Protein AF-0000000084470511 (afdb_homodimer)

Sequence (2156 aa):
MKEKERGVALNGDGLNSADHGDHTHGHARSPSATPTERRPTTTTTTATASTSPAPKSKLASLLPPWLMTALKTKRTWKNWARSMIALFVATLLMVITPTSKALGSSATFFALIACAMLPPMMPVSILIFALITLGLGMLLGWAWGVAAWAAAHSVRDQARLQTAMQGVQAQAQASGADPRAANQAAIFHGVFLDPGVSAVHGVFIFIGAYFLGWVRATRPKLTLLAIYGTILLDMNSTFGPLFPNPYYMLATALLKPAAAYMAVAIACAVLFFPQSLSHLVLSGLVQGTYRPMLALLRLQERILTTDPTQHEEWHALAEEARGLAKGYVAAYSDIAGQAKMLQIEVTRGRISAGQLTEVINRTRALIAASVGLGTVVGMVDERDRALKAQVENPLPYATSRSKNMYERVITSEKGAGSNLEDLLPELKAETADLRAAAEGAFAGGIDFLDVINNSRWKKTPKSLPGPEARQANLARLRASLATFRASGNSMALERFRTHFDADTGRLLEWEGKAGGGSPRGLFRCFQFTATLTGFCLALIDWLELLELIELGTPANKFQFPGKFVQEVVRTVNDSSAQGEVTGLSARGDVVDGHDDDDDDTLSHDRGADRKPKYGARDPDAGPPRNALQKVGRVVSAMVRAATGVNGIFALKYGIVSVAFWVPSVCPSSAAFYYRNRGLWALIMAQTGLGVYAGEQVFVFVQRMSGTCAGIVVGMVLWYIGAQRGMGNAYGVTAAFVVGMSPFLFLRIVAPPQVQSFFVMMAVTSAFVVGYSWVDNHTVSSANQGVGYTLAGRRALLVIIGFAGAFIMILIPRPISAKKVVRQSMAKNIGALGDMYALELASLEAARTERGDAASRRAKHRDHFLRIFSRLQTLHQRLAYASFEPAIRGPWPRAQYEKLIFIQESMLASSALLTAAYSQLEPEWCERITDRSDLMHPAFVADLVSLFALLRHSLRQATPLPPVLPIFERLSYHRTYRHALRRAARLETGAPADSRDAPVESGLMPQESSALVSLEGDLTWSNAHNEQFTLYATALIALSHFIGGLNSLHATVLELVGEREIDGFAEAQERWARAEMSVMKEKERGVALNGDGLNSADHGDHTHGHARSPSATPTERRPTTTTTTATASTSPAPKSKLASLLPPWLMTALKTKRTWKNWARSMIALFVATLLMVITPTSKALGSSATFFALIACAMLPPMMPVSILIFALITLGLGMLLGWAWGVAAWAAAHSVRDQARLQTAMQGVQAQAQASGADPRAANQAAIFHGVFLDPGVSAVHGVFIFIGAYFLGWVRATRPKLTLLAIYGTILLDMNSTFGPLFPNPYYMLATALLKPAAAYMAVAIACAVLFFPQSLSHLVLSGLVQGTYRPMLALLRLQERILTTDPTQHEEWHALAEEARGLAKGYVAAYSDIAGQAKMLQIEVTRGRISAGQLTEVINRTRALIAASVGLGTVVGMVDERDRALKAQVENPLPYATSRSKNMYERVITSEKGAGSNLEDLLPELKAETADLRAAAEGAFAGGIDFLDVINNSRWKKTPKSLPGPEARQANLARLRASLATFRASGNSMALERFRTHFDADTGRLLEWEGKAGGGSPRGLFRCFQFTATLTGFCLALIDWLELLELIELGTPANKFQFPGKFVQEVVRTVNDSSAQGEVTGLSARGDVVDGHDDDDDDTLSHDRGADRKPKYGARDPDAGPPRNALQKVGRVVSAMVRAATGVNGIFALKYGIVSVAFWVPSVCPSSAAFYYRNRGLWALIMAQTGLGVYAGEQVFVFVQRMSGTCAGIVVGMVLWYIGAQRGMGNAYGVTAAFVVGMSPFLFLRIVAPPQVQSFFVMMAVTSAFVVGYSWVDNHTVSSANQGVGYTLAGRRALLVIIGFAGAFIMILIPRPISAKKVVRQSMAKNIGALGDMYALELASLEAARTERGDAASRRAKHRDHFLRIFSRLQTLHQRLAYASFEPAIRGPWPRAQYEKLIFIQESMLASSALLTAAYSQLEPEWCERITDRSDLMHPAFVADLVSLFALLRHSLRQATPLPPVLPIFERLSYHRTYRHALRRAARLETGAPADSRDAPVESGLMPQESSALVSLEGDLTWSNAHNEQFTLYATALIALSHFIGGLNSLHATVLELVGEREIDGFAEAQERWARAEMSV

Secondary structure (DSSP, 8-state):
---------------------------------------------------------HHHHHS-HHHHHHHH-HHHHHHHHHHHHHHHHHHHHHHSHHHHHHHTTTSTTHHHHHHHHS-TTS-HHHHHHHHHHHHHHHHHHHHHHHHHHHHHHHH--HHHHHHHHHHHHHHHHHHT--HHHHHHHHHHTTTT--HHHHHHHHHHHHHHHHHHHHHHHH-GGGHHHHHHHHHHHHHHHHHGGG-SS--TTTTHHHHHHHHHHHHHHHHHHHHSS---HHHHHHHHIIIIIIHHHHHHHHHHHHHHHS-TT-HHHHHHHHHHHHHHHHHHHHHHHHHHHHHTTGGG--EEESS-HHHHHHHHHHHHHHHHHHHHHHHHHHHHHHHHHHHHHHHHS--SS--HHHHHHHHHHHHHHHH-S--HHHHHHHHHHHHHHHHHHHHHHHHHHHHHHHHHHH-SSSPPPTTS--HHHHHHHHHHHHHHHHHHHHH-SHHHHHTTGGGB-TTT-BB----S-TTS--HHHHHHHHHHHHHHHHHHHHHHHHHHHHHHHHHH--S-EEE--S-HHHHHHHHHH----TT--SS-----S----TTGGGTTS------SS---TT----TT-----SHHHHHHHHHHHHHHHHHSHHHHHHHHHHHHHHHHHGGGSSTTTHHHHHHTTTHHHHHHHHHH--S-GGGHHHHHHHHHHHHHHHHHHHHHHHHHHHTTTT--HHHHHHHHHHHHHHHHHHHHH--TTTHHHHHHHHHHHHHHHHHHHHHHHS--TT---STHHHHHHHHHHHHHHHHHHHHHHHSS-PPPHHHHHHHHHHHHHHHHHHHHHHHHHHHHHTTT----HHHHHHHHHHHHHHHHHHHHHHHHHHHHHHHS--SSS---HHHHHHHHHHHHHHHHHHHHHHHHHTT--HHHHHHHHHH-GGG-HHHHHHHHHHHHHHHHHHHHT-PBP----HHHHHHHHHHHHHHHHHHHHHHHT----TTSS-------HHHHHHHHHHHTT-BHHHHTSHHHHHHHHHHHHHHHHHHHHHHHHHHHHHHH-B-PPTTHHHHHHHHHHHHHH-/---------------------------------------------------------HHHHHS-HHHHHHHH-HHHHHHHHHHHHHHHHHHHHHHSHHHHHHHTSSSTHHHHHHHHHS-TTS-HHHHHHHHHHHHHHHHHHHHHHHHHHHHHHHH--HHHHHHHHHHHHHHHHHHT--HHHHHHHHHHTTTT--HHHHHHHHHHHHHHHHHHHHHHHH-GGGHHHHHHHHHHHHHHHHHGGG-SS--TTTTHHHHHHHHHHHHHHHHHHHHSS---HHHHHHHHIIIIIIHHHHHHHHHHHHHHHS-TT-HHHHHHHHHHHHHHHHHHHHHHHHHHHHHTTGGG--EEESS-HHHHHHHHHHHHHHHHHHHHHHHHHHHHHHHHHHHHHHHHS--SS--HHHHHHHHHHHHHHHH-S--HHHHHHHHHHHHHHHHHHHHHHHHHHHHHHHHHHH-SSSPPPTTS--HHHHHHHHHHHHHHHHHHHHH-SHHHHHTTGGGB-TTT-BB----S-TTS--HHHHHHHHHHHHHHHHHHHHHHHHHHHHHHHHHH--S-EEE--S-HHHHHHHHHT----TT--SS-----S----TTGGGTTS------SS---TT----TT-----SHHHHHHHHHHHHHHHHHSHHHHHHHHHHHHHHHHHGGGTSTTTHHHHHHTTTHHHHHHHHHH--S-GGGHHHHHHHHHHHHHHHHHHHHHHHHHHHTTTT--HHHHHHHHHHHHHHHHHHHHH--TTTHHHHHHHHHHHHHHHHHHHHHHHS--TT---STHHHHHHHHHHHHHHHHHHHHHHHSS-PPPHHHHHHHHHHHHHHHHHHHHHHHHHHHHHTTT----HHHHHHHHHHHHHHHHHHHHHHHHHHHHHHHS--SSS---HHHHHHHHHHHHHHHHHHHHHHHHHHT--HHHHHHHHHH-GGG-HHHHHHHHHHHHHHHHHHHHT-PBP----HHHHHHHHHHHHHHHHHHHHHHHT----TTSS-------HHHHHHHHHHHTT-BHHHHTSHHHHHHHHHHHHHHHHHHHHHHHHHHHHHHH-B-PPTTHHHHHHHHHHHHHH-

Solvent-accessible surface area (backbone atoms only — not comparable to full-atom values): 113278 Å² total; per-residue (Å²): 145,80,94,86,72,101,72,94,71,90,72,86,78,88,82,88,82,86,87,88,84,90,82,85,90,78,87,77,82,90,83,86,71,80,74,79,75,81,76,82,74,80,71,78,69,77,71,71,74,68,76,61,73,74,76,71,52,73,70,58,70,72,42,56,70,66,58,55,54,44,74,69,34,65,65,54,53,51,33,41,51,34,31,49,50,42,50,45,52,35,46,48,46,45,61,38,63,72,55,17,54,72,32,42,61,81,35,33,44,47,19,38,34,46,40,41,70,56,52,48,63,54,33,42,61,60,43,51,50,53,49,49,37,30,51,49,13,35,52,49,12,38,53,55,27,40,51,34,45,57,56,21,64,72,58,52,60,64,69,62,49,51,53,43,51,50,49,51,52,52,49,24,67,70,68,70,49,59,62,67,61,48,51,55,52,38,30,51,41,24,65,51,55,45,72,62,25,42,49,45,30,48,53,44,50,30,52,51,33,25,50,33,32,36,41,34,58,54,20,43,81,41,36,51,20,23,53,40,12,45,51,37,28,49,52,38,49,56,51,48,42,26,44,88,61,85,64,79,67,61,57,48,37,57,46,44,20,42,49,51,38,50,52,43,40,53,49,35,30,66,71,43,81,59,42,52,59,65,51,51,47,52,50,44,42,44,65,34,29,49,49,42,51,50,50,53,59,57,44,49,59,56,59,40,69,51,57,68,85,42,55,68,62,42,43,52,52,27,50,50,42,48,53,41,49,53,47,21,51,52,40,44,54,57,43,57,45,55,53,67,55,41,39,70,38,75,43,65,30,50,67,42,57,71,54,47,52,50,50,53,56,44,44,50,52,36,50,57,27,48,48,36,52,44,41,56,53,37,52,56,46,49,48,56,49,51,52,51,44,46,71,73,58,59,71,82,63,61,38,60,65,36,48,53,35,47,53,30,22,54,54,46,59,72,45,23,71,40,41,53,67,67,48,29,60,51,49,43,65,70,44,45,62,43,51,52,31,46,52,52,32,50,52,50,51,52,48,51,55,54,50,55,62,74,24,50,92,44,77,71,63,83,81,58,73,56,74,64,56,54,51,49,32,50,50,46,31,53,50,38,48,51,51,46,64,70,57,35,63,48,74,67,44,56,76,49,47,83,48,27,37,88,85,77,23,37,58,46,84,84,61,89,61,55,69,56,46,46,69,59,34,55,42,51,50,28,33,50,53,43,27,49,51,49,31,50,52,36,46,49,54,46,52,49,50,52,49,52,43,49,71,73,32,78,56,69,38,81,36,74,47,87,54,42,67,63,40,51,53,49,55,62,67,35,60,66,59,69,68,60,77,75,50,68,66,53,66,63,76,74,65,65,48,92,78,48,71,63,71,72,55,75,69,65,85,60,75,87,75,81,75,68,93,49,45,76,35,58,58,72,31,41,75,53,87,51,71,65,18,50,52,28,39,52,52,50,50,50,50,47,49,46,56,27,68,48,23,44,43,7,49,50,42,14,51,53,48,48,65,54,45,49,49,45,71,33,61,87,35,11,36,56,27,57,52,65,47,43,64,51,20,38,52,33,20,56,61,54,49,48,70,36,56,40,52,40,62,61,51,46,51,32,37,51,51,12,35,55,50,6,43,54,50,14,44,52,32,39,43,68,17,22,55,98,60,84,44,48,64,67,39,36,46,51,31,42,51,60,64,42,45,65,52,54,43,45,44,71,60,43,54,76,89,57,25,43,24,38,38,32,18,43,30,35,18,36,48,43,40,35,49,31,49,42,50,64,72,43,94,53,97,57,64,59,53,63,58,67,57,33,41,55,53,50,50,48,31,42,49,50,7,37,48,52,22,51,52,53,54,46,57,80,65,62,51,54,25,53,58,50,50,40,37,51,50,17,50,49,42,41,51,51,40,49,50,53,42,50,51,53,24,49,46,54,48,32,44,76,44,92,67,61,39,64,59,56,41,56,69,50,45,62,58,49,52,52,54,53,52,50,52,54,52,47,56,57,44,53,57,46,28,69,67,52,78,57,43,48,8,56,59,62,58,67,59,55,54,49,50,52,51,39,51,51,52,30,49,49,22,50,53,38,27,48,59,26,56,32,71,49,53,35,71,60,35,42,46,46,55,71,51,25,70,78,48,34,52,72,54,42,24,49,51,48,43,48,31,52,50,51,18,50,24,46,51,68,55,37,46,36,62,61,62,74,56,62,62,41,52,51,48,50,53,47,53,36,52,51,27,44,51,48,35,41,31,70,69,66,64,47,69,82,49,85,77,65,55,72,75,72,64,15,39,48,75,45,60,33,42,46,46,61,49,29,55,79,61,44,26,61,70,41,65,52,32,69,63,42,29,30,51,47,28,30,39,50,19,52,28,49,31,51,52,30,50,46,51,48,51,55,54,48,37,72,36,18,9,28,54,80,50,61,60,50,50,58,50,39,42,54,52,51,51,56,60,68,70,90,142,89,70,99,89,72,94,78,89,90,80,93,77,87,89,92,85,93,89,86,90,86,90,87,93,84,91,82,86,91,87,75,88,80,82,80,80,78,74,75,74,80,72,78,67,76,70,71,72,67,74,60,73,73,75,69,51,74,68,57,70,72,42,56,71,64,58,55,54,43,74,69,35,66,65,54,52,52,35,42,52,34,32,49,50,43,51,43,52,35,46,46,47,45,60,39,62,73,54,16,54,72,32,45,61,80,34,33,44,49,17,40,33,48,40,41,70,56,50,50,64,54,34,42,59,60,41,51,51,53,49,50,38,31,52,50,12,34,51,49,12,40,52,55,26,40,51,37,44,57,56,23,64,72,58,52,61,64,69,61,52,52,54,44,51,50,49,52,51,52,49,25,67,70,68,70,50,56,61,68,60,47,52,53,51,37,30,51,40,24,66,52,54,46,73,60,24,42,49,45,31,48,52,45,49,28,53,49,33,25,51,32,33,35,40,32,57,55,20,44,82,41,36,51,19,25,52,41,12,44,50,36,29,48,53,40,48,56,53,47,44,26,43,87,63,86,64,81,67,62,58,48,37,54,48,45,20,42,52,51,37,51,53,43,38,53,48,34,29,66,72,43,81,58,42,51,59,66,51,52,46,52,50,43,43,46,66,34,28,49,48,42,50,51,50,53,60,58,44,49,58,57,59,39,68,52,58,68,86,42,56,68,61,40,43,52,52,28,50,50,42,47,51,41,49,54,48,23,50,52,39,44,54,57,44,55,44,54,52,66,56,40,37,70,39,75,44,64,30,52,66,42,58,71,53,48,51,50,49,53,55,43,46,50,53,36,48,56,26,48,50,37,52,46,40,57,51,38,52,55,44,48,50,55,50,50,52,51,43,47,72,73,59,58,66,85,64,64,36,64,63,37,51,53,36,46,53,32,21,54,54,48,60,73,44,22,72,40,41,54,66,69,49,29,60,53,50,44,64,71,43,44,65,43,52,50,30,47,51,52,33,49,52,50,52,51,48,52,55,56,51,55,62,74,24,48,93,45,77,71,62,84,81,58,74,56,74,64,55,55,50,49,32,50,50,46,30,52,50,39,48,51,49,45,64,69,56,34,65,48,72,68,46,56,77,49,47,82,48,28,38,88,85,77,23,37,57,47,84,83,62,90,63,55,69,57,47,47,70,59,34,55,44,52,50,29,33,51,52,44,25,50,51,47,31,49,52,36,48,49,54,46,51,50,50,50,49,52,43,47,71,72,32,78,57,68,40,80,36,73,48,87,53,42,68,63,40,53,53,48,57,63,67,36,61,65,59,69,67,60,76,74,48,69,67,52,67,63,77,73,66,68,47,94,79,48,71,64,71,72,54,77,71,64,86,58,75,89,73,80,74,65,94,48,44,74,36,57,57,70,32,40,76,53,87,49,71,64,17,50,52,29,38,52,52,50,49,50,50,48,48,46,56,27,68,46,23,46,42,6,48,50,40,14,50,55,47,47,63,55,44,50,49,45,71,33,62,87,36,10,37,58,27,53,52,67,48,44,65,52,21,36,51,32,20,57,62,54,50,48,71,35,54,42,51,39,63,60,52,47,52,33,36,52,50,12,36,55,50,6,43,54,51,14,45,52,30,38,43,68,17,22,57,99,59,84,42,49,64,65,39,35,48,51,32,42,50,60,64,42,46,65,50,53,44,46,44,71,60,44,54,77,89,55,27,43,24,38,38,32,18,44,31,36,19,36,48,43,38,36,48,30,49,41,48,63,71,41,94,52,98,58,64,59,53,63,57,68,56,32,41,55,52,49,50,50,32,43,50,51,7,37,49,51,23,52,53,53,55,45,57,81,64,61,52,53,26,53,57,48,50,41,38,51,50,16,52,51,43,42,52,50,40,49,50,52,42,49,51,54,23,50,48,55,48,32,43,77,45,91,66,60,41,65,59,55,41,57,70,50,45,60,59,49,51,53,55,51,52,50,53,55,52,47,56,56,45,51,58,46,28,68,67,51,77,57,42,48,10,55,58,61,59,66,61,55,54,49,51,52,50,40,51,52,52,29,50,50,23,49,52,36,26,46,61,26,56,33,71,48,54,36,71,60,35,41,47,46,55,72,51,25,70,79,48,34,51,72,53,43,26,49,50,47,42,47,31,51,47,52,21,51,23,46,52,68,55,37,46,36,62,60,62,76,52,60,62,41,52,51,49,50,54,48,52,36,52,49,27,46,51,48,34,39,31,70,69,67,64,48,68,81,48,84,77,65,56,72,74,73,63,15,40,46,76,44,60,34,41,45,45,62,48,28,55,79,61,45,26,59,70,42,63,52,33,70,61,41,30,32,50,46,30,29,38,51,20,52,27,49,32,50,53,29,50,45,52,47,50,55,52,49,38,70,36,18,9,29,53,79,48,60,59,49,57,58,49,41,41,53,53,52,52,56,60,68,71,89

Radius of gyration: 44.08 Å; Cα contacts (8 Å, |Δi|>4): 2845; chains: 2; bounding box: 124×120×144 Å

Nearest PDB structures (foldseek):
  7zk4-assembly1_A  TM=1.146E-01  e=8.653E-02  Mus musculus
  8wdf-assembly1_A  TM=1.908E-01  e=5.061E+00  Pseudomonas aeruginosa PAO1
  7zk4-assembly1_A  TM=1.107E-01  e=4.906E-02  Mus musculus
  8wdf-assembly1_A  TM=1.883E-01  e=3.465E+00  Pseudomonas aeruginosa PAO1

pLDDT: mean 78.02, std 19.52, range [13.37, 97.56]

Foldseek 3Di:
DDDDDDDDDDDDDDDDDYDDDDDDDDDDDDDDDPPDPDDPPPPVPPPPPPVPPDPCPPVNVVDDPLVVVLVPDPLLVLLLVLLLVLLLVLLVCQLPVVSCVVQPLFQSLLLNLLSLLDGLNDALLLLLVLLVLLLLLLVLLLVLLLVLLVVLLVQDDPVLQVVLLVVLVVVCVVVVHDSVVSVVLQLLLQSNADPSSLVSLLVSLLVLLLVLLLLCQQFVSSVSSSQNSNLSNLVSSLSSRSDPHDDSCPSSSNSSSSVVSSVSSSCSCVPRPHDHLVLVLLVLCLVFALVLLLVLLVLLLVVLVDAVVPLVVLVVSLVSLVVSLLRNLVSLLLSVLSLLCQLQDKDKFLAFSVLVVVLSVLSLLLSLLSLLLSLLSVLSSVVVVLLVCCVVDPDPQPLVVQVLLQVLQVVLQVQEAAELRNLSVVLCVLCVQLSVLLSVLSVLLSVVSVQRSVQRVHDRDPPNDDLVVSVVSLVSNVVSLVVSLVCFSVRSCVVVQVQADPPFLAGHLPPPDRYHHDCVSVLSSLSNNLSSSSSSVSSSVSSVSVSVSCVVGVHIDTHHRDQNVVSVVVSRSDSQSNNSPSLLAPDQRCLPDVPPPPPPPPPPPPDPDDDPPDPDADPVDHPDPDPVVVVVVVVVVVVCSLPGLSNLSSSLSSVLLSVLSVLCSDSVRVSVCVLLVSSLLSSLLNSLAHSDLALSVVLLVLLLQLLVLLLVLLLVLQCQQQVPHLGDSVSSSVSLSVSCSVLSSCLSSPDSSNNSSSSSSSSNSSVQSSLLNSLSPPDDPNRQDHRPSNSVSSSVSSVSSNVSSVVSCPPPHRDHLLLSLLLLLLSLLLLLLVLVVVLLVLLVVLLPDPDQLVVLLVSSSVSLSVSSVSLVSSVVSLVSNCPPDPPPDDDPSVLSVVSSVLSVSLSSLSSLLSSLSSPAHNVLSCLCCPQFLLNPVVLSVVLSVLSVQLSVCSNVLAAGEDDDQSQSVSSVSVLVVLVVVVVVCVVVVPPPPSLNPPCSNSNNSQLVSLVSSCSVPSGSVVSSNSNVSSSSSNSNSSSSSSSSSSVSSSSSCVRSNYPDDPCPSVVSVVVVVVSVVD/DDDDDDDDDDDDDDYDDDDDDDDDDDDDDDDDDDDPDPPVPPPVPPPPPPVPPPPCPPVNVVDDPLVVVLVPDPLLVLLLVLLLVLLLVLLVCQLPVVSCVVQPLFQSLLLNLVSLLDPLNDFLLLLLVLLVLLLLLLVLLLVLLLVLLVVLLVQDDPVLQVVLLVVLVVVCVVVVHDSVVSVVLQLLLQSNADPSSLVSLLVSLLVLLLVLLLLCQQFVSSVSSSQNSNLSNLVSSLSSRSDPHGDSCSSSSNSSSSVVSSVSSSCSCVPRPHDHLLLVLLVLCLVFALVLLLVLLVLLLVVLVDAVVPLVVLVVSLVSLVVSLLRNLVSLLLSVLSLLCQLQDKDKFLAFSVLVVVLSVLSLLLSLLSLLLSLLSVLSSVVVVLLVCCVVDPDPLPLVLQVLLQVLQVVLQVQEAAELRNLSVVLCVLCVQLSVLLSVLSVLLSVVSVQRSVQRVHDRDPPNDDLVVSVVSLVSNVVSLVVSLVCFSVRSCVLVQVQADPPFLAGHLPPPDRYHHDCVSVLSSLSNNLSSSSSSVSSSVSSVSVSVSCVVRVHIDTHHRPQNVVSVVVSRSDSQSNNSPSLLAPDQRLLPDPPPPPPPPPPPPPDPDDDPPDPDADPVDHPDPDPVVVVVVVVVVVVCSLPGLSNLSSSLSSVLLSVLSVLCSDSVRVSVCVLLVSSLLSSLLNSLAHSDLAQSVVLLVLLLQLLVLLLVLLLVLQCQQQVPHLGDSVSSSVSLSVSCSVLSSCLSSPDSSNNSSSSSSSSNSSVQSSLLNSLSPPPDPNRQDHRPSNSVSSSVSSVSSNVSSVVSCPPPHRDHLLLSLLLLLLSLLLLLLVLVVVLLVLLVVLLPDVDQLVVLLVVCSVSLSVSVVSLVSSVVSLVSNCPPDPPPDDDPSVLSVVSSVLSVSLSSLSSLLSSLSSPAHNVLSCLCCPQFLLNPVVLSVVLSVLSVQLSVCSNVLAAGEDDDQSQSVSSVSVLVVLVVVVVVCVVVVPPPPSLNPPCSNSNNSQLVSLVSSCSVPSGSVVSSNSNVSSSSSNSNSSSSSSSSSSVSSSSSCVRSNYPDDPCPSVVSVVVSVVSVVD

Organism: NCBI:txid879819

Structure (mmCIF, N/CA/C/O backbone):
data_AF-0000000084470511-model_v1
#
loop_
_entity.id
_entity.type
_entity.pdbx_description
1 polymer 'ER transporter 6TM N-terminal domain-containing protein'
#
loop_
_atom_site.group_PDB
_atom_site.id
_atom_site.type_symbol
_atom_site.label_atom_id
_atom_site.label_alt_id
_atom_site.label_comp_id
_atom_site.label_asym_id
_atom_site.label_entity_id
_atom_site.label_seq_id
_atom_site.pdbx_PDB_ins_code
_atom_site.Cartn_x
_atom_site.Cartn_y
_atom_site.Cartn_z
_atom_site.occupancy
_atom_site.B_iso_or_equiv
_atom_site.auth_seq_id
_atom_site.auth_comp_id
_atom_site.auth_asym_id
_atom_site.auth_atom_id
_atom_site.pdbx_PDB_model_num
ATOM 1 N N . MET A 1 1 ? -31.344 7.16 -41.094 1 13.67 1 MET A N 1
ATOM 2 C CA . MET A 1 1 ? -31.125 7.93 -42.312 1 13.67 1 MET A CA 1
ATOM 3 C C . MET A 1 1 ? -29.641 8.102 -42.594 1 13.67 1 MET A C 1
ATOM 5 O O . MET A 1 1 ? -28.812 7.977 -41.688 1 13.67 1 MET A O 1
ATOM 9 N N . LYS A 1 2 ? -29.297 8.867 -43.656 1 14.02 2 LYS A N 1
ATOM 10 C CA . LYS A 1 2 ? -28.484 9.125 -44.844 1 14.02 2 LYS A CA 1
ATOM 11 C C . LYS A 1 2 ? -27.234 9.938 -44.469 1 14.02 2 LYS A C 1
ATOM 13 O O . LYS A 1 2 ? -26.141 9.625 -44.938 1 14.02 2 LYS A O 1
ATOM 18 N N . GLU A 1 3 ? -27.281 11.203 -44.062 1 14.03 3 GLU A N 1
ATOM 19 C CA . GLU A 1 3 ? -26.828 12.336 -44.875 1 14.03 3 GLU A CA 1
ATOM 20 C C . GLU A 1 3 ? -25.312 12.438 -44.844 1 14.03 3 GLU A C 1
ATOM 22 O O . GLU A 1 3 ? -24.672 12.164 -43.812 1 14.03 3 GLU A O 1
ATOM 27 N N . LYS A 1 4 ? -24.594 12.844 -45.906 1 14.27 4 LYS A N 1
ATOM 28 C CA . LYS A 1 4 ? -23.672 12.805 -47.062 1 14.27 4 LYS A CA 1
ATOM 29 C C . LYS A 1 4 ? -22.422 13.625 -46.781 1 14.27 4 LYS A C 1
ATOM 31 O O . LYS A 1 4 ? -21.297 13.156 -47 1 14.27 4 LYS A O 1
ATOM 36 N N . GLU A 1 5 ? -22.5 15.023 -46.781 1 13.37 5 GLU A N 1
ATOM 37 C CA . GLU A 1 5 ? -22.062 16.047 -47.719 1 13.37 5 GLU A CA 1
ATOM 38 C C . GLU A 1 5 ? -20.641 16.516 -47.406 1 13.37 5 GLU A C 1
ATOM 40 O O . GLU A 1 5 ? -19.797 16.625 -48.312 1 13.37 5 GLU A O 1
ATOM 45 N N . ARG A 1 6 ? -20.391 17.516 -46.562 1 14.54 6 ARG A N 1
ATOM 46 C CA . ARG A 1 6 ? -19.875 18.75 -47.125 1 14.54 6 ARG A CA 1
ATOM 47 C C . ARG A 1 6 ? -18.422 18.578 -47.562 1 14.54 6 ARG A C 1
ATOM 49 O O . ARG A 1 6 ? -17.641 17.922 -46.875 1 14.54 6 ARG A O 1
ATOM 56 N N . GLY A 1 7 ? -17.75 19.078 -48.812 1 13.82 7 GLY A N 1
ATOM 57 C CA . GLY A 1 7 ? -17.203 19.312 -50.156 1 13.82 7 GLY A CA 1
ATOM 58 C C . GLY A 1 7 ? -15.844 19.984 -50.125 1 13.82 7 GLY A C 1
ATOM 59 O O . GLY A 1 7 ? -15.055 19.859 -51.062 1 13.82 7 GLY A O 1
ATOM 60 N N . VAL A 1 8 ? -15.531 21.031 -49.406 1 14.43 8 VAL A N 1
ATOM 61 C CA . VAL A 1 8 ? -15.055 22.141 -50.219 1 14.43 8 VAL A CA 1
ATOM 62 C C . VAL A 1 8 ? -13.695 21.797 -50.812 1 14.43 8 VAL A C 1
ATOM 64 O O . VAL A 1 8 ? -12.891 21.109 -50.188 1 14.43 8 VAL A O 1
ATOM 67 N N . ALA A 1 9 ? -13.305 22.266 -52.062 1 14.19 9 ALA A N 1
ATOM 68 C CA . ALA A 1 9 ? -12.68 22.328 -53.375 1 14.19 9 ALA A CA 1
ATOM 69 C C . ALA A 1 9 ? -11.242 22.844 -53.281 1 14.19 9 ALA A C 1
ATOM 71 O O . ALA A 1 9 ? -10.406 22.531 -54.125 1 14.19 9 ALA A O 1
ATOM 72 N N . LEU A 1 10 ? -10.93 23.875 -52.531 1 14.02 10 LEU A N 1
ATOM 73 C CA . LEU A 1 10 ? -10.266 24.875 -53.375 1 14.02 10 LEU A CA 1
ATOM 74 C C . LEU A 1 10 ? -8.93 24.359 -53.906 1 14.02 10 LEU A C 1
ATOM 76 O O . LEU A 1 10 ? -8.258 23.562 -53.219 1 14.02 10 LEU A O 1
ATOM 80 N N . ASN A 1 11 ? -8.398 24.734 -55.094 1 14.12 11 ASN A N 1
ATOM 81 C CA . ASN A 1 11 ? -7.711 24.625 -56.375 1 14.12 11 ASN A CA 1
ATOM 82 C C . ASN A 1 11 ? -6.207 24.844 -56.25 1 14.12 11 ASN A C 1
ATOM 84 O O . ASN A 1 11 ? -5.414 24.281 -57 1 14.12 11 ASN A O 1
ATOM 88 N N . GLY A 1 12 ? -5.738 25.859 -55.562 1 13.64 12 GLY A N 1
ATOM 89 C CA . GLY A 1 12 ? -4.898 26.641 -56.469 1 13.64 12 GLY A CA 1
ATOM 90 C C . GLY A 1 12 ? -3.664 25.891 -56.938 1 13.64 12 GLY A C 1
ATOM 91 O O . GLY A 1 12 ? -3.303 24.859 -56.375 1 13.64 12 GLY A O 1
ATOM 92 N N . ASP A 1 13 ? -2.596 26.656 -57.344 1 14.41 13 ASP A N 1
ATOM 93 C CA . ASP A 1 13 ? -1.814 27.062 -58.5 1 14.41 13 ASP A CA 1
ATOM 94 C C . ASP A 1 13 ? -0.46 26.359 -58.531 1 14.41 13 ASP A C 1
ATOM 96 O O . ASP A 1 13 ? -0.066 25.797 -59.531 1 14.41 13 ASP A O 1
ATOM 100 N N . GLY A 1 14 ? 0.591 26.969 -57.906 1 13.8 14 GLY A N 1
ATOM 101 C CA . GLY A 1 14 ? 1.569 27.562 -58.812 1 13.8 14 GLY A CA 1
ATOM 102 C C . GLY A 1 14 ? 2.574 26.562 -59.344 1 13.8 14 GLY A C 1
ATOM 103 O O . GLY A 1 14 ? 2.637 25.422 -58.875 1 13.8 14 GLY A O 1
ATOM 104 N N . LEU A 1 15 ? 3.928 27 -59.406 1 14.05 15 LEU A N 1
ATOM 105 C CA . LEU A 1 15 ? 4.824 27.438 -60.469 1 14.05 15 LEU A CA 1
ATOM 106 C C . LEU A 1 15 ? 5.84 26.359 -60.812 1 14.05 15 LEU A C 1
ATOM 108 O O . LEU A 1 15 ? 5.98 25.984 -61.969 1 14.05 15 LEU A O 1
ATOM 112 N N . ASN A 1 16 ? 7.195 26.625 -60.531 1 13.59 16 ASN A N 1
ATOM 113 C CA . ASN A 1 16 ? 8.148 26.969 -61.594 1 13.59 16 ASN A CA 1
ATOM 114 C C . ASN A 1 16 ? 8.922 25.75 -62.062 1 13.59 16 ASN A C 1
ATOM 116 O O . ASN A 1 16 ? 8.922 24.703 -61.406 1 13.59 16 ASN A O 1
ATOM 120 N N . SER A 1 17 ? 10.375 25.891 -62.188 1 13.75 17 SER A N 1
ATOM 121 C CA . SER A 1 17 ? 11.18 26.047 -63.406 1 13.75 17 SER A CA 1
ATOM 122 C C . SER A 1 17 ? 11.883 24.75 -63.75 1 13.75 17 SER A C 1
ATOM 124 O O . SER A 1 17 ? 11.773 24.266 -64.875 1 13.75 17 SER A O 1
ATOM 126 N N . ALA A 1 18 ? 13.367 24.781 -63.75 1 13.53 18 ALA A N 1
ATOM 127 C CA . ALA A 1 18 ? 14.227 24.859 -64.938 1 13.53 18 ALA A CA 1
ATOM 128 C C . ALA A 1 18 ? 14.75 23.469 -65.312 1 13.53 18 ALA A C 1
ATOM 130 O O . ALA A 1 18 ? 14.469 22.484 -64.625 1 13.53 18 ALA A O 1
ATOM 131 N N . ASP A 1 19 ? 16.203 23.312 -65.25 1 13.75 19 ASP A N 1
ATOM 132 C CA . ASP A 1 19 ? 17.031 23.25 -66.438 1 13.75 19 ASP A CA 1
ATOM 133 C C . ASP A 1 19 ? 17.344 21.797 -66.812 1 13.75 19 ASP A C 1
ATOM 135 O O . ASP A 1 19 ? 17.172 20.891 -66 1 13.75 19 ASP A O 1
ATOM 139 N N . HIS A 1 20 ? 18.781 21.531 -67.125 1 14.11 20 HIS A N 1
ATOM 140 C CA . HIS A 1 20 ? 19.438 21.266 -68.375 1 14.11 20 HIS A CA 1
ATOM 141 C C . HIS A 1 20 ? 19.703 19.781 -68.562 1 14.11 20 HIS A C 1
ATOM 143 O O . HIS A 1 20 ? 19.594 19 -67.625 1 14.11 20 HIS A O 1
ATOM 149 N N . GLY A 1 21 ? 21.031 19.422 -69.125 1 13.59 21 GLY A N 1
ATOM 150 C CA . GLY A 1 21 ? 21.422 18.906 -70.375 1 13.59 21 GLY A CA 1
ATOM 151 C C . GLY A 1 21 ? 21.734 17.422 -70.375 1 13.59 21 GLY A C 1
ATOM 152 O O . GLY A 1 21 ? 21.203 16.656 -71.188 1 13.59 21 GLY A O 1
ATOM 153 N N . ASP A 1 22 ? 23 16.938 -69.938 1 14.12 22 ASP A N 1
ATOM 154 C CA . ASP A 1 22 ? 23.906 16.453 -70.938 1 14.12 22 ASP A CA 1
ATOM 155 C C . ASP A 1 22 ? 23.719 14.969 -71.25 1 14.12 22 ASP A C 1
ATOM 157 O O . ASP A 1 22 ? 23.188 14.25 -70.375 1 14.12 22 ASP A O 1
ATOM 161 N N . HIS A 1 23 ? 24.75 14.375 -72.125 1 14.34 23 HIS A N 1
ATOM 162 C CA . HIS A 1 23 ? 24.828 13.609 -73.375 1 14.34 23 HIS A CA 1
ATOM 163 C C . HIS A 1 23 ? 25.062 12.125 -73.062 1 14.34 23 HIS A C 1
ATOM 165 O O . HIS A 1 23 ? 24.344 11.266 -73.625 1 14.34 23 HIS A O 1
ATOM 171 N N . THR A 1 24 ? 26.234 11.688 -72.562 1 14.57 24 THR A N 1
ATOM 172 C CA . THR A 1 24 ? 27.062 10.977 -73.5 1 14.57 24 THR A CA 1
ATOM 173 C C . THR A 1 24 ? 26.641 9.516 -73.625 1 14.57 24 THR A C 1
ATOM 175 O O . THR A 1 24 ? 25.953 8.992 -72.75 1 14.57 24 THR A O 1
ATOM 178 N N . HIS A 1 25 ? 27.672 8.672 -74.312 1 14.68 25 HIS A N 1
ATOM 179 C CA . HIS A 1 25 ? 27.734 7.73 -75.438 1 14.68 25 HIS A CA 1
ATOM 180 C C . HIS A 1 25 ? 27.578 6.293 -74.938 1 14.68 25 HIS A C 1
ATOM 182 O O . HIS A 1 25 ? 27.703 6.016 -73.75 1 14.68 25 HIS A O 1
ATOM 188 N N . GLY A 1 26 ? 27.875 5.305 -75.938 1 14.4 26 GLY A N 1
ATOM 189 C CA . GLY A 1 26 ? 27.281 4.152 -76.562 1 14.4 26 GLY A CA 1
ATOM 190 C C . GLY A 1 26 ? 27.766 2.828 -76 1 14.4 26 GLY A C 1
ATOM 191 O O . GLY A 1 26 ? 27.016 1.844 -76 1 14.4 26 GLY A O 1
ATOM 192 N N . HIS A 1 27 ? 29.047 2.633 -75.562 1 15.06 27 HIS A N 1
ATOM 193 C CA . HIS A 1 27 ? 29.703 1.59 -76.375 1 15.06 27 HIS A CA 1
ATOM 194 C C . HIS A 1 27 ? 29.219 0.205 -75.938 1 15.06 27 HIS A C 1
ATOM 196 O O . HIS A 1 27 ? 28.75 0.015 -74.812 1 15.06 27 HIS A O 1
ATOM 202 N N . ALA A 1 28 ? 29.422 -0.811 -76.938 1 15.43 28 ALA A N 1
ATOM 203 C CA . ALA A 1 28 ? 28.844 -2.018 -77.5 1 15.43 28 ALA A CA 1
ATOM 204 C C . ALA A 1 28 ? 29.344 -3.27 -76.812 1 15.43 28 ALA A C 1
ATOM 206 O O . ALA A 1 28 ? 28.719 -4.332 -76.875 1 15.43 28 ALA A O 1
ATOM 207 N N . ARG A 1 29 ? 30.391 -3.277 -76 1 15.44 29 ARG A N 1
ATOM 208 C CA . ARG A 1 29 ? 31.234 -4.387 -76.375 1 15.44 29 ARG A CA 1
ATOM 209 C C . ARG A 1 29 ? 30.547 -5.727 -76.125 1 15.44 29 ARG A C 1
ATOM 211 O O . ARG A 1 29 ? 29.609 -5.812 -75.375 1 15.44 29 ARG A O 1
ATOM 218 N N . SER A 1 30 ? 31.438 -6.824 -76.312 1 15.51 30 SER A N 1
ATOM 219 C CA . SER A 1 30 ? 31.562 -8.062 -77.125 1 15.51 30 SER A CA 1
ATOM 220 C C . SER A 1 30 ? 31.031 -9.25 -76.312 1 15.51 30 SER A C 1
ATOM 222 O O . SER A 1 30 ? 30.953 -9.203 -75.062 1 15.51 30 SER A O 1
ATOM 224 N N . PRO A 1 31 ? 31 -10.477 -77.062 1 15.67 31 PRO A N 1
ATOM 225 C CA . PRO A 1 31 ? 30.109 -11.617 -77.25 1 15.67 31 PRO A CA 1
ATOM 226 C C . PRO A 1 31 ? 30.328 -12.734 -76.25 1 15.67 31 PRO A C 1
ATOM 228 O O . PRO A 1 31 ? 29.359 -13.32 -75.75 1 15.67 31 PRO A O 1
ATOM 231 N N . SER A 1 32 ? 31.609 -13.156 -76 1 16.84 32 SER A N 1
ATOM 232 C CA . SER A 1 32 ? 31.938 -14.523 -76.375 1 16.84 32 SER A CA 1
ATOM 233 C C . SER A 1 32 ? 31.469 -15.523 -75.312 1 16.84 32 SER A C 1
ATOM 235 O O . SER A 1 32 ? 31.656 -15.305 -74.125 1 16.84 32 SER A O 1
ATOM 237 N N . ALA A 1 33 ? 30.75 -16.625 -75.75 1 16.95 33 ALA A N 1
ATOM 238 C CA . ALA A 1 33 ? 29.797 -17.641 -75.312 1 16.95 33 ALA A CA 1
ATOM 239 C C . ALA A 1 33 ? 30.516 -18.812 -74.688 1 16.95 33 ALA A C 1
ATOM 241 O O . ALA A 1 33 ? 29.891 -19.766 -74.188 1 16.95 33 ALA A O 1
ATOM 242 N N . THR A 1 34 ? 31.828 -18.766 -74.375 1 18.66 34 THR A N 1
ATOM 243 C CA . THR A 1 34 ? 32.312 -20.141 -74.562 1 18.66 34 THR A CA 1
ATOM 244 C C . THR A 1 34 ? 31.656 -21.094 -73.562 1 18.66 34 THR A C 1
ATOM 246 O O . THR A 1 34 ? 31.453 -20.734 -72.438 1 18.66 34 THR A O 1
ATOM 249 N N . PRO A 1 35 ? 31.188 -22.312 -74.125 1 18.62 35 PRO A N 1
ATOM 250 C CA . PRO A 1 35 ? 30.234 -23.344 -73.688 1 18.62 35 PRO A CA 1
ATOM 251 C C . PRO A 1 35 ? 30.812 -24.281 -72.625 1 18.62 35 PRO A C 1
ATOM 253 O O . PRO A 1 35 ? 30.141 -25.219 -72.188 1 18.62 35 PRO A O 1
ATOM 256 N N . THR A 1 36 ? 31.703 -23.875 -71.75 1 19.41 36 THR A N 1
ATOM 257 C CA . THR A 1 36 ? 32.469 -24.984 -71.25 1 19.41 36 THR A CA 1
ATOM 258 C C . THR A 1 36 ? 31.547 -26 -70.562 1 19.41 36 THR A C 1
ATOM 260 O O . THR A 1 36 ? 30.609 -25.625 -69.875 1 19.41 36 THR A O 1
ATOM 263 N N . GLU A 1 37 ? 31.766 -27.344 -70.938 1 19.95 37 GLU A N 1
ATOM 264 C CA . GLU A 1 37 ? 31.125 -28.641 -70.875 1 19.95 37 GLU A CA 1
ATOM 265 C C . GLU A 1 37 ? 31.109 -29.188 -69.438 1 19.95 37 GLU A C 1
ATOM 267 O O . GLU A 1 37 ? 30.438 -30.172 -69.125 1 19.95 37 GLU A O 1
ATOM 272 N N . ARG A 1 38 ? 31.328 -28.469 -68.375 1 21.28 38 ARG A N 1
ATOM 273 C CA . ARG A 1 38 ? 31.828 -29.234 -67.25 1 21.28 38 ARG A CA 1
ATOM 274 C C . ARG A 1 38 ? 30.844 -30.344 -66.875 1 21.28 38 ARG A C 1
ATOM 276 O O . ARG A 1 38 ? 29.625 -30.172 -67 1 21.28 38 ARG A O 1
ATOM 283 N N . ARG A 1 39 ? 31.422 -31.531 -66.688 1 23.7 39 ARG A N 1
ATOM 284 C CA . ARG A 1 39 ? 31.094 -32.938 -66.375 1 23.7 39 ARG A CA 1
ATOM 285 C C . ARG A 1 39 ? 30.219 -33.062 -65.125 1 23.7 39 ARG A C 1
ATOM 287 O O . ARG A 1 39 ? 30.438 -32.344 -64.188 1 23.7 39 ARG A O 1
ATOM 294 N N . PRO A 1 40 ? 29.047 -33.75 -65.312 1 20.91 40 PRO A N 1
ATOM 295 C CA . PRO A 1 40 ? 27.906 -33.906 -64.375 1 20.91 40 PRO A CA 1
ATOM 296 C C . PRO A 1 40 ? 28.266 -34.656 -63.125 1 20.91 40 PRO A C 1
ATOM 298 O O . PRO A 1 40 ? 28.625 -35.844 -63.188 1 20.91 40 PRO A O 1
ATOM 301 N N . THR A 1 41 ? 29.312 -34.219 -62.344 1 21.62 41 THR A N 1
ATOM 302 C CA . THR A 1 41 ? 29.641 -35.062 -61.188 1 21.62 41 THR A CA 1
ATOM 303 C C . THR A 1 41 ? 28.391 -35.438 -60.406 1 21.62 41 THR A C 1
ATOM 305 O O . THR A 1 41 ? 27.562 -34.562 -60.125 1 21.62 41 THR A O 1
ATOM 308 N N . THR A 1 42 ? 28.047 -36.719 -60.406 1 21.5 42 THR A N 1
ATOM 309 C CA . THR A 1 42 ? 26.922 -37.469 -59.844 1 21.5 42 THR A CA 1
ATOM 310 C C . THR A 1 42 ? 26.859 -37.312 -58.344 1 21.5 42 THR A C 1
ATOM 312 O O . THR A 1 42 ? 27.719 -37.812 -57.625 1 21.5 42 THR A O 1
ATOM 315 N N . THR A 1 43 ? 26.812 -36.094 -57.812 1 21.05 43 THR A N 1
ATOM 316 C CA . THR A 1 43 ? 26.703 -35.906 -56.344 1 21.05 43 THR A CA 1
ATOM 317 C C . THR A 1 43 ? 25.5 -36.688 -55.812 1 21.05 43 THR A C 1
ATOM 319 O O . THR A 1 43 ? 24.359 -36.375 -56.156 1 21.05 43 THR A O 1
ATOM 322 N N . THR A 1 44 ? 25.656 -38 -55.562 1 22.94 44 THR A N 1
ATOM 323 C CA . THR A 1 44 ? 24.609 -38.781 -54.938 1 22.94 44 THR A CA 1
ATOM 324 C C . THR A 1 44 ? 24.156 -38.125 -53.625 1 22.94 44 THR A C 1
ATOM 326 O O . THR A 1 44 ? 24.922 -38.062 -52.656 1 22.94 44 THR A O 1
ATOM 329 N N . THR A 1 45 ? 23.562 -37 -53.656 1 23.31 45 THR A N 1
ATOM 330 C CA . THR A 1 45 ? 23 -36.344 -52.5 1 23.31 45 THR A CA 1
ATOM 331 C C . THR A 1 45 ? 22.047 -37.281 -51.75 1 23.31 45 THR A C 1
ATOM 333 O O . THR A 1 45 ? 21.016 -37.688 -52.312 1 23.31 45 THR A O 1
ATOM 336 N N . THR A 1 46 ? 22.609 -38.25 -51 1 25.78 46 THR A N 1
ATOM 337 C CA . THR A 1 46 ? 21.75 -39 -50.125 1 25.78 46 THR A CA 1
ATOM 338 C C . THR A 1 46 ? 20.734 -38.094 -49.438 1 25.78 46 THR A C 1
ATOM 340 O O . THR A 1 46 ? 21.125 -37.125 -48.75 1 25.78 46 THR A O 1
ATOM 343 N N . ALA A 1 47 ? 19.594 -37.969 -50.031 1 26.58 47 ALA A N 1
ATOM 344 C CA . ALA A 1 47 ? 18.406 -37.25 -49.562 1 26.58 47 ALA A CA 1
ATOM 345 C C . ALA A 1 47 ? 18.062 -37.594 -48.125 1 26.58 47 ALA A C 1
ATOM 347 O O . ALA A 1 47 ? 17.703 -38.75 -47.844 1 26.58 47 ALA A O 1
ATOM 348 N N . THR A 1 48 ? 18.953 -37.156 -47.25 1 27.39 48 THR A N 1
ATOM 349 C CA . THR A 1 48 ? 18.438 -37.188 -45.875 1 27.39 48 THR A CA 1
ATOM 350 C C . THR A 1 48 ? 16.984 -36.75 -45.844 1 27.39 48 THR A C 1
ATOM 352 O O . THR A 1 48 ? 16.641 -35.656 -46.281 1 27.39 48 THR A O 1
ATOM 355 N N . ALA A 1 49 ? 16.062 -37.75 -46.062 1 28.64 49 ALA A N 1
ATOM 356 C CA . ALA A 1 49 ? 14.617 -37.625 -45.938 1 28.64 49 ALA A CA 1
ATOM 357 C C . ALA A 1 49 ? 14.258 -36.688 -44.781 1 28.64 49 ALA A C 1
ATOM 359 O O . ALA A 1 49 ? 14.531 -36.969 -43.625 1 28.64 49 ALA A O 1
ATOM 360 N N . SER A 1 50 ? 14.516 -35.406 -45.062 1 29.11 50 SER A N 1
ATOM 361 C CA . SER A 1 50 ? 13.898 -34.438 -44.156 1 29.11 50 SER A CA 1
ATOM 362 C C . SER A 1 50 ? 12.461 -34.844 -43.812 1 29.11 50 SER A C 1
ATOM 364 O O . SER A 1 50 ? 11.617 -34.969 -44.719 1 29.11 50 SER A O 1
ATOM 366 N N . THR A 1 51 ? 12.289 -35.906 -43.031 1 29.64 51 THR A N 1
ATOM 367 C CA . THR A 1 51 ? 10.945 -36.156 -42.531 1 29.64 51 THR A CA 1
ATOM 368 C C . THR A 1 51 ? 10.18 -34.875 -42.312 1 29.64 51 THR A C 1
ATOM 370 O O . THR A 1 51 ? 10.508 -34.062 -41.438 1 29.64 51 THR A O 1
ATOM 373 N N . SER A 1 52 ? 9.852 -34.219 -43.438 1 31.48 52 SER A N 1
ATOM 374 C CA . SER A 1 52 ? 8.938 -33.094 -43.375 1 31.48 52 SER A CA 1
ATOM 375 C C . SER A 1 52 ? 7.82 -33.375 -42.375 1 31.48 52 SER A C 1
ATOM 377 O O . SER A 1 52 ? 7.281 -34.469 -42.312 1 31.48 52 SER A O 1
ATOM 379 N N . PRO A 1 53 ? 7.797 -32.656 -41.312 1 37.41 53 PRO A N 1
ATOM 380 C CA . PRO A 1 53 ? 6.68 -32.875 -40.375 1 37.41 53 PRO A CA 1
ATOM 381 C C . PRO A 1 53 ? 5.352 -33.094 -41.094 1 37.41 53 PRO A C 1
ATOM 383 O O . PRO A 1 53 ? 5.164 -32.625 -42.219 1 37.41 53 PRO A O 1
ATOM 386 N N . ALA A 1 54 ? 4.73 -34.344 -41.094 1 37.62 54 ALA A N 1
ATOM 387 C CA . ALA A 1 54 ? 3.412 -34.688 -41.656 1 37.62 54 ALA A CA 1
ATOM 388 C C . ALA A 1 54 ? 2.543 -33.438 -41.75 1 37.62 54 ALA A C 1
ATOM 390 O O . ALA A 1 54 ? 2.588 -32.562 -40.906 1 37.62 54 ALA A O 1
ATOM 391 N N . PRO A 1 55 ? 2.217 -33.031 -43 1 38 55 PRO A N 1
ATOM 392 C CA . PRO A 1 55 ? 1.393 -31.812 -43.188 1 38 55 PRO A CA 1
ATOM 393 C C . PRO A 1 55 ? 0.302 -31.688 -42.125 1 38 55 PRO A C 1
ATOM 395 O O . PRO A 1 55 ? -0.37 -32.656 -41.812 1 38 55 PRO A O 1
ATOM 398 N N . LYS A 1 56 ? 0.4 -30.828 -41.281 1 50.28 56 LYS A N 1
ATOM 399 C CA . LYS A 1 56 ? -0.704 -30.484 -40.406 1 50.28 56 LYS A CA 1
ATOM 400 C C . LYS A 1 56 ? -2.025 -30.422 -41.156 1 50.28 56 LYS A C 1
ATOM 402 O O . LYS A 1 56 ? -2.145 -29.703 -42.156 1 50.28 56 LYS A O 1
ATOM 407 N N . SER A 1 57 ? -2.777 -31.516 -41.281 1 50.69 57 SER A N 1
ATOM 408 C CA . SER A 1 57 ? -4.105 -31.438 -41.875 1 50.69 57 SER A CA 1
ATOM 409 C C . SER A 1 57 ? -4.738 -30.078 -41.625 1 50.69 57 SER A C 1
ATOM 411 O O . SER A 1 57 ? -4.434 -29.422 -40.625 1 50.69 57 SER A O 1
ATOM 413 N N . LYS A 1 58 ? -5.32 -29.391 -42.75 1 54.19 58 LYS A N 1
ATOM 414 C CA . LYS A 1 58 ? -5.961 -28.078 -42.719 1 54.19 58 LYS A CA 1
ATOM 415 C C . LYS A 1 58 ? -6.816 -27.906 -41.469 1 54.19 58 LYS A C 1
ATOM 417 O O . LYS A 1 58 ? -6.82 -26.844 -40.844 1 54.19 58 LYS A O 1
ATOM 422 N N . LEU A 1 59 ? -7.609 -28.875 -41.156 1 56.91 59 LEU A N 1
ATOM 423 C CA . LEU A 1 59 ? -8.477 -28.75 -40 1 56.91 59 LEU A CA 1
ATOM 424 C C . LEU A 1 59 ? -7.66 -28.656 -38.719 1 56.91 59 LEU A C 1
ATOM 426 O O . LEU A 1 59 ? -8.039 -27.953 -37.781 1 56.91 59 LEU A O 1
ATOM 430 N N . ALA A 1 60 ? -6.57 -29.312 -38.812 1 60.31 60 ALA A N 1
ATOM 431 C CA . ALA A 1 60 ? -5.699 -29.344 -37.625 1 60.31 60 ALA A CA 1
ATOM 432 C C . ALA A 1 60 ? -5.102 -27.953 -37.344 1 60.31 60 ALA A C 1
ATOM 434 O O . ALA A 1 60 ? -4.832 -27.609 -36.219 1 60.31 60 ALA A O 1
ATOM 435 N N . SER A 1 61 ? -4.914 -27.234 -38.406 1 65.81 61 SER A N 1
ATOM 436 C CA . SER A 1 61 ? -4.316 -25.922 -38.219 1 65.81 61 SER A CA 1
ATOM 437 C C . SER A 1 61 ? -5.328 -24.938 -37.625 1 65.81 61 SER A C 1
ATOM 439 O O . SER A 1 61 ? -4.945 -23.922 -37.031 1 65.81 61 SER A O 1
ATOM 441 N N . LEU A 1 62 ? -6.645 -25.297 -37.781 1 69.44 62 LEU A N 1
ATOM 442 C CA . LEU A 1 62 ? -7.656 -24.359 -37.312 1 69.44 62 LEU A CA 1
ATOM 443 C C . LEU A 1 62 ? -8.016 -24.609 -35.844 1 69.44 62 LEU A C 1
ATOM 445 O O . LEU A 1 62 ? -8.617 -23.75 -35.188 1 69.44 62 LEU A O 1
ATOM 449 N N . LEU A 1 63 ? -7.602 -25.781 -35.375 1 76.12 63 LEU A N 1
ATOM 450 C CA . LEU A 1 63 ? -7.996 -26.094 -34 1 76.12 63 LEU A CA 1
ATOM 451 C C . LEU A 1 63 ? -6.902 -25.703 -33.031 1 76.12 63 LEU A C 1
ATOM 453 O O . LEU A 1 63 ? -5.715 -25.781 -33.344 1 76.12 63 LEU A O 1
ATOM 457 N N . PRO A 1 64 ? -7.363 -25.203 -31.969 1 80.44 64 PRO A N 1
ATOM 458 C CA . PRO A 1 64 ? -6.355 -24.875 -30.953 1 80.44 64 PRO A CA 1
ATOM 459 C C . PRO A 1 64 ? -5.496 -26.078 -30.578 1 80.44 64 PRO A C 1
ATOM 461 O O . PRO A 1 64 ? -5.973 -27.219 -30.609 1 80.44 64 PRO A O 1
ATOM 464 N N . PRO A 1 65 ? -4.312 -25.922 -30.375 1 77.88 65 PRO A N 1
ATOM 465 C CA . PRO A 1 65 ? -3.363 -27 -30.109 1 77.88 65 PRO A CA 1
ATOM 466 C C . PRO A 1 65 ? -3.812 -27.922 -28.969 1 77.88 65 PRO A C 1
ATOM 468 O O . PRO A 1 65 ? -3.557 -29.125 -28.984 1 77.88 65 PRO A O 1
ATOM 471 N N . TRP A 1 66 ? -4.617 -27.438 -28.062 1 79.94 66 TRP A N 1
ATOM 472 C CA . TRP A 1 66 ? -5.035 -28.281 -26.938 1 79.94 66 TRP A CA 1
ATOM 473 C C . TRP A 1 66 ? -6.102 -29.281 -27.375 1 79.94 66 TRP A C 1
ATOM 475 O O . TRP A 1 66 ? -6.148 -30.391 -26.859 1 79.94 66 TRP A O 1
ATOM 485 N N . LEU A 1 67 ? -6.883 -28.906 -28.344 1 84.88 67 LEU A N 1
ATOM 486 C CA . LEU A 1 67 ? -7.93 -29.781 -28.844 1 84.88 67 LEU A CA 1
ATOM 487 C C . LEU A 1 67 ? -7.344 -30.875 -29.734 1 84.88 67 LEU A C 1
ATOM 489 O O . LEU A 1 67 ? -7.785 -32.031 -29.688 1 84.88 67 LEU A O 1
ATOM 493 N N . MET A 1 68 ? -6.27 -30.562 -30.469 1 83.75 68 MET A N 1
ATOM 494 C CA . MET A 1 68 ? -5.641 -31.547 -31.344 1 83.75 68 MET A CA 1
ATOM 495 C C . MET A 1 68 ? -4.934 -32.625 -30.531 1 83.75 68 MET A C 1
ATOM 497 O O . MET A 1 68 ? -5.02 -33.812 -30.859 1 83.75 68 MET A O 1
ATOM 501 N N . THR A 1 69 ? -4.359 -32.219 -29.516 1 81.56 69 THR A N 1
ATOM 502 C CA . THR A 1 69 ? -3.684 -33.156 -28.656 1 81.56 69 THR A CA 1
ATOM 503 C C . THR A 1 69 ? -4.695 -34.062 -27.953 1 81.56 69 THR A C 1
ATOM 505 O O . THR A 1 69 ? -4.461 -35.281 -27.797 1 81.56 69 THR A O 1
ATOM 508 N N . ALA A 1 70 ? -5.781 -33.531 -27.625 1 85.56 70 ALA A N 1
ATOM 509 C CA . ALA A 1 70 ? -6.805 -34.281 -26.922 1 85.56 70 ALA A CA 1
ATOM 510 C C . ALA A 1 70 ? -7.461 -35.312 -27.844 1 85.56 70 ALA A C 1
ATOM 512 O O . ALA A 1 70 ? -7.809 -36.406 -27.406 1 85.56 70 ALA A O 1
ATOM 513 N N . LEU A 1 71 ? -7.59 -34.938 -29.125 1 87.06 71 LEU A N 1
ATOM 514 C CA . LEU A 1 71 ? -8.234 -35.844 -30.078 1 87.06 71 LEU A CA 1
ATOM 515 C C . LEU A 1 71 ? -7.336 -37.031 -30.406 1 87.06 71 LEU A C 1
ATOM 517 O O . LEU A 1 71 ? -7.828 -38.125 -30.734 1 87.06 71 LEU A O 1
ATOM 521 N N . LYS A 1 72 ? -6.043 -36.875 -30.125 1 83.38 72 LYS A N 1
ATOM 522 C CA . LYS A 1 72 ? -5.098 -37.938 -30.453 1 83.38 72 LYS A CA 1
ATOM 523 C C . LYS A 1 72 ? -4.812 -38.844 -29.25 1 83.38 72 LYS A C 1
ATOM 525 O O . LYS A 1 72 ? -4.289 -39.938 -29.391 1 83.38 72 LYS A O 1
ATOM 530 N N . THR A 1 73 ? -5.281 -38.406 -28.172 1 86.44 73 THR A N 1
ATOM 531 C CA . THR A 1 73 ? -4.98 -39.188 -26.969 1 86.44 73 THR A CA 1
ATOM 532 C C . THR A 1 73 ? -6.098 -40.156 -26.656 1 86.44 73 THR A C 1
ATOM 534 O O . THR A 1 73 ? -7.266 -39.781 -26.547 1 86.44 73 THR A O 1
ATOM 537 N N . LYS A 1 74 ? -5.793 -41.375 -26.531 1 86.88 74 LYS A N 1
ATOM 538 C CA . LYS A 1 74 ? -6.75 -42.469 -26.312 1 86.88 74 LYS A CA 1
ATOM 539 C C . LYS A 1 74 ? -7.418 -42.344 -24.938 1 86.88 74 LYS A C 1
ATOM 541 O O . LYS A 1 74 ? -8.609 -42.625 -24.797 1 86.88 74 LYS A O 1
ATOM 546 N N . ARG A 1 75 ? -6.738 -41.938 -24 1 87.06 75 ARG A N 1
ATOM 547 C CA . ARG A 1 75 ? -7.285 -41.844 -22.656 1 87.06 75 ARG A CA 1
ATOM 548 C C . ARG A 1 75 ? -8.398 -40.812 -22.594 1 87.06 75 ARG A C 1
ATOM 550 O O . ARG A 1 75 ? -9.367 -40.969 -21.844 1 87.06 75 ARG A O 1
ATOM 557 N N . THR A 1 76 ? -8.289 -39.781 -23.344 1 89.88 76 THR A N 1
ATOM 558 C CA . THR A 1 76 ? -9.328 -38.75 -23.359 1 89.88 76 THR A CA 1
ATOM 559 C C . THR A 1 76 ? -10.648 -39.344 -23.875 1 89.88 76 THR A C 1
ATOM 561 O O . THR A 1 76 ? -11.711 -39 -23.359 1 89.88 76 THR A O 1
ATOM 564 N N . TRP A 1 77 ? -10.57 -40.219 -24.797 1 91.69 77 TRP A N 1
ATOM 565 C CA . TRP A 1 77 ? -11.766 -40.844 -25.344 1 91.69 77 TRP A CA 1
ATOM 566 C C . TRP A 1 77 ? -12.375 -41.844 -24.359 1 91.69 77 TRP A C 1
ATOM 568 O O . TRP A 1 77 ? -13.594 -41.969 -24.281 1 91.69 77 TRP A O 1
ATOM 578 N N . LYS A 1 78 ? -11.492 -42.469 -23.641 1 92.19 78 LYS A N 1
ATOM 579 C CA . LYS A 1 78 ? -11.984 -43.406 -22.625 1 92.19 78 LYS A CA 1
ATOM 580 C C . LYS A 1 78 ? -12.703 -42.625 -21.516 1 92.19 78 LYS A C 1
ATOM 582 O O . LYS A 1 78 ? -13.758 -43.062 -21.031 1 92.19 78 LYS A O 1
ATOM 587 N N . ASN A 1 79 ? -12.164 -41.594 -21.078 1 92.5 79 ASN A N 1
ATOM 588 C CA . ASN A 1 79 ? -12.82 -40.75 -20.062 1 92.5 79 ASN A CA 1
ATOM 589 C C . ASN A 1 79 ? -14.133 -40.156 -20.578 1 92.5 79 ASN A C 1
ATOM 591 O O . ASN A 1 79 ? -15.094 -40.031 -19.812 1 92.5 79 ASN A O 1
ATOM 595 N N . TRP A 1 80 ? -14.094 -39.812 -21.859 1 93.62 80 TRP A N 1
ATOM 596 C CA . TRP A 1 80 ? -15.312 -39.312 -22.484 1 93.62 80 TRP A CA 1
ATOM 597 C C . TRP A 1 80 ? -16.406 -40.375 -22.484 1 93.62 80 TRP A C 1
ATOM 599 O O . TRP A 1 80 ? -17.547 -40.062 -22.141 1 93.62 80 TRP A O 1
ATOM 609 N N . ALA A 1 81 ? -16.047 -41.594 -22.828 1 93.94 81 ALA A N 1
ATOM 610 C CA . ALA A 1 81 ? -17.016 -42.688 -22.844 1 93.94 81 ALA A CA 1
ATOM 611 C C . ALA A 1 81 ? -17.562 -42.969 -21.453 1 93.94 81 ALA A C 1
ATOM 613 O O . ALA A 1 81 ? -18.766 -43.188 -21.281 1 93.94 81 ALA A O 1
ATOM 614 N N . ARG A 1 82 ? -16.703 -43 -20.547 1 94.62 82 ARG A N 1
ATOM 615 C CA . ARG A 1 82 ? -17.109 -43.156 -19.156 1 94.62 82 ARG A CA 1
ATOM 616 C C . ARG A 1 82 ? -18.078 -42.062 -18.719 1 94.62 82 ARG A C 1
ATOM 618 O O . ARG A 1 82 ? -19.078 -42.344 -18.062 1 94.62 82 ARG A O 1
ATOM 625 N N . SER A 1 83 ? 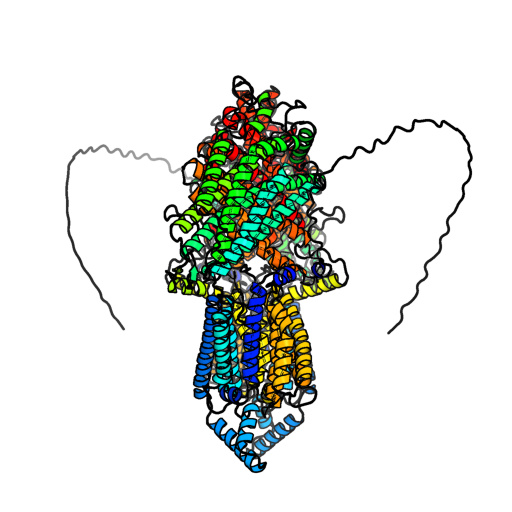-17.812 -40.875 -19.031 1 94.31 83 SER A N 1
ATOM 626 C CA . SER A 1 83 ? -18.656 -39.75 -18.656 1 94.31 83 SER A CA 1
ATOM 627 C C . SER A 1 83 ? -19.984 -39.781 -19.406 1 94.31 83 SER A C 1
ATOM 629 O O . SER A 1 83 ? -21.016 -39.344 -18.875 1 94.31 83 SER A O 1
ATOM 631 N N . MET A 1 84 ? -20 -40.312 -20.609 1 94.56 84 MET A N 1
ATOM 632 C CA . MET A 1 84 ? -21.234 -40.438 -21.391 1 94.56 84 MET A CA 1
ATOM 633 C C . MET A 1 84 ? -22.156 -41.5 -20.781 1 94.56 84 MET A C 1
ATOM 635 O O . MET A 1 84 ? -23.375 -41.312 -20.781 1 94.56 84 MET A O 1
ATOM 639 N N . ILE A 1 85 ? -21.562 -42.5 -20.281 1 95.5 85 ILE A N 1
ATOM 640 C CA . ILE A 1 85 ? -22.359 -43.531 -19.641 1 95.5 85 ILE A CA 1
ATOM 641 C C . ILE A 1 85 ? -23 -43 -18.359 1 95.5 85 ILE A C 1
ATOM 643 O O . ILE A 1 85 ? -24.156 -43.25 -18.078 1 95.5 85 ILE A O 1
ATOM 647 N N . ALA A 1 86 ? -22.188 -42.312 -17.625 1 95.38 86 ALA A N 1
ATOM 648 C CA . ALA A 1 86 ? -22.719 -41.688 -16.406 1 95.38 86 ALA A CA 1
ATOM 649 C C . ALA A 1 86 ? -23.859 -40.75 -16.734 1 95.38 86 ALA A C 1
ATOM 651 O O . ALA A 1 86 ? -24.875 -40.688 -16.031 1 95.38 86 ALA A O 1
ATOM 652 N N . LEU A 1 87 ? -23.688 -39.938 -17.812 1 94.44 87 LEU A N 1
ATOM 653 C CA . LEU A 1 87 ? -24.719 -39 -18.234 1 94.44 87 LEU A CA 1
ATOM 654 C C . LEU A 1 87 ? -25.969 -39.75 -18.672 1 94.44 87 LEU A C 1
ATOM 656 O O . LEU A 1 87 ? -27.094 -39.312 -18.391 1 94.44 87 LEU A O 1
ATOM 660 N N . PHE A 1 88 ? -25.812 -40.812 -19.312 1 94.75 88 PHE A N 1
ATOM 661 C CA . PHE A 1 88 ? -26.922 -41.656 -19.766 1 94.75 88 PHE A CA 1
ATOM 662 C C . PHE A 1 88 ? -27.703 -42.188 -18.578 1 94.75 88 PHE A C 1
ATOM 664 O O . PHE A 1 88 ? -28.938 -42.062 -18.531 1 94.75 88 PHE A O 1
ATOM 671 N N . VAL A 1 89 ? -27.016 -42.719 -17.625 1 94.31 89 VAL A N 1
ATOM 672 C CA . VAL A 1 89 ? -27.672 -43.281 -16.438 1 94.31 89 VAL A CA 1
ATOM 673 C C . VAL A 1 89 ? -28.359 -42.188 -15.656 1 94.31 89 VAL A C 1
ATOM 675 O O . VAL A 1 89 ? -29.469 -42.375 -15.156 1 94.31 89 VAL A O 1
ATOM 678 N N . ALA A 1 90 ? -27.703 -41.062 -15.508 1 92.75 90 ALA A N 1
ATOM 679 C CA . ALA A 1 90 ? -28.297 -39.938 -14.797 1 92.75 90 ALA A CA 1
ATOM 680 C C . ALA A 1 90 ? -29.578 -39.469 -15.484 1 92.75 90 ALA A C 1
ATOM 682 O O . ALA A 1 90 ? -30.531 -39.062 -14.82 1 92.75 90 ALA A O 1
ATOM 683 N N . THR A 1 91 ? -29.609 -39.5 -16.844 1 92 91 THR A N 1
ATOM 684 C CA . THR A 1 91 ? -30.812 -39.125 -17.594 1 92 91 THR A CA 1
ATOM 685 C C . THR A 1 91 ? -31.922 -40.156 -17.422 1 92 91 THR A C 1
ATOM 687 O O . THR A 1 91 ? -33.094 -39.812 -17.312 1 92 91 THR A O 1
ATOM 690 N N . LEU A 1 92 ? -31.531 -41.375 -17.297 1 92.19 92 LEU A N 1
ATOM 691 C CA . LEU A 1 92 ? -32.5 -42.438 -17.094 1 92.19 92 LEU A CA 1
ATOM 692 C C . LEU A 1 92 ? -33.156 -42.312 -15.719 1 92.19 92 LEU A C 1
ATOM 694 O O . LEU A 1 92 ? -34.344 -42.594 -15.562 1 92.19 92 LEU A O 1
ATOM 698 N N . LEU A 1 93 ? -32.344 -41.938 -14.766 1 90.56 93 LEU A N 1
ATOM 699 C CA . LEU A 1 93 ? -32.875 -41.75 -13.422 1 90.56 93 LEU A CA 1
ATOM 700 C C . LEU A 1 93 ? -33.938 -40.656 -13.398 1 90.56 93 LEU A C 1
ATOM 702 O O . LEU A 1 93 ? -34.844 -40.688 -12.586 1 90.56 93 LEU A O 1
ATOM 706 N N . MET A 1 94 ? -33.906 -39.781 -14.328 1 88.38 94 MET A N 1
ATOM 707 C CA . MET A 1 94 ? -34.875 -38.656 -14.383 1 88.38 94 MET A CA 1
ATOM 708 C C . MET A 1 94 ? -36.125 -39.031 -15.172 1 88.38 94 MET A C 1
ATOM 710 O O . MET A 1 94 ? -37.219 -38.688 -14.781 1 88.38 94 MET A O 1
ATOM 714 N N . VAL A 1 95 ? -36 -39.844 -16.266 1 88 95 VAL A N 1
ATOM 715 C CA . VAL A 1 95 ? -37.125 -40.062 -17.188 1 88 95 VAL A CA 1
ATOM 716 C C . VAL A 1 95 ? -37.938 -41.281 -16.719 1 88 95 VAL A C 1
ATOM 718 O O . VAL A 1 95 ? -39.156 -41.312 -16.969 1 88 95 VAL A O 1
ATOM 721 N N . ILE A 1 96 ? -37.312 -42.219 -15.938 1 89 96 ILE A N 1
ATOM 722 C CA . ILE A 1 96 ? -38.062 -43.375 -15.461 1 89 96 ILE A CA 1
ATOM 723 C C . ILE A 1 96 ? -38.938 -42.969 -14.273 1 89 96 ILE A C 1
ATOM 725 O O . ILE A 1 96 ? -38.438 -42.531 -13.242 1 89 96 ILE A O 1
ATOM 729 N N . THR A 1 97 ? -40.188 -43.156 -14.344 1 84.31 97 THR A N 1
ATOM 730 C CA . THR A 1 97 ? -41.188 -42.625 -13.438 1 84.31 97 THR A CA 1
ATOM 731 C C . THR A 1 97 ? -41.062 -43.25 -12.039 1 84.31 97 THR A C 1
ATOM 733 O O . THR A 1 97 ? -41.031 -42.5 -11.047 1 84.31 97 THR A O 1
ATOM 736 N N . PRO A 1 98 ? -40.875 -44.562 -11.93 1 86.25 98 PRO A N 1
ATOM 737 C CA . PRO A 1 98 ? -40.75 -45.094 -10.562 1 86.25 98 PRO A CA 1
ATOM 738 C C . PRO A 1 98 ? -39.5 -44.594 -9.844 1 86.25 98 PRO A C 1
ATOM 740 O O . PRO A 1 98 ? -39.562 -44.312 -8.641 1 86.25 98 PRO A O 1
ATOM 743 N N . THR A 1 99 ? -38.469 -44.5 -10.484 1 87.06 99 THR A N 1
ATOM 744 C CA . THR A 1 99 ? -37.219 -44 -9.891 1 87.06 99 THR A CA 1
ATOM 745 C C . THR A 1 99 ? -37.312 -42.5 -9.586 1 87.06 99 THR A C 1
ATOM 747 O O . THR A 1 99 ? -36.812 -42.062 -8.555 1 87.06 99 THR A O 1
ATOM 750 N N . SER A 1 100 ? -37.906 -41.844 -10.414 1 86.31 100 SER A N 1
ATOM 751 C CA . SER A 1 100 ? -38.062 -40.406 -10.203 1 86.31 100 SER A CA 1
ATOM 752 C C . SER A 1 100 ? -38.938 -40.125 -8.977 1 86.31 100 SER A C 1
ATOM 754 O O . SER A 1 100 ? -38.688 -39.188 -8.219 1 86.31 100 SER A O 1
ATOM 756 N N . LYS A 1 101 ? -39.938 -40.906 -8.773 1 83.88 101 LYS A N 1
ATOM 757 C CA . LYS A 1 101 ? -40.812 -40.719 -7.617 1 83.88 101 LYS A CA 1
ATOM 758 C C . LYS A 1 101 ? -40.094 -41.094 -6.324 1 83.88 101 LYS A C 1
ATOM 760 O O . LYS A 1 101 ? -40.281 -40.438 -5.293 1 83.88 101 LYS A O 1
ATOM 765 N N . ALA A 1 102 ? -39.25 -42.094 -6.469 1 86 102 ALA A N 1
ATOM 766 C CA . ALA A 1 102 ? -38.5 -42.531 -5.293 1 86 102 ALA A CA 1
ATOM 767 C C . ALA A 1 102 ? -37.469 -41.469 -4.887 1 86 102 ALA A C 1
ATOM 769 O O . ALA A 1 102 ? -37.188 -41.312 -3.697 1 86 102 ALA A O 1
ATOM 770 N N . LEU A 1 103 ? -36.969 -40.719 -5.781 1 87.06 103 LEU A N 1
ATOM 771 C CA . LEU A 1 103 ? -35.969 -39.719 -5.512 1 87.06 103 LEU A CA 1
ATOM 772 C C . LEU A 1 103 ? -36.594 -38.375 -5.16 1 87.06 103 LEU A C 1
ATOM 774 O O . LEU A 1 103 ? -35.906 -37.5 -4.625 1 87.06 103 LEU A O 1
ATOM 778 N N . GLY A 1 104 ? -37.812 -38.156 -5.18 1 74.75 104 GLY A N 1
ATOM 779 C CA . GLY A 1 104 ? -38.5 -36.938 -4.742 1 74.75 104 GLY A CA 1
ATOM 780 C C . GLY A 1 104 ? -39.094 -36.156 -5.887 1 74.75 104 GLY A C 1
ATOM 781 O O . GLY A 1 104 ? -39.344 -34.938 -5.758 1 74.75 104 GLY A O 1
ATOM 782 N N . SER A 1 105 ? -39.719 -36.562 -6.84 1 63.97 105 SER A N 1
ATOM 783 C CA . SER A 1 105 ? -40.438 -36.156 -8.047 1 63.97 105 SER A CA 1
ATOM 784 C C . SER A 1 105 ? -40 -34.75 -8.5 1 63.97 105 SER A C 1
ATOM 786 O O . SER A 1 105 ? -39.844 -34.5 -9.695 1 63.97 105 SER A O 1
ATOM 788 N N . SER A 1 106 ? -39.625 -33.781 -7.516 1 65 106 SER A N 1
ATOM 789 C CA . SER A 1 106 ? -39.5 -32.406 -7.957 1 65 106 SER A CA 1
ATOM 790 C C . SER A 1 106 ? -38.031 -32.062 -8.266 1 65 106 SER A C 1
ATOM 792 O O . SER A 1 106 ? -37.75 -31.141 -9.047 1 65 106 SER A O 1
ATOM 794 N N . ALA A 1 107 ? -37.062 -32.781 -7.809 1 77.12 107 ALA A N 1
ATOM 795 C CA . ALA A 1 107 ? -35.688 -32.312 -8 1 77.12 107 ALA A CA 1
ATOM 796 C C . ALA A 1 107 ? -34.781 -33.406 -8.547 1 77.12 107 ALA A C 1
ATOM 798 O O . ALA A 1 107 ? -33.594 -33.438 -8.25 1 77.12 107 ALA A O 1
ATOM 799 N N . THR A 1 108 ? -35.281 -34.344 -9.406 1 80.25 108 THR A N 1
ATOM 800 C CA . THR A 1 108 ? -34.469 -35.438 -9.953 1 80.25 108 THR A CA 1
ATOM 801 C C . THR A 1 108 ? -33.469 -34.906 -10.961 1 80.25 108 THR A C 1
ATOM 803 O O . THR A 1 108 ? -32.469 -35.562 -11.234 1 80.25 108 THR A O 1
ATOM 806 N N . PHE A 1 109 ? -33.688 -33.719 -11.453 1 84.5 109 PHE A N 1
ATOM 807 C CA . PHE A 1 109 ? -32.781 -33.125 -12.438 1 84.5 109 PHE A CA 1
ATOM 808 C C . PHE A 1 109 ? -31.469 -32.719 -11.789 1 84.5 109 PHE A C 1
ATOM 810 O O . PHE A 1 109 ? -30.484 -32.5 -12.484 1 84.5 109 PHE A O 1
ATOM 817 N N . PHE A 1 110 ? -31.391 -32.75 -10.469 1 87.56 110 PHE A N 1
ATOM 818 C CA . PHE A 1 110 ? -30.172 -32.344 -9.773 1 87.56 110 PHE A CA 1
ATOM 819 C C . PHE A 1 110 ? -29.062 -33.375 -10 1 87.56 110 PHE A C 1
ATOM 821 O O . PHE A 1 110 ? -27.875 -33 -9.969 1 87.56 110 PHE A O 1
ATOM 828 N N . ALA A 1 111 ? -29.406 -34.594 -10.281 1 89.81 111 ALA A N 1
ATOM 829 C CA . ALA A 1 111 ? -28.406 -35.594 -10.625 1 89.81 111 ALA A CA 1
ATOM 830 C C . ALA A 1 111 ? -27.719 -35.25 -11.945 1 89.81 111 ALA A C 1
ATOM 832 O O . ALA A 1 111 ? -26.516 -35.438 -12.094 1 89.81 111 ALA A O 1
ATOM 833 N N . LEU A 1 112 ? -28.531 -34.719 -12.867 1 89.75 112 LEU A N 1
ATOM 834 C CA . LEU A 1 112 ? -27.984 -34.312 -14.156 1 89.75 112 LEU A CA 1
ATOM 835 C C . LEU A 1 112 ? -27.047 -33.125 -14.008 1 89.75 112 LEU A C 1
ATOM 837 O O . LEU A 1 112 ? -26 -33.062 -14.656 1 89.75 112 LEU A O 1
ATOM 841 N N . ILE A 1 113 ? -27.406 -32.219 -13.164 1 87.81 113 ILE A N 1
ATOM 842 C CA . ILE A 1 113 ? -26.609 -31.031 -12.938 1 87.81 113 ILE A CA 1
ATOM 843 C C . ILE A 1 113 ? -25.297 -31.422 -12.25 1 87.81 113 ILE A C 1
ATOM 845 O O . ILE A 1 113 ? -24.234 -30.922 -12.609 1 87.81 113 ILE A O 1
ATOM 849 N N . ALA A 1 114 ? -25.391 -32.281 -11.336 1 89.31 114 ALA A N 1
ATOM 850 C CA . ALA A 1 114 ? -24.203 -32.719 -10.633 1 89.31 114 ALA A CA 1
ATOM 851 C C . ALA A 1 114 ? -23.25 -33.469 -11.586 1 89.31 114 ALA A C 1
ATOM 853 O O . ALA A 1 114 ? -22.031 -33.312 -11.484 1 89.31 114 ALA A O 1
ATOM 854 N N . CYS A 1 115 ? -23.812 -34.188 -12.516 1 91.06 115 CYS A N 1
ATOM 855 C CA . CYS A 1 115 ? -23 -34.875 -13.508 1 91.06 115 CYS A CA 1
ATOM 856 C C . CYS A 1 115 ? -22.312 -33.906 -14.445 1 91.06 115 CYS A C 1
ATOM 858 O O . CYS A 1 115 ? -21.156 -34.125 -14.828 1 91.06 115 CYS A O 1
ATOM 860 N N . ALA A 1 116 ? -23.031 -32.875 -14.766 1 88.25 116 ALA A N 1
ATOM 861 C CA . ALA A 1 116 ? -22.453 -31.859 -15.648 1 88.25 116 ALA A CA 1
ATOM 862 C C . ALA A 1 116 ? -21.359 -31.078 -14.93 1 88.25 116 ALA A C 1
ATOM 864 O O . ALA A 1 116 ? -20.375 -30.656 -15.547 1 88.25 116 ALA A O 1
ATOM 865 N N . MET A 1 117 ? -21.5 -30.891 -13.641 1 87.31 117 MET A N 1
ATOM 866 C CA . MET A 1 117 ? -20.531 -30.125 -12.875 1 87.31 117 MET A CA 1
ATOM 867 C C . MET A 1 117 ? -19.297 -30.969 -12.578 1 87.31 117 MET A C 1
ATOM 869 O O . MET A 1 117 ? -18.172 -30.453 -12.609 1 87.31 117 MET A O 1
ATOM 873 N N . LEU A 1 118 ? -19.562 -32.25 -12.266 1 89.5 118 LEU A N 1
ATOM 874 C CA . LEU A 1 118 ? -18.438 -33.125 -11.922 1 89.5 118 LEU A CA 1
ATOM 875 C C . LEU A 1 118 ? -18.547 -34.469 -12.656 1 89.5 118 LEU A C 1
ATOM 877 O O . LEU A 1 118 ? -18.844 -35.5 -12.047 1 89.5 118 LEU A O 1
ATOM 881 N N . PRO A 1 119 ? -18.172 -34.406 -13.906 1 90.56 119 PRO A N 1
ATOM 882 C CA . PRO A 1 119 ? -18.156 -35.688 -14.609 1 90.56 119 PRO A CA 1
ATOM 883 C C . PRO A 1 119 ? -17.062 -36.625 -14.102 1 90.56 119 PRO A C 1
ATOM 885 O O . PRO A 1 119 ? -16.047 -36.156 -13.586 1 90.56 119 PRO A O 1
ATOM 888 N N . PRO A 1 120 ? -17.281 -37.844 -14.141 1 92.5 120 PRO A N 1
ATOM 889 C CA . PRO A 1 120 ? -16.25 -38.781 -13.664 1 92.5 120 PRO A CA 1
ATOM 890 C C . PRO A 1 120 ? -15.055 -38.875 -14.602 1 92.5 120 PRO A C 1
ATOM 892 O O . PRO A 1 120 ? -14.789 -39.906 -15.188 1 92.5 120 PRO A O 1
ATOM 895 N N . MET A 1 121 ? -14.336 -37.844 -14.711 1 89.25 121 MET A N 1
ATOM 896 C CA . MET A 1 121 ? -13.172 -37.781 -15.586 1 89.25 121 MET A CA 1
ATOM 897 C C . MET A 1 121 ? -11.883 -37.938 -14.789 1 89.25 121 MET A C 1
ATOM 899 O O . MET A 1 121 ? -10.836 -38.281 -15.352 1 89.25 121 MET A O 1
ATOM 903 N N . MET A 1 122 ? -11.953 -37.875 -13.516 1 88.44 122 MET A N 1
ATOM 904 C CA . MET A 1 122 ? -10.773 -37.906 -12.664 1 88.44 122 MET A CA 1
ATOM 905 C C . MET A 1 122 ? -10.43 -39.344 -12.289 1 88.44 122 MET A C 1
ATOM 907 O O . MET A 1 122 ? -11.25 -40.25 -12.445 1 88.44 122 MET A O 1
ATOM 911 N N . PRO A 1 123 ? -9.164 -39.5 -11.922 1 89.38 123 PRO A N 1
ATOM 912 C CA . PRO A 1 123 ? -8.836 -40.844 -11.406 1 89.38 123 PRO A CA 1
ATOM 913 C C . PRO A 1 123 ? -9.719 -41.25 -10.234 1 89.38 123 PRO A C 1
ATOM 915 O O . PRO A 1 123 ? -10.281 -40.406 -9.539 1 89.38 123 PRO A O 1
ATOM 918 N N . VAL A 1 124 ? -9.844 -42.5 -10.031 1 90.31 124 VAL A N 1
ATOM 919 C CA . VAL A 1 124 ? -10.82 -43.094 -9.109 1 90.31 124 VAL A CA 1
ATOM 920 C C . VAL A 1 124 ? -10.617 -42.5 -7.711 1 90.31 124 VAL A C 1
ATOM 922 O O . VAL A 1 124 ? -11.578 -42.094 -7.066 1 90.31 124 VAL A O 1
ATOM 925 N N . SER A 1 125 ? -9.438 -42.438 -7.207 1 87.12 125 SER A N 1
ATOM 926 C CA . SER A 1 125 ? -9.188 -41.969 -5.848 1 87.12 125 SER A CA 1
ATOM 927 C C . SER A 1 125 ? -9.523 -40.5 -5.699 1 87.12 125 SER A C 1
ATOM 929 O O . SER A 1 125 ? -10.117 -40.094 -4.699 1 87.12 125 SER A O 1
ATOM 931 N N . ILE A 1 126 ? -9.156 -39.688 -6.707 1 87.31 126 ILE A N 1
ATOM 932 C CA . ILE A 1 126 ? -9.43 -38.25 -6.652 1 87.31 126 ILE A CA 1
ATOM 933 C C . ILE A 1 126 ? -10.93 -38.031 -6.793 1 87.31 126 ILE A C 1
ATOM 935 O O . ILE A 1 126 ? -11.477 -37.094 -6.168 1 87.31 126 ILE A O 1
ATOM 939 N N . LEU A 1 127 ? -11.555 -38.75 -7.602 1 90.56 127 LEU A N 1
ATOM 940 C CA . LEU A 1 127 ? -13 -38.625 -7.777 1 90.56 127 LEU A CA 1
ATOM 941 C C . LEU A 1 127 ? -13.734 -38.938 -6.484 1 90.56 127 LEU A C 1
ATOM 943 O O . LEU A 1 127 ? -14.68 -38.25 -6.102 1 90.56 127 LEU A O 1
ATOM 947 N N . ILE A 1 128 ? -13.305 -40.031 -5.863 1 89.44 128 ILE A N 1
ATOM 948 C CA . ILE A 1 128 ? -13.938 -40.438 -4.609 1 89.44 128 ILE A CA 1
ATOM 949 C C . ILE A 1 128 ? -13.742 -39.344 -3.566 1 89.44 128 ILE A C 1
ATOM 951 O O . ILE A 1 128 ? -14.672 -39 -2.822 1 89.44 128 ILE A O 1
ATOM 955 N N . PHE A 1 129 ? -12.609 -38.844 -3.514 1 87.31 129 PHE A N 1
ATOM 956 C CA . PHE A 1 129 ? -12.336 -37.75 -2.588 1 87.31 129 PHE A CA 1
ATOM 957 C C . PHE A 1 129 ? -13.227 -36.531 -2.891 1 87.31 129 PHE A C 1
ATOM 959 O O . PHE A 1 129 ? -13.797 -35.938 -1.978 1 87.31 129 PHE A O 1
ATOM 966 N N . ALA A 1 130 ? -13.297 -36.156 -4.16 1 89.25 130 ALA A N 1
ATOM 967 C CA . ALA A 1 130 ? -14.125 -35.031 -4.57 1 89.25 130 ALA A CA 1
ATOM 968 C C . ALA A 1 130 ? -15.586 -35.25 -4.215 1 89.25 130 ALA A C 1
ATOM 970 O O . ALA A 1 130 ? -16.266 -34.344 -3.723 1 89.25 130 ALA A O 1
ATOM 971 N N . LEU A 1 131 ? -16.078 -36.469 -4.363 1 92.62 131 LEU A N 1
ATOM 972 C CA . LEU A 1 131 ? -17.469 -36.812 -4.102 1 92.62 131 LEU A CA 1
ATOM 973 C C . LEU A 1 131 ? -17.75 -36.844 -2.6 1 92.62 131 LEU A C 1
ATOM 975 O O . LEU A 1 131 ? -18.828 -36.438 -2.15 1 92.62 131 LEU A O 1
ATOM 979 N N . ILE A 1 132 ? -16.812 -37.281 -1.861 1 90.06 132 ILE A N 1
ATOM 980 C CA . ILE A 1 132 ? -16.969 -37.312 -0.412 1 90.06 132 ILE A CA 1
ATOM 981 C C . ILE A 1 132 ? -17.031 -35.875 0.111 1 90.06 132 ILE A C 1
ATOM 983 O O . ILE A 1 132 ? -17.844 -35.562 0.996 1 90.06 132 ILE A O 1
ATOM 987 N N . THR A 1 133 ? -16.188 -35.094 -0.409 1 90.69 133 THR A N 1
ATOM 988 C CA . THR A 1 133 ? -16.219 -33.688 0.006 1 90.69 133 THR A CA 1
ATOM 989 C C . THR A 1 133 ? -17.531 -33.031 -0.392 1 90.69 133 THR A C 1
ATOM 991 O O . THR A 1 133 ? -18.062 -32.219 0.353 1 90.69 133 THR A O 1
ATOM 994 N N . LEU A 1 134 ? -18.031 -33.344 -1.534 1 93.19 134 LEU A N 1
ATOM 995 C CA . LEU A 1 134 ? -19.328 -32.844 -1.972 1 93.19 134 LEU A CA 1
ATOM 996 C C . LEU A 1 134 ? -20.438 -33.312 -1.028 1 93.19 134 LEU A C 1
ATOM 998 O O . LEU A 1 134 ? -21.266 -32.5 -0.597 1 93.19 134 LEU A O 1
ATOM 1002 N N . GLY A 1 135 ? -20.406 -34.594 -0.685 1 93.38 135 GLY A N 1
ATOM 1003 C CA . GLY A 1 135 ? -21.391 -35.156 0.227 1 93.38 135 GLY A CA 1
ATOM 1004 C C . GLY A 1 135 ? -21.328 -34.562 1.619 1 93.38 135 GLY A C 1
ATOM 1005 O O . GLY A 1 135 ? -22.359 -34.219 2.213 1 93.38 135 GLY A O 1
ATOM 1006 N N . LEU A 1 136 ? -20.172 -34.375 2.074 1 93.69 136 LEU A N 1
ATOM 1007 C CA . LEU A 1 136 ? -19.984 -33.75 3.391 1 93.69 136 LEU A CA 1
ATOM 1008 C C . LEU A 1 136 ? -20.453 -32.312 3.402 1 93.69 136 LEU A C 1
ATOM 1010 O O . LEU A 1 136 ? -20.969 -31.844 4.41 1 93.69 136 LEU A O 1
ATOM 1014 N N . GLY A 1 137 ? -20.203 -31.641 2.338 1 95 137 GLY A N 1
ATOM 1015 C CA . GLY A 1 137 ? -20.719 -30.281 2.227 1 95 137 GLY A CA 1
ATOM 1016 C C . GLY A 1 137 ? -22.219 -30.203 2.299 1 95 137 GLY A C 1
ATOM 1017 O O . GLY A 1 137 ? -22.766 -29.359 3.02 1 95 137 GLY A O 1
ATOM 1018 N N . MET A 1 138 ? -22.891 -31.062 1.634 1 95.81 138 MET A N 1
ATOM 1019 C CA . MET A 1 138 ? -24.344 -31.078 1.644 1 95.81 138 MET A CA 1
ATOM 1020 C C . MET A 1 138 ? -24.875 -31.406 3.037 1 95.81 138 MET A C 1
ATOM 1022 O O . MET A 1 138 ? -25.844 -30.781 3.498 1 95.81 138 MET A O 1
ATOM 1026 N N . LEU A 1 139 ? -24.172 -32.344 3.695 1 96.25 139 LEU A N 1
ATOM 1027 C CA . LEU A 1 139 ? -24.594 -32.719 5.043 1 96.25 139 LEU A CA 1
ATOM 1028 C C . LEU A 1 139 ? -24.375 -31.578 6.016 1 96.25 139 LEU A C 1
ATOM 1030 O O . LEU A 1 139 ? -25.188 -31.359 6.918 1 96.25 139 LEU A O 1
ATOM 1034 N N . LEU A 1 140 ? -23.344 -30.875 5.824 1 96 140 LEU A N 1
ATOM 1035 C CA . LEU A 1 140 ? -23.078 -29.719 6.676 1 96 140 LEU A CA 1
ATOM 1036 C C . LEU A 1 140 ? -24.109 -28.625 6.445 1 96 140 LEU A C 1
ATOM 1038 O O . LEU A 1 140 ? -24.594 -28.016 7.398 1 96 140 LEU A O 1
ATOM 1042 N N . GLY A 1 141 ? -24.406 -28.328 5.184 1 96.31 141 GLY A N 1
ATOM 1043 C CA . GLY A 1 141 ? -25.438 -27.359 4.879 1 96.31 141 GLY A CA 1
ATOM 1044 C C . GLY A 1 141 ? -26.797 -27.734 5.453 1 96.31 141 GLY A C 1
ATOM 1045 O O . GLY A 1 141 ? -27.531 -26.891 5.953 1 96.31 141 GLY A O 1
ATOM 1046 N N . TRP A 1 142 ? -27.094 -29.062 5.43 1 95.81 142 TRP A N 1
ATOM 1047 C CA . TRP A 1 142 ? -28.328 -29.594 5.988 1 95.81 142 TRP A CA 1
ATOM 1048 C C . TRP A 1 142 ? -28.359 -29.422 7.504 1 95.81 142 TRP A C 1
ATOM 1050 O O . TRP A 1 142 ? -29.359 -28.938 8.062 1 95.81 142 TRP A O 1
ATOM 1060 N N . ALA A 1 143 ? -27.297 -29.75 8.172 1 96.19 143 ALA A N 1
ATOM 1061 C CA . ALA A 1 143 ? -27.219 -29.625 9.625 1 96.19 143 ALA A CA 1
ATOM 1062 C C . ALA A 1 143 ? -27.391 -28.172 10.062 1 96.19 143 ALA A C 1
ATOM 1064 O O . ALA A 1 143 ? -28.109 -27.875 11.016 1 96.19 143 ALA A O 1
ATOM 1065 N N . TRP A 1 144 ? -26.734 -27.25 9.367 1 96.19 144 TRP A N 1
ATOM 1066 C CA . TRP A 1 144 ? -26.859 -25.828 9.68 1 96.19 144 TRP A CA 1
ATOM 1067 C C . TRP A 1 144 ? -28.266 -25.312 9.391 1 96.19 144 TRP A C 1
ATOM 1069 O O . TRP A 1 144 ? -28.781 -24.469 1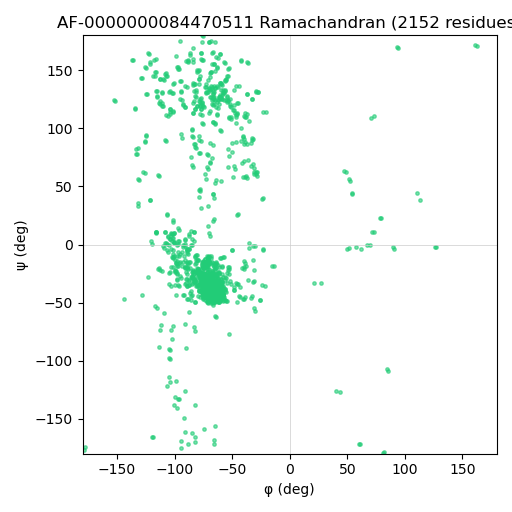0.125 1 96.19 144 TRP A O 1
ATOM 1079 N N . GLY A 1 145 ? -28.875 -25.844 8.328 1 95.12 145 GLY A N 1
ATOM 1080 C CA . GLY A 1 145 ? -30.25 -25.5 8.016 1 95.12 145 GLY A CA 1
ATOM 1081 C C . GLY A 1 145 ? -31.234 -25.969 9.07 1 95.12 145 GLY A C 1
ATOM 1082 O O . GLY A 1 145 ? -32.156 -25.234 9.438 1 95.12 145 GLY A O 1
ATOM 1083 N N . VAL A 1 146 ? -31 -27.172 9.617 1 95.25 146 VAL A N 1
ATOM 1084 C CA . VAL A 1 146 ? -31.859 -27.734 10.648 1 95.25 146 VAL A CA 1
ATOM 1085 C C . VAL A 1 146 ? -31.719 -26.938 11.938 1 95.25 146 VAL A C 1
ATOM 1087 O O . VAL A 1 146 ? -32.719 -26.688 12.641 1 95.25 146 VAL A O 1
ATOM 1090 N N . ALA A 1 147 ? -30.516 -26.516 12.203 1 95.75 147 ALA A N 1
ATOM 1091 C CA . ALA A 1 147 ? -30.281 -25.656 13.359 1 95.75 147 ALA A CA 1
ATOM 1092 C C . ALA A 1 147 ? -31.047 -24.344 13.211 1 95.75 147 ALA A C 1
ATOM 1094 O O . ALA A 1 147 ? -31.578 -23.812 14.195 1 95.75 147 ALA A O 1
ATOM 1095 N N . ALA A 1 148 ? -31.078 -23.812 12.023 1 96 148 ALA A N 1
ATOM 1096 C CA . ALA A 1 148 ? -31.828 -22.578 11.773 1 96 148 ALA A CA 1
ATOM 1097 C C . ALA A 1 148 ? -33.312 -22.797 12 1 96 148 ALA A C 1
ATOM 1099 O O . ALA A 1 148 ? -34 -21.938 12.594 1 96 148 ALA A O 1
ATOM 1100 N N . TRP A 1 149 ? -33.906 -24.031 11.547 1 95.25 149 TRP A N 1
ATOM 1101 C CA . TRP A 1 149 ? -35.312 -24.375 11.742 1 95.25 149 TRP A CA 1
ATOM 1102 C C . TRP A 1 149 ? -35.656 -24.469 13.227 1 95.25 149 TRP A C 1
ATOM 1104 O O . TRP A 1 149 ? -36.656 -23.922 13.664 1 95.25 149 TRP A O 1
ATOM 1114 N N . ALA A 1 150 ? -34.781 -25.109 13.938 1 94.94 150 ALA A N 1
ATOM 1115 C CA . ALA A 1 150 ? -35 -25.297 15.367 1 94.94 150 ALA A CA 1
ATOM 1116 C C . ALA A 1 150 ? -34.969 -23.969 16.109 1 94.94 150 ALA A C 1
ATOM 1118 O O . ALA A 1 150 ? -35.812 -23.703 16.984 1 94.94 150 ALA A O 1
ATOM 1119 N N . ALA A 1 151 ? -34.031 -23.094 15.773 1 95.12 151 ALA A N 1
ATOM 1120 C CA . ALA A 1 151 ? -33.938 -21.781 16.406 1 95.12 151 ALA A CA 1
ATOM 1121 C C . ALA A 1 151 ? -35.094 -20.891 16.031 1 95.12 151 ALA A C 1
ATOM 1123 O O . ALA A 1 151 ? -35.625 -20.125 16.859 1 95.12 151 ALA A O 1
ATOM 1124 N N . ALA A 1 152 ? -35.531 -20.922 14.805 1 94.94 152 ALA A N 1
ATOM 1125 C CA . ALA A 1 152 ? -36.656 -20.109 14.328 1 94.94 152 ALA A CA 1
ATOM 1126 C C . ALA A 1 152 ? -37.969 -20.531 14.977 1 94.94 152 ALA A C 1
ATOM 1128 O O . ALA A 1 152 ? -38.812 -19.688 15.242 1 94.94 152 ALA A O 1
ATOM 1129 N N . HIS A 1 153 ? -38.188 -21.828 15.211 1 91.38 153 HIS A N 1
ATOM 1130 C CA . HIS A 1 153 ? -39.438 -22.344 15.82 1 91.38 153 HIS A CA 1
ATOM 1131 C C . HIS A 1 153 ? -39.562 -21.875 17.266 1 91.38 153 HIS A C 1
ATOM 1133 O O . HIS A 1 153 ? -40.688 -21.703 17.766 1 91.38 153 HIS A O 1
ATOM 1139 N N . SER A 1 154 ? -38.5 -21.562 17.875 1 91.19 154 SER A N 1
ATOM 1140 C CA . SER A 1 154 ? -38.531 -21.109 19.266 1 91.19 154 SER A CA 1
ATOM 1141 C C . SER A 1 154 ? -38.969 -19.656 19.375 1 91.19 154 SER A C 1
ATOM 1143 O O . SER A 1 154 ? -39.469 -19.219 20.406 1 91.19 154 SER A O 1
ATOM 1145 N N . VAL A 1 155 ? -38.781 -18.875 18.344 1 90.94 155 VAL A N 1
ATOM 1146 C CA . VAL A 1 155 ? -39.062 -17.453 18.406 1 90.94 155 VAL A CA 1
ATOM 1147 C C . VAL A 1 155 ? -40.406 -17.141 17.734 1 90.94 155 VAL A C 1
ATOM 1149 O O . VAL A 1 155 ? -40.906 -16.031 17.828 1 90.94 155 VAL A O 1
ATOM 1152 N N . ARG A 1 156 ? -41.094 -18.094 17.125 1 91 156 ARG A N 1
ATOM 1153 C CA . ARG A 1 156 ? -42.344 -17.875 16.359 1 91 156 ARG A CA 1
ATOM 1154 C C . ARG A 1 156 ? -43.5 -17.484 17.297 1 91 156 ARG A C 1
ATOM 1156 O O . ARG A 1 156 ? -43.656 -18.078 18.359 1 91 156 ARG A O 1
ATOM 1163 N N . ASP A 1 157 ? -44.156 -16.469 16.859 1 88.88 157 ASP A N 1
ATOM 1164 C CA . ASP A 1 157 ? -45.375 -16.016 17.578 1 88.88 157 ASP A CA 1
ATOM 1165 C C . ASP A 1 157 ? -46.562 -16.938 17.281 1 88.88 157 ASP A C 1
ATOM 1167 O O . ASP A 1 157 ? -47.125 -16.891 16.203 1 88.88 157 ASP A O 1
ATOM 1171 N N . GLN A 1 158 ? -47 -17.672 18.219 1 86.5 158 GLN A N 1
ATOM 1172 C CA . GLN A 1 158 ? -48.062 -18.672 18.047 1 86.5 158 GLN A CA 1
ATOM 1173 C C . GLN A 1 158 ? -49.438 -18.016 17.859 1 86.5 158 GLN A C 1
ATOM 1175 O O . GLN A 1 158 ? -50.281 -18.562 17.141 1 86.5 158 GLN A O 1
ATOM 1180 N N . ALA A 1 159 ? -49.656 -16.844 18.375 1 85 159 ALA A N 1
ATOM 1181 C CA . ALA A 1 159 ? -50.906 -16.156 18.234 1 85 159 ALA A CA 1
ATOM 1182 C C . ALA A 1 159 ? -51.125 -15.695 16.781 1 85 159 ALA A C 1
ATOM 1184 O O . ALA A 1 159 ? -52.219 -15.852 16.234 1 85 159 ALA A O 1
ATOM 1185 N N . ARG A 1 160 ? -50.062 -15.211 16.219 1 87.06 160 ARG A N 1
ATOM 1186 C CA . ARG A 1 160 ? -50.125 -14.766 14.828 1 87.06 160 ARG A CA 1
ATOM 1187 C C . ARG A 1 160 ? -50.344 -15.945 13.883 1 87.06 160 ARG A C 1
ATOM 1189 O O . ARG A 1 160 ? -51.062 -15.828 12.891 1 87.06 160 ARG A O 1
ATOM 1196 N N . LEU A 1 161 ? -49.719 -17.062 14.188 1 89.69 161 LEU A N 1
ATOM 1197 C CA . LEU A 1 161 ? -49.812 -18.266 13.367 1 89.69 161 LEU A CA 1
ATOM 1198 C C . LEU A 1 161 ? -51.25 -18.797 13.391 1 89.69 161 LEU A C 1
ATOM 1200 O O . LEU A 1 161 ? -51.812 -19.172 12.352 1 89.69 161 LEU A O 1
ATOM 1204 N N . GLN A 1 162 ? -51.906 -18.734 14.562 1 87.75 162 GLN A N 1
ATOM 1205 C CA . GLN A 1 162 ? -53.25 -19.25 14.688 1 87.75 162 GLN A CA 1
ATOM 1206 C C . GLN A 1 162 ? -54.25 -18.359 13.961 1 87.75 162 GLN A C 1
ATOM 1208 O O . GLN A 1 162 ? -55.188 -18.859 13.32 1 87.75 162 GLN A O 1
ATOM 1213 N N . THR A 1 163 ? -53.969 -17.109 14.008 1 86.25 163 THR A N 1
ATOM 1214 C CA . THR A 1 163 ? -54.844 -16.188 13.305 1 86.25 163 THR A CA 1
ATOM 1215 C C . THR A 1 163 ? -54.75 -16.375 11.797 1 86.25 163 THR A C 1
ATOM 1217 O O . THR A 1 163 ? -55.75 -16.312 11.078 1 86.25 163 THR A O 1
ATOM 1220 N N . ALA A 1 164 ? -53.5 -16.594 11.359 1 88.5 164 ALA A N 1
ATOM 1221 C CA . ALA A 1 164 ? -53.281 -16.797 9.93 1 88.5 164 ALA A CA 1
ATOM 1222 C C . ALA A 1 164 ? -53.875 -18.125 9.469 1 88.5 164 ALA A C 1
ATOM 1224 O O . ALA A 1 164 ? -54.438 -18.203 8.375 1 88.5 164 ALA A O 1
ATOM 1225 N N . MET A 1 165 ? -53.812 -19.141 10.273 1 87.81 165 MET A N 1
ATOM 1226 C CA . MET A 1 165 ? -54.344 -20.453 9.922 1 87.81 165 MET A CA 1
ATOM 1227 C C . MET A 1 165 ? -55.875 -20.422 9.844 1 87.81 165 MET A C 1
ATOM 1229 O O . MET A 1 165 ? -56.469 -21.016 8.953 1 87.81 165 MET A O 1
ATOM 1233 N N . GLN A 1 166 ? -56.406 -19.625 10.742 1 85.44 166 GLN A N 1
ATOM 1234 C CA . GLN A 1 166 ? -57.844 -19.484 10.742 1 85.44 166 GLN A CA 1
ATOM 1235 C C . GLN A 1 166 ? -58.344 -18.688 9.539 1 85.44 166 GLN A C 1
ATOM 1237 O O . GLN A 1 166 ? -59.375 -18.984 8.953 1 85.44 166 GLN A O 1
ATOM 1242 N N . GLY A 1 167 ? -57.531 -17.812 9.203 1 86.12 167 GLY A N 1
ATOM 1243 C CA . GLY A 1 167 ? -57.875 -17.031 8.023 1 86.12 167 GLY A CA 1
ATOM 1244 C C . GLY A 1 167 ? -57.844 -17.844 6.742 1 86.12 167 GLY A C 1
ATOM 1245 O O . GLY A 1 167 ? -58.719 -17.688 5.891 1 86.12 167 GLY A O 1
ATOM 1246 N N . VAL A 1 168 ? -56.875 -18.719 6.633 1 88 168 VAL A N 1
ATOM 1247 C CA . VAL A 1 168 ? -56.719 -19.531 5.438 1 88 168 VAL A CA 1
ATOM 1248 C C . VAL A 1 168 ? -57.844 -20.578 5.387 1 88 168 VAL A C 1
ATOM 1250 O O . VAL A 1 168 ? -58.406 -20.859 4.316 1 88 168 VAL A O 1
ATOM 1253 N N . GLN A 1 169 ? -58.25 -21.094 6.508 1 84.88 169 GLN A N 1
ATOM 1254 C CA . GLN A 1 169 ? -59.344 -22.078 6.574 1 84.88 169 GLN A CA 1
ATOM 1255 C C . GLN A 1 169 ? -60.688 -21.438 6.238 1 84.88 169 GLN A C 1
ATOM 1257 O O . GLN A 1 169 ? -61.5 -22.031 5.527 1 84.88 169 GLN A O 1
ATOM 1262 N N . ALA A 1 170 ? -60.781 -20.25 6.672 1 85.06 170 ALA A N 1
ATOM 1263 C CA . ALA A 1 170 ? -62 -19.531 6.375 1 85.06 170 ALA A CA 1
ATOM 1264 C C . ALA A 1 170 ? -62.094 -19.203 4.887 1 85.06 170 ALA A C 1
ATOM 1266 O O . ALA A 1 170 ? -63.188 -19.312 4.293 1 85.06 170 ALA A O 1
ATOM 1267 N N . GLN A 1 171 ? -61 -18.922 4.34 1 83.31 171 GLN A N 1
ATOM 1268 C CA . GLN A 1 171 ? -60.969 -18.609 2.916 1 83.31 171 GLN A CA 1
ATOM 1269 C C . GLN A 1 171 ? -61.188 -19.859 2.068 1 83.31 171 GLN A C 1
ATOM 1271 O O . GLN A 1 171 ? -61.812 -19.812 1.018 1 83.31 171 GLN A O 1
ATOM 1276 N N . ALA A 1 172 ? -60.562 -20.984 2.449 1 84.25 172 ALA A N 1
ATOM 1277 C CA . ALA A 1 172 ? -60.75 -22.25 1.744 1 84.25 172 ALA A CA 1
ATOM 1278 C C . ALA A 1 172 ? -62.188 -22.703 1.778 1 84.25 172 ALA A C 1
ATOM 1280 O O . ALA A 1 172 ? -62.719 -23.203 0.783 1 84.25 172 ALA A O 1
ATOM 1281 N N . GLN A 1 173 ? -62.906 -22.516 2.832 1 80.81 173 GLN A N 1
ATOM 1282 C CA . GLN A 1 173 ? -64.312 -22.875 2.969 1 80.81 173 GLN A CA 1
ATOM 1283 C C . GLN A 1 173 ? -65.188 -21.969 2.111 1 80.81 173 GLN A C 1
ATOM 1285 O O . GLN A 1 173 ? -66.188 -22.438 1.499 1 80.81 173 GLN A O 1
ATOM 1290 N N . ALA A 1 174 ? -64.688 -20.844 1.968 1 81.25 174 ALA A N 1
ATOM 1291 C CA . ALA A 1 174 ? -65.5 -19.875 1.188 1 81.25 174 ALA A CA 1
ATOM 1292 C C . ALA A 1 174 ? -65.312 -20.141 -0.308 1 81.25 174 ALA A C 1
ATOM 1294 O O . ALA A 1 174 ? -66.25 -19.953 -1.076 1 81.25 174 ALA A O 1
ATOM 1295 N N . SER A 1 175 ? -64.188 -20.531 -0.767 1 77.25 175 SER A N 1
ATOM 1296 C CA . SER A 1 175 ? -63.906 -20.703 -2.189 1 77.25 175 SER A CA 1
ATOM 1297 C C . SER A 1 175 ? -64.188 -22.141 -2.629 1 77.25 175 SER A C 1
ATOM 1299 O O . SER A 1 175 ? -64.25 -22.422 -3.826 1 77.25 175 SER A O 1
ATOM 1301 N N . GLY A 1 176 ? -64.438 -23.078 -1.835 1 75.31 176 GLY A N 1
ATOM 1302 C CA . GLY A 1 176 ? -64.688 -24.469 -2.141 1 75.31 176 GLY A CA 1
ATOM 1303 C C . GLY A 1 176 ? -63.438 -25.219 -2.564 1 75.31 176 GLY A C 1
ATOM 1304 O O . GLY A 1 176 ? -63.531 -26.281 -3.182 1 75.31 176 GLY A O 1
ATOM 1305 N N . ALA A 1 177 ? -62.312 -24.656 -2.404 1 74.75 177 ALA A N 1
ATOM 1306 C CA . ALA A 1 177 ? -61.062 -25.266 -2.84 1 74.75 177 ALA A CA 1
ATOM 1307 C C . ALA A 1 177 ? -60.594 -26.328 -1.842 1 74.75 177 ALA A C 1
ATOM 1309 O O . ALA A 1 177 ? -61 -26.312 -0.679 1 74.75 177 ALA A O 1
ATOM 1310 N N . ASP A 1 178 ? -59.906 -27.359 -2.26 1 79.31 178 ASP A N 1
ATOM 1311 C CA . ASP A 1 178 ? -59.312 -28.375 -1.403 1 79.31 178 ASP A CA 1
ATOM 1312 C C . ASP A 1 178 ? -58.406 -27.734 -0.326 1 79.31 178 ASP A C 1
ATOM 1314 O O . ASP A 1 178 ? -57.594 -26.875 -0.622 1 79.31 178 ASP A O 1
ATOM 1318 N N . PRO A 1 179 ? -58.75 -28.062 0.893 1 81.44 179 PRO A N 1
ATOM 1319 C CA . PRO A 1 179 ? -58.031 -27.453 2.002 1 81.44 179 PRO A CA 1
ATOM 1320 C C . PRO A 1 179 ? -56.5 -27.656 1.895 1 81.44 179 PRO A C 1
ATOM 1322 O O . PRO A 1 179 ? -55.75 -26.766 2.246 1 81.44 179 PRO A O 1
ATOM 1325 N N . ARG A 1 180 ? -56.094 -28.719 1.368 1 79.31 180 ARG A N 1
ATOM 1326 C CA . ARG A 1 180 ? -54.656 -28.984 1.258 1 79.31 180 ARG A CA 1
ATOM 1327 C C . ARG A 1 180 ? -54 -28.094 0.197 1 79.31 180 ARG A C 1
ATOM 1329 O O . ARG A 1 180 ? -52.906 -27.594 0.389 1 79.31 180 ARG A O 1
ATOM 1336 N N . ALA A 1 181 ? -54.656 -27.953 -0.876 1 80.81 181 ALA A N 1
ATOM 1337 C CA . ALA A 1 181 ? -54.156 -27.094 -1.946 1 80.81 181 ALA A CA 1
ATOM 1338 C C . ALA A 1 181 ? -54.156 -25.641 -1.521 1 80.81 181 ALA A C 1
ATOM 1340 O O . ALA A 1 181 ? -53.219 -24.875 -1.861 1 80.81 181 ALA A O 1
ATOM 1341 N N . ALA A 1 182 ? -55.125 -25.297 -0.763 1 82.62 182 ALA A N 1
ATOM 1342 C CA . ALA A 1 182 ? -55.219 -23.922 -0.279 1 82.62 182 ALA A CA 1
ATOM 1343 C C . ALA A 1 182 ? -54.094 -23.625 0.723 1 82.62 182 ALA A C 1
ATOM 1345 O O . ALA A 1 182 ? -53.531 -22.531 0.727 1 82.62 182 ALA A O 1
ATOM 1346 N N . ASN A 1 183 ? -53.844 -24.625 1.561 1 84.19 183 ASN A N 1
ATOM 1347 C CA . ASN A 1 183 ? -52.75 -24.453 2.52 1 84.19 183 ASN A CA 1
ATOM 1348 C C . ASN A 1 183 ? -51.406 -24.359 1.821 1 84.19 183 ASN A C 1
ATOM 1350 O O . ASN A 1 183 ? -50.562 -23.562 2.217 1 84.19 183 ASN A O 1
ATOM 1354 N N . GLN A 1 184 ? -51.25 -25.094 0.812 1 82.44 184 GLN A N 1
ATOM 1355 C CA . GLN A 1 184 ? -49.969 -25.078 0.074 1 82.44 184 GLN A CA 1
ATOM 1356 C C . GLN A 1 184 ? -49.781 -23.734 -0.653 1 82.44 184 GLN A C 1
ATOM 1358 O O . GLN A 1 184 ? -48.688 -23.203 -0.713 1 82.44 184 GLN A O 1
ATOM 1363 N N . ALA A 1 185 ? -50.812 -23.266 -1.18 1 82.75 185 ALA A N 1
ATOM 1364 C CA . ALA A 1 185 ? -50.75 -21.969 -1.856 1 82.75 185 ALA A CA 1
ATOM 1365 C C . ALA A 1 185 ? -50.469 -20.844 -0.863 1 82.75 185 ALA A C 1
ATOM 1367 O O . ALA A 1 185 ? -49.719 -19.906 -1.171 1 82.75 185 ALA A O 1
ATOM 1368 N N . ALA A 1 186 ? -51.031 -21.016 0.313 1 87.44 186 ALA A N 1
ATOM 1369 C CA . ALA A 1 186 ? -50.844 -19.984 1.337 1 87.44 186 ALA A CA 1
ATOM 1370 C C . ALA A 1 186 ? -49.406 -19.984 1.836 1 87.44 186 ALA A C 1
ATOM 1372 O O . ALA A 1 186 ? -48.844 -18.922 2.156 1 87.44 186 ALA A O 1
ATOM 1373 N N . ILE A 1 187 ? -48.781 -21.094 1.89 1 87.19 187 ILE A N 1
ATOM 1374 C CA . ILE A 1 187 ? -47.406 -21.219 2.344 1 87.19 187 ILE A CA 1
ATOM 1375 C C . ILE A 1 187 ? -46.469 -20.453 1.394 1 87.19 187 ILE A C 1
ATOM 1377 O O . ILE A 1 187 ? -45.656 -19.641 1.831 1 87.19 187 ILE A O 1
ATOM 1381 N N . PHE A 1 188 ? -46.656 -20.594 0.136 1 85.81 188 PHE A N 1
ATOM 1382 C CA . PHE A 1 188 ? -45.719 -20.031 -0.831 1 85.81 188 PHE A CA 1
ATOM 1383 C C . PHE A 1 188 ? -46.094 -18.609 -1.195 1 85.81 188 PHE A C 1
ATOM 1385 O O . PHE A 1 188 ? -45.312 -17.891 -1.828 1 85.81 188 PHE A O 1
ATOM 1392 N N . HIS A 1 189 ? -47.312 -18.156 -0.715 1 86.25 189 HIS A N 1
ATOM 1393 C CA . HIS A 1 189 ? -47.688 -16.75 -0.879 1 86.25 189 HIS A CA 1
ATOM 1394 C C . HIS A 1 189 ? -47.25 -15.93 0.323 1 86.25 189 HIS A C 1
ATOM 1396 O O . HIS A 1 189 ? -47.406 -14.703 0.33 1 86.25 189 HIS A O 1
ATOM 1402 N N . GLY A 1 190 ? -46.594 -16.578 1.312 1 86.5 190 GLY A N 1
ATOM 1403 C CA . GLY A 1 190 ? -45.969 -15.875 2.436 1 86.5 190 GLY A CA 1
ATOM 1404 C C . GLY A 1 190 ? -47 -15.445 3.48 1 86.5 190 GLY A C 1
ATOM 1405 O O . GLY A 1 190 ? -46.781 -14.438 4.168 1 86.5 190 GLY A O 1
ATOM 1406 N N . VAL A 1 191 ? -48.156 -16.047 3.584 1 86.31 191 VAL A N 1
ATOM 1407 C CA . VAL A 1 191 ? -49.188 -15.664 4.531 1 86.31 191 VAL A CA 1
ATOM 1408 C C . VAL A 1 191 ? -48.719 -15.969 5.957 1 86.31 191 VAL A C 1
ATOM 1410 O O . VAL A 1 191 ? -49.094 -15.258 6.895 1 86.31 191 VAL A O 1
ATOM 1413 N N . PHE A 1 192 ? -47.906 -16.938 6.078 1 89.06 192 PHE A N 1
ATOM 1414 C CA . PHE A 1 192 ? -47.469 -17.375 7.402 1 89.06 192 PHE A CA 1
ATOM 1415 C C . PHE A 1 192 ? -46.125 -16.734 7.766 1 89.06 192 PHE A C 1
ATOM 1417 O O . PHE A 1 192 ? -45.469 -17.188 8.703 1 89.06 192 PHE A O 1
ATOM 1424 N N . LEU A 1 193 ? -45.656 -15.758 7.082 1 90.06 193 LEU A N 1
ATOM 1425 C CA . LEU A 1 193 ? -44.375 -15.141 7.34 1 90.06 193 LEU A CA 1
ATOM 1426 C C . LEU A 1 193 ? -44.375 -14.375 8.664 1 90.06 193 LEU A C 1
ATOM 1428 O O . LEU A 1 193 ? -45.344 -13.688 8.977 1 90.06 193 LEU A O 1
ATOM 1432 N N . ASP A 1 194 ? -43.375 -14.672 9.555 1 88.81 194 ASP A N 1
ATOM 1433 C CA . ASP A 1 194 ? -43.125 -14.008 10.828 1 88.81 194 ASP A CA 1
ATOM 1434 C C . ASP A 1 194 ? -41.781 -13.281 10.82 1 88.81 194 ASP A C 1
ATOM 1436 O O . ASP A 1 194 ? -40.75 -13.875 10.469 1 88.81 194 ASP A O 1
ATOM 1440 N N . PRO A 1 195 ? -41.719 -12.008 11.164 1 83.12 195 PRO A N 1
ATOM 1441 C CA . PRO A 1 195 ? -40.469 -11.25 11.133 1 83.12 195 PRO A CA 1
ATOM 1442 C C . PRO A 1 195 ? -39.406 -11.844 12.047 1 83.12 195 PRO A C 1
ATOM 1444 O O . PRO A 1 195 ? -38.188 -11.781 11.727 1 83.12 195 PRO A O 1
ATOM 1447 N N . GLY A 1 196 ? -39.75 -12.328 13.211 1 86.25 196 GLY A N 1
ATOM 1448 C CA . GLY A 1 196 ? -38.781 -12.969 14.078 1 86.25 196 GLY A CA 1
ATOM 1449 C C . GLY A 1 196 ? -38.156 -14.195 13.445 1 86.25 196 GLY A C 1
ATOM 1450 O O . GLY A 1 196 ? -36.938 -14.367 13.508 1 86.25 196 GLY A O 1
ATOM 1451 N N . VAL A 1 197 ? -39.031 -14.977 12.812 1 91.44 197 VAL A N 1
ATOM 1452 C CA . VAL A 1 197 ? -38.531 -16.172 12.148 1 91.44 197 VAL A CA 1
ATOM 1453 C C . VAL A 1 197 ? -37.625 -15.789 10.969 1 91.44 197 VAL A C 1
ATOM 1455 O O . VAL A 1 197 ? -36.562 -16.375 10.773 1 91.44 197 VAL A O 1
ATOM 1458 N N . SER A 1 198 ? -38 -14.789 10.25 1 92.25 198 SER A N 1
ATOM 1459 C CA . SER A 1 198 ? -37.219 -14.336 9.102 1 92.25 198 SER A CA 1
ATOM 1460 C C . SER A 1 198 ? -35.844 -13.773 9.539 1 92.25 198 SER A C 1
ATOM 1462 O O . SER A 1 198 ? -34.844 -13.992 8.875 1 92.25 198 SER A O 1
ATOM 1464 N N . ALA A 1 199 ? -35.812 -13.102 10.641 1 88.88 199 ALA A N 1
ATOM 1465 C CA . ALA A 1 199 ? -34.562 -12.523 11.133 1 88.88 199 ALA A CA 1
ATOM 1466 C C . ALA A 1 199 ? -33.594 -13.609 11.57 1 88.88 199 ALA A C 1
ATOM 1468 O O . ALA A 1 199 ? -32.375 -13.516 11.312 1 88.88 199 ALA A O 1
ATOM 1469 N N . VAL A 1 200 ? -34.094 -14.594 12.203 1 93.12 200 VAL A N 1
ATOM 1470 C CA . VAL A 1 200 ? -33.25 -15.68 12.656 1 93.12 200 VAL A CA 1
ATOM 1471 C C . VAL A 1 200 ? -32.656 -16.406 11.453 1 93.12 200 VAL A C 1
ATOM 1473 O O . VAL A 1 200 ? -31.453 -16.672 11.414 1 93.12 200 VAL A O 1
ATOM 1476 N N . HIS A 1 201 ? -33.5 -16.703 10.461 1 94.88 201 HIS A N 1
ATOM 1477 C CA . HIS A 1 201 ? -32.969 -17.344 9.258 1 94.88 201 HIS A CA 1
ATOM 1478 C C . HIS A 1 201 ? -31.984 -16.422 8.539 1 94.88 201 HIS A C 1
ATOM 1480 O O . HIS A 1 201 ? -31.016 -16.906 7.926 1 94.88 201 HIS A O 1
ATOM 1486 N N . GLY A 1 202 ? -32.25 -15.164 8.625 1 93.88 202 GLY A N 1
ATOM 1487 C CA . GLY A 1 202 ? -31.312 -14.219 8.023 1 93.88 202 GLY A CA 1
ATOM 1488 C C . GLY A 1 202 ? -29.938 -14.234 8.656 1 93.88 202 GLY A C 1
ATOM 1489 O O . GLY A 1 202 ? -28.922 -14.219 7.961 1 93.88 202 GLY A O 1
ATOM 1490 N N . VAL A 1 203 ? -29.859 -14.312 9.953 1 93.31 203 VAL A N 1
ATOM 1491 C CA . VAL A 1 203 ? -28.578 -14.359 10.672 1 93.31 203 VAL A CA 1
ATOM 1492 C C . VAL A 1 203 ? -27.875 -15.688 10.383 1 93.31 203 VAL A C 1
ATOM 1494 O O . VAL A 1 203 ? -26.656 -15.719 10.188 1 93.31 203 VAL A O 1
ATOM 1497 N N . PHE A 1 204 ? -28.672 -16.734 10.297 1 95.56 204 PHE A N 1
ATOM 1498 C CA . PHE A 1 204 ? -28.094 -18.047 10.039 1 95.56 204 PHE A CA 1
ATOM 1499 C C . PHE A 1 204 ? -27.547 -18.125 8.617 1 95.56 204 PHE A C 1
ATOM 1501 O O . PHE A 1 204 ? -26.484 -18.719 8.383 1 95.56 204 PHE A O 1
ATOM 1508 N N . ILE A 1 205 ? -28.219 -17.516 7.664 1 95.94 205 ILE A N 1
ATOM 1509 C CA . ILE A 1 205 ? -27.719 -17.547 6.297 1 95.94 205 ILE A CA 1
ATOM 1510 C C . ILE A 1 205 ? -26.453 -16.703 6.195 1 95.94 205 ILE A C 1
ATOM 1512 O O . ILE A 1 205 ? -25.5 -17.078 5.492 1 95.94 205 ILE A O 1
ATOM 1516 N N . PHE A 1 206 ? -26.422 -15.633 6.902 1 95.12 206 PHE A N 1
ATOM 1517 C CA . PHE A 1 206 ? -25.25 -14.781 6.859 1 95.12 206 PHE A CA 1
ATOM 1518 C C . PHE A 1 206 ? -24.047 -15.484 7.473 1 95.12 206 PHE A C 1
ATOM 1520 O O . PHE A 1 206 ? -22.984 -15.547 6.859 1 95.12 206 PHE A O 1
ATOM 1527 N N . ILE A 1 207 ? -24.188 -16.094 8.641 1 94.88 207 ILE A N 1
ATOM 1528 C CA . ILE A 1 207 ? -23.094 -16.75 9.336 1 94.88 207 ILE A CA 1
ATOM 1529 C C . ILE A 1 207 ? -22.672 -18.016 8.578 1 94.88 207 ILE A C 1
ATOM 1531 O O . ILE A 1 207 ? -21.484 -18.281 8.438 1 94.88 207 ILE A O 1
ATOM 1535 N N . GLY A 1 208 ? -23.641 -18.734 8.125 1 96.06 208 GLY A N 1
ATOM 1536 C CA . GLY A 1 208 ? -23.328 -19.922 7.359 1 96.06 208 GLY A CA 1
ATOM 1537 C C . GLY A 1 208 ? -22.625 -19.625 6.051 1 96.06 208 GLY A C 1
ATOM 1538 O O . GLY A 1 208 ? -21.625 -20.266 5.719 1 96.06 208 GLY A O 1
ATOM 1539 N N . ALA A 1 209 ? -23.156 -18.609 5.328 1 95.94 209 ALA A N 1
ATOM 1540 C CA . ALA A 1 209 ? -22.531 -18.219 4.07 1 95.94 209 ALA A CA 1
ATOM 1541 C C . ALA A 1 209 ? -21.141 -17.641 4.305 1 95.94 209 ALA A C 1
ATOM 1543 O O . ALA A 1 209 ? -20.219 -17.859 3.51 1 95.94 209 ALA A O 1
ATOM 1544 N N . TYR A 1 210 ? -20.969 -16.875 5.379 1 94.19 210 TYR A N 1
ATOM 1545 C CA . TYR A 1 210 ? -19.656 -16.344 5.711 1 94.19 210 TYR A CA 1
ATOM 1546 C C . TYR A 1 210 ? -18.656 -17.453 5.98 1 94.19 210 TYR A C 1
ATOM 1548 O O . TYR A 1 210 ? -17.531 -17.422 5.48 1 94.19 210 TYR A O 1
ATOM 1556 N N . PHE A 1 211 ? -19.094 -18.422 6.734 1 93.62 211 PHE A N 1
ATOM 1557 C CA . PHE A 1 211 ? -18.203 -19.516 7.094 1 93.62 211 PHE A CA 1
ATOM 1558 C C . PHE A 1 211 ? -17.844 -20.344 5.863 1 93.62 211 PHE A C 1
ATOM 1560 O O . PHE A 1 211 ? -16.672 -20.656 5.648 1 93.62 211 PHE A O 1
ATOM 1567 N N . LEU A 1 212 ? -18.797 -20.672 5.09 1 94.5 212 LEU A N 1
ATOM 1568 C CA . LEU A 1 212 ? -18.531 -21.484 3.904 1 94.5 212 LEU A CA 1
ATOM 1569 C C . LEU A 1 212 ? -17.75 -20.688 2.867 1 94.5 212 LEU A C 1
ATOM 1571 O O . LEU A 1 212 ? -16.938 -21.25 2.127 1 94.5 212 LEU A O 1
ATOM 1575 N N . GLY A 1 213 ? -18.047 -19.359 2.787 1 91.31 213 GLY A N 1
ATOM 1576 C CA . GLY A 1 213 ? -17.219 -18.516 1.941 1 91.31 213 GLY A CA 1
ATOM 1577 C C . GLY A 1 213 ? -15.773 -18.438 2.398 1 91.31 213 GLY A C 1
ATOM 1578 O O . GLY A 1 213 ? -14.859 -18.422 1.573 1 91.31 213 GLY A O 1
ATOM 1579 N N . TRP A 1 214 ? -15.547 -18.484 3.693 1 90.56 214 TRP A N 1
ATOM 1580 C CA . TRP A 1 214 ? -14.211 -18.469 4.277 1 90.56 214 TRP A CA 1
ATOM 1581 C C . TRP A 1 214 ? -13.469 -19.766 3.943 1 90.56 214 TRP A C 1
ATOM 1583 O O . TRP A 1 214 ? -12.273 -19.734 3.635 1 90.56 214 TRP A O 1
ATOM 1593 N N . VAL A 1 215 ? -14.156 -20.844 3.957 1 89.19 215 VAL A N 1
ATOM 1594 C CA . VAL A 1 215 ? -13.562 -22.141 3.639 1 89.19 215 VAL A CA 1
ATOM 1595 C C . VAL A 1 215 ? -13.188 -22.172 2.158 1 89.19 215 VAL A C 1
ATOM 1597 O O . VAL A 1 215 ? -12.117 -22.672 1.799 1 89.19 215 VAL A O 1
ATOM 1600 N N . ARG A 1 216 ? -13.992 -21.641 1.378 1 87.44 216 ARG A N 1
ATOM 1601 C CA . ARG A 1 216 ? -13.742 -21.625 -0.059 1 87.44 216 ARG A CA 1
ATOM 1602 C C . ARG A 1 216 ? -12.5 -20.797 -0.384 1 87.44 216 ARG A C 1
ATOM 1604 O O . ARG A 1 216 ? -11.727 -21.156 -1.271 1 87.44 216 ARG A O 1
ATOM 1611 N N . ALA A 1 217 ? -12.312 -19.75 0.358 1 83.69 217 ALA A N 1
ATOM 1612 C CA . ALA A 1 217 ? -11.203 -18.844 0.081 1 83.69 217 ALA A CA 1
ATOM 1613 C C . ALA A 1 217 ? -9.898 -19.391 0.656 1 83.69 217 ALA A C 1
ATOM 1615 O O . ALA A 1 217 ? -8.836 -19.234 0.046 1 83.69 217 ALA A O 1
ATOM 1616 N N . THR A 1 218 ? -9.859 -20.078 1.83 1 83.19 218 THR A N 1
ATOM 1617 C CA . THR A 1 218 ? -8.648 -20.5 2.518 1 83.19 218 THR A CA 1
ATOM 1618 C C . THR A 1 218 ? -8.227 -21.891 2.059 1 83.19 218 THR A C 1
ATOM 1620 O O . THR A 1 218 ? -7.031 -22.203 2.043 1 83.19 218 THR A O 1
ATOM 1623 N N . ARG A 1 219 ? -9.242 -22.719 1.746 1 85.31 219 ARG A N 1
ATOM 1624 C CA . ARG A 1 219 ? -8.961 -24.094 1.33 1 85.31 219 ARG A CA 1
ATOM 1625 C C . ARG A 1 219 ? -9.594 -24.391 -0.026 1 85.31 219 ARG A C 1
ATOM 1627 O O . ARG A 1 219 ? -10.703 -24.922 -0.096 1 85.31 219 ARG A O 1
ATOM 1634 N N . PRO A 1 220 ? -8.797 -24.203 -1.006 1 77.81 220 PRO A N 1
ATOM 1635 C CA . PRO A 1 220 ? -9.359 -24.359 -2.35 1 77.81 220 PRO A CA 1
ATOM 1636 C C . PRO A 1 220 ? -9.758 -25.797 -2.666 1 77.81 220 PRO A C 1
ATOM 1638 O O . PRO A 1 220 ? -10.633 -26.031 -3.504 1 77.81 220 PRO A O 1
ATOM 1641 N N . LYS A 1 221 ? -9.234 -26.812 -2.033 1 80.12 221 LYS A N 1
ATOM 1642 C CA . LYS A 1 221 ? -9.586 -28.219 -2.289 1 80.12 221 LYS A CA 1
ATOM 1643 C C . LYS A 1 221 ? -10.961 -28.547 -1.72 1 80.12 221 LYS A C 1
ATOM 1645 O O . LYS A 1 221 ? -11.555 -29.562 -2.08 1 80.12 221 LYS A O 1
ATOM 1650 N N . LEU A 1 222 ? -11.453 -27.641 -0.91 1 85.94 222 LEU A N 1
ATOM 1651 C CA . LEU A 1 222 ? -12.773 -27.844 -0.317 1 85.94 222 LEU A CA 1
ATOM 1652 C C . LEU A 1 222 ? -13.805 -26.922 -0.958 1 85.94 222 LEU A C 1
ATOM 1654 O O . LEU A 1 222 ? -14.812 -26.594 -0.332 1 85.94 222 LEU A O 1
ATOM 1658 N N . THR A 1 223 ? -13.555 -26.547 -2.16 1 86.19 223 THR A N 1
ATOM 1659 C CA . THR A 1 223 ? -14.477 -25.672 -2.861 1 86.19 223 THR A CA 1
ATOM 1660 C C . THR A 1 223 ? -15.82 -26.359 -3.094 1 86.19 223 THR A C 1
ATOM 1662 O O . THR A 1 223 ? -16.875 -25.734 -2.977 1 86.19 223 THR A O 1
ATOM 1665 N N . LEU A 1 224 ? -15.836 -27.672 -3.375 1 88.69 224 LEU A N 1
ATOM 1666 C CA . LEU A 1 224 ? -17.078 -28.406 -3.596 1 88.69 224 LEU A CA 1
ATOM 1667 C C . LEU A 1 224 ? -17.891 -28.5 -2.307 1 88.69 224 LEU A C 1
ATOM 1669 O O . LEU A 1 224 ? -19.109 -28.391 -2.332 1 88.69 224 LEU A O 1
ATOM 1673 N N . LEU A 1 225 ? -17.172 -28.703 -1.266 1 91.25 225 LEU A N 1
ATOM 1674 C CA . LEU A 1 225 ? -17.844 -28.719 0.029 1 91.25 225 LEU A CA 1
ATOM 1675 C C . LEU A 1 225 ? -18.531 -27.375 0.298 1 91.25 225 LEU A C 1
ATOM 1677 O O . LEU A 1 225 ? -19.688 -27.344 0.719 1 91.25 225 LEU A O 1
ATOM 1681 N N . ALA A 1 226 ? -17.859 -26.344 -0.027 1 92.12 226 ALA A N 1
ATOM 1682 C CA . ALA A 1 226 ? -18.375 -25 0.269 1 92.12 226 ALA A CA 1
ATOM 1683 C C . ALA A 1 226 ? -19.547 -24.656 -0.644 1 92.12 226 ALA A C 1
ATOM 1685 O O . ALA A 1 226 ? -20.562 -24.109 -0.189 1 92.12 226 ALA A O 1
ATOM 1686 N N . ILE A 1 227 ? -19.5 -24.984 -1.885 1 90.38 227 ILE A N 1
ATOM 1687 C CA . ILE A 1 227 ? -20.531 -24.625 -2.846 1 90.38 227 ILE A CA 1
ATOM 1688 C C . ILE A 1 227 ? -21.797 -25.422 -2.568 1 90.38 227 ILE A C 1
ATOM 1690 O O . ILE A 1 227 ? -22.891 -24.859 -2.461 1 90.38 227 ILE A O 1
ATOM 1694 N N . TYR A 1 228 ? -21.703 -26.719 -2.42 1 92.81 228 TYR A N 1
ATOM 1695 C CA . TYR A 1 228 ? -22.875 -27.562 -2.219 1 92.81 228 TYR A CA 1
ATOM 1696 C C . TYR A 1 228 ? -23.422 -27.391 -0.805 1 92.81 228 TYR A C 1
ATOM 1698 O O . TYR A 1 228 ? -24.625 -27.547 -0.575 1 92.81 228 TYR A O 1
ATOM 1706 N N . GLY A 1 229 ? -22.547 -27.125 0.093 1 94.44 229 GLY A N 1
ATOM 1707 C CA . GLY A 1 229 ? -23.031 -26.75 1.413 1 94.44 229 GLY A CA 1
ATOM 1708 C C . GLY A 1 229 ? -23.844 -25.484 1.413 1 94.44 229 GLY A C 1
ATOM 1709 O O . GLY A 1 229 ? -24.875 -25.391 2.088 1 94.44 229 GLY A O 1
ATOM 1710 N N . THR A 1 230 ? -23.453 -24.531 0.621 1 95.38 230 THR A N 1
ATOM 1711 C CA . THR A 1 230 ? -24.172 -23.25 0.523 1 95.38 230 THR A CA 1
ATOM 1712 C C . THR A 1 230 ? -25.516 -23.453 -0.161 1 95.38 230 THR A C 1
ATOM 1714 O O . THR A 1 230 ? -26.5 -22.797 0.197 1 95.38 230 THR A O 1
ATOM 1717 N N . ILE A 1 231 ? -25.562 -24.328 -1.132 1 93.31 231 ILE A N 1
ATOM 1718 C CA . ILE A 1 231 ? -26.812 -24.578 -1.862 1 93.31 231 ILE A CA 1
ATOM 1719 C C . ILE A 1 231 ? -27.875 -25.109 -0.907 1 93.31 231 ILE A C 1
ATOM 1721 O O . ILE A 1 231 ? -29.016 -24.625 -0.914 1 93.31 231 ILE A O 1
ATOM 1725 N N . LEU A 1 232 ? -27.531 -26.062 -0.071 1 94.81 232 LEU A N 1
ATOM 1726 C CA . LEU A 1 232 ? -28.5 -26.625 0.859 1 94.81 232 LEU A CA 1
ATOM 1727 C C . LEU A 1 232 ? -28.859 -25.625 1.949 1 94.81 232 LEU A C 1
ATOM 1729 O O . LEU A 1 232 ? -30 -25.594 2.422 1 94.81 232 LEU A O 1
ATOM 1733 N N . LEU A 1 233 ? -27.875 -24.875 2.342 1 95.25 233 LEU A N 1
ATOM 1734 C CA . LEU A 1 233 ? -28.141 -23.812 3.299 1 95.25 233 LEU A CA 1
ATOM 1735 C C . LEU A 1 233 ? -29.156 -22.812 2.729 1 95.25 233 LEU A C 1
ATOM 1737 O O . LEU A 1 233 ? -30.078 -22.391 3.428 1 95.25 233 LEU A O 1
ATOM 1741 N N . ASP A 1 234 ? -28.984 -22.469 1.501 1 95.94 234 ASP A N 1
ATOM 1742 C CA . ASP A 1 234 ? -29.859 -21.516 0.835 1 95.94 234 ASP A CA 1
ATOM 1743 C C . ASP A 1 234 ? -31.281 -22.078 0.708 1 95.94 234 ASP A C 1
ATOM 1745 O O . ASP A 1 234 ? -32.25 -21.359 0.921 1 95.94 234 ASP A O 1
ATOM 1749 N N . MET A 1 235 ? -31.391 -23.328 0.367 1 93.5 235 MET A N 1
ATOM 1750 C CA . MET A 1 235 ? -32.688 -23.953 0.211 1 93.5 235 MET A CA 1
ATOM 1751 C C . MET A 1 235 ? -33.438 -23.984 1.536 1 93.5 235 MET A C 1
ATOM 1753 O O . MET A 1 235 ? -34.625 -23.609 1.596 1 93.5 235 MET A O 1
ATOM 1757 N N . ASN A 1 236 ? -32.781 -24.328 2.557 1 94.06 236 ASN A N 1
ATOM 1758 C CA . ASN A 1 236 ? -33.438 -24.406 3.869 1 94.06 236 ASN A CA 1
ATOM 1759 C C . ASN A 1 236 ? -33.812 -23.031 4.379 1 94.06 236 ASN A C 1
ATOM 1761 O O . ASN A 1 236 ? -34.875 -22.859 4.98 1 94.06 236 ASN A O 1
ATOM 1765 N N . SER A 1 237 ? -32.969 -22.062 4.094 1 93.94 237 SER A N 1
ATOM 1766 C CA . SER A 1 237 ? -33.219 -20.719 4.629 1 93.94 237 SER A CA 1
ATOM 1767 C C . SER A 1 237 ? -34.25 -19.984 3.785 1 93.94 237 SER A C 1
ATOM 1769 O O . SER A 1 237 ? -34.875 -19.031 4.254 1 93.94 237 SER A O 1
ATOM 1771 N N . THR A 1 238 ? -34.375 -20.328 2.541 1 93.12 238 THR A N 1
ATOM 1772 C CA . THR A 1 238 ? -35.344 -19.672 1.668 1 93.12 238 THR A CA 1
ATOM 1773 C C . THR A 1 238 ? -36.75 -20.219 1.906 1 93.12 238 THR A C 1
ATOM 1775 O O . THR A 1 238 ? -37.719 -19.453 1.956 1 93.12 238 THR A O 1
ATOM 1778 N N . PHE A 1 239 ? -36.906 -21.547 2.137 1 91.81 239 PHE A N 1
ATOM 1779 C CA . PHE A 1 239 ? -38.219 -22.156 2.311 1 91.81 239 PHE A CA 1
ATOM 1780 C C . PHE A 1 239 ? -38.562 -22.281 3.789 1 91.81 239 PHE A C 1
ATOM 1782 O O . PHE A 1 239 ? -39.75 -22.391 4.148 1 91.81 239 PHE A O 1
ATOM 1789 N N . GLY A 1 240 ? -37.688 -22.172 4.617 1 90.94 240 GLY A N 1
ATOM 1790 C CA . GLY A 1 240 ? -37.875 -22.344 6.047 1 90.94 240 GLY A CA 1
ATOM 1791 C C . GLY A 1 240 ? -38.844 -21.359 6.641 1 90.94 240 GLY A C 1
ATOM 1792 O O . GLY A 1 240 ? -39.875 -21.75 7.238 1 90.94 240 GLY A O 1
ATOM 1793 N N . PRO A 1 241 ? -38.656 -20.062 6.332 1 92.06 241 PRO A N 1
ATOM 1794 C CA . PRO A 1 241 ? -39.562 -19.078 6.93 1 92.06 241 PRO A CA 1
ATOM 1795 C C . PRO A 1 241 ? -40.969 -19.156 6.387 1 92.06 241 PRO A C 1
ATOM 1797 O O . PRO A 1 241 ? -41.906 -18.641 7.012 1 92.06 241 PRO A O 1
ATOM 1800 N N . LEU A 1 242 ? -41.25 -19.844 5.254 1 90.94 242 LEU A N 1
ATOM 1801 C CA . LEU A 1 242 ? -42.562 -19.891 4.613 1 90.94 242 LEU A CA 1
ATOM 1802 C C . LEU A 1 242 ? -43.438 -20.953 5.254 1 90.94 242 LEU A C 1
ATOM 1804 O O . LEU A 1 242 ? -44.656 -20.859 5.199 1 90.94 242 LEU A O 1
ATOM 1808 N N . PHE A 1 243 ? -42.875 -21.953 5.91 1 90.25 243 PHE A N 1
ATOM 1809 C CA . PHE A 1 243 ? -43.625 -23.062 6.484 1 90.25 243 PHE A CA 1
ATOM 1810 C C . PHE A 1 243 ? -44.062 -22.75 7.914 1 90.25 243 PHE A C 1
ATOM 1812 O O . PHE A 1 243 ? -43.281 -22.172 8.68 1 90.25 243 PHE A O 1
ATOM 1819 N N . PRO A 1 244 ? -45.312 -23.062 8.25 1 88.88 244 PRO A N 1
ATOM 1820 C CA . PRO A 1 244 ? -45.75 -22.844 9.625 1 88.88 244 PRO A CA 1
ATOM 1821 C C . PRO A 1 244 ? -45.125 -23.812 10.617 1 88.88 244 PRO A C 1
ATOM 1823 O O . PRO A 1 244 ? -44.844 -23.438 11.758 1 88.88 244 PRO A O 1
ATOM 1826 N N . ASN A 1 245 ? -44.906 -25.109 10.18 1 86.81 245 ASN A N 1
ATOM 1827 C CA . ASN A 1 245 ? -44.25 -26.109 11 1 86.81 245 ASN A CA 1
ATOM 1828 C C . ASN A 1 245 ? -42.875 -26.5 10.422 1 86.81 245 ASN A C 1
ATOM 1830 O O . ASN A 1 245 ? -42.688 -26.5 9.203 1 86.81 245 ASN A O 1
ATOM 1834 N N . PRO A 1 246 ? -41.969 -26.719 11.367 1 89.94 246 PRO A N 1
ATOM 1835 C CA . PRO A 1 246 ? -40.625 -27.078 10.875 1 89.94 246 PRO A CA 1
ATOM 1836 C C . PRO A 1 246 ? -40.625 -28.359 10.055 1 89.94 246 PRO A C 1
ATOM 1838 O O . PRO A 1 246 ? -41.25 -29.344 10.43 1 89.94 246 PRO A O 1
ATOM 1841 N N . TYR A 1 247 ? -40.125 -28.312 8.891 1 90.5 247 TYR A N 1
ATOM 1842 C CA . TYR A 1 247 ? -39.875 -29.453 8.016 1 90.5 247 TYR A CA 1
ATOM 1843 C C . TYR A 1 247 ? -38.375 -29.766 7.902 1 90.5 247 TYR A C 1
ATOM 1845 O O . TYR A 1 247 ? -37.75 -29.359 6.934 1 90.5 247 TYR A O 1
ATOM 1853 N N . TYR A 1 248 ? -37.875 -30.578 8.758 1 92.19 248 TYR A N 1
ATOM 1854 C CA . TYR A 1 248 ? -36.438 -30.812 8.906 1 92.19 248 TYR A CA 1
ATOM 1855 C C . TYR A 1 248 ? -35.906 -31.625 7.738 1 92.19 248 TYR A C 1
ATOM 1857 O O . TYR A 1 248 ? -34.688 -31.609 7.473 1 92.19 248 TYR A O 1
ATOM 1865 N N . MET A 1 249 ? -36.719 -32.375 6.918 1 91.31 249 MET A N 1
ATOM 1866 C CA . MET A 1 249 ? -36.25 -33.281 5.879 1 91.31 249 MET A CA 1
ATOM 1867 C C . MET A 1 249 ? -36.375 -32.625 4.5 1 91.31 249 MET A C 1
ATOM 1869 O O . MET A 1 249 ? -36.344 -33.344 3.482 1 91.31 249 MET A O 1
ATOM 1873 N N . LEU A 1 250 ? -36.438 -31.375 4.477 1 89.12 250 LEU A N 1
ATOM 1874 C CA . LEU A 1 250 ? -36.531 -30.672 3.209 1 89.12 250 LEU A CA 1
ATOM 1875 C C . LEU A 1 250 ? -35.281 -30.922 2.346 1 89.12 250 LEU A C 1
ATOM 1877 O O . LEU A 1 250 ? -35.406 -31.016 1.12 1 89.12 250 LEU A O 1
ATOM 1881 N N . ALA A 1 251 ? -34.156 -31.109 2.945 1 91.12 251 ALA A N 1
ATOM 1882 C CA . ALA A 1 251 ? -32.906 -31.234 2.236 1 91.12 251 ALA A CA 1
ATOM 1883 C C . ALA A 1 251 ? -32.812 -32.562 1.477 1 91.12 251 ALA A C 1
ATOM 1885 O O . ALA A 1 251 ? -32.031 -32.719 0.553 1 91.12 251 ALA A O 1
ATOM 1886 N N . THR A 1 252 ? -33.688 -33.562 1.776 1 90.81 252 THR A N 1
ATOM 1887 C CA . THR A 1 252 ? -33.625 -34.875 1.127 1 90.81 252 THR A CA 1
ATOM 1888 C C . THR A 1 252 ? -34.062 -34.75 -0.331 1 90.81 252 THR A C 1
ATOM 1890 O O . THR A 1 252 ? -33.781 -35.625 -1.144 1 90.81 252 THR A O 1
ATOM 1893 N N . ALA A 1 253 ? -34.688 -33.625 -0.625 1 88.06 253 ALA A N 1
ATOM 1894 C CA . ALA A 1 253 ? -35.125 -33.438 -2.006 1 88.06 253 ALA A CA 1
ATOM 1895 C C . ALA A 1 253 ? -33.906 -33.312 -2.936 1 88.06 253 ALA A C 1
ATOM 1897 O O . ALA A 1 253 ? -33.969 -33.719 -4.098 1 88.06 253 ALA A O 1
ATOM 1898 N N . LEU A 1 254 ? -32.781 -32.75 -2.455 1 90.81 254 LEU A N 1
ATOM 1899 C CA . LEU A 1 254 ? -31.594 -32.594 -3.271 1 90.81 254 LEU A CA 1
ATOM 1900 C C . LEU A 1 254 ? -30.547 -33.625 -2.906 1 90.81 254 LEU A C 1
ATOM 1902 O O . LEU A 1 254 ? -29.719 -34 -3.738 1 90.81 254 LEU A O 1
ATOM 1906 N N . LEU A 1 255 ? -30.594 -34.156 -1.698 1 92.31 255 LEU A N 1
ATOM 1907 C CA . LEU A 1 255 ? -29.578 -35.094 -1.224 1 92.31 255 LEU A CA 1
ATOM 1908 C C . LEU A 1 255 ? -29.75 -36.438 -1.872 1 92.31 255 LEU A C 1
ATOM 1910 O O . LEU A 1 255 ? -28.766 -37.125 -2.189 1 92.31 255 LEU A O 1
ATOM 1914 N N . LYS A 1 256 ? -30.984 -36.906 -2.109 1 93 256 LYS A N 1
ATOM 1915 C CA . LYS A 1 256 ? -31.234 -38.219 -2.68 1 93 256 LYS A CA 1
ATOM 1916 C C . LYS A 1 256 ? -30.75 -38.312 -4.125 1 93 256 LYS A C 1
ATOM 1918 O O . LYS A 1 256 ? -29.984 -39.219 -4.48 1 93 256 LYS A O 1
ATOM 1923 N N . PRO A 1 257 ? -31.156 -37.344 -4.938 1 92 257 PRO A N 1
ATOM 1924 C CA . PRO A 1 257 ? -30.609 -37.375 -6.297 1 92 257 PRO A CA 1
ATOM 1925 C C . PRO A 1 257 ? -29.094 -37.219 -6.332 1 92 257 PRO A C 1
ATOM 1927 O O . PRO A 1 257 ? -28.422 -37.812 -7.164 1 92 257 PRO A O 1
ATOM 1930 N N . ALA A 1 258 ? -28.531 -36.375 -5.512 1 92.81 258 ALA A N 1
ATOM 1931 C CA . ALA A 1 258 ? -27.078 -36.188 -5.465 1 92.81 258 ALA A CA 1
ATOM 1932 C C . ALA A 1 258 ? -26.375 -37.469 -5.047 1 92.81 258 ALA A C 1
ATOM 1934 O O . ALA A 1 258 ? -25.328 -37.844 -5.59 1 92.81 258 ALA A O 1
ATOM 1935 N N . ALA A 1 259 ? -26.938 -38.188 -4.109 1 93.69 259 ALA A N 1
ATOM 1936 C CA . ALA A 1 259 ? -26.375 -39.438 -3.66 1 93.69 259 ALA A CA 1
ATOM 1937 C C . ALA A 1 259 ? -26.438 -40.5 -4.762 1 93.69 259 ALA A C 1
ATOM 1939 O O . ALA A 1 259 ? -25.516 -41.312 -4.914 1 93.69 259 ALA A O 1
ATOM 1940 N N . ALA A 1 260 ? -27.516 -40.469 -5.516 1 93.94 260 ALA A N 1
ATOM 1941 C CA . ALA A 1 260 ? -27.641 -41.375 -6.641 1 93.94 260 ALA A CA 1
ATOM 1942 C C . ALA A 1 260 ? -26.562 -41.125 -7.691 1 93.94 260 ALA A C 1
ATOM 1944 O O . ALA A 1 260 ? -25.969 -42.062 -8.227 1 93.94 260 ALA A O 1
ATOM 1945 N N . TYR A 1 261 ? -26.391 -39.938 -7.941 1 94.25 261 TYR A N 1
ATOM 1946 C CA . TYR A 1 261 ? -25.344 -39.625 -8.898 1 94.25 261 TYR A CA 1
ATOM 1947 C C . TYR A 1 261 ? -23.969 -40.031 -8.367 1 94.25 261 TYR A C 1
ATOM 1949 O O . TYR A 1 261 ? -23.141 -40.531 -9.117 1 94.25 261 TYR A O 1
ATOM 1957 N N . MET A 1 262 ? -23.703 -39.75 -7.094 1 95.12 262 MET A N 1
ATOM 1958 C CA . MET A 1 262 ? -22.422 -40.125 -6.512 1 95.12 262 MET A CA 1
ATOM 1959 C C . MET A 1 262 ? -22.172 -41.625 -6.672 1 95.12 262 MET A C 1
ATOM 1961 O O . MET A 1 262 ? -21.062 -42.062 -7.012 1 95.12 262 MET A O 1
ATOM 1965 N N . ALA A 1 263 ? -23.188 -42.344 -6.492 1 95 263 ALA A N 1
ATOM 1966 C CA . ALA A 1 263 ? -23.078 -43.812 -6.645 1 95 263 ALA A CA 1
ATOM 1967 C C . ALA A 1 263 ? -22.812 -44.188 -8.094 1 95 263 ALA A C 1
ATOM 1969 O O . ALA A 1 263 ? -21.969 -45.062 -8.375 1 95 263 ALA A O 1
ATOM 1970 N N . VAL A 1 264 ? -23.484 -43.5 -9 1 95.5 264 VAL A N 1
ATOM 1971 C CA . VAL A 1 264 ? -23.297 -43.75 -10.422 1 95.5 264 VAL A CA 1
ATOM 1972 C C . VAL A 1 264 ? -21.875 -43.375 -10.836 1 95.5 264 VAL A C 1
ATOM 1974 O O . VAL A 1 264 ? -21.219 -44.094 -11.586 1 95.5 264 VAL A O 1
ATOM 1977 N N . ALA A 1 265 ? -21.453 -42.25 -10.375 1 96.25 265 ALA A N 1
ATOM 1978 C CA . ALA A 1 265 ? -20.125 -41.781 -10.727 1 96.25 265 ALA A CA 1
ATOM 1979 C C . ALA A 1 265 ? -19.047 -42.719 -10.219 1 96.25 265 ALA A C 1
ATOM 1981 O O . ALA A 1 265 ? -18.094 -43.031 -10.938 1 96.25 265 ALA A O 1
ATOM 1982 N N . ILE A 1 266 ? -19.172 -43.25 -9.016 1 95.06 266 ILE A N 1
ATOM 1983 C CA . ILE A 1 266 ? -18.203 -44.188 -8.445 1 95.06 266 ILE A CA 1
ATOM 1984 C C . ILE A 1 266 ? -18.25 -45.5 -9.203 1 95.06 266 ILE A C 1
ATOM 1986 O O . ILE A 1 266 ? -17.203 -46.062 -9.531 1 95.06 266 ILE A O 1
ATOM 1990 N N . ALA A 1 267 ? -19.422 -45.938 -9.562 1 95.44 267 ALA A N 1
ATOM 1991 C CA . ALA A 1 267 ? -19.562 -47.188 -10.305 1 95.44 267 ALA A CA 1
ATOM 1992 C C . ALA A 1 267 ? -18.938 -47.062 -11.695 1 95.44 267 ALA A C 1
ATOM 1994 O O . ALA A 1 267 ? -18.25 -48 -12.141 1 95.44 267 ALA A O 1
ATOM 1995 N N . CYS A 1 268 ? -19.172 -45.938 -12.297 1 95.12 268 CYS A N 1
ATOM 1996 C CA . CYS A 1 268 ? -18.609 -45.75 -13.633 1 95.12 268 CYS A CA 1
ATOM 1997 C C . CYS A 1 268 ? -17.094 -45.656 -13.57 1 95.12 268 CYS A C 1
ATOM 1999 O O . CYS A 1 268 ? -16.391 -46.156 -14.453 1 95.12 268 CYS A O 1
ATOM 2001 N N . ALA A 1 269 ? -16.562 -45.062 -12.609 1 93.5 269 ALA A N 1
ATOM 2002 C CA . ALA A 1 269 ? -15.109 -44.875 -12.484 1 93.5 269 ALA A CA 1
ATOM 2003 C C . ALA A 1 269 ? -14.406 -46.188 -12.18 1 93.5 269 ALA A C 1
ATOM 2005 O O . ALA A 1 269 ? -13.273 -46.406 -12.609 1 93.5 269 ALA A O 1
ATOM 2006 N N . VAL A 1 270 ? -15.07 -47.125 -11.461 1 91.88 270 VAL A N 1
ATOM 2007 C CA . VAL A 1 270 ? -14.461 -48.375 -11.047 1 91.88 270 VAL A CA 1
ATOM 2008 C C . VAL A 1 270 ? -14.672 -49.438 -12.117 1 91.88 270 VAL A C 1
ATOM 2010 O O . VAL A 1 270 ? -13.773 -50.25 -12.391 1 91.88 270 VAL A O 1
ATOM 2013 N N . LEU A 1 271 ? -15.773 -49.344 -12.867 1 93.25 271 LEU A N 1
ATOM 2014 C CA . LEU A 1 271 ? -16.125 -50.438 -13.781 1 93.25 271 LEU A CA 1
ATOM 2015 C C . LEU A 1 271 ? -15.633 -50.125 -15.188 1 93.25 271 LEU A C 1
ATOM 2017 O O . LEU A 1 271 ? -15.25 -51.062 -15.922 1 93.25 271 LEU A O 1
ATOM 2021 N N . PHE A 1 272 ? -15.703 -48.812 -15.5 1 93.75 272 PHE A N 1
ATOM 2022 C CA . PHE A 1 272 ? -15.352 -48.5 -16.875 1 93.75 272 PHE A CA 1
ATOM 2023 C C . PHE A 1 272 ? -13.992 -47.812 -16.938 1 93.75 272 PHE A C 1
ATOM 2025 O O . PHE A 1 272 ? -13.859 -46.625 -16.609 1 93.75 272 PHE A O 1
ATOM 2032 N N . PHE A 1 273 ? -13.023 -48.406 -17.453 1 90.38 273 PHE A N 1
ATOM 2033 C CA . PHE A 1 273 ? -11.672 -47.938 -17.703 1 90.38 273 PHE A CA 1
ATOM 2034 C C . PHE A 1 273 ? -11.102 -47.25 -16.469 1 90.38 273 PHE A C 1
ATOM 2036 O O . PHE A 1 273 ? -10.805 -46.062 -16.484 1 90.38 273 PHE A O 1
ATOM 2043 N N . PRO A 1 274 ? -10.953 -47.938 -15.445 1 89.44 274 PRO A N 1
ATOM 2044 C CA . PRO A 1 274 ? -10.414 -47.344 -14.219 1 89.44 274 PRO A CA 1
ATOM 2045 C C . PRO A 1 274 ? -8.984 -46.812 -14.391 1 89.44 274 PRO A C 1
ATOM 2047 O O . PRO A 1 274 ? -8.211 -47.406 -15.156 1 89.44 274 PRO A O 1
ATOM 2050 N N . GLN A 1 275 ? -8.758 -45.656 -13.891 1 90 275 GLN A N 1
ATOM 2051 C CA . GLN A 1 275 ? -7.414 -45.094 -13.906 1 90 275 GLN A CA 1
ATOM 2052 C C . GLN A 1 275 ? -6.953 -44.719 -12.5 1 90 275 GLN A C 1
ATOM 2054 O O . GLN A 1 275 ? -7.715 -44.125 -11.727 1 90 275 GLN A O 1
ATOM 2059 N N . SER A 1 276 ? -5.715 -45.219 -12.195 1 89.5 276 SER A N 1
ATOM 2060 C CA . SER A 1 276 ? -5.145 -44.844 -10.906 1 89.5 276 SER A CA 1
ATOM 2061 C C . SER A 1 276 ? -4.359 -43.531 -11.008 1 89.5 276 SER A C 1
ATOM 2063 O O . SER A 1 276 ? -3.988 -43.125 -12.102 1 89.5 276 SER A O 1
ATOM 2065 N N . LEU A 1 277 ? -4.223 -42.906 -9.938 1 90.75 277 LEU A N 1
ATOM 2066 C CA . LEU A 1 277 ? -3.443 -41.656 -9.898 1 90.75 277 LEU A CA 1
ATOM 2067 C C . LEU A 1 277 ? -1.98 -41.938 -10.227 1 90.75 277 LEU A C 1
ATOM 2069 O O . LEU A 1 277 ? -1.329 -41.125 -10.883 1 90.75 277 LEU A O 1
ATOM 2073 N N . SER A 1 278 ? -1.44 -43.031 -9.797 1 91 278 SER A N 1
ATOM 2074 C CA . SER A 1 278 ? -0.06 -43.406 -10.102 1 91 278 SER A CA 1
ATOM 2075 C C . SER A 1 278 ? 0.162 -43.531 -11.602 1 91 278 SER A C 1
ATOM 2077 O O . SER A 1 278 ? 1.223 -43.188 -12.109 1 91 278 SER A O 1
ATOM 2079 N N . HIS A 1 279 ? -0.842 -44.094 -12.211 1 91.06 279 HIS A N 1
ATOM 2080 C CA . HIS A 1 279 ? -0.754 -44.25 -13.664 1 91.06 279 HIS A CA 1
ATOM 2081 C C . HIS A 1 279 ? -0.73 -42.875 -14.344 1 91.06 279 HIS A C 1
ATOM 2083 O O . HIS A 1 279 ? 0.041 -42.656 -15.289 1 91.06 279 HIS A O 1
ATOM 2089 N N . LEU A 1 280 ? -1.599 -42 -13.945 1 90.38 280 LEU A N 1
ATOM 2090 C CA . LEU A 1 280 ? -1.675 -40.688 -14.531 1 90.38 280 LEU A CA 1
ATOM 2091 C C . LEU A 1 280 ? -0.388 -39.906 -14.281 1 90.38 280 LEU A C 1
ATOM 2093 O O . LEU A 1 280 ? 0.115 -39.219 -15.172 1 90.38 280 LEU A O 1
ATOM 2097 N N . VAL A 1 281 ? 0.152 -39.938 -13.07 1 91.69 281 VAL A N 1
ATOM 2098 C CA . VAL A 1 281 ? 1.362 -39.219 -12.703 1 91.69 281 VAL A CA 1
ATOM 2099 C C . VAL A 1 281 ? 2.547 -39.75 -13.516 1 91.69 281 VAL A C 1
ATOM 2101 O O . VAL A 1 281 ? 3.344 -38.938 -14.039 1 91.69 281 VAL A O 1
ATOM 2104 N N . LEU A 1 282 ? 2.662 -41.031 -13.68 1 92.69 282 LEU A N 1
ATOM 2105 C CA . LEU A 1 282 ? 3.764 -41.625 -14.43 1 92.69 282 LEU A CA 1
ATOM 2106 C C . LEU A 1 282 ? 3.637 -41.281 -15.922 1 92.69 282 LEU A C 1
ATOM 2108 O O . LEU A 1 282 ? 4.637 -41.031 -16.594 1 92.69 282 LEU A O 1
ATOM 2112 N N . SER A 1 283 ? 2.436 -41.375 -16.375 1 91.06 283 SER A N 1
ATOM 2113 C CA . SER A 1 283 ? 2.223 -41 -17.766 1 91.06 283 SER A CA 1
ATOM 2114 C C . SER A 1 283 ? 2.539 -39.531 -18 1 91.06 283 SER A C 1
ATOM 2116 O O . SER A 1 283 ? 3.076 -39.156 -19.031 1 91.06 283 SER A O 1
ATOM 2118 N N . GLY A 1 284 ? 2.139 -38.719 -17.062 1 90.62 284 GLY A N 1
ATOM 2119 C CA . GLY A 1 284 ? 2.449 -37.312 -17.141 1 90.62 284 GLY A CA 1
ATOM 2120 C C . GLY A 1 284 ? 3.938 -37.031 -17.078 1 90.62 284 GLY A C 1
ATOM 2121 O O . GLY A 1 284 ? 4.43 -36.125 -17.781 1 90.62 284 GLY A O 1
ATOM 2122 N N . LEU A 1 285 ? 4.66 -37.719 -16.281 1 94.12 285 LEU A N 1
ATOM 2123 C CA . LEU A 1 285 ? 6.109 -37.562 -16.188 1 94.12 285 LEU A CA 1
ATOM 2124 C C . LEU A 1 285 ? 6.789 -37.969 -17.484 1 94.12 285 LEU A C 1
ATOM 2126 O O . LEU A 1 285 ? 7.684 -37.281 -17.969 1 94.12 285 LEU A O 1
ATOM 2130 N N . VAL A 1 286 ? 6.355 -39.031 -18.062 1 94.19 286 VAL A N 1
ATOM 2131 C CA . VAL A 1 286 ? 6.988 -39.594 -19.25 1 94.19 286 VAL A CA 1
ATOM 2132 C C . VAL A 1 286 ? 6.707 -38.688 -20.453 1 94.19 286 VAL A C 1
ATOM 2134 O O . VAL A 1 286 ? 7.637 -38.219 -21.125 1 94.19 286 VAL A O 1
ATOM 2137 N N . GLN A 1 287 ? 5.477 -38.312 -20.656 1 90.12 287 GLN A N 1
ATOM 2138 C CA . GLN A 1 287 ? 5.094 -37.562 -21.844 1 90.12 287 GLN A CA 1
ATOM 2139 C C . GLN A 1 287 ? 5.324 -36.062 -21.656 1 90.12 287 GLN A C 1
ATOM 2141 O O . GLN A 1 287 ? 5.688 -35.375 -22.594 1 90.12 287 GLN A O 1
ATOM 2146 N N . GLY A 1 288 ? 5.141 -35.656 -20.516 1 90.19 288 GLY A N 1
ATOM 2147 C CA . GLY A 1 288 ? 5.168 -34.219 -20.281 1 90.19 288 GLY A CA 1
ATOM 2148 C C . GLY A 1 288 ? 6.523 -33.719 -19.844 1 90.19 288 GLY A C 1
ATOM 2149 O O . GLY A 1 288 ? 6.848 -32.531 -20.031 1 90.19 288 GLY A O 1
ATOM 2150 N N . THR A 1 289 ? 7.352 -34.531 -19.172 1 93.69 289 THR A N 1
ATOM 2151 C CA . THR A 1 289 ? 8.594 -34.031 -18.609 1 93.69 289 THR A CA 1
ATOM 2152 C C . THR A 1 289 ? 9.797 -34.688 -19.281 1 93.69 289 THR A C 1
ATOM 2154 O O . THR A 1 289 ? 10.617 -34.031 -19.906 1 93.69 289 THR A O 1
ATOM 2157 N N . TYR A 1 290 ? 9.867 -36.062 -19.312 1 96.31 290 TYR A N 1
ATOM 2158 C CA . TYR A 1 290 ? 11.07 -36.781 -19.734 1 96.31 290 TYR A CA 1
ATOM 2159 C C . TYR A 1 290 ? 11.242 -36.688 -21.25 1 96.31 290 TYR A C 1
ATOM 2161 O O . TYR A 1 290 ? 12.352 -36.438 -21.75 1 96.31 290 TYR A O 1
ATOM 2169 N N . ARG A 1 291 ? 10.234 -36.844 -22.031 1 94.75 291 ARG A N 1
ATOM 2170 C CA . ARG A 1 291 ? 10.367 -36.812 -23.484 1 94.75 291 ARG A CA 1
ATOM 2171 C C . ARG A 1 291 ? 10.789 -35.438 -23.969 1 94.75 291 ARG A C 1
ATOM 2173 O O . ARG A 1 291 ? 11.664 -35.312 -24.844 1 94.75 291 ARG A O 1
ATOM 2180 N N . PRO A 1 292 ? 10.203 -34.438 -23.453 1 94.25 292 PRO A N 1
ATOM 2181 C CA . PRO A 1 292 ? 10.703 -33.125 -23.844 1 94.25 292 PRO A CA 1
ATOM 2182 C C . PRO A 1 292 ? 12.141 -32.875 -23.375 1 94.25 292 PRO A C 1
ATOM 2184 O O . PRO A 1 292 ? 12.898 -32.188 -24.047 1 94.25 292 PRO A O 1
ATOM 2187 N N . MET A 1 293 ? 12.531 -33.344 -22.266 1 95.5 293 MET A N 1
ATOM 2188 C CA . MET A 1 293 ? 13.914 -33.219 -21.797 1 95.5 293 MET A CA 1
ATOM 2189 C C . MET A 1 293 ? 14.867 -33.969 -22.75 1 95.5 293 MET A C 1
ATOM 2191 O O . MET A 1 293 ? 15.969 -33.469 -23.016 1 95.5 293 MET A O 1
ATOM 2195 N N . LEU A 1 294 ? 14.43 -35.156 -23.188 1 96.38 294 LEU A N 1
ATOM 2196 C CA . LEU A 1 294 ? 15.211 -35.875 -24.172 1 96.38 294 LEU A CA 1
ATOM 2197 C C . LEU A 1 294 ? 15.328 -35.094 -25.469 1 96.38 294 LEU A C 1
ATOM 2199 O O . LEU A 1 294 ? 16.375 -35.094 -26.125 1 96.38 294 LEU A O 1
ATOM 2203 N N . ALA A 1 295 ? 14.242 -34.438 -25.844 1 94.81 295 ALA A N 1
ATOM 2204 C CA . ALA A 1 295 ? 14.273 -33.594 -27.031 1 94.81 295 ALA A CA 1
ATOM 2205 C C . ALA A 1 295 ? 15.289 -32.438 -26.875 1 94.81 295 ALA A C 1
ATOM 2207 O O . ALA A 1 295 ? 15.945 -32.062 -27.844 1 94.81 295 ALA A O 1
ATOM 2208 N N . LEU A 1 296 ? 15.414 -31.891 -25.703 1 95.06 296 LEU A N 1
ATOM 2209 C CA . LEU A 1 296 ? 16.391 -30.844 -25.438 1 95.06 296 LEU A CA 1
ATOM 2210 C C . LEU A 1 296 ? 17.812 -31.375 -25.547 1 95.06 296 LEU A C 1
ATOM 2212 O O . LEU A 1 296 ? 18.703 -30.688 -26.047 1 95.06 296 LEU A O 1
ATOM 2216 N N . LEU A 1 297 ? 18 -32.594 -25.031 1 95.31 297 LEU A N 1
ATOM 2217 C CA . LEU A 1 297 ? 19.312 -33.25 -25.141 1 95.31 297 LEU A CA 1
ATOM 2218 C C . LEU A 1 297 ? 19.672 -33.469 -26.609 1 95.31 297 LEU A C 1
ATOM 2220 O O . LEU A 1 297 ? 20.812 -33.25 -27.016 1 95.31 297 LEU A O 1
ATOM 2224 N N . ARG A 1 298 ? 18.719 -33.812 -27.422 1 94.25 298 ARG A N 1
ATOM 2225 C CA . ARG A 1 298 ? 18.938 -34.031 -28.844 1 94.25 298 ARG A CA 1
ATOM 2226 C C . ARG A 1 298 ? 19.188 -32.719 -29.562 1 94.25 298 ARG A C 1
ATOM 2228 O O . ARG A 1 298 ? 19.922 -32.688 -30.547 1 94.25 298 ARG A O 1
ATOM 2235 N N . LEU A 1 299 ? 18.578 -31.688 -29.031 1 94 299 LEU A N 1
ATOM 2236 C CA . LEU A 1 299 ? 18.719 -30.359 -29.609 1 94 299 LEU A CA 1
ATOM 2237 C C . LEU A 1 299 ? 20.156 -29.859 -29.5 1 94 299 LEU A C 1
ATOM 2239 O O . LEU A 1 299 ? 20.562 -28.969 -30.234 1 94 299 LEU A O 1
ATOM 2243 N N . GLN A 1 300 ? 20.969 -30.453 -28.562 1 93.5 300 GLN A N 1
ATOM 2244 C CA . GLN A 1 300 ? 22.344 -30.016 -28.375 1 93.5 300 GLN A CA 1
ATOM 2245 C C . GLN A 1 300 ? 23.172 -30.266 -29.625 1 93.5 300 GLN A C 1
ATOM 2247 O O . GLN A 1 300 ? 24.109 -29.5 -29.922 1 93.5 300 GLN A O 1
ATOM 2252 N N . GLU A 1 301 ? 22.812 -31.25 -30.391 1 92.44 301 GLU A N 1
ATOM 2253 C CA . GLU A 1 301 ? 23.531 -31.531 -31.641 1 92.44 301 GLU A CA 1
ATOM 2254 C C . GLU A 1 301 ? 23.328 -30.406 -32.656 1 92.44 301 GLU A C 1
ATOM 2256 O O . GLU A 1 301 ? 24.266 -29.969 -33.312 1 92.44 301 GLU A O 1
ATOM 2261 N N . ARG A 1 302 ? 22.141 -29.922 -32.719 1 91.38 302 ARG A N 1
ATOM 2262 C CA . ARG A 1 302 ? 21.844 -28.812 -33.625 1 91.38 302 ARG A CA 1
ATOM 2263 C C . ARG A 1 302 ? 22.484 -27.516 -33.125 1 91.38 302 ARG A C 1
ATOM 2265 O O . ARG A 1 302 ? 22.891 -26.672 -33.938 1 91.38 302 ARG A O 1
ATOM 2272 N N . ILE A 1 303 ? 22.562 -27.328 -31.875 1 91.62 303 ILE A N 1
ATOM 2273 C CA . ILE A 1 303 ? 23.141 -26.125 -31.281 1 91.62 303 ILE A CA 1
ATOM 2274 C C . ILE A 1 303 ? 24.641 -26.078 -31.578 1 91.62 303 ILE A C 1
ATOM 2276 O O . ILE A 1 303 ? 25.188 -25.016 -31.875 1 91.62 303 ILE A O 1
ATOM 2280 N N . LEU A 1 304 ? 25.328 -27.219 -31.562 1 91.5 304 LEU A N 1
ATOM 2281 C CA . LEU A 1 304 ? 26.766 -27.281 -31.781 1 91.5 304 LEU A CA 1
ATOM 2282 C C . LEU A 1 304 ? 27.109 -27.203 -33.25 1 91.5 304 LEU A C 1
ATOM 2284 O O . LEU A 1 304 ? 28.234 -26.875 -33.625 1 91.5 304 LEU A O 1
ATOM 2288 N N . THR A 1 305 ? 26.094 -27.375 -34.156 1 90.38 305 THR A N 1
ATOM 2289 C CA . THR A 1 305 ? 26.359 -27.359 -35.594 1 90.38 305 THR A CA 1
ATOM 2290 C C . THR A 1 305 ? 25.969 -26.016 -36.188 1 90.38 305 THR A C 1
ATOM 2292 O O . THR A 1 305 ? 26.438 -25.656 -37.281 1 90.38 305 THR A O 1
ATOM 2295 N N . THR A 1 306 ? 25.141 -25.266 -35.5 1 90.25 306 THR A N 1
ATOM 2296 C CA . THR A 1 306 ? 24.688 -23.984 -36.031 1 90.25 306 THR A CA 1
ATOM 2297 C C . THR A 1 306 ? 25.703 -22.875 -35.719 1 90.25 306 THR A C 1
ATOM 2299 O O . THR A 1 306 ? 26.25 -22.812 -34.625 1 90.25 306 THR A O 1
ATOM 2302 N N . ASP A 1 307 ? 25.922 -21.984 -36.75 1 85.75 307 ASP A N 1
ATOM 2303 C CA . ASP A 1 307 ? 26.844 -20.875 -36.625 1 85.75 307 ASP A CA 1
ATOM 2304 C C . ASP A 1 307 ? 26.25 -19.75 -35.781 1 85.75 307 ASP A C 1
ATOM 2306 O O . ASP A 1 307 ? 25.172 -19.234 -36.094 1 85.75 307 ASP A O 1
ATOM 2310 N N . PRO A 1 308 ? 26.906 -19.391 -34.719 1 85.06 308 PRO A N 1
ATOM 2311 C CA . PRO A 1 308 ? 26.391 -18.328 -33.812 1 85.06 308 PRO A CA 1
ATOM 2312 C C . PRO A 1 308 ? 26.328 -16.969 -34.5 1 85.06 308 PRO A C 1
ATOM 2314 O O . PRO A 1 308 ? 25.641 -16.062 -34.031 1 85.06 308 PRO A O 1
ATOM 2317 N N . THR A 1 309 ? 27.016 -16.734 -35.656 1 80.69 309 THR A N 1
ATOM 2318 C CA . THR A 1 309 ? 27.016 -15.453 -36.344 1 80.69 309 THR A CA 1
ATOM 2319 C C . THR A 1 309 ? 25.688 -15.227 -37.062 1 80.69 309 THR A C 1
ATOM 2321 O O . THR A 1 309 ? 25.344 -14.094 -37.406 1 80.69 309 THR A O 1
ATOM 2324 N N . GLN A 1 310 ? 25.047 -16.359 -37.25 1 86.19 310 GLN A N 1
ATOM 2325 C CA . GLN A 1 310 ? 23.703 -16.234 -37.781 1 86.19 310 GLN A CA 1
ATOM 2326 C C . GLN A 1 310 ? 22.688 -15.961 -36.688 1 86.19 310 GLN A C 1
ATOM 2328 O O . GLN A 1 310 ? 22.047 -16.891 -36.188 1 86.19 310 GLN A O 1
ATOM 2333 N N . HIS A 1 311 ? 22.453 -14.789 -36.469 1 85.44 311 HIS A N 1
ATOM 2334 C CA . HIS A 1 311 ? 21.719 -14.344 -35.281 1 85.44 311 HIS A CA 1
ATOM 2335 C C . HIS A 1 311 ? 20.266 -14.773 -35.344 1 85.44 311 HIS A C 1
ATOM 2337 O O . HIS A 1 311 ? 19.672 -15.094 -34.312 1 85.44 311 HIS A O 1
ATOM 2343 N N . GLU A 1 312 ? 19.656 -14.852 -36.438 1 87.81 312 GLU A N 1
ATOM 2344 C CA . GLU A 1 312 ? 18.234 -15.219 -36.531 1 87.81 312 GLU A CA 1
ATOM 2345 C C . GLU A 1 312 ? 18.031 -16.703 -36.25 1 87.81 312 GLU A C 1
ATOM 2347 O O . GLU A 1 312 ? 17.094 -17.094 -35.562 1 87.81 312 GLU A O 1
ATOM 2352 N N . GLU A 1 313 ? 18.969 -17.484 -36.812 1 89.25 313 GLU A N 1
ATOM 2353 C CA . GLU A 1 313 ? 18.875 -18.922 -36.562 1 89.25 313 GLU A CA 1
ATOM 2354 C C . GLU A 1 313 ? 19.172 -19.281 -35.125 1 89.25 313 GLU A C 1
ATOM 2356 O O . GLU A 1 313 ? 18.547 -20.172 -34.562 1 89.25 313 GLU A O 1
ATOM 2361 N N . TRP A 1 314 ? 20.078 -18.578 -34.625 1 88.94 314 TRP A N 1
ATOM 2362 C CA . TRP A 1 314 ? 20.422 -18.797 -33.219 1 88.94 314 TRP A CA 1
ATOM 2363 C C . TRP A 1 314 ? 19.281 -18.391 -32.281 1 88.94 314 TRP A C 1
ATOM 2365 O O . TRP A 1 314 ? 19.016 -19.062 -31.281 1 88.94 314 TRP A O 1
ATOM 2375 N N . HIS A 1 315 ? 18.625 -17.375 -32.719 1 89.62 315 HIS A N 1
ATOM 2376 C CA . HIS A 1 315 ? 17.484 -16.922 -31.953 1 89.62 315 HIS A CA 1
ATOM 2377 C C . HIS A 1 315 ? 16.359 -17.953 -31.984 1 89.62 315 HIS A C 1
ATOM 2379 O O . HIS A 1 315 ? 15.695 -18.188 -30.984 1 89.62 315 HIS A O 1
ATOM 2385 N N . ALA A 1 316 ? 16.156 -18.484 -33.094 1 91.44 316 ALA A N 1
ATOM 2386 C CA . ALA A 1 316 ? 15.125 -19.516 -33.219 1 91.44 316 ALA A CA 1
ATOM 2387 C C . ALA A 1 316 ? 15.445 -20.734 -32.375 1 91.44 316 ALA A C 1
ATOM 2389 O O . ALA A 1 316 ? 14.547 -21.344 -31.781 1 91.44 316 ALA A O 1
ATOM 2390 N N . LEU A 1 317 ? 16.703 -21.094 -32.312 1 91.69 317 LEU A N 1
ATOM 2391 C CA . LEU A 1 317 ? 17.141 -22.219 -31.5 1 91.69 317 LEU A CA 1
ATOM 2392 C C . LEU A 1 317 ? 16.953 -21.922 -30.016 1 91.69 317 LEU A C 1
ATOM 2394 O O . LEU A 1 317 ? 16.547 -22.797 -29.25 1 91.69 317 LEU A O 1
ATOM 2398 N N . ALA A 1 318 ? 17.25 -20.719 -29.656 1 90.44 318 ALA A N 1
ATOM 2399 C CA . ALA A 1 318 ? 17.094 -20.312 -28.266 1 90.44 318 ALA A CA 1
ATOM 2400 C C . ALA A 1 318 ? 15.625 -20.344 -27.844 1 90.44 318 ALA A C 1
ATOM 2402 O O . ALA A 1 318 ? 15.297 -20.766 -26.734 1 90.44 318 ALA A O 1
ATOM 2403 N N . GLU A 1 319 ? 14.773 -19.953 -28.734 1 89.31 319 GLU A N 1
ATOM 2404 C CA . GLU A 1 319 ? 13.344 -19.953 -28.453 1 89.31 319 GLU A CA 1
ATOM 2405 C C . GLU A 1 319 ? 12.805 -21.375 -28.344 1 89.31 319 GLU A C 1
ATOM 2407 O O . GLU A 1 319 ? 11.922 -21.656 -27.531 1 89.31 319 GLU A O 1
ATOM 2412 N N . GLU A 1 320 ? 13.336 -22.203 -29.141 1 91.31 320 GLU A N 1
ATOM 2413 C CA . GLU A 1 320 ? 12.93 -23.609 -29.078 1 91.31 320 GLU A CA 1
ATOM 2414 C C . GLU A 1 320 ? 13.375 -24.25 -27.766 1 91.31 320 GLU A C 1
ATOM 2416 O O . GLU A 1 320 ? 12.609 -25 -27.141 1 91.31 320 GLU A O 1
ATOM 2421 N N . ALA A 1 321 ? 14.555 -23.984 -27.375 1 91 321 ALA A N 1
ATOM 2422 C CA . ALA A 1 321 ? 15.062 -24.516 -26.109 1 91 321 ALA A CA 1
ATOM 2423 C C . ALA A 1 321 ? 14.258 -24 -24.938 1 91 321 ALA A C 1
ATOM 2425 O O . ALA A 1 321 ? 13.922 -24.75 -24.016 1 91 321 ALA A O 1
ATOM 2426 N N . ARG A 1 322 ? 13.898 -22.797 -25.031 1 86.81 322 ARG A N 1
ATOM 2427 C CA . ARG A 1 322 ? 13.102 -22.188 -23.969 1 86.81 322 ARG A CA 1
ATOM 2428 C C . ARG A 1 322 ? 11.68 -22.75 -23.969 1 86.81 322 ARG A C 1
ATOM 2430 O O . ARG A 1 322 ? 11.094 -22.953 -22.906 1 86.81 322 ARG A O 1
ATOM 2437 N N . GLY A 1 323 ? 11.148 -22.906 -25.125 1 85.25 323 GLY A N 1
ATOM 2438 C CA . GLY A 1 323 ? 9.812 -23.484 -25.234 1 85.25 323 GLY A CA 1
ATOM 2439 C C . GLY A 1 323 ? 9.727 -24.891 -24.656 1 85.25 323 GLY A C 1
ATOM 2440 O O . GLY A 1 323 ? 8.758 -25.234 -23.969 1 85.25 323 GLY A O 1
ATOM 2441 N N . LEU A 1 324 ? 10.75 -25.641 -24.828 1 89.62 324 LEU A N 1
ATOM 2442 C CA . LEU A 1 324 ? 10.805 -26.984 -24.266 1 89.62 324 LEU A CA 1
ATOM 2443 C C . LEU A 1 324 ? 10.922 -26.938 -22.75 1 89.62 324 LEU A C 1
ATOM 2445 O O . LEU A 1 324 ? 10.211 -27.672 -22.047 1 89.62 324 LEU A O 1
ATOM 2449 N N . ALA A 1 325 ? 11.766 -26.109 -22.328 1 86.06 325 ALA A N 1
ATOM 2450 C CA . ALA A 1 325 ? 11.953 -25.984 -20.891 1 86.06 325 ALA A CA 1
ATOM 2451 C C . ALA A 1 325 ? 10.68 -25.516 -20.203 1 86.06 325 ALA A C 1
ATOM 2453 O O . ALA A 1 325 ? 10.312 -26.016 -19.141 1 86.06 325 ALA A O 1
ATOM 2454 N N . LYS A 1 326 ? 10.023 -24.547 -20.781 1 80.94 326 LYS A N 1
ATOM 2455 C CA . LYS A 1 326 ? 8.758 -24.078 -20.234 1 80.94 326 LYS A CA 1
ATOM 2456 C C . LYS A 1 326 ? 7.719 -25.188 -20.188 1 80.94 326 LYS A C 1
ATOM 2458 O O . LYS A 1 326 ? 6.961 -25.312 -19.219 1 80.94 326 LYS A O 1
ATOM 2463 N N . GLY A 1 327 ? 7.754 -25.984 -21.203 1 82.38 327 GLY A N 1
ATOM 2464 C CA . GLY A 1 327 ? 6.793 -27.078 -21.297 1 82.38 327 GLY A CA 1
ATOM 2465 C C . GLY A 1 327 ? 6.961 -28.125 -20.219 1 82.38 327 GLY A C 1
ATOM 2466 O O . GLY A 1 327 ? 5.996 -28.5 -19.547 1 82.38 327 GLY A O 1
ATOM 2467 N N . TYR A 1 328 ? 8.25 -28.594 -20.031 1 88.75 328 TYR A N 1
ATOM 2468 C CA . TYR A 1 328 ? 8.406 -29.688 -19.062 1 88.75 328 TYR A CA 1
ATOM 2469 C C . TYR A 1 328 ? 8.391 -29.156 -17.641 1 88.75 328 TYR A C 1
ATOM 2471 O O . TYR A 1 328 ? 8.062 -29.891 -16.703 1 88.75 328 TYR A O 1
ATOM 2479 N N . VAL A 1 329 ? 8.719 -27.938 -17.422 1 81 329 VAL A N 1
ATOM 2480 C CA . VAL A 1 329 ? 8.625 -27.375 -16.078 1 81 329 VAL A CA 1
ATOM 2481 C C . VAL A 1 329 ? 7.164 -27.188 -15.695 1 81 329 VAL A C 1
ATOM 2483 O O . VAL A 1 329 ? 6.777 -27.453 -14.555 1 81 329 VAL A O 1
ATOM 2486 N N . ALA A 1 330 ? 6.375 -26.656 -16.594 1 76.81 330 ALA A N 1
ATOM 2487 C CA . ALA A 1 330 ? 4.945 -26.5 -16.328 1 76.81 330 ALA A CA 1
ATOM 2488 C C . ALA A 1 330 ? 4.297 -27.859 -16.047 1 76.81 330 ALA A C 1
ATOM 2490 O O . ALA A 1 330 ? 3.471 -27.984 -15.148 1 76.81 330 ALA A O 1
ATOM 2491 N N . ALA A 1 331 ? 4.691 -28.844 -16.844 1 83.44 331 ALA A N 1
ATOM 2492 C CA . ALA A 1 331 ? 4.148 -30.188 -16.656 1 83.44 331 ALA A CA 1
ATOM 2493 C C . ALA A 1 331 ? 4.527 -30.734 -15.281 1 83.44 331 ALA A C 1
ATOM 2495 O O . ALA A 1 331 ? 3.709 -31.375 -14.617 1 83.44 331 ALA A O 1
ATOM 2496 N N . TYR A 1 332 ? 5.73 -30.547 -14.914 1 85.94 332 TYR A N 1
ATOM 2497 C CA . TYR A 1 332 ? 6.188 -31.016 -13.609 1 85.94 332 TYR A CA 1
ATOM 2498 C C . TYR A 1 332 ? 5.414 -30.344 -12.484 1 85.94 332 TYR A C 1
ATOM 2500 O O . TYR A 1 332 ? 5.051 -30.984 -11.5 1 85.94 332 TYR A O 1
ATOM 2508 N N . SER A 1 333 ? 5.227 -29.062 -12.594 1 76.38 333 SER A N 1
ATOM 2509 C CA . SER A 1 333 ? 4.508 -28.328 -11.547 1 76.38 333 SER A CA 1
ATOM 2510 C C . SER A 1 333 ? 3.086 -28.859 -11.383 1 76.38 333 SER A C 1
ATOM 2512 O O . SER A 1 333 ? 2.582 -28.969 -10.266 1 76.38 333 SER A O 1
ATOM 2514 N N . ASP A 1 334 ? 2.447 -29.172 -12.461 1 74.75 334 ASP A N 1
ATOM 2515 C CA . ASP A 1 334 ? 1.099 -29.734 -12.414 1 74.75 334 ASP A CA 1
ATOM 2516 C C . ASP A 1 334 ? 1.098 -31.109 -11.75 1 74.75 334 ASP A C 1
ATOM 2518 O O . ASP A 1 334 ? 0.209 -31.422 -10.953 1 74.75 334 ASP A O 1
ATOM 2522 N N . ILE A 1 335 ? 2.127 -31.891 -12.062 1 83.56 335 ILE A N 1
ATOM 2523 C CA . ILE A 1 335 ? 2.234 -33.25 -11.547 1 83.56 335 ILE A CA 1
ATOM 2524 C C . ILE A 1 335 ? 2.596 -33.219 -10.062 1 83.56 335 ILE A C 1
ATOM 2526 O O . ILE A 1 335 ? 2.109 -34.031 -9.281 1 83.56 335 ILE A O 1
ATOM 2530 N N . ALA A 1 336 ? 3.443 -32.281 -9.719 1 78.06 336 ALA A N 1
ATOM 2531 C CA . ALA A 1 336 ? 3.855 -32.156 -8.328 1 78.06 336 ALA A CA 1
ATOM 2532 C C . ALA A 1 336 ? 2.67 -31.797 -7.43 1 78.06 336 ALA A C 1
ATOM 2534 O O . ALA A 1 336 ? 2.602 -32.25 -6.281 1 78.06 336 ALA A O 1
ATOM 2535 N N . GLY A 1 337 ? 1.754 -31.078 -7.93 1 73.38 337 GLY A N 1
ATOM 2536 C CA . GLY A 1 337 ? 0.547 -30.766 -7.18 1 73.38 337 GLY A CA 1
ATOM 2537 C C . GLY A 1 337 ? -0.348 -31.969 -6.961 1 73.38 337 GLY A C 1
ATOM 2538 O O . GLY A 1 337 ? -0.908 -32.125 -5.875 1 73.38 337 GLY A O 1
ATOM 2539 N N . GLN A 1 338 ? -0.358 -32.875 -7.941 1 76.81 338 GLN A N 1
ATOM 2540 C CA . GLN A 1 338 ? -1.191 -34.062 -7.859 1 76.81 338 GLN A CA 1
ATOM 2541 C C . GLN A 1 338 ? -0.498 -35.188 -7.062 1 76.81 338 GLN A C 1
ATOM 2543 O O . GLN A 1 338 ? -1.158 -36.031 -6.488 1 76.81 338 GLN A O 1
ATOM 2548 N N . ALA A 1 339 ? 0.848 -35.094 -7.078 1 81.69 339 ALA A N 1
ATOM 2549 C CA . ALA A 1 339 ? 1.646 -36.125 -6.438 1 81.69 339 ALA A CA 1
ATOM 2550 C C . ALA A 1 339 ? 1.438 -36.125 -4.926 1 81.69 339 ALA A C 1
ATOM 2552 O O . ALA A 1 339 ? 1.648 -37.156 -4.266 1 81.69 339 ALA A O 1
ATOM 2553 N N . LYS A 1 340 ? 0.911 -35.062 -4.414 1 77.38 340 LYS A N 1
ATOM 2554 C CA . LYS A 1 340 ? 0.689 -35 -2.975 1 77.38 340 LYS A CA 1
ATOM 2555 C C . LYS A 1 340 ? -0.441 -35.938 -2.551 1 77.38 340 LYS A C 1
ATOM 2557 O O . LYS A 1 340 ? -0.518 -36.344 -1.39 1 77.38 340 LYS A O 1
ATOM 2562 N N . MET A 1 341 ? -1.219 -36.469 -3.561 1 80.75 341 MET A N 1
ATOM 2563 C CA . MET A 1 341 ? -2.354 -37.312 -3.24 1 80.75 341 MET A CA 1
ATOM 2564 C C . MET A 1 341 ? -2.057 -38.781 -3.605 1 80.75 341 MET A C 1
ATOM 2566 O O . MET A 1 341 ? -2.947 -39.625 -3.561 1 80.75 341 MET A O 1
ATOM 2570 N N . LEU A 1 342 ? -0.802 -39.062 -3.912 1 84.69 342 LEU A N 1
ATOM 2571 C CA . LEU A 1 342 ? -0.419 -40.406 -4.324 1 84.69 342 LEU A CA 1
ATOM 2572 C C . LEU A 1 342 ? -0.553 -41.406 -3.166 1 84.69 342 LEU A C 1
ATOM 2574 O O . LEU A 1 342 ? -0.822 -42.594 -3.379 1 84.69 342 LEU A O 1
ATOM 2578 N N . GLN A 1 343 ? -0.468 -40.875 -1.949 1 81.25 343 GLN A N 1
ATOM 2579 C CA . GLN A 1 343 ? -0.427 -41.75 -0.799 1 81.25 343 GLN A CA 1
ATOM 2580 C C . GLN A 1 343 ? -1.834 -42.094 -0.32 1 81.25 343 GLN A C 1
ATOM 2582 O O . GLN A 1 343 ? -2 -42.812 0.673 1 81.25 343 GLN A O 1
ATOM 2587 N N . ILE A 1 344 ? -2.807 -41.719 -1.085 1 78 344 ILE A N 1
ATOM 2588 C CA . ILE A 1 344 ? -4.168 -42.031 -0.666 1 78 344 ILE A CA 1
ATOM 2589 C C . ILE A 1 344 ? -4.734 -43.156 -1.535 1 78 344 ILE A C 1
ATOM 2591 O O . ILE A 1 344 ? -5.812 -43.688 -1.259 1 78 344 ILE A O 1
ATOM 2595 N N . GLU A 1 345 ? -3.916 -43.656 -2.496 1 82.06 345 GLU A N 1
ATOM 2596 C CA . GLU A 1 345 ? -4.484 -44.594 -3.436 1 82.06 345 GLU A CA 1
ATOM 2597 C C . GLU A 1 345 ? -3.775 -45.969 -3.342 1 82.06 345 GLU A C 1
ATOM 2599 O O . GLU A 1 345 ? -2.6 -46.031 -2.98 1 82.06 345 GLU A O 1
ATOM 2604 N N . VAL A 1 346 ? -4.578 -47 -3.539 1 82.12 346 VAL A N 1
ATOM 2605 C CA . VAL A 1 346 ? -4.051 -48.344 -3.721 1 82.12 346 VAL A CA 1
ATOM 2606 C C . VAL A 1 346 ? -3.807 -48.625 -5.203 1 82.12 346 VAL A C 1
ATOM 2608 O O . VAL A 1 346 ? -4.691 -48.375 -6.035 1 82.12 346 VAL A O 1
ATOM 2611 N N . THR A 1 347 ? -2.58 -48.875 -5.52 1 85.56 347 THR A N 1
ATOM 2612 C CA . THR A 1 347 ? -2.283 -49.062 -6.934 1 85.56 347 THR A CA 1
ATOM 2613 C C . THR A 1 347 ? -1.582 -50.406 -7.168 1 85.56 347 THR A C 1
ATOM 2615 O O . THR A 1 347 ? -0.998 -50.969 -6.246 1 85.56 347 THR A O 1
ATOM 2618 N N . ARG A 1 348 ? -1.801 -50.844 -8.281 1 88.94 348 ARG A N 1
ATOM 2619 C CA . ARG A 1 348 ? -1.076 -52.031 -8.727 1 88.94 348 ARG A CA 1
ATOM 2620 C C . ARG A 1 348 ? 0.027 -51.656 -9.711 1 88.94 348 ARG A C 1
ATOM 2622 O O . ARG A 1 348 ? -0.231 -51 -10.719 1 88.94 348 ARG A O 1
ATOM 2629 N N . GLY A 1 349 ? 1.179 -51.875 -9.375 1 87.38 349 GLY A N 1
ATOM 2630 C CA . GLY A 1 349 ? 2.316 -51.594 -10.234 1 87.38 349 GLY A CA 1
ATOM 2631 C C . GLY A 1 349 ? 3.645 -52 -9.617 1 87.38 349 GLY A C 1
ATOM 2632 O O . GLY A 1 349 ? 3.682 -52.625 -8.562 1 87.38 349 GLY A O 1
ATOM 2633 N N . ARG A 1 350 ? 4.648 -51.656 -10.305 1 90.06 350 ARG A N 1
ATOM 2634 C CA . ARG A 1 350 ? 5.992 -52.031 -9.852 1 90.06 350 ARG A CA 1
ATOM 2635 C C . ARG A 1 350 ? 6.594 -50.906 -9 1 90.06 350 ARG A C 1
ATOM 2637 O O . ARG A 1 350 ? 7.578 -51.125 -8.289 1 90.06 350 ARG A O 1
ATOM 2644 N N . ILE A 1 351 ? 5.957 -49.781 -9.117 1 91.5 351 ILE A N 1
ATOM 2645 C CA . ILE A 1 351 ? 6.48 -48.625 -8.398 1 91.5 351 ILE A CA 1
ATOM 2646 C C . ILE A 1 351 ? 5.504 -48.219 -7.297 1 91.5 351 ILE A C 1
ATOM 2648 O O . ILE A 1 351 ? 4.332 -47.969 -7.566 1 91.5 351 ILE A O 1
ATOM 2652 N N . SER A 1 352 ? 5.938 -48.219 -6.086 1 88.69 352 SER A N 1
ATOM 2653 C CA . SER A 1 352 ? 5.102 -47.844 -4.953 1 88.69 352 SER A CA 1
ATOM 2654 C C . SER A 1 352 ? 4.938 -46.312 -4.879 1 88.69 352 SER A C 1
ATOM 2656 O O . SER A 1 352 ? 5.645 -45.594 -5.562 1 88.69 352 SER A O 1
ATOM 2658 N N . ALA A 1 353 ? 3.979 -45.906 -4.102 1 88.38 353 ALA A N 1
ATOM 2659 C CA . ALA A 1 353 ? 3.715 -44.5 -3.938 1 88.38 353 ALA A CA 1
ATOM 2660 C C . ALA A 1 353 ? 4.926 -43.781 -3.344 1 88.38 353 ALA A C 1
ATOM 2662 O O . ALA A 1 353 ? 5.238 -42.656 -3.73 1 88.38 353 ALA A O 1
ATOM 2663 N N . GLY A 1 354 ? 5.629 -44.344 -2.367 1 84.69 354 GLY A N 1
ATOM 2664 C CA . GLY A 1 354 ? 6.836 -43.781 -1.793 1 84.69 354 GLY A CA 1
ATOM 2665 C C . GLY A 1 354 ? 7.98 -43.688 -2.785 1 84.69 354 GLY A C 1
ATOM 2666 O O . GLY A 1 354 ? 8.688 -42.688 -2.818 1 84.69 354 GLY A O 1
ATOM 2667 N N . GLN A 1 355 ? 8.117 -44.719 -3.584 1 89.94 355 GLN A N 1
ATOM 2668 C CA . GLN A 1 355 ? 9.164 -44.719 -4.598 1 89.94 355 GLN A CA 1
ATOM 2669 C C . GLN A 1 355 ? 8.883 -43.688 -5.684 1 89.94 355 GLN A C 1
ATOM 2671 O O . GLN A 1 355 ? 9.805 -43.031 -6.191 1 89.94 355 GLN A O 1
ATOM 2676 N N . LEU A 1 356 ? 7.645 -43.625 -6.055 1 91.12 356 LEU A N 1
ATOM 2677 C CA . LEU A 1 356 ? 7.281 -42.656 -7.078 1 91.12 356 LEU A CA 1
ATOM 2678 C C . LEU A 1 356 ? 7.543 -41.219 -6.594 1 91.12 356 LEU A C 1
ATOM 2680 O O . LEU A 1 356 ? 7.93 -40.344 -7.379 1 91.12 356 LEU A O 1
ATOM 2684 N N . THR A 1 357 ? 7.297 -41.031 -5.312 1 88.5 357 THR A N 1
ATOM 2685 C CA . THR A 1 357 ? 7.613 -39.719 -4.742 1 88.5 357 THR A CA 1
ATOM 2686 C C . THR A 1 357 ? 9.117 -39.438 -4.812 1 88.5 357 THR A C 1
ATOM 2688 O O . THR A 1 357 ? 9.539 -38.312 -5.055 1 88.5 357 THR A O 1
ATOM 2691 N N . GLU A 1 358 ? 9.883 -40.406 -4.641 1 89.94 358 GLU A N 1
ATOM 2692 C CA . GLU A 1 358 ? 11.328 -40.281 -4.754 1 89.94 358 GLU A CA 1
ATOM 2693 C C . GLU A 1 358 ? 11.75 -40 -6.199 1 89.94 358 GLU A C 1
ATOM 2695 O O . GLU A 1 358 ? 12.672 -39.219 -6.449 1 89.94 358 GLU A O 1
ATOM 2700 N N . VAL A 1 359 ? 11.078 -40.656 -7.098 1 93 359 VAL A N 1
ATOM 2701 C CA . VAL A 1 359 ? 11.344 -40.438 -8.516 1 93 359 VAL A CA 1
ATOM 2702 C C . VAL A 1 359 ? 11.023 -38.969 -8.875 1 93 359 VAL A C 1
ATOM 2704 O O . VAL A 1 359 ? 11.766 -38.344 -9.625 1 93 359 VAL A O 1
ATOM 2707 N N . ILE A 1 360 ? 9.977 -38.531 -8.344 1 91 360 ILE A N 1
ATOM 2708 C CA . ILE A 1 360 ? 9.57 -37.156 -8.602 1 91 360 ILE A CA 1
ATOM 2709 C C . ILE A 1 360 ? 10.602 -36.219 -8.023 1 91 360 ILE A C 1
ATOM 2711 O O . ILE A 1 360 ? 10.938 -35.188 -8.648 1 91 360 ILE A O 1
ATOM 2715 N N . ASN A 1 361 ? 11.172 -36.5 -6.867 1 85.94 361 ASN A N 1
ATOM 2716 C CA . ASN A 1 361 ? 12.195 -35.656 -6.262 1 85.94 361 ASN A CA 1
ATOM 2717 C C . ASN A 1 361 ? 13.477 -35.656 -7.09 1 85.94 361 ASN A C 1
ATOM 2719 O O . ASN A 1 361 ? 14.102 -34.594 -7.262 1 85.94 361 ASN A O 1
ATOM 2723 N N . ARG A 1 362 ? 13.836 -36.781 -7.602 1 89.69 362 ARG A N 1
ATOM 2724 C CA . ARG A 1 362 ? 15.031 -36.875 -8.438 1 89.69 362 ARG A CA 1
ATOM 2725 C C . ARG A 1 362 ? 14.805 -36.188 -9.789 1 89.69 362 ARG A C 1
ATOM 2727 O O . ARG A 1 362 ? 15.734 -35.688 -10.398 1 89.69 362 ARG A O 1
ATOM 2734 N N . THR A 1 363 ? 13.578 -36.281 -10.25 1 91.5 363 THR A N 1
ATOM 2735 C CA . THR A 1 363 ? 13.227 -35.594 -11.5 1 91.5 363 THR A CA 1
ATOM 2736 C C . THR A 1 363 ? 13.391 -34.094 -11.352 1 91.5 363 THR A C 1
ATOM 2738 O O . THR A 1 363 ? 13.766 -33.406 -12.305 1 91.5 363 THR A O 1
ATOM 2741 N N . ARG A 1 364 ? 13.133 -33.625 -10.18 1 84.12 364 ARG A N 1
ATOM 2742 C CA . ARG A 1 364 ? 13.336 -32.188 -9.922 1 84.12 364 ARG A CA 1
ATOM 2743 C C . ARG A 1 364 ? 14.789 -31.797 -10.164 1 84.12 364 ARG A C 1
ATOM 2745 O O . ARG A 1 364 ? 15.055 -30.75 -10.742 1 84.12 364 ARG A O 1
ATOM 2752 N N . ALA A 1 365 ? 15.68 -32.594 -9.672 1 82.88 365 ALA A N 1
ATOM 2753 C CA . ALA A 1 365 ? 17.109 -32.344 -9.875 1 82.88 365 ALA A CA 1
ATOM 2754 C C . ALA A 1 365 ? 17.469 -32.406 -11.352 1 82.88 365 ALA A C 1
ATOM 2756 O O . ALA A 1 365 ? 18.297 -31.641 -11.836 1 82.88 365 ALA A O 1
ATOM 2757 N N . LEU A 1 366 ? 16.859 -33.312 -12.008 1 89.75 366 LEU A N 1
ATOM 2758 C CA . LEU A 1 366 ? 17.125 -33.5 -13.43 1 89.75 366 LEU A CA 1
ATOM 2759 C C . LEU A 1 366 ? 16.594 -32.312 -14.227 1 89.75 366 LEU A C 1
ATOM 2761 O O . LEU A 1 366 ? 17.203 -31.891 -15.211 1 89.75 366 LEU A O 1
ATOM 2765 N N . ILE A 1 367 ? 15.477 -31.812 -13.867 1 87.81 367 ILE A N 1
ATOM 2766 C CA . ILE A 1 367 ? 14.898 -30.641 -14.516 1 87.81 367 ILE A CA 1
ATOM 2767 C C . ILE A 1 367 ? 15.828 -29.453 -14.344 1 87.81 367 ILE A C 1
ATOM 2769 O O . ILE A 1 367 ? 16.109 -28.719 -15.305 1 87.81 367 ILE A O 1
ATOM 2773 N N . ALA A 1 368 ? 16.297 -29.266 -13.109 1 80.56 368 ALA A N 1
ATOM 2774 C CA . ALA A 1 368 ? 17.203 -28.156 -12.852 1 80.56 368 ALA A CA 1
ATOM 2775 C C . ALA A 1 368 ? 18.453 -28.234 -13.719 1 80.56 368 ALA A C 1
ATOM 2777 O O . ALA A 1 368 ? 18.906 -27.234 -14.273 1 80.56 368 ALA A O 1
ATOM 2778 N N . ALA A 1 369 ? 18.984 -29.406 -13.852 1 85.81 369 ALA A N 1
ATOM 2779 C CA . ALA A 1 369 ? 20.172 -29.609 -14.664 1 85.81 369 ALA A CA 1
ATOM 2780 C C . ALA A 1 369 ? 19.875 -29.422 -16.156 1 85.81 369 ALA A C 1
ATOM 2782 O O . ALA A 1 369 ? 20.703 -28.906 -16.891 1 85.81 369 ALA A O 1
ATOM 2783 N N . SER A 1 370 ? 18.719 -29.859 -16.562 1 90.25 370 SER A N 1
ATOM 2784 C CA . SER A 1 370 ? 18.328 -29.719 -17.953 1 90.25 370 SER A CA 1
ATOM 2785 C C . SER A 1 370 ? 18.141 -28.25 -18.328 1 90.25 370 SER A C 1
ATOM 2787 O O . SER A 1 370 ? 18.438 -27.844 -19.453 1 90.25 370 SER A O 1
ATOM 2789 N N . VAL A 1 371 ? 17.625 -27.516 -17.453 1 83.81 371 VAL A N 1
ATOM 2790 C CA . VAL A 1 371 ? 17.484 -26.094 -17.703 1 83.81 371 VAL A CA 1
ATOM 2791 C C . VAL A 1 371 ? 18.859 -25.453 -17.875 1 83.81 371 VAL A C 1
ATOM 2793 O O . VAL A 1 371 ? 19.031 -24.562 -18.719 1 83.81 371 VAL A O 1
ATOM 2796 N N . GLY A 1 372 ? 19.797 -25.906 -17.062 1 83.25 372 GLY A N 1
ATOM 2797 C CA . GLY A 1 372 ? 21.156 -25.422 -17.234 1 83.25 372 GLY A CA 1
ATOM 2798 C C . GLY A 1 372 ? 21.719 -25.688 -18.609 1 83.25 372 GLY A C 1
ATOM 2799 O O . GLY A 1 372 ? 22.406 -24.844 -19.188 1 83.25 372 GLY A O 1
ATOM 2800 N N . LEU A 1 373 ? 21.344 -26.797 -19.141 1 87.81 373 LEU A N 1
ATOM 2801 C CA . LEU A 1 373 ? 21.812 -27.188 -20.469 1 87.81 373 LEU A CA 1
ATOM 2802 C C . LEU A 1 373 ? 21.25 -26.266 -21.531 1 87.81 373 LEU A C 1
ATOM 2804 O O . LEU A 1 373 ? 21.953 -25.906 -22.484 1 87.81 373 LEU A O 1
ATOM 2808 N N . GLY A 1 374 ? 20.047 -25.828 -21.375 1 86 374 GLY A N 1
ATOM 2809 C CA . GLY A 1 374 ? 19.391 -24.953 -22.328 1 86 374 GLY A CA 1
ATOM 2810 C C . GLY A 1 374 ? 19.781 -23.5 -22.188 1 86 374 GLY A C 1
ATOM 2811 O O . GLY A 1 374 ? 19.547 -22.688 -23.094 1 86 374 GLY A O 1
ATOM 2812 N N . THR A 1 375 ? 20.5 -23.141 -21.141 1 86.94 375 THR A N 1
ATOM 2813 C CA . THR A 1 375 ? 20.812 -21.734 -20.875 1 86.94 375 THR A CA 1
ATOM 2814 C C . THR A 1 375 ? 21.969 -21.266 -21.75 1 86.94 375 THR A C 1
ATOM 2816 O O . THR A 1 375 ? 22.125 -20.062 -21.969 1 86.94 375 THR A O 1
ATOM 2819 N N . VAL A 1 376 ? 22.797 -22.141 -22.281 1 86.81 376 VAL A N 1
ATOM 2820 C CA . VAL A 1 376 ? 23.969 -21.75 -23.047 1 86.81 376 VAL A CA 1
ATOM 2821 C C . VAL A 1 376 ? 23.531 -20.984 -24.297 1 86.81 376 VAL A C 1
ATOM 2823 O O . VAL A 1 376 ? 24.031 -19.906 -24.578 1 86.81 376 VAL A O 1
ATOM 2826 N N . VAL A 1 377 ? 22.578 -21.578 -25 1 87.31 377 VAL A N 1
ATOM 2827 C CA . VAL A 1 377 ? 22.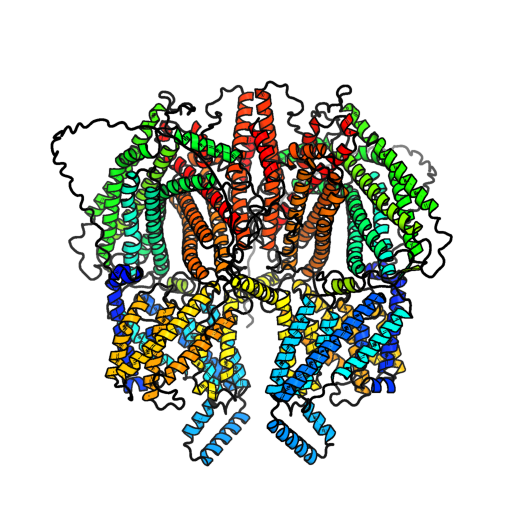109 -20.953 -26.234 1 87.31 377 VAL A CA 1
ATOM 2828 C C . VAL A 1 377 ? 21.375 -19.656 -25.906 1 87.31 377 VAL A C 1
ATOM 2830 O O . VAL A 1 377 ? 21.516 -18.656 -26.609 1 87.31 377 VAL A O 1
ATOM 2833 N N . GLY A 1 378 ? 20.688 -19.672 -24.844 1 87.25 378 GLY A N 1
ATOM 2834 C CA . GLY A 1 378 ? 19.922 -18.5 -24.453 1 87.25 378 GLY A CA 1
ATOM 2835 C C . GLY A 1 378 ? 20.797 -17.328 -24.016 1 87.25 378 GLY A C 1
ATOM 2836 O O . GLY A 1 378 ? 20.516 -16.188 -24.359 1 87.25 378 GLY A O 1
ATOM 2837 N N . MET A 1 379 ? 21.875 -17.562 -23.359 1 86.81 379 MET A N 1
ATOM 2838 C CA . MET A 1 379 ? 22.75 -16.516 -22.844 1 86.81 379 MET A CA 1
ATOM 2839 C C . MET A 1 379 ? 23.5 -15.836 -23.984 1 86.81 379 MET A C 1
ATOM 2841 O O . MET A 1 379 ? 23.734 -14.625 -23.938 1 86.81 379 MET A O 1
ATOM 2845 N N . VAL A 1 380 ? 23.859 -16.609 -24.984 1 85.25 380 VAL A N 1
ATOM 2846 C CA . VAL A 1 380 ? 24.547 -16.047 -26.125 1 85.25 380 VAL A CA 1
ATOM 2847 C C . VAL A 1 380 ? 23.594 -15.148 -26.922 1 85.25 380 VAL A C 1
ATOM 2849 O O . VAL A 1 380 ? 23.969 -14.055 -27.344 1 85.25 380 VAL A O 1
ATOM 2852 N N . ASP A 1 381 ? 22.406 -15.672 -27.047 1 87 381 ASP A N 1
ATOM 2853 C CA . ASP A 1 381 ? 21.375 -14.898 -27.75 1 87 381 ASP A CA 1
ATOM 2854 C C . ASP A 1 381 ? 21.062 -13.602 -27.016 1 87 381 ASP A C 1
ATOM 2856 O O . ASP A 1 381 ? 20.953 -12.539 -27.641 1 87 381 ASP A O 1
ATOM 2860 N N . GLU A 1 382 ? 20.922 -13.688 -25.719 1 84.88 382 GLU A N 1
ATOM 2861 C CA . GLU A 1 382 ? 20.547 -12.531 -24.906 1 84.88 382 GLU A CA 1
ATOM 2862 C C . GLU A 1 382 ? 21.656 -11.477 -24.906 1 84.88 382 GLU A C 1
ATOM 2864 O O . GLU A 1 382 ? 21.375 -10.273 -24.875 1 84.88 382 GLU A O 1
ATOM 2869 N N . ARG A 1 383 ? 22.781 -11.891 -24.875 1 76.94 383 ARG A N 1
ATOM 2870 C CA . ARG A 1 383 ? 23.906 -10.953 -24.891 1 76.94 383 ARG A CA 1
ATOM 2871 C C . ARG A 1 383 ? 23.938 -10.164 -26.188 1 76.94 383 ARG A C 1
ATOM 2873 O O . ARG A 1 383 ? 24.156 -8.953 -26.188 1 76.94 383 ARG A O 1
ATOM 2880 N N . ASP A 1 384 ? 23.734 -10.891 -27.281 1 77.06 384 ASP A N 1
ATOM 2881 C CA . ASP A 1 384 ? 23.734 -10.227 -28.578 1 77.06 384 ASP A CA 1
ATOM 2882 C C . ASP A 1 384 ? 22.609 -9.211 -28.688 1 77.06 384 ASP A C 1
ATOM 2884 O O . ASP A 1 384 ? 22.781 -8.117 -29.234 1 77.06 384 ASP A O 1
ATOM 2888 N N . ARG A 1 385 ? 21.594 -9.555 -28.109 1 79.81 385 ARG A N 1
ATOM 2889 C CA . ARG A 1 385 ? 20.453 -8.648 -28.172 1 79.81 385 ARG A CA 1
ATOM 2890 C C . ARG A 1 385 ? 20.641 -7.477 -27.219 1 79.81 385 ARG A C 1
ATOM 2892 O O . ARG A 1 385 ? 20.219 -6.355 -27.516 1 79.81 385 ARG A O 1
ATOM 2899 N N . ALA A 1 386 ? 21.188 -7.75 -26.047 1 75.19 386 ALA A N 1
ATOM 2900 C CA . ALA A 1 386 ? 21.438 -6.684 -25.094 1 75.19 386 ALA A CA 1
ATOM 2901 C C . ALA A 1 386 ? 22.438 -5.668 -25.641 1 75.19 386 ALA A C 1
ATOM 2903 O O . ALA A 1 386 ? 22.297 -4.465 -25.422 1 75.19 386 ALA A O 1
ATOM 2904 N N . LEU A 1 387 ? 23.438 -6.125 -26.359 1 72.31 387 LEU A N 1
ATOM 2905 C CA . LEU A 1 387 ? 24.438 -5.246 -26.969 1 72.31 387 LEU A CA 1
ATOM 2906 C C . LEU A 1 387 ? 23.812 -4.383 -28.062 1 72.31 387 LEU A C 1
ATOM 2908 O O . LEU A 1 387 ? 24.125 -3.193 -28.172 1 72.31 387 LEU A O 1
ATOM 2912 N N . LYS A 1 388 ? 22.984 -5.023 -28.781 1 74.75 388 LYS A N 1
ATOM 2913 C CA . LYS A 1 388 ? 22.297 -4.273 -29.828 1 74.75 388 LYS A CA 1
ATOM 2914 C C . LYS A 1 388 ? 21.375 -3.207 -29.219 1 74.75 388 LYS A C 1
ATOM 2916 O O . LYS A 1 388 ? 21.312 -2.082 -29.719 1 74.75 388 LYS A O 1
ATOM 2921 N N . ALA A 1 389 ? 20.75 -3.559 -28.172 1 75.25 389 ALA A N 1
ATOM 2922 C CA . ALA A 1 389 ? 19.828 -2.629 -27.516 1 75.25 389 ALA A CA 1
ATOM 2923 C C . ALA A 1 389 ? 20.578 -1.469 -26.875 1 75.25 389 ALA A C 1
ATOM 2925 O O . ALA A 1 389 ? 20.094 -0.334 -26.875 1 75.25 389 ALA A O 1
ATOM 2926 N N . GLN A 1 390 ? 21.688 -1.701 -26.266 1 71.81 390 GLN A N 1
ATOM 2927 C CA . GLN A 1 390 ? 22.484 -0.661 -25.609 1 71.81 390 GLN A CA 1
ATOM 2928 C C . GLN A 1 390 ? 23.047 0.319 -26.641 1 71.81 390 GLN A C 1
ATOM 2930 O O . GLN A 1 390 ? 23.219 1.504 -26.344 1 71.81 390 GLN A O 1
ATOM 2935 N N . VAL A 1 391 ? 23.391 -0.219 -27.797 1 68.94 391 VAL A N 1
ATOM 2936 C CA . VAL A 1 391 ? 23.938 0.628 -28.859 1 68.94 391 VAL A CA 1
ATOM 2937 C C . VAL A 1 391 ? 22.828 1.496 -29.453 1 68.94 391 VAL A C 1
ATOM 2939 O O . VAL A 1 391 ? 23.047 2.676 -29.734 1 68.94 391 VAL A O 1
ATOM 2942 N N . GLU A 1 392 ? 21.688 0.971 -29.469 1 72.38 392 GLU A N 1
ATOM 2943 C CA . GLU A 1 392 ? 20.594 1.688 -30.109 1 72.38 392 GLU A CA 1
ATOM 2944 C C . GLU A 1 392 ? 19.922 2.654 -29.141 1 72.38 392 GLU A C 1
ATOM 2946 O O . GLU A 1 392 ? 19.594 3.785 -29.5 1 72.38 392 GLU A O 1
ATOM 2951 N N . ASN A 1 393 ? 19.688 2.248 -27.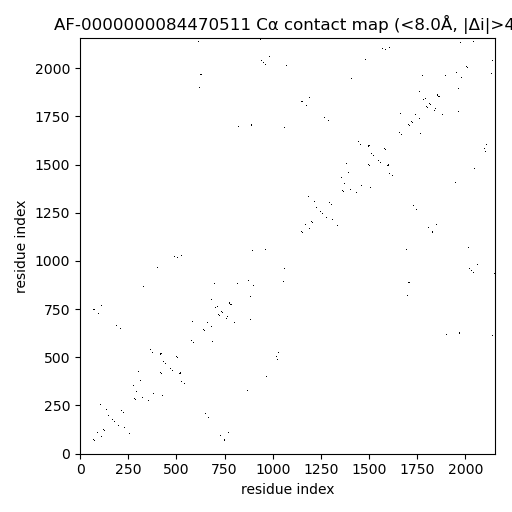828 1 70.25 393 ASN A N 1
ATOM 2952 C CA . ASN A 1 393 ? 19 3.061 -26.828 1 70.25 393 ASN A CA 1
ATOM 2953 C C . ASN A 1 393 ? 19.75 3.057 -25.5 1 70.25 393 ASN A C 1
ATOM 2955 O O . ASN A 1 393 ? 19.375 2.348 -24.562 1 70.25 393 ASN A O 1
ATOM 2959 N N . PRO A 1 394 ? 20.781 3.941 -25.453 1 68.38 394 PRO A N 1
ATOM 2960 C CA . PRO A 1 394 ? 21.562 3.928 -24.219 1 68.38 394 PRO A CA 1
ATOM 2961 C C . PRO A 1 394 ? 20.781 4.477 -23.016 1 68.38 394 PRO A C 1
ATOM 2963 O O . PRO A 1 394 ? 19.875 5.301 -23.188 1 68.38 394 PRO A O 1
ATOM 2966 N N . LEU A 1 395 ? 21 3.916 -21.844 1 69.31 395 LEU A N 1
ATOM 2967 C CA . LEU A 1 395 ? 20.391 4.414 -20.625 1 69.31 395 LEU A CA 1
ATOM 2968 C C . LEU A 1 395 ? 20.781 5.871 -20.375 1 69.31 395 LEU A C 1
ATOM 2970 O O . LEU A 1 395 ? 21.844 6.316 -20.812 1 69.31 395 LEU A O 1
ATOM 2974 N N . PRO A 1 396 ? 19.859 6.816 -19.953 1 61.81 396 PRO A N 1
ATOM 2975 C CA . PRO A 1 396 ? 20.016 8.273 -19.859 1 61.81 396 PRO A CA 1
ATOM 2976 C C . PRO A 1 396 ? 21.344 8.68 -19.203 1 61.81 396 PRO A C 1
ATOM 2978 O O . PRO A 1 396 ? 21.906 9.719 -19.547 1 61.81 396 PRO A O 1
ATOM 2981 N N . TYR A 1 397 ? 21.719 8.211 -18.172 1 60.69 397 TYR A N 1
ATOM 2982 C CA . TYR A 1 397 ? 22.891 8.781 -17.484 1 60.69 397 TYR A CA 1
ATOM 2983 C C . TYR A 1 397 ? 24.188 8.305 -18.125 1 60.69 397 TYR A C 1
ATOM 2985 O O . TYR A 1 397 ? 24.359 7.105 -18.359 1 60.69 397 TYR A O 1
ATOM 2993 N N . ALA A 1 398 ? 24.656 9.266 -19.156 1 55.94 398 ALA A N 1
ATOM 2994 C CA . ALA A 1 398 ? 25.766 9.086 -20.078 1 55.94 398 ALA A CA 1
ATOM 2995 C C . ALA A 1 398 ? 26.953 8.43 -19.375 1 55.94 398 ALA A C 1
ATOM 2997 O O . ALA A 1 398 ? 27.469 8.945 -18.391 1 55.94 398 ALA A O 1
ATOM 2998 N N . THR A 1 399 ? 27.016 7.176 -19.469 1 61.53 399 THR A N 1
ATOM 2999 C CA . THR A 1 399 ? 27.891 6.074 -19.094 1 61.53 399 THR A CA 1
ATOM 3000 C C . THR A 1 399 ? 29.219 6.168 -19.828 1 61.53 399 THR A C 1
ATOM 3002 O O . THR A 1 399 ? 29.453 5.43 -20.781 1 61.53 399 THR A O 1
ATOM 3005 N N . SER A 1 400 ? 29.875 7.477 -19.688 1 67.44 400 SER A N 1
ATOM 3006 C CA . SER A 1 400 ? 31.109 7.516 -20.469 1 67.44 400 SER A CA 1
ATOM 3007 C C . SER A 1 400 ? 31.969 6.277 -20.203 1 67.44 400 SER A C 1
ATOM 3009 O O . SER A 1 400 ? 32.531 5.703 -21.141 1 67.44 400 SER A O 1
ATOM 3011 N N . ARG A 1 401 ? 31.938 5.859 -18.953 1 71.31 401 ARG A N 1
ATOM 3012 C CA . ARG A 1 401 ? 32.75 4.688 -18.656 1 71.31 401 ARG A CA 1
ATOM 3013 C C . ARG A 1 401 ? 32.188 3.434 -19.297 1 71.31 401 ARG A C 1
ATOM 3015 O O . ARG A 1 401 ? 32.906 2.609 -19.844 1 71.31 401 ARG A O 1
ATOM 3022 N N . SER A 1 402 ? 30.859 3.441 -19.234 1 70.62 402 SER A N 1
ATOM 3023 C CA . SER A 1 402 ? 30.203 2.273 -19.812 1 70.62 402 SER A CA 1
ATOM 3024 C C . SER A 1 402 ? 30.297 2.262 -21.328 1 70.62 402 SER A C 1
ATOM 3026 O O . SER A 1 402 ? 30.469 1.204 -21.938 1 70.62 402 SER A O 1
ATOM 3028 N N . LYS A 1 403 ? 30.266 3.477 -21.875 1 71.56 403 LYS A N 1
ATOM 3029 C CA . LYS A 1 403 ? 30.406 3.576 -23.328 1 71.56 403 LYS A CA 1
ATOM 3030 C C . LYS A 1 403 ? 31.797 3.139 -23.781 1 71.56 403 LYS A C 1
ATOM 3032 O O . LYS A 1 403 ? 31.938 2.43 -24.781 1 71.56 403 LYS A O 1
ATOM 3037 N N . ASN A 1 404 ? 32.75 3.613 -22.984 1 69.81 404 ASN A N 1
ATOM 3038 C CA . ASN A 1 404 ? 34.125 3.219 -23.312 1 69.81 404 ASN A CA 1
ATOM 3039 C C . ASN A 1 404 ? 34.312 1.713 -23.156 1 69.81 404 ASN A C 1
ATOM 3041 O O . ASN A 1 404 ? 35.031 1.094 -23.953 1 69.81 404 ASN A O 1
ATOM 3045 N N . MET A 1 405 ? 33.594 1.227 -22.219 1 67.75 405 MET A N 1
ATOM 3046 C CA . MET A 1 405 ? 33.688 -0.21 -21.969 1 67.75 405 MET A CA 1
ATOM 3047 C C . MET A 1 405 ? 33.031 -0.998 -23.094 1 67.75 405 MET A C 1
ATOM 3049 O O . MET A 1 405 ? 33.594 -1.987 -23.578 1 67.75 405 MET A O 1
ATOM 3053 N N . TYR A 1 406 ? 31.938 -0.534 -23.625 1 69.56 406 TYR A N 1
ATOM 3054 C CA . TYR A 1 406 ? 31.219 -1.215 -24.703 1 69.56 406 TYR A CA 1
ATOM 3055 C C . TYR A 1 406 ? 31.953 -1.088 -26.031 1 69.56 406 TYR A C 1
ATOM 3057 O O . TYR A 1 406 ? 32 -2.037 -26.812 1 69.56 406 TYR A O 1
ATOM 3065 N N . GLU A 1 407 ? 32.531 0.136 -26.234 1 69.38 407 GLU A N 1
ATOM 3066 C CA . GLU A 1 407 ? 33.281 0.346 -27.469 1 69.38 407 GLU A CA 1
ATOM 3067 C C . GLU A 1 407 ? 34.531 -0.544 -27.516 1 69.38 407 GLU A C 1
ATOM 3069 O O . GLU A 1 407 ? 34.875 -1.082 -28.562 1 69.38 407 GLU A O 1
ATOM 3074 N N . ARG A 1 408 ? 35.031 -0.764 -26.375 1 64.75 408 ARG A N 1
ATOM 3075 C CA . ARG A 1 408 ? 36.219 -1.627 -26.297 1 64.75 408 ARG A CA 1
ATOM 3076 C C . ARG A 1 408 ? 35.844 -3.086 -26.531 1 64.75 408 ARG A C 1
ATOM 3078 O O . ARG A 1 408 ? 36.594 -3.828 -27.172 1 64.75 408 ARG A O 1
ATOM 3085 N N . VAL A 1 409 ? 34.719 -3.469 -26.062 1 64.31 409 VAL A N 1
ATOM 3086 C CA . VAL A 1 409 ? 34.281 -4.844 -26.219 1 64.31 409 VAL A CA 1
ATOM 3087 C C . VAL A 1 409 ? 33.938 -5.102 -27.688 1 64.31 409 VAL A C 1
ATOM 3089 O O . VAL A 1 409 ? 34.25 -6.152 -28.234 1 64.31 409 VAL A O 1
ATOM 3092 N N . ILE A 1 410 ? 33.344 -4.156 -28.328 1 65.31 410 ILE A N 1
ATOM 3093 C CA . ILE A 1 410 ? 32.938 -4.293 -29.734 1 65.31 410 ILE A CA 1
ATOM 3094 C C . ILE A 1 410 ? 34.156 -4.34 -30.625 1 65.31 410 ILE A C 1
ATOM 3096 O O . ILE A 1 410 ? 34.219 -5.137 -31.562 1 65.31 410 ILE A O 1
ATOM 3100 N N . THR A 1 411 ? 35.156 -3.525 -30.281 1 63.88 411 THR A N 1
ATOM 3101 C CA . THR A 1 411 ? 36.375 -3.465 -31.094 1 63.88 411 THR A CA 1
ATOM 3102 C C . THR A 1 411 ? 37.188 -4.738 -30.922 1 63.88 411 THR A C 1
ATOM 3104 O O . THR A 1 411 ? 37.781 -5.242 -31.891 1 63.88 411 THR A O 1
ATOM 3107 N N . SER A 1 412 ? 37.188 -5.242 -29.688 1 61.53 412 SER A N 1
ATOM 3108 C CA . SER A 1 412 ? 37.938 -6.465 -29.438 1 61.53 412 SER A CA 1
ATOM 3109 C C . SER A 1 412 ? 37.281 -7.668 -30.109 1 61.53 412 SER A C 1
ATOM 3111 O O . SER A 1 412 ? 38 -8.602 -30.516 1 61.53 412 SER A O 1
ATOM 3113 N N . GLU A 1 413 ? 36.031 -7.75 -30.203 1 60.78 413 GLU A N 1
ATOM 3114 C CA . GLU A 1 413 ? 35.312 -8.859 -30.812 1 60.78 413 GLU A CA 1
ATOM 3115 C C . GLU A 1 413 ? 35.469 -8.859 -32.344 1 60.78 413 GLU A C 1
ATOM 3117 O O . GLU A 1 413 ? 35.531 -9.914 -32.969 1 60.78 413 GLU A O 1
ATOM 3122 N N . LYS A 1 414 ? 35.5 -7.691 -32.906 1 58.94 414 LYS A N 1
ATOM 3123 C CA . LYS A 1 414 ? 35.688 -7.621 -34.344 1 58.94 414 LYS A CA 1
ATOM 3124 C C . LYS A 1 414 ? 37.094 -8.055 -34.75 1 58.94 414 LYS A C 1
ATOM 3126 O O . LYS A 1 414 ? 37.312 -8.68 -35.781 1 58.94 414 LYS A O 1
ATOM 3131 N N . GLY A 1 415 ? 38.125 -7.789 -33.938 1 52.66 415 GLY A N 1
ATOM 3132 C CA . GLY A 1 415 ? 39.5 -8.094 -34.281 1 52.66 415 GLY A CA 1
ATOM 3133 C C . GLY A 1 415 ? 39.906 -9.516 -33.938 1 52.66 415 GLY A C 1
ATOM 3134 O O . GLY A 1 415 ? 40.938 -10 -34.375 1 52.66 415 GLY A O 1
ATOM 3135 N N . ALA A 1 416 ? 39.344 -10.219 -32.938 1 51.19 416 ALA A N 1
ATOM 3136 C CA . ALA A 1 416 ? 39.906 -11.484 -32.438 1 51.19 416 ALA A CA 1
ATOM 3137 C C . ALA A 1 416 ? 39.438 -12.656 -33.281 1 51.19 416 ALA A C 1
ATOM 3139 O O . ALA A 1 416 ? 38.25 -12.75 -33.625 1 51.19 416 ALA A O 1
ATOM 3140 N N . GLY A 1 417 ? 40.094 -13.289 -34.281 1 46.31 417 GLY A N 1
ATOM 3141 C CA . GLY A 1 417 ? 39.938 -14.469 -35.125 1 46.31 417 GLY A CA 1
ATOM 3142 C C . GLY A 1 417 ? 39.188 -15.594 -34.438 1 46.31 417 GLY A C 1
ATOM 3143 O O . GLY A 1 417 ? 38.688 -16.5 -35.094 1 46.31 417 GLY A O 1
ATOM 3144 N N . SER A 1 418 ? 39.594 -16.188 -33.188 1 53.38 418 SER A N 1
ATOM 3145 C CA . SER A 1 418 ? 39.125 -17.438 -32.562 1 53.38 418 SER A CA 1
ATOM 3146 C C . SER A 1 418 ? 37.875 -17.219 -31.766 1 53.38 418 SER A C 1
ATOM 3148 O O . SER A 1 418 ? 37.906 -17.141 -30.531 1 53.38 418 SER A O 1
ATOM 3150 N N . ASN A 1 419 ? 36.719 -16.922 -32.438 1 66.31 419 ASN A N 1
ATOM 3151 C CA . ASN A 1 419 ? 35.375 -16.609 -31.953 1 66.31 419 ASN A CA 1
ATOM 3152 C C . ASN A 1 419 ? 34.594 -17.875 -31.672 1 66.31 419 ASN A C 1
ATOM 3154 O O . ASN A 1 419 ? 35.031 -18.984 -32 1 66.31 419 ASN A O 1
ATOM 3158 N N . LEU A 1 420 ? 33.531 -18 -30.891 1 77 420 LEU A N 1
ATOM 3159 C CA . LEU A 1 420 ? 32.656 -19.109 -30.531 1 77 420 LEU A CA 1
ATOM 3160 C C . LEU A 1 420 ? 32.375 -19.984 -31.75 1 77 420 LEU A C 1
ATOM 3162 O O . LEU A 1 420 ? 32.188 -21.203 -31.641 1 77 420 LEU A O 1
ATOM 3166 N N . GLU A 1 421 ? 32.594 -19.453 -32.969 1 79.62 421 GLU A N 1
ATOM 3167 C CA . GLU A 1 421 ? 32.312 -20.156 -34.219 1 79.62 421 GLU A CA 1
ATOM 3168 C C . GLU A 1 421 ? 33.375 -21.203 -34.531 1 79.62 421 GLU A C 1
ATOM 3170 O O . GLU A 1 421 ? 33.062 -22.266 -35.094 1 79.62 421 GLU A O 1
ATOM 3175 N N . ASP A 1 422 ? 34.594 -20.938 -34.094 1 78.38 422 ASP A N 1
ATOM 3176 C CA . ASP A 1 422 ? 35.688 -21.844 -34.375 1 78.38 422 ASP A CA 1
ATOM 3177 C C . ASP A 1 422 ? 35.781 -22.953 -33.312 1 78.38 422 ASP A C 1
ATOM 3179 O O . ASP A 1 422 ? 36.344 -24.016 -33.594 1 78.38 422 ASP A O 1
ATOM 3183 N N . LEU A 1 423 ? 35.219 -22.719 -32.188 1 84.75 423 LEU A N 1
ATOM 3184 C CA . LEU A 1 423 ? 35.375 -23.672 -31.062 1 84.75 423 LEU A CA 1
ATOM 3185 C C . LEU A 1 423 ? 34.219 -24.672 -31.047 1 84.75 423 LEU A C 1
ATOM 3187 O O . LEU A 1 423 ? 34.344 -25.75 -30.484 1 84.75 423 LEU A O 1
ATOM 3191 N N . LEU A 1 424 ? 33.094 -24.438 -31.688 1 88 424 LEU A N 1
ATOM 3192 C CA . LEU A 1 424 ? 31.875 -25.25 -31.594 1 88 424 LEU A CA 1
ATOM 3193 C C . LEU A 1 424 ? 32.094 -26.609 -32.281 1 88 424 LEU A C 1
ATOM 3195 O O . LEU A 1 424 ? 31.688 -27.641 -31.719 1 88 424 LEU A O 1
ATOM 3199 N N . PRO A 1 425 ? 32.781 -26.609 -33.438 1 86.06 425 PRO A N 1
ATOM 3200 C CA . PRO A 1 425 ? 32.969 -27.922 -34.062 1 86.06 425 PRO A CA 1
ATOM 3201 C C . PRO A 1 425 ? 33.906 -28.812 -33.25 1 86.06 425 PRO A C 1
ATOM 3203 O O . PRO A 1 425 ? 33.719 -30.031 -33.219 1 86.06 425 PRO A O 1
ATOM 3206 N N . GLU A 1 426 ? 34.844 -28.266 -32.531 1 85.5 426 GLU A N 1
ATOM 3207 C CA . GLU A 1 426 ? 35.719 -29.047 -31.672 1 85.5 426 GLU A CA 1
ATOM 3208 C C . GLU A 1 426 ? 34.969 -29.578 -30.453 1 85.5 426 GLU A C 1
ATOM 3210 O O . GLU A 1 426 ? 35.188 -30.703 -30.016 1 85.5 426 GLU A O 1
ATOM 3215 N N . LEU A 1 427 ? 34.188 -28.734 -30 1 89.06 427 LEU A N 1
ATOM 3216 C CA . LEU A 1 427 ? 33.344 -29.141 -28.859 1 89.06 427 LEU A CA 1
ATOM 3217 C C . LEU A 1 427 ? 32.375 -30.25 -29.25 1 89.06 427 LEU A C 1
ATOM 3219 O O . LEU A 1 427 ? 32.094 -31.141 -28.453 1 89.06 427 LEU A O 1
ATOM 3223 N N . LYS A 1 428 ? 31.859 -30.172 -30.469 1 90.81 428 LYS A N 1
ATOM 3224 C CA . LYS A 1 428 ? 30.953 -31.203 -30.984 1 90.81 428 LYS A CA 1
ATOM 3225 C C . LYS A 1 428 ? 31.656 -32.562 -31.047 1 90.81 428 LYS A C 1
ATOM 3227 O O . LYS A 1 428 ? 31.109 -33.594 -30.609 1 90.81 428 LYS A O 1
ATOM 3232 N N . ALA A 1 429 ? 32.875 -32.562 -31.469 1 89 429 ALA A N 1
ATOM 3233 C CA . ALA A 1 429 ? 33.625 -33.812 -31.609 1 89 429 ALA A CA 1
ATOM 3234 C C . ALA A 1 429 ? 34.031 -34.375 -30.25 1 89 429 ALA A C 1
ATOM 3236 O O . ALA A 1 429 ? 33.969 -35.594 -30.047 1 89 429 ALA A O 1
ATOM 3237 N N . GLU A 1 430 ? 34.344 -33.531 -29.359 1 88.81 430 GLU A N 1
ATOM 3238 C CA . GLU A 1 430 ? 34.781 -33.938 -28.031 1 88.81 430 GLU A CA 1
ATOM 3239 C C . GLU A 1 430 ? 33.656 -34.5 -27.203 1 88.81 430 GLU A C 1
ATOM 3241 O O . GLU A 1 430 ? 33.844 -35.406 -26.375 1 88.81 430 GLU A O 1
ATOM 3246 N N . THR A 1 431 ? 32.469 -34 -27.375 1 92.25 431 THR A N 1
ATOM 3247 C CA . THR A 1 431 ? 31.344 -34.406 -26.5 1 92.25 431 THR A CA 1
ATOM 3248 C C . THR A 1 431 ? 30.438 -35.406 -27.219 1 92.25 431 THR A C 1
ATOM 3250 O O . THR A 1 431 ? 29.391 -35.781 -26.688 1 92.25 431 THR A O 1
ATOM 3253 N N . ALA A 1 432 ? 30.703 -35.844 -28.391 1 92.44 432 ALA A N 1
ATOM 3254 C CA . ALA A 1 432 ? 29.844 -36.719 -29.203 1 92.44 432 ALA A CA 1
ATOM 3255 C C . ALA A 1 432 ? 29.547 -38.031 -28.484 1 92.44 432 ALA A C 1
ATOM 3257 O O . ALA A 1 432 ? 28.406 -38.469 -28.438 1 92.44 432 ALA A O 1
ATOM 3258 N N . ASP A 1 433 ? 30.594 -38.656 -27.906 1 92.88 433 ASP A N 1
ATOM 3259 C CA . ASP A 1 433 ? 30.422 -39.938 -27.25 1 92.88 433 ASP A CA 1
ATOM 3260 C C . ASP A 1 433 ? 29.594 -39.812 -25.984 1 92.88 433 ASP A C 1
ATOM 3262 O O . ASP A 1 433 ? 28.734 -40.625 -25.688 1 92.88 433 ASP A O 1
ATOM 3266 N N . LEU A 1 434 ? 29.859 -38.812 -25.297 1 94.56 434 LEU A N 1
ATOM 3267 C CA . LEU A 1 434 ? 29.125 -38.562 -24.047 1 94.56 434 LEU A CA 1
ATOM 3268 C C . LEU A 1 434 ? 27.656 -38.25 -24.344 1 94.56 434 LEU A C 1
ATOM 3270 O O . LEU A 1 434 ? 26.766 -38.781 -23.656 1 94.56 434 LEU A O 1
ATOM 3274 N N . ARG A 1 435 ? 27.328 -37.469 -25.359 1 95.62 435 ARG A N 1
ATOM 3275 C CA . ARG A 1 435 ? 25.969 -37.125 -25.719 1 95.62 435 ARG A CA 1
ATOM 3276 C C . ARG A 1 435 ? 25.203 -38.344 -26.219 1 95.62 435 ARG A C 1
ATOM 3278 O O . ARG A 1 435 ? 24.031 -38.562 -25.859 1 95.62 435 ARG A O 1
ATOM 3285 N N . ALA A 1 436 ? 25.891 -39.188 -26.922 1 95.62 436 ALA A N 1
ATOM 3286 C CA . ALA A 1 436 ? 25.266 -40.406 -27.422 1 95.62 436 ALA A CA 1
ATOM 3287 C C . ALA A 1 436 ? 24.969 -41.375 -26.297 1 95.62 436 ALA A C 1
ATOM 3289 O O . ALA A 1 436 ? 23.906 -42 -26.266 1 95.62 436 ALA A O 1
ATOM 3290 N N . ALA A 1 437 ? 25.953 -41.5 -25.359 1 96.88 437 ALA A N 1
ATOM 3291 C CA . ALA A 1 437 ? 25.75 -42.375 -24.219 1 96.88 437 ALA A CA 1
ATOM 3292 C C . ALA A 1 437 ? 24.609 -41.875 -23.344 1 96.88 437 ALA A C 1
ATOM 3294 O O . ALA A 1 437 ? 23.797 -42.656 -22.844 1 96.88 437 ALA A O 1
ATOM 3295 N N . ALA A 1 438 ? 24.562 -40.594 -23.156 1 97.44 438 ALA A N 1
ATOM 3296 C CA . ALA A 1 438 ? 23.516 -40 -22.344 1 97.44 438 ALA A CA 1
ATOM 3297 C C . ALA A 1 438 ? 22.141 -40.188 -23 1 97.44 438 ALA A C 1
ATOM 3299 O O . ALA A 1 438 ? 21.156 -40.469 -22.328 1 97.44 438 ALA A O 1
ATOM 3300 N N . GLU A 1 439 ? 22.016 -39.906 -24.344 1 96.88 439 GLU A N 1
ATOM 3301 C CA . GLU A 1 439 ? 20.766 -40.094 -25.078 1 96.88 439 GLU A CA 1
ATOM 3302 C C . GLU A 1 439 ? 20.281 -41.531 -25.016 1 96.88 439 GLU A C 1
ATOM 3304 O O . GLU A 1 439 ? 19.094 -41.781 -24.781 1 96.88 439 GLU A O 1
ATOM 3309 N N . GLY A 1 440 ? 21.203 -42.469 -25.172 1 95.12 440 GLY A N 1
ATOM 3310 C CA . GLY A 1 440 ? 20.828 -43.875 -25.125 1 95.12 440 GLY A CA 1
ATOM 3311 C C . GLY A 1 440 ? 20.359 -44.312 -23.766 1 95.12 440 GLY A C 1
ATOM 3312 O O . GLY A 1 440 ? 19.359 -45.031 -23.641 1 95.12 440 GLY A O 1
ATOM 3313 N N . ALA A 1 441 ? 21.047 -43.906 -22.75 1 97.19 441 ALA A N 1
ATOM 3314 C CA . ALA A 1 441 ? 20.672 -44.281 -21.391 1 97.19 441 ALA A CA 1
ATOM 3315 C C . ALA A 1 441 ? 19.344 -43.656 -21 1 97.19 441 ALA A C 1
ATOM 3317 O O . ALA A 1 441 ? 18.5 -44.281 -20.359 1 97.19 441 ALA A O 1
ATOM 3318 N N . PHE A 1 442 ? 19.172 -42.344 -21.375 1 97.25 442 PHE A N 1
ATOM 3319 C CA . PHE A 1 442 ? 17.938 -41.656 -21.047 1 97.25 442 PHE A CA 1
ATOM 3320 C C . PHE A 1 442 ? 16.75 -42.25 -21.766 1 97.25 442 PHE A C 1
ATOM 3322 O O . PHE A 1 442 ? 15.688 -42.469 -21.172 1 97.25 442 PHE A O 1
ATOM 3329 N N . ALA A 1 443 ? 16.875 -42.531 -23.047 1 95.81 443 ALA A N 1
ATOM 3330 C CA . ALA A 1 443 ? 15.812 -43.156 -23.828 1 95.81 443 ALA A CA 1
ATOM 3331 C C . ALA A 1 443 ? 15.453 -44.531 -23.281 1 95.81 443 ALA A C 1
ATOM 3333 O O . ALA A 1 443 ? 14.273 -44.906 -23.25 1 95.81 443 ALA A O 1
ATOM 3334 N N . GLY A 1 444 ? 16.484 -45.312 -22.844 1 94.25 444 GLY A N 1
ATOM 3335 C CA . GLY A 1 444 ? 16.219 -46.625 -22.234 1 94.25 444 GLY A CA 1
ATOM 3336 C C . GLY A 1 444 ? 15.43 -46.531 -20.953 1 94.25 444 GLY A C 1
ATOM 3337 O O . GLY A 1 444 ? 14.539 -47.344 -20.719 1 94.25 444 GLY A O 1
ATOM 3338 N N . GLY A 1 445 ? 15.773 -45.562 -20.141 1 95 445 GLY A N 1
ATOM 3339 C CA . GLY A 1 445 ? 15.016 -45.375 -18.906 1 95 445 GLY A CA 1
ATOM 3340 C C . GLY A 1 445 ? 13.586 -44.938 -19.141 1 95 445 GLY A C 1
ATOM 3341 O O . GLY A 1 445 ? 12.672 -45.406 -18.453 1 95 445 GLY A O 1
ATOM 3342 N N . ILE A 1 446 ? 13.328 -44.031 -20.141 1 96 446 ILE A N 1
ATOM 3343 C CA . ILE A 1 446 ? 12 -43.531 -20.469 1 96 446 ILE A CA 1
ATOM 3344 C C . ILE A 1 446 ? 11.141 -44.688 -21 1 96 446 ILE A C 1
ATOM 3346 O O . ILE A 1 446 ? 9.977 -44.812 -20.609 1 96 446 ILE A O 1
ATOM 3350 N N . ASP A 1 447 ? 11.727 -45.531 -21.766 1 92.94 447 ASP A N 1
ATOM 3351 C CA . ASP A 1 447 ? 10.992 -46.656 -22.344 1 92.94 447 ASP A CA 1
ATOM 3352 C C . ASP A 1 447 ? 10.602 -47.656 -21.266 1 92.94 447 ASP A C 1
ATOM 3354 O O . ASP A 1 447 ? 9.5 -48.219 -21.297 1 92.94 447 ASP A O 1
ATOM 3358 N N . PHE A 1 448 ? 11.492 -47.938 -20.344 1 93.19 448 PHE A N 1
ATOM 3359 C CA . PHE A 1 448 ? 11.18 -48.812 -19.234 1 93.19 448 PHE A CA 1
ATOM 3360 C C . PHE A 1 448 ? 9.961 -48.312 -18.469 1 93.19 448 PHE A C 1
ATOM 3362 O O . PHE A 1 448 ? 9.023 -49.062 -18.219 1 93.19 448 PHE A O 1
ATOM 3369 N N . LEU A 1 449 ? 9.969 -46.969 -18.125 1 94.5 449 LEU A N 1
ATOM 3370 C CA . LEU A 1 449 ? 8.867 -46.406 -17.359 1 94.5 449 LEU A CA 1
ATOM 3371 C C . LEU A 1 449 ? 7.574 -46.438 -18.172 1 94.5 449 LEU A C 1
ATOM 3373 O O . LEU A 1 449 ? 6.496 -46.656 -17.609 1 94.5 449 LEU A O 1
ATOM 3377 N N . ASP A 1 450 ? 7.66 -46.125 -19.453 1 92.94 450 ASP A N 1
ATOM 3378 C CA . ASP A 1 450 ? 6.48 -46.094 -20.312 1 92.94 450 ASP A CA 1
ATOM 3379 C C . ASP A 1 450 ? 5.859 -47.5 -20.438 1 92.94 450 ASP A C 1
ATOM 3381 O O . ASP A 1 450 ? 4.641 -47.625 -20.328 1 92.94 450 ASP A O 1
ATOM 3385 N N . VAL A 1 451 ? 6.66 -48.562 -20.562 1 91.75 451 VAL A N 1
ATOM 3386 C CA . VAL A 1 451 ? 6.172 -49.906 -20.75 1 91.75 451 VAL A CA 1
ATOM 3387 C C . VAL A 1 451 ? 5.594 -50.438 -19.453 1 91.75 451 VAL A C 1
ATOM 3389 O O . VAL A 1 451 ? 4.535 -51.094 -19.438 1 91.75 451 VAL A O 1
ATOM 3392 N N . ILE A 1 452 ? 6.238 -50.25 -18.359 1 90.62 452 ILE A N 1
ATOM 3393 C CA . ILE A 1 452 ? 5.758 -50.781 -17.078 1 90.62 452 ILE A CA 1
ATOM 3394 C C . ILE A 1 452 ? 4.43 -50.094 -16.719 1 90.62 452 ILE A C 1
ATOM 3396 O O . ILE A 1 452 ? 3.566 -50.719 -16.094 1 90.62 452 ILE A O 1
ATOM 3400 N N . ASN A 1 453 ? 4.34 -48.844 -17.094 1 91.62 453 ASN A N 1
ATOM 3401 C CA . ASN A 1 453 ? 3.111 -48.125 -16.781 1 91.62 453 ASN A CA 1
ATOM 3402 C C . ASN A 1 453 ? 1.937 -48.625 -17.609 1 91.62 453 ASN A C 1
ATOM 3404 O O . ASN A 1 453 ? 0.789 -48.594 -17.172 1 91.62 453 ASN A O 1
ATOM 3408 N N . ASN A 1 454 ? 2.18 -49.094 -18.781 1 88.44 454 ASN A N 1
ATOM 3409 C CA . ASN A 1 454 ? 1.101 -49.531 -19.672 1 88.44 454 ASN A CA 1
ATOM 3410 C C . ASN A 1 454 ? 0.894 -51.031 -19.609 1 88.44 454 ASN A C 1
ATOM 3412 O O . ASN A 1 454 ? -0.002 -51.562 -20.281 1 88.44 454 ASN A O 1
ATOM 3416 N N . SER A 1 455 ? 1.696 -51.781 -18.781 1 88.94 455 SER A N 1
ATOM 3417 C CA . SER A 1 455 ? 1.561 -53.219 -18.641 1 88.94 455 SER A CA 1
ATOM 3418 C C . SER A 1 455 ? 1.272 -53.625 -17.203 1 88.94 455 SER A C 1
ATOM 3420 O O . SER A 1 455 ? 1.806 -54.594 -16.703 1 88.94 455 SER A O 1
ATOM 3422 N N . ARG A 1 456 ? 0.533 -52.875 -16.609 1 88.88 456 ARG A N 1
ATOM 3423 C CA . ARG A 1 456 ? 0.256 -53.125 -15.203 1 88.88 456 ARG A CA 1
ATOM 3424 C C . ARG A 1 456 ? -0.621 -54.375 -15.031 1 88.88 456 ARG A C 1
ATOM 3426 O O . ARG A 1 456 ? -0.498 -55.094 -14.047 1 88.88 456 ARG A O 1
ATOM 3433 N N . TRP A 1 457 ? -1.611 -54.594 -15.961 1 85.81 457 TRP A N 1
ATOM 3434 C CA . TRP A 1 457 ? -2.551 -55.688 -15.852 1 85.81 457 TRP A CA 1
ATOM 3435 C C . TRP A 1 457 ? -2.281 -56.75 -16.922 1 85.81 457 TRP A C 1
ATOM 3437 O O . TRP A 1 457 ? -2.994 -57.75 -17.016 1 85.81 457 TRP A O 1
ATOM 3447 N N . LYS A 1 458 ? -1.257 -56.375 -17.75 1 84 458 LYS A N 1
ATOM 3448 C CA . LYS A 1 458 ? -0.835 -57.312 -18.797 1 84 458 LYS A CA 1
ATOM 3449 C C . LYS A 1 458 ? 0.604 -57.781 -18.578 1 84 458 LYS A C 1
ATOM 3451 O O . LYS A 1 458 ? 1.33 -57.188 -17.766 1 84 458 LYS A O 1
ATOM 3456 N N . LYS A 1 459 ? 0.857 -58.812 -19.156 1 81.62 459 LYS A N 1
ATOM 3457 C CA . LYS A 1 459 ? 2.232 -59.281 -19.078 1 81.62 459 LYS A CA 1
ATOM 3458 C C . LYS A 1 459 ? 3.191 -58.344 -19.781 1 81.62 459 LYS A C 1
ATOM 3460 O O . LYS A 1 459 ? 2.846 -57.75 -20.812 1 81.62 459 LYS A O 1
ATOM 3465 N N . THR A 1 460 ? 4.293 -58.062 -19.219 1 82.69 460 THR A N 1
ATOM 3466 C CA . THR A 1 460 ? 5.312 -57.188 -19.797 1 82.69 460 THR A CA 1
ATOM 3467 C C . THR A 1 460 ? 5.758 -57.688 -21.172 1 82.69 460 THR A C 1
ATOM 3469 O O . THR A 1 460 ? 6.043 -58.875 -21.328 1 82.69 460 THR A O 1
ATOM 3472 N N . PRO A 1 461 ? 5.645 -56.844 -22.109 1 85.75 461 PRO A N 1
ATOM 3473 C CA . PRO A 1 461 ? 6.055 -57.281 -23.438 1 85.75 461 PRO A CA 1
ATOM 3474 C C . PRO A 1 461 ? 7.496 -57.781 -23.484 1 85.75 461 PRO A C 1
ATOM 3476 O O . PRO A 1 461 ? 8.359 -57.25 -22.781 1 85.75 461 PRO A O 1
ATOM 3479 N N . LYS A 1 462 ? 7.738 -58.781 -24.219 1 80.06 462 LYS A N 1
ATOM 3480 C CA . LYS A 1 462 ? 9.055 -59.375 -24.344 1 80.06 462 LYS A CA 1
ATOM 3481 C C . LYS A 1 462 ? 10.023 -58.469 -25.062 1 80.06 462 LYS A C 1
ATOM 3483 O O . LYS A 1 462 ? 11.242 -58.625 -25 1 80.06 462 LYS A O 1
ATOM 3488 N N . SER A 1 463 ? 9.461 -57.406 -25.672 1 80.62 463 SER A N 1
ATOM 3489 C CA . SER A 1 463 ? 10.297 -56.469 -26.406 1 80.62 463 SER A CA 1
ATOM 3490 C C . SER A 1 463 ? 11.086 -55.562 -25.469 1 80.62 463 SER A C 1
ATOM 3492 O O . SER A 1 463 ? 12.078 -54.938 -25.875 1 80.62 463 SER A O 1
ATOM 3494 N N . LEU A 1 464 ? 10.727 -55.375 -24.25 1 83.75 464 LEU A N 1
ATOM 3495 C CA . LEU A 1 464 ? 11.5 -54.594 -23.281 1 83.75 464 LEU A CA 1
ATOM 3496 C C . LEU A 1 464 ? 12.789 -55.312 -22.906 1 83.75 464 LEU A C 1
ATOM 3498 O O . LEU A 1 464 ? 12.766 -56.469 -22.469 1 83.75 464 LEU A O 1
ATOM 3502 N N . PRO A 1 465 ? 13.844 -54.656 -23.297 1 84.75 465 PRO A N 1
ATOM 3503 C CA . PRO A 1 465 ? 15.117 -55.281 -22.938 1 84.75 465 PRO A CA 1
ATOM 3504 C C . PRO A 1 465 ? 15.234 -55.562 -21.438 1 84.75 465 PRO A C 1
ATOM 3506 O O . PRO A 1 465 ? 14.68 -54.812 -20.625 1 84.75 465 PRO A O 1
ATOM 3509 N N . GLY A 1 466 ? 15.875 -56.625 -21.078 1 81.94 466 GLY A N 1
ATOM 3510 C CA . GLY A 1 466 ? 16.062 -57 -19.688 1 81.94 466 GLY A CA 1
ATOM 3511 C C . GLY A 1 466 ? 16.828 -55.938 -18.891 1 81.94 466 GLY A C 1
ATOM 3512 O O . GLY A 1 466 ? 17.344 -55 -19.469 1 81.94 466 GLY A O 1
ATOM 3513 N N . PRO A 1 467 ? 16.781 -56 -17.609 1 89.62 467 PRO A N 1
ATOM 3514 C CA . PRO A 1 467 ? 17.516 -55.062 -16.75 1 89.62 467 PRO A CA 1
ATOM 3515 C C . PRO A 1 467 ? 19 -54.969 -17.094 1 89.62 467 PRO A C 1
ATOM 3517 O O . PRO A 1 467 ? 19.625 -53.938 -16.844 1 89.62 467 PRO A O 1
ATOM 3520 N N . GLU A 1 468 ? 19.5 -55.969 -17.781 1 90.31 468 GLU A N 1
ATOM 3521 C CA . GLU A 1 468 ? 20.922 -56.031 -18.109 1 90.31 468 GLU A CA 1
ATOM 3522 C C . GLU A 1 468 ? 21.25 -54.969 -19.172 1 90.31 468 GLU A C 1
ATOM 3524 O O . GLU A 1 468 ? 22.328 -54.375 -19.125 1 90.31 468 GLU A O 1
ATOM 3529 N N . ALA A 1 469 ? 20.344 -54.75 -20.078 1 91.94 469 ALA A N 1
ATOM 3530 C CA . ALA A 1 469 ? 20.578 -53.75 -21.125 1 91.94 469 ALA A CA 1
ATOM 3531 C C . ALA A 1 469 ? 20.641 -52.344 -20.531 1 91.94 469 ALA A C 1
ATOM 3533 O O . ALA A 1 469 ? 21.453 -51.5 -20.953 1 91.94 469 ALA A O 1
ATOM 3534 N N . ARG A 1 470 ? 19.797 -52.062 -19.594 1 93 470 ARG A N 1
ATOM 3535 C CA . ARG A 1 470 ? 19.781 -50.75 -18.953 1 93 470 ARG A CA 1
ATOM 3536 C C . ARG A 1 470 ? 21 -50.594 -18.062 1 93 470 ARG A C 1
ATOM 3538 O O . ARG A 1 470 ? 21.547 -49.469 -17.938 1 93 470 ARG A O 1
ATOM 3545 N N . GLN A 1 471 ? 21.438 -51.688 -17.453 1 94.19 471 GLN A N 1
ATOM 3546 C CA . GLN A 1 471 ? 22.672 -51.656 -16.656 1 94.19 471 GLN A CA 1
ATOM 3547 C C . GLN A 1 471 ? 23.891 -51.406 -17.531 1 94.19 471 GLN A C 1
ATOM 3549 O O . GLN A 1 471 ? 24.812 -50.688 -17.141 1 94.19 471 GLN A O 1
ATOM 3554 N N . ALA A 1 472 ? 23.828 -51.938 -18.734 1 94 472 ALA A N 1
ATOM 3555 C CA . ALA A 1 472 ? 24.922 -51.75 -19.688 1 94 472 ALA A CA 1
ATOM 3556 C C . ALA A 1 472 ? 24.953 -50.281 -20.156 1 94 472 ALA A C 1
ATOM 3558 O O . ALA A 1 472 ? 26.031 -49.719 -20.312 1 94 472 ALA A O 1
ATOM 3559 N N . ASN A 1 473 ? 23.781 -49.75 -20.438 1 95.31 473 ASN A N 1
ATOM 3560 C CA . ASN A 1 473 ? 23.719 -48.344 -20.828 1 95.31 473 ASN A CA 1
ATOM 3561 C C . ASN A 1 473 ? 24.219 -47.438 -19.719 1 95.31 473 ASN A C 1
ATOM 3563 O O . ASN A 1 473 ? 24.891 -46.438 -19.984 1 95.31 473 ASN A O 1
ATOM 3567 N N . LEU A 1 474 ? 23.812 -47.719 -18.469 1 96.81 474 LEU A N 1
ATOM 3568 C CA . LEU A 1 474 ? 24.266 -46.938 -17.328 1 96.81 474 LEU A CA 1
ATOM 3569 C C . LEU A 1 474 ? 25.781 -47.031 -17.156 1 96.81 474 LEU A C 1
ATOM 3571 O O . LEU A 1 474 ? 26.438 -46.031 -16.891 1 96.81 474 LEU A O 1
ATOM 3575 N N . ALA A 1 475 ? 26.328 -48.219 -17.359 1 96 475 ALA A N 1
ATOM 3576 C CA . ALA A 1 475 ? 27.766 -48.406 -17.25 1 96 475 ALA A CA 1
ATOM 3577 C C . ALA A 1 475 ? 28.5 -47.688 -18.359 1 96 475 ALA A C 1
ATOM 3579 O O . ALA A 1 475 ? 29.578 -47.094 -18.125 1 96 475 ALA A O 1
ATOM 3580 N N . ARG A 1 476 ? 27.906 -47.688 -19.531 1 96.38 476 ARG A N 1
ATOM 3581 C CA . ARG A 1 476 ? 28.5 -46.969 -20.641 1 96.38 476 ARG A CA 1
ATOM 3582 C C . ARG A 1 476 ? 28.516 -45.469 -20.375 1 96.38 476 ARG A C 1
ATOM 3584 O O . ARG A 1 476 ? 29.484 -44.781 -20.688 1 96.38 476 ARG A O 1
ATOM 3591 N N . LEU A 1 477 ? 27.453 -44.969 -19.891 1 97.56 477 LEU A N 1
ATOM 3592 C CA . LEU A 1 477 ? 27.375 -43.531 -19.562 1 97.56 477 LEU A CA 1
ATOM 3593 C C . LEU A 1 477 ? 28.391 -43.188 -18.484 1 97.56 477 LEU A C 1
ATOM 3595 O O . LEU A 1 477 ? 29.062 -42.156 -18.578 1 97.56 477 LEU A O 1
ATOM 3599 N N . ARG A 1 478 ? 28.547 -44.031 -17.453 1 96.62 478 ARG A N 1
ATOM 3600 C CA . ARG A 1 478 ? 29.516 -43.781 -16.406 1 96.62 478 ARG A CA 1
ATOM 3601 C C . ARG A 1 478 ? 30.938 -43.781 -16.953 1 96.62 478 ARG A C 1
ATOM 3603 O O . ARG A 1 478 ? 31.75 -42.938 -16.594 1 96.62 478 ARG A O 1
ATOM 3610 N N . ALA A 1 479 ? 31.172 -44.688 -17.859 1 94.94 479 ALA A N 1
ATOM 3611 C CA . ALA A 1 479 ? 32.5 -44.812 -18.453 1 94.94 479 ALA A CA 1
ATOM 3612 C C . ALA A 1 479 ? 32.812 -43.625 -19.359 1 94.94 479 ALA A C 1
ATOM 3614 O O . ALA A 1 479 ? 33.906 -43.062 -19.312 1 94.94 479 ALA A O 1
ATOM 3615 N N . SER A 1 480 ? 31.812 -43.312 -20.172 1 95.06 480 SER A N 1
ATOM 3616 C CA . SER A 1 480 ? 32 -42.188 -21.062 1 95.06 480 SER A CA 1
ATOM 3617 C C . SER A 1 480 ? 32.188 -40.875 -20.281 1 95.06 480 SER A C 1
ATOM 3619 O O . SER A 1 480 ? 32.969 -40.031 -20.688 1 95.06 480 SER A O 1
ATOM 3621 N N . LEU A 1 481 ? 31.453 -40.688 -19.234 1 95.06 481 LEU A N 1
ATOM 3622 C CA . LEU A 1 481 ? 31.578 -39.5 -18.406 1 95.06 481 LEU A CA 1
ATOM 3623 C C . LEU A 1 481 ? 32.938 -39.469 -17.719 1 95.06 481 LEU A C 1
ATOM 3625 O O . LEU A 1 481 ? 33.562 -38.406 -17.625 1 95.06 481 LEU A O 1
ATOM 3629 N N . ALA A 1 482 ? 33.438 -40.625 -17.219 1 92.44 482 ALA A N 1
ATOM 3630 C CA . ALA A 1 482 ? 34.75 -40.688 -16.562 1 92.44 482 ALA A CA 1
ATOM 3631 C C . ALA A 1 482 ? 35.875 -40.375 -17.547 1 92.44 482 ALA A C 1
ATOM 3633 O O . ALA A 1 482 ? 36.812 -39.656 -17.203 1 92.44 482 ALA A O 1
ATOM 3634 N N . THR A 1 483 ? 35.719 -40.844 -18.781 1 89.88 483 THR A N 1
ATOM 3635 C CA . THR A 1 483 ? 36.719 -40.594 -19.812 1 89.88 483 THR A CA 1
ATOM 3636 C C . THR A 1 483 ? 36.719 -39.094 -20.172 1 89.88 483 THR A C 1
ATOM 3638 O O . THR A 1 483 ? 37.781 -38.5 -20.359 1 89.88 483 THR A O 1
ATOM 3641 N N . PHE A 1 484 ? 35.594 -38.594 -20.281 1 89.88 484 PHE A N 1
ATOM 3642 C CA . PHE A 1 484 ? 35.469 -37.188 -20.625 1 89.88 484 PHE A CA 1
ATOM 3643 C C . PHE A 1 484 ? 36.031 -36.312 -19.516 1 89.88 484 PHE A C 1
ATOM 3645 O O . PHE A 1 484 ? 36.75 -35.312 -19.781 1 89.88 484 PHE A O 1
ATOM 3652 N N . ARG A 1 485 ? 35.688 -36.625 -18.281 1 87.5 485 ARG A N 1
ATOM 3653 C CA . ARG A 1 485 ? 36.156 -35.875 -17.141 1 87.5 485 ARG A CA 1
ATOM 3654 C C . ARG A 1 485 ? 37.656 -35.969 -17 1 87.5 485 ARG A C 1
ATOM 3656 O O . ARG A 1 485 ? 38.312 -35 -16.562 1 87.5 485 ARG A O 1
ATOM 3663 N N . ALA A 1 486 ? 38.25 -37.125 -17.391 1 81.44 486 ALA A N 1
ATOM 3664 C CA . ALA A 1 486 ? 39.688 -37.312 -17.328 1 81.44 486 ALA A CA 1
ATOM 3665 C C . ALA A 1 486 ? 40.406 -36.562 -18.453 1 81.44 486 ALA A C 1
ATOM 3667 O O . ALA A 1 486 ? 41.5 -36 -18.25 1 81.44 486 ALA A O 1
ATOM 3668 N N . SER A 1 487 ? 39.812 -36.625 -19.656 1 75.56 487 SER A N 1
ATOM 3669 C CA . SER A 1 487 ? 40.406 -35.938 -20.797 1 75.56 487 SER A CA 1
ATOM 3670 C C . SER A 1 487 ? 40.281 -34.406 -20.656 1 75.56 487 SER A C 1
ATOM 3672 O O . SER A 1 487 ? 41.125 -33.688 -21.188 1 75.56 487 SER A O 1
ATOM 3674 N N . GLY A 1 488 ? 39.344 -34 -19.844 1 64.38 488 GLY A N 1
ATOM 3675 C CA . GLY A 1 488 ? 39.156 -32.594 -19.656 1 64.38 488 GLY A CA 1
ATOM 3676 C C . GLY A 1 488 ? 38.781 -31.859 -20.938 1 64.38 488 GLY A C 1
ATOM 3677 O O . GLY A 1 488 ? 38.344 -32.469 -21.906 1 64.38 488 GLY A O 1
ATOM 3678 N N . ASN A 1 489 ? 38.688 -30.562 -21.125 1 63.69 489 ASN A N 1
ATOM 3679 C CA . ASN A 1 489 ? 38.438 -29.734 -22.297 1 63.69 489 ASN A CA 1
ATOM 3680 C C . ASN A 1 489 ? 39.688 -29.594 -23.156 1 63.69 489 ASN A C 1
ATOM 3682 O O . ASN A 1 489 ? 40.062 -28.469 -23.547 1 63.69 489 ASN A O 1
ATOM 3686 N N . SER A 1 490 ? 40.344 -30.719 -23.391 1 67.19 490 SER A N 1
ATOM 3687 C CA . SER A 1 490 ? 41.688 -30.703 -23.953 1 67.19 490 SER A CA 1
ATOM 3688 C C . SER A 1 490 ? 41.688 -30.188 -25.391 1 67.19 490 SER A C 1
ATOM 3690 O O . SER A 1 490 ? 42.562 -29.406 -25.781 1 67.19 490 SER A O 1
ATOM 3692 N N . MET A 1 491 ? 40.719 -30.516 -26.062 1 66.06 491 MET A N 1
ATOM 3693 C CA . MET A 1 491 ? 40.719 -30.141 -27.484 1 66.06 491 MET A CA 1
ATOM 3694 C C . MET A 1 491 ? 40.469 -28.641 -27.641 1 66.06 491 MET A C 1
ATOM 3696 O O . MET A 1 491 ? 41.125 -27.969 -28.438 1 66.06 491 MET A O 1
ATOM 3700 N N . ALA A 1 492 ? 39.531 -28.156 -26.875 1 68.19 492 ALA A N 1
ATOM 3701 C CA . ALA A 1 492 ? 39.188 -26.734 -26.984 1 68.19 492 ALA A CA 1
ATOM 3702 C C . ALA A 1 492 ? 40.344 -25.875 -26.453 1 68.19 492 ALA A C 1
ATOM 3704 O O . ALA A 1 492 ? 40.625 -24.781 -26.969 1 68.19 492 ALA A O 1
ATOM 3705 N N . LEU A 1 493 ? 41.062 -26.438 -25.531 1 74.88 493 LEU A N 1
ATOM 3706 C CA . LEU A 1 493 ? 42.156 -25.688 -24.891 1 74.88 493 LEU A CA 1
ATOM 3707 C C . LEU A 1 493 ? 43.406 -25.719 -25.734 1 74.88 493 LEU A C 1
ATOM 3709 O O . LEU A 1 493 ? 44.25 -24.828 -25.641 1 74.88 493 LEU A O 1
ATOM 3713 N N . GLU A 1 494 ? 43.5 -26.719 -26.578 1 73.81 494 GLU A N 1
ATOM 3714 C CA . GLU A 1 494 ? 44.719 -26.875 -27.375 1 73.81 494 GLU A CA 1
ATOM 3715 C C . GLU A 1 494 ? 44.906 -25.688 -28.328 1 73.81 494 GLU A C 1
ATOM 3717 O O . GLU A 1 494 ? 46.031 -25.297 -28.609 1 73.81 494 GLU A O 1
ATOM 3722 N N . ARG A 1 495 ? 43.812 -25.094 -28.672 1 71.88 495 ARG A N 1
ATOM 3723 C CA . ARG A 1 495 ? 43.906 -23.938 -29.562 1 71.88 495 ARG A CA 1
ATOM 3724 C C . ARG A 1 495 ? 44.5 -22.719 -28.844 1 71.88 495 ARG A C 1
ATOM 3726 O O . ARG A 1 495 ? 45.031 -21.812 -29.469 1 71.88 495 ARG A O 1
ATOM 3733 N N . PHE A 1 496 ? 44.375 -22.844 -27.578 1 72.25 496 PHE A N 1
ATOM 3734 C CA . PHE A 1 496 ? 44.844 -21.703 -26.797 1 72.25 496 PHE A CA 1
ATOM 3735 C C . PHE A 1 496 ? 46.219 -21.984 -26.203 1 72.25 496 PHE A C 1
ATOM 3737 O O . PHE A 1 496 ? 46.75 -21.188 -25.422 1 72.25 496 PHE A O 1
ATOM 3744 N N . ARG A 1 497 ? 46.844 -23.016 -26.578 1 72.19 497 ARG A N 1
ATOM 3745 C CA . ARG A 1 497 ? 48.156 -23.422 -26.031 1 72.19 497 ARG A CA 1
ATOM 3746 C C . ARG A 1 497 ? 49.219 -22.375 -26.328 1 72.19 497 ARG A C 1
ATOM 3748 O O . ARG A 1 497 ? 50.125 -22.172 -25.531 1 72.19 497 ARG A O 1
ATOM 3755 N N . THR A 1 498 ? 49 -21.688 -27.422 1 66.62 498 THR A N 1
ATOM 3756 C CA . THR A 1 498 ? 50.031 -20.734 -27.844 1 66.62 498 THR A CA 1
ATOM 3757 C C . THR A 1 498 ? 50 -19.484 -26.969 1 66.62 498 THR A C 1
ATOM 3759 O O . THR A 1 498 ? 50.969 -18.719 -26.922 1 66.62 498 THR A O 1
ATOM 3762 N N . HIS A 1 499 ? 48.875 -19.406 -26.25 1 69 499 HIS A N 1
ATOM 3763 C CA . HIS A 1 499 ? 48.781 -18.203 -25.422 1 69 499 HIS A CA 1
ATOM 3764 C C . HIS A 1 499 ? 49.312 -18.438 -24.031 1 69 499 HIS A C 1
ATOM 3766 O O . HIS A 1 499 ? 49.375 -17.516 -23.203 1 69 499 HIS A O 1
ATOM 3772 N N . PHE A 1 500 ? 49.75 -19.672 -23.844 1 70.94 500 PHE A N 1
ATOM 3773 C CA . PHE A 1 500 ? 50.344 -19.984 -22.547 1 70.94 500 PHE A CA 1
ATOM 3774 C C . PHE A 1 500 ? 51.844 -20.234 -22.672 1 70.94 500 PHE A C 1
ATOM 3776 O O . PHE A 1 500 ? 52.281 -20.797 -23.672 1 70.94 500 PHE A O 1
ATOM 3783 N N . ASP A 1 501 ? 52.531 -19.562 -21.797 1 66.44 501 ASP A N 1
ATOM 3784 C CA . ASP A 1 501 ? 53.969 -19.781 -21.797 1 66.44 501 ASP A CA 1
ATOM 3785 C C . ASP A 1 501 ? 54.312 -21.266 -21.656 1 66.44 501 ASP A C 1
ATOM 3787 O O . ASP A 1 501 ? 53.719 -21.969 -20.828 1 66.44 501 ASP A O 1
ATOM 3791 N N . ALA A 1 502 ? 55.094 -21.812 -22.484 1 65.31 502 ALA A N 1
ATOM 3792 C CA . ALA A 1 502 ? 55.438 -23.234 -22.531 1 65.31 502 ALA A CA 1
ATOM 3793 C C . ALA A 1 502 ? 56.125 -23.672 -21.25 1 65.31 502 ALA A C 1
ATOM 3795 O O . ALA A 1 502 ? 55.969 -24.797 -20.781 1 65.31 502 ALA A O 1
ATOM 3796 N N . ASP A 1 503 ? 56.906 -22.672 -20.625 1 61.97 503 ASP A N 1
ATOM 3797 C CA . ASP A 1 503 ? 57.719 -23.062 -19.469 1 61.97 503 ASP A CA 1
ATOM 3798 C C . ASP A 1 503 ? 56.938 -22.844 -18.156 1 61.97 503 ASP A C 1
ATOM 3800 O O . ASP A 1 503 ? 56.906 -23.719 -17.297 1 61.97 503 ASP A O 1
ATOM 3804 N N . THR A 1 504 ? 56.25 -21.703 -18.047 1 61.75 504 THR A N 1
ATOM 3805 C CA . THR A 1 504 ? 55.625 -21.375 -16.766 1 61.75 504 THR A CA 1
ATOM 3806 C C . THR A 1 504 ? 54.125 -21.688 -16.781 1 61.75 504 THR A C 1
ATOM 3808 O O . THR A 1 504 ? 53.5 -21.828 -15.727 1 61.75 504 THR A O 1
ATOM 3811 N N . GLY A 1 505 ? 53.656 -21.969 -17.906 1 63.41 505 GLY A N 1
ATOM 3812 C CA . GLY A 1 505 ? 52.219 -22.266 -18.047 1 63.41 505 GLY A CA 1
ATOM 3813 C C . GLY A 1 505 ? 51.344 -21.047 -17.844 1 63.41 505 GLY A C 1
ATOM 3814 O O . GLY A 1 505 ? 50.125 -21.156 -17.797 1 63.41 505 GLY A O 1
ATOM 3815 N N . ARG A 1 506 ? 51.938 -19.922 -17.562 1 64.75 506 ARG A N 1
ATOM 3816 C CA . ARG A 1 506 ? 51.188 -18.719 -17.281 1 64.75 506 ARG A CA 1
ATOM 3817 C C . ARG A 1 506 ? 50.719 -18.047 -18.578 1 64.75 506 ARG A C 1
ATOM 3819 O O . ARG A 1 506 ? 51.25 -18.312 -19.641 1 64.75 506 ARG A O 1
ATOM 3826 N N . LEU A 1 507 ? 49.531 -17.406 -18.375 1 62.62 507 LEU A N 1
ATOM 3827 C CA . LEU A 1 507 ? 48.969 -16.719 -19.531 1 62.62 507 LEU A CA 1
ATOM 3828 C C . LEU A 1 507 ? 49.875 -15.594 -20.016 1 62.62 507 LEU A C 1
ATOM 3830 O O . LEU A 1 507 ? 50.375 -14.797 -19.203 1 62.62 507 LEU A O 1
ATOM 3834 N N . LEU A 1 508 ? 50.438 -15.781 -21.203 1 58.03 508 LEU A N 1
ATOM 3835 C CA . LEU A 1 508 ? 51.25 -14.719 -21.797 1 58.03 508 LEU A CA 1
ATOM 3836 C C . LEU A 1 508 ? 50.438 -13.453 -21.984 1 58.03 508 LEU A C 1
ATOM 3838 O O . LEU A 1 508 ? 49.219 -13.5 -22.031 1 58.03 508 LEU A O 1
ATOM 3842 N N . GLU A 1 509 ? 50.906 -12.18 -21.719 1 50.91 509 GLU A N 1
ATOM 3843 C CA . GLU A 1 509 ? 50.25 -10.883 -21.828 1 50.91 509 GLU A CA 1
ATOM 3844 C C . GLU A 1 509 ? 49.25 -10.859 -22.969 1 50.91 509 GLU A C 1
ATOM 3846 O O . GLU A 1 509 ? 49.594 -11.164 -24.125 1 50.91 509 GLU A O 1
ATOM 3851 N N . TRP A 1 510 ? 48 -11.188 -22.641 1 47.81 510 TRP A N 1
ATOM 3852 C CA . TRP A 1 510 ? 46.938 -11.133 -23.641 1 47.81 510 TRP A CA 1
ATOM 3853 C C . TRP A 1 510 ? 47 -9.836 -24.438 1 47.81 510 TRP A C 1
ATOM 3855 O O . TRP A 1 510 ? 46.469 -8.812 -24 1 47.81 510 TRP A O 1
ATOM 3865 N N . GLU A 1 511 ? 48.188 -9.047 -24.641 1 40.75 511 GLU A N 1
ATOM 3866 C CA . GLU A 1 511 ? 48.25 -7.789 -25.391 1 40.75 511 GLU A CA 1
ATOM 3867 C C . GLU A 1 511 ? 47.312 -7.828 -26.594 1 40.75 511 GLU A C 1
ATOM 3869 O O . GLU A 1 511 ? 47 -8.898 -27.125 1 40.75 511 GLU A O 1
ATOM 3874 N N . GLY A 1 512 ? 46.75 -6.594 -27.234 1 39.59 512 GLY A N 1
ATOM 3875 C CA . GLY A 1 512 ? 46.188 -6.074 -28.469 1 39.59 512 GLY A CA 1
ATOM 3876 C C . GLY A 1 512 ? 46.406 -6.977 -29.656 1 39.59 512 GLY A C 1
ATOM 3877 O O . GLY A 1 512 ? 46.25 -6.559 -30.812 1 39.59 512 GLY A O 1
ATOM 3878 N N . LYS A 1 513 ? 47.281 -7.84 -29.594 1 40.53 513 LYS A N 1
ATOM 3879 C CA . LYS A 1 513 ? 47.656 -8.383 -30.891 1 40.53 513 LYS A CA 1
ATOM 3880 C C . LYS A 1 513 ? 46.438 -9.07 -31.547 1 40.53 513 LYS A C 1
ATOM 3882 O O . LYS A 1 513 ? 45.656 -9.711 -30.859 1 40.53 513 LYS A O 1
ATOM 3887 N N . ALA A 1 514 ? 46.031 -8.633 -32.719 1 39.84 514 ALA A N 1
ATOM 3888 C CA . ALA A 1 514 ? 45 -8.875 -33.75 1 39.84 514 ALA A CA 1
ATOM 3889 C C . ALA A 1 514 ? 44.531 -10.32 -33.688 1 39.84 514 ALA A C 1
ATOM 3891 O O . ALA A 1 514 ? 43.375 -10.609 -33.969 1 39.84 514 ALA A O 1
ATOM 3892 N N . GLY A 1 515 ? 45.375 -11.344 -33.625 1 39.59 515 GLY A N 1
ATOM 3893 C CA . GLY A 1 515 ? 45.094 -12.727 -33.969 1 39.59 515 GLY A CA 1
ATOM 3894 C C . GLY A 1 515 ? 44.594 -13.539 -32.781 1 39.59 515 GLY A C 1
ATOM 3895 O O . GLY A 1 515 ? 44.312 -14.734 -32.906 1 39.59 515 GLY A O 1
ATOM 3896 N N . GLY A 1 516 ? 44.781 -13.211 -31.516 1 42.03 516 GLY A N 1
ATOM 3897 C CA . GLY A 1 516 ? 44.531 -14.141 -30.422 1 42.03 516 GLY A CA 1
ATOM 3898 C C . GLY A 1 516 ? 43.094 -14.188 -30.016 1 42.03 516 GLY A C 1
ATOM 3899 O O . GLY A 1 516 ? 42.344 -13.227 -30.234 1 42.03 516 GLY A O 1
ATOM 3900 N N . GLY A 1 517 ? 42.312 -15.391 -30 1 49.12 517 GLY A N 1
ATOM 3901 C CA . GLY A 1 517 ? 40.938 -15.812 -29.75 1 49.12 517 GLY A CA 1
ATOM 3902 C C . GLY A 1 517 ? 40.344 -15.188 -28.5 1 49.12 517 GLY A C 1
ATOM 3903 O O . GLY A 1 517 ? 41.094 -14.797 -27.578 1 49.12 517 GLY A O 1
ATOM 3904 N N . SER A 1 518 ? 39.25 -14.461 -28.594 1 58.31 518 SER A N 1
ATOM 3905 C CA . SER A 1 518 ? 38.5 -13.867 -27.484 1 58.31 518 SER A CA 1
ATOM 3906 C C . SER A 1 518 ? 38.25 -14.898 -26.391 1 58.31 518 SER A C 1
ATOM 3908 O O . SER A 1 518 ? 37.844 -16.016 -26.672 1 58.31 518 SER A O 1
ATOM 3910 N N . PRO A 1 519 ? 38.781 -14.844 -25.047 1 65.88 519 PRO A N 1
ATOM 3911 C CA . PRO A 1 519 ? 38.531 -15.766 -23.938 1 65.88 519 PRO A CA 1
ATOM 3912 C C . PRO A 1 519 ? 37.062 -16.016 -23.719 1 65.88 519 PRO A C 1
ATOM 3914 O O . PRO A 1 519 ? 36.656 -17 -23.078 1 65.88 519 PRO A O 1
ATOM 3917 N N . ARG A 1 520 ? 36.281 -15.352 -24.438 1 74.44 520 ARG A N 1
ATOM 3918 C CA . ARG A 1 520 ? 34.844 -15.5 -24.234 1 74.44 520 ARG A CA 1
ATOM 3919 C C . ARG A 1 520 ? 34.344 -16.812 -24.828 1 74.44 520 ARG A C 1
ATOM 3921 O O . ARG A 1 520 ? 33.5 -17.484 -24.219 1 74.44 520 ARG A O 1
ATOM 3928 N N . GLY A 1 521 ? 34.875 -17 -25.969 1 75.81 521 GLY A N 1
ATOM 3929 C CA . GLY A 1 521 ? 34.469 -18.25 -26.594 1 75.81 521 GLY A CA 1
ATOM 3930 C C . GLY A 1 521 ? 34.844 -19.484 -25.797 1 75.81 521 GLY A C 1
ATOM 3931 O O . GLY A 1 521 ? 34.062 -20.438 -25.703 1 75.81 521 GLY A O 1
ATOM 3932 N N . LEU A 1 522 ? 36 -19.359 -25.125 1 78.25 522 LEU A N 1
ATOM 3933 C CA . LEU A 1 522 ? 36.469 -20.469 -24.312 1 78.25 522 LEU A CA 1
ATOM 3934 C C . LEU A 1 522 ? 35.594 -20.625 -23.062 1 78.25 522 LEU A C 1
ATOM 3936 O O . LEU A 1 522 ? 35.281 -21.75 -22.656 1 78.25 522 LEU A O 1
ATOM 3940 N N . PHE A 1 523 ? 35.156 -19.562 -22.5 1 79.81 523 PHE A N 1
ATOM 3941 C CA . PHE A 1 523 ? 34.344 -19.641 -21.297 1 79.81 523 PHE A CA 1
ATOM 3942 C C . PHE A 1 523 ? 32.969 -20.219 -21.625 1 79.81 523 PHE A C 1
ATOM 3944 O O . PHE A 1 523 ? 32.375 -20.906 -20.797 1 79.81 523 PHE A O 1
ATOM 3951 N N . ARG A 1 524 ? 32.562 -19.969 -22.75 1 84.25 524 ARG A N 1
ATOM 3952 C CA . ARG A 1 524 ? 31.266 -20.531 -23.172 1 84.25 524 ARG A CA 1
ATOM 3953 C C . ARG A 1 524 ? 31.375 -22.031 -23.375 1 84.25 524 ARG A C 1
ATOM 3955 O O . ARG A 1 524 ? 30.422 -22.781 -23.125 1 84.25 524 ARG A O 1
ATOM 3962 N N . CYS A 1 525 ? 32.531 -22.391 -23.828 1 85.5 525 CYS A N 1
ATOM 3963 C CA . CYS A 1 525 ? 32.75 -23.828 -23.984 1 85.5 525 CYS A CA 1
ATOM 3964 C C . CYS A 1 525 ? 32.812 -24.516 -22.625 1 85.5 525 CYS A C 1
ATOM 3966 O O . CYS A 1 525 ? 32.281 -25.609 -22.469 1 85.5 525 CYS A O 1
ATOM 3968 N N . PHE A 1 526 ? 33.438 -23.828 -21.703 1 84.75 526 PHE A N 1
ATOM 3969 C CA . PHE A 1 526 ? 33.469 -24.359 -20.344 1 84.75 526 PHE A CA 1
ATOM 3970 C C . PHE A 1 526 ? 32.062 -24.453 -19.75 1 84.75 526 PHE A C 1
ATOM 3972 O O . PHE A 1 526 ? 31.75 -25.422 -19.047 1 84.75 526 PHE A O 1
ATOM 3979 N N . GLN A 1 527 ? 31.344 -23.484 -20.031 1 88.75 527 GLN A N 1
ATOM 3980 C CA . GLN A 1 527 ? 29.953 -23.516 -19.562 1 88.75 527 GLN A CA 1
ATOM 3981 C C . GLN A 1 527 ? 29.188 -24.703 -20.125 1 88.75 527 GLN A C 1
ATOM 3983 O O . GLN A 1 527 ? 28.469 -25.391 -19.406 1 88.75 527 GLN A O 1
ATOM 3988 N N . PHE A 1 528 ? 29.312 -24.953 -21.391 1 89.94 528 PHE A N 1
ATOM 3989 C CA . PHE A 1 528 ? 28.625 -26.062 -22.047 1 89.94 528 PHE A CA 1
ATOM 3990 C C . PHE A 1 528 ? 29.062 -27.391 -21.453 1 89.94 528 PHE A C 1
ATOM 3992 O O . PHE A 1 528 ? 28.219 -28.25 -21.172 1 89.94 528 PHE A O 1
ATOM 3999 N N . THR A 1 529 ? 30.344 -27.547 -21.25 1 90.19 529 THR A N 1
ATOM 4000 C CA . THR A 1 529 ? 30.875 -28.812 -20.734 1 90.19 529 THR A CA 1
ATOM 4001 C C . THR A 1 529 ? 30.453 -29 -19.281 1 90.19 529 THR A C 1
ATOM 4003 O O . THR A 1 529 ? 30.156 -30.125 -18.859 1 90.19 529 THR A O 1
ATOM 4006 N N . ALA A 1 530 ? 30.438 -27.938 -18.547 1 89.25 530 ALA A N 1
ATOM 4007 C CA . ALA A 1 530 ? 30.031 -28.047 -17.141 1 89.25 530 ALA A CA 1
ATOM 4008 C C . ALA A 1 530 ? 28.547 -28.422 -17.016 1 89.25 530 ALA A C 1
ATOM 4010 O O . ALA A 1 530 ? 28.188 -29.234 -16.172 1 89.25 530 ALA A O 1
ATOM 4011 N N . THR A 1 531 ? 27.734 -27.844 -17.812 1 91.62 531 THR A N 1
ATOM 4012 C CA . THR A 1 531 ? 26.312 -28.125 -17.75 1 91.62 531 THR A CA 1
ATOM 4013 C C . THR A 1 531 ? 26 -29.531 -18.266 1 91.62 531 THR A C 1
ATOM 4015 O O . THR A 1 531 ? 25.109 -30.203 -17.766 1 91.62 531 THR A O 1
ATOM 4018 N N . LEU A 1 532 ? 26.703 -29.922 -19.297 1 92.38 532 LEU A N 1
ATOM 4019 C CA . LEU A 1 532 ? 26.531 -31.281 -19.797 1 92.38 532 LEU A CA 1
ATOM 4020 C C . LEU A 1 532 ? 26.953 -32.312 -18.75 1 92.38 532 LEU A C 1
ATOM 4022 O O . LEU A 1 532 ? 26.25 -33.312 -18.547 1 92.38 532 LEU A O 1
ATOM 4026 N N . THR A 1 533 ? 28.094 -32.031 -18.094 1 91 533 THR A N 1
ATOM 4027 C CA . THR A 1 533 ? 28.547 -32.938 -17.031 1 91 533 THR A CA 1
ATOM 4028 C C . THR A 1 533 ? 27.547 -32.969 -15.891 1 91 533 THR A C 1
ATOM 4030 O O . THR A 1 533 ? 27.25 -34.031 -15.336 1 91 533 THR A O 1
ATOM 4033 N N . GLY A 1 534 ? 27.078 -31.75 -15.539 1 88.38 534 GLY A N 1
ATOM 4034 C CA . GLY A 1 534 ? 26.062 -31.672 -14.492 1 88.38 534 GLY A CA 1
ATOM 4035 C C . GLY A 1 534 ? 24.797 -32.438 -14.828 1 88.38 534 GLY A C 1
ATOM 4036 O O . GLY A 1 534 ? 24.219 -33.094 -13.961 1 88.38 534 GLY A O 1
ATOM 4037 N N . PHE A 1 535 ? 24.359 -32.406 -16.062 1 92.31 535 PHE A N 1
ATOM 4038 C CA . PHE A 1 535 ? 23.172 -33.125 -16.516 1 92.31 535 PHE A CA 1
ATOM 4039 C C . PHE A 1 535 ? 23.406 -34.625 -16.453 1 92.31 535 PHE A C 1
ATOM 4041 O O . PHE A 1 535 ? 22.547 -35.375 -16.016 1 92.31 535 PHE A O 1
ATOM 4048 N N . CYS A 1 536 ? 24.594 -35.031 -16.891 1 94.75 536 CYS A N 1
ATOM 4049 C CA . CYS A 1 536 ? 24.906 -36.469 -16.906 1 94.75 536 CYS A CA 1
ATOM 4050 C C . CYS A 1 536 ? 24.984 -37.031 -15.484 1 94.75 536 CYS A C 1
ATOM 4052 O O . CYS A 1 536 ? 24.547 -38.156 -15.242 1 94.75 536 CYS A O 1
ATOM 4054 N N . LEU A 1 537 ? 25.469 -36.25 -14.586 1 91.25 537 LEU A N 1
ATOM 4055 C CA . LEU A 1 537 ? 25.516 -36.688 -13.195 1 91.25 537 LEU A CA 1
ATOM 4056 C C . LEU A 1 537 ? 24.109 -36.844 -12.625 1 91.25 537 LEU A C 1
ATOM 4058 O O . LEU A 1 537 ? 23.828 -37.812 -11.922 1 91.25 537 LEU A O 1
ATOM 4062 N N . ALA A 1 538 ? 23.281 -35.906 -12.891 1 91.19 538 ALA A N 1
ATOM 4063 C CA . ALA A 1 538 ? 21.906 -35.969 -12.43 1 91.19 538 ALA A CA 1
ATOM 4064 C C . ALA A 1 538 ? 21.172 -37.156 -13.086 1 91.19 538 ALA A C 1
ATOM 4066 O O . ALA A 1 538 ? 20.359 -37.812 -12.453 1 91.19 538 ALA A O 1
ATOM 4067 N N . LEU A 1 539 ? 21.453 -37.375 -14.375 1 96.19 539 LEU A N 1
ATOM 4068 C CA . LEU A 1 539 ? 20.859 -38.469 -15.109 1 96.19 539 LEU A CA 1
ATOM 4069 C C . LEU A 1 539 ? 21.297 -39.812 -14.516 1 96.19 539 LEU A C 1
ATOM 4071 O O . LEU A 1 539 ? 20.484 -40.75 -14.398 1 96.19 539 LEU A O 1
ATOM 4075 N N . ILE A 1 540 ? 22.578 -39.938 -14.125 1 95.75 540 ILE A N 1
ATOM 4076 C CA . ILE A 1 540 ? 23.094 -41.156 -13.523 1 95.75 540 ILE A CA 1
ATOM 4077 C C . ILE A 1 540 ? 22.391 -41.438 -12.195 1 95.75 540 ILE A C 1
ATOM 4079 O O . ILE A 1 540 ? 22 -42.562 -11.898 1 95.75 540 ILE A O 1
ATOM 4083 N N . ASP A 1 541 ? 22.219 -40.406 -11.453 1 93.06 541 ASP A N 1
ATOM 4084 C CA . ASP A 1 541 ? 21.516 -40.531 -10.18 1 93.06 541 ASP A CA 1
ATOM 4085 C C . ASP A 1 541 ? 20.078 -41 -10.391 1 93.06 541 ASP A C 1
ATOM 4087 O O . ASP A 1 541 ? 19.578 -41.844 -9.648 1 93.06 541 ASP A O 1
ATOM 4091 N N . TRP A 1 542 ? 19.391 -40.438 -11.383 1 95.44 542 TRP A N 1
ATOM 4092 C CA . TRP A 1 542 ? 18.031 -40.812 -11.727 1 95.44 542 TRP A CA 1
ATOM 4093 C C . TRP A 1 542 ? 17.953 -42.25 -12.211 1 95.44 542 TRP A C 1
ATOM 4095 O O . TRP A 1 542 ? 17.078 -43.031 -11.812 1 95.44 542 TRP A O 1
ATOM 4105 N N . LEU A 1 543 ? 18.922 -42.719 -13.023 1 96.5 543 LEU A N 1
ATOM 4106 C CA . LEU A 1 543 ? 18.953 -44.062 -13.562 1 96.5 543 LEU A CA 1
ATOM 4107 C C . LEU A 1 543 ? 19.297 -45.094 -12.469 1 96.5 543 LEU A C 1
ATOM 4109 O O . LEU A 1 543 ? 18.812 -46.219 -12.492 1 96.5 543 LEU A O 1
ATOM 4113 N N . GLU A 1 544 ? 20.125 -44.656 -11.508 1 95.31 544 GLU A N 1
ATOM 4114 C CA . GLU A 1 544 ? 20.453 -45.531 -10.383 1 95.31 544 GLU A CA 1
ATOM 4115 C C . GLU A 1 544 ? 19.219 -45.812 -9.531 1 95.31 544 GLU A C 1
ATOM 4117 O O . GLU A 1 544 ? 19.031 -46.938 -9.055 1 95.31 544 GLU A O 1
ATOM 4122 N N . LEU A 1 545 ? 18.5 -44.812 -9.367 1 94.94 545 LEU A N 1
ATOM 4123 C CA . LEU A 1 545 ? 17.266 -45.031 -8.617 1 94.94 545 LEU A CA 1
ATOM 4124 C C . LEU A 1 545 ? 16.328 -45.969 -9.352 1 94.94 545 LEU A C 1
ATOM 4126 O O . LEU A 1 545 ? 15.711 -46.844 -8.742 1 94.94 545 LEU A O 1
ATOM 4130 N N . LEU A 1 546 ? 16.172 -45.781 -10.68 1 94.81 546 LEU A N 1
ATOM 4131 C CA . LEU A 1 546 ? 15.305 -46.656 -11.469 1 94.81 546 LEU A CA 1
ATOM 4132 C C . LEU A 1 546 ? 15.797 -48.094 -11.422 1 94.81 546 LEU A C 1
ATOM 4134 O O . LEU A 1 546 ? 14.992 -49.031 -11.414 1 94.81 546 LEU A O 1
ATOM 4138 N N . GLU A 1 547 ? 17.125 -48.25 -11.375 1 93.75 547 GLU A N 1
ATOM 4139 C CA . GLU A 1 547 ? 17.688 -49.594 -11.273 1 93.75 547 GLU A CA 1
ATOM 4140 C C . GLU A 1 547 ? 17.359 -50.25 -9.93 1 93.75 547 GLU A C 1
ATOM 4142 O O . GLU A 1 547 ? 17 -51.406 -9.875 1 93.75 547 GLU A O 1
ATOM 4147 N N . LEU A 1 548 ? 17.391 -49.469 -8.914 1 93.56 548 LEU A N 1
ATOM 4148 C CA . LEU A 1 548 ? 17.062 -49.969 -7.59 1 93.56 548 LEU A CA 1
ATOM 4149 C C . LEU A 1 548 ? 15.594 -50.406 -7.516 1 93.56 548 LEU A C 1
ATOM 4151 O O . LEU A 1 548 ? 15.258 -51.406 -6.895 1 93.56 548 LEU A O 1
ATOM 4155 N N . ILE A 1 549 ? 14.758 -49.625 -8.164 1 93.31 549 ILE A N 1
ATOM 4156 C CA . ILE A 1 549 ? 13.328 -49.906 -8.156 1 93.31 549 ILE A CA 1
ATOM 4157 C C . ILE A 1 549 ? 13.039 -51.125 -8.992 1 93.31 549 ILE A C 1
ATOM 4159 O O . ILE A 1 549 ? 12.227 -51.969 -8.602 1 93.31 549 ILE A O 1
ATOM 4163 N N . GLU A 1 550 ? 13.688 -51.25 -10.141 1 91.5 550 GLU A N 1
ATOM 4164 C CA . GLU A 1 550 ? 13.477 -52.375 -11.031 1 91.5 550 GLU A CA 1
ATOM 4165 C C . GLU A 1 550 ? 13.938 -53.688 -10.383 1 91.5 550 GLU A C 1
ATOM 4167 O O . GLU A 1 550 ? 13.266 -54.719 -10.508 1 91.5 550 GLU A O 1
ATOM 4172 N N . LEU A 1 551 ? 15.039 -53.656 -9.656 1 90.88 551 LEU A N 1
ATOM 4173 C CA . LEU A 1 551 ? 15.578 -54.844 -9.016 1 90.88 551 LEU A CA 1
ATOM 4174 C C . LEU A 1 551 ? 14.797 -55.188 -7.75 1 90.88 551 LEU A C 1
ATOM 4176 O O . LEU A 1 551 ? 14.68 -56.375 -7.383 1 90.88 551 LEU A O 1
ATOM 4180 N N . GLY A 1 552 ? 14.234 -54.25 -7.105 1 88.88 552 GLY A N 1
ATOM 4181 C CA . GLY A 1 552 ? 13.477 -54.469 -5.887 1 88.88 552 GLY A CA 1
ATOM 4182 C C . GLY A 1 552 ? 12.117 -55.094 -6.133 1 88.88 552 GLY A C 1
ATOM 4183 O O . GLY A 1 552 ? 11.648 -55.906 -5.34 1 88.88 552 GLY A O 1
ATOM 4184 N N . THR A 1 553 ? 11.453 -54.531 -7.199 1 89.06 553 THR A N 1
ATOM 4185 C CA . THR A 1 553 ? 10.125 -55.062 -7.527 1 89.06 553 THR A CA 1
ATOM 4186 C C . THR A 1 553 ? 10.062 -55.5 -8.984 1 89.06 553 THR A C 1
ATOM 4188 O O . THR A 1 553 ? 9.586 -54.75 -9.844 1 89.06 553 THR A O 1
ATOM 4191 N N . PRO A 1 554 ? 10.359 -56.625 -9.305 1 84.38 554 PRO A N 1
ATOM 4192 C CA . PRO A 1 554 ? 10.438 -57.094 -10.688 1 84.38 554 PRO A CA 1
ATOM 4193 C C . PRO A 1 554 ? 9.062 -57.406 -11.281 1 84.38 554 PRO A C 1
ATOM 4195 O O . PRO A 1 554 ? 8.906 -57.438 -12.508 1 84.38 554 PRO A O 1
ATOM 4198 N N . ALA A 1 555 ? 8.102 -57.719 -10.398 1 86.5 555 ALA A N 1
ATOM 4199 C CA . ALA A 1 555 ? 6.77 -58.031 -10.898 1 86.5 555 ALA A CA 1
ATOM 4200 C C . ALA A 1 555 ? 5.723 -57.094 -10.305 1 86.5 555 ALA A C 1
ATOM 4202 O O . ALA A 1 555 ? 5.961 -56.438 -9.273 1 86.5 555 ALA A O 1
ATOM 4203 N N . ASN A 1 556 ? 4.645 -56.969 -11.055 1 90.31 556 ASN A N 1
ATOM 4204 C CA . ASN A 1 556 ? 3.557 -56.094 -10.625 1 90.31 556 ASN A CA 1
ATOM 4205 C C . ASN A 1 556 ? 2.896 -56.625 -9.344 1 90.31 556 ASN A C 1
ATOM 4207 O O . ASN A 1 556 ? 2.611 -57.812 -9.227 1 90.31 556 ASN A O 1
ATOM 4211 N N . LYS A 1 557 ? 2.777 -55.812 -8.305 1 88 557 LYS A N 1
ATOM 4212 C CA . LYS A 1 557 ? 2.113 -56.156 -7.051 1 88 557 LYS A CA 1
ATOM 4213 C C . LYS A 1 557 ? 1.225 -55.031 -6.555 1 88 557 LYS A C 1
ATOM 4215 O O . LYS A 1 557 ? 1.345 -53.906 -7.02 1 88 557 LYS A O 1
ATOM 4220 N N . PHE A 1 558 ? 0.274 -55.406 -5.699 1 88.5 558 PHE A N 1
ATOM 4221 C CA . PHE A 1 558 ? -0.583 -54.375 -5.082 1 88.5 558 PHE A CA 1
ATOM 4222 C C . PHE A 1 558 ? 0.171 -53.625 -4.004 1 88.5 558 PHE A C 1
ATOM 4224 O O . PHE A 1 558 ? 0.784 -54.219 -3.119 1 88.5 558 PHE A O 1
ATOM 4231 N N . GLN A 1 559 ? 0.251 -52.406 -4.266 1 87.38 559 GLN A N 1
ATOM 4232 C CA . GLN A 1 559 ? 0.973 -51.562 -3.336 1 87.38 559 GLN A CA 1
ATOM 4233 C C . GLN A 1 559 ? 0.008 -50.719 -2.494 1 87.38 559 GLN A C 1
ATOM 4235 O O . GLN A 1 559 ? -0.901 -50.094 -3.031 1 87.38 559 GLN A O 1
ATOM 4240 N N . PHE A 1 560 ? 0.133 -50.656 -1.16 1 81.94 560 PHE A N 1
ATOM 4241 C CA . PHE A 1 560 ? -0.73 -49.938 -0.228 1 81.94 560 PHE A CA 1
ATOM 4242 C C . PHE A 1 560 ? -0.038 -48.688 0.299 1 81.94 560 PHE A C 1
ATOM 4244 O O . PHE A 1 560 ? 1.186 -48.688 0.45 1 81.94 560 PHE A O 1
ATOM 4251 N N . PRO A 1 561 ? -0.947 -47.656 0.489 1 78.38 561 PRO A N 1
ATOM 4252 C CA . PRO A 1 561 ? -0.346 -46.438 0.985 1 78.38 561 PRO A CA 1
ATOM 4253 C C . PRO A 1 561 ? 0.118 -46.531 2.436 1 78.38 561 PRO A C 1
ATOM 4255 O O . PRO A 1 561 ? -0.505 -47.25 3.236 1 78.38 561 PRO A O 1
ATOM 4258 N N . GLY A 1 562 ? 1.28 -46.156 2.812 1 69.44 562 GLY A N 1
ATOM 4259 C CA . GLY A 1 562 ? 1.8 -46.188 4.172 1 69.44 562 GLY A CA 1
ATOM 4260 C C . GLY A 1 562 ? 1.271 -45.094 5.055 1 69.44 562 GLY A C 1
ATOM 4261 O O . GLY A 1 562 ? 1.076 -45.281 6.254 1 69.44 562 GLY A O 1
ATOM 4262 N N . LYS A 1 563 ? 0.973 -43.844 4.664 1 77.12 563 LYS A N 1
ATOM 4263 C CA . LYS A 1 563 ? 0.588 -42.688 5.48 1 77.12 563 LYS A CA 1
ATOM 4264 C C . LYS A 1 563 ? -0.723 -42.094 4.996 1 77.12 563 LYS A C 1
ATOM 4266 O O . LYS A 1 563 ? -0.798 -40.875 4.746 1 77.12 563 LYS A O 1
ATOM 4271 N N . PHE A 1 564 ? -1.824 -42.875 5.027 1 76.75 564 PHE A N 1
ATOM 4272 C CA . PHE A 1 564 ? -3.105 -42.469 4.449 1 76.75 564 PHE A CA 1
ATOM 4273 C C . PHE A 1 564 ? -3.719 -41.312 5.23 1 76.75 564 PHE A C 1
ATOM 4275 O O . PHE A 1 564 ? -4.047 -40.281 4.66 1 76.75 564 PHE A O 1
ATOM 4282 N N . VAL A 1 565 ? -3.805 -41.406 6.504 1 73.06 565 VAL A N 1
ATOM 4283 C CA . VAL A 1 565 ? -4.52 -40.438 7.332 1 73.06 565 VAL A CA 1
ATOM 4284 C C . VAL A 1 565 ? -3.758 -39.125 7.359 1 73.06 565 VAL A C 1
ATOM 4286 O O . VAL A 1 565 ? -4.359 -38.031 7.246 1 73.06 565 VAL A O 1
ATOM 4289 N N . GLN A 1 566 ? -2.551 -39.25 7.48 1 77.25 566 GLN A N 1
ATOM 4290 C CA . GLN A 1 566 ? -1.738 -38.031 7.582 1 77.25 566 GLN A CA 1
ATOM 4291 C C . GLN A 1 566 ? -1.779 -37.25 6.289 1 77.25 566 GLN A C 1
ATOM 4293 O O . GLN A 1 566 ? -1.835 -36 6.316 1 77.25 566 GLN A O 1
ATOM 4298 N N . GLU A 1 567 ? -1.899 -37.938 5.254 1 79.31 567 GLU A N 1
ATOM 4299 C CA . GLU A 1 567 ? -1.87 -37.25 3.971 1 79.31 567 GLU A CA 1
ATOM 4300 C C . GLU A 1 567 ? -3.234 -36.656 3.635 1 79.31 567 GLU A C 1
ATOM 4302 O O . GLU A 1 567 ? -3.318 -35.594 2.979 1 79.31 567 GLU A O 1
ATOM 4307 N N . VAL A 1 568 ? -4.195 -37.344 4.094 1 77.06 568 VAL A N 1
ATOM 4308 C CA . VAL A 1 568 ? -5.531 -36.781 3.896 1 77.06 568 VAL A CA 1
ATOM 4309 C C . VAL A 1 568 ? -5.664 -35.469 4.66 1 77.06 568 VAL A C 1
ATOM 4311 O O . VAL A 1 568 ? -6.18 -34.469 4.129 1 77.06 568 VAL A O 1
ATOM 4314 N N . VAL A 1 569 ? -5.156 -35.469 5.805 1 77.19 569 VAL A N 1
ATOM 4315 C CA . VAL A 1 569 ? -5.234 -34.281 6.637 1 77.19 569 VAL A CA 1
ATOM 4316 C C . VAL A 1 569 ? -4.371 -33.156 6.031 1 77.19 569 VAL A C 1
ATOM 4318 O O . VAL A 1 569 ? -4.77 -32 6.02 1 77.19 569 VAL A O 1
ATOM 4321 N N . ARG A 1 570 ? -3.311 -33.531 5.523 1 78.12 570 ARG A N 1
ATOM 4322 C CA . ARG A 1 570 ? -2.414 -32.562 4.918 1 78.12 570 ARG A CA 1
ATOM 4323 C C . ARG A 1 570 ? -3.021 -31.969 3.648 1 78.12 570 ARG A C 1
ATOM 4325 O O . ARG A 1 570 ? -2.867 -30.781 3.375 1 78.12 570 ARG A O 1
ATOM 4332 N N . THR A 1 571 ? -3.709 -32.781 2.988 1 74.56 571 THR A N 1
ATOM 4333 C CA . THR A 1 571 ? -4.328 -32.344 1.747 1 74.56 571 THR A CA 1
ATOM 4334 C C . THR A 1 571 ? -5.473 -31.359 2.033 1 74.56 571 THR A C 1
ATOM 4336 O O . THR A 1 571 ? -5.641 -30.375 1.327 1 74.56 571 THR A O 1
ATOM 4339 N N . VAL A 1 572 ? -6.078 -31.656 3.057 1 73.06 572 VAL A N 1
ATOM 4340 C CA . VAL A 1 572 ? -7.223 -30.812 3.42 1 73.06 572 VAL A CA 1
ATOM 4341 C C . VAL A 1 572 ? -6.734 -29.469 3.932 1 73.06 572 VAL A C 1
ATOM 4343 O O . VAL A 1 572 ? -7.375 -28.438 3.693 1 73.06 572 VAL A O 1
ATOM 4346 N N . ASN A 1 573 ? -5.586 -29.484 4.496 1 69.5 573 ASN A N 1
ATOM 4347 C CA . ASN A 1 573 ? -5.078 -28.25 5.113 1 69.5 573 ASN A CA 1
ATOM 4348 C C . ASN A 1 573 ? -4.145 -27.5 4.172 1 69.5 573 ASN A C 1
ATOM 4350 O O . ASN A 1 573 ? -3.615 -26.453 4.531 1 69.5 573 ASN A O 1
ATOM 4354 N N . ASP A 1 574 ? -4.016 -28.016 3.029 1 65.81 574 ASP A N 1
ATOM 4355 C CA . ASP A 1 574 ? -3.094 -27.391 2.09 1 65.81 574 ASP A CA 1
ATOM 4356 C C . ASP A 1 574 ? -3.713 -26.141 1.469 1 65.81 574 ASP A C 1
ATOM 4358 O O . ASP A 1 574 ? -4.816 -26.188 0.922 1 65.81 574 ASP A O 1
ATOM 4362 N N . SER A 1 575 ? -3.027 -24.922 1.697 1 62.09 575 SER A N 1
ATOM 4363 C CA . SER A 1 575 ? -3.529 -23.625 1.225 1 62.09 575 SER A CA 1
ATOM 4364 C C . SER A 1 575 ? -3.055 -23.344 -0.195 1 62.09 575 SER A C 1
ATOM 4366 O O . SER A 1 575 ? -3.449 -22.344 -0.794 1 62.09 575 SER A O 1
ATOM 4368 N N . SER A 1 576 ? -2.205 -24.266 -0.749 1 58.44 576 SER A N 1
ATOM 4369 C CA . SER A 1 576 ? -1.687 -23.969 -2.08 1 58.44 576 SER A CA 1
ATOM 4370 C C . SER A 1 576 ? -2.74 -24.234 -3.154 1 58.44 576 SER A C 1
ATOM 4372 O O . SER A 1 576 ? -3.535 -25.156 -3.037 1 58.44 576 SER A O 1
ATOM 4374 N N . ALA A 1 577 ? -3.146 -23.156 -3.857 1 53.25 577 ALA A N 1
ATOM 4375 C CA . ALA A 1 577 ? -4.172 -23.203 -4.895 1 53.25 577 ALA A CA 1
ATOM 4376 C C . ALA A 1 577 ? -3.785 -24.188 -6 1 53.25 577 ALA A C 1
ATOM 4378 O O . ALA A 1 577 ? -4.598 -24.484 -6.875 1 53.25 577 ALA A O 1
ATOM 4379 N N . GLN A 1 578 ? -2.539 -24.641 -5.965 1 50.09 578 GLN A N 1
ATOM 4380 C CA . GLN A 1 578 ? -2.088 -25.484 -7.059 1 50.09 578 GLN A CA 1
ATOM 4381 C C . GLN A 1 578 ? -2.828 -26.828 -7.059 1 50.09 578 GLN A C 1
ATOM 4383 O O . GLN A 1 578 ? -2.99 -27.453 -6.008 1 50.09 578 GLN A O 1
ATOM 4388 N N . GLY A 1 579 ? -3.842 -27.031 -8.07 1 45.78 579 GLY A N 1
ATOM 4389 C CA . GLY A 1 579 ? -4.484 -28.312 -8.273 1 45.78 579 GLY A CA 1
ATOM 4390 C C . GLY A 1 579 ? -6 -28.234 -8.242 1 45.78 579 GLY A C 1
ATOM 4391 O O . GLY A 1 579 ? -6.68 -29.266 -8.109 1 45.78 579 GLY A O 1
ATOM 4392 N N . GLU A 1 580 ? -6.445 -26.984 -7.98 1 48.94 580 GLU A N 1
ATOM 4393 C CA . GLU A 1 580 ? -7.902 -26.969 -7.969 1 48.94 580 GLU A CA 1
ATOM 4394 C C . GLU A 1 580 ? -8.469 -27.391 -9.32 1 48.94 580 GLU A C 1
ATOM 4396 O O . GLU A 1 580 ? -8.172 -26.766 -10.344 1 48.94 580 GLU A O 1
ATOM 4401 N N . VAL A 1 581 ? -8.836 -28.547 -9.453 1 47.16 581 VAL A N 1
ATOM 4402 C CA . VAL A 1 581 ? -9.242 -29.266 -10.656 1 47.16 581 VAL A CA 1
ATOM 4403 C C . VAL A 1 581 ? -10.648 -28.844 -11.062 1 47.16 581 VAL A C 1
ATOM 4405 O O . VAL A 1 581 ? -11.094 -29.125 -12.18 1 47.16 581 VAL A O 1
ATOM 4408 N N . THR A 1 582 ? -11.43 -28.156 -10.156 1 47.34 582 THR A N 1
ATOM 4409 C CA . THR A 1 582 ? -12.844 -28.109 -10.492 1 47.34 582 THR A CA 1
ATOM 4410 C C . THR A 1 582 ? -13.156 -26.875 -11.336 1 47.34 582 THR A C 1
ATOM 4412 O O . THR A 1 582 ? -14.219 -26.797 -11.953 1 47.34 582 THR A O 1
ATOM 4415 N N . GLY A 1 583 ? -12.109 -26.047 -11.727 1 47.31 583 GLY A N 1
ATOM 4416 C CA . GLY A 1 583 ? -12.367 -24.859 -12.539 1 47.31 583 GLY A CA 1
ATOM 4417 C C . GLY A 1 583 ? -13.453 -23.969 -11.961 1 47.31 583 GLY A C 1
ATOM 4418 O O . GLY A 1 583 ? -13.883 -23.016 -12.609 1 47.31 583 GLY A O 1
ATOM 4419 N N . LEU A 1 584 ? -14.086 -24.359 -10.844 1 47.38 584 LEU A N 1
ATOM 4420 C CA . LEU A 1 584 ? -15.203 -23.609 -10.273 1 47.38 584 LEU A CA 1
ATOM 4421 C C . LEU A 1 584 ? -14.711 -22.391 -9.508 1 47.38 584 LEU A C 1
ATOM 4423 O O . LEU A 1 584 ? -15.469 -21.453 -9.281 1 47.38 584 LEU A O 1
ATOM 4427 N N . SER A 1 585 ? -13.414 -22.516 -8.984 1 48.88 585 SER A N 1
ATOM 4428 C CA . SER A 1 585 ? -12.953 -21.406 -8.156 1 48.88 585 SER A CA 1
ATOM 4429 C C . SER A 1 585 ? -12.016 -20.484 -8.945 1 48.88 585 SER A C 1
ATOM 4431 O O . SER A 1 585 ? -11.227 -20.953 -9.766 1 48.88 585 SER A O 1
ATOM 4433 N N . ALA A 1 586 ? -12.398 -19.328 -9.172 1 42.44 586 ALA A N 1
ATOM 4434 C CA . ALA A 1 586 ? -11.531 -18.328 -9.781 1 42.44 586 ALA A CA 1
ATOM 4435 C C . ALA A 1 586 ? -10.383 -17.953 -8.852 1 42.44 586 ALA A C 1
ATOM 4437 O O . ALA A 1 586 ? -10.484 -16.984 -8.086 1 42.44 586 ALA A O 1
ATOM 4438 N N . ARG A 1 587 ? -9.664 -18.844 -8.141 1 46.56 587 ARG A N 1
ATOM 4439 C CA . ARG A 1 587 ? -8.633 -18.422 -7.203 1 46.56 587 ARG A CA 1
ATOM 4440 C C . ARG A 1 587 ? -7.32 -18.125 -7.926 1 46.56 587 ARG A C 1
ATOM 4442 O O . ARG A 1 587 ? -6.809 -18.984 -8.656 1 46.56 587 ARG A O 1
ATOM 4449 N N . GLY A 1 588 ? -7.051 -17.031 -8.422 1 38.75 588 GLY A N 1
ATOM 4450 C CA . GLY A 1 588 ? -5.66 -16.781 -8.758 1 38.75 588 GLY A CA 1
ATOM 4451 C C . GLY A 1 588 ? -4.754 -16.719 -7.547 1 38.75 588 GLY A C 1
ATOM 4452 O O . GLY A 1 588 ? -5.215 -16.453 -6.434 1 38.75 588 GLY A O 1
ATOM 4453 N N . ASP A 1 589 ? -3.758 -17.469 -7.34 1 37.59 589 ASP A N 1
ATOM 4454 C CA . ASP A 1 589 ? -2.707 -17.594 -6.336 1 37.59 589 ASP A CA 1
ATOM 4455 C C . ASP A 1 589 ? -2.346 -16.234 -5.746 1 37.59 589 ASP A C 1
ATOM 4457 O O . ASP A 1 589 ? -1.396 -16.109 -4.969 1 37.59 589 ASP A O 1
ATOM 4461 N N . VAL A 1 590 ? -2.543 -15.109 -6.258 1 38.72 590 VAL A N 1
ATOM 4462 C CA . VAL A 1 590 ? -1.789 -13.961 -5.773 1 38.72 590 VAL A CA 1
ATOM 4463 C C . VAL A 1 590 ? -2.307 -13.547 -4.398 1 38.72 590 VAL A C 1
ATOM 4465 O O . VAL A 1 590 ? -3.416 -13.016 -4.281 1 38.72 590 VAL A O 1
ATOM 4468 N N . VAL A 1 591 ? -2.299 -14.266 -3.42 1 38.62 591 VAL A N 1
ATOM 4469 C CA . VAL A 1 591 ? -2.535 -13.773 -2.068 1 38.62 591 VAL A CA 1
ATOM 4470 C C . VAL A 1 591 ? -1.931 -12.375 -1.917 1 38.62 591 VAL A C 1
ATOM 4472 O O . VAL A 1 591 ? -0.955 -12.195 -1.185 1 38.62 591 VAL A O 1
ATOM 4475 N N . ASP A 1 592 ? -1.336 -11.703 -2.789 1 39.56 592 ASP A N 1
ATOM 4476 C CA . ASP A 1 592 ? -0.54 -10.547 -2.391 1 39.56 592 ASP A CA 1
ATOM 4477 C C . ASP A 1 592 ? -1.424 -9.445 -1.812 1 39.56 592 ASP A C 1
ATOM 4479 O O . ASP A 1 592 ? -1.682 -8.438 -2.471 1 39.56 592 ASP A O 1
ATOM 4483 N N . GLY A 1 593 ? -2.551 -9.727 -1.354 1 37.44 593 GLY A N 1
ATOM 4484 C CA . GLY A 1 593 ? -3.055 -8.5 -0.769 1 37.44 593 GLY A CA 1
ATOM 4485 C C . GLY A 1 593 ? -2.006 -7.742 0.027 1 37.44 593 GLY A C 1
ATOM 4486 O O . GLY A 1 593 ? -0.939 -8.281 0.328 1 37.44 593 GLY A O 1
ATOM 4487 N N . HIS A 1 594 ? -2.148 -6.41 0.25 1 40.28 594 HIS A N 1
ATOM 4488 C CA . HIS A 1 594 ? -1.301 -5.473 0.979 1 40.28 594 HIS A CA 1
ATOM 4489 C C . HIS A 1 594 ? -0.615 -6.152 2.158 1 40.28 594 HIS A C 1
ATOM 4491 O O . HIS A 1 594 ? 0.521 -5.816 2.5 1 40.28 594 HIS A O 1
ATOM 4497 N N . ASP A 1 595 ? -1.287 -6.957 2.959 1 37.84 595 ASP A N 1
ATOM 4498 C CA . ASP A 1 595 ? -0.833 -7.395 4.277 1 37.84 595 ASP A CA 1
ATOM 4499 C C . ASP A 1 595 ? 0.084 -8.609 4.164 1 37.84 595 ASP A C 1
ATOM 4501 O O . ASP A 1 595 ? 0.694 -9.023 5.152 1 37.84 595 ASP A O 1
ATOM 4505 N N . ASP A 1 596 ? 0.019 -9.5 3.188 1 38.66 596 ASP A N 1
ATOM 4506 C CA . ASP A 1 596 ? 0.654 -10.812 3.305 1 38.66 596 ASP A CA 1
ATOM 4507 C C . ASP A 1 596 ? 2.121 -10.75 2.885 1 38.66 596 ASP A C 1
ATOM 4509 O O . ASP A 1 596 ? 2.719 -11.773 2.553 1 38.66 596 ASP A O 1
ATOM 4513 N N . ASP A 1 597 ? 2.639 -9.852 2.541 1 39.25 597 ASP A N 1
ATOM 4514 C CA . ASP A 1 597 ? 4.074 -9.906 2.271 1 39.25 597 ASP A CA 1
ATOM 4515 C C . ASP A 1 597 ? 4.801 -10.719 3.34 1 39.25 597 ASP A C 1
ATOM 4517 O O . ASP A 1 597 ? 6.016 -10.906 3.268 1 39.25 597 ASP A O 1
ATOM 4521 N N . ASP A 1 598 ? 4.301 -10.938 4.473 1 37.16 598 ASP A N 1
ATOM 4522 C CA . ASP A 1 598 ? 5.066 -11.555 5.551 1 37.16 598 ASP A CA 1
ATOM 4523 C C . ASP A 1 598 ? 5.438 -12.992 5.211 1 37.16 598 ASP A C 1
ATOM 4525 O O . ASP A 1 598 ? 6.367 -13.555 5.789 1 37.16 598 ASP A O 1
ATOM 4529 N N . ASP A 1 599 ? 4.594 -13.734 4.531 1 37.16 599 ASP A N 1
ATOM 4530 C CA . ASP A 1 599 ? 4.805 -15.18 4.605 1 37.16 599 ASP A CA 1
ATOM 4531 C C . ASP A 1 599 ? 6.043 -15.586 3.812 1 37.16 599 ASP A C 1
ATOM 4533 O O . ASP A 1 599 ? 6.5 -16.734 3.914 1 37.16 599 ASP A O 1
ATOM 4537 N N . ASP A 1 600 ? 6.34 -14.961 2.801 1 36.72 600 ASP A N 1
ATOM 4538 C CA . ASP A 1 600 ? 7.488 -15.523 2.094 1 36.72 600 ASP A CA 1
ATOM 4539 C C . ASP A 1 600 ? 8.781 -15.289 2.875 1 36.72 600 ASP A C 1
ATOM 4541 O O . ASP A 1 600 ? 9.875 -15.383 2.314 1 36.72 600 ASP A O 1
ATOM 4545 N N . THR A 1 601 ? 8.695 -14.484 3.82 1 36.91 601 THR A N 1
ATOM 4546 C CA . THR A 1 601 ? 10 -14.383 4.465 1 36.91 601 THR A CA 1
ATOM 4547 C C . THR A 1 601 ? 10.609 -15.766 4.684 1 36.91 601 THR A C 1
ATOM 4549 O O . THR A 1 601 ? 9.898 -16.703 5.031 1 36.91 601 THR A O 1
ATOM 4552 N N . LEU A 1 602 ? 11.633 -16.047 4.02 1 37.41 602 LEU A N 1
ATOM 4553 C CA . LEU A 1 602 ? 12.555 -17.156 4.207 1 37.41 602 LEU A CA 1
ATOM 4554 C C . LEU A 1 602 ? 12.602 -17.594 5.672 1 37.41 602 LEU A C 1
ATOM 4556 O O . LEU A 1 602 ? 13.086 -16.844 6.523 1 37.41 602 LEU A O 1
ATOM 4560 N N . SER A 1 603 ? 11.57 -18.047 6.238 1 35.03 603 SER A N 1
ATOM 4561 C CA . SER A 1 603 ? 11.867 -18.75 7.484 1 35.03 603 SER A CA 1
ATOM 4562 C C . SER A 1 603 ? 13.125 -19.609 7.348 1 35.03 603 SER A C 1
ATOM 4564 O O . SER A 1 603 ? 13.102 -20.641 6.684 1 35.03 603 SER A O 1
ATOM 4566 N N . HIS A 1 604 ? 14.211 -19.203 7.047 1 35.84 604 HIS A N 1
ATOM 4567 C CA . HIS A 1 604 ? 15.383 -20.031 7.266 1 35.84 604 HIS A CA 1
ATOM 4568 C C . HIS A 1 604 ? 15.219 -20.906 8.516 1 35.84 604 HIS A C 1
ATOM 4570 O O . HIS A 1 604 ? 14.906 -20.391 9.594 1 35.84 604 HIS A O 1
ATOM 4576 N N . ASP A 1 605 ? 14.695 -22.062 8.398 1 35.5 605 ASP A N 1
ATOM 4577 C CA . ASP A 1 605 ? 15.07 -23.062 9.391 1 35.5 605 ASP A CA 1
ATOM 4578 C C . ASP A 1 605 ? 16.422 -22.734 10.016 1 35.5 605 ASP A C 1
ATOM 4580 O O . ASP A 1 605 ? 17.469 -23.188 9.539 1 35.5 605 ASP A O 1
ATOM 4584 N N . ARG A 1 606 ? 16.781 -21.609 10.305 1 36.41 606 ARG A N 1
ATOM 4585 C CA . ARG A 1 606 ? 18.031 -21.312 11.016 1 36.41 606 ARG A CA 1
ATOM 4586 C C . ARG A 1 606 ? 18.156 -22.156 12.281 1 36.41 606 ARG A C 1
ATOM 4588 O O . ARG A 1 606 ? 17.188 -22.281 13.039 1 36.41 606 ARG A O 1
ATOM 4595 N N . GLY A 1 607 ? 18.969 -23 12.273 1 34.59 607 GLY A N 1
ATOM 4596 C CA . GLY A 1 607 ? 19.469 -23.5 13.539 1 34.59 607 GLY A CA 1
ATOM 4597 C C . GLY A 1 607 ? 19.406 -22.484 14.656 1 34.59 607 GLY A C 1
ATOM 4598 O O . GLY A 1 607 ? 19.375 -21.266 14.406 1 34.59 607 GLY A O 1
ATOM 4599 N N . ALA A 1 608 ? 18.875 -22.781 15.906 1 37.09 608 ALA A N 1
ATOM 4600 C CA . ALA A 1 608 ? 18.703 -22.188 17.234 1 37.09 608 ALA A CA 1
ATOM 4601 C C . ALA A 1 608 ? 19.734 -21.109 17.484 1 37.09 608 ALA A C 1
ATOM 4603 O O . ALA A 1 608 ? 19.547 -20.25 18.344 1 37.09 608 ALA A O 1
ATOM 4604 N N . ASP A 1 609 ? 21 -21.094 17.062 1 41.03 609 ASP A N 1
ATOM 4605 C CA . ASP A 1 609 ? 21.984 -20.469 17.938 1 41.03 609 ASP A CA 1
ATOM 4606 C C . ASP A 1 609 ? 21.984 -18.953 17.766 1 41.03 609 ASP A C 1
ATOM 4608 O O . ASP A 1 609 ? 22.156 -18.203 18.734 1 41.03 609 ASP A O 1
ATOM 4612 N N . ARG A 1 610 ? 22.531 -18.25 16.672 1 44.81 610 ARG A N 1
ATOM 4613 C CA . ARG A 1 610 ? 22.953 -16.859 16.797 1 44.81 610 ARG A CA 1
ATOM 4614 C C . ARG A 1 610 ? 21.844 -15.914 16.359 1 44.81 610 ARG A C 1
ATOM 4616 O O . ARG A 1 610 ? 21.391 -15.945 15.211 1 44.81 610 ARG A O 1
ATOM 4623 N N . LYS A 1 611 ? 21.062 -15.406 17.156 1 51.16 611 LYS A N 1
ATOM 4624 C CA . LYS A 1 611 ? 20.031 -14.391 17.031 1 51.16 611 LYS A CA 1
ATOM 4625 C C . LYS A 1 611 ? 20.531 -13.172 16.25 1 51.16 611 LYS A C 1
ATOM 4627 O O . LYS A 1 611 ? 21.516 -12.539 16.656 1 51.16 611 LYS A O 1
ATOM 4632 N N . PRO A 1 612 ? 20.094 -13.016 14.922 1 56.03 612 PRO A N 1
ATOM 4633 C CA . PRO A 1 612 ? 20.594 -11.844 14.203 1 56.03 612 PRO A CA 1
ATOM 4634 C C . PRO A 1 612 ? 20.375 -10.539 14.969 1 56.03 612 PRO A C 1
ATOM 4636 O O . PRO A 1 612 ? 19.375 -10.391 15.672 1 56.03 612 PRO A O 1
ATOM 4639 N N . LYS A 1 613 ? 21.391 -9.75 15.312 1 59 613 LYS A N 1
ATOM 4640 C CA . LYS A 1 613 ? 21.344 -8.492 16.047 1 59 613 LYS A CA 1
ATOM 4641 C C . LYS A 1 613 ? 20.25 -7.578 15.5 1 59 613 LYS A C 1
ATOM 4643 O O . LYS A 1 613 ? 19.531 -6.926 16.266 1 59 613 LYS A O 1
ATOM 4648 N N . TYR A 1 614 ? 19.938 -7.621 14.031 1 68.44 614 TYR A N 1
ATOM 4649 C CA . TYR A 1 614 ? 18.953 -6.711 13.477 1 68.44 614 TYR A CA 1
ATOM 4650 C C . TYR A 1 614 ? 17.953 -7.465 12.602 1 68.44 614 TYR A C 1
ATOM 4652 O O . TYR A 1 614 ? 17.891 -7.242 11.391 1 68.44 614 TYR A O 1
ATOM 4660 N N . GLY A 1 615 ? 17.297 -8.477 13.156 1 75.62 615 GLY A N 1
ATOM 4661 C CA . GLY A 1 615 ? 16.281 -9.211 12.414 1 75.62 615 GLY A CA 1
ATOM 4662 C C . GLY A 1 615 ? 15.047 -8.391 12.102 1 75.62 615 GLY A C 1
ATOM 4663 O O . GLY A 1 615 ? 14.953 -7.23 12.516 1 75.62 615 GLY A O 1
ATOM 4664 N N . ALA A 1 616 ? 14.188 -8.836 11.18 1 78.81 616 ALA A N 1
ATOM 4665 C CA . ALA A 1 616 ? 12.953 -8.156 10.805 1 78.81 616 ALA A CA 1
ATOM 4666 C C . ALA A 1 616 ? 12.117 -7.812 12.031 1 78.81 616 ALA A C 1
ATOM 4668 O O . ALA A 1 616 ? 11.898 -8.664 12.898 1 78.81 616 ALA A O 1
ATOM 4669 N N . ARG A 1 617 ? 11.836 -6.52 12.336 1 82.94 617 ARG A N 1
ATOM 4670 C CA . ARG A 1 617 ? 11.055 -6.02 13.461 1 82.94 617 ARG A CA 1
ATOM 4671 C C . ARG A 1 617 ? 9.789 -5.309 12.977 1 82.94 617 ARG A C 1
ATOM 4673 O O . ARG A 1 617 ? 9.742 -4.812 11.852 1 82.94 617 ARG A O 1
ATOM 4680 N N . ASP A 1 618 ? 8.711 -5.387 13.797 1 83.12 618 ASP A N 1
ATOM 4681 C CA . ASP A 1 618 ? 7.5 -4.617 13.531 1 83.12 618 ASP A CA 1
ATOM 4682 C C . ASP A 1 618 ? 7.621 -3.197 14.078 1 83.12 618 ASP A C 1
ATOM 4684 O O . ASP A 1 618 ? 7.73 -2.998 15.289 1 83.12 618 ASP A O 1
ATOM 4688 N N . PRO A 1 619 ? 7.652 -2.193 13.195 1 89.38 619 PRO A N 1
ATOM 4689 C CA . PRO A 1 619 ? 7.848 -0.812 13.641 1 89.38 619 PRO A CA 1
ATOM 4690 C C . PRO A 1 619 ? 6.672 -0.281 14.453 1 89.38 619 PRO A C 1
ATOM 4692 O O . PRO A 1 619 ? 6.793 0.74 15.133 1 89.38 619 PRO A O 1
ATOM 4695 N N . ASP A 1 620 ? 5.461 -0.932 14.445 1 85.94 620 ASP A N 1
ATOM 4696 C CA . ASP A 1 620 ? 4.277 -0.4 15.109 1 85.94 620 ASP A CA 1
ATOM 4697 C C . ASP A 1 620 ? 4.082 -1.053 16.484 1 85.94 620 ASP A C 1
ATOM 4699 O O . ASP A 1 620 ? 3.262 -0.594 17.281 1 85.94 620 ASP A O 1
ATOM 4703 N N . ALA A 1 621 ? 4.762 -2.217 16.781 1 87.31 621 ALA A N 1
ATOM 4704 C CA . ALA A 1 621 ? 4.578 -2.9 18.062 1 87.31 621 ALA A CA 1
ATOM 4705 C C . ALA A 1 621 ? 5.824 -3.689 18.438 1 87.31 621 ALA A C 1
ATOM 4707 O O . ALA A 1 621 ? 6.312 -4.508 17.656 1 87.31 621 ALA A O 1
ATOM 4708 N N . GLY A 1 622 ? 6.379 -3.434 19.594 1 83.75 622 GLY A N 1
ATOM 4709 C CA . GLY A 1 622 ? 7.469 -4.238 20.125 1 83.75 622 GLY A CA 1
ATOM 4710 C C . GLY A 1 622 ? 7.031 -5.625 20.547 1 83.75 622 GLY A C 1
ATOM 4711 O O . GLY A 1 622 ? 5.859 -5.98 20.422 1 83.75 622 GLY A O 1
ATOM 4712 N N . PRO A 1 623 ? 7.883 -6.473 20.922 1 82.81 623 PRO A N 1
ATOM 4713 C CA . PRO A 1 623 ? 7.492 -7.793 21.422 1 82.81 623 PRO A CA 1
ATOM 4714 C C . PRO A 1 623 ? 6.609 -7.715 22.672 1 82.81 623 PRO A C 1
ATOM 4716 O O . PRO A 1 623 ? 6.77 -6.809 23.484 1 82.81 623 PRO A O 1
ATOM 4719 N N . PRO A 1 624 ? 5.586 -8.562 22.75 1 85.88 624 PRO A N 1
ATOM 4720 C CA . PRO A 1 624 ? 4.641 -8.516 23.859 1 85.88 624 PRO A CA 1
ATOM 4721 C C . PRO A 1 624 ? 5.316 -8.711 25.219 1 85.88 624 PRO A C 1
ATOM 4723 O O . PRO A 1 624 ? 6.211 -9.555 25.344 1 85.88 624 PRO A O 1
ATOM 4726 N N . ARG A 1 625 ? 5.066 -7.844 26.156 1 82.75 625 ARG A N 1
ATOM 4727 C CA . ARG A 1 625 ? 5.656 -7.902 27.484 1 82.75 625 ARG A CA 1
ATOM 4728 C C . ARG A 1 625 ? 4.703 -8.562 28.484 1 82.75 625 ARG A C 1
ATOM 4730 O O . ARG A 1 625 ? 5.141 -9.219 29.422 1 82.75 625 ARG A O 1
ATOM 4737 N N . ASN A 1 626 ? 3.303 -8.414 28.25 1 86.44 626 ASN A N 1
ATOM 4738 C CA . ASN A 1 626 ? 2.283 -8.898 29.172 1 86.44 626 ASN A CA 1
ATOM 4739 C C . ASN A 1 626 ? 1.322 -9.867 28.484 1 86.44 626 ASN A C 1
ATOM 4741 O O . ASN A 1 626 ? 1.353 -10.023 27.266 1 86.44 626 ASN A O 1
ATOM 4745 N N . ALA A 1 627 ? 0.528 -10.633 29.25 1 83.75 627 ALA A N 1
ATOM 4746 C CA . ALA A 1 627 ? -0.429 -11.617 28.75 1 83.75 627 ALA A CA 1
ATOM 4747 C C . ALA A 1 627 ? -1.536 -10.945 27.938 1 83.75 627 ALA A C 1
ATOM 4749 O O . ALA A 1 627 ? -2.018 -11.5 26.953 1 83.75 627 ALA A O 1
ATOM 4750 N N . LEU A 1 628 ? -1.876 -9.789 28.344 1 84 628 LEU A N 1
ATOM 4751 C CA . LEU A 1 628 ? -2.91 -9.07 27.609 1 84 628 LEU A CA 1
ATOM 4752 C C . LEU A 1 628 ? -2.443 -8.734 26.203 1 84 628 LEU A C 1
ATOM 4754 O O . LEU A 1 628 ? -3.23 -8.781 25.25 1 84 628 LEU A O 1
ATOM 4758 N N . GLN A 1 629 ? -1.229 -8.469 26.219 1 87 629 GLN A N 1
ATOM 4759 C CA . GLN A 1 629 ? -0.685 -8.125 24.906 1 87 629 GLN A CA 1
ATOM 4760 C C . GLN A 1 629 ? -0.563 -9.367 24.016 1 87 629 GLN A C 1
ATOM 4762 O O . GLN A 1 629 ? -0.671 -9.273 22.797 1 87 629 GLN A O 1
ATOM 4767 N N . LYS A 1 630 ? -0.414 -10.469 24.641 1 86.94 630 LYS A N 1
ATOM 4768 C CA . LYS A 1 630 ? -0.38 -11.703 23.859 1 86.94 630 LYS A CA 1
ATOM 4769 C C . LYS A 1 630 ? -1.759 -12.031 23.297 1 86.94 630 LYS A C 1
ATOM 4771 O O . LYS A 1 630 ? -1.878 -12.445 22.141 1 86.94 630 LYS A O 1
ATOM 4776 N N . VAL A 1 631 ? -2.777 -11.859 24.125 1 85.75 631 VAL A N 1
ATOM 4777 C CA . VAL A 1 631 ? -4.148 -12.047 23.656 1 85.75 631 VAL A CA 1
ATOM 4778 C C . VAL A 1 631 ? -4.48 -11.008 22.594 1 85.75 631 VAL A C 1
ATOM 4780 O O . VAL A 1 631 ? -5.156 -11.312 21.609 1 85.75 631 VAL A O 1
ATOM 4783 N N . GLY A 1 632 ? -3.996 -9.852 22.906 1 84.69 632 GLY A N 1
ATOM 4784 C CA . GLY A 1 632 ? -4.215 -8.789 21.938 1 84.69 632 GLY A CA 1
ATOM 4785 C C . GLY A 1 632 ? -3.621 -9.102 20.578 1 84.69 632 GLY A C 1
ATOM 4786 O O . GLY A 1 632 ? -4.211 -8.766 19.547 1 84.69 632 GLY A O 1
ATOM 4787 N N . ARG A 1 633 ? -2.568 -9.805 20.562 1 85.44 633 ARG A N 1
ATOM 4788 C CA . ARG A 1 633 ? -1.937 -10.18 19.297 1 85.44 633 ARG A CA 1
ATOM 4789 C C . ARG A 1 633 ? -2.781 -11.203 18.547 1 85.44 633 ARG A C 1
ATOM 4791 O O . ARG A 1 633 ? -2.855 -11.164 17.312 1 85.44 633 ARG A O 1
ATOM 4798 N N . VAL A 1 634 ? -3.422 -12.031 19.297 1 84 634 VAL A N 1
ATOM 4799 C CA . VAL A 1 634 ? -4.273 -13.039 18.672 1 84 634 VAL A CA 1
ATOM 4800 C C . VAL A 1 634 ? -5.527 -12.383 18.109 1 84 634 VAL A C 1
ATOM 4802 O O . VAL A 1 634 ? -5.957 -12.695 17 1 84 634 VAL A O 1
ATOM 4805 N N . VAL A 1 635 ? -6.062 -11.5 18.859 1 82.56 635 VAL A N 1
ATOM 4806 C CA . VAL A 1 635 ? -7.258 -10.789 18.406 1 82.56 635 VAL A CA 1
ATOM 4807 C C . VAL A 1 635 ? -6.93 -9.969 17.172 1 82.56 635 VAL A C 1
ATOM 4809 O O . VAL A 1 635 ? -7.715 -9.922 16.219 1 82.56 635 VAL A O 1
ATOM 4812 N N . SER A 1 636 ? -5.758 -9.367 17.297 1 82.19 636 SER A N 1
ATOM 4813 C CA . SER A 1 636 ? -5.348 -8.578 16.141 1 82.19 636 SER A CA 1
ATOM 4814 C C . SER A 1 636 ? -5.121 -9.453 14.922 1 82.19 636 SER A C 1
ATOM 4816 O O . SER A 1 636 ? -5.422 -9.047 13.797 1 82.19 636 SER A O 1
ATOM 4818 N N . ALA A 1 637 ? -4.648 -10.602 15.094 1 82.62 637 ALA A N 1
ATOM 4819 C CA . ALA A 1 637 ? -4.445 -11.531 13.984 1 82.62 637 ALA A CA 1
ATOM 4820 C C . ALA A 1 637 ? -5.781 -12 13.414 1 82.62 637 ALA A C 1
ATOM 4822 O O . ALA A 1 637 ? -5.918 -12.156 12.195 1 82.62 637 ALA A O 1
ATOM 4823 N N . MET A 1 638 ? -6.766 -12.133 14.227 1 79.5 638 MET A N 1
ATOM 4824 C CA . MET A 1 638 ? -8.102 -12.547 13.789 1 79.5 638 MET A CA 1
ATOM 4825 C C . MET A 1 638 ? -8.781 -11.438 13 1 79.5 638 MET A C 1
ATOM 4827 O O . MET A 1 638 ? -9.43 -11.695 11.984 1 79.5 638 MET A O 1
ATOM 4831 N N . VAL A 1 639 ? -8.555 -10.305 13.508 1 77.88 639 VAL A N 1
ATOM 4832 C CA . VAL A 1 639 ? -9.141 -9.164 12.805 1 77.88 639 VAL A CA 1
ATOM 4833 C C . VAL A 1 639 ? -8.453 -8.977 11.461 1 77.88 639 VAL A C 1
ATOM 4835 O O . VAL A 1 639 ? -9.109 -8.664 10.461 1 77.88 639 VAL A O 1
ATOM 4838 N N . ARG A 1 640 ? -7.176 -9.227 11.477 1 77.69 640 ARG A N 1
ATOM 4839 C CA . ARG A 1 640 ? -6.441 -9.117 10.219 1 77.69 640 ARG A CA 1
ATOM 4840 C C . ARG A 1 640 ? -6.875 -10.195 9.242 1 77.69 640 ARG A C 1
ATOM 4842 O O . ARG A 1 640 ? -6.969 -9.945 8.031 1 77.69 640 ARG A O 1
ATOM 4849 N N . ALA A 1 641 ? -7.172 -11.273 9.727 1 79.5 641 ALA A N 1
ATOM 4850 C CA . ALA A 1 641 ? -7.648 -12.359 8.883 1 79.5 641 ALA A CA 1
ATOM 4851 C C . ALA A 1 641 ? -9.047 -12.07 8.344 1 79.5 641 ALA A C 1
ATOM 4853 O O . ALA A 1 641 ? -9.344 -12.359 7.184 1 79.5 641 ALA A O 1
ATOM 4854 N N . ALA A 1 642 ? -9.805 -11.477 9.18 1 78.94 642 ALA A N 1
ATOM 4855 C CA . ALA A 1 642 ? -11.172 -11.164 8.797 1 78.94 642 ALA A CA 1
ATOM 4856 C C . ALA A 1 642 ? -11.211 -10 7.801 1 78.94 642 ALA A C 1
ATOM 4858 O O . ALA A 1 642 ? -12.125 -9.906 6.98 1 78.94 642 ALA A O 1
ATOM 4859 N N . THR A 1 643 ? -10.164 -9.211 7.922 1 78.62 643 THR A N 1
ATOM 4860 C CA . THR A 1 643 ? -10.156 -8.047 7.047 1 78.62 643 THR A CA 1
ATOM 4861 C C . THR A 1 643 ? -9.188 -8.242 5.887 1 78.62 643 THR A C 1
ATOM 4863 O O . THR A 1 643 ? -9.008 -7.352 5.059 1 78.62 643 THR A O 1
ATOM 4866 N N . GLY A 1 644 ? -8.664 -9.398 5.852 1 75.88 644 GLY A N 1
ATOM 4867 C CA . GLY A 1 644 ? -7.805 -9.734 4.727 1 75.88 644 GLY A CA 1
ATOM 4868 C C . GLY A 1 644 ? -8.578 -10.031 3.457 1 75.88 644 GLY A C 1
ATOM 4869 O O . GLY A 1 644 ? -9.805 -9.891 3.422 1 75.88 644 GLY A O 1
ATOM 4870 N N . VAL A 1 645 ? -7.98 -10.328 2.424 1 74.5 645 VAL A N 1
ATOM 4871 C CA . VAL A 1 645 ? -8.609 -10.586 1.131 1 74.5 645 VAL A CA 1
ATOM 4872 C C . VAL A 1 645 ? -9.609 -11.727 1.26 1 74.5 645 VAL A C 1
ATOM 4874 O O . VAL A 1 645 ? -10.719 -11.648 0.729 1 74.5 645 VAL A O 1
ATOM 4877 N N . ASN A 1 646 ? -9.266 -12.758 2.068 1 81.62 646 ASN A N 1
ATOM 4878 C CA . ASN A 1 646 ? -10.156 -13.898 2.268 1 81.62 646 ASN A CA 1
ATOM 4879 C C . ASN A 1 646 ? -11.352 -13.523 3.143 1 81.62 646 ASN A C 1
ATOM 4881 O O . ASN A 1 646 ? -12.469 -13.961 2.885 1 81.62 646 ASN A O 1
ATOM 4885 N N . GLY A 1 647 ? -11.031 -12.727 4.109 1 82.25 647 GLY A N 1
ATOM 4886 C CA . GLY A 1 647 ? -12.109 -12.312 4.988 1 82.25 647 GLY A CA 1
ATOM 4887 C C . GLY A 1 647 ? -13.102 -11.383 4.316 1 82.25 647 GLY A C 1
ATOM 4888 O O . GLY A 1 647 ? -14.312 -11.508 4.523 1 82.25 647 GLY A O 1
ATOM 4889 N N . ILE A 1 648 ? -12.648 -10.5 3.502 1 82.25 648 ILE A N 1
ATOM 4890 C CA . ILE A 1 648 ? -13.539 -9.578 2.797 1 82.25 648 ILE A CA 1
ATOM 4891 C C . ILE A 1 648 ? -14.352 -10.344 1.755 1 82.25 648 ILE A C 1
ATOM 4893 O O . ILE A 1 648 ? -15.523 -10.047 1.531 1 82.25 648 ILE A O 1
ATOM 4897 N N . PHE A 1 649 ? -13.75 -11.312 1.101 1 85.31 649 PHE A N 1
ATOM 4898 C CA . PHE A 1 649 ? -14.5 -12.172 0.196 1 85.31 649 PHE A CA 1
ATOM 4899 C C . PHE A 1 649 ? -15.633 -12.867 0.933 1 85.31 649 PHE A C 1
ATOM 4901 O O . PHE A 1 649 ? -16.766 -12.914 0.439 1 85.31 649 PHE A O 1
ATOM 4908 N N . ALA A 1 650 ? -15.258 -13.398 2.037 1 90 650 ALA A N 1
ATOM 4909 C CA . ALA A 1 650 ? -16.281 -14.094 2.818 1 90 650 ALA A CA 1
ATOM 4910 C C . ALA A 1 650 ? -17.391 -13.141 3.238 1 90 650 ALA A C 1
ATOM 4912 O O . ALA A 1 650 ? -18.562 -13.516 3.254 1 90 650 ALA A O 1
ATOM 4913 N N . LEU A 1 651 ? -17.047 -11.961 3.584 1 87.69 651 LEU A N 1
ATOM 4914 C CA . LEU A 1 651 ? -18.047 -10.969 3.961 1 87.69 651 LEU A CA 1
ATOM 4915 C C . LEU A 1 651 ? -18.938 -10.617 2.775 1 87.69 651 LEU A C 1
ATOM 4917 O O . LEU A 1 651 ? -20.156 -10.523 2.916 1 87.69 651 LEU A O 1
ATOM 4921 N N . LYS A 1 652 ? -18.344 -10.43 1.628 1 87.75 652 LYS A N 1
ATOM 4922 C CA . LYS A 1 652 ? -19.109 -10.156 0.424 1 87.75 652 LYS A CA 1
ATOM 4923 C C . LYS A 1 652 ? -20.016 -11.328 0.074 1 87.75 652 LYS A C 1
ATOM 4925 O O . LYS A 1 652 ? -21.141 -11.133 -0.396 1 87.75 652 LYS A O 1
ATOM 4930 N N . TYR A 1 653 ? -19.453 -12.5 0.269 1 91.69 653 TYR A N 1
ATOM 4931 C CA . TYR A 1 653 ? -20.234 -13.719 0.056 1 91.69 653 TYR A CA 1
ATOM 4932 C C . TYR A 1 653 ? -21.469 -13.742 0.952 1 91.69 653 TYR A C 1
ATOM 4934 O O . TYR A 1 653 ? -22.562 -14.102 0.507 1 91.69 653 TYR A O 1
ATOM 4942 N N . GLY A 1 654 ? -21.312 -13.328 2.164 1 92.5 654 GLY A N 1
ATOM 4943 C CA . GLY A 1 654 ? -22.422 -13.273 3.104 1 92.5 654 GLY A CA 1
ATOM 4944 C C . GLY A 1 654 ? -23.406 -12.172 2.787 1 92.5 654 GLY A C 1
ATOM 4945 O O . GLY A 1 654 ? -24.625 -12.398 2.811 1 92.5 654 GLY A O 1
ATOM 4946 N N . ILE A 1 655 ? -22.953 -11.031 2.373 1 89.31 655 ILE A N 1
ATOM 4947 C CA . ILE A 1 655 ? -23.812 -9.891 2.098 1 89.31 655 ILE A CA 1
ATOM 4948 C C . ILE A 1 655 ? -24.641 -10.156 0.84 1 89.31 655 ILE A C 1
ATOM 4950 O O . ILE A 1 655 ? -25.844 -9.883 0.808 1 89.31 655 ILE A O 1
ATOM 4954 N N . VAL A 1 656 ? -24 -10.703 -0.162 1 92.38 656 VAL A N 1
ATOM 4955 C CA . VAL A 1 656 ? -24.719 -10.977 -1.407 1 92.38 656 VAL A CA 1
ATOM 4956 C C . VAL A 1 656 ? -25.766 -12.055 -1.171 1 92.38 656 VAL A C 1
ATOM 4958 O O . VAL A 1 656 ? -26.859 -12 -1.742 1 92.38 656 VAL A O 1
ATOM 4961 N N . SER A 1 657 ? -25.484 -12.984 -0.319 1 95.06 657 SER A N 1
ATOM 4962 C CA . SER A 1 657 ? -26.438 -14.039 0.003 1 95.06 657 SER A CA 1
ATOM 4963 C C . SER A 1 657 ? -27.672 -13.469 0.695 1 95.06 657 SER A C 1
ATOM 4965 O O . SER A 1 657 ? -28.812 -13.805 0.331 1 95.06 657 SER A O 1
ATOM 4967 N N . VAL A 1 658 ? -27.453 -12.586 1.579 1 93.5 658 VAL A N 1
ATOM 4968 C CA . VAL A 1 658 ? -28.578 -12.008 2.314 1 93.5 658 VAL A CA 1
ATOM 4969 C C . VAL A 1 658 ? -29.375 -11.07 1.407 1 93.5 658 VAL A C 1
ATOM 4971 O O . VAL A 1 658 ? -30.594 -11.039 1.454 1 93.5 658 VAL A O 1
ATOM 4974 N N . ALA A 1 659 ? -28.672 -10.312 0.526 1 90.75 659 ALA A N 1
ATOM 4975 C CA . ALA A 1 659 ? -29.328 -9.367 -0.375 1 90.75 659 ALA A CA 1
ATOM 4976 C C . ALA A 1 659 ? -30.281 -10.086 -1.315 1 90.75 659 ALA A C 1
ATOM 4978 O O . ALA A 1 659 ? -31.391 -9.594 -1.585 1 90.75 659 ALA A O 1
ATOM 4979 N N . PHE A 1 660 ? -29.953 -11.258 -1.796 1 94.25 660 PHE A N 1
ATOM 4980 C CA . PHE A 1 660 ? -30.781 -11.992 -2.73 1 94.25 660 PHE A CA 1
ATOM 4981 C C . PHE A 1 660 ? -31.797 -12.859 -1.985 1 94.25 660 PHE A C 1
ATOM 4983 O O . PHE A 1 660 ? -32.781 -13.336 -2.574 1 94.25 660 PHE A O 1
ATOM 4990 N N . TRP A 1 661 ? -31.594 -13.062 -0.672 1 94.69 661 TRP A N 1
ATOM 4991 C CA . TRP A 1 661 ? -32.5 -13.844 0.16 1 94.69 661 TRP A CA 1
ATOM 4992 C C . TRP A 1 661 ? -33.656 -12.984 0.673 1 94.69 661 TRP A C 1
ATOM 4994 O O . TRP A 1 661 ? -34.781 -13.469 0.852 1 94.69 661 TRP A O 1
ATOM 5004 N N . VAL A 1 662 ? -33.5 -11.688 0.834 1 90.5 662 VAL A N 1
ATOM 5005 C CA . VAL A 1 662 ? -34.438 -10.789 1.492 1 90.5 662 VAL A CA 1
ATOM 5006 C C . VAL A 1 662 ? -35.781 -10.773 0.731 1 90.5 662 VAL A C 1
ATOM 5008 O O . VAL A 1 662 ? -36.844 -10.859 1.336 1 90.5 662 VAL A O 1
ATOM 5011 N N . PRO A 1 663 ? -35.75 -10.75 -0.633 1 88.69 663 PRO A N 1
ATOM 5012 C CA . PRO A 1 663 ? -37.031 -10.742 -1.335 1 88.69 663 PRO A CA 1
ATOM 5013 C C . PRO A 1 663 ? -37.844 -12.023 -1.103 1 88.69 663 PRO A C 1
ATOM 5015 O O . PRO A 1 663 ? -39.062 -12.047 -1.335 1 88.69 663 PRO A O 1
ATOM 5018 N N . SER A 1 664 ? -37.25 -13.039 -0.621 1 91.94 664 SER A N 1
ATOM 5019 C CA . SER A 1 664 ? -37.969 -14.289 -0.393 1 91.94 664 SER A CA 1
ATOM 5020 C C . SER A 1 664 ? -38.75 -14.25 0.909 1 91.94 664 SER A C 1
ATOM 5022 O O . SER A 1 664 ? -39.656 -15.055 1.108 1 91.94 664 SER A O 1
ATOM 5024 N N . VAL A 1 665 ? -38.438 -13.289 1.809 1 89.56 665 VAL A N 1
ATOM 5025 C CA . VAL A 1 665 ? -39.062 -13.297 3.125 1 89.56 665 VAL A CA 1
ATOM 5026 C C . VAL A 1 665 ? -39.906 -12.047 3.299 1 89.56 665 VAL A C 1
ATOM 5028 O O . VAL A 1 665 ? -40.406 -11.773 4.391 1 89.56 665 VAL A O 1
ATOM 5031 N N . CYS A 1 666 ? -40.094 -11.344 2.246 1 84.94 666 CYS A N 1
ATOM 5032 C CA . CYS A 1 666 ? -41 -10.203 2.283 1 84.94 666 CYS A CA 1
ATOM 5033 C C . CYS A 1 666 ? -42.375 -10.602 1.817 1 84.94 666 CYS A C 1
ATOM 5035 O O . CYS A 1 666 ? -42.531 -11.312 0.821 1 84.94 666 CYS A O 1
ATOM 5037 N N . PRO A 1 667 ? -43.5 -10.227 2.578 1 81.06 667 PRO A N 1
ATOM 5038 C CA . PRO A 1 667 ? -44.875 -10.648 2.24 1 81.06 667 PRO A CA 1
ATOM 5039 C C . PRO A 1 667 ? -45.281 -10.203 0.842 1 81.06 667 PRO A C 1
ATOM 5041 O O . PRO A 1 667 ? -46 -10.938 0.151 1 81.06 667 PRO A O 1
ATOM 5044 N N . SER A 1 668 ? -44.719 -9.117 0.348 1 77.38 668 SER A N 1
ATOM 5045 C CA . SER A 1 668 ? -45.125 -8.594 -0.952 1 77.38 668 SER A CA 1
ATOM 5046 C C . SER A 1 668 ? -44.375 -9.305 -2.088 1 77.38 668 SER A C 1
ATOM 5048 O O . SER A 1 668 ? -44.906 -9.391 -3.205 1 77.38 668 SER A O 1
ATOM 5050 N N . SER A 1 669 ? -43.25 -9.867 -1.842 1 86.69 669 SER A N 1
ATOM 5051 C CA . SER A 1 669 ? -42.438 -10.406 -2.93 1 86.69 669 SER A CA 1
ATOM 5052 C C . SER A 1 669 ? -42.219 -11.898 -2.762 1 86.69 669 SER A C 1
ATOM 5054 O O . SER A 1 669 ? -41.594 -12.539 -3.617 1 86.69 669 SER A O 1
ATOM 5056 N N . ALA A 1 670 ? -42.75 -12.484 -1.748 1 88.56 670 ALA A N 1
ATOM 5057 C CA . ALA A 1 670 ? -42.5 -13.906 -1.491 1 88.56 670 ALA A CA 1
ATOM 5058 C C . ALA A 1 670 ? -43.125 -14.773 -2.58 1 88.56 670 ALA A C 1
ATOM 5060 O O . ALA A 1 670 ? -42.5 -15.719 -3.064 1 88.56 670 ALA A O 1
ATOM 5061 N N . ALA A 1 671 ? -44.406 -14.422 -2.984 1 87.25 671 ALA A N 1
ATOM 5062 C CA . ALA A 1 671 ? -45.094 -15.188 -4.027 1 87.25 671 ALA A CA 1
ATOM 5063 C C . ALA A 1 671 ? -44.375 -15.039 -5.367 1 87.25 671 ALA A C 1
ATOM 5065 O O . ALA A 1 671 ? -44.219 -16.016 -6.113 1 87.25 671 ALA A O 1
ATOM 5066 N N . PHE A 1 672 ? -43.844 -13.867 -5.59 1 86.94 672 PHE A N 1
ATOM 5067 C CA . PHE A 1 672 ? -43.125 -13.594 -6.816 1 86.94 672 PHE A CA 1
ATOM 5068 C C . PHE A 1 672 ? -41.812 -14.359 -6.836 1 86.94 672 PHE A C 1
ATOM 5070 O O . PHE A 1 672 ? -41.438 -14.938 -7.859 1 86.94 672 PHE A O 1
ATOM 5077 N N . TYR A 1 673 ? -41.156 -14.391 -5.746 1 90.44 673 TYR A N 1
ATOM 5078 C CA . TYR A 1 673 ? -39.875 -15.07 -5.617 1 90.44 673 TYR A CA 1
ATOM 5079 C C . TYR A 1 673 ? -40.031 -16.578 -5.812 1 90.44 673 TYR A C 1
ATOM 5081 O O . TYR A 1 673 ? -39.188 -17.203 -6.477 1 90.44 673 TYR A O 1
ATOM 5089 N N . TYR A 1 674 ? -41.062 -17.156 -5.305 1 87.31 674 TYR A N 1
ATOM 5090 C CA . TYR A 1 674 ? -41.312 -18.594 -5.422 1 87.31 674 TYR A CA 1
ATOM 5091 C C . TYR A 1 674 ? -41.75 -18.953 -6.832 1 87.31 674 TYR A C 1
ATOM 5093 O O . TYR A 1 674 ? -41.25 -19.938 -7.41 1 87.31 674 TYR A O 1
ATOM 5101 N N . ARG A 1 675 ? -42.656 -18.109 -7.418 1 83.56 675 ARG A N 1
ATOM 5102 C CA . ARG A 1 675 ? -43.188 -18.391 -8.75 1 83.56 675 ARG A CA 1
ATOM 5103 C C . ARG A 1 675 ? -42.062 -18.344 -9.797 1 83.56 675 ARG A C 1
ATOM 5105 O O . ARG A 1 675 ? -42.062 -19.125 -10.742 1 83.56 675 ARG A O 1
ATOM 5112 N N . ASN A 1 676 ? -41.094 -17.484 -9.531 1 86.44 676 ASN A N 1
ATOM 5113 C CA . ASN A 1 676 ? -40 -17.312 -10.5 1 86.44 676 ASN A CA 1
ATOM 5114 C C . ASN A 1 676 ? -38.75 -18.031 -10.047 1 86.44 676 ASN A C 1
ATOM 5116 O O . ASN A 1 676 ? -37.688 -17.875 -10.664 1 86.44 676 ASN A O 1
ATOM 5120 N N . ARG A 1 677 ? -38.812 -18.828 -9.016 1 87.31 677 ARG A N 1
ATOM 5121 C CA . ARG A 1 677 ? -37.688 -19.609 -8.508 1 87.31 677 ARG A CA 1
ATOM 5122 C C . ARG A 1 677 ? -36.469 -18.734 -8.258 1 87.31 677 ARG A C 1
ATOM 5124 O O . ARG A 1 677 ? -35.375 -19.031 -8.719 1 87.31 677 ARG A O 1
ATOM 5131 N N . GLY A 1 678 ? -36.594 -17.734 -7.523 1 88.75 678 GLY A N 1
ATOM 5132 C CA . GLY A 1 678 ? -35.531 -16.797 -7.184 1 88.75 678 GLY A CA 1
ATOM 5133 C C . GLY A 1 678 ? -34.344 -17.438 -6.484 1 88.75 678 GLY A C 1
ATOM 5134 O O . GLY A 1 678 ? -33.25 -16.859 -6.434 1 88.75 678 GLY A O 1
ATOM 5135 N N . LEU A 1 679 ? -34.531 -18.672 -6.062 1 89.94 679 LEU A N 1
ATOM 5136 C CA . LEU A 1 679 ? -33.438 -19.406 -5.398 1 89.94 679 LEU A CA 1
ATOM 5137 C C . LEU A 1 679 ? -32.25 -19.578 -6.328 1 89.94 679 LEU A C 1
ATOM 5139 O O . LEU A 1 679 ? -31.109 -19.531 -5.883 1 89.94 679 LEU A O 1
ATOM 5143 N N . TRP A 1 680 ? -32.531 -19.688 -7.535 1 89.06 680 TRP A N 1
ATOM 5144 C CA . TRP A 1 680 ? -31.469 -19.906 -8.508 1 89.06 680 TRP A CA 1
ATOM 5145 C C . TRP A 1 680 ? -30.641 -18.641 -8.68 1 89.06 680 TRP A C 1
ATOM 5147 O O . TRP A 1 680 ? -29.422 -18.719 -8.906 1 89.06 680 TRP A O 1
ATOM 5157 N N . ALA A 1 681 ? -31.203 -17.516 -8.633 1 92.62 681 ALA A N 1
ATOM 5158 C CA . ALA A 1 681 ? -30.438 -16.281 -8.688 1 92.62 681 ALA A CA 1
ATOM 5159 C C . ALA A 1 681 ? -29.5 -16.156 -7.496 1 92.62 681 ALA A C 1
ATOM 5161 O O . ALA A 1 681 ? -28.375 -15.664 -7.629 1 92.62 681 ALA A O 1
ATOM 5162 N N . LEU A 1 682 ? -29.984 -16.609 -6.383 1 95 682 LEU A N 1
ATOM 5163 C CA . LEU A 1 682 ? -29.172 -16.594 -5.172 1 95 682 LEU A CA 1
ATOM 5164 C C . LEU A 1 682 ? -27.953 -17.5 -5.32 1 95 682 LEU A C 1
ATOM 5166 O O . LEU A 1 682 ? -26.828 -17.109 -5.016 1 95 682 LEU A O 1
ATOM 5170 N N . ILE A 1 683 ? -28.156 -18.641 -5.84 1 91 683 ILE A N 1
ATOM 5171 C CA . ILE A 1 683 ? -27.094 -19.625 -6.008 1 91 683 ILE A CA 1
ATOM 5172 C C . ILE A 1 683 ? -26.078 -19.109 -7.035 1 91 683 ILE A C 1
ATOM 5174 O O . ILE A 1 683 ? -24.875 -19.234 -6.848 1 91 683 ILE A O 1
ATOM 5178 N N . MET A 1 684 ? -26.609 -18.531 -8.047 1 90.5 684 MET A N 1
ATOM 5179 C CA . MET A 1 684 ? -25.719 -18.047 -9.102 1 90.5 684 MET A CA 1
ATOM 5180 C C . MET A 1 684 ? -24.922 -16.844 -8.617 1 90.5 684 MET A C 1
ATOM 5182 O O . MET A 1 684 ? -23.766 -16.656 -9.023 1 90.5 684 MET A O 1
ATOM 5186 N N . ALA A 1 685 ? -25.484 -16.031 -7.797 1 91.94 685 ALA A N 1
ATOM 5187 C CA . ALA A 1 685 ? -24.766 -14.906 -7.234 1 91.94 685 ALA A CA 1
ATOM 5188 C C . ALA A 1 685 ? -23.594 -15.375 -6.367 1 91.94 685 ALA A C 1
ATOM 5190 O O . ALA A 1 685 ? -22.516 -14.797 -6.402 1 91.94 685 ALA A O 1
ATOM 5191 N N . GLN A 1 686 ? -23.812 -16.422 -5.652 1 91.81 686 GLN A N 1
ATOM 5192 C CA . GLN A 1 686 ? -22.797 -16.953 -4.762 1 91.81 686 GLN A CA 1
ATOM 5193 C C . GLN A 1 686 ? -21.688 -17.641 -5.551 1 91.81 686 GLN A C 1
ATOM 5195 O O . GLN A 1 686 ? -20.5 -17.438 -5.27 1 91.81 686 GLN A O 1
ATOM 5200 N N . THR A 1 687 ? -22.031 -18.328 -6.52 1 83.25 687 THR A N 1
ATOM 5201 C CA . THR A 1 687 ? -21.047 -19.094 -7.285 1 83.25 687 THR A CA 1
ATOM 5202 C C . THR A 1 687 ? -20.297 -18.172 -8.25 1 83.25 687 THR A C 1
ATOM 5204 O O . THR A 1 687 ? -19.188 -18.5 -8.672 1 83.25 687 THR A O 1
ATOM 5207 N N . GLY A 1 688 ? -20.922 -17.094 -8.562 1 81.31 688 GLY A N 1
ATOM 5208 C CA . GLY A 1 688 ? -20.297 -16.172 -9.492 1 81.31 688 GLY A CA 1
ATOM 5209 C C . GLY A 1 688 ? -19.266 -15.281 -8.836 1 81.31 688 GLY A C 1
ATOM 5210 O O . GLY A 1 688 ? -18.438 -14.672 -9.516 1 81.31 688 GLY A O 1
ATOM 5211 N N . LEU A 1 689 ? -19.25 -15.25 -7.551 1 83.19 689 LEU A N 1
ATOM 5212 C CA . LEU A 1 689 ? -18.297 -14.398 -6.844 1 83.19 689 LEU A CA 1
ATOM 5213 C C . LEU A 1 689 ? -16.922 -15.062 -6.77 1 83.19 689 LEU A C 1
ATOM 5215 O O . LEU A 1 689 ? -16.812 -16.219 -6.348 1 83.19 689 LEU A O 1
ATOM 5219 N N . GLY A 1 690 ? -15.891 -14.414 -7.363 1 74.5 690 GLY A N 1
ATOM 5220 C CA . GLY A 1 690 ? -14.531 -14.93 -7.312 1 74.5 690 GLY A CA 1
ATOM 5221 C C . GLY A 1 690 ? -13.688 -14.297 -6.219 1 74.5 690 GLY A C 1
ATOM 5222 O O . GLY A 1 690 ? -14.008 -13.203 -5.742 1 74.5 690 GLY A O 1
ATOM 5223 N N . VAL A 1 691 ? -12.727 -15 -5.75 1 67.75 691 VAL A N 1
ATOM 5224 C CA . VAL A 1 691 ? -11.875 -14.547 -4.656 1 67.75 691 VAL A CA 1
ATOM 5225 C C . VAL A 1 691 ? -10.953 -13.438 -5.145 1 67.75 691 VAL A C 1
ATOM 5227 O O . VAL A 1 691 ? -10.703 -12.461 -4.426 1 67.75 691 VAL A O 1
ATOM 5230 N N . TYR A 1 692 ? -10.445 -13.57 -6.406 1 62.06 692 TYR A N 1
ATOM 5231 C CA . TYR A 1 692 ? -9.492 -12.555 -6.852 1 62.06 692 TYR A CA 1
ATOM 5232 C C . TYR A 1 692 ? -10.102 -11.68 -7.938 1 62.06 692 TYR A C 1
ATOM 5234 O O . TYR A 1 692 ? -10.617 -12.188 -8.938 1 62.06 692 TYR A O 1
ATOM 5242 N N . ALA A 1 693 ? -10.203 -10.383 -7.68 1 59.16 693 ALA A N 1
ATOM 5243 C CA . ALA A 1 693 ? -10.93 -9.391 -8.469 1 59.16 693 ALA A CA 1
ATOM 5244 C C . ALA A 1 693 ? -10.32 -9.25 -9.859 1 59.16 693 ALA A C 1
ATOM 5246 O O . ALA A 1 693 ? -11.031 -8.969 -10.828 1 59.16 693 ALA A O 1
ATOM 5247 N N . GLY A 1 694 ? -9.055 -9.547 -10.055 1 60.5 694 GLY A N 1
ATOM 5248 C CA . GLY A 1 694 ? -8.445 -9.258 -11.344 1 60.5 694 GLY A CA 1
ATOM 5249 C C . GLY A 1 694 ? -8.969 -10.141 -12.461 1 60.5 694 GLY A C 1
ATOM 5250 O O . GLY A 1 694 ? -9.062 -9.703 -13.609 1 60.5 694 GLY A O 1
ATOM 5251 N N . GLU A 1 695 ? -9.414 -11.352 -12.164 1 69.38 695 GLU A N 1
ATOM 5252 C CA . GLU A 1 695 ? -9.844 -12.297 -13.188 1 69.38 695 GLU A CA 1
ATOM 5253 C C . GLU A 1 695 ? -11.359 -12.344 -13.297 1 69.38 695 GLU A C 1
ATOM 5255 O O . GLU A 1 695 ? -11.906 -13.055 -14.141 1 69.38 695 GLU A O 1
ATOM 5260 N N . GLN A 1 696 ? -11.984 -11.508 -12.586 1 71.75 696 GLN A N 1
ATOM 5261 C CA . GLN A 1 696 ? -13.414 -11.672 -12.391 1 71.75 696 GLN A CA 1
ATOM 5262 C C . GLN A 1 696 ? -14.203 -11.188 -13.602 1 71.75 696 GLN A C 1
ATOM 5264 O O . GLN A 1 696 ? -15.25 -11.742 -13.938 1 71.75 696 GLN A O 1
ATOM 5269 N N . VAL A 1 697 ? -13.594 -10.297 -14.281 1 71.62 697 VAL A N 1
ATOM 5270 C CA . VAL A 1 697 ? -14.344 -9.789 -15.43 1 71.62 697 VAL A CA 1
ATOM 5271 C C . VAL A 1 697 ? -14.32 -10.82 -16.547 1 71.62 697 VAL A C 1
ATOM 5273 O O . VAL A 1 697 ? -15.344 -11.055 -17.203 1 71.62 697 VAL A O 1
ATOM 5276 N N . PHE A 1 698 ? -13.211 -11.406 -16.734 1 75.5 698 PHE A N 1
ATOM 5277 C CA . PHE A 1 698 ? -13.094 -12.422 -17.781 1 75.5 698 PHE A CA 1
ATOM 5278 C C . PHE A 1 698 ? -13.953 -13.633 -17.453 1 75.5 698 PHE A C 1
ATOM 5280 O O . PHE A 1 698 ? -14.633 -14.172 -18.328 1 75.5 698 PHE A O 1
ATOM 5287 N N . VAL A 1 699 ? -13.922 -14.031 -16.234 1 76.38 699 VAL A N 1
ATOM 5288 C CA . VAL A 1 699 ? -14.703 -15.195 -15.82 1 76.38 699 VAL A CA 1
ATOM 5289 C C . VAL A 1 699 ? -16.188 -14.883 -15.906 1 76.38 699 VAL A C 1
ATOM 5291 O O . VAL A 1 699 ? -17 -15.75 -16.25 1 76.38 699 VAL A O 1
ATOM 5294 N N . PHE A 1 700 ? -16.547 -13.617 -15.695 1 78.44 700 PHE A N 1
ATOM 5295 C CA . PHE A 1 700 ? -17.938 -13.188 -15.812 1 78.44 700 PHE A CA 1
ATOM 5296 C C . PHE A 1 700 ? -18.406 -13.297 -17.25 1 78.44 700 PHE A C 1
ATOM 5298 O O . PHE A 1 700 ? -19.516 -13.789 -17.516 1 78.44 700 PHE A O 1
ATOM 5305 N N . VAL A 1 701 ? -17.547 -12.906 -18.141 1 80.06 701 VAL A N 1
ATOM 5306 C CA . VAL A 1 701 ? -17.906 -12.945 -19.562 1 80.06 701 VAL A CA 1
ATOM 5307 C C . VAL A 1 701 ? -18 -14.391 -20.031 1 80.06 701 VAL A C 1
ATOM 5309 O O . VAL A 1 701 ? -18.891 -14.742 -20.812 1 80.06 701 VAL A O 1
ATOM 5312 N N . GLN A 1 702 ? -17.141 -15.188 -19.562 1 83.25 702 GLN A N 1
ATOM 5313 C CA . GLN A 1 702 ? -17.156 -16.594 -19.938 1 83.25 702 GLN A CA 1
ATOM 5314 C C . GLN A 1 702 ? -18.391 -17.297 -19.391 1 83.25 702 GLN A C 1
ATOM 5316 O O . GLN A 1 702 ? -19.031 -18.062 -20.094 1 83.25 702 GLN A O 1
ATOM 5321 N N . ARG A 1 703 ? -18.719 -17 -18.188 1 82.19 703 ARG A N 1
ATOM 5322 C CA . ARG A 1 703 ? -19.875 -17.641 -17.578 1 82.19 703 ARG A CA 1
ATOM 5323 C C . ARG A 1 703 ? -21.172 -17.172 -18.219 1 82.19 703 ARG A C 1
ATOM 5325 O O . ARG A 1 703 ? -22.078 -17.953 -18.438 1 82.19 703 ARG A O 1
ATOM 5332 N N . MET A 1 704 ? -21.188 -15.891 -18.547 1 85.38 704 MET A N 1
ATOM 5333 C CA . MET A 1 704 ? -22.375 -15.359 -19.203 1 85.38 704 MET A CA 1
ATOM 5334 C C . MET A 1 704 ? -22.516 -15.93 -20.609 1 85.38 704 MET A C 1
ATOM 5336 O O . MET A 1 704 ? -23.609 -16.328 -21 1 85.38 704 MET A O 1
ATOM 5340 N N . SER A 1 705 ? -21.422 -15.984 -21.312 1 88.5 705 SER A N 1
ATOM 5341 C CA . SER A 1 705 ? -21.469 -16.531 -22.656 1 88.5 705 SER A CA 1
ATOM 5342 C C . SER A 1 705 ? -21.781 -18.016 -22.641 1 88.5 705 SER A C 1
ATOM 5344 O O . SER A 1 705 ? -22.469 -18.531 -23.516 1 88.5 705 SER A O 1
ATOM 5346 N N . GLY A 1 706 ? -21.203 -18.703 -21.672 1 88.69 706 GLY A N 1
ATOM 5347 C CA . GLY A 1 706 ? -21.5 -20.125 -21.531 1 88.69 706 GLY A CA 1
ATOM 5348 C C . GLY A 1 706 ? -22.969 -20.391 -21.203 1 88.69 706 GLY A C 1
ATOM 5349 O O . GLY A 1 706 ? -23.562 -21.328 -21.719 1 88.69 706 GLY A O 1
ATOM 5350 N N . THR A 1 707 ? -23.5 -19.531 -20.422 1 88.12 707 THR A N 1
ATOM 5351 C CA . THR A 1 707 ? -24.906 -19.672 -20.062 1 88.12 707 THR A CA 1
ATOM 5352 C C . THR A 1 707 ? -25.797 -19.422 -21.281 1 88.12 707 THR A C 1
ATOM 5354 O O . THR A 1 707 ? -26.766 -20.156 -21.516 1 88.12 707 THR A O 1
ATOM 5357 N N . CYS A 1 708 ? -25.453 -18.391 -22.016 1 89.12 708 CYS A N 1
ATOM 5358 C CA . CYS A 1 708 ? -26.234 -18.094 -23.219 1 89.12 708 CYS A CA 1
ATOM 5359 C C . CYS A 1 708 ? -26.141 -19.25 -24.219 1 89.12 708 CYS A C 1
ATOM 5361 O O . CYS A 1 708 ? -27.141 -19.641 -24.812 1 89.12 708 CYS A O 1
ATOM 5363 N N . ALA A 1 709 ? -24.953 -19.781 -24.359 1 91.25 709 ALA A N 1
ATOM 5364 C CA . ALA A 1 709 ? -24.766 -20.906 -25.266 1 91.25 709 ALA A CA 1
ATOM 5365 C C . ALA A 1 709 ? -25.5 -22.141 -24.75 1 91.25 709 ALA A C 1
ATOM 5367 O O . ALA A 1 709 ? -26.062 -22.906 -25.531 1 91.25 709 ALA A O 1
ATOM 5368 N N . GLY A 1 710 ? -25.484 -22.375 -23.484 1 91 710 GLY A N 1
ATOM 5369 C CA . GLY A 1 710 ? -26.172 -23.5 -22.891 1 91 710 GLY A CA 1
ATOM 5370 C C . GLY A 1 710 ? -27.688 -23.453 -23.062 1 91 710 GLY A C 1
ATOM 5371 O O . GLY A 1 710 ? -28.328 -24.484 -23.281 1 91 710 GLY A O 1
ATOM 5372 N N . ILE A 1 711 ? -28.203 -22.266 -23.016 1 90.44 711 ILE A N 1
ATOM 5373 C CA . ILE A 1 711 ? -29.641 -22.094 -23.203 1 90.44 711 ILE A CA 1
ATOM 5374 C C . ILE A 1 711 ? -30.016 -22.469 -24.641 1 90.44 711 ILE A C 1
ATOM 5376 O O . ILE A 1 711 ? -31.031 -23.141 -24.875 1 90.44 711 ILE A O 1
ATOM 5380 N N . VAL A 1 712 ? -29.203 -22.031 -25.531 1 90.56 712 VAL A N 1
ATOM 5381 C CA . VAL A 1 712 ? -29.484 -22.312 -26.938 1 90.56 712 VAL A CA 1
ATOM 5382 C C . VAL A 1 712 ? -29.359 -23.812 -27.188 1 90.56 712 VAL A C 1
ATOM 5384 O O . VAL A 1 712 ? -30.25 -24.422 -27.812 1 90.56 712 VAL A O 1
ATOM 5387 N N . VAL A 1 713 ? -28.359 -24.438 -26.672 1 91.06 713 VAL A N 1
ATOM 5388 C CA . VAL A 1 713 ? -28.141 -25.875 -26.859 1 91.06 713 VAL A CA 1
ATOM 5389 C C . VAL A 1 713 ? -29.234 -26.656 -26.141 1 91.06 713 VAL A C 1
ATOM 5391 O O . VAL A 1 713 ? -29.766 -27.641 -26.688 1 91.06 713 VAL A O 1
ATOM 5394 N N . GLY A 1 714 ? -29.531 -26.297 -24.938 1 89.81 714 GLY A N 1
ATOM 5395 C CA . GLY A 1 714 ? -30.578 -26.969 -24.188 1 89.81 714 GLY A CA 1
ATOM 5396 C C . GLY A 1 714 ? -31.938 -26.906 -24.859 1 89.81 714 GLY A C 1
ATOM 5397 O O . GLY A 1 714 ? -32.656 -27.906 -24.891 1 89.81 714 GLY A O 1
ATOM 5398 N N . MET A 1 715 ? -32.25 -25.75 -25.5 1 89.31 715 MET A N 1
ATOM 5399 C CA . MET A 1 715 ? -33.531 -25.609 -26.203 1 89.31 715 MET A CA 1
ATOM 5400 C C . MET A 1 715 ? -33.531 -26.484 -27.469 1 89.31 715 MET A C 1
ATOM 5402 O O . MET A 1 715 ? -34.562 -27.109 -27.766 1 89.31 715 MET A O 1
ATOM 5406 N N . VAL A 1 716 ? -32.438 -26.484 -28.094 1 89.62 716 VAL A N 1
ATOM 5407 C CA . VAL A 1 716 ? -32.344 -27.297 -29.312 1 89.62 716 VAL A CA 1
ATOM 5408 C C . VAL A 1 716 ? -32.531 -28.781 -28.953 1 89.62 716 VAL A C 1
ATOM 5410 O O . VAL A 1 716 ? -33.281 -29.5 -29.625 1 89.62 716 VAL A O 1
ATOM 5413 N N . LEU A 1 717 ? -31.906 -29.234 -27.906 1 90 717 LEU A N 1
ATOM 5414 C CA . LEU A 1 717 ? -31.984 -30.625 -27.516 1 90 717 LEU A CA 1
ATOM 5415 C C . LEU A 1 717 ? -33.375 -30.984 -27.031 1 90 717 LEU A C 1
ATOM 5417 O O . LEU A 1 717 ? -33.875 -32.094 -27.281 1 90 717 LEU A O 1
ATOM 5421 N N . TRP A 1 718 ? -34.031 -30.062 -26.328 1 88.31 718 TRP A N 1
ATOM 5422 C CA . TRP A 1 718 ? -35.406 -30.297 -25.859 1 88.31 718 TRP A CA 1
ATOM 5423 C C . TRP A 1 718 ? -36.375 -30.422 -27.031 1 88.31 718 TRP A C 1
ATOM 5425 O O . TRP A 1 718 ? -37.188 -31.344 -27.078 1 88.31 718 TRP A O 1
ATOM 5435 N N . TYR A 1 719 ? -36.25 -29.516 -28.047 1 87.25 719 TYR A N 1
ATOM 5436 C CA . TYR A 1 719 ? -37.219 -29.5 -29.141 1 87.25 719 TYR A CA 1
ATOM 5437 C C . TYR A 1 719 ? -36.969 -30.656 -30.094 1 87.25 719 TYR A C 1
ATOM 5439 O O . TYR A 1 719 ? -37.875 -31.109 -30.797 1 87.25 719 TYR A O 1
ATOM 5447 N N . ILE A 1 720 ? -35.75 -31.156 -30.109 1 86.75 720 ILE A N 1
ATOM 5448 C CA . ILE A 1 720 ? -35.469 -32.344 -30.906 1 86.75 720 ILE A CA 1
ATOM 5449 C C . ILE A 1 720 ? -36.125 -33.562 -30.266 1 86.75 720 ILE A C 1
ATOM 5451 O O . ILE A 1 720 ? -36.719 -34.406 -30.953 1 86.75 720 ILE A O 1
ATOM 5455 N N . GLY A 1 721 ? -35.969 -33.719 -29 1 80.94 721 GLY A N 1
ATOM 5456 C CA . GLY A 1 721 ? -36.531 -34.844 -28.281 1 80.94 721 GLY A CA 1
ATOM 5457 C C . GLY A 1 721 ? -38.031 -34.781 -28.078 1 80.94 721 GLY A C 1
ATOM 5458 O O . GLY A 1 721 ? -38.719 -35.781 -28.156 1 80.94 721 GLY A O 1
ATOM 5459 N N . ALA A 1 722 ? -38.656 -33.594 -27.594 1 76.69 722 ALA A N 1
ATOM 5460 C CA . ALA A 1 722 ? -40.062 -33.469 -27.203 1 76.69 722 ALA A CA 1
ATOM 5461 C C . ALA A 1 722 ? -40.906 -32.938 -28.359 1 76.69 722 ALA A C 1
ATOM 5463 O O . ALA A 1 722 ? -42.125 -33.125 -28.391 1 76.69 722 ALA A O 1
ATOM 5464 N N . GLN A 1 723 ? -40.25 -32.469 -29.547 1 66.81 723 GLN A N 1
ATOM 5465 C CA . GLN A 1 723 ? -41 -31.812 -30.609 1 66.81 723 GLN A CA 1
ATOM 5466 C C . GLN A 1 723 ? -42 -30.797 -30.047 1 66.81 723 GLN A C 1
ATOM 5468 O O . GLN A 1 723 ? -41.625 -29.953 -29.219 1 66.81 723 GLN A O 1
ATOM 5473 N N . ARG A 1 724 ? -43.375 -30.641 -30.25 1 63.47 724 ARG A N 1
ATOM 5474 C CA . ARG A 1 724 ? -44.375 -29.719 -29.75 1 63.47 724 ARG A CA 1
ATOM 5475 C C . ARG A 1 724 ? -45.188 -30.359 -28.641 1 63.47 724 ARG A C 1
ATOM 5477 O O . ARG A 1 724 ? -46.156 -29.766 -28.141 1 63.47 724 ARG A O 1
ATOM 5484 N N . GLY A 1 725 ? -44.719 -31.641 -28.125 1 64.19 725 GLY A N 1
ATOM 5485 C CA . GLY A 1 725 ? -45.562 -32.344 -27.172 1 64.19 725 GLY A CA 1
ATOM 5486 C C . GLY A 1 725 ? -44.906 -32.562 -25.828 1 64.19 725 GLY A C 1
ATOM 5487 O O . GLY A 1 725 ? -44 -31.797 -25.422 1 64.19 725 GLY A O 1
ATOM 5488 N N . MET A 1 726 ? -45.438 -33.469 -24.906 1 66.06 726 MET A N 1
ATOM 5489 C CA . MET A 1 726 ? -45.031 -33.75 -23.531 1 66.06 726 MET A CA 1
ATOM 5490 C C . MET A 1 726 ? -43.688 -34.438 -23.484 1 66.06 726 MET A C 1
ATOM 5492 O O . MET A 1 726 ? -43.062 -34.531 -22.422 1 66.06 726 MET A O 1
ATOM 5496 N N . GLY A 1 727 ? -42.875 -34.625 -24.594 1 62.84 727 GLY A N 1
ATOM 5497 C CA . GLY A 1 727 ? -41.531 -35.188 -24.672 1 62.84 727 GLY A CA 1
ATOM 5498 C C . GLY A 1 727 ? -41.531 -36.719 -24.484 1 62.84 727 GLY A C 1
ATOM 5499 O O . GLY A 1 727 ? -42.188 -37.219 -23.578 1 62.84 727 GLY A O 1
ATOM 5500 N N . ASN A 1 728 ? -41.25 -37.594 -25.469 1 80.38 728 ASN A N 1
ATOM 5501 C CA . ASN A 1 728 ? -41.031 -39.031 -25.359 1 80.38 728 ASN A CA 1
ATOM 5502 C C . ASN A 1 728 ? -39.781 -39.344 -24.578 1 80.38 728 ASN A C 1
ATOM 5504 O O . ASN A 1 728 ? -38.719 -38.75 -24.812 1 80.38 728 ASN A O 1
ATOM 5508 N N . ALA A 1 729 ? -39.906 -40.188 -23.469 1 84.81 729 ALA A N 1
ATOM 5509 C CA . ALA A 1 729 ? -38.781 -40.531 -22.594 1 84.81 729 ALA A CA 1
ATOM 5510 C C . ALA A 1 729 ? -37.562 -40.969 -23.391 1 84.81 729 ALA A C 1
ATOM 5512 O O . ALA A 1 729 ? -36.438 -40.594 -23.109 1 84.81 729 ALA A O 1
ATOM 5513 N N . TYR A 1 730 ? -37.75 -41.719 -24.469 1 86.19 730 TYR A N 1
ATOM 5514 C CA . TYR A 1 730 ? -36.656 -42.25 -25.281 1 86.19 730 TYR A CA 1
ATOM 5515 C C . TYR A 1 730 ? -36.062 -41.156 -26.156 1 86.19 730 TYR A C 1
ATOM 5517 O O . TYR A 1 730 ? -34.844 -41.094 -26.297 1 86.19 730 TYR A O 1
ATOM 5525 N N . GLY A 1 731 ? -36.906 -40.312 -26.703 1 86.44 731 GLY A N 1
ATOM 5526 C CA . GLY A 1 731 ? -36.406 -39.25 -27.562 1 86.44 731 GLY A CA 1
ATOM 5527 C C . GLY A 1 731 ? -35.594 -38.219 -26.828 1 86.44 731 GLY A C 1
ATOM 5528 O O . GLY A 1 731 ? -34.531 -37.781 -27.297 1 86.44 731 GLY A O 1
ATOM 5529 N N . VAL A 1 732 ? -36.062 -37.875 -25.656 1 88.19 732 VAL A N 1
ATOM 5530 C CA . VAL A 1 732 ? -35.375 -36.844 -24.875 1 88.19 732 VAL A CA 1
ATOM 5531 C C . VAL A 1 732 ? -34.031 -37.406 -24.375 1 88.19 732 VAL A C 1
ATOM 5533 O O . VAL A 1 732 ? -33.031 -36.688 -24.375 1 88.19 732 VAL A O 1
ATOM 5536 N N . THR A 1 733 ? -34.031 -38.656 -23.953 1 91.06 733 THR A N 1
ATOM 5537 C CA . THR A 1 733 ? -32.781 -39.25 -23.484 1 91.06 733 THR A CA 1
ATOM 5538 C C . THR A 1 733 ? -31.766 -39.375 -24.609 1 91.06 733 THR A C 1
ATOM 5540 O O . THR A 1 733 ? -30.594 -39.031 -24.422 1 91.06 733 THR A O 1
ATOM 5543 N N . ALA A 1 734 ? -32.188 -39.781 -25.781 1 92.19 734 ALA A N 1
ATOM 5544 C CA . ALA A 1 734 ? -31.281 -39.938 -26.906 1 92.19 734 ALA A CA 1
ATOM 5545 C C . ALA A 1 734 ? -30.766 -38.594 -27.391 1 92.19 734 ALA A C 1
ATOM 5547 O O . ALA A 1 734 ? -29.562 -38.438 -27.672 1 92.19 734 ALA A O 1
ATOM 5548 N N . ALA A 1 735 ? -31.641 -37.625 -27.453 1 91.56 735 ALA A N 1
ATOM 5549 C CA . ALA A 1 735 ? -31.25 -36.312 -27.922 1 91.56 735 ALA A CA 1
ATOM 5550 C C . ALA A 1 735 ? -30.281 -35.656 -26.953 1 91.56 735 ALA A C 1
ATOM 5552 O O . ALA A 1 735 ? -29.312 -35 -27.359 1 91.56 735 ALA A O 1
ATOM 5553 N N . PHE A 1 736 ? -30.547 -35.844 -25.719 1 91.69 736 PHE A N 1
ATOM 5554 C CA . PHE A 1 736 ? -29.734 -35.156 -24.719 1 91.69 736 PHE A CA 1
ATOM 5555 C C . PHE A 1 736 ? -28.359 -35.812 -24.625 1 91.69 736 PHE A C 1
ATOM 5557 O O . PHE A 1 736 ? -27.328 -35.125 -24.594 1 91.69 736 PHE A O 1
ATOM 5564 N N . VAL A 1 737 ? -28.25 -37.094 -24.578 1 92.88 737 VAL A N 1
ATOM 5565 C CA . VAL A 1 737 ? -26.984 -37.812 -24.422 1 92.88 737 VAL A CA 1
ATOM 5566 C C . VAL A 1 737 ? -26.141 -37.656 -25.672 1 92.88 737 VAL A C 1
ATOM 5568 O O . VAL A 1 737 ? -24.953 -37.344 -25.578 1 92.88 737 VAL A O 1
ATOM 5571 N N . VAL A 1 738 ? -26.719 -37.75 -26.812 1 92.31 738 VAL A N 1
ATOM 5572 C CA . VAL A 1 738 ? -25.984 -37.625 -28.062 1 92.31 738 VAL A CA 1
ATOM 5573 C C . VAL A 1 738 ? -25.641 -36.156 -28.328 1 92.31 738 VAL A C 1
ATOM 5575 O O . VAL A 1 738 ? -24.547 -35.844 -28.766 1 92.31 738 VAL A O 1
ATOM 5578 N N . GLY A 1 739 ? -26.547 -35.312 -28.078 1 91.56 739 GLY A N 1
ATOM 5579 C CA . GLY A 1 739 ? -26.328 -33.875 -28.312 1 91.56 739 GLY A CA 1
ATOM 5580 C C . GLY A 1 739 ? -25.281 -33.281 -27.375 1 91.56 739 GLY A C 1
ATOM 5581 O O . GLY A 1 739 ? -24.516 -32.406 -27.781 1 91.56 739 GLY A O 1
ATOM 5582 N N . MET A 1 740 ? -25.234 -33.781 -26.125 1 92.31 740 MET A N 1
ATOM 5583 C CA . MET A 1 740 ? -24.297 -33.25 -25.141 1 92.31 740 MET A CA 1
ATOM 5584 C C . MET A 1 740 ? -22.906 -33.875 -25.312 1 92.31 740 MET A C 1
ATOM 5586 O O . MET A 1 740 ? -21.938 -33.375 -24.734 1 92.31 740 MET A O 1
ATOM 5590 N N . SER A 1 741 ? -22.781 -34.875 -26.109 1 92.38 741 SER A N 1
ATOM 5591 C CA . SER A 1 741 ? -21.562 -35.656 -26.25 1 92.38 741 SER A CA 1
ATOM 5592 C C . SER A 1 741 ? -20.391 -34.75 -26.672 1 92.38 741 SER A C 1
ATOM 5594 O O . SER A 1 741 ? -19.328 -34.781 -26.047 1 92.38 741 SER A O 1
ATOM 5596 N N . PRO A 1 742 ? -20.531 -33.844 -27.672 1 88.5 742 PRO A N 1
ATOM 5597 C CA . PRO A 1 742 ? -19.391 -33.031 -28.047 1 88.5 742 PRO A CA 1
ATOM 5598 C C . PRO A 1 742 ? -19.031 -32 -26.969 1 88.5 742 PRO A C 1
ATOM 5600 O O . PRO A 1 742 ? -17.844 -31.688 -26.781 1 88.5 742 PRO A O 1
ATOM 5603 N N . PHE A 1 743 ? -19.938 -31.547 -26.281 1 89.19 743 PHE A N 1
ATOM 5604 C CA . PHE A 1 743 ? -19.703 -30.5 -25.281 1 89.19 743 PHE A CA 1
ATOM 5605 C C . PHE A 1 743 ? -19.094 -31.094 -24.016 1 89.19 743 PHE A C 1
ATOM 5607 O O . PHE A 1 743 ? -18.312 -30.438 -23.328 1 89.19 743 PHE A O 1
ATOM 5614 N N . LEU A 1 744 ? -19.547 -32.25 -23.75 1 90 744 LEU A N 1
ATOM 5615 C CA . LEU A 1 744 ? -18.922 -32.906 -22.609 1 90 744 LEU A CA 1
ATOM 5616 C C . LEU A 1 744 ? -17.453 -33.25 -22.922 1 90 744 LEU A C 1
ATOM 5618 O O . LEU A 1 744 ? -16.609 -33.188 -22.031 1 90 744 LEU A O 1
ATOM 5622 N N . PHE A 1 745 ? -17.234 -33.562 -24.188 1 90.5 745 PHE A N 1
ATOM 5623 C CA . PHE A 1 745 ? -15.859 -33.812 -24.609 1 90.5 745 PHE A CA 1
ATOM 5624 C C . PHE A 1 745 ? -15.016 -32.531 -24.422 1 90.5 745 PHE A C 1
ATOM 5626 O O . PHE A 1 745 ? -13.906 -32.594 -23.891 1 90.5 745 PHE A O 1
ATOM 5633 N N . LEU A 1 746 ? -15.578 -31.453 -24.781 1 88.38 746 LEU A N 1
ATOM 5634 C CA . LEU A 1 746 ? -14.867 -30.188 -24.656 1 88.38 746 LEU A CA 1
ATOM 5635 C C . LEU A 1 746 ? -14.695 -29.812 -23.203 1 88.38 746 LEU A C 1
ATOM 5637 O O . LEU A 1 746 ? -13.695 -29.188 -22.828 1 88.38 746 LEU A O 1
ATOM 5641 N N . ARG A 1 747 ? -15.562 -30.125 -22.375 1 88.06 747 ARG A N 1
ATOM 5642 C CA . ARG A 1 747 ? -15.461 -29.844 -20.938 1 88.06 747 ARG A CA 1
ATOM 5643 C C . ARG A 1 747 ? -14.312 -30.625 -20.312 1 88.06 747 ARG A C 1
ATOM 5645 O O . ARG A 1 747 ? -13.609 -30.109 -19.438 1 88.06 747 ARG A O 1
ATOM 5652 N N . ILE A 1 748 ? -14.125 -31.781 -20.828 1 86.94 748 ILE A N 1
ATOM 5653 C CA . ILE A 1 748 ? -13.109 -32.656 -20.25 1 86.94 748 ILE A CA 1
ATOM 5654 C C . ILE A 1 748 ? -11.719 -32.219 -20.703 1 86.94 748 ILE A C 1
ATOM 5656 O O . ILE A 1 748 ? -10.766 -32.219 -19.906 1 86.94 748 ILE A O 1
ATOM 5660 N N . VAL A 1 749 ? -11.656 -31.719 -21.938 1 86.31 749 VAL A N 1
ATOM 5661 C CA . VAL A 1 749 ? -10.344 -31.469 -22.531 1 86.31 749 VAL A CA 1
ATOM 5662 C C . VAL A 1 749 ? -9.984 -30 -22.391 1 86.31 749 VAL A C 1
ATOM 5664 O O . VAL A 1 749 ? -8.805 -29.625 -22.438 1 86.31 749 VAL A O 1
ATOM 5667 N N . ALA A 1 750 ? -10.898 -29.109 -22.094 1 81.81 750 ALA A N 1
ATOM 5668 C CA . ALA A 1 750 ? -10.656 -27.656 -22.109 1 81.81 750 ALA A CA 1
ATOM 5669 C C . ALA A 1 750 ? -9.688 -27.266 -20.984 1 81.81 750 ALA A C 1
ATOM 5671 O O . ALA A 1 750 ? -9.758 -27.797 -19.875 1 81.81 750 ALA A O 1
ATOM 5672 N N . PRO A 1 751 ? -8.727 -26.375 -21.422 1 76.44 751 PRO A N 1
ATOM 5673 C CA . PRO A 1 751 ? -7.801 -25.859 -20.406 1 76.44 751 PRO A CA 1
ATOM 5674 C C . PRO A 1 751 ? -8.508 -25.047 -19.312 1 76.44 751 PRO A C 1
ATOM 5676 O O . PRO A 1 751 ? -9.648 -24.609 -19.516 1 76.44 751 PRO A O 1
ATOM 5679 N N . PRO A 1 752 ? -7.863 -24.875 -18.156 1 70.81 752 PRO A N 1
ATOM 5680 C CA . PRO A 1 752 ? -8.484 -24.188 -17.016 1 70.81 752 PRO A CA 1
ATOM 5681 C C . PRO A 1 752 ? -8.906 -22.766 -17.344 1 70.81 752 PRO A C 1
ATOM 5683 O O . PRO A 1 752 ? -9.859 -22.25 -16.75 1 70.81 752 PRO A O 1
ATOM 5686 N N . GLN A 1 753 ? -8.375 -22.141 -18.406 1 71.25 753 GLN A N 1
ATOM 5687 C CA . GLN A 1 753 ? -8.68 -20.766 -18.734 1 71.25 753 GLN A CA 1
ATOM 5688 C C . GLN A 1 753 ? -10.07 -20.641 -19.359 1 71.25 753 GLN A C 1
ATOM 5690 O O . GLN A 1 753 ? -10.75 -19.625 -19.188 1 71.25 753 GLN A O 1
ATOM 5695 N N . VAL A 1 754 ? -10.5 -21.734 -20.094 1 77.06 754 VAL A N 1
ATOM 5696 C CA . VAL A 1 754 ? -11.773 -21.641 -20.797 1 77.06 754 VAL A CA 1
ATOM 5697 C C . VAL A 1 754 ? -12.75 -22.672 -20.203 1 77.06 754 VAL A C 1
ATOM 5699 O O . VAL A 1 754 ? -13.852 -22.859 -20.734 1 77.06 754 VAL A O 1
ATOM 5702 N N . GLN A 1 755 ? -12.422 -23.25 -19.156 1 80.81 755 GLN A N 1
ATOM 5703 C CA . GLN A 1 755 ? -13.227 -24.328 -18.594 1 80.81 755 GLN A CA 1
ATOM 5704 C C . GLN A 1 755 ? -14.547 -23.797 -18.047 1 80.81 755 GLN A C 1
ATOM 5706 O O . GLN A 1 755 ? -15.57 -24.484 -18.125 1 80.81 755 GLN A O 1
ATOM 5711 N N . SER A 1 756 ? -14.508 -22.547 -17.562 1 80.56 756 SER A N 1
ATOM 5712 C CA . SER A 1 756 ? -15.727 -22 -16.969 1 80.56 756 SER A CA 1
ATOM 5713 C C . SER A 1 756 ? -16.828 -21.844 -18.016 1 80.56 756 SER A C 1
ATOM 5715 O O . SER A 1 756 ? -18.016 -22.031 -17.703 1 80.56 756 SER A O 1
ATOM 5717 N N . PHE A 1 757 ? -16.5 -21.672 -19.281 1 86.06 757 PHE A N 1
ATOM 5718 C CA . PHE A 1 757 ? -17.453 -21.531 -20.375 1 86.06 757 PHE A CA 1
ATOM 5719 C C . PHE A 1 757 ? -18.172 -22.859 -20.625 1 86.06 757 PHE A C 1
ATOM 5721 O O . PHE A 1 757 ? -19.391 -22.906 -20.688 1 86.06 757 PHE A O 1
ATOM 5728 N N . PHE A 1 758 ? -17.484 -23.906 -20.641 1 87.94 758 PHE A N 1
ATOM 5729 C CA . PHE A 1 758 ? -18.062 -25.188 -21.016 1 87.94 758 PHE A CA 1
ATOM 5730 C C . PHE A 1 758 ? -18.797 -25.812 -19.844 1 87.94 758 PHE A C 1
ATOM 5732 O O . PHE A 1 758 ? -19.781 -26.547 -20.031 1 87.94 758 PHE A O 1
ATOM 5739 N N . VAL A 1 759 ? -18.359 -25.531 -18.656 1 85.5 759 VAL A N 1
ATOM 5740 C CA . VAL A 1 759 ? -19.078 -26.031 -17.484 1 85.5 759 VAL A CA 1
ATOM 5741 C C . VAL A 1 759 ? -20.453 -25.391 -17.406 1 85.5 759 VAL A C 1
ATOM 5743 O O . VAL A 1 759 ? -21.453 -26.078 -17.203 1 85.5 759 VAL A O 1
ATOM 5746 N N . MET A 1 760 ? -20.469 -24.094 -17.594 1 86.88 760 MET A N 1
ATOM 5747 C CA . MET A 1 760 ? -21.734 -23.391 -17.5 1 86.88 760 MET A CA 1
ATOM 5748 C C . MET A 1 760 ? -22.656 -23.766 -18.656 1 86.88 760 MET A C 1
ATOM 5750 O O . MET A 1 760 ? -23.875 -23.828 -18.484 1 86.88 760 MET A O 1
ATOM 5754 N N . MET A 1 761 ? -22.031 -24.031 -19.75 1 89.62 761 MET A N 1
ATOM 5755 C CA . MET A 1 761 ? -22.828 -24.469 -20.891 1 89.62 761 MET A CA 1
ATOM 5756 C C . MET A 1 761 ? -23.484 -25.812 -20.609 1 89.62 761 MET A C 1
ATOM 5758 O O . MET A 1 761 ? -24.672 -26 -20.875 1 89.62 761 MET A O 1
ATOM 5762 N N . ALA A 1 762 ? -22.734 -26.719 -20.062 1 88.88 762 ALA A N 1
ATOM 5763 C CA . ALA A 1 762 ? -23.25 -28.047 -19.766 1 88.88 762 ALA A CA 1
ATOM 5764 C C . ALA A 1 762 ? -24.297 -28 -18.672 1 88.88 762 ALA A C 1
ATOM 5766 O O . ALA A 1 762 ? -25.344 -28.641 -18.766 1 88.88 762 ALA A O 1
ATOM 5767 N N . VAL A 1 763 ? -24.062 -27.25 -17.688 1 85.81 763 VAL A N 1
ATOM 5768 C CA . VAL A 1 763 ? -24.984 -27.156 -16.547 1 85.81 763 VAL A CA 1
ATOM 5769 C C . VAL A 1 763 ? -26.281 -26.5 -16.969 1 85.81 763 VAL A C 1
ATOM 5771 O O . VAL A 1 763 ? -27.375 -26.953 -16.609 1 85.81 763 VAL A O 1
ATOM 5774 N N . THR A 1 764 ? -26.203 -25.453 -17.75 1 88.31 764 THR A N 1
ATOM 5775 C CA . THR A 1 764 ? -27.406 -24.734 -18.188 1 88.31 764 THR A CA 1
ATOM 5776 C C . THR A 1 764 ? -28.219 -25.578 -19.156 1 88.31 764 THR A C 1
ATOM 5778 O O . THR A 1 764 ? -29.453 -25.531 -19.125 1 88.31 764 THR A O 1
ATOM 5781 N N . SER A 1 765 ? -27.578 -26.328 -19.953 1 90.25 765 SER A N 1
ATOM 5782 C CA . SER A 1 765 ? -28.297 -27.234 -20.859 1 90.25 765 SER A CA 1
ATOM 5783 C C . SER A 1 765 ? -29.047 -28.297 -20.078 1 90.25 765 SER A C 1
ATOM 5785 O O . SER A 1 765 ? -30.188 -28.641 -20.406 1 90.25 765 SER A O 1
ATOM 5787 N N . ALA A 1 766 ? -28.375 -28.828 -19.062 1 88.12 766 ALA A N 1
ATOM 5788 C CA . ALA A 1 766 ? -29.016 -29.812 -18.203 1 88.12 766 ALA A CA 1
ATOM 5789 C C . ALA A 1 766 ? -30.188 -29.203 -17.453 1 88.12 766 ALA A C 1
ATOM 5791 O O . ALA A 1 766 ? -31.203 -29.875 -17.234 1 88.12 766 ALA A O 1
ATOM 5792 N N . PHE A 1 767 ? -30 -28.016 -17.125 1 85.44 767 PHE A N 1
ATOM 5793 C CA . PHE A 1 767 ? -31.047 -27.297 -16.406 1 85.44 767 PHE A CA 1
ATOM 5794 C C . PHE A 1 767 ? -32.281 -27.109 -17.297 1 85.44 767 PHE A C 1
ATOM 5796 O O . PHE A 1 767 ? -33.406 -27.297 -16.859 1 85.44 767 PHE A O 1
ATOM 5803 N N . VAL A 1 768 ? -32.125 -26.766 -18.516 1 86.88 768 VAL A N 1
ATOM 5804 C CA . VAL A 1 768 ? -33.219 -26.484 -19.438 1 86.88 768 VAL A CA 1
ATOM 5805 C C . VAL A 1 768 ? -33.969 -27.766 -19.766 1 86.88 768 VAL A C 1
ATOM 5807 O O . VAL A 1 768 ? -35.188 -27.828 -19.688 1 86.88 768 VAL A O 1
ATOM 5810 N N . VAL A 1 769 ? -33.281 -28.781 -20.062 1 87.31 769 VAL A N 1
ATOM 5811 C CA . VAL A 1 769 ? -33.875 -30.047 -20.438 1 87.31 769 VAL A CA 1
ATOM 5812 C C . VAL A 1 769 ? -34.531 -30.719 -19.219 1 87.31 769 VAL A C 1
ATOM 5814 O O . VAL A 1 769 ? -35.625 -31.234 -19.297 1 87.31 769 VAL A O 1
ATOM 5817 N N . GLY A 1 770 ? -33.781 -30.719 -18.094 1 85.06 770 GLY A N 1
ATOM 5818 C CA . GLY A 1 770 ? -34.281 -31.344 -16.875 1 85.06 770 GLY A CA 1
ATOM 5819 C C . GLY A 1 770 ? -35.531 -30.688 -16.359 1 85.06 770 GLY A C 1
ATOM 5820 O O . GLY A 1 770 ? -36.531 -31.375 -16.047 1 85.06 770 GLY A O 1
ATOM 5821 N N . TYR A 1 771 ? -35.594 -29.375 -16.297 1 82.25 771 TYR A N 1
ATOM 5822 C CA . TYR A 1 771 ? -36.781 -28.656 -15.797 1 82.25 771 TYR A CA 1
ATOM 5823 C C . TYR A 1 771 ? -37.938 -28.766 -16.766 1 82.25 771 TYR A C 1
ATOM 5825 O O . TYR A 1 771 ? -39.094 -28.828 -16.359 1 82.25 771 TYR A O 1
ATOM 5833 N N . SER A 1 772 ? -37.656 -28.781 -18.031 1 83.44 772 SER A N 1
ATOM 5834 C CA . SER A 1 772 ? -38.719 -28.922 -19 1 83.44 772 SER A CA 1
ATOM 5835 C C . SER A 1 772 ? -39.375 -30.297 -18.891 1 83.44 772 SER A C 1
ATOM 5837 O O . SER A 1 772 ? -40.594 -30.406 -19.047 1 83.44 772 SER A O 1
ATOM 5839 N N . TRP A 1 773 ? -38.656 -31.266 -18.594 1 84.19 773 TRP A N 1
ATOM 5840 C CA . TRP A 1 773 ? -39.219 -32.594 -18.406 1 84.19 773 TRP A CA 1
ATOM 5841 C C . TRP A 1 773 ? -40.031 -32.688 -17.141 1 84.19 773 TRP A C 1
ATOM 5843 O O . TRP A 1 773 ? -41.188 -33.188 -17.156 1 84.19 773 TRP A O 1
ATOM 5853 N N . VAL A 1 774 ? -39.531 -32.125 -16.047 1 78.88 774 VAL A N 1
ATOM 5854 C CA . VAL A 1 774 ? -40.219 -32.25 -14.758 1 78.88 774 VAL A CA 1
ATOM 5855 C C . VAL A 1 774 ? -41.469 -31.391 -14.766 1 78.88 774 VAL A C 1
ATOM 5857 O O . VAL A 1 774 ? -42.5 -31.797 -14.219 1 78.88 774 VAL A O 1
ATOM 5860 N N . ASP A 1 775 ? -41.406 -30.219 -15.352 1 77.12 775 ASP A N 1
ATOM 5861 C CA . ASP A 1 775 ? -42.562 -29.344 -15.367 1 77.12 775 ASP A CA 1
ATOM 5862 C C . ASP A 1 775 ? -43.688 -29.906 -16.25 1 77.12 775 ASP A C 1
ATOM 5864 O O . ASP A 1 775 ? -44.875 -29.656 -16 1 77.12 775 ASP A O 1
ATOM 5868 N N . ASN A 1 776 ? -43.312 -30.656 -17.25 1 76.06 776 ASN A N 1
ATOM 5869 C CA . ASN A 1 776 ? -44.312 -31.25 -18.109 1 76.06 776 ASN A CA 1
ATOM 5870 C C . ASN A 1 776 ? -44.938 -32.5 -17.484 1 76.06 776 ASN A C 1
ATOM 5872 O O . ASN A 1 776 ? -46.094 -32.844 -17.766 1 76.06 776 ASN A O 1
ATOM 5876 N N . HIS A 1 777 ? -44.281 -33.125 -16.625 1 75.5 777 HIS A N 1
ATOM 5877 C CA . HIS A 1 777 ? -44.781 -34.406 -16.156 1 75.5 777 HIS A CA 1
ATOM 5878 C C . HIS A 1 777 ? -45.25 -34.312 -14.695 1 75.5 777 HIS A C 1
ATOM 5880 O O . HIS A 1 777 ? -45.938 -35.219 -14.203 1 75.5 777 HIS A O 1
ATOM 5886 N N . THR A 1 778 ? -44.781 -33.375 -13.945 1 71.06 778 THR A N 1
ATOM 5887 C CA . THR A 1 778 ? -45.219 -33.25 -12.555 1 71.06 778 THR A CA 1
ATOM 5888 C C . THR A 1 778 ? -46.031 -31.969 -12.359 1 71.06 778 THR A C 1
ATOM 5890 O O . THR A 1 778 ? -45.719 -30.922 -12.922 1 71.06 778 THR A O 1
ATOM 5893 N N . VAL A 1 779 ? -47.281 -32.094 -11.859 1 60.53 779 VAL A N 1
ATOM 5894 C CA . VAL A 1 779 ? -48.156 -30.953 -11.594 1 60.53 779 VAL A CA 1
ATOM 5895 C C . VAL A 1 779 ? -47.625 -30.141 -10.43 1 60.53 779 VAL A C 1
ATOM 5897 O O . VAL A 1 779 ? -47.406 -30.656 -9.336 1 60.53 779 VAL A O 1
ATOM 5900 N N . SER A 1 780 ? -46.75 -29.203 -10.664 1 62.31 780 SER A N 1
ATOM 5901 C CA . SER A 1 780 ? -46.281 -28.359 -9.57 1 62.31 780 SER A CA 1
ATOM 5902 C C . SER A 1 780 ? -46.969 -27 -9.586 1 62.31 780 SER A C 1
ATOM 5904 O O . SER A 1 780 ? -47.469 -26.547 -10.625 1 62.31 780 SER A O 1
ATOM 5906 N N . SER A 1 781 ? -47.375 -26.484 -8.406 1 58.69 781 SER A N 1
ATOM 5907 C CA . SER A 1 781 ? -48.031 -25.188 -8.242 1 58.69 781 SER A CA 1
ATOM 5908 C C . SER A 1 781 ? -47.219 -24.062 -8.898 1 58.69 781 SER A C 1
ATOM 5910 O O . SER A 1 781 ? -47.781 -23.016 -9.211 1 58.69 781 SER A O 1
ATOM 5912 N N . ALA A 1 782 ? -45.969 -24.234 -9.117 1 60.41 782 ALA A N 1
ATOM 5913 C CA . ALA A 1 782 ? -45.188 -23.172 -9.727 1 60.41 782 ALA A CA 1
ATOM 5914 C C . ALA A 1 782 ? -44.688 -23.594 -11.109 1 60.41 782 ALA A C 1
ATOM 5916 O O . ALA A 1 782 ? -43.5 -23.781 -11.32 1 60.41 782 ALA A O 1
ATOM 5917 N N . ASN A 1 783 ? -45.562 -23.922 -12.062 1 64.81 783 ASN A N 1
ATOM 5918 C CA . ASN A 1 783 ? -45.188 -24.375 -13.398 1 64.81 783 ASN A CA 1
ATOM 5919 C C . ASN A 1 783 ? -44.719 -23.203 -14.273 1 64.81 783 ASN A C 1
ATOM 5921 O O . ASN A 1 783 ? -45.438 -22.203 -14.406 1 64.81 783 ASN A O 1
ATOM 5925 N N . GLN A 1 784 ? -43.406 -23.062 -14.508 1 66 784 GLN A N 1
ATOM 5926 C CA . GLN A 1 784 ? -42.812 -21.938 -15.219 1 66 784 GLN A CA 1
ATOM 5927 C C . GLN A 1 784 ? -42.875 -22.141 -16.734 1 66 784 GLN A C 1
ATOM 5929 O O . GLN A 1 784 ? -42.406 -21.312 -17.5 1 66 784 GLN A O 1
ATOM 5934 N N . GLY A 1 785 ? -43.531 -23.016 -17.234 1 68.5 785 GLY A N 1
ATOM 5935 C CA . GLY A 1 785 ? -43.656 -23.219 -18.672 1 68.5 785 GLY A CA 1
ATOM 5936 C C . GLY A 1 785 ? -42.656 -24.203 -19.219 1 68.5 785 GLY A C 1
ATOM 5937 O O . GLY A 1 785 ? -41.812 -24.734 -18.484 1 68.5 785 GLY A O 1
ATOM 5938 N N . VAL A 1 786 ? -42.844 -24.578 -20.469 1 74.62 786 VAL A N 1
ATOM 5939 C CA . VAL A 1 786 ? -42.031 -25.625 -21.109 1 74.62 786 VAL A CA 1
ATOM 5940 C C . VAL A 1 786 ? -41.25 -25.016 -22.266 1 74.62 786 VAL A C 1
ATOM 5942 O O . VAL A 1 786 ? -41.688 -24.078 -22.922 1 74.62 786 VAL A O 1
ATOM 5945 N N . GLY A 1 787 ? -39.844 -25.281 -22.406 1 75.69 787 GLY A N 1
ATOM 5946 C CA . GLY A 1 787 ? -39.031 -24.953 -23.562 1 75.69 787 GLY A CA 1
ATOM 5947 C C . GLY A 1 787 ? -38.5 -23.531 -23.516 1 75.69 787 GLY A C 1
ATOM 5948 O O . GLY A 1 787 ? -37.781 -23.156 -22.578 1 75.69 787 GLY A O 1
ATOM 5949 N N . TYR A 1 788 ? -39.031 -22.641 -24.375 1 78.75 788 TYR A N 1
ATOM 5950 C CA . TYR A 1 788 ? -38.5 -21.297 -24.578 1 78.75 788 TYR A CA 1
ATOM 5951 C C . TYR A 1 788 ? -38.906 -20.391 -23.422 1 78.75 788 TYR A C 1
ATOM 5953 O O . TYR A 1 788 ? -38.125 -19.516 -23.031 1 78.75 788 TYR A O 1
ATOM 5961 N N . THR A 1 789 ? -40.031 -20.531 -22.797 1 78.94 789 THR A N 1
ATOM 5962 C CA . THR A 1 789 ? -40.438 -19.656 -21.703 1 78.94 789 THR A CA 1
ATOM 5963 C C . THR A 1 789 ? -39.625 -19.922 -20.453 1 78.94 789 THR A C 1
ATOM 5965 O O . THR A 1 789 ? -39.219 -19 -19.734 1 78.94 789 THR A O 1
ATOM 5968 N N . LEU A 1 790 ? -39.312 -21.156 -20.281 1 82.56 790 LEU A N 1
ATOM 5969 C CA . LEU A 1 790 ? -38.5 -21.531 -19.125 1 82.56 790 LEU A CA 1
ATOM 5970 C C . LEU A 1 790 ? -37.062 -21.078 -19.328 1 82.56 790 LEU A C 1
ATOM 5972 O O . LEU A 1 790 ? -36.438 -20.562 -18.391 1 82.56 790 LEU A O 1
ATOM 5976 N N . ALA A 1 791 ? -36.625 -21.266 -20.531 1 84.12 791 ALA A N 1
ATOM 5977 C CA . ALA A 1 791 ? -35.25 -20.922 -20.844 1 84.12 791 ALA A CA 1
ATOM 5978 C C . ALA A 1 791 ? -34.969 -19.438 -20.656 1 84.12 791 ALA A C 1
ATOM 5980 O O . ALA A 1 791 ? -33.938 -19.031 -20.125 1 84.12 791 ALA A O 1
ATOM 5981 N N . GLY A 1 792 ? -35.875 -18.594 -21.094 1 81.62 792 GLY A N 1
ATOM 5982 C CA . GLY A 1 792 ? -35.719 -17.156 -20.953 1 81.62 792 GLY A CA 1
ATOM 5983 C C . GLY A 1 792 ? -35.719 -16.703 -19.5 1 81.62 792 GLY A C 1
ATOM 5984 O O . GLY A 1 792 ? -34.938 -15.859 -19.094 1 81.62 792 GLY A O 1
ATOM 5985 N N . ARG A 1 793 ? -36.562 -17.328 -18.703 1 84.5 793 ARG A N 1
ATOM 5986 C CA . ARG A 1 793 ? -36.656 -16.953 -17.297 1 84.5 793 ARG A CA 1
ATOM 5987 C C . ARG A 1 793 ? -35.406 -17.391 -16.531 1 84.5 793 ARG A C 1
ATOM 5989 O O . ARG A 1 793 ? -34.938 -16.656 -15.672 1 84.5 793 ARG A O 1
ATOM 5996 N N . ARG A 1 794 ? -34.938 -18.531 -16.891 1 80.31 794 ARG A N 1
ATOM 5997 C CA . ARG A 1 794 ? -33.75 -19.031 -16.219 1 80.31 794 ARG A CA 1
ATOM 5998 C C . ARG A 1 794 ? -32.531 -18.203 -16.594 1 80.31 794 ARG A C 1
ATOM 6000 O O . ARG A 1 794 ? -31.688 -17.906 -15.742 1 80.31 794 ARG A O 1
ATOM 6007 N N . ALA A 1 795 ? -32.5 -17.922 -17.844 1 83.88 795 ALA A N 1
ATOM 6008 C CA . ALA A 1 795 ? -31.406 -17.094 -18.281 1 83.88 795 ALA A CA 1
ATOM 6009 C C . ALA A 1 795 ? -31.406 -15.75 -17.547 1 83.88 795 ALA A C 1
ATOM 6011 O O . ALA A 1 795 ? -30.344 -15.25 -17.156 1 83.88 795 ALA A O 1
ATOM 6012 N N . LEU A 1 796 ? -32.469 -15.273 -17.391 1 86.81 796 LEU A N 1
ATOM 6013 C CA . LEU A 1 796 ? -32.594 -13.984 -16.719 1 86.81 796 LEU A CA 1
ATOM 6014 C C . LEU A 1 796 ? -32.156 -14.094 -15.258 1 86.81 796 LEU A C 1
ATOM 6016 O O . LEU A 1 796 ? -31.5 -13.195 -14.727 1 86.81 796 LEU A O 1
ATOM 6020 N N . LEU A 1 797 ? -32.531 -15.164 -14.656 1 89.12 797 LEU A N 1
ATOM 6021 C CA . LEU A 1 797 ? -32.156 -15.359 -13.258 1 89.12 797 LEU A CA 1
ATOM 6022 C C . LEU A 1 797 ? -30.656 -15.516 -13.109 1 89.12 797 LEU A C 1
ATOM 6024 O O . LEU A 1 797 ? -30.062 -15.008 -12.164 1 89.12 797 LEU A O 1
ATOM 6028 N N . VAL A 1 798 ? -30.156 -16.203 -14 1 86.31 798 VAL A N 1
ATOM 6029 C CA . VAL A 1 798 ? -28.719 -16.406 -13.969 1 86.31 798 VAL A CA 1
ATOM 6030 C C . VAL A 1 798 ? -28.016 -15.078 -14.203 1 86.31 798 VAL A C 1
ATOM 6032 O O . VAL A 1 798 ? -27.047 -14.75 -13.5 1 86.31 798 VAL A O 1
ATOM 6035 N N . ILE A 1 799 ? -28.547 -14.305 -15.07 1 85.69 799 ILE A N 1
ATOM 6036 C CA . ILE A 1 799 ? -27.953 -13.008 -15.367 1 85.69 799 ILE A CA 1
ATOM 6037 C C . ILE A 1 799 ? -28.094 -12.086 -14.156 1 85.69 799 ILE A C 1
ATOM 6039 O O . ILE A 1 799 ? -27.156 -11.359 -13.82 1 85.69 799 ILE A O 1
ATOM 6043 N N . ILE A 1 800 ? -29.141 -12.18 -13.508 1 89.88 800 ILE A N 1
ATOM 6044 C CA . ILE A 1 800 ? -29.359 -11.367 -12.32 1 89.88 800 ILE A CA 1
ATOM 6045 C C . ILE A 1 800 ? -28.391 -11.789 -11.219 1 89.88 800 ILE A C 1
ATOM 6047 O O . ILE A 1 800 ? -27.797 -10.938 -10.539 1 89.88 800 ILE A O 1
ATOM 6051 N N . GLY A 1 801 ? -28.297 -13.07 -11.094 1 90.75 801 GLY A N 1
ATOM 6052 C CA . GLY A 1 801 ? -27.359 -13.57 -10.094 1 90.75 801 GLY A CA 1
ATOM 6053 C C . GLY A 1 801 ? -25.922 -13.141 -10.352 1 90.75 801 GLY A C 1
ATOM 6054 O O . GLY A 1 801 ? -25.266 -12.602 -9.461 1 90.75 801 GLY A O 1
ATOM 6055 N N . PHE A 1 802 ? -25.547 -13.25 -11.586 1 87.94 802 PHE A N 1
ATOM 6056 C CA . PHE A 1 802 ? -24.188 -12.875 -11.945 1 87.94 802 PHE A CA 1
ATOM 6057 C C . PHE A 1 802 ? -24 -11.367 -11.859 1 87.94 802 PHE A C 1
ATOM 6059 O O . PHE A 1 802 ? -22.922 -10.883 -11.508 1 87.94 802 PHE A O 1
ATOM 6066 N N . ALA A 1 803 ? -24.953 -10.648 -12.211 1 87.31 803 ALA A N 1
ATOM 6067 C CA . ALA A 1 803 ? -24.891 -9.195 -12.094 1 87.31 803 ALA A CA 1
ATOM 6068 C C . ALA A 1 803 ? -24.75 -8.766 -10.641 1 87.31 803 ALA A C 1
ATOM 6070 O O . ALA A 1 803 ? -24.016 -7.82 -10.336 1 87.31 803 ALA A O 1
ATOM 6071 N N . GLY A 1 804 ? -25.484 -9.445 -9.766 1 89.06 804 GLY A N 1
ATOM 6072 C CA . GLY A 1 804 ? -25.312 -9.172 -8.344 1 89.06 804 GLY A CA 1
ATOM 6073 C C . GLY A 1 804 ? -23.906 -9.438 -7.848 1 89.06 804 GLY A C 1
ATOM 6074 O O . GLY A 1 804 ? -23.359 -8.656 -7.07 1 89.06 804 GLY A O 1
ATOM 6075 N N . ALA A 1 805 ? -23.375 -10.555 -8.312 1 87.94 805 ALA A N 1
ATOM 6076 C CA . ALA A 1 805 ? -21.984 -10.867 -7.953 1 87.94 805 ALA A CA 1
ATOM 6077 C C . ALA A 1 805 ? -21.031 -9.82 -8.5 1 87.94 805 ALA A C 1
ATOM 6079 O O . ALA A 1 805 ? -20.078 -9.422 -7.809 1 87.94 805 ALA A O 1
ATOM 6080 N N . PHE A 1 806 ? -21.25 -9.32 -9.672 1 82.62 806 PHE A N 1
ATOM 6081 C CA . PHE A 1 806 ? -20.391 -8.328 -10.312 1 82.62 806 PHE A CA 1
ATOM 6082 C C . PHE A 1 806 ? -20.469 -7 -9.578 1 82.62 806 PHE A C 1
ATOM 6084 O O . PHE A 1 806 ? -19.453 -6.312 -9.422 1 82.62 806 PHE A O 1
ATOM 6091 N N . ILE A 1 807 ? -21.609 -6.66 -9.094 1 82.62 807 ILE A N 1
ATOM 6092 C CA . ILE A 1 807 ? -21.781 -5.418 -8.344 1 82.62 807 ILE A CA 1
ATOM 6093 C C . ILE A 1 807 ? -21 -5.484 -7.039 1 82.62 807 ILE A C 1
ATOM 6095 O O . ILE A 1 807 ? -20.359 -4.504 -6.633 1 82.62 807 ILE A O 1
ATOM 6099 N N . MET A 1 808 ? -21.031 -6.637 -6.438 1 83.19 808 MET A N 1
ATOM 6100 C CA . MET A 1 808 ? -20.344 -6.805 -5.164 1 83.19 808 MET A CA 1
ATOM 6101 C C . MET A 1 808 ? -18.828 -6.723 -5.355 1 83.19 808 MET A C 1
ATOM 6103 O O . MET A 1 808 ? -18.109 -6.297 -4.453 1 83.19 808 MET A O 1
ATOM 6107 N N . ILE A 1 809 ? -18.344 -7.117 -6.508 1 77.5 809 ILE A N 1
ATOM 6108 C CA . ILE A 1 809 ? -16.922 -7.078 -6.789 1 77.5 809 ILE A CA 1
ATOM 6109 C C . ILE A 1 809 ? -16.469 -5.633 -7.012 1 77.5 809 ILE A C 1
ATOM 6111 O O . ILE A 1 809 ? -15.328 -5.273 -6.719 1 77.5 809 ILE A O 1
ATOM 6115 N N . LEU A 1 810 ? -17.375 -4.773 -7.449 1 73.56 810 LEU A N 1
ATOM 6116 C CA . LEU A 1 810 ? -17.047 -3.379 -7.742 1 73.56 810 LEU A CA 1
ATOM 6117 C C . LEU A 1 810 ? -17 -2.551 -6.461 1 73.56 810 LEU A C 1
ATOM 6119 O O . LEU A 1 810 ? -16.375 -1.489 -6.426 1 73.56 810 LEU A O 1
ATOM 6123 N N . ILE A 1 811 ? -17.656 -3.043 -5.34 1 72.5 811 ILE A N 1
ATOM 6124 C CA . ILE A 1 811 ? -17.734 -2.299 -4.09 1 72.5 811 ILE A CA 1
ATOM 6125 C C . ILE A 1 811 ? -16.719 -2.857 -3.096 1 72.5 811 ILE A C 1
ATOM 6127 O O . ILE A 1 811 ? -16.656 -4.07 -2.875 1 72.5 811 ILE A O 1
ATOM 6131 N N . PRO A 1 812 ? -15.906 -2.047 -2.453 1 66.94 812 PRO A N 1
ATOM 6132 C CA . PRO A 1 812 ? -15.766 -0.588 -2.447 1 66.94 812 PRO A CA 1
ATOM 6133 C C . PRO A 1 812 ? -14.836 -0.079 -3.549 1 66.94 812 PRO A C 1
ATOM 6135 O O . PRO A 1 812 ? -14.992 1.054 -4.016 1 66.94 812 PRO A O 1
ATOM 6138 N N . ARG A 1 813 ? -13.742 -0.848 -3.889 1 69.94 813 ARG A N 1
ATOM 6139 C CA . ARG A 1 813 ? -12.836 -0.448 -4.965 1 69.94 813 ARG A CA 1
ATOM 6140 C C . ARG A 1 813 ? -12.516 -1.628 -5.871 1 69.94 813 ARG A C 1
ATOM 6142 O O . ARG A 1 813 ? -12.023 -2.66 -5.406 1 69.94 813 ARG A O 1
ATOM 6149 N N . PRO A 1 814 ? -12.93 -1.46 -7.156 1 70.56 814 PRO A N 1
ATOM 6150 C CA . PRO A 1 814 ? -12.578 -2.553 -8.062 1 70.56 814 PRO A CA 1
ATOM 6151 C C . PRO A 1 814 ? -11.07 -2.742 -8.203 1 70.56 814 PRO A C 1
ATOM 6153 O O . PRO A 1 814 ? -10.328 -1.762 -8.297 1 70.56 814 PRO A O 1
ATOM 6156 N N . ILE A 1 815 ? -10.602 -3.914 -7.941 1 71.56 815 ILE A N 1
ATOM 6157 C CA . ILE A 1 815 ? -9.18 -4.199 -8.109 1 71.56 815 ILE A CA 1
ATOM 6158 C C . ILE A 1 815 ? -8.891 -4.523 -9.57 1 71.56 815 ILE A C 1
ATOM 6160 O O . ILE A 1 815 ? -9.484 -5.438 -10.141 1 71.56 815 ILE A O 1
ATOM 6164 N N . SER A 1 816 ? -8.078 -3.707 -10.227 1 77.25 816 SER A N 1
ATOM 6165 C CA . SER A 1 816 ? -7.727 -3.887 -11.625 1 77.25 816 SER A CA 1
ATOM 6166 C C . SER A 1 816 ? -6.77 -5.059 -11.812 1 77.25 816 SER A C 1
ATOM 6168 O O . SER A 1 816 ? -5.898 -5.293 -10.977 1 77.25 816 SER A O 1
ATOM 6170 N N . ALA A 1 817 ? -6.996 -5.918 -12.82 1 80.25 817 ALA A N 1
ATOM 6171 C CA . ALA A 1 817 ? -6.098 -7.02 -13.164 1 80.25 817 ALA A CA 1
ATOM 6172 C C . ALA A 1 817 ? -4.703 -6.504 -13.516 1 80.25 817 ALA A C 1
ATOM 6174 O O . ALA A 1 817 ? -3.703 -7.18 -13.258 1 80.25 817 ALA A O 1
ATOM 6175 N N . LYS A 1 818 ? -4.664 -5.34 -14.102 1 87.12 818 LYS A N 1
ATOM 6176 C CA . LYS A 1 818 ? -3.385 -4.746 -14.484 1 87.12 818 LYS A CA 1
ATOM 6177 C C . LYS A 1 818 ? -2.551 -4.391 -13.258 1 87.12 818 LYS A C 1
ATOM 6179 O O . LYS A 1 818 ? -1.333 -4.578 -13.25 1 87.12 818 LYS A O 1
ATOM 6184 N N . LYS A 1 819 ? -3.217 -3.906 -12.211 1 85.25 819 LYS A N 1
ATOM 6185 C CA . LYS A 1 819 ? -2.523 -3.609 -10.961 1 85.25 819 LYS A CA 1
ATOM 6186 C C . LYS A 1 819 ? -2.01 -4.883 -10.297 1 85.25 819 LYS A C 1
ATOM 6188 O O . LYS A 1 819 ? -0.912 -4.898 -9.734 1 85.25 819 LYS A O 1
ATOM 6193 N N . VAL A 1 820 ? -2.713 -5.941 -10.453 1 83.12 820 VAL A N 1
ATOM 6194 C CA . VAL A 1 820 ? -2.316 -7.207 -9.852 1 83.12 820 VAL A CA 1
ATOM 6195 C C . VAL A 1 820 ? -1.081 -7.758 -10.555 1 83.12 820 VAL A C 1
ATOM 6197 O O . VAL A 1 820 ? -0.184 -8.312 -9.914 1 83.12 820 VAL A O 1
ATOM 6200 N N . VAL A 1 821 ? -1.042 -7.641 -11.859 1 88.88 821 VAL A N 1
ATOM 6201 C CA . VAL A 1 821 ? 0.122 -8.094 -12.617 1 88.88 821 VAL A CA 1
ATOM 6202 C C . VAL A 1 821 ? 1.358 -7.309 -12.18 1 88.88 821 VAL A C 1
ATOM 6204 O O . VAL A 1 821 ? 2.42 -7.891 -11.953 1 88.88 821 VAL A O 1
ATOM 6207 N N . ARG A 1 822 ? 1.205 -6.031 -12.047 1 91.19 822 ARG A N 1
ATOM 6208 C CA . ARG A 1 822 ? 2.322 -5.184 -11.648 1 91.19 822 ARG A CA 1
ATOM 6209 C C . ARG A 1 822 ? 2.818 -5.551 -10.25 1 91.19 822 ARG A C 1
ATOM 6211 O O . ARG A 1 822 ? 4.023 -5.684 -10.031 1 91.19 822 ARG A O 1
ATOM 6218 N N . GLN A 1 823 ? 1.962 -5.738 -9.328 1 87.88 823 GLN A N 1
ATOM 6219 C CA . GLN A 1 823 ? 2.334 -6.055 -7.949 1 87.88 823 GLN A CA 1
ATOM 6220 C C . GLN A 1 823 ? 2.939 -7.453 -7.852 1 87.88 823 GLN A C 1
ATOM 6222 O O . GLN A 1 823 ? 3.844 -7.688 -7.051 1 87.88 823 GLN A O 1
ATOM 6227 N N . SER A 1 824 ? 2.4 -8.352 -8.648 1 87.56 824 SER A N 1
ATOM 6228 C CA . SER A 1 824 ? 2.98 -9.695 -8.672 1 87.56 824 SER A CA 1
ATOM 6229 C C . SER A 1 824 ? 4.387 -9.672 -9.266 1 87.56 824 SER A C 1
ATOM 6231 O O . SER A 1 824 ? 5.258 -10.43 -8.828 1 87.56 824 SER A O 1
ATOM 6233 N N . MET A 1 825 ? 4.547 -8.867 -10.258 1 92.69 825 MET A N 1
ATOM 6234 C CA . MET A 1 825 ? 5.871 -8.695 -10.852 1 92.69 825 MET A CA 1
ATOM 6235 C C . MET A 1 825 ? 6.859 -8.148 -9.828 1 92.69 825 MET A C 1
ATOM 6237 O O . MET A 1 825 ? 7.996 -8.609 -9.75 1 92.69 825 MET A O 1
ATOM 6241 N N . ALA A 1 826 ? 6.426 -7.164 -9.07 1 92.19 826 ALA A N 1
ATOM 6242 C CA . ALA A 1 826 ? 7.27 -6.562 -8.047 1 92.19 826 ALA A CA 1
ATOM 6243 C C . ALA A 1 826 ? 7.648 -7.582 -6.973 1 92.19 826 ALA A C 1
ATOM 6245 O O . ALA A 1 826 ? 8.797 -7.621 -6.523 1 92.19 826 ALA A O 1
ATOM 6246 N N . LYS A 1 827 ? 6.738 -8.398 -6.617 1 88.38 827 LYS A N 1
ATOM 6247 C CA . LYS A 1 827 ? 7 -9.438 -5.625 1 88.38 827 LYS A CA 1
ATOM 6248 C C . LYS A 1 827 ? 8.031 -10.445 -6.133 1 88.38 827 LYS A C 1
ATOM 6250 O O . LYS A 1 827 ? 8.891 -10.891 -5.375 1 88.38 827 LYS A O 1
ATOM 6255 N N . ASN A 1 828 ? 7.934 -10.773 -7.371 1 91.38 828 ASN A N 1
ATOM 6256 C CA . ASN A 1 828 ? 8.891 -11.711 -7.953 1 91.38 828 ASN A CA 1
ATOM 6257 C C . ASN A 1 828 ? 10.289 -11.102 -8.039 1 91.38 828 ASN A C 1
ATOM 6259 O O . ASN A 1 828 ? 11.281 -11.812 -7.895 1 91.38 828 ASN A O 1
ATOM 6263 N N . ILE A 1 829 ? 10.352 -9.844 -8.328 1 93.81 829 ILE A N 1
ATOM 6264 C CA . ILE A 1 829 ? 11.633 -9.156 -8.359 1 93.81 829 ILE A CA 1
ATOM 6265 C C . ILE A 1 829 ? 12.273 -9.195 -6.977 1 93.81 829 ILE A C 1
ATOM 6267 O O . ILE A 1 829 ? 13.477 -9.453 -6.852 1 93.81 829 ILE A O 1
ATOM 6271 N N . GLY A 1 830 ? 11.461 -8.977 -5.984 1 89.56 830 GLY A N 1
ATOM 6272 C CA . GLY A 1 830 ? 11.969 -9.078 -4.625 1 89.56 830 GLY A CA 1
ATOM 6273 C C . GLY A 1 830 ? 12.445 -10.477 -4.27 1 89.56 830 GLY A C 1
ATOM 6274 O O . GLY A 1 830 ? 13.484 -10.641 -3.621 1 89.56 830 GLY A O 1
ATOM 6275 N N . ALA A 1 831 ? 11.75 -11.477 -4.738 1 89.5 831 ALA A N 1
ATOM 6276 C CA . ALA A 1 831 ? 12.141 -12.867 -4.484 1 89.5 831 ALA A CA 1
ATOM 6277 C C . ALA A 1 831 ? 13.445 -13.211 -5.191 1 89.5 831 ALA A C 1
ATOM 6279 O O . ALA A 1 831 ? 14.25 -13.984 -4.676 1 89.5 831 ALA A O 1
ATOM 6280 N N . LEU A 1 832 ? 13.641 -12.656 -6.371 1 92.25 832 LEU A N 1
ATOM 6281 C CA . LEU A 1 832 ? 14.891 -12.859 -7.102 1 92.25 832 LEU A CA 1
ATOM 6282 C C . LEU A 1 832 ? 16.062 -12.219 -6.363 1 92.25 832 LEU A C 1
ATOM 6284 O O . LEU A 1 832 ? 17.156 -12.781 -6.32 1 92.25 832 LEU A O 1
ATOM 6288 N N . GLY A 1 833 ? 15.758 -11.016 -5.828 1 90.19 833 GLY A N 1
ATOM 6289 C CA . GLY A 1 833 ? 16.781 -10.383 -5.023 1 90.19 833 GLY A CA 1
ATOM 6290 C C . GLY A 1 833 ? 17.156 -11.172 -3.787 1 90.19 833 GLY A C 1
ATOM 6291 O O . GLY A 1 833 ? 18.328 -11.266 -3.43 1 90.19 833 GLY A O 1
ATOM 6292 N N . ASP A 1 834 ? 16.25 -11.812 -3.217 1 86.56 834 ASP A N 1
ATOM 6293 C CA . ASP A 1 834 ? 16.484 -12.648 -2.049 1 86.56 834 ASP A CA 1
ATOM 6294 C C . ASP A 1 834 ? 17.266 -13.914 -2.432 1 86.56 834 ASP A C 1
ATOM 6296 O O . ASP A 1 834 ? 18.109 -14.383 -1.669 1 86.56 834 ASP A O 1
ATOM 6300 N N . MET A 1 835 ? 16.891 -14.453 -3.574 1 88.69 835 MET A N 1
ATOM 6301 C CA . MET A 1 835 ? 17.625 -15.625 -4.062 1 88.69 835 MET A CA 1
ATOM 6302 C C . MET A 1 835 ? 19.078 -15.289 -4.32 1 88.69 835 MET A C 1
ATOM 6304 O O . MET A 1 835 ? 19.969 -16.062 -3.973 1 88.69 835 MET A O 1
ATOM 6308 N N . TYR A 1 836 ? 19.359 -14.164 -4.906 1 89.62 836 TYR A N 1
ATOM 6309 C CA . TYR A 1 836 ? 20.719 -13.695 -5.133 1 89.62 836 TYR A CA 1
ATOM 6310 C C . TYR A 1 836 ? 21.469 -13.547 -3.814 1 89.62 836 TYR A C 1
ATOM 6312 O O . TYR A 1 836 ? 22.625 -13.969 -3.705 1 89.62 836 TYR A O 1
ATOM 6320 N N . ALA A 1 837 ? 20.812 -13.008 -2.82 1 87.25 837 ALA A N 1
ATOM 6321 C CA . ALA A 1 837 ? 21.422 -12.828 -1.511 1 87.25 837 ALA A CA 1
ATOM 6322 C C . ALA A 1 837 ? 21.75 -14.164 -0.861 1 87.25 837 ALA A C 1
ATOM 6324 O O . ALA A 1 837 ? 22.797 -14.32 -0.234 1 87.25 837 ALA A O 1
ATOM 6325 N N . LEU A 1 838 ? 20.922 -15.109 -1.024 1 85.12 838 LEU A N 1
ATOM 6326 C CA . LEU A 1 838 ? 21.125 -16.438 -0.473 1 85.12 838 LEU A CA 1
ATOM 6327 C C . LEU A 1 838 ? 22.281 -17.141 -1.17 1 85.12 838 LEU A C 1
ATOM 6329 O O . LEU A 1 838 ? 23.062 -17.859 -0.529 1 85.12 838 LEU A O 1
ATOM 6333 N N . GLU A 1 839 ? 22.359 -16.984 -2.43 1 87.88 839 GLU A N 1
ATOM 6334 C CA . GLU A 1 839 ? 23.453 -17.578 -3.186 1 87.88 839 GLU A CA 1
ATOM 6335 C C . GLU A 1 839 ? 24.797 -16.984 -2.785 1 87.88 839 GLU A C 1
ATOM 6337 O O . GLU A 1 839 ? 25.797 -17.703 -2.678 1 87.88 839 GLU A O 1
ATOM 6342 N N . LEU A 1 840 ? 24.797 -15.711 -2.584 1 87.94 840 LEU A N 1
ATOM 6343 C CA . LEU A 1 840 ? 26.031 -15.062 -2.152 1 87.94 840 LEU A CA 1
ATOM 6344 C C . LEU A 1 840 ? 26.438 -15.531 -0.756 1 87.94 840 LEU A C 1
ATOM 6346 O O . LEU A 1 840 ? 27.609 -15.719 -0.476 1 87.94 840 LEU A O 1
ATOM 6350 N N . ALA A 1 841 ? 25.438 -15.672 0.102 1 85.25 841 ALA A N 1
ATOM 6351 C CA . ALA A 1 841 ? 25.703 -16.172 1.449 1 85.25 841 ALA A CA 1
ATOM 6352 C C . ALA A 1 841 ? 26.25 -17.594 1.411 1 85.25 841 ALA A C 1
ATOM 6354 O O . ALA A 1 841 ? 27.141 -17.938 2.193 1 85.25 841 ALA A O 1
ATOM 6355 N N . SER A 1 842 ? 25.734 -18.359 0.483 1 84.81 842 SER A N 1
ATOM 6356 C CA . SER A 1 842 ? 26.203 -19.734 0.354 1 84.81 842 SER A CA 1
ATOM 6357 C C . SER A 1 842 ? 27.609 -19.797 -0.198 1 84.81 842 SER A C 1
ATOM 6359 O O . SER A 1 842 ? 28.406 -20.672 0.194 1 84.81 842 SER A O 1
ATOM 6361 N N . LEU A 1 843 ? 27.938 -18.906 -1.123 1 85.69 843 LEU A N 1
ATOM 6362 C CA . LEU A 1 843 ? 29.297 -18.844 -1.668 1 85.69 843 LEU A CA 1
ATOM 6363 C C . LEU A 1 843 ? 30.297 -18.438 -0.591 1 85.69 843 LEU A C 1
ATOM 6365 O O . LEU A 1 843 ? 31.406 -18.953 -0.548 1 85.69 843 LEU A O 1
ATOM 6369 N N . GLU A 1 844 ? 29.875 -17.562 0.282 1 84.81 844 GLU A N 1
ATOM 6370 C CA . GLU A 1 844 ? 30.734 -17.125 1.376 1 84.81 844 GLU A CA 1
ATOM 6371 C C . GLU A 1 844 ? 30.891 -18.234 2.422 1 84.81 844 GLU A C 1
ATOM 6373 O O . GLU A 1 844 ? 31.969 -18.391 2.998 1 84.81 844 GLU A O 1
ATOM 6378 N N . ALA A 1 845 ? 29.875 -18.906 2.646 1 82.62 845 ALA A N 1
ATOM 6379 C CA . ALA A 1 845 ? 29.922 -20 3.607 1 82.62 845 ALA A CA 1
ATOM 6380 C C . ALA A 1 845 ? 30.766 -21.156 3.074 1 82.62 845 ALA A C 1
ATOM 6382 O O . ALA A 1 845 ? 31.422 -21.875 3.846 1 82.62 845 ALA A O 1
ATOM 6383 N N . ALA A 1 846 ? 30.734 -21.344 1.778 1 82.94 846 ALA A N 1
ATOM 6384 C CA . ALA A 1 846 ? 31.438 -22.453 1.146 1 82.94 846 ALA A CA 1
ATOM 6385 C C . ALA A 1 846 ? 32.938 -22.25 1.209 1 82.94 846 ALA A C 1
ATOM 6387 O O . ALA A 1 846 ? 33.719 -23.188 1.014 1 82.94 846 ALA A O 1
ATOM 6388 N N . ARG A 1 847 ? 33.344 -21.047 1.62 1 81.44 847 ARG A N 1
ATOM 6389 C CA . ARG A 1 847 ? 34.75 -20.766 1.794 1 81.44 847 ARG A CA 1
ATOM 6390 C C . ARG A 1 847 ? 35.344 -21.609 2.922 1 81.44 847 ARG A C 1
ATOM 6392 O O . ARG A 1 847 ? 36.5 -22.047 2.842 1 81.44 847 ARG A O 1
ATOM 6399 N N . THR A 1 848 ? 34.5 -21.75 3.973 1 75.12 848 THR A N 1
ATOM 6400 C CA . THR A 1 848 ? 35 -22.391 5.18 1 75.12 848 THR A CA 1
ATOM 6401 C C . THR A 1 848 ? 34.5 -23.828 5.305 1 75.12 848 THR A C 1
ATOM 6403 O O . THR A 1 848 ? 35.156 -24.656 5.934 1 75.12 848 THR A O 1
ATOM 6406 N N . GLU A 1 849 ? 33.281 -24.078 4.879 1 69.62 849 GLU A N 1
ATOM 6407 C CA . GLU A 1 849 ? 32.688 -25.375 5.172 1 69.62 849 GLU A CA 1
ATOM 6408 C C . GLU A 1 849 ? 32.688 -26.281 3.947 1 69.62 849 GLU A C 1
ATOM 6410 O O . GLU A 1 849 ? 32.312 -25.875 2.854 1 69.62 849 GLU A O 1
ATOM 6415 N N . ARG A 1 850 ? 33.469 -27.375 4.027 1 64.56 850 ARG A N 1
ATOM 6416 C CA . ARG A 1 850 ? 33.406 -28.406 2.998 1 64.56 850 ARG A CA 1
ATOM 6417 C C . ARG A 1 850 ? 32.062 -29.156 3.066 1 64.56 850 ARG A C 1
ATOM 6419 O O . ARG A 1 850 ? 31.766 -29.781 4.082 1 64.56 850 ARG A O 1
ATOM 6426 N N . GLY A 1 851 ? 30.922 -28.484 2.672 1 61.41 851 GLY A N 1
ATOM 6427 C CA . GLY A 1 851 ? 29.672 -29.188 2.812 1 61.41 851 GLY A CA 1
ATOM 6428 C C . GLY A 1 851 ? 29.328 -30.062 1.618 1 61.41 851 GLY A C 1
ATOM 6429 O O . GLY A 1 851 ? 30.047 -30.047 0.617 1 61.41 851 GLY A O 1
ATOM 6430 N N . ASP A 1 852 ? 28.359 -30.984 1.811 1 66.06 852 ASP A N 1
ATOM 6431 C CA . ASP A 1 852 ? 27.828 -31.922 0.812 1 66.06 852 ASP A CA 1
ATOM 6432 C C . ASP A 1 852 ? 27.141 -31.172 -0.324 1 66.06 852 ASP A C 1
ATOM 6434 O O . ASP A 1 852 ? 26.344 -30.266 -0.08 1 66.06 852 ASP A O 1
ATOM 6438 N N . ALA A 1 853 ? 27.688 -31.328 -1.642 1 67.69 853 ALA A N 1
ATOM 6439 C CA . ALA A 1 853 ? 27.141 -30.703 -2.852 1 67.69 853 ALA A CA 1
ATOM 6440 C C . ALA A 1 853 ? 25.625 -30.844 -2.9 1 67.69 853 ALA A C 1
ATOM 6442 O O . ALA A 1 853 ? 24.922 -29.906 -3.295 1 67.69 853 ALA A O 1
ATOM 6443 N N . ALA A 1 854 ? 25.141 -31.938 -2.398 1 65.38 854 ALA A N 1
ATOM 6444 C CA . ALA A 1 854 ? 23.719 -32.219 -2.48 1 65.38 854 ALA A CA 1
ATOM 6445 C C . ALA A 1 854 ? 22.922 -31.344 -1.516 1 65.38 854 ALA A C 1
ATOM 6447 O O . ALA A 1 854 ? 21.859 -30.828 -1.86 1 65.38 854 ALA A O 1
ATOM 6448 N N . SER A 1 855 ? 23.484 -31.141 -0.424 1 69.56 855 SER A N 1
ATOM 6449 C CA . SER A 1 855 ? 22.797 -30.312 0.58 1 69.56 855 SER A CA 1
ATOM 6450 C C . SER A 1 855 ? 22.781 -28.844 0.171 1 69.56 855 SER A C 1
ATOM 6452 O O . SER A 1 855 ? 21.781 -28.156 0.408 1 69.56 855 SER A O 1
ATOM 6454 N N . ARG A 1 856 ? 23.781 -28.438 -0.548 1 74 856 ARG A N 1
ATOM 6455 C CA . ARG A 1 856 ? 23.859 -27.062 -1.009 1 74 856 ARG A CA 1
ATOM 6456 C C . ARG A 1 856 ? 22.828 -26.797 -2.094 1 74 856 ARG A C 1
ATOM 6458 O O . ARG A 1 856 ? 22.203 -25.719 -2.119 1 74 856 ARG A O 1
ATOM 6465 N N . ARG A 1 857 ? 22.625 -27.797 -2.861 1 71 857 ARG A N 1
ATOM 6466 C CA . ARG A 1 857 ? 21.672 -27.656 -3.955 1 71 857 ARG A CA 1
ATOM 6467 C C . ARG A 1 857 ? 20.234 -27.672 -3.434 1 71 857 ARG A C 1
ATOM 6469 O O . ARG A 1 857 ? 19.375 -26.938 -3.941 1 71 857 ARG A O 1
ATOM 6476 N N . ALA A 1 858 ? 19.984 -28.453 -2.436 1 69.69 858 ALA A N 1
ATOM 6477 C CA . ALA A 1 858 ? 18.641 -28.641 -1.913 1 69.69 858 ALA A CA 1
ATOM 6478 C C . ALA A 1 858 ? 18.141 -27.375 -1.224 1 69.69 858 ALA A C 1
ATOM 6480 O O . ALA A 1 858 ? 16.938 -27.078 -1.257 1 69.69 858 ALA A O 1
ATOM 6481 N N . LYS A 1 859 ? 19.062 -26.609 -0.707 1 71.62 859 LYS A N 1
ATOM 6482 C CA . LYS A 1 859 ? 18.703 -25.406 0.036 1 71.62 859 LYS A CA 1
ATOM 6483 C C . LYS A 1 859 ? 18.031 -24.375 -0.876 1 71.62 859 LYS A C 1
ATOM 6485 O O . LYS A 1 859 ? 17.094 -23.703 -0.472 1 71.62 859 LYS A O 1
ATOM 6490 N N . HIS A 1 860 ? 18.422 -24.328 -2.17 1 77.25 860 HIS A N 1
ATOM 6491 C CA . HIS A 1 860 ? 17.953 -23.266 -3.045 1 77.25 860 HIS A CA 1
ATOM 6492 C C . HIS A 1 860 ? 16.906 -23.766 -4.023 1 77.25 860 HIS A C 1
ATOM 6494 O O . HIS A 1 860 ? 16.25 -22.969 -4.703 1 77.25 860 HIS A O 1
ATOM 6500 N N . ARG A 1 861 ? 16.703 -25.062 -4.004 1 72.69 861 ARG A N 1
ATOM 6501 C CA . ARG A 1 861 ? 15.805 -25.656 -4.992 1 72.69 861 ARG A CA 1
ATOM 6502 C C . ARG A 1 861 ? 14.359 -25.25 -4.715 1 72.69 861 ARG A C 1
ATOM 6504 O O . ARG A 1 861 ? 13.602 -24.953 -5.645 1 72.69 861 ARG A O 1
ATOM 6511 N N . ASP A 1 862 ? 14.039 -25.234 -3.488 1 71.25 862 ASP A N 1
ATOM 6512 C CA . ASP A 1 862 ? 12.656 -24.891 -3.145 1 71.25 862 ASP A CA 1
ATOM 6513 C C . ASP A 1 862 ? 12.352 -23.438 -3.502 1 71.25 862 ASP A C 1
ATOM 6515 O O . ASP A 1 862 ? 11.266 -23.141 -3.998 1 71.25 862 ASP A O 1
ATOM 6519 N N . HIS A 1 863 ? 13.336 -22.609 -3.262 1 76.56 863 HIS A N 1
ATOM 6520 C CA . HIS A 1 863 ? 13.141 -21.203 -3.59 1 76.56 863 HIS A CA 1
ATOM 6521 C C . HIS A 1 863 ? 13.047 -21 -5.098 1 76.56 863 HIS A C 1
ATOM 6523 O O . HIS A 1 863 ? 12.234 -20.203 -5.57 1 76.56 863 HIS A O 1
ATOM 6529 N N . PHE A 1 864 ? 13.844 -21.766 -5.816 1 78.69 864 PHE A N 1
ATOM 6530 C CA . PHE A 1 864 ? 13.859 -21.688 -7.27 1 78.69 864 PHE A CA 1
ATOM 6531 C C . PHE A 1 864 ? 12.508 -22.109 -7.844 1 78.69 864 PHE A C 1
ATOM 6533 O O . PHE A 1 864 ? 11.945 -21.406 -8.695 1 78.69 864 PHE A O 1
ATOM 6540 N N . LEU A 1 865 ? 11.93 -23.141 -7.375 1 71.81 865 LEU A N 1
ATOM 6541 C CA . LEU A 1 865 ? 10.68 -23.672 -7.91 1 71.81 865 LEU A CA 1
ATOM 6542 C C . LEU A 1 865 ? 9.508 -22.75 -7.582 1 71.81 865 LEU A C 1
ATOM 6544 O O . LEU A 1 865 ? 8.586 -22.609 -8.383 1 71.81 865 LEU A O 1
ATOM 6548 N N . ARG A 1 866 ? 9.609 -22.172 -6.453 1 74.56 866 ARG A N 1
ATOM 6549 C CA . ARG A 1 866 ? 8.555 -21.234 -6.07 1 74.56 866 ARG A CA 1
ATOM 6550 C C . ARG A 1 866 ? 8.539 -20.016 -6.992 1 74.56 866 ARG A C 1
ATOM 6552 O O . ARG A 1 866 ? 7.473 -19.562 -7.41 1 74.56 866 ARG A O 1
ATOM 6559 N N . ILE A 1 867 ? 9.75 -19.484 -7.285 1 84.06 867 ILE A N 1
ATOM 6560 C CA . ILE A 1 867 ? 9.844 -18.312 -8.156 1 84.06 867 ILE A CA 1
ATOM 6561 C C . ILE A 1 867 ? 9.414 -18.703 -9.57 1 84.06 867 ILE A C 1
ATOM 6563 O O . ILE A 1 867 ? 8.703 -17.938 -10.234 1 84.06 867 ILE A O 1
ATOM 6567 N N . PHE A 1 868 ? 9.773 -19.906 -10 1 77.38 868 PHE A N 1
ATOM 6568 C CA . PHE A 1 868 ? 9.438 -20.359 -11.344 1 77.38 868 PHE A CA 1
ATOM 6569 C C . PHE A 1 868 ? 7.934 -20.531 -11.492 1 77.38 868 PHE A C 1
ATOM 6571 O O . PHE A 1 868 ? 7.352 -20.156 -12.508 1 77.38 868 PHE A O 1
ATOM 6578 N N . SER A 1 869 ? 7.281 -21.109 -10.484 1 73.19 869 SER A N 1
ATOM 6579 C CA . SER A 1 869 ? 5.84 -21.312 -10.531 1 73.19 869 SER A CA 1
ATOM 6580 C C . SER A 1 869 ? 5.09 -19.984 -10.57 1 73.19 869 SER A C 1
ATOM 6582 O O . SER A 1 869 ? 4.074 -19.859 -11.258 1 73.19 869 SER A O 1
ATOM 6584 N N . ARG A 1 870 ? 5.598 -19.078 -9.867 1 80.62 870 ARG A N 1
ATOM 6585 C CA . ARG A 1 870 ? 4.973 -17.766 -9.875 1 80.62 870 ARG A CA 1
ATOM 6586 C C . ARG A 1 870 ? 5.105 -17.094 -11.242 1 80.62 870 ARG A C 1
ATOM 6588 O O . ARG A 1 870 ? 4.215 -16.359 -11.664 1 80.62 870 ARG A O 1
ATOM 6595 N N . LEU A 1 871 ? 6.215 -17.312 -11.875 1 85.94 871 LEU A N 1
ATOM 6596 C CA . LEU A 1 871 ? 6.418 -16.734 -13.203 1 85.94 871 LEU A CA 1
ATOM 6597 C C . LEU A 1 871 ? 5.465 -17.344 -14.219 1 85.94 871 LEU A C 1
ATOM 6599 O O . LEU A 1 871 ? 4.98 -16.656 -15.117 1 85.94 871 LEU A O 1
ATOM 6603 N N . GLN A 1 872 ? 5.109 -18.578 -14.023 1 75.19 872 GLN A N 1
ATOM 6604 C CA . GLN A 1 872 ? 4.156 -19.234 -14.922 1 75.19 872 GLN A CA 1
ATOM 6605 C C . GLN A 1 872 ? 2.744 -18.703 -14.703 1 75.19 872 GLN A C 1
ATOM 6607 O O . GLN A 1 872 ? 1.996 -18.5 -15.656 1 75.19 872 GLN A O 1
ATOM 6612 N N . THR A 1 873 ? 2.455 -18.469 -13.445 1 75.88 873 THR A N 1
ATOM 6613 C CA . THR A 1 873 ? 1.146 -17.906 -13.148 1 75.88 873 THR A CA 1
ATOM 6614 C C . THR A 1 873 ? 1.038 -16.469 -13.688 1 75.88 873 THR A C 1
ATOM 6616 O O . THR A 1 873 ? -0.046 -16.031 -14.07 1 75.88 873 THR A O 1
ATOM 6619 N N . LEU A 1 874 ? 2.168 -15.805 -13.727 1 84.88 874 LEU A N 1
ATOM 6620 C CA . LEU A 1 874 ? 2.182 -14.43 -14.234 1 84.88 874 LEU A CA 1
ATOM 6621 C C . LEU A 1 874 ? 1.88 -14.398 -15.727 1 84.88 874 LEU A C 1
ATOM 6623 O O . LEU A 1 874 ? 1.267 -13.453 -16.219 1 84.88 874 LEU A O 1
ATOM 6627 N N . HIS A 1 875 ? 2.264 -15.469 -16.469 1 81.81 875 HIS A N 1
ATOM 6628 C CA . HIS A 1 875 ? 1.928 -15.555 -17.875 1 81.81 875 HIS A CA 1
ATOM 6629 C C . HIS A 1 875 ? 0.419 -15.641 -18.078 1 81.81 875 HIS A C 1
ATOM 6631 O O . HIS A 1 875 ? -0.127 -15 -18.984 1 81.81 875 HIS A O 1
ATOM 6637 N N . GLN A 1 876 ? -0.238 -16.328 -17.25 1 75 876 GLN A N 1
ATOM 6638 C CA . GLN A 1 876 ? -1.688 -16.469 -17.328 1 75 876 GLN A CA 1
ATOM 6639 C C . GLN A 1 876 ? -2.391 -15.164 -16.953 1 75 876 GLN A C 1
ATOM 6641 O O . GLN A 1 876 ? -3.363 -14.766 -17.609 1 75 876 GLN A O 1
ATOM 6646 N N . ARG A 1 877 ? -1.839 -14.523 -15.969 1 80.44 877 ARG A N 1
ATOM 6647 C CA . ARG A 1 877 ? -2.439 -13.273 -15.508 1 80.44 877 ARG A CA 1
ATOM 6648 C C . ARG A 1 877 ? -2.273 -12.172 -16.547 1 80.44 877 ARG A C 1
ATOM 6650 O O . ARG A 1 877 ? -3.117 -11.281 -16.656 1 80.44 877 ARG A O 1
ATOM 6657 N N . LEU A 1 878 ? -1.167 -12.242 -17.281 1 86.75 878 LEU A N 1
ATOM 6658 C CA . LEU A 1 878 ? -0.958 -11.266 -18.344 1 86.75 878 LEU A CA 1
ATOM 6659 C C . LEU A 1 878 ? -2.049 -11.375 -19.406 1 86.75 878 LEU A C 1
ATOM 6661 O O . LEU A 1 878 ? -2.506 -10.367 -19.938 1 86.75 878 LEU A O 1
ATOM 6665 N N . ALA A 1 879 ? -2.506 -12.562 -19.641 1 76.56 879 ALA A N 1
ATOM 6666 C CA . ALA A 1 879 ? -3.562 -12.789 -20.625 1 76.56 879 ALA A CA 1
ATOM 6667 C C . ALA A 1 879 ? -4.902 -12.25 -20.125 1 76.56 879 ALA A C 1
ATOM 6669 O O . ALA A 1 879 ? -5.652 -11.633 -20.891 1 76.56 879 ALA A O 1
ATOM 6670 N N . TYR A 1 880 ? -5.102 -12.383 -18.844 1 76.62 880 TYR A N 1
ATOM 6671 C CA . TYR A 1 880 ? -6.34 -11.875 -18.266 1 76.62 880 TYR A CA 1
ATOM 6672 C C . TYR A 1 880 ? -6.359 -10.352 -18.266 1 76.62 880 TYR A C 1
ATOM 6674 O O . TYR A 1 880 ? -7.395 -9.742 -18.547 1 76.62 880 TYR A O 1
ATOM 6682 N N . ALA A 1 881 ? -5.18 -9.773 -17.906 1 83.06 881 ALA A N 1
ATOM 6683 C CA . ALA A 1 881 ? -5.09 -8.32 -17.812 1 83.06 881 ALA A CA 1
ATOM 6684 C C . ALA A 1 881 ? -5.277 -7.68 -19.188 1 83.06 881 ALA A C 1
ATOM 6686 O O . ALA A 1 881 ? -5.766 -6.551 -19.297 1 83.06 881 ALA A O 1
ATOM 6687 N N . SER A 1 882 ? -4.922 -8.43 -20.234 1 81.81 882 SER A N 1
ATOM 6688 C CA . SER A 1 882 ? -5.039 -7.883 -21.578 1 81.81 882 SER A CA 1
ATOM 6689 C C . SER A 1 882 ? -6.496 -7.785 -22.016 1 81.81 882 SER A C 1
ATOM 6691 O O . SER A 1 882 ? -6.832 -7.008 -22.906 1 81.81 882 SER A O 1
ATOM 6693 N N . PHE A 1 883 ? -7.379 -8.484 -21.281 1 75.56 883 PHE A N 1
ATOM 6694 C CA . PHE A 1 883 ? -8.797 -8.477 -21.625 1 75.56 883 PHE A CA 1
ATOM 6695 C C . PHE A 1 883 ? -9.523 -7.336 -20.938 1 75.56 883 PHE A C 1
ATOM 6697 O O . PHE A 1 883 ? -10.617 -6.945 -21.344 1 75.56 883 PHE A O 1
ATOM 6704 N N . GLU A 1 884 ? -8.922 -6.816 -19.875 1 77.81 884 GLU A N 1
ATOM 6705 C CA . GLU A 1 884 ? -9.531 -5.664 -19.219 1 77.81 884 GLU A CA 1
ATOM 6706 C C . GLU A 1 884 ? -9.492 -4.43 -20.125 1 77.81 884 GLU A C 1
ATOM 6708 O O . GLU A 1 884 ? -8.438 -4.098 -20.672 1 77.81 884 GLU A O 1
ATOM 6713 N N . PRO A 1 885 ? -10.648 -3.857 -20.344 1 75.94 885 PRO A N 1
ATOM 6714 C CA . PRO A 1 885 ? -10.664 -2.689 -21.219 1 75.94 885 PRO A CA 1
ATOM 6715 C C . PRO A 1 885 ? -9.758 -1.566 -20.719 1 75.94 885 PRO A C 1
ATOM 6717 O O . PRO A 1 885 ? -9.688 -1.31 -19.516 1 75.94 885 PRO A O 1
ATOM 6720 N N . ALA A 1 886 ? -8.945 -1.077 -21.656 1 81.06 886 ALA A N 1
ATOM 6721 C CA . ALA A 1 886 ? -8.008 0.004 -21.344 1 81.06 886 ALA A CA 1
ATOM 6722 C C . ALA A 1 886 ? -8.727 1.353 -21.312 1 81.06 886 ALA A C 1
ATOM 6724 O O . ALA A 1 886 ? -8.594 2.146 -22.25 1 81.06 886 ALA A O 1
ATOM 6725 N N . ILE A 1 887 ? -9.422 1.675 -20.25 1 79.62 887 ILE A N 1
ATOM 6726 C CA . ILE A 1 887 ? -10.258 2.861 -20.141 1 79.62 887 ILE A CA 1
ATOM 6727 C C . ILE A 1 887 ? -9.383 4.102 -19.984 1 79.62 887 ILE A C 1
ATOM 6729 O O . ILE A 1 887 ? -9.734 5.18 -20.469 1 79.62 887 ILE A O 1
ATOM 6733 N N . ARG A 1 888 ? -8.227 4.059 -19.422 1 84.88 888 ARG A N 1
ATOM 6734 C CA . ARG A 1 888 ? -7.406 5.223 -19.094 1 84.88 888 ARG A CA 1
ATOM 6735 C C . ARG A 1 888 ? -6.34 5.453 -20.156 1 84.88 888 ARG A C 1
ATOM 6737 O O . ARG A 1 888 ? -5.785 6.547 -20.266 1 84.88 888 ARG A O 1
ATOM 6744 N N . GLY A 1 889 ? -5.988 4.457 -20.891 1 86.81 889 GLY A N 1
ATOM 6745 C CA . GLY A 1 889 ? -4.934 4.465 -21.906 1 86.81 889 GLY A CA 1
ATOM 6746 C C . GLY A 1 889 ? -4.457 3.074 -22.266 1 86.81 889 GLY A C 1
ATOM 6747 O O . GLY A 1 889 ? -4.84 2.09 -21.641 1 86.81 889 GLY A O 1
ATOM 6748 N N . PRO A 1 890 ? -3.672 3.066 -23.266 1 87.69 890 PRO A N 1
ATOM 6749 C CA . PRO A 1 890 ? -3.176 1.746 -23.672 1 87.69 890 PRO A CA 1
ATOM 6750 C C . PRO A 1 890 ? -2.254 1.125 -22.609 1 87.69 890 PRO A C 1
ATOM 6752 O O . PRO A 1 890 ? -1.423 1.822 -22.031 1 87.69 890 PRO A O 1
ATOM 6755 N N . TRP A 1 891 ? -2.516 -0.107 -22.266 1 89.81 891 TRP A N 1
ATOM 6756 C CA . TRP A 1 891 ? -1.71 -0.853 -21.297 1 89.81 891 TRP A CA 1
ATOM 6757 C C . TRP A 1 891 ? -0.421 -1.354 -21.938 1 89.81 891 TRP A C 1
ATOM 6759 O O . TRP A 1 891 ? -0.443 -1.903 -23.047 1 89.81 891 TRP A O 1
ATOM 6769 N N . PRO A 1 892 ? 0.791 -1.068 -21.391 1 91.44 892 PRO A N 1
ATOM 6770 C CA . PRO A 1 892 ? 2.064 -1.517 -21.969 1 91.44 892 PRO A CA 1
ATOM 6771 C C . PRO A 1 892 ? 2.291 -3.018 -21.797 1 91.44 892 PRO A C 1
ATOM 6773 O O . PRO A 1 892 ? 3.18 -3.432 -21.047 1 91.44 892 PRO A O 1
ATOM 6776 N N . ARG A 1 893 ? 1.66 -3.85 -22.594 1 91.19 893 ARG A N 1
ATOM 6777 C CA . ARG A 1 893 ? 1.749 -5.305 -22.516 1 91.19 893 ARG A CA 1
ATOM 6778 C C . ARG A 1 893 ? 3.135 -5.793 -22.922 1 91.19 893 ARG A C 1
ATOM 6780 O O . ARG A 1 893 ? 3.688 -6.703 -22.312 1 91.19 893 ARG A O 1
ATOM 6787 N N . ALA A 1 894 ? 3.777 -5.184 -23.875 1 90.94 894 ALA A N 1
ATOM 6788 C CA . ALA A 1 894 ? 5.07 -5.609 -24.406 1 90.94 894 ALA A CA 1
ATOM 6789 C C . ALA A 1 894 ? 6.164 -5.465 -23.344 1 90.94 894 ALA A C 1
ATOM 6791 O O . ALA A 1 894 ? 7.043 -6.324 -23.234 1 90.94 894 ALA A O 1
ATOM 6792 N N . GLN A 1 895 ? 6.062 -4.391 -22.578 1 93 895 GLN A N 1
ATOM 6793 C CA . GLN A 1 895 ? 7.078 -4.176 -21.547 1 93 895 GLN A CA 1
ATOM 6794 C C . GLN A 1 895 ? 6.941 -5.191 -20.422 1 93 895 GLN A C 1
ATOM 6796 O O . GLN A 1 895 ? 7.945 -5.648 -19.875 1 93 895 GLN A O 1
ATOM 6801 N N . TYR A 1 896 ? 5.723 -5.539 -20.078 1 94.12 896 TYR A N 1
ATOM 6802 C CA . TYR A 1 896 ? 5.527 -6.527 -19.016 1 94.12 896 TYR A CA 1
ATOM 6803 C C . TYR A 1 896 ? 5.926 -7.918 -19.484 1 94.12 896 TYR A C 1
ATOM 6805 O O . TYR A 1 896 ? 6.422 -8.734 -18.703 1 94.12 896 TYR A O 1
ATOM 6813 N N . GLU A 1 897 ? 5.758 -8.234 -20.781 1 92.69 897 GLU A N 1
ATOM 6814 C CA . GLU A 1 897 ? 6.242 -9.5 -21.328 1 92.69 897 GLU A CA 1
ATOM 6815 C C . GLU A 1 897 ? 7.77 -9.555 -21.328 1 92.69 897 GLU A C 1
ATOM 6817 O O . GLU A 1 897 ? 8.359 -10.594 -21.047 1 92.69 897 GLU A O 1
ATOM 6822 N N . LYS A 1 898 ? 8.344 -8.438 -21.641 1 92.06 898 LYS A N 1
ATOM 6823 C CA . LYS A 1 898 ? 9.797 -8.344 -21.594 1 92.06 898 LYS A CA 1
ATOM 6824 C C . LYS A 1 898 ? 10.312 -8.531 -20.172 1 92.06 898 LYS A C 1
ATOM 6826 O O . LYS A 1 898 ? 11.344 -9.172 -19.953 1 92.06 898 LYS A O 1
ATOM 6831 N N . LEU A 1 899 ? 9.609 -7.988 -19.188 1 94.69 899 LEU A N 1
ATOM 6832 C CA . LEU A 1 899 ? 10.008 -8.133 -17.781 1 94.69 899 LEU A CA 1
ATOM 6833 C C . LEU A 1 899 ? 9.953 -9.586 -17.344 1 94.69 899 LEU A C 1
ATOM 6835 O O . LEU A 1 899 ? 10.812 -10.055 -16.594 1 94.69 899 LEU A O 1
ATOM 6839 N N . ILE A 1 900 ? 8.945 -10.352 -17.812 1 93 900 ILE A N 1
ATOM 6840 C CA . ILE A 1 900 ? 8.828 -11.766 -17.469 1 93 900 ILE A CA 1
ATOM 6841 C C . ILE A 1 900 ? 9.992 -12.539 -18.094 1 93 900 ILE A C 1
ATOM 6843 O O . ILE A 1 900 ? 10.609 -13.383 -17.438 1 93 900 ILE A O 1
ATOM 6847 N N . PHE A 1 901 ? 10.312 -12.141 -19.297 1 89.5 901 PHE A N 1
ATOM 6848 C CA . PHE A 1 901 ? 11.414 -12.797 -20 1 89.5 901 PHE A CA 1
ATOM 6849 C C . PHE A 1 901 ? 12.734 -12.555 -19.266 1 89.5 901 PHE A C 1
ATOM 6851 O O . PHE A 1 901 ? 13.531 -13.477 -19.109 1 89.5 901 PHE A O 1
ATOM 6858 N N . ILE A 1 902 ? 12.984 -11.375 -18.828 1 92.62 902 ILE A N 1
ATOM 6859 C CA . ILE A 1 902 ? 14.211 -11.031 -18.141 1 92.62 902 ILE A CA 1
ATOM 6860 C C . ILE A 1 902 ? 14.297 -11.797 -16.812 1 92.62 902 ILE A C 1
ATOM 6862 O O . ILE A 1 902 ? 15.352 -12.328 -16.469 1 92.62 902 ILE A O 1
ATOM 6866 N N . GLN A 1 903 ? 13.211 -11.883 -16.125 1 93.44 903 GLN A N 1
ATOM 6867 C CA . GLN A 1 903 ? 13.211 -12.578 -14.852 1 93.44 903 GLN A CA 1
ATOM 6868 C C . GLN A 1 903 ? 13.43 -14.078 -15.047 1 93.44 903 GLN A C 1
ATOM 6870 O O . GLN A 1 903 ? 14.086 -14.727 -14.227 1 93.44 903 GLN A O 1
ATOM 6875 N N . GLU A 1 904 ? 12.898 -14.648 -16.141 1 88.69 904 GLU A N 1
ATOM 6876 C CA . GLU A 1 904 ? 13.141 -16.062 -16.438 1 88.69 904 GLU A CA 1
ATOM 6877 C C . GLU A 1 904 ? 14.609 -16.312 -16.766 1 88.69 904 GLU A C 1
ATOM 6879 O O . GLU A 1 904 ? 15.172 -17.328 -16.344 1 88.69 904 GLU A O 1
ATOM 6884 N N . SER A 1 905 ? 15.148 -15.359 -17.469 1 88.31 905 SER A N 1
ATOM 6885 C CA . SER A 1 905 ? 16.562 -15.469 -17.812 1 88.31 905 SER A CA 1
ATOM 6886 C C . SER A 1 905 ? 17.438 -15.359 -16.562 1 88.31 905 SER A C 1
ATOM 6888 O O . SER A 1 905 ? 18.422 -16.094 -16.438 1 88.31 905 SER A O 1
ATOM 6890 N N . MET A 1 906 ? 17.094 -14.492 -15.656 1 92.06 906 MET A N 1
ATOM 6891 C CA . MET A 1 906 ? 17.844 -14.328 -14.422 1 92.06 906 MET A CA 1
ATOM 6892 C C . MET A 1 906 ? 17.703 -15.57 -13.539 1 92.06 906 MET A C 1
ATOM 6894 O O . MET A 1 906 ? 18.672 -15.977 -12.891 1 92.06 906 MET A O 1
ATOM 6898 N N . LEU A 1 907 ? 16.562 -16.109 -13.547 1 88.88 907 LEU A N 1
ATOM 6899 C CA . LEU A 1 907 ? 16.344 -17.328 -12.773 1 88.88 907 LEU A CA 1
ATOM 6900 C C . LEU A 1 907 ? 17.172 -18.484 -13.32 1 88.88 907 LEU A C 1
ATOM 6902 O O . LEU A 1 907 ? 17.719 -19.281 -12.555 1 88.88 907 LEU A O 1
ATOM 6906 N N . ALA A 1 908 ? 17.281 -18.562 -14.648 1 84.94 908 ALA A N 1
ATOM 6907 C CA . ALA A 1 908 ? 18.109 -19.578 -15.273 1 84.94 908 ALA A CA 1
ATOM 6908 C C . ALA A 1 908 ? 19.578 -19.406 -14.906 1 84.94 908 ALA A C 1
ATOM 6910 O O . ALA A 1 908 ? 20.281 -20.391 -14.664 1 84.94 908 ALA A O 1
ATOM 6911 N N . SER A 1 909 ? 19.984 -18.156 -14.844 1 88.94 909 SER A N 1
ATOM 6912 C CA . SER A 1 909 ? 21.359 -17.875 -14.461 1 88.94 909 SER A CA 1
ATOM 6913 C C . SER A 1 909 ? 21.609 -18.234 -13 1 88.94 909 SER A C 1
ATOM 6915 O O . SER A 1 909 ? 22.688 -18.719 -12.648 1 88.94 909 SER A O 1
ATOM 6917 N N . SER A 1 910 ? 20.641 -17.969 -12.188 1 88.75 910 SER A N 1
ATOM 6918 C CA . SER A 1 910 ? 20.766 -18.312 -10.773 1 88.75 910 SER A CA 1
ATOM 6919 C C . SER A 1 910 ? 20.828 -19.828 -10.578 1 88.75 910 SER A C 1
ATOM 6921 O O . SER A 1 910 ? 21.562 -20.312 -9.719 1 88.75 910 SER A O 1
ATOM 6923 N N . ALA A 1 911 ? 20.062 -20.547 -11.391 1 83.25 911 ALA A N 1
ATOM 6924 C CA . ALA A 1 911 ? 20.109 -22 -11.32 1 83.25 911 ALA A CA 1
ATOM 6925 C C . ALA A 1 911 ? 21.484 -22.531 -11.75 1 83.25 911 ALA A C 1
ATOM 6927 O O . ALA A 1 911 ? 22 -23.484 -11.156 1 83.25 911 ALA A O 1
ATOM 6928 N N . LEU A 1 912 ? 22.031 -21.875 -12.734 1 85.69 912 LEU A N 1
ATOM 6929 C CA . LEU A 1 912 ? 23.359 -22.234 -13.211 1 85.69 912 LEU A CA 1
ATOM 6930 C C . LEU A 1 912 ? 24.422 -21.969 -12.141 1 85.69 912 LEU A C 1
ATOM 6932 O O . LEU A 1 912 ? 25.344 -22.75 -11.953 1 85.69 912 LEU A O 1
ATOM 6936 N N . LEU A 1 913 ? 24.25 -20.891 -11.484 1 87.62 913 LEU A N 1
ATOM 6937 C CA . LEU A 1 913 ? 25.188 -20.531 -10.43 1 87.62 913 LEU A CA 1
ATOM 6938 C C . LEU A 1 913 ? 25.109 -21.516 -9.273 1 87.62 913 LEU A C 1
ATOM 6940 O O . LEU A 1 913 ? 26.141 -21.938 -8.742 1 87.62 913 LEU A O 1
ATOM 6944 N N . THR A 1 914 ? 23.953 -21.891 -8.922 1 84.19 914 THR A N 1
ATOM 6945 C CA . THR A 1 914 ? 23.781 -22.844 -7.828 1 84.19 914 THR A CA 1
ATOM 6946 C C . THR A 1 914 ? 24.344 -24.219 -8.195 1 84.19 914 THR A C 1
ATOM 6948 O O . THR A 1 914 ? 24.938 -24.891 -7.355 1 84.19 914 THR A O 1
ATOM 6951 N N . ALA A 1 915 ? 24.188 -24.578 -9.453 1 80.81 915 ALA A N 1
ATOM 6952 C CA . ALA A 1 915 ? 24.719 -25.859 -9.922 1 80.81 915 ALA A CA 1
ATOM 6953 C C . ALA A 1 915 ? 26.25 -25.859 -9.922 1 80.81 915 ALA A C 1
ATOM 6955 O O . ALA A 1 915 ? 26.875 -26.859 -9.578 1 80.81 915 ALA A O 1
ATOM 6956 N N . ALA A 1 916 ? 26.812 -24.75 -10.25 1 83.69 916 ALA A N 1
ATOM 6957 C CA . ALA A 1 916 ? 28.266 -24.641 -10.32 1 83.69 916 ALA A CA 1
ATOM 6958 C C . ALA A 1 916 ? 28.891 -24.562 -8.93 1 83.69 916 ALA A C 1
ATOM 6960 O O . ALA A 1 916 ? 29.859 -25.266 -8.633 1 83.69 916 ALA A O 1
ATOM 6961 N N . TYR A 1 917 ? 28.344 -23.766 -8.078 1 83.5 917 TYR A N 1
ATOM 6962 C CA . TYR A 1 917 ? 28.969 -23.547 -6.777 1 83.5 917 TYR A CA 1
ATOM 6963 C C . TYR A 1 917 ? 28.812 -24.781 -5.887 1 83.5 917 TYR A C 1
ATOM 6965 O O . TYR A 1 917 ? 29.625 -25.016 -4.996 1 83.5 917 TYR A O 1
ATOM 6973 N N . SER A 1 918 ? 27.766 -25.578 -6.125 1 81.75 918 SER A N 1
ATOM 6974 C CA . SER A 1 918 ? 27.562 -26.781 -5.312 1 81.75 918 SER A CA 1
ATOM 6975 C C . SER A 1 918 ? 28.688 -27.781 -5.512 1 81.75 918 SER A C 1
ATOM 6977 O O . SER A 1 918 ? 28.969 -28.578 -4.621 1 81.75 918 SER A O 1
ATOM 6979 N N . GLN A 1 919 ? 29.406 -27.656 -6.645 1 82.12 919 GLN A N 1
ATOM 6980 C CA . GLN A 1 919 ? 30.469 -28.609 -6.949 1 82.12 919 GLN A CA 1
ATOM 6981 C C . GLN A 1 919 ? 31.844 -27.984 -6.797 1 82.12 919 GLN A C 1
ATOM 6983 O O . GLN A 1 919 ? 32.875 -28.656 -6.957 1 82.12 919 GLN A O 1
ATOM 6988 N N . LEU A 1 920 ? 31.875 -26.75 -6.402 1 86.69 920 LEU A N 1
ATOM 6989 C CA . LEU A 1 920 ? 33.156 -26.047 -6.289 1 86.69 920 LEU A CA 1
ATOM 6990 C C . LEU A 1 920 ? 33.844 -26.375 -4.965 1 86.69 920 LEU A C 1
ATOM 6992 O O . LEU A 1 920 ? 33.188 -26.438 -3.924 1 86.69 920 LEU A O 1
ATOM 6996 N N . GLU A 1 921 ? 35.094 -26.578 -5.059 1 85.94 921 GLU A N 1
ATOM 6997 C CA . GLU A 1 921 ? 35.875 -26.766 -3.852 1 85.94 921 GLU A CA 1
ATOM 6998 C C . GLU A 1 921 ? 36.125 -25.453 -3.117 1 85.94 921 GLU A C 1
ATOM 7000 O O . GLU A 1 921 ? 36.031 -24.375 -3.713 1 85.94 921 GLU A O 1
ATOM 7005 N N . PRO A 1 922 ? 36.406 -25.438 -1.925 1 86.19 922 PRO A N 1
ATOM 7006 C CA . PRO A 1 922 ? 36.531 -24.234 -1.102 1 86.19 922 PRO A CA 1
ATOM 7007 C C . PRO A 1 922 ? 37.625 -23.297 -1.601 1 86.19 922 PRO A C 1
ATOM 7009 O O . PRO A 1 922 ? 37.469 -22.078 -1.527 1 86.19 922 PRO A O 1
ATOM 7012 N N . GLU A 1 923 ? 38.688 -23.797 -2.133 1 82.88 923 GLU A N 1
ATOM 7013 C CA . GLU A 1 923 ? 39.75 -22.938 -2.6 1 82.88 923 GLU A CA 1
ATOM 7014 C C . GLU A 1 923 ? 39.312 -22.062 -3.764 1 82.88 923 GLU A C 1
ATOM 7016 O O . GLU A 1 923 ? 39.688 -20.891 -3.85 1 82.88 923 GLU A O 1
ATOM 7021 N N . TRP A 1 924 ? 38.531 -22.719 -4.59 1 83.81 924 TRP A N 1
ATOM 7022 C CA . TRP A 1 924 ? 38.062 -21.969 -5.754 1 83.81 924 TRP A CA 1
ATOM 7023 C C . TRP A 1 924 ? 36.938 -20.984 -5.359 1 83.81 924 TRP A C 1
ATOM 7025 O O . TRP A 1 924 ? 36.781 -19.938 -5.98 1 83.81 924 TRP A O 1
ATOM 7035 N N . CYS A 1 925 ? 36.188 -21.344 -4.34 1 86.81 925 CYS A N 1
ATOM 7036 C CA . CYS A 1 925 ? 35.188 -20.406 -3.824 1 86.81 925 CYS A CA 1
ATOM 7037 C C . CYS A 1 925 ? 35.875 -19.188 -3.223 1 86.81 925 CYS A C 1
ATOM 7039 O O . CYS A 1 925 ? 35.344 -18.062 -3.35 1 86.81 925 CYS A O 1
ATOM 7041 N N . GLU A 1 926 ? 37 -19.391 -2.566 1 85.69 926 GLU A N 1
ATOM 7042 C CA . GLU A 1 926 ? 37.75 -18.281 -1.999 1 85.69 926 GLU A CA 1
ATOM 7043 C C . GLU A 1 926 ? 38.281 -17.359 -3.092 1 85.69 926 GLU A C 1
ATOM 7045 O O . GLU A 1 926 ? 38.312 -16.125 -2.918 1 85.69 926 GLU A O 1
ATOM 7050 N N . ARG A 1 927 ? 38.594 -17.938 -4.191 1 81.56 927 ARG A N 1
ATOM 7051 C CA . ARG A 1 927 ? 39.094 -17.141 -5.297 1 81.56 927 ARG A CA 1
ATOM 7052 C C . ARG A 1 927 ? 38 -16.25 -5.887 1 81.56 927 ARG A C 1
ATOM 7054 O O . ARG A 1 927 ? 38.281 -15.109 -6.266 1 81.56 927 ARG A O 1
ATOM 7061 N N . ILE A 1 928 ? 36.875 -16.766 -5.957 1 83.94 928 ILE A N 1
ATOM 7062 C CA . ILE A 1 928 ? 35.75 -15.992 -6.508 1 83.94 928 ILE A CA 1
ATOM 7063 C C . ILE A 1 928 ? 35.406 -14.867 -5.547 1 83.94 928 ILE A C 1
ATOM 7065 O O . ILE A 1 928 ? 35.156 -13.734 -5.973 1 83.94 928 ILE A O 1
ATOM 7069 N N . THR A 1 929 ? 35.406 -15.156 -4.246 1 85.94 929 THR A N 1
ATOM 7070 C CA . THR A 1 929 ? 34.906 -14.195 -3.256 1 85.94 929 THR A CA 1
ATOM 7071 C C . THR A 1 929 ? 35.969 -13.125 -2.984 1 85.94 929 THR A C 1
ATOM 7073 O O . THR A 1 929 ? 35.625 -11.984 -2.645 1 85.94 929 THR A O 1
ATOM 7076 N N . ASP A 1 930 ? 37.188 -13.453 -3.172 1 79.12 930 ASP A N 1
ATOM 7077 C CA . ASP A 1 930 ? 38.219 -12.508 -2.811 1 79.12 930 ASP A CA 1
ATOM 7078 C C . ASP A 1 930 ? 38.688 -11.727 -4.031 1 79.12 930 ASP A C 1
ATOM 7080 O O . ASP A 1 930 ? 39.156 -10.586 -3.906 1 79.12 930 ASP A O 1
ATOM 7084 N N . ARG A 1 931 ? 38.531 -12.336 -5.203 1 74.75 931 ARG A N 1
ATOM 7085 C CA . ARG A 1 931 ? 39.219 -11.719 -6.336 1 74.75 931 ARG A CA 1
ATOM 7086 C C . ARG A 1 931 ? 38.188 -11.156 -7.336 1 74.75 931 ARG A C 1
ATOM 7088 O O . ARG A 1 931 ? 38.531 -10.297 -8.148 1 74.75 931 ARG A O 1
ATOM 7095 N N . SER A 1 932 ? 37.062 -11.609 -7.277 1 77.75 932 SER A N 1
ATOM 7096 C CA . SER A 1 932 ? 36.094 -11.156 -8.273 1 77.75 932 SER A CA 1
ATOM 7097 C C . SER A 1 932 ? 35.469 -9.82 -7.879 1 77.75 932 SER A C 1
ATOM 7099 O O . SER A 1 932 ? 35 -9.664 -6.75 1 77.75 932 SER A O 1
ATOM 7101 N N . ASP A 1 933 ? 35.469 -8.758 -8.758 1 79.19 933 ASP A N 1
ATOM 7102 C CA . ASP A 1 933 ? 34.875 -7.453 -8.523 1 79.19 933 ASP A CA 1
ATOM 7103 C C . ASP A 1 933 ? 33.344 -7.566 -8.328 1 79.19 933 ASP A C 1
ATOM 7105 O O . ASP A 1 933 ? 32.719 -6.668 -7.766 1 79.19 933 ASP A O 1
ATOM 7109 N N . LEU A 1 934 ? 32.875 -8.711 -8.781 1 84.12 934 LEU A N 1
ATOM 7110 C CA . LEU A 1 934 ? 31.438 -8.906 -8.695 1 84.12 934 LEU A CA 1
ATOM 7111 C C . LEU A 1 934 ? 31.016 -9.234 -7.27 1 84.12 934 LEU A C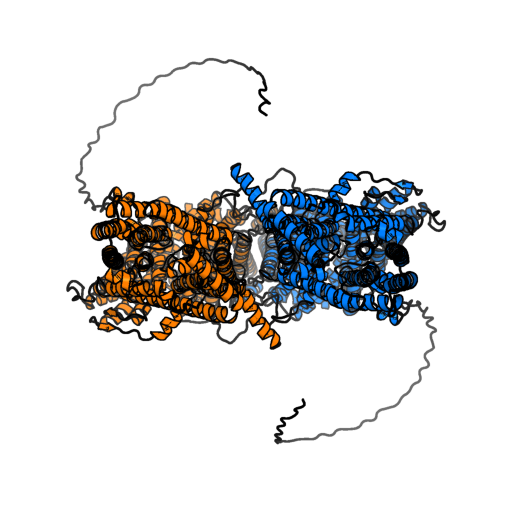 1
ATOM 7113 O O . LEU A 1 934 ? 29.844 -9.109 -6.918 1 84.12 934 LEU A O 1
ATOM 7117 N N . MET A 1 935 ? 32.062 -9.633 -6.512 1 85.62 935 MET A N 1
ATOM 7118 C CA . MET A 1 935 ? 31.766 -10.039 -5.145 1 85.62 935 MET A CA 1
ATOM 7119 C C . MET A 1 935 ? 32.219 -8.977 -4.145 1 85.62 935 MET A C 1
ATOM 7121 O O . MET A 1 935 ? 32.156 -9.203 -2.936 1 85.62 935 MET A O 1
ATOM 7125 N N . HIS A 1 936 ? 32.656 -7.824 -4.707 1 84.25 936 HIS A N 1
ATOM 7126 C CA . HIS A 1 936 ? 33 -6.73 -3.803 1 84.25 936 HIS A CA 1
ATOM 7127 C C . HIS A 1 936 ? 31.781 -6.301 -2.988 1 84.25 936 HIS A C 1
ATOM 7129 O O . HIS A 1 936 ? 30.703 -6.078 -3.545 1 84.25 936 HIS A O 1
ATOM 7135 N N . PRO A 1 937 ? 31.859 -6.25 -1.746 1 83.31 937 PRO A N 1
ATOM 7136 C CA . PRO A 1 937 ? 30.703 -5.984 -0.89 1 83.31 937 PRO A CA 1
ATOM 7137 C C . PRO A 1 937 ? 30 -4.672 -1.234 1 83.31 937 PRO A C 1
ATOM 7139 O O . PRO A 1 937 ? 28.781 -4.57 -1.107 1 83.31 937 PRO A O 1
ATOM 7142 N N . ALA A 1 938 ? 30.703 -3.584 -1.596 1 83.38 938 ALA A N 1
ATOM 7143 C CA . ALA A 1 938 ? 30.062 -2.332 -1.989 1 83.38 938 ALA A CA 1
ATOM 7144 C C . ALA A 1 938 ? 29.188 -2.529 -3.227 1 83.38 938 ALA A C 1
ATOM 7146 O O . ALA A 1 938 ? 28.125 -1.937 -3.338 1 83.38 938 ALA A O 1
ATOM 7147 N N . PHE A 1 939 ? 29.703 -3.322 -4.191 1 87.25 939 PHE A N 1
ATOM 7148 C CA . PHE A 1 939 ? 28.938 -3.602 -5.398 1 87.25 939 PHE A CA 1
ATOM 7149 C C . PHE A 1 939 ? 27.734 -4.492 -5.086 1 87.25 939 PHE A C 1
ATOM 7151 O O . PHE A 1 939 ? 26.656 -4.289 -5.629 1 87.25 939 PHE A O 1
ATOM 7158 N N . VAL A 1 940 ? 27.953 -5.512 -4.215 1 89.06 940 VAL A N 1
ATOM 7159 C CA . VAL A 1 940 ? 26.875 -6.402 -3.811 1 89.06 940 VAL A CA 1
ATOM 7160 C C . VAL A 1 940 ? 25.797 -5.602 -3.098 1 89.06 940 VAL A C 1
ATOM 7162 O O . VAL A 1 940 ? 24.594 -5.828 -3.318 1 89.06 940 VAL A O 1
ATOM 7165 N N . ALA A 1 941 ? 26.156 -4.691 -2.188 1 87.31 941 ALA A N 1
ATOM 7166 C CA . ALA A 1 941 ? 25.203 -3.84 -1.491 1 87.31 941 ALA A CA 1
ATOM 7167 C C . ALA A 1 941 ? 24.406 -2.986 -2.477 1 87.31 941 ALA A C 1
ATOM 7169 O O . ALA A 1 941 ? 23.219 -2.748 -2.283 1 87.31 941 ALA A O 1
ATOM 7170 N N . ASP A 1 942 ? 25.062 -2.531 -3.539 1 89.12 942 ASP A N 1
ATOM 7171 C CA . ASP A 1 942 ? 24.391 -1.745 -4.566 1 89.12 942 ASP A CA 1
ATOM 7172 C C . ASP A 1 942 ? 23.359 -2.592 -5.32 1 89.12 942 ASP A C 1
ATOM 7174 O O . ASP A 1 942 ? 22.281 -2.104 -5.672 1 89.12 942 ASP A O 1
ATOM 7178 N N . LEU A 1 943 ? 23.734 -3.826 -5.578 1 92.06 943 LEU A N 1
ATOM 7179 C CA . LEU A 1 943 ? 22.828 -4.703 -6.312 1 92.06 943 LEU A CA 1
ATOM 7180 C C . LEU A 1 943 ? 21.594 -5.02 -5.488 1 92.06 943 LEU A C 1
ATOM 7182 O O . LEU A 1 943 ? 20.469 -4.945 -5.996 1 92.06 943 LEU A O 1
ATOM 7186 N N . VAL A 1 944 ? 21.797 -5.348 -4.238 1 91.25 944 VAL A N 1
ATOM 7187 C CA . VAL A 1 944 ? 20.672 -5.691 -3.373 1 91.25 944 VAL A CA 1
ATOM 7188 C C . VAL A 1 944 ? 19.781 -4.465 -3.16 1 91.25 944 VAL A C 1
ATOM 7190 O O . VAL A 1 944 ? 18.562 -4.574 -3.109 1 91.25 944 VAL A O 1
ATOM 7193 N N . SER A 1 945 ? 20.391 -3.287 -3.041 1 90.62 945 SER A N 1
ATOM 7194 C CA . SER A 1 945 ? 19.625 -2.049 -2.918 1 90.62 945 SER A CA 1
ATOM 7195 C C . SER A 1 945 ? 18.828 -1.763 -4.184 1 90.62 945 SER A C 1
ATOM 7197 O O . SER A 1 945 ? 17.703 -1.266 -4.113 1 90.62 945 SER A O 1
ATOM 7199 N N . LEU A 1 946 ? 19.422 -2 -5.281 1 92.94 946 LEU A N 1
ATOM 7200 C CA . LEU A 1 946 ? 18.734 -1.772 -6.543 1 92.94 946 LEU A CA 1
ATOM 7201 C C . LEU A 1 946 ? 17.531 -2.699 -6.672 1 92.94 946 LEU A C 1
ATOM 7203 O O . LEU A 1 946 ? 16.469 -2.283 -7.145 1 92.94 946 LEU A O 1
ATOM 7207 N N . PHE A 1 947 ? 17.641 -3.998 -6.254 1 93.62 947 PHE A N 1
ATOM 7208 C CA . PHE A 1 947 ? 16.5 -4.914 -6.254 1 93.62 947 PHE A CA 1
ATOM 7209 C C . PHE A 1 947 ? 15.367 -4.371 -5.402 1 93.62 947 PHE A C 1
ATOM 7211 O O . PHE A 1 947 ? 14.203 -4.41 -5.812 1 93.62 947 PHE A O 1
ATOM 7218 N N . ALA A 1 948 ? 15.766 -3.869 -4.285 1 92.31 948 ALA A N 1
ATOM 7219 C CA . ALA A 1 948 ? 14.758 -3.338 -3.369 1 92.31 948 ALA A CA 1
ATOM 7220 C C . ALA A 1 948 ? 14.078 -2.105 -3.955 1 92.31 948 ALA A C 1
ATOM 7222 O O . ALA A 1 948 ? 12.859 -1.95 -3.842 1 92.31 948 ALA A O 1
ATOM 7223 N N . LEU A 1 949 ? 14.828 -1.266 -4.59 1 93.25 949 LEU A N 1
ATOM 7224 C CA . LEU A 1 949 ? 14.281 -0.052 -5.184 1 93.25 949 LEU A CA 1
ATOM 7225 C C . LEU A 1 949 ? 13.328 -0.39 -6.328 1 93.25 949 LEU A C 1
ATOM 7227 O O . LEU A 1 949 ? 12.258 0.206 -6.449 1 93.25 949 LEU A O 1
ATOM 7231 N N . LEU A 1 950 ? 13.719 -1.342 -7.164 1 94.94 950 LEU A N 1
ATOM 7232 C CA . LEU A 1 950 ? 12.883 -1.74 -8.289 1 94.94 950 LEU A CA 1
ATOM 7233 C C . LEU A 1 950 ? 11.578 -2.369 -7.809 1 94.94 950 LEU A C 1
ATOM 7235 O O . LEU A 1 950 ? 10.508 -2.086 -8.352 1 94.94 950 LEU A O 1
ATOM 7239 N N . ARG A 1 951 ? 11.719 -3.219 -6.812 1 93.38 951 ARG A N 1
ATOM 7240 C CA . ARG A 1 951 ? 10.531 -3.859 -6.242 1 93.38 951 ARG A CA 1
ATOM 7241 C C . ARG A 1 951 ? 9.555 -2.822 -5.699 1 93.38 951 ARG A C 1
ATOM 7243 O O . ARG A 1 951 ? 8.367 -2.865 -6.004 1 93.38 951 ARG A O 1
ATOM 7250 N N . HIS A 1 952 ? 10.078 -1.856 -4.984 1 90.19 952 HIS A N 1
ATOM 7251 C CA . HIS A 1 952 ? 9.219 -0.872 -4.332 1 90.19 952 HIS A CA 1
ATOM 7252 C C . HIS A 1 952 ? 8.625 0.098 -5.348 1 90.19 952 HIS A C 1
ATOM 7254 O O . HIS A 1 952 ? 7.453 0.472 -5.242 1 90.19 952 HIS A O 1
ATOM 7260 N N . SER A 1 953 ? 9.406 0.55 -6.324 1 91.44 953 SER A N 1
ATOM 7261 C CA . SER A 1 953 ? 8.922 1.489 -7.328 1 91.44 953 SER A CA 1
ATOM 7262 C C . SER A 1 953 ? 7.828 0.865 -8.188 1 91.44 953 SER A C 1
ATOM 7264 O O . SER A 1 953 ? 6.836 1.521 -8.516 1 91.44 953 SER A O 1
ATOM 7266 N N . LEU A 1 954 ? 7.953 -0.401 -8.539 1 93 954 LEU A N 1
ATOM 7267 C CA . LEU A 1 954 ? 6.945 -1.079 -9.344 1 93 954 LEU A CA 1
ATOM 7268 C C . LEU A 1 954 ? 5.699 -1.383 -8.523 1 93 954 LEU A C 1
ATOM 7270 O O . LEU A 1 954 ? 4.578 -1.286 -9.023 1 93 954 LEU A O 1
ATOM 7274 N N . ARG A 1 955 ? 5.918 -1.765 -7.266 1 90.44 955 ARG A N 1
ATOM 7275 C CA . ARG A 1 955 ? 4.785 -2.104 -6.41 1 90.44 955 ARG A CA 1
ATOM 7276 C C . ARG A 1 955 ? 3.902 -0.884 -6.164 1 90.44 955 ARG A C 1
ATOM 7278 O O . ARG A 1 955 ? 2.676 -0.979 -6.219 1 90.44 955 ARG A O 1
ATOM 7285 N N . GLN A 1 956 ? 4.516 0.294 -5.957 1 86.69 956 GLN A N 1
ATOM 7286 C CA . GLN A 1 956 ? 3.766 1.501 -5.621 1 86.69 956 GLN A CA 1
ATOM 7287 C C . GLN A 1 956 ? 3.588 2.395 -6.848 1 86.69 956 GLN A C 1
ATOM 7289 O O . GLN A 1 956 ? 2.934 3.436 -6.773 1 86.69 956 GLN A O 1
ATOM 7294 N N . ALA A 1 957 ? 4.043 2.023 -7.992 1 88.88 957 ALA A N 1
ATOM 7295 C CA . ALA A 1 957 ? 3.969 2.807 -9.227 1 88.88 957 ALA A CA 1
ATOM 7296 C C . ALA A 1 957 ? 4.559 4.199 -9.023 1 88.88 957 ALA A C 1
ATOM 7298 O O . ALA A 1 957 ? 3.932 5.203 -9.367 1 88.88 957 ALA A O 1
ATOM 7299 N N . THR A 1 958 ? 5.77 4.309 -8.32 1 87.44 958 THR A N 1
ATOM 7300 C CA . THR A 1 958 ? 6.48 5.566 -8.109 1 87.44 958 THR A CA 1
ATOM 7301 C C . THR A 1 958 ? 7.75 5.617 -8.961 1 87.44 958 THR A C 1
ATOM 7303 O O . THR A 1 958 ? 8.352 4.578 -9.25 1 87.44 958 THR A O 1
ATOM 7306 N N . PRO A 1 959 ? 8.07 6.766 -9.375 1 90.12 959 PRO A N 1
ATOM 7307 C CA . PRO A 1 959 ? 9.289 6.871 -10.18 1 90.12 959 PRO A CA 1
ATOM 7308 C C . PRO A 1 959 ? 10.547 6.473 -9.414 1 90.12 959 PRO A C 1
ATOM 7310 O O . PRO A 1 959 ? 10.586 6.582 -8.188 1 90.12 959 PRO A O 1
ATOM 7313 N N . LEU A 1 960 ? 11.562 5.992 -10.156 1 90.88 960 LEU A N 1
ATOM 7314 C CA . LEU A 1 960 ? 12.836 5.578 -9.578 1 90.88 960 LEU A CA 1
ATOM 7315 C C . LEU A 1 960 ? 13.719 6.789 -9.281 1 90.88 960 LEU A C 1
ATOM 7317 O O . LEU A 1 960 ? 13.648 7.797 -9.984 1 90.88 960 LEU A O 1
ATOM 7321 N N . PRO A 1 961 ? 14.469 6.723 -8.125 1 87.88 961 PRO A N 1
ATOM 7322 C CA . PRO A 1 961 ? 15.492 7.746 -7.938 1 87.88 961 PRO A CA 1
ATOM 7323 C C . PRO A 1 961 ? 16.625 7.645 -8.961 1 87.88 961 PRO A C 1
ATOM 7325 O O . PRO A 1 961 ? 16.812 6.59 -9.578 1 87.88 961 PRO A O 1
ATOM 7328 N N . PRO A 1 962 ? 17.266 8.672 -9.195 1 84.44 962 PRO A N 1
ATOM 7329 C CA . PRO A 1 962 ? 18.391 8.586 -10.133 1 84.44 962 PRO A CA 1
ATOM 7330 C C . PRO A 1 962 ? 19.516 7.695 -9.625 1 84.44 962 PRO A C 1
ATOM 7332 O O . PRO A 1 962 ? 20.109 7.977 -8.578 1 84.44 962 PRO A O 1
ATOM 7335 N N . VAL A 1 963 ? 19.625 6.535 -10.156 1 81.38 963 VAL A N 1
ATOM 7336 C CA . VAL A 1 963 ? 20.672 5.59 -9.773 1 81.38 963 VAL A CA 1
ATOM 7337 C C . VAL A 1 963 ? 21.672 5.445 -10.914 1 81.38 963 VAL A C 1
ATOM 7339 O O . VAL A 1 963 ? 21.328 5.625 -12.086 1 81.38 963 VAL A O 1
ATOM 7342 N N . LEU A 1 964 ? 22.922 5.32 -10.539 1 79 964 LEU A N 1
ATOM 7343 C CA . LEU A 1 964 ? 23.922 5.008 -11.547 1 79 964 LEU A CA 1
ATOM 7344 C C . LEU A 1 964 ? 23.703 3.611 -12.125 1 79 964 LEU A C 1
ATOM 7346 O O . LEU A 1 964 ? 23.391 2.674 -11.391 1 79 964 LEU A O 1
ATOM 7350 N N . PRO A 1 965 ? 23.75 3.584 -13.477 1 78.5 965 PRO A N 1
ATOM 7351 C CA . PRO A 1 965 ? 23.609 2.254 -14.062 1 78.5 965 PRO A CA 1
ATOM 7352 C C . PRO A 1 965 ? 24.594 1.237 -13.492 1 78.5 965 PRO A C 1
ATOM 7354 O O . PRO A 1 965 ? 25.703 1.602 -13.102 1 78.5 965 PRO A O 1
ATOM 7357 N N . ILE A 1 966 ? 24.281 0.071 -13.477 1 82.94 966 ILE A N 1
ATOM 7358 C CA . ILE A 1 966 ? 25 -1.004 -12.797 1 82.94 966 ILE A CA 1
ATOM 7359 C C . ILE A 1 966 ? 26.406 -1.13 -13.383 1 82.94 966 ILE A C 1
ATOM 7361 O O . ILE A 1 966 ? 27.375 -1.303 -12.648 1 82.94 966 ILE A O 1
ATOM 7365 N N . PHE A 1 967 ? 26.531 -1.043 -14.688 1 78.06 967 PHE A N 1
ATOM 7366 C CA . PHE A 1 967 ? 27.828 -1.267 -15.297 1 78.06 967 PHE A CA 1
ATOM 7367 C C . PHE A 1 967 ? 28.75 -0.062 -15.094 1 78.06 967 PHE A C 1
ATOM 7369 O O . PHE A 1 967 ? 29.969 -0.2 -15.062 1 78.06 967 PHE A O 1
ATOM 7376 N N . GLU A 1 968 ? 28.109 1.116 -14.891 1 78.44 968 GLU A N 1
ATOM 7377 C CA . GLU A 1 968 ? 28.922 2.27 -14.516 1 78.44 968 GLU A CA 1
ATOM 7378 C C . GLU A 1 968 ? 29.453 2.119 -13.094 1 78.44 968 GLU A C 1
ATOM 7380 O O . GLU A 1 968 ? 30.594 2.508 -12.812 1 78.44 968 GLU A O 1
ATOM 7385 N N . ARG A 1 969 ? 28.719 1.526 -12.266 1 81.75 969 ARG A N 1
ATOM 7386 C CA . ARG A 1 969 ? 29.141 1.292 -10.891 1 81.75 969 ARG A CA 1
ATOM 7387 C C . ARG A 1 969 ? 30.234 0.237 -10.836 1 81.75 969 ARG A C 1
ATOM 7389 O O . ARG A 1 969 ? 31.172 0.357 -10.047 1 81.75 969 ARG A O 1
ATOM 7396 N N . LEU A 1 970 ? 30.016 -0.762 -11.656 1 80.69 970 LEU A N 1
ATOM 7397 C CA . LEU A 1 970 ? 31.031 -1.81 -11.695 1 80.69 970 LEU A CA 1
ATOM 7398 C C . LEU A 1 970 ? 32.344 -1.264 -12.219 1 80.69 970 LEU A C 1
ATOM 7400 O O . LEU A 1 970 ? 33.406 -1.593 -11.688 1 80.69 970 LEU A O 1
ATOM 7404 N N . SER A 1 971 ? 32.25 -0.405 -13.281 1 77.06 971 SER A N 1
ATOM 7405 C CA . SER A 1 971 ? 33.469 0.198 -13.828 1 77.06 971 SER A CA 1
ATOM 7406 C C . SER A 1 971 ? 34.125 1.115 -12.812 1 77.06 971 SER A C 1
ATOM 7408 O O . SER A 1 971 ? 35.344 1.211 -12.773 1 77.06 971 SER A O 1
ATOM 7410 N N . TYR A 1 972 ? 33.281 1.725 -12.047 1 77.5 972 TYR A N 1
ATOM 7411 C CA . TYR A 1 972 ? 33.812 2.59 -10.992 1 77.5 972 TYR A CA 1
ATOM 7412 C C . TYR A 1 972 ? 34.594 1.786 -9.969 1 77.5 972 TYR A C 1
ATOM 7414 O O . TYR A 1 972 ? 35.719 2.176 -9.594 1 77.5 972 TYR A O 1
ATOM 7422 N N . HIS A 1 973 ? 34.156 0.664 -9.562 1 76.06 973 HIS A N 1
ATOM 7423 C CA . HIS A 1 973 ? 34.844 -0.182 -8.586 1 76.06 973 HIS A CA 1
ATOM 7424 C C . HIS A 1 973 ? 36.094 -0.801 -9.172 1 76.06 973 HIS A C 1
ATOM 7426 O O . HIS A 1 973 ? 37.125 -0.947 -8.484 1 76.06 973 HIS A O 1
ATOM 7432 N N . ARG A 1 974 ? 36.031 -1.058 -10.43 1 74.62 974 ARG A N 1
ATOM 7433 C CA . ARG A 1 974 ? 37.188 -1.639 -11.102 1 74.62 974 ARG A CA 1
ATOM 7434 C C . ARG A 1 974 ? 38.312 -0.624 -11.219 1 74.62 974 ARG A C 1
ATOM 7436 O O . ARG A 1 974 ? 39.469 -0.959 -11.008 1 74.62 974 ARG A O 1
ATOM 7443 N N . THR A 1 975 ? 37.938 0.557 -11.609 1 74.31 975 THR A N 1
ATOM 7444 C CA . THR A 1 975 ? 38.938 1.606 -11.734 1 74.31 975 THR A CA 1
ATOM 7445 C C . THR A 1 975 ? 39.594 1.891 -10.391 1 74.31 975 THR A C 1
ATOM 7447 O O . THR A 1 975 ? 40.781 2.186 -10.328 1 74.31 975 THR A O 1
ATOM 7450 N N . TYR A 1 976 ? 38.844 1.767 -9.43 1 75.81 976 TYR A N 1
ATOM 7451 C CA . TYR A 1 976 ? 39.375 1.987 -8.078 1 75.81 976 TYR A CA 1
ATOM 7452 C C . TYR A 1 976 ? 40.375 0.914 -7.707 1 75.81 976 TYR A C 1
ATOM 7454 O O . TYR A 1 976 ? 41.469 1.223 -7.215 1 75.81 976 TYR A O 1
ATOM 7462 N N . ARG A 1 977 ? 40.062 -0.278 -7.945 1 73.94 977 ARG A N 1
ATOM 7463 C CA . ARG A 1 977 ? 40.969 -1.381 -7.59 1 73.94 977 ARG A CA 1
ATOM 7464 C C . ARG A 1 977 ? 42.25 -1.339 -8.414 1 73.94 977 ARG A C 1
ATOM 7466 O O . ARG A 1 977 ? 43.312 -1.626 -7.898 1 73.94 977 ARG A O 1
ATOM 7473 N N . HIS A 1 978 ? 42.062 -0.978 -9.633 1 72.44 978 HIS A N 1
ATOM 7474 C CA . HIS A 1 978 ? 43.219 -0.856 -10.492 1 72.44 978 HIS A CA 1
ATOM 7475 C C . HIS A 1 978 ? 44.156 0.264 -10.008 1 72.44 978 HIS A C 1
ATOM 7477 O O . HIS A 1 978 ? 45.375 0.128 -10.039 1 72.44 978 HIS A O 1
ATOM 7483 N N . ALA A 1 979 ? 43.5 1.308 -9.609 1 74.56 979 ALA A N 1
ATOM 7484 C CA . ALA A 1 979 ? 44.281 2.441 -9.125 1 74.56 979 ALA A CA 1
ATOM 7485 C C . ALA A 1 979 ? 45.031 2.082 -7.844 1 74.56 979 ALA A C 1
ATOM 7487 O O . ALA A 1 979 ? 46.188 2.492 -7.652 1 74.56 979 ALA A O 1
ATOM 7488 N N . LEU A 1 980 ? 44.469 1.331 -7 1 75.94 980 LEU A N 1
ATOM 7489 C CA . LEU A 1 980 ? 45.062 0.914 -5.746 1 75.94 980 LEU A CA 1
ATOM 7490 C C . LEU A 1 980 ? 46.25 -0.02 -6.008 1 75.94 980 LEU A C 1
ATOM 7492 O O . LEU A 1 980 ? 47.312 0.117 -5.383 1 75.94 980 LEU A O 1
ATOM 7496 N N . ARG A 1 981 ? 46.094 -0.907 -6.914 1 72.19 981 ARG A N 1
ATOM 7497 C CA . ARG A 1 981 ? 47.156 -1.854 -7.234 1 72.19 981 ARG A CA 1
ATOM 7498 C C . ARG A 1 981 ? 48.312 -1.159 -7.945 1 72.19 981 ARG A C 1
ATOM 7500 O O . ARG A 1 981 ? 49.469 -1.497 -7.723 1 72.19 981 ARG A O 1
ATOM 7507 N N . ARG A 1 982 ? 47.906 -0.285 -8.781 1 73.44 982 ARG A N 1
ATOM 7508 C CA . ARG A 1 982 ? 48.938 0.495 -9.484 1 73.44 982 ARG A CA 1
ATOM 7509 C C . ARG A 1 982 ? 49.75 1.318 -8.508 1 73.44 982 ARG A C 1
ATOM 7511 O O . ARG A 1 982 ? 50.969 1.394 -8.633 1 73.44 982 ARG A O 1
ATOM 7518 N N . ALA A 1 983 ? 49.094 1.902 -7.605 1 74.12 983 ALA A N 1
ATOM 7519 C CA . ALA A 1 983 ? 49.781 2.705 -6.605 1 74.12 983 ALA A CA 1
ATOM 7520 C C . ALA A 1 983 ? 50.719 1.838 -5.758 1 74.12 983 ALA A C 1
ATOM 7522 O O . ALA A 1 983 ? 51.844 2.236 -5.457 1 74.12 983 ALA A O 1
ATOM 7523 N N . ALA A 1 984 ? 50.281 0.732 -5.387 1 73.31 984 ALA A N 1
ATOM 7524 C CA . ALA A 1 984 ? 51.062 -0.19 -4.586 1 73.31 984 ALA A CA 1
ATOM 7525 C C . ALA A 1 984 ? 52.281 -0.68 -5.367 1 73.31 984 ALA A C 1
ATOM 7527 O O . ALA A 1 984 ? 53.375 -0.823 -4.805 1 73.31 984 ALA A O 1
ATOM 7528 N N . ARG A 1 985 ? 52.125 -0.888 -6.613 1 72.62 985 ARG A N 1
ATOM 7529 C CA . ARG A 1 985 ? 53.219 -1.356 -7.461 1 72.62 985 ARG A CA 1
ATOM 7530 C C . ARG A 1 985 ? 54.281 -0.279 -7.629 1 72.62 985 ARG A C 1
ATOM 7532 O O . ARG A 1 985 ? 55.5 -0.57 -7.59 1 72.62 985 ARG A O 1
ATOM 7539 N N . LEU A 1 986 ? 53.75 0.853 -7.949 1 73 986 LEU A N 1
ATOM 7540 C CA . LEU A 1 986 ? 54.656 1.966 -8.172 1 73 986 LEU A CA 1
ATOM 7541 C C . LEU A 1 986 ? 55.469 2.252 -6.914 1 73 986 LEU A C 1
ATOM 7543 O O . LEU A 1 986 ? 56.625 2.695 -7.004 1 73 986 LEU A O 1
ATOM 7547 N N . GLU A 1 987 ? 54.875 1.953 -5.789 1 71.69 987 GLU A N 1
ATOM 7548 C CA . GLU A 1 987 ? 55.562 2.184 -4.527 1 71.69 987 GLU A CA 1
ATOM 7549 C C . GLU A 1 987 ? 56.562 1.069 -4.242 1 71.69 987 GLU A C 1
ATOM 7551 O O . GLU A 1 987 ? 57.656 1.326 -3.725 1 71.69 987 GLU A O 1
ATOM 7556 N N . THR A 1 988 ? 56.188 -0.192 -4.445 1 65.62 988 THR A N 1
ATOM 7557 C CA . THR A 1 988 ? 57.031 -1.324 -4.113 1 65.62 988 THR A CA 1
ATOM 7558 C C . THR A 1 988 ? 58 -1.609 -5.25 1 65.62 988 THR A C 1
ATOM 7560 O O . THR A 1 988 ? 58.969 -2.354 -5.07 1 65.62 988 THR A O 1
ATOM 7563 N N . GLY A 1 989 ? 58.094 -0.859 -6.309 1 58.03 989 GLY A N 1
ATOM 7564 C CA . GLY A 1 989 ? 58.969 -1.095 -7.43 1 58.03 989 GLY A CA 1
ATOM 7565 C C . GLY A 1 989 ? 58.75 -2.439 -8.094 1 58.03 989 GLY A C 1
ATOM 7566 O O . GLY A 1 989 ? 59.625 -2.939 -8.805 1 58.03 989 GLY A O 1
ATOM 7567 N N . ALA A 1 990 ? 57.906 -3.117 -7.562 1 54.53 990 ALA A N 1
ATOM 7568 C CA . ALA A 1 990 ? 57.719 -4.469 -8.07 1 54.53 990 ALA A CA 1
ATOM 7569 C C . ALA A 1 990 ? 57.312 -4.441 -9.547 1 54.53 990 ALA A C 1
ATOM 7571 O O . ALA A 1 990 ? 56.656 -3.494 -10 1 54.53 990 ALA A O 1
ATOM 7572 N N . PRO A 1 991 ? 58.062 -5.25 -10.383 1 46.75 991 PRO A N 1
ATOM 7573 C CA . PRO A 1 991 ? 57.75 -5.262 -11.812 1 46.75 991 PRO A CA 1
ATOM 7574 C C . PRO A 1 991 ? 56.281 -5.391 -12.094 1 46.75 991 PRO A C 1
ATOM 7576 O O . PRO A 1 991 ? 55.531 -5.883 -11.242 1 46.75 991 PRO A O 1
ATOM 7579 N N . ALA A 1 992 ? 55.875 -4.617 -12.992 1 43.78 992 ALA A N 1
ATOM 7580 C CA . ALA A 1 992 ? 54.469 -4.625 -13.398 1 43.78 992 ALA A CA 1
ATOM 7581 C C . ALA A 1 992 ? 53.906 -6.043 -13.406 1 43.78 992 ALA A C 1
ATOM 7583 O O . ALA A 1 992 ? 54.406 -6.91 -14.125 1 43.78 992 ALA A O 1
ATOM 7584 N N . ASP A 1 993 ? 53.938 -6.676 -12.352 1 38.72 993 ASP A N 1
ATOM 7585 C CA . ASP A 1 993 ? 53.312 -8 -12.367 1 38.72 993 ASP A CA 1
ATOM 7586 C C . ASP A 1 993 ? 52.125 -8.031 -13.32 1 38.72 993 ASP A C 1
ATOM 7588 O O . ASP A 1 993 ? 51.406 -7.035 -13.461 1 38.72 993 ASP A O 1
ATOM 7592 N N . SER A 1 994 ? 52.125 -8.961 -14.258 1 36.59 994 SER A N 1
ATOM 7593 C CA . SER A 1 994 ? 51.125 -9.18 -15.297 1 36.59 994 SER A CA 1
ATOM 7594 C C . SER A 1 994 ? 49.719 -8.977 -14.75 1 36.59 994 SER A C 1
ATOM 7596 O O . SER A 1 994 ? 48.75 -9.008 -15.508 1 36.59 994 SER A O 1
ATOM 7598 N N . ARG A 1 995 ? 49.656 -8.938 -13.555 1 36.59 995 ARG A N 1
ATOM 7599 C CA . ARG A 1 995 ? 48.375 -8.852 -12.859 1 36.59 995 ARG A CA 1
ATOM 7600 C C . ARG A 1 995 ? 47.75 -7.48 -13.047 1 36.59 995 ARG A C 1
ATOM 7602 O O . ARG A 1 995 ? 46.594 -7.27 -12.688 1 36.59 995 ARG A O 1
ATOM 7609 N N . ASP A 1 996 ? 48.562 -6.465 -13.102 1 36.44 996 ASP A N 1
ATOM 7610 C CA . ASP A 1 996 ? 48.281 -5.035 -13.031 1 36.44 996 ASP A CA 1
ATOM 7611 C C . ASP A 1 996 ? 47.844 -4.492 -14.391 1 36.44 996 ASP A C 1
ATOM 7613 O O . ASP A 1 996 ? 47.75 -3.277 -14.57 1 36.44 996 ASP A O 1
ATOM 7617 N N . ALA A 1 997 ? 48.375 -5.105 -15.5 1 33.03 997 ALA A N 1
ATOM 7618 C CA . ALA A 1 997 ? 47.969 -4.52 -16.781 1 33.03 997 ALA A CA 1
ATOM 7619 C C . ALA A 1 997 ? 46.469 -4.277 -16.812 1 33.03 997 ALA A C 1
ATOM 7621 O O . ALA A 1 997 ? 45.688 -5.109 -16.344 1 33.03 997 ALA A O 1
ATOM 7622 N N . PRO A 1 998 ? 46.156 -3.059 -16.781 1 35 998 PRO A N 1
ATOM 7623 C CA . PRO A 1 998 ? 44.75 -2.84 -17.078 1 35 998 PRO A CA 1
ATOM 7624 C C . PRO A 1 998 ? 44.156 -3.877 -18.031 1 35 998 PRO A C 1
ATOM 7626 O O . PRO A 1 998 ? 44.656 -4.027 -19.156 1 35 998 PRO A O 1
ATOM 7629 N N . VAL A 1 999 ? 44.094 -5.059 -17.812 1 31.19 999 VAL A N 1
ATOM 7630 C CA . VAL A 1 999 ? 43.375 -5.824 -18.828 1 31.19 999 VAL A CA 1
ATOM 7631 C C . VAL A 1 999 ? 42.312 -4.941 -19.5 1 31.19 999 VAL A C 1
ATOM 7633 O O . VAL A 1 999 ? 41.281 -4.637 -18.906 1 31.19 999 VAL A O 1
ATOM 7636 N N . GLU A 1 1000 ? 42.656 -3.879 -20.094 1 31.64 1000 GLU A N 1
ATOM 7637 C CA . GLU A 1 1000 ? 41.906 -3.125 -21.094 1 31.64 1000 GLU A CA 1
ATOM 7638 C C . GLU A 1 1000 ? 41 -4.047 -21.922 1 31.64 1000 GLU A C 1
ATOM 7640 O O . GLU A 1 1000 ? 40.875 -3.863 -23.125 1 31.64 1000 GLU A O 1
ATOM 7645 N N . SER A 1 1001 ? 41 -5.266 -21.703 1 30.53 1001 SER A N 1
ATOM 7646 C CA . SER A 1 1001 ? 40.219 -6.105 -22.609 1 30.53 1001 SER A CA 1
ATOM 7647 C C . SER A 1 1001 ? 38.781 -5.602 -22.719 1 30.53 1001 SER A C 1
ATOM 7649 O O . SER A 1 1001 ? 38.219 -5.09 -21.75 1 30.53 1001 SER A O 1
ATOM 7651 N N . GLY A 1 1002 ? 38.438 -5.07 -23.812 1 29.59 1002 GLY A N 1
ATOM 7652 C CA . GLY A 1 1002 ? 37.188 -4.707 -24.484 1 29.59 1002 GLY A CA 1
ATOM 7653 C C . GLY A 1 1002 ? 36 -5.492 -24 1 29.59 1002 GLY A C 1
ATOM 7654 O O . GLY A 1 1002 ? 35 -5.617 -24.703 1 29.59 1002 GLY A O 1
ATOM 7655 N N . LEU A 1 1003 ? 36.312 -6.375 -23.156 1 33.12 1003 LEU A N 1
ATOM 7656 C CA . LEU A 1 1003 ? 35.219 -7.301 -22.828 1 33.12 1003 LEU A CA 1
ATOM 7657 C C . LEU A 1 1003 ? 34.125 -6.609 -22.016 1 33.12 1003 LEU A C 1
ATOM 7659 O O . LEU A 1 1003 ? 34.406 -5.621 -21.328 1 33.12 1003 LEU A O 1
ATOM 7663 N N . MET A 1 1004 ? 33.031 -6.82 -22.344 1 39.28 1004 MET A N 1
ATOM 7664 C CA . MET A 1 1004 ? 31.859 -6.387 -21.547 1 39.28 1004 MET A CA 1
ATOM 7665 C C . MET A 1 1004 ? 32.156 -6.527 -20.062 1 39.28 1004 MET A C 1
ATOM 7667 O O . MET A 1 1004 ? 32.844 -7.441 -19.641 1 39.28 1004 MET A O 1
ATOM 7671 N N . PRO A 1 1005 ? 31.953 -5.594 -19.328 1 40.38 1005 PRO A N 1
ATOM 7672 C CA . PRO A 1 1005 ? 32.25 -5.609 -17.891 1 40.38 1005 PRO A CA 1
ATOM 7673 C C . PRO A 1 1005 ? 32.094 -6.988 -17.266 1 40.38 1005 PRO A C 1
ATOM 7675 O O . PRO A 1 1005 ? 32.719 -7.293 -16.25 1 40.38 1005 PRO A O 1
ATOM 7678 N N . GLN A 1 1006 ? 31.188 -7.73 -17.797 1 40.34 1006 GLN A N 1
ATOM 7679 C CA . GLN A 1 1006 ? 30.719 -8.984 -17.203 1 40.34 1006 GLN A CA 1
ATOM 7680 C C . GLN A 1 1006 ? 31.828 -10.016 -17.156 1 40.34 1006 GLN A C 1
ATOM 7682 O O . GLN A 1 1006 ? 32.094 -10.617 -16.109 1 40.34 1006 GLN A O 1
ATOM 7687 N N . GLU A 1 1007 ? 32.312 -10.383 -18.391 1 41.03 1007 GLU A N 1
ATOM 7688 C CA . GLU A 1 1007 ? 33.25 -11.484 -18.609 1 41.03 1007 GLU A CA 1
ATOM 7689 C C . GLU A 1 1007 ? 34.688 -11.047 -18.359 1 41.03 1007 GLU A C 1
ATOM 7691 O O . GLU A 1 1007 ? 35.531 -11.852 -17.906 1 41.03 1007 GLU A O 1
ATOM 7696 N N . SER A 1 1008 ? 34.906 -9.867 -18.609 1 41.66 1008 SER A N 1
ATOM 7697 C CA . SER A 1 1008 ? 36.25 -9.367 -18.375 1 41.66 1008 SER A CA 1
ATOM 7698 C C . SER A 1 1008 ? 36.594 -9.438 -16.891 1 41.66 1008 SER A C 1
ATOM 7700 O O . SER A 1 1008 ? 37.75 -9.727 -16.547 1 41.66 1008 SER A O 1
ATOM 7702 N N . SER A 1 1009 ? 35.625 -9.07 -16.203 1 42.62 1009 SER A N 1
ATOM 7703 C CA . SER A 1 1009 ? 35.906 -9.141 -14.773 1 42.62 1009 SER A CA 1
ATOM 7704 C C . SER A 1 1009 ? 36.25 -10.562 -14.359 1 42.62 1009 SER A C 1
ATOM 7706 O O . SER A 1 1009 ? 37.125 -10.766 -13.492 1 42.62 1009 SER A O 1
ATOM 7708 N N . ALA A 1 1010 ? 35.594 -11.492 -15.055 1 43.25 1010 ALA A N 1
ATOM 7709 C CA . ALA A 1 1010 ? 35.906 -12.891 -14.758 1 43.25 1010 ALA A CA 1
ATOM 7710 C C . ALA A 1 1010 ? 37.344 -13.234 -15.18 1 43.25 1010 ALA A C 1
ATOM 7712 O O . ALA A 1 1010 ? 38.031 -13.961 -14.469 1 43.25 1010 ALA A O 1
ATOM 7713 N N . LEU A 1 1011 ? 37.781 -12.68 -16.344 1 44.44 1011 LEU A N 1
ATOM 7714 C CA . LEU A 1 1011 ? 39.094 -13.016 -16.844 1 44.44 1011 LEU A CA 1
ATOM 7715 C C . LEU A 1 1011 ? 40.188 -12.328 -16.031 1 44.44 1011 LEU A C 1
ATOM 7717 O O . LEU A 1 1011 ? 41.25 -12.906 -15.773 1 44.44 1011 LEU A O 1
ATOM 7721 N N . VAL A 1 1012 ? 39.875 -11.133 -15.789 1 45.06 1012 VAL A N 1
ATOM 7722 C CA . VAL A 1 1012 ? 40.875 -10.414 -15 1 45.06 1012 VAL A CA 1
ATOM 7723 C C . VAL A 1 1012 ? 41.062 -11.125 -13.664 1 45.06 1012 VAL A C 1
ATOM 7725 O O . VAL A 1 1012 ? 42.188 -11.219 -13.164 1 45.06 1012 VAL A O 1
ATOM 7728 N N . SER A 1 1013 ? 39.875 -11.547 -13.18 1 46.03 1013 SER A N 1
ATOM 7729 C CA . SER A 1 1013 ? 40 -12.305 -11.938 1 46.03 1013 SER A CA 1
ATOM 7730 C C . SER A 1 1013 ? 40.812 -13.578 -12.133 1 46.03 1013 SER A C 1
ATOM 7732 O O . SER A 1 1013 ? 41.344 -14.141 -11.172 1 46.03 1013 SER A O 1
ATOM 7734 N N . LEU A 1 1014 ? 40.844 -14.07 -13.438 1 47.81 1014 LEU A N 1
ATOM 7735 C CA . LEU A 1 1014 ? 41.5 -15.32 -13.797 1 47.81 1014 LEU A CA 1
ATOM 7736 C C . LEU A 1 1014 ? 42.969 -15.094 -14.109 1 47.81 1014 LEU A C 1
ATOM 7738 O O . LEU A 1 1014 ? 43.75 -16.047 -14.25 1 47.81 1014 LEU A O 1
ATOM 7742 N N . GLU A 1 1015 ? 43.344 -14.008 -14.586 1 45.97 1015 GLU A N 1
ATOM 7743 C CA . GLU A 1 1015 ? 44.688 -13.836 -15.109 1 45.97 1015 GLU A CA 1
ATOM 7744 C C . GLU A 1 1015 ? 45.75 -14.461 -14.172 1 45.97 1015 GLU A C 1
ATOM 7746 O O . GLU A 1 1015 ? 46.688 -15.086 -14.633 1 45.97 1015 GLU A O 1
ATOM 7751 N N . GLY A 1 1016 ? 45.625 -14.242 -12.984 1 49.41 1016 GLY A N 1
ATOM 7752 C CA . GLY A 1 1016 ? 46.656 -14.883 -12.195 1 49.41 1016 GLY A CA 1
ATOM 7753 C C . GLY A 1 1016 ? 46.469 -16.391 -12.07 1 49.41 1016 GLY A C 1
ATOM 7754 O O . GLY A 1 1016 ? 47.438 -17.125 -11.883 1 49.41 1016 GLY A O 1
ATOM 7755 N N . ASP A 1 1017 ? 45.281 -16.812 -12.188 1 55.34 1017 ASP A N 1
ATOM 7756 C CA . ASP A 1 1017 ? 45.031 -18.203 -11.828 1 55.34 1017 ASP A CA 1
ATOM 7757 C C . ASP A 1 1017 ? 44.938 -19.078 -13.078 1 55.34 1017 ASP A C 1
ATOM 7759 O O . ASP A 1 1017 ? 44.875 -20.312 -12.977 1 55.34 1017 ASP A O 1
ATOM 7763 N N . LEU A 1 1018 ? 44.875 -18.422 -14.273 1 63.34 1018 LEU A N 1
ATOM 7764 C CA . LEU A 1 1018 ? 44.719 -19.266 -15.453 1 63.34 1018 LEU A CA 1
ATOM 7765 C C . LEU A 1 1018 ? 46.094 -19.812 -15.891 1 63.34 1018 LEU A C 1
ATOM 7767 O O . LEU A 1 1018 ? 46.875 -19.109 -16.531 1 63.34 1018 LEU A O 1
ATOM 7771 N N . THR A 1 1019 ? 46.438 -20.844 -15.266 1 69.25 1019 THR A N 1
ATOM 7772 C CA . THR A 1 1019 ? 47.594 -21.594 -15.719 1 69.25 1019 THR A CA 1
ATOM 7773 C C . THR A 1 1019 ? 47.188 -22.766 -16.594 1 69.25 1019 THR A C 1
ATOM 7775 O O . THR A 1 1019 ? 46.031 -23.188 -16.578 1 69.25 1019 THR A O 1
ATOM 7778 N N . TRP A 1 1020 ? 48.031 -23.156 -17.5 1 72.06 1020 TRP A N 1
ATOM 7779 C CA . TRP A 1 1020 ? 47.75 -24.281 -18.375 1 72.06 1020 TRP A CA 1
ATOM 7780 C C . TRP A 1 1020 ? 47.312 -25.5 -17.578 1 72.06 1020 TRP A C 1
ATOM 7782 O O . TRP A 1 1020 ? 46.375 -26.219 -17.984 1 72.06 1020 TRP A O 1
ATOM 7792 N N . SER A 1 1021 ? 47.875 -25.641 -16.406 1 71.12 1021 SER A N 1
ATOM 7793 C CA . SER A 1 1021 ? 47.5 -26.781 -15.578 1 71.12 1021 SER A CA 1
ATOM 7794 C C . SER A 1 1021 ? 46.125 -26.609 -14.953 1 71.12 1021 SER A C 1
ATOM 7796 O O . SER A 1 1021 ? 45.344 -27.562 -14.883 1 71.12 1021 SER A O 1
ATOM 7798 N N . ASN A 1 1022 ? 45.812 -25.391 -14.609 1 75.12 1022 ASN A N 1
ATOM 7799 C CA . ASN A 1 1022 ? 44.5 -25.141 -13.969 1 75.12 1022 ASN A CA 1
ATOM 7800 C C . ASN A 1 1022 ? 43.375 -25.156 -14.977 1 75.12 1022 ASN A C 1
ATOM 7802 O O . ASN A 1 1022 ? 42.219 -25.453 -14.617 1 75.12 1022 ASN A O 1
ATOM 7806 N N . ALA A 1 1023 ? 43.719 -24.906 -16.203 1 73.69 1023 ALA A N 1
ATOM 7807 C CA . ALA A 1 1023 ? 42.688 -24.875 -17.234 1 73.69 1023 ALA A CA 1
ATOM 7808 C C . ALA A 1 1023 ? 42.156 -26.266 -17.516 1 73.69 1023 ALA A C 1
ATOM 7810 O O . ALA A 1 1023 ? 41.031 -26.422 -17.984 1 73.69 1023 ALA A O 1
ATOM 7811 N N . HIS A 1 1024 ? 43 -27.297 -17.203 1 76.38 1024 HIS A N 1
ATOM 7812 C CA . HIS A 1 1024 ? 42.562 -28.672 -17.453 1 76.38 1024 HIS A CA 1
ATOM 7813 C C . HIS A 1 1024 ? 41.812 -29.25 -16.25 1 76.38 1024 HIS A C 1
ATOM 7815 O O . HIS A 1 1024 ? 41.219 -30.328 -16.344 1 76.38 1024 HIS A O 1
ATOM 7821 N N . ASN A 1 1025 ? 41.812 -28.438 -15.227 1 79.12 1025 ASN A N 1
ATOM 7822 C CA . ASN A 1 1025 ? 41.125 -28.891 -14.023 1 79.12 1025 ASN A CA 1
ATOM 7823 C C . ASN A 1 1025 ? 39.625 -28.625 -14.117 1 79.12 1025 ASN A C 1
ATOM 7825 O O . ASN A 1 1025 ? 39.188 -27.562 -14.555 1 79.12 1025 ASN A O 1
ATOM 7829 N N . GLU A 1 1026 ? 38.844 -29.625 -13.805 1 83.5 1026 GLU A N 1
ATOM 7830 C CA . GLU A 1 1026 ? 37.406 -29.531 -13.828 1 83.5 1026 GLU A CA 1
ATOM 7831 C C . GLU A 1 1026 ? 36.906 -28.391 -12.945 1 83.5 1026 GLU A C 1
ATOM 7833 O O . GLU A 1 1026 ? 35.844 -27.781 -13.227 1 83.5 1026 GLU A O 1
ATOM 7838 N N . GLN A 1 1027 ? 37.688 -28.078 -11.922 1 84.69 1027 GLN A N 1
ATOM 7839 C CA . GLN A 1 1027 ? 37.281 -27.016 -11 1 84.69 1027 GLN A CA 1
ATOM 7840 C C . GLN A 1 1027 ? 37.344 -25.641 -11.664 1 84.69 1027 GLN A C 1
ATOM 7842 O O . GLN A 1 1027 ? 36.562 -24.75 -11.344 1 84.69 1027 GLN A O 1
ATOM 7847 N N . PHE A 1 1028 ? 38.219 -25.562 -12.594 1 83.38 1028 PHE A N 1
ATOM 7848 C CA . PHE A 1 1028 ? 38.312 -24.297 -13.305 1 83.38 1028 PHE A CA 1
ATOM 7849 C C . PHE A 1 1028 ? 37.094 -24.094 -14.219 1 83.38 1028 PHE A C 1
ATOM 7851 O O . PHE A 1 1028 ? 36.625 -22.969 -14.391 1 83.38 1028 PHE A O 1
ATOM 7858 N N . THR A 1 1029 ? 36.688 -25.188 -14.82 1 85.56 1029 THR A N 1
ATOM 7859 C CA . THR A 1 1029 ? 35.5 -25.109 -15.664 1 85.56 1029 THR A CA 1
ATOM 7860 C C . THR A 1 1029 ? 34.281 -24.672 -14.859 1 85.56 1029 THR A C 1
ATOM 7862 O O . THR A 1 1029 ? 33.5 -23.875 -15.336 1 85.56 1029 THR A O 1
ATOM 7865 N N . LEU A 1 1030 ? 34.219 -25.156 -13.656 1 88.12 1030 LEU A N 1
ATOM 7866 C CA . LEU A 1 1030 ? 33.094 -24.781 -12.781 1 88.12 1030 LEU A CA 1
ATOM 7867 C C . LEU A 1 1030 ? 33.25 -23.328 -12.312 1 88.12 1030 LEU A C 1
ATOM 7869 O O . LEU A 1 1030 ? 32.25 -22.609 -12.195 1 88.12 1030 LEU A O 1
ATOM 7873 N N . TYR A 1 1031 ? 34.469 -22.953 -12.047 1 85.94 1031 TYR A N 1
ATOM 7874 C CA . TYR A 1 1031 ? 34.75 -21.578 -11.656 1 85.94 1031 TYR A CA 1
ATOM 7875 C C . TYR A 1 1031 ? 34.375 -20.609 -12.766 1 85.94 1031 TYR A C 1
ATOM 7877 O O . TYR A 1 1031 ? 33.719 -19.594 -12.508 1 85.94 1031 TYR A O 1
ATOM 7885 N N . ALA A 1 1032 ? 34.75 -20.922 -13.961 1 84.06 1032 ALA A N 1
ATOM 7886 C CA . ALA A 1 1032 ? 34.406 -20.078 -15.109 1 84.06 1032 ALA A CA 1
ATOM 7887 C C . ALA A 1 1032 ? 32.906 -20 -15.32 1 84.06 1032 ALA A C 1
ATOM 7889 O O . ALA A 1 1032 ? 32.375 -18.938 -15.648 1 84.06 1032 ALA A O 1
ATOM 7890 N N . THR A 1 1033 ? 32.281 -21.125 -15.172 1 88.12 1033 THR A N 1
ATOM 7891 C CA . THR A 1 1033 ? 30.812 -21.156 -15.344 1 88.12 1033 THR A CA 1
ATOM 7892 C C . THR A 1 1033 ? 30.125 -20.312 -14.273 1 88.12 1033 THR A C 1
ATOM 7894 O O . THR A 1 1033 ? 29.141 -19.641 -14.562 1 88.12 1033 THR A O 1
ATOM 7897 N N . ALA A 1 1034 ? 30.578 -20.344 -13.031 1 88.5 1034 ALA A N 1
ATOM 7898 C CA . ALA A 1 1034 ? 30.016 -19.531 -11.961 1 88.5 1034 ALA A CA 1
ATOM 7899 C C . ALA A 1 1034 ? 30.172 -18.031 -12.266 1 88.5 1034 ALA A C 1
ATOM 7901 O O . ALA A 1 1034 ? 29.25 -17.25 -12.008 1 88.5 1034 ALA A O 1
ATOM 7902 N N . LEU A 1 1035 ? 31.25 -17.688 -12.836 1 85.88 1035 LEU A N 1
ATOM 7903 C CA . LEU A 1 1035 ? 31.484 -16.281 -13.156 1 85.88 1035 LEU A CA 1
ATOM 7904 C C . LEU A 1 1035 ? 30.594 -15.828 -14.297 1 85.88 1035 LEU A C 1
ATOM 7906 O O . LEU A 1 1035 ? 30.109 -14.688 -14.289 1 85.88 1035 LEU A O 1
ATOM 7910 N N . ILE A 1 1036 ? 30.406 -16.688 -15.273 1 86 1036 ILE A N 1
ATOM 7911 C CA . ILE A 1 1036 ? 29.516 -16.359 -16.391 1 86 1036 ILE A CA 1
ATOM 7912 C C . ILE A 1 1036 ? 28.094 -16.203 -15.875 1 86 1036 ILE A C 1
ATOM 7914 O O . ILE A 1 1036 ? 27.359 -15.297 -16.297 1 86 1036 ILE A O 1
ATOM 7918 N N . ALA A 1 1037 ? 27.719 -17.109 -14.992 1 89.38 1037 ALA A N 1
ATOM 7919 C CA . ALA A 1 1037 ? 26.375 -17.062 -14.438 1 89.38 1037 ALA A CA 1
ATOM 7920 C C . ALA A 1 1037 ? 26.172 -15.766 -13.648 1 89.38 1037 ALA A C 1
ATOM 7922 O O . ALA A 1 1037 ? 25.125 -15.125 -13.766 1 89.38 1037 ALA A O 1
ATOM 7923 N N . LEU A 1 1038 ? 27.141 -15.375 -12.898 1 88.88 1038 LEU A N 1
ATOM 7924 C CA . LEU A 1 1038 ? 27.047 -14.148 -12.117 1 88.88 1038 LEU A CA 1
ATOM 7925 C C . LEU A 1 1038 ? 26.984 -12.922 -13.023 1 88.88 1038 LEU A C 1
ATOM 7927 O O . LEU A 1 1038 ? 26.203 -12 -12.773 1 88.88 1038 LEU A O 1
ATOM 7931 N N . SER A 1 1039 ? 27.781 -12.914 -14.039 1 85.5 1039 SER A N 1
ATOM 7932 C CA . SER A 1 1039 ? 27.797 -11.789 -14.969 1 85.5 1039 SER A CA 1
ATOM 7933 C C . SER A 1 1039 ? 26.484 -11.672 -15.727 1 85.5 1039 SER A C 1
ATOM 7935 O O . SER A 1 1039 ? 25.984 -10.57 -15.969 1 85.5 1039 SER A O 1
ATOM 7937 N N . HIS A 1 1040 ? 26.016 -12.82 -16.141 1 88.06 1040 HIS A N 1
ATOM 7938 C CA . HIS A 1 1040 ? 24.75 -12.812 -16.844 1 88.06 1040 HIS A CA 1
ATOM 7939 C C . HIS A 1 1040 ? 23.609 -12.367 -15.93 1 88.06 1040 HIS A C 1
ATOM 7941 O O . HIS A 1 1040 ? 22.672 -11.703 -16.375 1 88.06 1040 HIS A O 1
ATOM 7947 N N . PHE A 1 1041 ? 23.672 -12.812 -14.703 1 90.88 1041 PHE A N 1
ATOM 7948 C CA . PHE A 1 1041 ? 22.672 -12.391 -13.734 1 90.88 1041 PHE A CA 1
ATOM 7949 C C . PHE A 1 1041 ? 22.688 -10.867 -13.57 1 90.88 1041 PHE A C 1
ATOM 7951 O O . PHE A 1 1041 ? 21.625 -10.242 -13.523 1 90.88 1041 PHE A O 1
ATOM 7958 N N . ILE A 1 1042 ? 23.797 -10.273 -13.57 1 89.81 1042 ILE A N 1
ATOM 7959 C CA . ILE A 1 1042 ? 23.938 -8.828 -13.422 1 89.81 1042 ILE A CA 1
ATOM 7960 C C . ILE A 1 1042 ? 23.469 -8.133 -14.695 1 89.81 1042 ILE A C 1
ATOM 7962 O O . ILE A 1 1042 ? 22.859 -7.059 -14.641 1 89.81 1042 ILE A O 1
ATOM 7966 N N . GLY A 1 1043 ? 23.797 -8.75 -15.844 1 86.69 1043 GLY A N 1
ATOM 7967 C CA . GLY A 1 1043 ? 23.25 -8.219 -17.094 1 86.69 1043 GLY A CA 1
ATOM 7968 C C . GLY A 1 1043 ? 21.734 -8.211 -17.141 1 86.69 1043 GLY A C 1
ATOM 7969 O O . GLY A 1 1043 ? 21.125 -7.297 -17.688 1 86.69 1043 GLY A O 1
ATOM 7970 N N . GLY A 1 1044 ? 21.219 -9.281 -16.547 1 90.25 1044 GLY A N 1
ATOM 7971 C CA . GLY A 1 1044 ? 19.781 -9.328 -16.438 1 90.25 1044 GLY A CA 1
ATOM 7972 C C . GLY A 1 1044 ? 19.203 -8.242 -15.539 1 90.25 1044 GLY A C 1
ATOM 7973 O O . GLY A 1 1044 ? 18.172 -7.66 -15.844 1 90.25 1044 GLY A O 1
ATOM 7974 N N . LEU A 1 1045 ? 19.906 -7.93 -14.422 1 92.69 1045 LEU A N 1
ATOM 7975 C CA . LEU A 1 1045 ? 19.469 -6.875 -13.516 1 92.69 1045 LEU A CA 1
ATOM 7976 C C . LEU A 1 1045 ? 19.516 -5.512 -14.203 1 92.69 1045 LEU A C 1
ATOM 7978 O O . LEU A 1 1045 ? 18.672 -4.656 -13.961 1 92.69 1045 LEU A O 1
ATOM 7982 N N . ASN A 1 1046 ? 20.5 -5.301 -15.031 1 88.06 1046 ASN A N 1
ATOM 7983 C CA . ASN A 1 1046 ? 20.594 -4.066 -15.797 1 88.06 1046 ASN A CA 1
ATOM 7984 C C . ASN A 1 1046 ? 19.422 -3.91 -16.766 1 88.06 1046 ASN A C 1
ATOM 7986 O O . ASN A 1 1046 ? 18.859 -2.82 -16.891 1 88.06 1046 ASN A O 1
ATOM 7990 N N . SER A 1 1047 ? 19.141 -5.027 -17.422 1 89.19 1047 SER A N 1
ATOM 7991 C CA . SER A 1 1047 ? 18 -4.988 -18.328 1 89.19 1047 SER A CA 1
ATOM 7992 C C . SER A 1 1047 ? 16.688 -4.77 -17.562 1 89.19 1047 SER A C 1
ATOM 7994 O O . SER A 1 1047 ? 15.781 -4.109 -18.062 1 89.19 1047 SER A O 1
ATOM 7996 N N . LEU A 1 1048 ? 16.672 -5.41 -16.406 1 92.94 1048 LEU A N 1
ATOM 7997 C CA . LEU A 1 1048 ? 15.508 -5.211 -15.539 1 92.94 1048 LEU A CA 1
ATOM 7998 C C . LEU A 1 1048 ? 15.367 -3.742 -15.148 1 92.94 1048 LEU A C 1
ATOM 8000 O O . LEU A 1 1048 ? 14.266 -3.189 -15.188 1 92.94 1048 LEU A O 1
ATOM 8004 N N . HIS A 1 1049 ? 16.438 -3.098 -14.766 1 91.25 1049 HIS A N 1
ATOM 8005 C CA . HIS A 1 1049 ? 16.438 -1.687 -14.398 1 91.25 1049 HIS A CA 1
ATOM 8006 C C . HIS A 1 1049 ? 16 -0.81 -15.562 1 91.25 1049 HIS A C 1
ATOM 8008 O O . HIS A 1 1049 ? 15.172 0.086 -15.391 1 91.25 1049 HIS A O 1
ATOM 8014 N N . ALA A 1 1050 ? 16.453 -1.039 -16.75 1 88.44 1050 ALA A N 1
ATOM 8015 C CA . ALA A 1 1050 ? 16.125 -0.251 -17.938 1 88.44 1050 ALA A CA 1
ATOM 8016 C C . ALA A 1 1050 ? 14.641 -0.36 -18.266 1 88.44 1050 ALA A C 1
ATOM 8018 O O . ALA A 1 1050 ? 14 0.635 -18.625 1 88.44 1050 ALA A O 1
ATOM 8019 N N . THR A 1 1051 ? 14.141 -1.592 -18.156 1 91.62 1051 THR A N 1
ATOM 8020 C CA . THR A 1 1051 ? 12.742 -1.808 -18.516 1 91.62 1051 THR A CA 1
ATOM 8021 C C . THR A 1 1051 ? 11.82 -1.172 -17.469 1 91.62 1051 THR A C 1
ATOM 8023 O O . THR A 1 1051 ? 10.789 -0.597 -17.828 1 91.62 1051 THR A O 1
ATOM 8026 N N . VAL A 1 1052 ? 12.148 -1.31 -16.188 1 92.94 1052 VAL A N 1
ATOM 8027 C CA . VAL A 1 1052 ? 11.336 -0.7 -15.141 1 92.94 1052 VAL A CA 1
ATOM 8028 C C . VAL A 1 1052 ? 11.406 0.822 -15.258 1 92.94 1052 VAL A C 1
ATOM 8030 O O . VAL A 1 1052 ? 10.414 1.513 -15.008 1 92.94 1052 VAL A O 1
ATOM 8033 N N . LEU A 1 1053 ? 12.578 1.363 -15.617 1 90.31 1053 LEU A N 1
ATOM 8034 C CA . LEU A 1 1053 ? 12.727 2.799 -15.836 1 90.31 1053 LEU A CA 1
ATOM 8035 C C . LEU A 1 1053 ? 11.797 3.281 -16.938 1 90.31 1053 LEU A C 1
ATOM 8037 O O . LEU A 1 1053 ? 11.234 4.375 -16.844 1 90.31 1053 LEU A O 1
ATOM 8041 N N . GLU A 1 1054 ? 11.609 2.475 -17.938 1 88.44 1054 GLU A N 1
ATOM 8042 C CA . GLU A 1 1054 ? 10.711 2.822 -19.031 1 88.44 1054 GLU A CA 1
ATOM 8043 C C . GLU A 1 1054 ? 9.25 2.801 -18.578 1 88.44 1054 GLU A C 1
ATOM 8045 O O . GLU A 1 1054 ? 8.422 3.545 -19.094 1 88.44 1054 GLU A O 1
ATOM 8050 N N . LEU A 1 1055 ? 8.969 1.975 -17.656 1 92.44 1055 LEU A N 1
ATOM 8051 C CA . LEU A 1 1055 ? 7.594 1.805 -17.203 1 92.44 1055 LEU A CA 1
ATOM 8052 C C . LEU A 1 1055 ? 7.215 2.881 -16.188 1 92.44 1055 LEU A C 1
ATOM 8054 O O . LEU A 1 1055 ? 6.145 3.479 -16.281 1 92.44 1055 LEU A O 1
ATOM 8058 N N . VAL A 1 1056 ? 8.023 3.143 -15.133 1 92.06 1056 VAL A N 1
ATOM 8059 C CA . VAL A 1 1056 ? 7.656 4.016 -14.023 1 92.06 1056 VAL A CA 1
ATOM 8060 C C . VAL A 1 1056 ? 8.281 5.395 -14.227 1 92.06 1056 VAL A C 1
ATOM 8062 O O . VAL A 1 1056 ? 7.812 6.383 -13.656 1 92.06 1056 VAL A O 1
ATOM 8065 N N . GLY A 1 1057 ? 9.32 5.512 -14.984 1 88.56 1057 GLY A N 1
ATOM 8066 C CA . GLY A 1 1057 ? 10.031 6.766 -15.156 1 88.56 1057 GLY A CA 1
ATOM 8067 C C . GLY A 1 1057 ? 11.008 7.059 -14.031 1 88.56 1057 GLY A C 1
ATOM 8068 O O . GLY A 1 1057 ? 11.344 6.168 -13.242 1 88.56 1057 GLY A O 1
ATOM 8069 N N . GLU A 1 1058 ? 11.734 8.195 -14.016 1 87.19 1058 GLU A N 1
ATOM 8070 C CA . GLU A 1 1058 ? 12.734 8.586 -13.016 1 87.19 1058 GLU A CA 1
ATOM 8071 C C . GLU A 1 1058 ? 12.469 9.992 -12.5 1 87.19 1058 GLU A C 1
ATOM 8073 O O . GLU A 1 1058 ? 11.906 10.828 -13.219 1 87.19 1058 GLU A O 1
ATOM 8078 N N . ARG A 1 1059 ? 12.727 10.172 -11.188 1 82.44 1059 ARG A N 1
ATOM 8079 C CA . ARG A 1 1059 ? 12.734 11.516 -10.617 1 82.44 1059 ARG A CA 1
ATOM 8080 C C . ARG A 1 1059 ? 14.023 12.25 -10.961 1 82.44 1059 ARG A C 1
ATOM 8082 O O . ARG A 1 1059 ? 15.039 12.086 -10.273 1 82.44 1059 ARG A O 1
ATOM 8089 N N . GLU A 1 1060 ? 14.086 12.914 -12.008 1 76.69 1060 GLU A N 1
ATOM 8090 C CA . GLU A 1 1060 ? 15.312 13.508 -12.539 1 76.69 1060 GLU A CA 1
ATOM 8091 C C . GLU A 1 1060 ? 15.75 14.711 -11.703 1 76.69 1060 GLU A C 1
ATOM 8093 O O . GLU A 1 1060 ? 14.914 15.477 -11.227 1 76.69 1060 GLU A O 1
ATOM 8098 N N . ILE A 1 1061 ? 17.031 14.711 -11.336 1 78.44 1061 ILE A N 1
ATOM 8099 C CA . ILE A 1 1061 ? 17.688 15.883 -10.766 1 78.44 1061 ILE A CA 1
ATOM 8100 C C . ILE A 1 1061 ? 18.359 16.688 -11.883 1 78.44 1061 ILE A C 1
ATOM 8102 O O . ILE A 1 1061 ? 19.25 16.172 -12.57 1 78.44 1061 ILE A O 1
ATOM 8106 N N . ASP A 1 1062 ? 17.984 17.828 -12.008 1 77.75 1062 ASP A N 1
ATOM 8107 C CA . ASP A 1 1062 ? 18.547 18.656 -13.078 1 77.75 1062 ASP A CA 1
ATOM 8108 C C . ASP A 1 1062 ? 20.047 18.828 -12.922 1 77.75 1062 ASP A C 1
ATOM 8110 O O . ASP A 1 1062 ? 20.531 19.172 -11.844 1 77.75 1062 ASP A O 1
ATOM 8114 N N . GLY A 1 1063 ? 20.828 18.531 -13.945 1 78.5 1063 GLY A N 1
ATOM 8115 C CA . GLY A 1 1063 ? 22.266 18.719 -13.953 1 78.5 1063 GLY A CA 1
ATOM 8116 C C . GLY A 1 1063 ? 23.031 17.516 -13.453 1 78.5 1063 GLY A C 1
ATOM 8117 O O . GLY A 1 1063 ? 24.266 17.5 -13.469 1 78.5 1063 GLY A O 1
ATOM 8118 N N . PHE A 1 1064 ? 22.344 16.516 -13.047 1 82.62 1064 PHE A N 1
ATOM 8119 C CA . PHE A 1 1064 ? 23 15.344 -12.492 1 82.62 1064 PHE A CA 1
ATOM 8120 C C . PHE A 1 1064 ? 23.734 14.57 -13.578 1 82.62 1064 PHE A C 1
ATOM 8122 O O . PHE A 1 1064 ? 24.844 14.078 -13.359 1 82.62 1064 PHE A O 1
ATOM 8129 N N . ALA A 1 1065 ? 23.188 14.422 -14.766 1 79.69 1065 ALA A N 1
ATOM 8130 C CA . ALA A 1 1065 ? 23.812 13.703 -15.875 1 79.69 1065 ALA A CA 1
ATOM 8131 C C . ALA A 1 1065 ? 25.094 14.414 -16.312 1 79.69 1065 ALA A C 1
ATOM 8133 O O . ALA A 1 1065 ? 26.094 13.758 -16.609 1 79.69 1065 ALA A O 1
ATOM 8134 N N . GLU A 1 1066 ? 25.047 15.734 -16.297 1 81.75 1066 GLU A N 1
ATOM 8135 C CA . GLU A 1 1066 ? 26.203 16.516 -16.688 1 81.75 1066 GLU A CA 1
ATOM 8136 C C . GLU A 1 1066 ? 27.312 16.406 -15.641 1 81.75 1066 GLU A C 1
ATOM 8138 O O . GLU A 1 1066 ? 28.5 16.391 -15.977 1 81.75 1066 GLU A O 1
ATOM 8143 N N . ALA A 1 1067 ? 26.922 16.406 -14.383 1 85.38 1067 ALA A N 1
ATOM 8144 C CA . ALA A 1 1067 ? 27.906 16.266 -13.312 1 85.38 1067 ALA A CA 1
ATOM 8145 C C . ALA A 1 1067 ? 28.594 14.906 -13.383 1 85.38 1067 ALA A C 1
ATOM 8147 O O . ALA A 1 1067 ? 29.812 14.805 -13.164 1 85.38 1067 ALA A O 1
ATOM 8148 N N . GLN A 1 1068 ? 27.891 13.93 -13.719 1 83.31 1068 GLN A N 1
ATOM 8149 C CA . GLN A 1 1068 ? 28.453 12.586 -13.82 1 83.31 1068 GLN A CA 1
ATOM 8150 C C . GLN A 1 1068 ? 29.469 12.492 -14.961 1 83.31 1068 GLN A C 1
ATOM 8152 O O . GLN A 1 1068 ? 30.516 11.875 -14.82 1 83.31 1068 GLN A O 1
ATOM 8157 N N . GLU A 1 1069 ? 29.125 13.102 -16.125 1 82.69 1069 GLU A N 1
ATOM 8158 C CA . GLU A 1 1069 ? 30.031 13.094 -17.266 1 82.69 1069 GLU A CA 1
ATOM 8159 C C . GLU A 1 1069 ? 31.297 13.875 -16.953 1 82.69 1069 GLU A C 1
ATOM 8161 O O . GLU A 1 1069 ? 32.406 13.469 -17.344 1 82.69 1069 GLU A O 1
ATOM 8166 N N . ARG A 1 1070 ? 31.125 14.977 -16.312 1 83.88 1070 ARG A N 1
ATOM 8167 C CA . ARG A 1 1070 ? 32.281 15.812 -15.969 1 83.88 1070 ARG A CA 1
ATOM 8168 C C . ARG A 1 1070 ? 33.25 15.078 -15.047 1 83.88 1070 ARG A C 1
ATOM 8170 O O . ARG A 1 1070 ? 34.438 15.094 -15.266 1 83.88 1070 ARG A O 1
ATOM 8177 N N . TRP A 1 1071 ? 32.719 14.422 -13.984 1 82.06 1071 TRP A N 1
ATOM 8178 C CA . TRP A 1 1071 ? 33.562 13.695 -13.031 1 82.06 1071 TRP A CA 1
ATOM 8179 C C . TRP A 1 1071 ? 34.188 12.469 -13.68 1 82.06 1071 TRP A C 1
ATOM 8181 O O . TRP A 1 1071 ? 35.344 12.156 -13.422 1 82.06 1071 TRP A O 1
ATOM 8191 N N . ALA A 1 1072 ? 33.406 11.75 -14.523 1 79.31 1072 ALA A N 1
ATOM 8192 C CA . ALA A 1 1072 ? 33.938 10.562 -15.195 1 79.31 1072 ALA A CA 1
ATOM 8193 C C . ALA A 1 1072 ? 35.062 10.93 -16.141 1 79.31 1072 ALA A C 1
ATOM 8195 O O . ALA A 1 1072 ? 36.094 10.234 -16.188 1 79.31 1072 ALA A O 1
ATOM 8196 N N . ARG A 1 1073 ? 35.031 12.086 -16.859 1 78.88 1073 ARG A N 1
ATOM 8197 C CA . ARG A 1 1073 ? 36.062 12.539 -17.766 1 78.88 1073 ARG A CA 1
ATOM 8198 C C . ARG A 1 1073 ? 37.312 12.953 -17 1 78.88 1073 ARG A C 1
ATOM 8200 O O . ARG A 1 1073 ? 38.438 12.68 -17.438 1 78.88 1073 ARG A O 1
ATOM 8207 N N . ALA A 1 1074 ? 37.062 13.547 -15.867 1 77.94 1074 ALA A N 1
ATOM 8208 C CA . ALA A 1 1074 ? 38.188 13.984 -15.055 1 77.94 1074 ALA A CA 1
ATOM 8209 C C . ALA A 1 1074 ? 38.969 12.797 -14.484 1 77.94 1074 ALA A C 1
ATOM 8211 O O . ALA A 1 1074 ? 40.188 12.812 -14.422 1 77.94 1074 ALA A O 1
ATOM 8212 N N . GLU A 1 1075 ? 38.312 11.766 -14.125 1 77.31 1075 GLU A N 1
ATOM 8213 C CA . GLU A 1 1075 ? 38.906 10.594 -13.523 1 77.31 1075 GLU A CA 1
ATOM 8214 C C . GLU A 1 1075 ? 39.625 9.734 -14.578 1 77.31 1075 GLU A C 1
ATOM 8216 O O . GLU A 1 1075 ? 40.656 9.117 -14.305 1 77.31 1075 GLU A O 1
ATOM 8221 N N . MET A 1 1076 ? 38.969 9.688 -15.812 1 74.44 1076 MET A N 1
ATOM 8222 C CA . MET A 1 1076 ? 39.562 8.891 -16.891 1 74.44 1076 MET A CA 1
ATOM 8223 C C . MET A 1 1076 ? 40.812 9.57 -17.438 1 74.44 1076 MET A C 1
ATOM 8225 O O . MET A 1 1076 ? 41.719 8.898 -17.938 1 74.44 1076 MET A O 1
ATOM 8229 N N . SER A 1 1077 ? 40.812 10.875 -17.328 1 71.38 1077 SER A N 1
ATOM 8230 C CA . SER A 1 1077 ? 41.969 11.609 -17.844 1 71.38 1077 SER A CA 1
ATOM 8231 C C . SER A 1 1077 ? 43.188 11.406 -16.953 1 71.38 1077 SER A C 1
ATOM 8233 O O . SER A 1 1077 ? 44.312 11.5 -17.422 1 71.38 1077 SER A O 1
ATOM 8235 N N . VAL A 1 1078 ? 42.969 11.086 -15.742 1 67.69 1078 VAL A N 1
ATOM 8236 C CA . VAL A 1 1078 ? 44.094 10.836 -14.828 1 67.69 1078 VAL A CA 1
ATOM 8237 C C . VAL A 1 1078 ? 44.594 9.406 -15.008 1 67.69 1078 VAL A C 1
ATOM 8239 O O . VAL A 1 1078 ? 45.781 9.117 -14.781 1 67.69 1078 VAL A O 1
ATOM 8242 N N . MET B 1 1 ? -16.047 -27.422 38.062 1 13.84 1 MET B N 1
ATOM 8243 C CA . MET B 1 1 ? -15.391 -28.203 39.094 1 13.84 1 MET B CA 1
ATOM 8244 C C . MET B 1 1 ? -14.039 -27.578 39.469 1 13.84 1 MET B C 1
ATOM 8246 O O . MET B 1 1 ? -13.352 -27.031 38.594 1 13.84 1 MET B O 1
ATOM 8250 N N . LYS B 1 2 ? -13.562 -27.609 40.812 1 14.8 2 LYS B N 1
ATOM 8251 C CA . LYS B 1 2 ? -12.555 -27.266 41.812 1 14.8 2 LYS B CA 1
ATOM 8252 C C . LYS B 1 2 ? -11.164 -27.703 41.375 1 14.8 2 LYS B C 1
ATOM 8254 O O . LYS B 1 2 ? -10.203 -26.938 41.469 1 14.8 2 LYS B O 1
ATOM 8259 N N . GLU B 1 3 ? -10.68 -28.984 41.406 1 13.53 3 GLU B N 1
ATOM 8260 C CA . GLU B 1 3 ? -9.805 -29.625 42.375 1 13.53 3 GLU B CA 1
ATOM 8261 C C . GLU B 1 3 ? -8.336 -29.422 42.031 1 13.53 3 GLU B C 1
ATOM 8263 O O . GLU B 1 3 ? -7.48 -29.328 42.906 1 13.53 3 GLU B O 1
ATOM 8268 N N . LYS B 1 4 ? -7.723 -29.75 40.969 1 14.67 4 LYS B N 1
ATOM 8269 C CA . LYS B 1 4 ? -6.523 -30.562 41.219 1 14.67 4 LYS B CA 1
ATOM 8270 C C . LYS B 1 4 ? -5.379 -29.688 41.719 1 14.67 4 LYS B C 1
ATOM 8272 O O . LYS B 1 4 ? -5.043 -28.672 41.125 1 14.67 4 LYS B O 1
ATOM 8277 N N . GLU B 1 5 ? -4.613 -29.766 43.031 1 14.98 5 GLU B N 1
ATOM 8278 C CA . GLU B 1 5 ? -3.965 -29.422 44.281 1 14.98 5 GLU B CA 1
ATOM 8279 C C . GLU B 1 5 ? -2.492 -29.078 44.062 1 14.98 5 GLU B C 1
ATOM 8281 O O . GLU B 1 5 ? -2.074 -27.938 44.281 1 14.98 5 GLU B O 1
ATOM 8286 N N . ARG B 1 6 ? -1.417 -29.828 44.875 1 14.37 6 ARG B N 1
ATOM 8287 C CA . ARG B 1 6 ? -0.547 -29.891 46.031 1 14.37 6 ARG B CA 1
ATOM 8288 C C . ARG B 1 6 ? 0.914 -30.031 45.625 1 14.37 6 ARG B C 1
ATOM 8290 O O . ARG B 1 6 ? 1.814 -29.891 46.469 1 14.37 6 ARG B O 1
ATOM 8297 N N . GLY B 1 7 ? 1.467 -30.531 44.625 1 14.39 7 GLY B N 1
ATOM 8298 C CA . GLY B 1 7 ? 2.551 -31.438 45 1 14.39 7 GLY B CA 1
ATOM 8299 C C . GLY B 1 7 ? 3.699 -30.734 45.688 1 14.39 7 GLY B C 1
ATOM 8300 O O . GLY B 1 7 ? 3.807 -29.5 45.625 1 14.39 7 GLY B O 1
ATOM 8301 N N . VAL B 1 8 ? 4.98 -31.422 46.344 1 14.44 8 VAL B N 1
ATOM 8302 C CA . VAL B 1 8 ? 5.883 -31.984 47.344 1 14.44 8 VAL B CA 1
ATOM 8303 C C . VAL B 1 8 ? 7.266 -31.344 47.188 1 14.44 8 VAL B C 1
ATOM 8305 O O . VAL B 1 8 ? 7.957 -31.125 48.188 1 14.44 8 VAL B O 1
ATOM 8308 N N . ALA B 1 9 ? 7.895 -31.109 46.125 1 14.73 9 ALA B N 1
ATOM 8309 C CA . ALA B 1 9 ? 9.195 -31.766 46.25 1 14.73 9 ALA B CA 1
ATOM 8310 C C . ALA B 1 9 ? 10.055 -31.094 47.312 1 14.73 9 ALA B C 1
ATOM 8312 O O . ALA B 1 9 ? 9.852 -29.922 47.625 1 14.73 9 ALA B O 1
ATOM 8313 N N . LEU B 1 10 ? 11.273 -31.703 47.594 1 14.3 10 LEU B N 1
ATOM 8314 C CA . LEU B 1 10 ? 12.289 -32.281 48.469 1 14.3 10 LEU B CA 1
ATOM 8315 C C . LEU B 1 10 ? 13.289 -31.203 48.906 1 14.3 10 LEU B C 1
ATOM 8317 O O . LEU B 1 10 ? 13.398 -30.156 48.281 1 14.3 10 LEU B O 1
ATOM 8321 N N . ASN B 1 11 ? 14.516 -31.578 49.406 1 14.24 11 ASN B N 1
ATOM 8322 C CA . ASN B 1 11 ? 15.359 -31.688 50.594 1 14.24 11 ASN B CA 1
ATOM 8323 C C . ASN B 1 11 ? 16.531 -30.719 50.531 1 14.24 11 ASN B C 1
ATOM 8325 O O . ASN B 1 11 ? 16.812 -30 51.5 1 14.24 11 ASN B O 1
ATOM 8329 N N . GLY B 1 12 ? 17.594 -30.828 49.656 1 14.19 12 GLY B N 1
ATOM 8330 C CA . GLY B 1 12 ? 18.891 -31.203 50.219 1 14.19 12 GLY B CA 1
ATOM 8331 C C . GLY B 1 12 ? 19.578 -30.078 50.938 1 14.19 12 GLY B C 1
ATOM 8332 O O . GLY B 1 12 ? 19.234 -28.906 50.75 1 14.19 12 GLY B O 1
ATOM 8333 N N . ASP B 1 13 ? 20.859 -30.312 51.688 1 14.67 13 ASP B N 1
ATOM 8334 C CA . ASP B 1 13 ? 21.688 -30.297 52.906 1 14.67 13 ASP B CA 1
ATOM 8335 C C . ASP B 1 13 ? 22.75 -29.203 52.812 1 14.67 13 ASP B C 1
ATOM 8337 O O . ASP B 1 13 ? 23.094 -28.594 53.812 1 14.67 13 ASP B O 1
ATOM 8341 N N . GLY B 1 14 ? 23.688 -29.141 51.844 1 14.34 14 GLY B N 1
ATOM 8342 C CA . GLY B 1 14 ? 25.047 -29.344 52.312 1 14.34 14 GLY B CA 1
ATOM 8343 C C . GLY B 1 14 ? 25.531 -28.234 53.25 1 14.34 14 GLY B C 1
ATOM 8344 O O . GLY B 1 14 ? 24.906 -27.172 53.312 1 14.34 14 GLY B O 1
ATOM 8345 N N . LEU B 1 15 ? 27.031 -28.219 53.562 1 14.49 15 LEU B N 1
ATOM 8346 C CA . LEU B 1 15 ? 28.031 -28.328 54.625 1 14.49 15 LEU B CA 1
ATOM 8347 C C . LEU B 1 15 ? 28.531 -26.953 55.062 1 14.49 15 LEU B C 1
ATOM 8349 O O . LEU B 1 15 ? 28.281 -25.953 54.375 1 14.49 15 LEU B O 1
ATOM 8353 N N . ASN B 1 16 ? 29.984 -26.781 55.156 1 14.16 16 ASN B N 1
ATOM 8354 C CA . ASN B 1 16 ? 30.891 -26.734 56.281 1 14.16 16 ASN B CA 1
ATOM 8355 C C . ASN B 1 16 ? 31.219 -25.281 56.656 1 14.16 16 ASN B C 1
ATOM 8357 O O . ASN B 1 16 ? 30.953 -24.359 55.906 1 14.16 16 ASN B O 1
ATOM 8361 N N . SER B 1 17 ? 32.719 -24.938 57.094 1 14.23 17 SER B N 1
ATOM 8362 C CA . SER B 1 17 ? 33.438 -24.719 58.344 1 14.23 17 SER B CA 1
ATOM 8363 C C . SER B 1 17 ? 33.906 -23.266 58.438 1 14.23 17 SER B C 1
ATOM 8365 O O . SER B 1 17 ? 33.688 -22.609 59.438 1 14.23 17 SER B O 1
ATOM 8367 N N . ALA B 1 18 ? 35.219 -22.875 57.875 1 13.91 18 ALA B N 1
ATOM 8368 C CA . ALA B 1 18 ? 36.438 -22.594 58.656 1 13.91 18 ALA B CA 1
ATOM 8369 C C . ALA B 1 18 ? 36.438 -21.172 59.188 1 13.91 18 ALA B C 1
ATOM 8371 O O . ALA B 1 18 ? 35.719 -20.312 58.688 1 13.91 18 ALA B O 1
ATOM 8372 N N . ASP B 1 19 ? 37.719 -20.672 59.812 1 14.46 19 ASP B N 1
ATOM 8373 C CA . ASP B 1 19 ? 38.312 -20.234 61.094 1 14.46 19 ASP B CA 1
ATOM 8374 C C . ASP B 1 19 ? 38.5 -18.719 61.094 1 14.46 19 ASP B C 1
ATOM 8376 O O . ASP B 1 19 ? 37.906 -18.031 61.938 1 14.46 19 ASP B O 1
ATOM 8380 N N . HIS B 1 20 ? 39.938 -18.219 61.312 1 14.48 20 HIS B N 1
ATOM 8381 C CA . HIS B 1 20 ? 40.625 -17.672 62.5 1 14.48 20 HIS B CA 1
ATOM 8382 C C . HIS B 1 20 ? 40.781 -16.156 62.375 1 14.48 20 HIS B C 1
ATOM 8384 O O . HIS B 1 20 ? 40.438 -15.422 63.281 1 14.48 20 HIS B O 1
ATOM 8390 N N . GLY B 1 21 ? 42 -15.609 61.75 1 14 21 GLY B N 1
ATOM 8391 C CA . GLY B 1 21 ? 43.094 -15.016 62.469 1 14 21 GLY B CA 1
ATOM 8392 C C . GLY B 1 21 ? 42.906 -13.539 62.781 1 14 21 GLY B C 1
ATOM 8393 O O . GLY B 1 21 ? 42 -12.906 62.219 1 14 21 GLY B O 1
ATOM 8394 N N . ASP B 1 22 ? 44.125 -12.75 63.156 1 14.75 22 ASP B N 1
ATOM 8395 C CA . ASP B 1 22 ? 44.656 -12.008 64.312 1 14.75 22 ASP B CA 1
ATOM 8396 C C . ASP B 1 22 ? 44.531 -10.5 64.062 1 14.75 22 ASP B C 1
ATOM 8398 O O . ASP B 1 22 ? 44.031 -9.789 64.938 1 14.75 22 ASP B O 1
ATOM 8402 N N . HIS B 1 23 ? 45.719 -9.797 63.562 1 14.47 23 HIS B N 1
ATOM 8403 C CA . HIS B 1 23 ? 46.688 -8.984 64.312 1 14.47 23 HIS B CA 1
ATOM 8404 C C . HIS B 1 23 ? 46.281 -7.512 64.312 1 14.47 23 HIS B C 1
ATOM 8406 O O . HIS B 1 23 ? 45.438 -7.098 63.5 1 14.47 23 HIS B O 1
ATOM 8412 N N . THR B 1 24 ? 47.406 -6.52 64.375 1 14.79 24 THR B N 1
ATOM 8413 C CA . THR B 1 24 ? 47.938 -5.621 65.375 1 14.79 24 THR B CA 1
ATOM 8414 C C . THR B 1 24 ? 47.562 -4.176 65.125 1 14.79 24 THR B C 1
ATOM 8416 O O . THR B 1 24 ? 47 -3.488 65.938 1 14.79 24 THR B O 1
ATOM 8419 N N . HIS B 1 25 ? 48.562 -3.262 64.438 1 14.87 25 HIS B N 1
ATOM 8420 C CA . HIS B 1 25 ? 49.375 -2.25 65.062 1 14.87 25 HIS B CA 1
ATOM 8421 C C . HIS B 1 25 ? 48.75 -0.871 65 1 14.87 25 HIS B C 1
ATOM 8423 O O . HIS B 1 25 ? 47.875 -0.644 64.125 1 14.87 25 HIS B O 1
ATOM 8429 N N . GLY B 1 26 ? 49.531 0.31 65.5 1 14.75 26 GLY B N 1
ATOM 8430 C CA . GLY B 1 26 ? 49.562 1.396 66.438 1 14.75 26 GLY B CA 1
ATOM 8431 C C . GLY B 1 26 ? 49.219 2.742 65.812 1 14.75 26 GLY B C 1
ATOM 8432 O O . GLY B 1 26 ? 48.344 3.449 66.312 1 14.75 26 GLY B O 1
ATOM 8433 N N . HIS B 1 27 ? 50.156 3.43 64.938 1 15.23 27 HIS B N 1
ATOM 8434 C CA . HIS B 1 27 ? 50.875 4.609 65.375 1 15.23 27 HIS B CA 1
ATOM 8435 C C . HIS B 1 27 ? 50.031 5.871 65.188 1 15.23 27 HIS B C 1
ATOM 8437 O O . HIS B 1 27 ? 49.094 5.898 64.438 1 15.23 27 HIS B O 1
ATOM 8443 N N . ALA B 1 28 ? 50.531 7.094 65.812 1 15.83 28 ALA B N 1
ATOM 8444 C CA . ALA B 1 28 ? 50.281 8.266 66.688 1 15.83 28 ALA B CA 1
ATOM 8445 C C . ALA B 1 28 ? 49.969 9.492 65.812 1 15.83 28 ALA B C 1
ATOM 8447 O O . ALA B 1 28 ? 49.094 10.281 66.125 1 15.83 28 ALA B O 1
ATOM 8448 N N . ARG B 1 29 ? 50.688 9.836 64.625 1 15.6 29 ARG B N 1
ATOM 8449 C CA . ARG B 1 29 ? 51.406 11.102 64.75 1 15.6 29 ARG B CA 1
ATOM 8450 C C . ARG B 1 29 ? 50.438 12.281 64.688 1 15.6 29 ARG B C 1
ATOM 8452 O O . ARG B 1 29 ? 49.312 12.148 64.25 1 15.6 29 ARG B O 1
ATOM 8459 N N . SER B 1 30 ? 51.094 13.555 64.312 1 16.11 30 SER B N 1
ATOM 8460 C CA . SER B 1 30 ? 51.375 14.875 64.875 1 16.11 30 SER B CA 1
ATOM 8461 C C . SER B 1 30 ? 50.344 15.906 64.375 1 16.11 30 SER B C 1
ATOM 8463 O O . SER B 1 30 ? 49.75 15.734 63.344 1 16.11 30 SER B O 1
ATOM 8465 N N . PRO B 1 31 ? 50.25 17.125 65.125 1 16.66 31 PRO B N 1
ATOM 8466 C CA . PRO B 1 31 ? 49.281 18.109 65.562 1 16.66 31 PRO B CA 1
ATOM 8467 C C . PRO B 1 31 ? 49 19.203 64.562 1 16.66 31 PRO B C 1
ATOM 8469 O O . PRO B 1 31 ? 47.844 19.656 64.438 1 16.66 31 PRO B O 1
ATOM 8472 N N . SER B 1 32 ? 50 19.797 63.781 1 16.36 32 SER B N 1
ATOM 8473 C CA . SER B 1 32 ? 50.312 21.188 64.062 1 16.36 32 SER B CA 1
ATOM 8474 C C . SER B 1 32 ? 49.406 22.141 63.312 1 16.36 32 SER B C 1
ATOM 8476 O O . SER B 1 32 ? 49.094 23.234 63.812 1 16.36 32 SER B O 1
ATOM 8478 N N . ALA B 1 33 ? 49.188 21.984 62.031 1 17.62 33 ALA B N 1
ATOM 8479 C CA . ALA B 1 33 ? 49.438 23.156 61.188 1 17.62 33 ALA B CA 1
ATOM 8480 C C . ALA B 1 33 ? 48.438 24.266 61.469 1 17.62 33 ALA B C 1
ATOM 8482 O O . ALA B 1 33 ? 47.312 24 61.969 1 17.62 33 ALA B O 1
ATOM 8483 N N . THR B 1 34 ? 48.875 25.547 61.156 1 19.5 34 THR B N 1
ATOM 8484 C CA . THR B 1 34 ? 48.812 26.969 61.469 1 19.5 34 THR B CA 1
ATOM 8485 C C . THR B 1 34 ? 47.562 27.609 60.906 1 19.5 34 THR B C 1
ATOM 8487 O O . THR B 1 34 ? 47.094 27.219 59.812 1 19.5 34 THR B O 1
ATOM 8490 N N . PRO B 1 35 ? 46.844 28.531 61.656 1 19.48 35 PRO B N 1
ATOM 8491 C CA . PRO B 1 35 ? 45.5 29.094 61.688 1 19.48 35 PRO B CA 1
ATOM 8492 C C . PRO B 1 35 ? 45.312 30.188 60.625 1 19.48 35 PRO B C 1
ATOM 8494 O O . PRO B 1 35 ? 44.281 30.891 60.656 1 19.48 35 PRO B O 1
ATOM 8497 N N . THR B 1 36 ? 45.812 30.062 59.375 1 20.48 36 THR B N 1
ATOM 8498 C CA . THR B 1 36 ? 45.938 31.297 58.594 1 20.48 36 THR B CA 1
ATOM 8499 C C . THR B 1 36 ? 44.562 32 58.5 1 20.48 36 THR B C 1
ATOM 8501 O O . THR B 1 36 ? 43.531 31.375 58.312 1 20.48 36 THR B O 1
ATOM 8504 N N . GLU B 1 37 ? 44.656 33.406 58.781 1 19.89 37 GLU B N 1
ATOM 8505 C CA . GLU B 1 37 ? 43.75 34.5 59.094 1 19.89 37 GLU B CA 1
ATOM 8506 C C . GLU B 1 37 ? 42.844 34.812 57.906 1 19.89 37 GLU B C 1
ATOM 8508 O O . GLU B 1 37 ? 43.281 34.906 56.75 1 19.89 37 GLU B O 1
ATOM 8513 N N . ARG B 1 38 ? 41.5 34.719 58 1 20.81 38 ARG B N 1
ATOM 8514 C CA . ARG B 1 38 ? 40.312 34.75 57.188 1 20.81 38 ARG B CA 1
ATOM 8515 C C . ARG B 1 38 ? 39.938 36.188 56.812 1 20.81 38 ARG B C 1
ATOM 8517 O O . ARG B 1 38 ? 39.344 36.906 57.625 1 20.81 38 ARG B O 1
ATOM 8524 N N . ARG B 1 39 ? 40.969 36.938 56.344 1 22.89 39 ARG B N 1
ATOM 8525 C CA . ARG B 1 39 ? 40.5 38.312 56.219 1 22.89 39 ARG B CA 1
ATOM 8526 C C . ARG B 1 39 ? 39.25 38.406 55.375 1 22.89 39 ARG B C 1
ATOM 8528 O O . ARG B 1 39 ? 39.125 37.75 54.312 1 22.89 39 ARG B O 1
ATOM 8535 N N . PRO B 1 40 ? 38.156 38.969 55.938 1 22.03 40 PRO B N 1
ATOM 8536 C CA . PRO B 1 40 ? 36.781 38.969 55.469 1 22.03 40 PRO B CA 1
ATOM 8537 C C . PRO B 1 40 ? 36.562 39.844 54.25 1 22.03 40 PRO B C 1
ATOM 8539 O O . PRO B 1 40 ? 35.406 40 53.781 1 22.03 40 PRO B O 1
ATOM 8542 N N . THR B 1 41 ? 37.562 39.938 53.375 1 22.55 41 THR B N 1
ATOM 8543 C CA . THR B 1 41 ? 37.438 41.094 52.469 1 22.55 41 THR B CA 1
ATOM 8544 C C . THR B 1 41 ? 36.031 41.156 51.875 1 22.55 41 THR B C 1
ATOM 8546 O O . THR B 1 41 ? 35.438 40.125 51.594 1 22.55 41 THR B O 1
ATOM 8549 N N . THR B 1 42 ? 35.406 42.406 51.906 1 22.78 42 THR B N 1
ATOM 8550 C CA . THR B 1 42 ? 34.094 43 51.625 1 22.78 42 THR B CA 1
ATOM 8551 C C . THR B 1 42 ? 33.75 42.906 50.156 1 22.78 42 THR B C 1
ATOM 8553 O O . THR B 1 42 ? 34.344 43.625 49.344 1 22.78 42 THR B O 1
ATOM 8556 N N . THR B 1 43 ? 34.031 41.812 49.469 1 21.86 43 THR B N 1
ATOM 8557 C CA . THR B 1 43 ? 33.75 41.781 48.031 1 21.86 43 THR B CA 1
ATOM 8558 C C . THR B 1 43 ? 32.312 42.25 47.75 1 21.86 43 THR B C 1
ATOM 8560 O O . THR B 1 43 ? 31.359 41.625 48.25 1 21.86 43 THR B O 1
ATOM 8563 N N . THR B 1 44 ? 32.125 43.594 47.594 1 23.88 44 THR B N 1
ATOM 8564 C CA . THR B 1 44 ? 30.859 44.188 47.188 1 23.88 44 THR B CA 1
ATOM 8565 C C . THR B 1 44 ? 30.297 43.5 45.969 1 23.88 44 THR B C 1
ATOM 8567 O O . THR B 1 44 ? 30.859 43.594 44.875 1 23.88 44 THR B O 1
ATOM 8570 N N . THR B 1 45 ? 30.078 42.25 46.031 1 23.88 45 THR B N 1
ATOM 8571 C CA . THR B 1 45 ? 29.469 41.531 44.906 1 23.88 45 THR B CA 1
ATOM 8572 C C . THR B 1 45 ? 28.188 42.25 44.438 1 23.88 45 THR B C 1
ATOM 8574 O O . THR B 1 45 ? 27.234 42.375 45.219 1 23.88 45 THR B O 1
ATOM 8577 N N . THR B 1 46 ? 28.391 43.312 43.656 1 25.97 46 THR B N 1
ATOM 8578 C CA . THR B 1 46 ? 27.203 43.875 43 1 25.97 46 THR B CA 1
ATOM 8579 C C . THR B 1 46 ? 26.281 42.781 42.531 1 25.97 46 THR B C 1
ATOM 8581 O O . THR B 1 46 ? 26.688 41.906 41.75 1 25.97 46 THR B O 1
ATOM 8584 N N . ALA B 1 47 ? 25.375 42.406 43.375 1 26.53 47 ALA B N 1
ATOM 8585 C CA . ALA B 1 47 ? 24.297 41.438 43.188 1 26.53 47 ALA B CA 1
ATOM 8586 C C . ALA B 1 47 ? 23.562 41.719 41.875 1 26.53 47 ALA B C 1
ATOM 8588 O O . ALA B 1 47 ? 22.906 42.75 41.719 1 26.53 47 ALA B O 1
ATOM 8589 N N . THR B 1 48 ? 24.344 41.531 40.781 1 27.78 48 THR B N 1
ATOM 8590 C CA . THR B 1 48 ? 23.5 41.438 39.594 1 27.78 48 THR B CA 1
ATOM 8591 C C . THR B 1 48 ? 22.203 40.688 39.906 1 27.78 48 THR B C 1
ATOM 8593 O O . THR B 1 48 ? 22.234 39.562 40.375 1 27.78 48 THR B O 1
ATOM 8596 N N . ALA B 1 49 ? 21.203 41.5 40.406 1 29.12 49 ALA B N 1
ATOM 8597 C CA . ALA B 1 49 ? 19.828 41.062 40.656 1 29.12 49 ALA B CA 1
ATOM 8598 C C . ALA B 1 49 ? 19.375 40.031 39.656 1 29.12 49 ALA B C 1
ATOM 8600 O O . ALA B 1 49 ? 19.25 40.344 38.469 1 29.12 49 ALA B O 1
ATOM 8601 N N . SER B 1 50 ? 20.031 38.875 39.781 1 28.98 50 SER B N 1
ATOM 8602 C CA . SER B 1 50 ? 19.422 37.781 39.031 1 28.98 50 SER B CA 1
ATOM 8603 C C . SER B 1 50 ? 17.891 37.844 39.125 1 28.98 50 SER B C 1
ATOM 8605 O O . SER B 1 50 ? 17.328 37.812 40.219 1 28.98 50 SER B O 1
ATOM 8607 N N . THR B 1 51 ? 17.297 38.844 38.438 1 29.14 51 THR B N 1
ATOM 8608 C CA . THR B 1 51 ? 15.844 38.781 38.344 1 29.14 51 THR B CA 1
ATOM 8609 C C . THR B 1 51 ? 15.344 37.344 38.344 1 29.14 51 THR B C 1
ATOM 8611 O O . THR B 1 51 ? 15.562 36.625 37.375 1 29.14 51 THR B O 1
ATOM 8614 N N . SER B 1 52 ? 15.562 36.688 39.469 1 31.53 52 SER B N 1
ATOM 8615 C CA . SER B 1 52 ? 14.906 35.375 39.625 1 31.53 52 SER B CA 1
ATOM 8616 C C . SER B 1 52 ? 13.508 35.406 39 1 31.53 52 SER B C 1
ATOM 8618 O O . SER B 1 52 ? 12.766 36.375 39.156 1 31.53 52 SER B O 1
ATOM 8620 N N . PRO B 1 53 ? 13.328 34.688 37.938 1 38.12 53 PRO B N 1
ATOM 8621 C CA . PRO B 1 53 ? 11.969 34.688 37.406 1 38.12 53 PRO B CA 1
ATOM 8622 C C . PRO B 1 53 ? 10.906 34.656 38.5 1 38.12 53 PRO B C 1
ATOM 8624 O O . PRO B 1 53 ? 11.164 34.156 39.625 1 38.12 53 PRO B O 1
ATOM 8627 N N . ALA B 1 54 ? 10.102 35.781 38.75 1 39.5 54 ALA B N 1
ATOM 8628 C CA . ALA B 1 54 ? 8.992 35.844 39.719 1 39.5 54 ALA B CA 1
ATOM 8629 C C . ALA B 1 54 ? 8.484 34.438 40.062 1 39.5 54 ALA B C 1
ATOM 8631 O O . ALA B 1 54 ? 8.445 33.562 39.188 1 39.5 54 ALA B O 1
ATOM 8632 N N . PRO B 1 55 ? 8.664 34.031 41.312 1 37.75 55 PRO B N 1
ATOM 8633 C CA . PRO B 1 55 ? 8.188 32.719 41.688 1 37.75 55 PRO B CA 1
ATOM 8634 C C . PRO B 1 55 ? 6.883 32.312 41 1 37.75 55 PRO B C 1
ATOM 8636 O O . PRO B 1 55 ? 5.965 33.125 40.875 1 37.75 55 PRO B O 1
ATOM 8639 N N . LYS B 1 56 ? 6.93 31.516 40.156 1 50.41 56 LYS B N 1
ATOM 8640 C CA . LYS B 1 56 ? 5.707 30.922 39.625 1 50.41 56 LYS B CA 1
ATOM 8641 C C . LYS B 1 56 ? 4.699 30.656 40.719 1 50.41 56 LYS B C 1
ATOM 8643 O O . LYS B 1 56 ? 5.012 29.969 41.688 1 50.41 56 LYS B O 1
ATOM 8648 N N . SER B 1 57 ? 3.85 31.609 41.062 1 50.28 57 SER B N 1
ATOM 8649 C CA . SER B 1 57 ? 2.801 31.297 42.031 1 50.28 57 SER B CA 1
ATOM 8650 C C . SER B 1 57 ? 2.383 29.828 41.969 1 50.28 57 SER B C 1
ATOM 8652 O O . SER B 1 57 ? 2.51 29.203 40.906 1 50.28 57 SER B O 1
ATOM 8654 N N . LYS B 1 58 ? 2.295 29.109 43.188 1 54.25 58 LYS B N 1
ATOM 8655 C CA . LYS B 1 58 ? 1.945 27.703 43.344 1 54.25 58 LYS B CA 1
ATOM 8656 C C . LYS B 1 58 ? 0.817 27.312 42.375 1 54.25 58 LYS B C 1
ATOM 8658 O O . LYS B 1 58 ? 0.847 26.25 41.781 1 54.25 58 LYS B O 1
ATOM 8663 N N . LEU B 1 59 ? -0.18 28.125 42.344 1 57.09 59 LEU B N 1
ATOM 8664 C CA . LEU B 1 59 ? -1.31 27.797 41.469 1 57.09 59 LEU B CA 1
ATOM 8665 C C . LEU B 1 59 ? -0.892 27.812 40 1 57.09 59 LEU B C 1
ATOM 8667 O O . LEU B 1 59 ? -1.369 27 39.219 1 57.09 59 LEU B O 1
ATOM 8671 N N . ALA B 1 60 ? 0.032 28.672 39.781 1 60.59 60 ALA B N 1
ATOM 8672 C CA . ALA B 1 60 ? 0.502 28.828 38.406 1 60.59 60 ALA B CA 1
ATOM 8673 C C . ALA B 1 60 ? 1.242 27.578 37.938 1 60.59 60 ALA B C 1
ATOM 8675 O O . ALA B 1 60 ? 1.228 27.25 36.75 1 60.59 60 ALA B O 1
ATOM 8676 N N . SER B 1 61 ? 1.872 26.938 38.875 1 65.5 61 SER B N 1
ATOM 8677 C CA . SER B 1 61 ? 2.619 25.75 38.469 1 65.5 61 SER B CA 1
ATOM 8678 C C . SER B 1 61 ? 1.685 24.578 38.188 1 65.5 61 SER B C 1
ATOM 8680 O O . SER B 1 61 ? 2.057 23.641 37.5 1 65.5 61 SER B O 1
ATOM 8682 N N . LEU B 1 62 ? 0.442 24.688 38.75 1 69 62 LEU B N 1
ATOM 8683 C CA . LEU B 1 62 ? -0.462 23.547 38.594 1 69 62 LEU B CA 1
ATOM 8684 C C . LEU B 1 62 ? -1.29 23.672 37.312 1 69 62 LEU B C 1
ATOM 8686 O O . LEU B 1 62 ? -1.884 22.703 36.875 1 69 62 LEU B O 1
ATOM 8690 N N . LEU B 1 63 ? -1.277 24.906 36.781 1 76 63 LEU B N 1
ATOM 8691 C CA . LEU B 1 63 ? -2.127 25.078 35.625 1 76 63 LEU B CA 1
ATOM 8692 C C . LEU B 1 63 ? -1.327 24.891 34.312 1 76 63 LEU B C 1
ATOM 8694 O O . LEU B 1 63 ? -0.14 25.219 34.281 1 76 63 LEU B O 1
ATOM 8698 N N . PRO B 1 64 ? -1.975 24.281 33.438 1 80.38 64 PRO B N 1
ATOM 8699 C CA . PRO B 1 64 ? -1.287 24.141 32.156 1 80.38 64 PRO B CA 1
ATOM 8700 C C . PRO B 1 64 ? -0.842 25.469 31.578 1 80.38 64 PRO B C 1
ATOM 8702 O O . PRO B 1 64 ? -1.497 26.5 31.781 1 80.38 64 PRO B O 1
ATOM 8705 N N . PRO B 1 65 ? 0.228 25.531 31 1 77.75 65 PRO B N 1
ATOM 8706 C CA . PRO B 1 65 ? 0.815 26.781 30.5 1 77.75 65 PRO B CA 1
ATOM 8707 C C . PRO B 1 65 ? -0.133 27.547 29.578 1 77.75 65 PRO B C 1
ATOM 8709 O O . PRO B 1 65 ? -0.125 28.781 29.562 1 77.75 65 PRO B O 1
ATOM 8712 N N . TRP B 1 66 ? -1.069 26.891 28.938 1 79.94 66 TRP B N 1
ATOM 8713 C CA . TRP B 1 66 ? -1.965 27.594 28.031 1 79.94 66 TRP B CA 1
ATOM 8714 C C . TRP B 1 66 ? -3.018 28.391 28.812 1 79.94 66 TRP B C 1
ATOM 8716 O O . TRP B 1 66 ? -3.439 29.453 28.375 1 79.94 66 TRP B O 1
ATOM 8726 N N . LEU B 1 67 ? -3.375 27.891 29.969 1 84.5 67 LEU B N 1
ATOM 8727 C CA . LEU B 1 67 ? -4.367 28.562 30.797 1 84.5 67 LEU B CA 1
ATOM 8728 C C . LEU B 1 67 ? -3.758 29.781 31.5 1 84.5 67 LEU B C 1
ATOM 8730 O O . LEU B 1 67 ? -4.406 30.812 31.625 1 84.5 67 LEU B O 1
ATOM 8734 N N . MET B 1 68 ? -2.465 29.703 31.859 1 83.38 68 MET B N 1
ATOM 8735 C CA . MET B 1 68 ? -1.801 30.812 32.531 1 83.38 68 MET B CA 1
ATOM 8736 C C . MET B 1 68 ? -1.602 31.984 31.578 1 83.38 68 MET B C 1
ATOM 8738 O O . MET B 1 68 ? -1.802 33.156 31.953 1 83.38 68 MET B O 1
ATOM 8742 N N . THR B 1 69 ? -1.291 31.656 30.422 1 81.25 69 THR B N 1
ATOM 8743 C CA . THR B 1 69 ? -1.11 32.688 29.422 1 81.25 69 THR B CA 1
ATOM 8744 C C . THR B 1 69 ? -2.441 33.375 29.094 1 81.25 69 THR B C 1
ATOM 8746 O O . THR B 1 69 ? -2.504 34.594 28.906 1 81.25 69 THR B O 1
ATOM 8749 N N . ALA B 1 70 ? -3.449 32.594 29.094 1 85.25 70 ALA B N 1
ATOM 8750 C CA . ALA B 1 70 ? -4.77 33.125 28.766 1 85.25 70 ALA B CA 1
ATOM 8751 C C . ALA B 1 70 ? -5.297 34.031 29.875 1 85.25 70 ALA B C 1
ATOM 8753 O O . ALA B 1 70 ? -5.969 35.031 29.609 1 85.25 70 ALA B O 1
ATOM 8754 N N . LEU B 1 71 ? -4.957 33.719 31.125 1 86.69 71 LEU B N 1
ATOM 8755 C CA . LEU B 1 71 ? -5.43 34.469 32.25 1 86.69 71 LEU B CA 1
ATOM 8756 C C . LEU B 1 71 ? -4.727 35.844 32.344 1 86.69 71 LEU B C 1
ATOM 8758 O O . LEU B 1 71 ? -5.293 36.812 32.844 1 86.69 71 LEU B O 1
ATOM 8762 N N . LYS B 1 72 ? -3.586 35.938 31.656 1 82.62 72 LYS B N 1
ATOM 8763 C CA . LYS B 1 72 ? -2.805 37.156 31.719 1 82.62 72 LYS B CA 1
ATOM 8764 C C . LYS B 1 72 ? -3.082 38.062 30.516 1 82.62 72 LYS B C 1
ATOM 8766 O O . LYS B 1 72 ? -2.76 39.25 30.531 1 82.62 72 LYS B O 1
ATOM 8771 N N . THR B 1 73 ? -3.762 37.5 29.625 1 86.19 73 THR B N 1
ATOM 8772 C CA . THR B 1 73 ? -4.004 38.281 28.406 1 86.19 73 THR B CA 1
ATOM 8773 C C . THR B 1 73 ? -5.332 39.031 28.484 1 86.19 73 THR B C 1
ATOM 8775 O O . THR B 1 73 ? -6.379 38.406 28.719 1 86.19 73 THR B O 1
ATOM 8778 N N . LYS B 1 74 ? -5.32 40.281 28.312 1 86.75 74 LYS B N 1
ATOM 8779 C CA . LYS B 1 74 ? -6.492 41.125 28.438 1 86.75 74 LYS B CA 1
ATOM 8780 C C . LYS B 1 74 ? -7.512 40.844 27.344 1 86.75 74 LYS B C 1
ATOM 8782 O O . LYS B 1 74 ? -8.719 40.875 27.578 1 86.75 74 LYS B O 1
ATOM 8787 N N . ARG B 1 75 ? -7.086 40.562 26.219 1 86.94 75 ARG B N 1
ATOM 8788 C CA . ARG B 1 75 ? -7.992 40.312 25.109 1 86.94 75 ARG B CA 1
ATOM 8789 C C . ARG B 1 75 ? -8.852 39.062 25.344 1 86.94 75 ARG B C 1
ATOM 8791 O O . ARG B 1 75 ? -10.016 39.031 24.938 1 86.94 75 ARG B O 1
ATOM 8798 N N . THR B 1 76 ? -8.305 38.125 26 1 89.81 76 THR B N 1
ATOM 8799 C CA . THR B 1 76 ? -9.07 36.906 26.312 1 89.81 76 THR B CA 1
ATOM 8800 C C . THR B 1 76 ? -10.258 37.25 27.219 1 89.81 76 THR B C 1
ATOM 8802 O O . THR B 1 76 ? -11.352 36.719 27.047 1 89.81 76 THR B O 1
ATOM 8805 N N . TRP B 1 77 ? -10.078 38.156 28.094 1 91.56 77 TRP B N 1
ATOM 8806 C CA . TRP B 1 77 ? -11.141 38.531 29 1 91.56 77 TRP B CA 1
ATOM 8807 C C . TRP B 1 77 ? -12.203 39.375 28.281 1 91.56 77 TRP B C 1
ATOM 8809 O O . TRP B 1 77 ? -13.391 39.281 28.594 1 91.56 77 TRP B O 1
ATOM 8819 N N . LYS B 1 78 ? -11.727 40.156 27.359 1 92.06 78 LYS B N 1
ATOM 8820 C CA . LYS B 1 78 ? -12.68 40.938 26.562 1 92.06 78 LYS B CA 1
ATOM 8821 C C . LYS B 1 78 ? -13.547 40 25.703 1 92.06 78 LYS B C 1
ATOM 8823 O O . LYS B 1 78 ? -14.758 40.219 25.594 1 92.06 78 LYS B O 1
ATOM 8828 N N . ASN B 1 79 ? -12.969 39.062 25.109 1 92.38 79 ASN B N 1
ATOM 8829 C CA . ASN B 1 79 ? -13.719 38.094 24.312 1 92.38 79 ASN B CA 1
ATOM 8830 C C . ASN B 1 79 ? -14.68 37.281 25.188 1 92.38 79 ASN B C 1
ATOM 8832 O O . ASN B 1 79 ? -15.773 36.938 24.734 1 92.38 79 ASN B O 1
ATOM 8836 N N . TRP B 1 80 ? -14.18 36.969 26.391 1 93.56 80 TRP B N 1
ATOM 8837 C CA . TRP B 1 80 ? -15.023 36.281 27.344 1 93.56 80 TRP B CA 1
ATOM 8838 C C . TRP B 1 80 ? -16.25 37.094 27.703 1 93.56 80 TRP B C 1
ATOM 8840 O O . TRP B 1 80 ? -17.375 36.594 27.734 1 93.56 80 TRP B O 1
ATOM 8850 N N . ALA B 1 81 ? -16.047 38.406 27.953 1 93.81 81 ALA B N 1
ATOM 8851 C CA . ALA B 1 81 ? -17.156 39.281 28.297 1 93.81 81 ALA B CA 1
ATOM 8852 C C . ALA B 1 81 ? -18.156 39.406 27.156 1 93.81 81 ALA B C 1
ATOM 8854 O O . ALA B 1 81 ? -19.375 39.375 27.359 1 93.81 81 ALA B O 1
ATOM 8855 N N . ARG B 1 82 ? -17.625 39.562 26.016 1 94.5 82 ARG B N 1
ATOM 8856 C CA . ARG B 1 82 ? -18.469 39.594 24.828 1 94.5 82 ARG B CA 1
ATOM 8857 C C . ARG B 1 82 ? -19.281 38.312 24.688 1 94.5 82 ARG B C 1
ATOM 8859 O O . ARG B 1 82 ? -20.484 38.375 24.375 1 94.5 82 ARG B O 1
ATOM 8866 N N . SER B 1 83 ? -18.734 37.188 24.859 1 94.25 83 SER B N 1
ATOM 8867 C CA . SER B 1 83 ? -19.406 35.906 24.719 1 94.25 83 SER B CA 1
ATOM 8868 C C . SER B 1 83 ? -20.422 35.719 25.844 1 94.25 83 SER B C 1
ATOM 8870 O O . SER B 1 83 ? -21.469 35.094 25.641 1 94.25 83 SER B O 1
ATOM 8872 N N . MET B 1 84 ? -20.172 36.281 27 1 94.5 84 MET B N 1
ATOM 8873 C CA . MET B 1 84 ? -21.109 36.188 28.125 1 94.5 84 MET B CA 1
ATOM 8874 C C . MET B 1 84 ? -22.359 37.031 27.875 1 94.5 84 MET B C 1
ATOM 8876 O O . MET B 1 84 ? -23.453 36.625 28.234 1 94.5 84 MET B O 1
ATOM 8880 N N . ILE B 1 85 ? -22.156 38.125 27.266 1 95.38 85 ILE B N 1
ATOM 8881 C CA . ILE B 1 85 ? -23.297 38.969 26.922 1 95.38 85 ILE B CA 1
ATOM 8882 C C . ILE B 1 85 ? -24.172 38.25 25.875 1 95.38 85 ILE B C 1
ATOM 8884 O O . ILE B 1 85 ? -25.406 38.281 25.969 1 95.38 85 ILE B O 1
ATOM 8888 N N . ALA B 1 86 ? -23.516 37.719 24.906 1 95.31 86 ALA B N 1
ATOM 8889 C CA . ALA B 1 86 ? -24.266 37 23.891 1 95.31 86 ALA B CA 1
ATOM 8890 C C . ALA B 1 86 ? -25.047 35.844 24.516 1 95.31 86 ALA B C 1
ATOM 8892 O O . ALA B 1 86 ? -26.188 35.594 24.156 1 95.31 86 ALA B O 1
ATOM 8893 N N . LEU B 1 87 ? -24.391 35.125 25.469 1 94.25 87 LEU B N 1
ATOM 8894 C CA . LEU B 1 87 ? -25.047 34 26.156 1 94.25 87 LEU B CA 1
ATOM 8895 C C . LEU B 1 87 ? -26.219 34.5 26.984 1 94.25 87 LEU B C 1
ATOM 8897 O O . LEU B 1 87 ? -27.266 33.844 27.047 1 94.25 87 LEU B O 1
ATOM 8901 N N . PHE B 1 88 ? -26.078 35.625 27.578 1 94.56 88 PHE B N 1
ATOM 8902 C CA . PHE B 1 88 ? -27.141 36.219 28.375 1 94.56 88 PHE B CA 1
ATOM 8903 C C . PHE B 1 88 ? -28.344 36.562 27.5 1 94.56 88 PHE B C 1
ATOM 8905 O O . PHE B 1 88 ? -29.469 36.219 27.844 1 94.56 88 PHE B O 1
ATOM 8912 N N . VAL B 1 89 ? -28.078 37.219 26.391 1 94.25 89 VAL B N 1
ATOM 8913 C CA . VAL B 1 89 ? -29.172 37.594 25.5 1 94.25 89 VAL B CA 1
ATOM 8914 C C . VAL B 1 89 ? -29.844 36.344 24.922 1 94.25 89 VAL B C 1
ATOM 8916 O O . VAL B 1 89 ? -31.062 36.312 24.797 1 94.25 89 VAL B O 1
ATOM 8919 N N . ALA B 1 90 ? -29.047 35.375 24.562 1 92.69 90 ALA B N 1
ATOM 8920 C CA . ALA B 1 90 ? -29.609 34.125 24.031 1 92.69 90 ALA B CA 1
ATOM 8921 C C . ALA B 1 90 ? -30.5 33.438 25.062 1 92.69 90 ALA B C 1
ATOM 8923 O O . ALA B 1 90 ? -31.516 32.844 24.719 1 92.69 90 ALA B O 1
ATOM 8924 N N . THR B 1 91 ? -30.125 33.531 26.375 1 91.94 91 THR B N 1
ATOM 8925 C CA . THR B 1 91 ? -30.938 32.938 27.438 1 91.94 91 THR B CA 1
ATOM 8926 C C . THR B 1 91 ? -32.219 33.719 27.641 1 91.94 91 THR B C 1
ATOM 8928 O O . THR B 1 91 ? -33.281 33.156 27.891 1 91.94 91 THR B O 1
ATOM 8931 N N . LEU B 1 92 ? -32.125 35 27.453 1 92.06 92 LEU B N 1
ATOM 8932 C CA . LEU B 1 92 ? -33.312 35.844 27.594 1 92.06 92 LEU B CA 1
ATOM 8933 C C . LEU B 1 92 ? -34.312 35.562 26.484 1 92.06 92 LEU B C 1
ATOM 8935 O O . LEU B 1 92 ? -35.531 35.594 26.703 1 92.06 92 LEU B O 1
ATOM 8939 N N . LEU B 1 93 ? -33.781 35.312 25.297 1 90.5 93 LEU B N 1
ATOM 8940 C CA . LEU B 1 93 ? -34.656 34.969 24.172 1 90.5 93 LEU B CA 1
ATOM 8941 C C . LEU B 1 93 ? -35.438 33.688 24.453 1 90.5 93 LEU B C 1
ATOM 8943 O O . LEU B 1 93 ? -36.531 33.531 23.953 1 90.5 93 LEU B O 1
ATOM 8947 N N . MET B 1 94 ? -34.938 32.844 25.297 1 88.31 94 MET B N 1
ATOM 8948 C CA . MET B 1 94 ? -35.594 31.578 25.594 1 88.31 94 MET B CA 1
ATOM 8949 C C . MET B 1 94 ? -36.594 31.719 26.75 1 88.31 94 MET B C 1
ATOM 8951 O O . MET B 1 94 ? -37.688 31.141 26.703 1 88.31 94 MET B O 1
ATOM 8955 N N . VAL B 1 95 ? -36.312 32.562 27.781 1 87.81 95 VAL B N 1
ATOM 8956 C CA . VAL B 1 95 ? -37.094 32.594 29.016 1 87.81 95 VAL B CA 1
ATOM 8957 C C . VAL B 1 95 ? -38.25 33.594 28.859 1 87.81 95 VAL B C 1
ATOM 8959 O O . VAL B 1 95 ? -39.312 33.406 29.453 1 87.81 95 VAL B O 1
ATOM 8962 N N . ILE B 1 96 ? -38.094 34.625 27.953 1 89 96 ILE B N 1
ATOM 8963 C CA . ILE B 1 96 ? -39.156 35.594 27.781 1 89 96 ILE B CA 1
ATOM 8964 C C . ILE B 1 96 ? -40.25 35 26.906 1 89 96 ILE B C 1
ATOM 8966 O O . ILE B 1 96 ? -40.031 34.625 25.75 1 89 96 ILE B O 1
ATOM 8970 N N . THR B 1 97 ? -41.469 34.938 27.344 1 84.44 97 THR B N 1
ATOM 8971 C CA . THR B 1 97 ? -42.562 34.188 26.781 1 84.44 97 THR B CA 1
ATOM 8972 C C . THR B 1 97 ? -42.969 34.781 25.422 1 84.44 97 THR B C 1
ATOM 8974 O O . THR B 1 97 ? -43.125 34.031 24.453 1 84.44 97 THR B O 1
ATOM 8977 N N . PRO B 1 98 ? -43.094 36.094 25.312 1 86 98 PRO B N 1
ATOM 8978 C CA . PRO B 1 98 ? -43.5 36.594 23.984 1 86 98 PRO B CA 1
ATOM 8979 C C . PRO B 1 98 ? -42.469 36.344 22.906 1 86 98 PRO B C 1
ATOM 8981 O O . PRO B 1 98 ? -42.844 36.031 21.766 1 86 98 PRO B O 1
ATOM 8984 N N . THR B 1 99 ? -41.281 36.438 23.203 1 87.12 99 THR B N 1
ATOM 8985 C CA . THR B 1 99 ? -40.219 36.188 22.234 1 87.12 99 THR B CA 1
ATOM 8986 C C . THR B 1 99 ? -40.094 34.719 21.922 1 87.12 99 THR B C 1
ATOM 8988 O O . THR B 1 99 ? -39.844 34.344 20.781 1 87.12 99 THR B O 1
ATOM 8991 N N . SER B 1 100 ? -40.281 33.969 22.875 1 86.06 100 SER B N 1
ATOM 8992 C CA . SER B 1 100 ? -40.219 32.531 22.656 1 86.06 100 SER B CA 1
ATOM 8993 C C . SER B 1 100 ? -41.375 32.031 21.75 1 86.06 100 SER B C 1
ATOM 8995 O O . SER B 1 100 ? -41.156 31.156 20.922 1 86.06 100 SER B O 1
ATOM 8997 N N . LYS B 1 101 ? -42.5 32.625 21.891 1 83.56 101 LYS B N 1
ATOM 8998 C CA . LYS B 1 101 ? -43.625 32.25 21.047 1 83.56 101 LYS B CA 1
ATOM 8999 C C . LYS B 1 101 ? -43.438 32.719 19.609 1 83.56 101 LYS B C 1
ATOM 9001 O O . LYS B 1 101 ? -43.781 32 18.672 1 83.56 101 LYS B O 1
ATOM 9006 N N . ALA B 1 102 ? -42.781 33.844 19.531 1 85.81 102 ALA B N 1
ATOM 9007 C CA . ALA B 1 102 ? -42.531 34.375 18.203 1 85.81 102 ALA B CA 1
ATOM 9008 C C . ALA B 1 102 ? -41.5 33.531 17.453 1 85.81 102 ALA B C 1
ATOM 9010 O O . ALA B 1 102 ? -41.562 33.406 16.234 1 85.81 102 ALA B O 1
ATOM 9011 N N . LEU B 1 103 ? -40.625 32.938 18.141 1 86.94 103 LEU B N 1
ATOM 9012 C CA . LEU B 1 103 ? -39.562 32.125 17.531 1 86.94 103 LEU B CA 1
ATOM 9013 C C . LEU B 1 103 ? -40 30.688 17.359 1 86.94 103 LEU B C 1
ATOM 9015 O O . LEU B 1 103 ? -39.375 29.938 16.609 1 86.94 103 LEU B O 1
ATOM 9019 N N . GLY B 1 104 ? -41.094 30.203 17.75 1 74.44 104 GLY B N 1
ATOM 9020 C CA . GLY B 1 104 ? -41.625 28.875 17.484 1 74.44 104 GLY B CA 1
ATOM 9021 C C . GLY B 1 104 ? -41.719 28.016 18.734 1 74.44 104 GLY B C 1
ATOM 9022 O O . GLY B 1 104 ? -41.812 26.781 18.641 1 74.44 104 GLY B O 1
ATOM 9023 N N . SER B 1 105 ? -42.031 28.359 19.844 1 63.59 105 SER B N 1
ATOM 9024 C CA . SER B 1 105 ? -42.25 27.844 21.188 1 63.59 105 SER B CA 1
ATOM 9025 C C . SER B 1 105 ? -41.438 26.594 21.453 1 63.59 105 SER B C 1
ATOM 9027 O O . SER B 1 105 ? -40.875 26.422 22.547 1 63.59 105 SER B O 1
ATOM 9029 N N . SER B 1 106 ? -41.188 25.688 20.375 1 64.69 106 SER B N 1
ATOM 9030 C CA . SER B 1 106 ? -40.656 24.359 20.719 1 64.69 106 SER B CA 1
ATOM 9031 C C . SER B 1 106 ? -39.156 24.312 20.547 1 64.69 106 SER B C 1
ATOM 9033 O O . SER B 1 106 ? -38.469 23.516 21.172 1 64.69 106 SER B O 1
ATOM 9035 N N . ALA B 1 107 ? -38.531 25.203 19.812 1 77.12 107 ALA B N 1
ATOM 9036 C CA . ALA B 1 107 ? -37.094 25 19.562 1 77.12 107 ALA B CA 1
ATOM 9037 C C . ALA B 1 107 ? -36.312 26.266 19.828 1 77.12 107 ALA B C 1
ATOM 9039 O O . ALA B 1 107 ? -35.281 26.531 19.188 1 77.12 107 ALA B O 1
ATOM 9040 N N . THR B 1 108 ? -36.688 27.094 20.844 1 79.94 108 THR B N 1
ATOM 9041 C CA . THR B 1 108 ? -35.969 28.344 21.156 1 79.94 108 THR B CA 1
ATOM 9042 C C . THR B 1 108 ? -34.625 28.062 21.781 1 79.94 108 THR B C 1
ATOM 9044 O O . THR B 1 108 ? -33.719 28.906 21.75 1 79.94 108 THR B O 1
ATOM 9047 N N . PHE B 1 109 ? -34.469 26.859 22.281 1 84.25 109 PHE B N 1
ATOM 9048 C CA . PHE B 1 109 ? -33.188 26.5 22.922 1 84.25 109 PHE B CA 1
ATOM 9049 C C . PHE B 1 109 ? -32.094 26.359 21.875 1 84.25 109 PHE B C 1
ATOM 9051 O O . PHE B 1 109 ? -30.906 26.328 22.234 1 84.25 109 PHE B O 1
ATOM 9058 N N . PHE B 1 110 ? -32.406 26.344 20.609 1 87.44 110 PHE B N 1
ATOM 9059 C CA . PHE B 1 110 ? -31.422 26.188 19.562 1 87.44 110 PHE B CA 1
ATOM 9060 C C . PHE B 1 110 ? -30.516 27.406 19.469 1 87.44 110 PHE B C 1
ATOM 9062 O O . PHE B 1 110 ? -29.359 27.297 19.062 1 87.44 110 PHE B O 1
ATOM 9069 N N . ALA B 1 111 ? -30.984 28.531 19.891 1 89.56 111 ALA B N 1
ATOM 9070 C CA . ALA B 1 111 ? -30.156 29.719 19.938 1 89.56 111 ALA B CA 1
ATOM 9071 C C . ALA B 1 111 ? -29.047 29.578 20.969 1 89.56 111 ALA B C 1
ATOM 9073 O O . ALA B 1 111 ? -27.906 30.016 20.75 1 89.56 111 ALA B O 1
ATOM 9074 N N . LEU B 1 112 ? -29.406 28.922 22.078 1 89.5 112 LEU B N 1
ATOM 9075 C CA . LEU B 1 112 ? -28.406 28.672 23.125 1 89.5 112 LEU B CA 1
ATOM 9076 C C . LEU B 1 112 ? -27.359 27.672 22.656 1 89.5 112 LEU B C 1
ATOM 9078 O O . LEU B 1 112 ? -26.172 27.828 22.953 1 89.5 112 LEU B O 1
ATOM 9082 N N . ILE B 1 113 ? -27.766 26.703 21.938 1 87.56 113 ILE B N 1
ATOM 9083 C CA . ILE B 1 113 ? -26.859 25.688 21.422 1 87.56 113 ILE B CA 1
ATOM 9084 C C . ILE B 1 113 ? -25.922 26.297 20.391 1 87.56 113 ILE B C 1
ATOM 9086 O O . ILE B 1 113 ? -24.719 26.016 20.375 1 87.56 113 ILE B O 1
ATOM 9090 N N . ALA B 1 114 ? -26.469 27.094 19.578 1 89.06 114 ALA B N 1
ATOM 9091 C CA . ALA B 1 114 ? -25.656 27.75 18.562 1 89.06 114 ALA B CA 1
ATOM 9092 C C . ALA B 1 114 ? -24.625 28.672 19.188 1 89.06 114 ALA B C 1
ATOM 9094 O O . ALA B 1 114 ? -23.5 28.781 18.703 1 89.06 114 ALA B O 1
ATOM 9095 N N . CYS B 1 115 ? -25.016 29.297 20.281 1 90.88 115 CYS B N 1
ATOM 9096 C CA . CYS B 1 115 ? -24.094 30.188 21 1 90.88 115 CYS B CA 1
ATOM 9097 C C . CYS B 1 115 ? -22.969 29.375 21.641 1 90.88 115 CYS B C 1
ATOM 9099 O O . CYS B 1 115 ? -21.828 29.828 21.672 1 90.88 115 CYS B O 1
ATOM 9101 N N . ALA B 1 116 ? -23.344 28.234 22.141 1 88.12 116 ALA B N 1
ATOM 9102 C CA . ALA B 1 116 ? -22.328 27.391 22.75 1 88.12 116 ALA B CA 1
ATOM 9103 C C . ALA B 1 116 ? -21.375 26.812 21.703 1 88.12 116 ALA B C 1
ATOM 9105 O O . ALA B 1 116 ? -20.188 26.609 21.984 1 88.12 116 ALA B O 1
ATOM 9106 N N . MET B 1 117 ? -21.875 26.562 20.531 1 87 117 MET B N 1
ATOM 9107 C CA . MET B 1 117 ? -21.062 25.984 19.469 1 87 117 MET B CA 1
ATOM 9108 C C . MET B 1 117 ? -20.156 27.031 18.828 1 87 117 MET B C 1
ATOM 9110 O O . MET B 1 117 ? -19.016 26.75 18.5 1 87 117 MET B O 1
ATOM 9114 N N . LEU B 1 118 ? -20.766 28.234 18.656 1 89.38 118 LEU B N 1
ATOM 9115 C CA . LEU B 1 118 ? -20 29.297 18.016 1 89.38 118 LEU B CA 1
ATOM 9116 C C . LEU B 1 118 ? -20.125 30.594 18.797 1 89.38 118 LEU B C 1
ATOM 9118 O O . LEU B 1 118 ? -20.781 31.531 18.344 1 89.38 118 LEU B O 1
ATOM 9122 N N . PRO B 1 119 ? -19.391 30.656 19.859 1 90.38 119 PRO B N 1
ATOM 9123 C CA . PRO B 1 119 ? -19.406 31.938 20.578 1 90.38 119 PRO B CA 1
ATOM 9124 C C . PRO B 1 119 ? -18.719 33.062 19.781 1 90.38 119 PRO B C 1
ATOM 9126 O O . PRO B 1 119 ? -17.828 32.781 18.969 1 90.38 119 PRO B O 1
ATOM 9129 N N . PRO B 1 120 ? -19.141 34.219 19.922 1 92.38 120 PRO B N 1
ATOM 9130 C CA . PRO B 1 120 ? -18.516 35.312 19.203 1 92.38 120 PRO B CA 1
ATOM 9131 C C . PRO B 1 120 ? -17.109 35.656 19.719 1 92.38 120 PRO B C 1
ATOM 9133 O O . PRO B 1 120 ? -16.891 36.75 20.234 1 92.38 120 PRO B O 1
ATOM 9136 N N . MET B 1 121 ? -16.234 34.781 19.578 1 89.06 121 MET B N 1
ATOM 9137 C CA . MET B 1 121 ? -14.859 34.969 20.047 1 89.06 121 MET B CA 1
ATOM 9138 C C . MET B 1 121 ? -13.938 35.375 18.906 1 89.06 121 MET B C 1
ATOM 9140 O O . MET B 1 121 ? -12.852 35.906 19.141 1 89.06 121 MET B O 1
ATOM 9144 N N . MET B 1 122 ? -14.367 35.25 17.719 1 88.31 122 MET B N 1
ATOM 9145 C CA . MET B 1 122 ? -13.539 35.5 16.547 1 88.31 122 MET B CA 1
ATOM 9146 C C . MET B 1 122 ? -13.609 36.969 16.125 1 88.31 122 MET B C 1
ATOM 9148 O O . MET B 1 122 ? -14.508 37.688 16.562 1 88.31 122 MET B O 1
ATOM 9152 N N . PRO B 1 123 ? -12.586 37.344 15.398 1 89.12 123 PRO B N 1
ATOM 9153 C CA . PRO B 1 123 ? -12.695 38.719 14.852 1 89.12 123 PRO B CA 1
ATOM 9154 C C . PRO B 1 123 ? -13.961 38.906 14.016 1 89.12 123 PRO B C 1
ATOM 9156 O O . PRO B 1 123 ? -14.516 37.938 13.5 1 89.12 123 PRO B O 1
ATOM 9159 N N . VAL B 1 124 ? -14.375 40.125 13.898 1 90.19 124 VAL B N 1
ATOM 9160 C CA . VAL B 1 124 ? -15.672 40.469 13.336 1 90.19 124 VAL B CA 1
ATOM 9161 C C . VAL B 1 124 ? -15.805 39.875 11.93 1 90.19 124 VAL B C 1
ATOM 9163 O O . VAL B 1 124 ? -16.812 39.281 11.594 1 90.19 124 VAL B O 1
ATOM 9166 N N . SER B 1 125 ? -14.844 40.031 11.078 1 86.81 125 SER B N 1
ATOM 9167 C CA . SER B 1 125 ? -14.938 39.594 9.695 1 86.81 125 SER B CA 1
ATOM 9168 C C . SER B 1 125 ? -15.008 38.062 9.609 1 86.81 125 SER B C 1
ATOM 9170 O O . SER B 1 125 ? -15.789 37.531 8.828 1 86.81 125 SER B O 1
ATOM 9172 N N . ILE B 1 126 ? -14.203 37.375 10.43 1 87.12 126 ILE B N 1
ATOM 9173 C CA . ILE B 1 126 ? -14.203 35.938 10.422 1 87.12 126 ILE B CA 1
ATOM 9174 C C . ILE B 1 126 ? -15.508 35.406 11 1 87.12 126 ILE B C 1
ATOM 9176 O O . ILE B 1 126 ? -16.031 34.375 10.547 1 87.12 126 ILE B O 1
ATOM 9180 N N . LEU B 1 127 ? -15.984 36.031 11.992 1 90.56 127 LEU B N 1
ATOM 9181 C CA . LEU B 1 127 ? -17.25 35.625 12.594 1 90.56 127 LEU B CA 1
ATOM 9182 C C . LEU B 1 127 ? -18.391 35.75 11.602 1 90.56 127 LEU B C 1
ATOM 9184 O O . LEU B 1 127 ? -19.266 34.875 11.5 1 90.56 127 LEU B O 1
ATOM 9188 N N . ILE B 1 128 ? -18.406 36.875 10.914 1 89.31 128 ILE B N 1
ATOM 9189 C CA . ILE B 1 128 ? -19.453 37.125 9.93 1 89.31 128 ILE B CA 1
ATOM 9190 C C . ILE B 1 128 ? -19.375 36.062 8.836 1 89.31 128 ILE B C 1
ATOM 9192 O O . ILE B 1 128 ? -20.406 35.531 8.391 1 89.31 128 ILE B O 1
ATOM 9196 N N . PHE B 1 129 ? -18.234 35.781 8.438 1 87.19 129 PHE B N 1
ATOM 9197 C CA . PHE B 1 12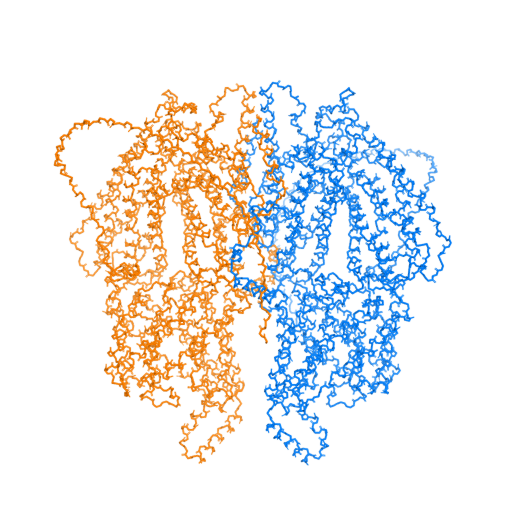9 ? -18.047 34.75 7.438 1 87.19 129 PHE B CA 1
ATOM 9198 C C . PHE B 1 129 ? -18.562 33.406 7.961 1 87.19 129 PHE B C 1
ATOM 9200 O O . PHE B 1 129 ? -19.25 32.656 7.246 1 87.19 129 PHE B O 1
ATOM 9207 N N . ALA B 1 130 ? -18.156 33.062 9.164 1 89.12 130 ALA B N 1
ATOM 9208 C CA . ALA B 1 130 ? -18.578 31.797 9.773 1 89.12 130 ALA B CA 1
ATOM 9209 C C . ALA B 1 130 ? -20.094 31.734 9.891 1 89.12 130 ALA B C 1
ATOM 9211 O O . ALA B 1 130 ? -20.703 30.688 9.609 1 89.12 130 ALA B O 1
ATOM 9212 N N . LEU B 1 131 ? -20.75 32.844 10.219 1 92.62 131 LEU B N 1
ATOM 9213 C CA . LEU B 1 131 ? -22.188 32.875 10.398 1 92.62 131 LEU B CA 1
ATOM 9214 C C . LEU B 1 131 ? -22.922 32.812 9.055 1 92.62 131 LEU B C 1
ATOM 9216 O O . LEU B 1 131 ? -23.984 32.219 8.945 1 92.62 131 LEU B O 1
ATOM 9220 N N . ILE B 1 132 ? -22.359 33.438 8.078 1 89.94 132 ILE B N 1
ATOM 9221 C CA . ILE B 1 132 ? -22.953 33.375 6.75 1 89.94 132 ILE B CA 1
ATOM 9222 C C . ILE B 1 132 ? -22.906 31.922 6.223 1 89.94 132 ILE B C 1
ATOM 9224 O O . ILE B 1 132 ? -23.859 31.453 5.609 1 89.94 132 ILE B O 1
ATOM 9228 N N . THR B 1 133 ? -21.812 31.344 6.434 1 90.5 133 THR B N 1
ATOM 9229 C CA . THR B 1 133 ? -21.688 29.953 5.996 1 90.5 133 THR B CA 1
ATOM 9230 C C . THR B 1 133 ? -22.656 29.062 6.754 1 90.5 133 THR B C 1
ATOM 9232 O O . THR B 1 133 ? -23.219 28.125 6.18 1 90.5 133 THR B O 1
ATOM 9235 N N . LEU B 1 134 ? -22.828 29.297 8.008 1 93 134 LEU B N 1
ATOM 9236 C CA . LEU B 1 134 ? -23.812 28.578 8.805 1 93 134 LEU B CA 1
ATOM 9237 C C . LEU B 1 134 ? -25.219 28.781 8.258 1 93 134 LEU B C 1
ATOM 9239 O O . LEU B 1 134 ? -25.984 27.828 8.078 1 93 134 LEU B O 1
ATOM 9243 N N . GLY B 1 135 ? -25.547 30.047 7.969 1 93.25 135 GLY B N 1
ATOM 9244 C CA . GLY B 1 135 ? -26.844 30.375 7.426 1 93.25 135 GLY B CA 1
ATOM 9245 C C . GLY B 1 135 ? -27.094 29.766 6.059 1 93.25 135 GLY B C 1
ATOM 9246 O O . GLY B 1 135 ? -28.172 29.234 5.793 1 93.25 135 GLY B O 1
ATOM 9247 N N . LEU B 1 136 ? -26.125 29.797 5.258 1 93.5 136 LEU B N 1
ATOM 9248 C CA . LEU B 1 136 ? -26.234 29.203 3.926 1 93.5 136 LEU B CA 1
ATOM 9249 C C . LEU B 1 136 ? -26.406 27.688 4.012 1 93.5 136 LEU B C 1
ATOM 9251 O O . LEU B 1 136 ? -27.094 27.094 3.193 1 93.5 136 LEU B O 1
ATOM 9255 N N . GLY B 1 137 ? -25.719 27.094 4.926 1 94.88 137 GLY B N 1
ATOM 9256 C CA . GLY B 1 137 ? -25.891 25.672 5.141 1 94.88 137 GLY B CA 1
ATOM 9257 C C . GLY B 1 137 ? -27.297 25.281 5.539 1 94.88 137 GLY B C 1
ATOM 9258 O O . GLY B 1 137 ? -27.875 24.344 4.992 1 94.88 137 GLY B O 1
ATOM 9259 N N . MET B 1 138 ? -27.891 26.031 6.402 1 95.69 138 MET B N 1
ATOM 9260 C CA . MET B 1 138 ? -29.25 25.766 6.844 1 95.69 138 MET B CA 1
ATOM 9261 C C . MET B 1 138 ? -30.234 25.938 5.695 1 95.69 138 MET B C 1
ATOM 9263 O O . MET B 1 138 ? -31.156 25.125 5.535 1 95.69 138 MET B O 1
ATOM 9267 N N . LEU B 1 139 ? -29.969 26.984 4.879 1 96.19 139 LEU B N 1
ATOM 9268 C CA . LEU B 1 139 ? -30.844 27.219 3.74 1 96.19 139 LEU B CA 1
ATOM 9269 C C . LEU B 1 139 ? -30.719 26.109 2.707 1 96.19 139 LEU B C 1
ATOM 9271 O O . LEU B 1 139 ? -31.703 25.703 2.092 1 96.19 139 LEU B O 1
ATOM 9275 N N . LEU B 1 140 ? -29.562 25.625 2.547 1 95.94 140 LEU B N 1
ATOM 9276 C CA . LEU B 1 140 ? -29.344 24.531 1.618 1 95.94 140 LEU B CA 1
ATOM 9277 C C . LEU B 1 140 ? -30.031 23.25 2.119 1 95.94 140 LEU B C 1
ATOM 9279 O O . LEU B 1 140 ? -30.641 22.531 1.337 1 95.94 140 LEU B O 1
ATOM 9283 N N . GLY B 1 141 ? -29.859 22.953 3.4 1 96.25 141 GLY B N 1
ATOM 9284 C CA . GLY B 1 141 ? -30.547 21.797 3.977 1 96.25 141 GLY B CA 1
ATOM 9285 C C . GLY B 1 141 ? -32.062 21.891 3.859 1 96.25 141 GLY B C 1
ATOM 9286 O O . GLY B 1 141 ? -32.719 20.891 3.578 1 96.25 141 GLY B O 1
ATOM 9287 N N . TRP B 1 142 ? -32.562 23.125 4.027 1 95.69 142 TRP B N 1
ATOM 9288 C CA . TRP B 1 142 ? -34 23.375 3.891 1 95.69 142 TRP B CA 1
ATOM 9289 C C . TRP B 1 142 ? -34.469 23.156 2.451 1 95.69 142 TRP B C 1
ATOM 9291 O O . TRP B 1 142 ? -35.469 22.484 2.211 1 95.69 142 TRP B O 1
ATOM 9301 N N . ALA B 1 143 ? -33.75 23.688 1.492 1 96.06 143 ALA B N 1
ATOM 9302 C CA . ALA B 1 143 ? -34.094 23.531 0.081 1 96.06 143 ALA B CA 1
ATOM 9303 C C . ALA B 1 143 ? -34.094 22.047 -0.323 1 96.06 143 ALA B C 1
ATOM 9305 O O . ALA B 1 143 ? -35 21.609 -1.032 1 96.06 143 ALA B O 1
ATOM 9306 N N . TRP B 1 144 ? -33.125 21.297 0.109 1 96.12 144 TRP B N 1
ATOM 9307 C CA . TRP B 1 144 ? -33.031 19.875 -0.198 1 96.12 144 TRP B CA 1
ATOM 9308 C C . TRP B 1 144 ? -34.156 19.109 0.484 1 96.12 144 TRP B C 1
ATOM 9310 O O . TRP B 1 144 ? -34.719 18.156 -0.082 1 96.12 144 TRP B O 1
ATOM 9320 N N . GLY B 1 145 ? -34.5 19.547 1.707 1 95 145 GLY B N 1
ATOM 9321 C CA . GLY B 1 145 ? -35.625 18.938 2.408 1 95 145 GLY B CA 1
ATOM 9322 C C . GLY B 1 145 ? -36.969 19.172 1.729 1 95 145 GLY B C 1
ATOM 9323 O O . GLY B 1 145 ? -37.781 18.266 1.639 1 95 145 GLY B O 1
ATOM 9324 N N . VAL B 1 146 ? -37.156 20.375 1.17 1 95.19 146 VAL B N 1
ATOM 9325 C CA . VAL B 1 146 ? -38.375 20.734 0.472 1 95.19 146 VAL B CA 1
ATOM 9326 C C . VAL B 1 146 ? -38.469 19.922 -0.825 1 95.19 146 VAL B C 1
ATOM 9328 O O . VAL B 1 146 ? -39.562 19.484 -1.201 1 95.19 146 VAL B O 1
ATOM 9331 N N . ALA B 1 147 ? -37.344 19.766 -1.461 1 95.62 147 ALA B N 1
ATOM 9332 C CA . ALA B 1 147 ? -37.344 18.922 -2.66 1 95.62 147 ALA B CA 1
ATOM 9333 C C . ALA B 1 147 ? -37.719 17.484 -2.336 1 95.62 147 ALA B C 1
ATOM 9335 O O . ALA B 1 147 ? -38.406 16.844 -3.125 1 95.62 147 ALA B O 1
ATOM 9336 N N . ALA B 1 148 ? -37.312 17 -1.211 1 95.94 148 ALA B N 1
ATOM 9337 C CA . ALA B 1 148 ? -37.688 15.664 -0.784 1 95.94 148 ALA B CA 1
ATOM 9338 C C . ALA B 1 148 ? -39.188 15.562 -0.533 1 95.94 148 ALA B C 1
ATOM 9340 O O . ALA B 1 148 ? -39.812 14.586 -0.916 1 95.94 148 ALA B O 1
ATOM 9341 N N . TRP B 1 149 ? -39.812 16.672 0.128 1 95.19 149 TRP B N 1
ATOM 9342 C CA . TRP B 1 149 ? -41.25 16.719 0.384 1 95.19 149 TRP B CA 1
ATOM 9343 C C . TRP B 1 149 ? -42.062 16.703 -0.922 1 95.19 149 TRP B C 1
ATOM 9345 O O . TRP B 1 149 ? -43.031 15.953 -1.054 1 95.19 149 TRP B O 1
ATOM 9355 N N . ALA B 1 150 ? -41.594 17.469 -1.851 1 94.94 150 ALA B N 1
ATOM 9356 C CA . ALA B 1 150 ? -42.281 17.578 -3.135 1 94.94 150 ALA B CA 1
ATOM 9357 C C . ALA B 1 150 ? -42.219 16.25 -3.896 1 94.94 150 ALA B C 1
ATOM 9359 O O . ALA B 1 150 ? -43.188 15.82 -4.488 1 94.94 150 ALA B O 1
ATOM 9360 N N . ALA B 1 151 ? -41.062 15.594 -3.889 1 95.06 151 ALA B N 1
ATOM 9361 C CA . ALA B 1 151 ? -40.906 14.312 -4.57 1 95.06 151 ALA B CA 1
ATOM 9362 C C . ALA B 1 151 ? -41.719 13.211 -3.881 1 95.06 151 ALA B C 1
ATOM 9364 O O . ALA B 1 151 ? -42.281 12.352 -4.543 1 95.06 151 ALA B O 1
ATOM 9365 N N . ALA B 1 152 ? -41.719 13.203 -2.596 1 94.81 152 ALA B N 1
ATOM 9366 C CA . ALA B 1 152 ? -42.469 12.195 -1.828 1 94.81 152 ALA B CA 1
ATOM 9367 C C . ALA B 1 152 ? -43.969 12.344 -2.023 1 94.81 152 ALA B C 1
ATOM 9369 O O . ALA B 1 152 ? -44.688 11.344 -2.045 1 94.81 152 ALA B O 1
ATOM 9370 N N . HIS B 1 153 ? -44.531 13.562 -2.129 1 91.31 153 HIS B N 1
ATOM 9371 C CA . HIS B 1 153 ? -45.938 13.812 -2.311 1 91.31 153 HIS B CA 1
ATOM 9372 C C . HIS B 1 153 ? -46.438 13.281 -3.658 1 91.31 153 HIS B C 1
ATOM 9374 O O . HIS B 1 153 ? -47.594 12.891 -3.795 1 91.31 153 HIS B O 1
ATOM 9380 N N . SER B 1 154 ? -45.594 13.172 -4.582 1 91.12 154 SER B N 1
ATOM 9381 C CA . SER B 1 154 ? -45.969 12.688 -5.91 1 91.12 154 SER B CA 1
ATOM 9382 C C . SER B 1 154 ? -46.094 11.172 -5.93 1 91.12 154 SER B C 1
ATOM 9384 O O . SER B 1 154 ? -46.781 10.617 -6.785 1 91.12 154 SER B O 1
ATOM 9386 N N . VAL B 1 155 ? -45.469 10.469 -5.023 1 90.81 155 VAL B N 1
ATOM 9387 C CA . VAL B 1 155 ? -45.469 9.008 -5.055 1 90.81 155 VAL B CA 1
ATOM 9388 C C . VAL B 1 155 ? -46.438 8.477 -4.012 1 90.81 155 VAL B C 1
ATOM 9390 O O . VAL B 1 155 ? -46.75 7.277 -3.984 1 90.81 155 VAL B O 1
ATOM 9393 N N . ARG B 1 156 ? -47.094 9.289 -3.176 1 91 156 ARG B N 1
ATOM 9394 C CA . ARG B 1 156 ? -47.969 8.859 -2.09 1 91 156 ARG B CA 1
ATOM 9395 C C . ARG B 1 156 ? -49.25 8.219 -2.633 1 91 156 ARG B C 1
ATOM 9397 O O . ARG B 1 156 ? -49.844 8.734 -3.58 1 91 156 ARG B O 1
ATOM 9404 N N . ASP B 1 157 ? -49.562 7.109 -2.047 1 88.88 157 ASP B N 1
ATOM 9405 C CA . ASP B 1 157 ? -50.812 6.418 -2.383 1 88.88 157 ASP B CA 1
ATOM 9406 C C . ASP B 1 157 ? -52 7.086 -1.71 1 88.88 157 ASP B C 1
ATOM 9408 O O . ASP B 1 157 ? -52.188 6.953 -0.5 1 88.88 157 ASP B O 1
ATOM 9412 N N . GLN B 1 158 ? -52.875 7.691 -2.432 1 86.31 158 GLN B N 1
ATOM 9413 C CA . GLN B 1 158 ? -53.969 8.469 -1.92 1 86.31 158 GLN B CA 1
ATOM 9414 C C . GLN B 1 158 ? -55.062 7.566 -1.332 1 86.31 158 GLN B C 1
ATOM 9416 O O . GLN B 1 158 ? -55.75 7.949 -0.382 1 86.31 158 GLN B O 1
ATOM 9421 N N . ALA B 1 159 ? -55.188 6.359 -1.793 1 84.56 159 ALA B N 1
ATOM 9422 C CA . ALA B 1 159 ? -56.219 5.438 -1.277 1 84.56 159 ALA B CA 1
ATOM 9423 C C . ALA B 1 159 ? -55.875 4.984 0.139 1 84.56 159 ALA B C 1
ATOM 9425 O O . ALA B 1 159 ? -56.719 4.93 1.01 1 84.56 159 ALA B O 1
ATOM 9426 N N . ARG B 1 160 ? -54.594 4.73 0.323 1 86.69 160 ARG B N 1
ATOM 9427 C CA . ARG B 1 160 ? -54.156 4.316 1.65 1 86.69 160 ARG B CA 1
ATOM 9428 C C . ARG B 1 160 ? -54.312 5.457 2.652 1 86.69 160 ARG B C 1
ATOM 9430 O O . ARG B 1 160 ? -54.625 5.234 3.818 1 86.69 160 ARG B O 1
ATOM 9437 N N . LEU B 1 161 ? -54 6.676 2.209 1 89.44 161 LEU B N 1
ATOM 9438 C CA . LEU B 1 161 ? -54.094 7.848 3.07 1 89.44 161 LEU B CA 1
ATOM 9439 C C . LEU B 1 161 ? -55.562 8.094 3.5 1 89.44 161 LEU B C 1
ATOM 9441 O O . LEU B 1 161 ? -55.812 8.391 4.668 1 89.44 161 LEU B O 1
ATOM 9445 N N . GLN B 1 162 ? -56.5 7.867 2.582 1 87.44 162 GLN B N 1
ATOM 9446 C CA . GLN B 1 162 ? -57.906 8.102 2.895 1 87.44 162 GLN B CA 1
ATOM 9447 C C . GLN B 1 162 ? -58.438 7.055 3.865 1 87.44 162 GLN B C 1
ATOM 9449 O O . GLN B 1 162 ? -59.219 7.375 4.77 1 87.44 162 GLN B O 1
ATOM 9454 N N . THR B 1 163 ? -57.938 5.883 3.695 1 86 163 THR B N 1
ATOM 9455 C CA . THR B 1 163 ? -58.375 4.824 4.605 1 86 163 THR B CA 1
ATOM 9456 C C . THR B 1 163 ? -57.844 5.074 6.012 1 86 163 THR B C 1
ATOM 9458 O O . THR B 1 163 ? -58.531 4.844 7 1 86 163 THR B O 1
ATOM 9461 N N . ALA B 1 164 ? -56.594 5.547 6.047 1 88.38 164 ALA B N 1
ATOM 9462 C CA . ALA B 1 164 ? -55.969 5.828 7.348 1 88.38 164 ALA B CA 1
ATOM 9463 C C . ALA B 1 164 ? -56.656 7.023 8.016 1 88.38 164 ALA B C 1
ATOM 9465 O O . ALA B 1 164 ? -56.844 7.023 9.234 1 88.38 164 ALA B O 1
ATOM 9466 N N . MET B 1 165 ? -57.031 8.023 7.281 1 87.62 165 MET B N 1
ATOM 9467 C CA . MET B 1 165 ? -57.688 9.203 7.824 1 87.62 165 MET B CA 1
ATOM 9468 C C . MET B 1 165 ? -59.062 8.867 8.359 1 87.62 165 MET B C 1
ATOM 9470 O O . MET B 1 165 ? -59.469 9.367 9.406 1 87.62 165 MET B O 1
ATOM 9474 N N . GLN B 1 166 ? -59.688 7.973 7.652 1 85.12 166 GLN B N 1
ATOM 9475 C CA . GLN B 1 166 ? -61.031 7.551 8.094 1 85.12 166 GLN B CA 1
ATOM 9476 C C . GLN B 1 166 ? -60.938 6.699 9.359 1 85.12 166 GLN B C 1
ATOM 9478 O O . GLN B 1 166 ? -61.781 6.812 10.242 1 85.12 166 GLN B O 1
ATOM 9483 N N . GLY B 1 167 ? -59.906 6.008 9.391 1 85.75 167 GLY B N 1
ATOM 9484 C CA . GLY B 1 167 ? -59.719 5.211 10.586 1 85.75 167 GLY B CA 1
ATOM 9485 C C . GLY B 1 167 ? -59.438 6.043 11.828 1 85.75 167 GLY B C 1
ATOM 9486 O O . GLY B 1 167 ? -59.969 5.754 12.898 1 85.75 167 GLY B O 1
ATOM 9487 N N . VAL B 1 168 ? -58.688 7.098 11.672 1 87.81 168 VAL B N 1
ATOM 9488 C CA . VAL B 1 168 ? -58.344 7.969 12.789 1 87.81 168 VAL B CA 1
ATOM 9489 C C . VAL B 1 168 ? -59.562 8.766 13.219 1 87.81 168 VAL B C 1
ATOM 9491 O O . VAL B 1 168 ? -59.812 8.961 14.414 1 87.81 168 VAL B O 1
ATOM 9494 N N . GLN B 1 169 ? -60.406 9.156 12.289 1 84.44 169 GLN B N 1
ATOM 9495 C CA . GLN B 1 169 ? -61.625 9.906 12.594 1 84.44 169 GLN B CA 1
ATOM 9496 C C . GLN B 1 169 ? -62.625 9.023 13.297 1 84.44 169 GLN B C 1
ATOM 9498 O O . GLN B 1 169 ? -63.312 9.461 14.242 1 84.44 169 GLN B O 1
ATOM 9503 N N . ALA B 1 170 ? -62.625 7.84 12.875 1 84.44 170 ALA B N 1
ATOM 9504 C CA . ALA B 1 170 ? -63.531 6.898 13.516 1 84.44 170 ALA B CA 1
ATOM 9505 C C . ALA B 1 170 ? -63.125 6.602 14.945 1 84.44 170 ALA B C 1
ATOM 9507 O O . ALA B 1 170 ? -63.938 6.504 15.844 1 84.44 170 ALA B O 1
ATOM 9508 N N . GLN B 1 171 ? -61.844 6.559 15.109 1 82.62 171 GLN B N 1
ATOM 9509 C CA . GLN B 1 171 ? -61.344 6.289 16.453 1 82.62 171 GLN B CA 1
ATOM 9510 C C . GLN B 1 171 ? -61.5 7.5 17.359 1 82.62 171 GLN B C 1
ATOM 9512 O O . GLN B 1 171 ? -61.75 7.348 18.562 1 82.62 171 GLN B O 1
ATOM 9517 N N . ALA B 1 172 ? -61.281 8.711 16.844 1 83.69 172 ALA B N 1
ATOM 9518 C CA . ALA B 1 172 ? -61.469 9.938 17.609 1 83.69 172 ALA B CA 1
ATOM 9519 C C . ALA B 1 172 ? -62.906 10.086 18.047 1 83.69 172 ALA B C 1
ATOM 9521 O O . ALA B 1 172 ? -63.188 10.516 19.172 1 83.69 172 ALA B O 1
ATOM 9522 N N . GLN B 1 173 ? -63.875 9.734 17.266 1 80.56 173 GLN B N 1
ATOM 9523 C CA . GLN B 1 173 ? -65.312 9.805 17.594 1 80.56 173 GLN B CA 1
ATOM 9524 C C . GLN B 1 173 ? -65.688 8.766 18.641 1 80.56 173 GLN B C 1
ATOM 9526 O O . GLN B 1 173 ? -66.5 9.047 19.531 1 80.56 173 GLN B O 1
ATOM 9531 N N . ALA B 1 174 ? -64.938 7.754 18.578 1 80.88 174 ALA B N 1
ATOM 9532 C CA . ALA B 1 174 ? -65.25 6.68 19.516 1 80.88 174 ALA B CA 1
ATOM 9533 C C . ALA B 1 174 ? -64.688 6.996 20.906 1 80.88 174 ALA B C 1
ATOM 9535 O O . ALA B 1 174 ? -65.312 6.652 21.922 1 80.88 174 ALA B O 1
ATOM 9536 N N . SER B 1 175 ? -63.562 7.629 21.016 1 77.19 175 SER B N 1
ATOM 9537 C CA . SER B 1 175 ? -62.906 7.891 22.297 1 77.19 175 SER B CA 1
ATOM 9538 C C . SER B 1 175 ? -63.281 9.258 22.844 1 77.19 175 SER B C 1
ATOM 9540 O O . SER B 1 175 ? -63.031 9.562 24.016 1 77.19 175 SER B O 1
ATOM 9542 N N . GLY B 1 176 ? -63.969 10.102 22.203 1 75.12 176 GLY B N 1
ATOM 9543 C CA . GLY B 1 176 ? -64.375 11.43 22.625 1 75.12 176 GLY B CA 1
ATOM 9544 C C . GLY B 1 176 ? -63.219 12.43 22.672 1 75.12 176 GLY B C 1
ATOM 9545 O O . GLY B 1 176 ? -63.344 13.469 23.312 1 75.12 176 GLY B O 1
ATOM 9546 N N . ALA B 1 177 ? -62.125 12.086 22.156 1 74.62 177 ALA B N 1
ATOM 9547 C CA . ALA B 1 177 ? -60.938 12.953 22.203 1 74.62 177 ALA B CA 1
ATOM 9548 C C . ALA B 1 177 ? -61.031 14.055 21.156 1 74.62 177 ALA B C 1
ATOM 9550 O O . ALA B 1 177 ? -61.781 13.938 20.172 1 74.62 177 ALA B O 1
ATOM 9551 N N . ASP B 1 178 ? -60.469 15.195 21.375 1 79.19 178 ASP B N 1
ATOM 9552 C CA . ASP B 1 178 ? -60.375 16.281 20.422 1 79.19 178 ASP B CA 1
ATOM 9553 C C . ASP B 1 178 ? -59.75 15.812 19.094 1 79.19 178 ASP B C 1
ATOM 9555 O O . ASP B 1 178 ? -58.719 15.125 19.094 1 79.19 178 ASP B O 1
ATOM 9559 N N . PRO B 1 179 ? -60.5 16.047 18.062 1 81 179 PRO B N 1
ATOM 9560 C CA . PRO B 1 179 ? -60.031 15.555 16.766 1 81 179 PRO B CA 1
ATOM 9561 C C . PRO B 1 179 ? -58.656 16.062 16.406 1 81 179 PRO B C 1
ATOM 9563 O O . PRO B 1 179 ? -57.844 15.328 15.805 1 81 179 PRO B O 1
ATOM 9566 N N . ARG B 1 180 ? -58.281 17.188 16.812 1 79.38 180 ARG B N 1
ATOM 9567 C CA . ARG B 1 180 ? -56.969 17.734 16.484 1 79.38 180 ARG B CA 1
ATOM 9568 C C . ARG B 1 180 ? -55.875 17.016 17.266 1 79.38 180 ARG B C 1
ATOM 9570 O O . ARG B 1 180 ? -54.812 16.75 16.734 1 79.38 180 ARG B O 1
ATOM 9577 N N . ALA B 1 181 ? -56.094 16.781 18.469 1 80.56 181 ALA B N 1
ATOM 9578 C CA . ALA B 1 181 ? -55.156 16.078 19.297 1 80.56 181 ALA B CA 1
ATOM 9579 C C . ALA B 1 181 ? -55 14.625 18.844 1 80.56 181 ALA B C 1
ATOM 9581 O O . ALA B 1 181 ? -53.875 14.078 18.875 1 80.56 181 ALA B O 1
ATOM 9582 N N . ALA B 1 182 ? -56.062 14.086 18.422 1 82.38 182 ALA B N 1
ATOM 9583 C CA . ALA B 1 182 ? -56.031 12.711 17.938 1 82.38 182 ALA B CA 1
ATOM 9584 C C . ALA B 1 182 ? -55.25 12.617 16.625 1 82.38 182 ALA B C 1
ATOM 9586 O O . ALA B 1 182 ? -54.5 11.648 16.406 1 82.38 182 ALA B O 1
ATOM 9587 N N . ASN B 1 183 ? -55.469 13.625 15.789 1 83.81 183 ASN B N 1
ATOM 9588 C CA . ASN B 1 183 ? -54.719 13.648 14.539 1 83.81 183 ASN B CA 1
ATOM 9589 C C . ASN B 1 183 ? -53.219 13.836 14.789 1 83.81 183 ASN B C 1
ATOM 9591 O O . ASN B 1 183 ? -52.375 13.211 14.109 1 83.81 183 ASN B O 1
ATOM 9595 N N . GLN B 1 184 ? -52.906 14.625 15.711 1 82.06 184 GLN B N 1
ATOM 9596 C CA . GLN B 1 184 ? -51.5 14.859 16.031 1 82.06 184 GLN B CA 1
ATOM 9597 C C . GLN B 1 184 ? -50.844 13.617 16.609 1 82.06 184 GLN B C 1
ATOM 9599 O O . GLN B 1 184 ? -49.688 13.312 16.312 1 82.06 184 GLN B O 1
ATOM 9604 N N . ALA B 1 185 ? -51.531 12.969 17.406 1 82.44 185 ALA B N 1
ATOM 9605 C CA . ALA B 1 185 ? -51 11.734 17.984 1 82.44 185 ALA B CA 1
ATOM 9606 C C . ALA B 1 185 ? -50.844 10.656 16.922 1 82.44 185 ALA B C 1
ATOM 9608 O O . ALA B 1 185 ? -49.875 9.883 16.953 1 82.44 185 ALA B O 1
ATOM 9609 N N . ALA B 1 186 ? -51.75 10.68 15.984 1 87 186 ALA B N 1
ATOM 9610 C CA . ALA B 1 186 ? -51.688 9.68 14.914 1 87 186 ALA B CA 1
ATOM 9611 C C . ALA B 1 186 ? -50.5 9.945 13.992 1 87 186 ALA B C 1
ATOM 9613 O O . ALA B 1 186 ? -49.906 9 13.477 1 87 186 ALA B O 1
ATOM 9614 N N . ILE B 1 187 ? -50.156 11.156 13.781 1 86.81 187 ILE B N 1
ATOM 9615 C CA . ILE B 1 187 ? -49.031 11.531 12.938 1 86.81 187 ILE B CA 1
ATOM 9616 C C . ILE B 1 187 ? -47.719 10.984 13.523 1 86.81 187 ILE B C 1
ATOM 9618 O O . ILE B 1 187 ? -46.938 10.344 12.828 1 86.81 187 ILE B O 1
ATOM 9622 N N . PHE B 1 188 ? -47.531 11.117 14.789 1 85.31 188 PHE B N 1
ATOM 9623 C CA . PHE B 1 188 ? -46.25 10.781 15.398 1 85.31 188 PHE B CA 1
ATOM 9624 C C . PHE B 1 188 ? -46.219 9.32 15.812 1 85.31 188 PHE B C 1
ATOM 9626 O O . PHE B 1 188 ? -45.156 8.789 16.141 1 85.31 188 PHE B O 1
ATOM 9633 N N . HIS B 1 189 ? -47.406 8.633 15.703 1 85.75 189 HIS B N 1
ATOM 9634 C CA . HIS B 1 189 ? -47.438 7.188 15.922 1 85.75 189 HIS B CA 1
ATOM 9635 C C . HIS B 1 189 ? -47.219 6.43 14.617 1 85.75 189 HIS B C 1
ATOM 9637 O O . HIS B 1 189 ? -47.125 5.199 14.617 1 85.75 189 HIS B O 1
ATOM 9643 N N . GLY B 1 190 ? -47.062 7.168 13.5 1 86.12 190 GLY B N 1
ATOM 9644 C CA . GLY B 1 190 ? -46.688 6.566 12.219 1 86.12 190 GLY B CA 1
ATOM 9645 C C . GLY B 1 190 ? -47.875 5.918 11.516 1 86.12 190 GLY B C 1
ATOM 9646 O O . GLY B 1 190 ? -47.688 4.957 10.766 1 86.12 190 GLY B O 1
ATOM 9647 N N . VAL B 1 191 ? -49.094 6.281 11.789 1 85.81 191 VAL B N 1
ATOM 9648 C CA . VAL B 1 191 ? -50.281 5.676 11.195 1 85.81 191 VAL B CA 1
ATOM 9649 C C . VAL B 1 191 ? -50.344 6.027 9.711 1 85.81 191 VAL B C 1
ATOM 9651 O O . VAL B 1 191 ? -50.844 5.23 8.898 1 85.81 191 VAL B O 1
ATOM 9654 N N . PHE B 1 192 ? -49.812 7.137 9.367 1 88.88 192 PHE B N 1
ATOM 9655 C CA . PHE B 1 192 ? -49.906 7.609 7.992 1 88.88 192 PHE B CA 1
ATOM 9656 C C . PHE B 1 192 ? -48.656 7.25 7.211 1 88.88 192 PHE B C 1
ATOM 9658 O O . PHE B 1 192 ? -48.406 7.801 6.137 1 88.88 192 PHE B O 1
ATOM 9665 N N . LEU B 1 193 ? -47.812 6.391 7.68 1 89.75 193 LEU B N 1
ATOM 9666 C CA . LEU B 1 193 ? -46.562 6.031 7.016 1 89.75 193 LEU B CA 1
ATOM 9667 C C . LEU B 1 193 ? -46.812 5.246 5.738 1 89.75 193 LEU B C 1
ATOM 9669 O O . LEU B 1 193 ? -47.688 4.367 5.715 1 89.75 193 LEU B O 1
ATOM 9673 N N . ASP B 1 194 ? -46.219 5.715 4.594 1 88.75 194 ASP B N 1
ATOM 9674 C CA . ASP B 1 194 ? -46.25 5.074 3.281 1 88.75 194 ASP B CA 1
ATOM 9675 C C . ASP B 1 194 ? -44.844 4.629 2.857 1 88.75 194 ASP B C 1
ATOM 9677 O O . ASP B 1 194 ? -43.906 5.426 2.879 1 88.75 194 ASP B O 1
ATOM 9681 N N . PRO B 1 195 ? -44.656 3.377 2.482 1 82.88 195 PRO B N 1
ATOM 9682 C CA . PRO B 1 195 ? -43.312 2.879 2.104 1 82.88 195 PRO B CA 1
ATOM 9683 C C . PRO B 1 195 ? -42.719 3.643 0.927 1 82.88 195 PRO B C 1
ATOM 9685 O O . PRO B 1 195 ? -41.5 3.814 0.858 1 82.88 195 PRO B O 1
ATOM 9688 N N . GLY B 1 196 ? -43.531 4.02 -0.054 1 86.06 196 GLY B N 1
ATOM 9689 C CA . GLY B 1 196 ? -43 4.816 -1.152 1 86.06 196 GLY B CA 1
ATOM 9690 C C . GLY B 1 196 ? -42.438 6.156 -0.707 1 86.06 196 GLY B C 1
ATOM 9691 O O . GLY B 1 196 ? -41.375 6.562 -1.143 1 86.06 196 GLY B O 1
ATOM 9692 N N . VAL B 1 197 ? -43.219 6.766 0.192 1 91.25 197 VAL B N 1
ATOM 9693 C CA . VAL B 1 197 ? -42.781 8.055 0.717 1 91.25 197 VAL B CA 1
ATOM 9694 C C . VAL B 1 197 ? -41.531 7.887 1.548 1 91.25 197 VAL B C 1
ATOM 9696 O O . VAL B 1 197 ? -40.562 8.672 1.428 1 91.25 197 VAL B O 1
ATOM 9699 N N . SER B 1 198 ? -41.438 6.859 2.309 1 92.12 198 SER B N 1
ATOM 9700 C CA . SER B 1 198 ? -40.25 6.598 3.143 1 92.12 198 SER B CA 1
ATOM 9701 C C . SER B 1 198 ? -39.031 6.297 2.293 1 92.12 198 SER B C 1
ATOM 9703 O O . SER B 1 198 ? -37.938 6.715 2.625 1 92.12 198 SER B O 1
ATOM 9705 N N . ALA B 1 199 ? -39.188 5.621 1.198 1 88.94 199 ALA B N 1
ATOM 9706 C CA . ALA B 1 199 ? -38.062 5.281 0.33 1 88.94 199 ALA B CA 1
ATOM 9707 C C . ALA B 1 199 ? -37.5 6.527 -0.346 1 88.94 199 ALA B C 1
ATOM 9709 O O . ALA B 1 199 ? -36.281 6.672 -0.477 1 88.94 199 ALA B O 1
ATOM 9710 N N . VAL B 1 200 ? -38.375 7.367 -0.763 1 93.25 200 VAL B N 1
ATOM 9711 C CA . VAL B 1 200 ? -37.906 8.586 -1.421 1 93.25 200 VAL B CA 1
ATOM 9712 C C . VAL B 1 200 ? -37.125 9.445 -0.43 1 93.25 200 VAL B C 1
ATOM 9714 O O . VAL B 1 200 ? -36.062 9.953 -0.754 1 93.25 200 VAL B O 1
ATOM 9717 N N . HIS B 1 201 ? -37.656 9.602 0.777 1 94.69 201 HIS B N 1
ATOM 9718 C CA . HIS B 1 201 ? -36.938 10.359 1.786 1 94.69 201 HIS B CA 1
ATOM 9719 C C . HIS B 1 201 ? -35.625 9.68 2.145 1 94.69 201 HIS B C 1
ATOM 9721 O O . HIS B 1 201 ? -34.625 10.352 2.451 1 94.69 201 HIS B O 1
ATOM 9727 N N . GLY B 1 202 ? -35.656 8.391 2.088 1 93.75 202 GLY B N 1
ATOM 9728 C CA . GLY B 1 202 ? -34.406 7.664 2.348 1 93.75 202 GLY B CA 1
ATOM 9729 C C . GLY B 1 202 ? -33.344 7.93 1.319 1 93.75 202 GLY B C 1
ATOM 9730 O O . GLY B 1 202 ? -32.156 8.133 1.673 1 93.75 202 GLY B O 1
ATOM 9731 N N . VAL B 1 203 ? -33.656 7.984 0.07 1 93.12 203 VAL B N 1
ATOM 9732 C CA . VAL B 1 203 ? -32.719 8.266 -1 1 93.12 203 VAL B CA 1
ATOM 9733 C C . VAL B 1 203 ? -32.219 9.703 -0.897 1 93.12 203 VAL B C 1
ATOM 9735 O O . VAL B 1 203 ? -31.031 9.984 -1.085 1 93.12 203 VAL B O 1
ATOM 9738 N N . PHE B 1 204 ? -33.156 10.578 -0.533 1 95.56 204 PHE B N 1
ATOM 9739 C CA . PHE B 1 204 ? -32.781 11.984 -0.422 1 95.56 204 PHE B CA 1
ATOM 9740 C C . PHE B 1 204 ? -31.844 12.211 0.764 1 95.56 204 PHE B C 1
ATOM 9742 O O . PHE B 1 204 ? -30.922 13.016 0.686 1 95.56 204 PHE B O 1
ATOM 9749 N N . ILE B 1 205 ? -32.062 11.516 1.85 1 95.94 205 ILE B N 1
ATOM 9750 C CA . ILE B 1 205 ? -31.188 11.68 3 1 95.94 205 ILE B CA 1
ATOM 9751 C C . ILE B 1 205 ? -29.812 11.109 2.678 1 95.94 205 ILE B C 1
ATOM 9753 O O . ILE B 1 205 ? -28.781 11.68 3.066 1 95.94 205 ILE B O 1
ATOM 9757 N N . PHE B 1 206 ? -29.812 10.047 1.957 1 94.94 206 PHE B N 1
ATOM 9758 C CA . PHE B 1 206 ? -28.531 9.438 1.612 1 94.94 206 PHE B CA 1
ATOM 9759 C C . PHE B 1 206 ? -27.734 10.344 0.68 1 94.94 206 PHE B C 1
ATOM 9761 O O . PHE B 1 206 ? -26.562 10.633 0.935 1 94.94 206 PHE B O 1
ATOM 9768 N N . ILE B 1 207 ? -28.344 10.883 -0.373 1 94.81 207 ILE B N 1
ATOM 9769 C CA . ILE B 1 207 ? -27.656 11.727 -1.35 1 94.81 207 ILE B CA 1
ATOM 9770 C C . ILE B 1 207 ? -27.281 13.055 -0.709 1 94.81 207 ILE B C 1
ATOM 9772 O O . ILE B 1 207 ? -26.172 13.57 -0.933 1 94.81 207 ILE B O 1
ATOM 9776 N N . GLY B 1 208 ? -28.188 13.586 0.046 1 95.94 208 GLY B N 1
ATOM 9777 C CA . GLY B 1 208 ? -27.906 14.836 0.722 1 95.94 208 GLY B CA 1
ATOM 9778 C C . GLY B 1 208 ? -26.781 14.727 1.74 1 95.94 208 GLY B C 1
ATOM 9779 O O . GLY B 1 208 ? -25.875 15.562 1.771 1 95.94 208 GLY B O 1
ATOM 9780 N N . ALA B 1 209 ? -26.844 13.648 2.561 1 95.81 209 ALA B N 1
ATOM 9781 C CA . ALA B 1 209 ? -25.797 13.438 3.557 1 95.81 209 ALA B CA 1
ATOM 9782 C C . ALA B 1 209 ? -24.469 13.125 2.891 1 95.81 209 ALA B C 1
ATOM 9784 O O . ALA B 1 209 ? -23.406 13.539 3.375 1 95.81 209 ALA B O 1
ATOM 9785 N N . TYR B 1 210 ? -24.484 12.391 1.781 1 94.19 210 TYR B N 1
ATOM 9786 C CA . TYR B 1 210 ? -23.266 12.102 1.048 1 94.19 210 TYR B CA 1
ATOM 9787 C C . TYR B 1 210 ? -22.625 13.383 0.519 1 94.19 210 TYR B C 1
ATOM 9789 O O . TYR B 1 210 ? -21.422 13.586 0.648 1 94.19 210 TYR B O 1
ATOM 9797 N N . PHE B 1 211 ? -23.453 14.219 -0.03 1 93.56 211 PHE B N 1
ATOM 9798 C CA . PHE B 1 211 ? -22.938 15.461 -0.606 1 93.56 211 PHE B CA 1
ATOM 9799 C C . PHE B 1 211 ? -22.391 16.375 0.478 1 93.56 211 PHE B C 1
ATOM 9801 O O . PHE B 1 211 ? -21.297 16.922 0.335 1 93.56 211 PHE B O 1
ATOM 9808 N N . LEU B 1 212 ? -23.109 16.531 1.519 1 94.44 212 LEU B N 1
ATOM 9809 C CA . LEU B 1 212 ? -22.656 17.406 2.594 1 94.44 212 LEU B CA 1
ATOM 9810 C C . LEU B 1 212 ? -21.453 16.797 3.316 1 94.44 212 LEU B C 1
ATOM 9812 O O . LEU B 1 212 ? -20.578 17.531 3.793 1 94.44 212 LEU B O 1
ATOM 9816 N N . GLY B 1 213 ? -21.453 15.453 3.434 1 91.19 213 GLY B N 1
ATOM 9817 C CA . GLY B 1 213 ? -20.25 14.805 3.961 1 91.19 213 GLY B CA 1
ATOM 9818 C C . GLY B 1 213 ? -19.031 15 3.082 1 91.19 213 GLY B C 1
ATOM 9819 O O . GLY B 1 213 ? -17.922 15.18 3.586 1 91.19 213 GLY B O 1
ATOM 9820 N N . TRP B 1 214 ? -19.234 15.039 1.777 1 90.5 214 TRP B N 1
ATOM 9821 C CA . TRP B 1 214 ? -18.156 15.281 0.814 1 90.5 214 TRP B CA 1
ATOM 9822 C C . TRP B 1 214 ? -17.625 16.703 0.943 1 90.5 214 TRP B C 1
ATOM 9824 O O . TRP B 1 214 ? -16.406 16.906 0.866 1 90.5 214 TRP B O 1
ATOM 9834 N N . VAL B 1 215 ? -18.469 17.625 1.181 1 89.06 215 VAL B N 1
ATOM 9835 C CA . VAL B 1 215 ? -18.062 19.016 1.344 1 89.06 215 VAL B CA 1
ATOM 9836 C C . VAL B 1 215 ? -17.281 19.172 2.639 1 89.06 215 VAL B C 1
ATOM 9838 O O . VAL B 1 215 ? -16.266 19.875 2.67 1 89.06 215 VAL B O 1
ATOM 9841 N N . ARG B 1 216 ? -17.688 18.516 3.605 1 87.5 216 ARG B N 1
ATOM 9842 C CA . ARG B 1 216 ? -17 18.578 4.895 1 87.5 216 ARG B CA 1
ATOM 9843 C C . ARG B 1 216 ? -15.586 18.016 4.797 1 87.5 216 ARG B C 1
ATOM 9845 O O . ARG B 1 216 ? -14.664 18.547 5.414 1 87.5 216 ARG B O 1
ATOM 9852 N N . ALA B 1 217 ? -15.445 17.016 4 1 83.56 217 ALA B N 1
ATOM 9853 C CA . ALA B 1 217 ? -14.156 16.344 3.896 1 83.56 217 ALA B CA 1
ATOM 9854 C C . ALA B 1 217 ? -13.211 17.109 2.969 1 83.56 217 ALA B C 1
ATOM 9856 O O . ALA B 1 217 ? -12.008 17.188 3.219 1 83.56 217 ALA B O 1
ATOM 9857 N N . THR B 1 218 ? -13.664 17.766 1.86 1 83.06 218 THR B N 1
ATOM 9858 C CA . THR B 1 218 ? -12.828 18.391 0.85 1 83.06 218 THR B CA 1
ATOM 9859 C C . THR B 1 218 ? -12.562 19.859 1.202 1 83.06 218 THR B C 1
ATOM 9861 O O . THR B 1 218 ? -11.508 20.391 0.868 1 83.06 218 THR B O 1
ATOM 9864 N N . ARG B 1 219 ? -13.578 20.484 1.832 1 85.31 219 ARG B N 1
ATOM 9865 C CA . ARG B 1 219 ? -13.461 21.891 2.184 1 85.31 219 ARG B CA 1
ATOM 9866 C C . ARG B 1 219 ? -13.695 22.109 3.676 1 85.31 219 ARG B C 1
ATOM 9868 O O . ARG B 1 219 ? -14.805 22.422 4.094 1 85.31 219 ARG B O 1
ATOM 9875 N N . PRO B 1 220 ? -12.617 22.109 4.367 1 77.81 220 PRO B N 1
ATOM 9876 C CA . PRO B 1 220 ? -12.758 22.188 5.824 1 77.81 220 PRO B CA 1
ATOM 9877 C C . PRO B 1 220 ? -13.312 23.531 6.289 1 77.81 220 PRO B C 1
ATOM 9879 O O . PRO B 1 220 ? -13.914 23.609 7.363 1 77.81 220 PRO B O 1
ATOM 9882 N N . LYS B 1 221 ? -13.211 24.609 5.566 1 80 221 LYS B N 1
ATOM 9883 C CA . LYS B 1 221 ? -13.734 25.922 5.961 1 80 221 LYS B CA 1
ATOM 9884 C C . LYS B 1 221 ? -15.25 25.969 5.848 1 80 221 LYS B C 1
ATOM 9886 O O . LYS B 1 221 ? -15.898 26.859 6.414 1 80 221 LYS B O 1
ATOM 9891 N N . LEU B 1 222 ? -15.789 24.953 5.195 1 85.94 222 LEU B N 1
ATOM 9892 C CA . LEU B 1 222 ? -17.234 24.875 5.039 1 85.94 222 LEU B CA 1
ATOM 9893 C C . LEU B 1 222 ? -17.828 23.797 5.938 1 85.94 222 LEU B C 1
ATOM 9895 O O . LEU B 1 222 ? -18.891 23.25 5.633 1 85.94 222 LEU B O 1
ATOM 9899 N N . THR B 1 223 ? -17.141 23.516 7 1 86.12 223 THR B N 1
ATOM 9900 C CA . THR B 1 223 ? -17.625 22.484 7.918 1 86.12 223 THR B CA 1
ATOM 9901 C C . THR B 1 223 ? -18.938 22.922 8.578 1 86.12 223 THR B C 1
ATOM 9903 O O . THR B 1 223 ? -19.828 22.094 8.773 1 86.12 223 THR B O 1
ATOM 9906 N N . LEU B 1 224 ? -19.109 24.219 8.891 1 88.38 224 LEU B N 1
ATOM 9907 C CA . LEU B 1 224 ? -20.344 24.703 9.5 1 88.38 224 LEU B CA 1
ATOM 9908 C C . LEU B 1 224 ? -21.516 24.594 8.531 1 88.38 224 LEU B C 1
ATOM 9910 O O . LEU B 1 224 ? -22.625 24.25 8.93 1 88.38 224 LEU B O 1
ATOM 9914 N N . LEU B 1 225 ? -21.203 24.891 7.32 1 91.06 225 LEU B N 1
ATOM 9915 C CA . LEU B 1 225 ? -22.219 24.734 6.297 1 91.06 225 LEU B CA 1
ATOM 9916 C C . LEU B 1 225 ? -22.688 23.297 6.207 1 91.06 225 LEU B C 1
ATOM 9918 O O . LEU B 1 225 ? -23.891 23.031 6.156 1 91.06 225 LEU B O 1
ATOM 9922 N N . ALA B 1 226 ? -21.766 22.422 6.285 1 92 226 ALA B N 1
ATOM 9923 C CA . ALA B 1 226 ? -22.094 21 6.117 1 92 226 ALA B CA 1
ATOM 9924 C C . ALA B 1 226 ? -22.828 20.453 7.336 1 92 226 ALA B C 1
ATOM 9926 O O . ALA B 1 226 ? -23.797 19.703 7.191 1 92 226 ALA B O 1
ATOM 9927 N N . ILE B 1 227 ? -22.469 20.828 8.508 1 90.06 227 ILE B N 1
ATOM 9928 C CA . ILE B 1 227 ? -23.062 20.297 9.727 1 90.06 227 ILE B CA 1
ATOM 9929 C C . ILE B 1 227 ? -24.484 20.828 9.883 1 90.06 227 ILE B C 1
ATOM 9931 O O . ILE B 1 227 ? -25.422 20.047 10.094 1 90.06 227 ILE B O 1
ATOM 9935 N N . TYR B 1 228 ? -24.688 22.109 9.75 1 92.69 228 TYR B N 1
ATOM 9936 C CA . TYR B 1 228 ? -26.016 22.703 9.945 1 92.69 228 TYR B CA 1
ATOM 9937 C C . TYR B 1 228 ? -26.922 22.391 8.766 1 92.69 228 TYR B C 1
ATOM 9939 O O . TYR B 1 228 ? -28.156 22.312 8.922 1 92.69 228 TYR B O 1
ATOM 9947 N N . GLY B 1 229 ? -26.312 22.266 7.625 1 94.19 229 GLY B N 1
ATOM 9948 C CA . GLY B 1 229 ? -27.109 21.781 6.508 1 94.19 229 GLY B CA 1
ATOM 9949 C C . GLY B 1 229 ? -27.625 20.375 6.715 1 94.19 229 GLY B C 1
ATOM 9950 O O . GLY B 1 229 ? -28.766 20.078 6.383 1 94.19 229 GLY B O 1
ATOM 9951 N N . THR B 1 230 ? -26.828 19.531 7.316 1 95.31 230 THR B N 1
ATOM 9952 C CA . THR B 1 230 ? -27.234 18.156 7.586 1 95.31 230 THR B CA 1
ATOM 9953 C C . THR B 1 230 ? -28.312 18.094 8.656 1 95.31 230 THR B C 1
ATOM 9955 O O . THR B 1 230 ? -29.203 17.25 8.602 1 95.31 230 THR B O 1
ATOM 9958 N N . ILE B 1 231 ? -28.219 18.969 9.633 1 93.06 231 ILE B N 1
ATOM 9959 C CA . ILE B 1 231 ? -29.188 18.984 10.719 1 93.06 231 ILE B CA 1
ATOM 9960 C C . ILE B 1 231 ? -30.578 19.281 10.156 1 93.06 231 ILE B C 1
ATOM 9962 O O . ILE B 1 231 ? -31.547 18.594 10.5 1 93.06 231 ILE B O 1
ATOM 9966 N N . LEU B 1 232 ? -30.703 20.25 9.281 1 94.75 232 LEU B N 1
ATOM 9967 C CA . LEU B 1 232 ? -32 20.594 8.719 1 94.75 232 LEU B CA 1
ATOM 9968 C C . LEU B 1 232 ? -32.469 19.516 7.754 1 94.75 232 LEU B C 1
ATOM 9970 O O . LEU B 1 232 ? -33.688 19.25 7.648 1 94.75 232 LEU B O 1
ATOM 9974 N N . LEU B 1 233 ? -31.547 18.969 7.059 1 95.19 233 LEU B N 1
ATOM 9975 C CA . LEU B 1 233 ? -31.891 17.844 6.195 1 95.19 233 LEU B CA 1
ATOM 9976 C C . LEU B 1 233 ? -32.469 16.688 7.012 1 95.19 233 LEU B C 1
ATOM 9978 O O . LEU B 1 233 ? -33.438 16.078 6.617 1 95.19 233 LEU B O 1
ATOM 9982 N N . ASP B 1 234 ? -31.844 16.422 8.109 1 95.81 234 ASP B N 1
ATOM 9983 C CA . ASP B 1 234 ? -32.281 15.328 8.984 1 95.81 234 ASP B CA 1
ATOM 9984 C C . ASP B 1 234 ? -33.656 15.602 9.555 1 95.81 234 ASP B C 1
ATOM 9986 O O . ASP B 1 234 ? -34.5 14.703 9.633 1 95.81 234 ASP B O 1
ATOM 9990 N N . MET B 1 235 ? -33.906 16.828 9.961 1 93.38 235 MET B N 1
ATOM 9991 C CA . MET B 1 235 ? -35.188 17.188 10.539 1 93.38 235 MET B CA 1
ATOM 9992 C C . MET B 1 235 ? -36.312 17.031 9.508 1 93.38 235 MET B C 1
ATOM 9994 O O . MET B 1 235 ? -37.344 16.438 9.805 1 93.38 235 MET B O 1
ATOM 9998 N N . ASN B 1 236 ? -36.094 17.453 8.352 1 93.88 236 ASN B N 1
ATOM 9999 C CA . ASN B 1 236 ? -37.094 17.375 7.297 1 93.88 236 ASN B CA 1
ATOM 10000 C C . ASN B 1 236 ? -37.344 15.93 6.887 1 93.88 236 ASN B C 1
ATOM 10002 O O . ASN B 1 236 ? -38.5 15.547 6.629 1 93.88 236 ASN B O 1
ATOM 10006 N N . SER B 1 237 ? -36.281 15.148 6.852 1 93.75 237 SER B N 1
ATOM 10007 C CA . SER B 1 237 ? -36.438 13.773 6.379 1 93.75 237 SER B CA 1
ATOM 10008 C C . SER B 1 237 ? -36.969 12.867 7.477 1 93.75 237 SER B C 1
ATOM 10010 O O . SER B 1 237 ? -37.531 11.797 7.188 1 93.75 237 SER B O 1
ATOM 10012 N N . THR B 1 238 ? -36.781 13.211 8.703 1 93.06 238 THR B N 1
ATOM 10013 C CA . THR B 1 238 ? -37.281 12.406 9.812 1 93.06 238 THR B CA 1
ATOM 10014 C C . THR B 1 238 ? -38.781 12.656 10.031 1 93.06 238 THR B C 1
ATOM 10016 O O . THR B 1 238 ? -39.531 11.719 10.266 1 93.06 238 THR B O 1
ATOM 10019 N N . PHE B 1 239 ? -39.25 13.922 9.922 1 91.62 239 PHE B N 1
ATOM 10020 C CA . PHE B 1 239 ? -40.656 14.258 10.18 1 91.62 239 PHE B CA 1
ATOM 10021 C C . PHE B 1 239 ? -41.469 14.273 8.883 1 91.62 239 PHE B C 1
ATOM 10023 O O . PHE B 1 239 ? -42.688 14.141 8.898 1 91.62 239 PHE B O 1
ATOM 10030 N N . GLY B 1 240 ? -40.844 14.305 7.805 1 90.62 240 GLY B N 1
ATOM 10031 C CA . GLY B 1 240 ? -41.5 14.398 6.512 1 90.62 240 GLY B CA 1
ATOM 10032 C C . GLY B 1 240 ? -42.406 13.219 6.215 1 90.62 240 GLY B C 1
ATOM 10033 O O . GLY B 1 240 ? -43.594 13.398 5.965 1 90.62 240 GLY B O 1
ATOM 10034 N N . PRO B 1 241 ? -41.875 12.008 6.41 1 91.81 241 PRO B N 1
ATOM 10035 C CA . PRO B 1 241 ? -42.719 10.844 6.078 1 91.81 241 PRO B CA 1
ATOM 10036 C C . PRO B 1 241 ? -43.875 10.656 7.039 1 91.81 241 PRO B C 1
ATOM 10038 O O . PRO B 1 241 ? -44.844 9.969 6.711 1 91.81 241 PRO B O 1
ATOM 10041 N N . LEU B 1 242 ? -43.906 11.32 8.227 1 90.69 242 LEU B N 1
ATOM 10042 C CA . LEU B 1 242 ? -44.938 11.125 9.234 1 90.69 242 LEU B CA 1
ATOM 10043 C C . LEU B 1 242 ? -46.156 11.969 8.938 1 90.69 242 LEU B C 1
ATOM 10045 O O . LEU B 1 242 ? -47.281 11.656 9.383 1 90.69 242 LEU B O 1
ATOM 10049 N N . PHE B 1 243 ? -46.062 13.039 8.18 1 90 243 PHE B N 1
ATOM 10050 C CA . PHE B 1 243 ? -47.156 13.961 7.906 1 90 243 PHE B CA 1
ATOM 10051 C C . PHE B 1 243 ? -47.906 13.531 6.664 1 90 243 PHE B C 1
ATOM 10053 O O . PHE B 1 243 ? -47.312 13.086 5.68 1 90 243 PHE B O 1
ATOM 10060 N N . PRO B 1 244 ? -49.25 13.586 6.738 1 88.62 244 PRO B N 1
ATOM 10061 C CA . PRO B 1 244 ? -50.031 13.25 5.559 1 88.62 244 PRO B CA 1
ATOM 10062 C C . PRO B 1 244 ? -49.938 14.289 4.449 1 88.62 244 PRO B C 1
ATOM 10064 O O . PRO B 1 244 ? -49.938 13.938 3.266 1 88.62 244 PRO B O 1
ATOM 10067 N N . ASN B 1 245 ? -49.844 15.633 4.84 1 86.5 245 ASN B N 1
ATOM 10068 C CA . ASN B 1 245 ? -49.688 16.719 3.883 1 86.5 245 ASN B CA 1
ATOM 10069 C C . ASN B 1 245 ? -48.312 17.375 4.035 1 86.5 245 ASN B C 1
ATOM 10071 O O . ASN B 1 245 ? -47.75 17.438 5.137 1 86.5 245 ASN B O 1
ATOM 10075 N N . PRO B 1 246 ? -47.781 17.734 2.852 1 89.75 246 PRO B N 1
ATOM 10076 C CA . PRO B 1 246 ? -46.469 18.359 2.924 1 89.75 246 PRO B CA 1
ATOM 10077 C C . PRO B 1 246 ? -46.438 19.641 3.744 1 89.75 246 PRO B C 1
ATOM 10079 O O . PRO B 1 246 ? -47.344 20.469 3.607 1 89.75 246 PRO B O 1
ATOM 10082 N N . TYR B 1 247 ? -45.625 19.75 4.703 1 90.31 247 TYR B N 1
ATOM 10083 C CA . TYR B 1 247 ? -45.375 20.938 5.5 1 90.31 247 TYR B CA 1
ATOM 10084 C C . TYR B 1 247 ? -44 21.531 5.156 1 90.31 247 TYR B C 1
ATOM 10086 O O . TYR B 1 247 ? -43.031 21.312 5.875 1 90.31 247 TYR B O 1
ATOM 10094 N N . TYR B 1 248 ? -43.938 22.406 4.203 1 92 248 TYR B N 1
ATOM 10095 C CA . TYR B 1 248 ? -42.688 22.906 3.633 1 92 248 TYR B CA 1
ATOM 10096 C C . TYR B 1 248 ? -42 23.859 4.602 1 92 248 TYR B C 1
ATOM 10098 O O . TYR B 1 248 ? -40.781 24.078 4.488 1 92 248 TYR B O 1
ATOM 10106 N N . MET B 1 249 ? -42.656 24.438 5.672 1 91.06 249 MET B N 1
ATOM 10107 C CA . MET B 1 249 ? -42.094 25.453 6.547 1 91.06 249 MET B CA 1
ATOM 10108 C C . MET B 1 249 ? -41.625 24.844 7.867 1 91.06 249 MET B C 1
ATOM 10110 O O . MET B 1 249 ? -41.438 25.547 8.852 1 91.06 249 MET B O 1
ATOM 10114 N N . LEU B 1 250 ? -41.438 23.609 7.867 1 88.88 250 LEU B N 1
ATOM 10115 C CA . LEU B 1 250 ? -41 22.922 9.078 1 88.88 250 LEU B CA 1
ATOM 10116 C C . LEU B 1 250 ? -39.625 23.438 9.531 1 88.88 250 LEU B C 1
ATOM 10118 O O . LEU B 1 250 ? -39.375 23.547 10.727 1 88.88 250 LEU B O 1
ATOM 10122 N N . ALA B 1 251 ? -38.812 23.812 8.625 1 90.94 251 ALA B N 1
ATOM 10123 C CA . ALA B 1 251 ? -37.438 24.203 8.914 1 90.94 251 ALA B CA 1
ATOM 10124 C C . ALA B 1 251 ? -37.406 25.547 9.656 1 90.94 251 ALA B C 1
ATOM 10126 O O . ALA B 1 251 ? -36.406 25.875 10.297 1 90.94 251 ALA B O 1
ATOM 10127 N N . THR B 1 252 ? -38.469 26.359 9.68 1 90.56 252 THR B N 1
ATOM 10128 C CA . THR B 1 252 ? -38.5 27.656 10.328 1 90.56 252 THR B CA 1
ATOM 10129 C C . THR B 1 252 ? -38.438 27.5 11.844 1 90.56 252 THR B C 1
ATOM 10131 O O . THR B 1 252 ? -38.062 28.453 12.555 1 90.56 252 THR B O 1
ATOM 10134 N N . ALA B 1 253 ? -38.688 26.297 12.281 1 87.94 253 ALA B N 1
ATOM 10135 C CA . ALA B 1 253 ? -38.625 26.047 13.719 1 87.94 253 ALA B CA 1
ATOM 10136 C C . ALA B 1 253 ? -37.188 26.188 14.234 1 87.94 253 ALA B C 1
ATOM 10138 O O . ALA B 1 253 ? -36.969 26.609 15.367 1 87.94 253 ALA B O 1
ATOM 10139 N N . LEU B 1 254 ? -36.188 25.859 13.406 1 90.56 254 LEU B N 1
ATOM 10140 C CA . LEU B 1 254 ? -34.812 25.953 13.805 1 90.56 254 LEU B CA 1
ATOM 10141 C C . LEU B 1 254 ? -34.125 27.172 13.164 1 90.56 254 LEU B C 1
ATOM 10143 O O . LEU B 1 254 ? -33.188 27.734 13.719 1 90.56 254 LEU B O 1
ATOM 10147 N N . LEU B 1 255 ? -34.625 27.625 12.047 1 92.25 255 LEU B N 1
ATOM 10148 C CA . LEU B 1 255 ? -34.031 28.734 11.312 1 92.25 255 LEU B CA 1
ATOM 10149 C C . LEU B 1 255 ? -34.25 30.062 12.031 1 92.25 255 LEU B C 1
ATOM 10151 O O . LEU B 1 255 ? -33.375 30.922 12.055 1 92.25 255 LEU B O 1
ATOM 10155 N N . LYS B 1 256 ? -35.438 30.281 12.656 1 93.06 256 LYS B N 1
ATOM 10156 C CA . LYS B 1 256 ? -35.75 31.547 13.32 1 93.06 256 LYS B CA 1
ATOM 10157 C C . LYS B 1 256 ? -34.844 31.766 14.555 1 93.06 256 LYS B C 1
ATOM 10159 O O . LYS B 1 256 ? -34.219 32.812 14.688 1 93.06 256 LYS B O 1
ATOM 10164 N N . PRO B 1 257 ? -34.812 30.75 15.422 1 92 257 PRO B N 1
ATOM 10165 C CA . PRO B 1 257 ? -33.875 30.938 16.547 1 92 257 PRO B CA 1
ATOM 10166 C C . PRO B 1 257 ? -32.438 31.062 16.109 1 92 257 PRO B C 1
ATOM 10168 O O . PRO B 1 257 ? -31.656 31.828 16.719 1 92 257 PRO B O 1
ATOM 10171 N N . ALA B 1 258 ? -32 30.328 15.125 1 92.75 258 ALA B N 1
ATOM 10172 C CA . ALA B 1 258 ? -30.625 30.438 14.633 1 92.75 258 ALA B CA 1
ATOM 10173 C C . ALA B 1 258 ? -30.359 31.828 14.062 1 92.75 258 ALA B C 1
ATOM 10175 O O . ALA B 1 258 ? -29.266 32.375 14.266 1 92.75 258 ALA B O 1
ATOM 10176 N N . ALA B 1 259 ? -31.281 32.375 13.367 1 93.56 259 ALA B N 1
ATOM 10177 C CA . ALA B 1 259 ? -31.141 33.719 12.805 1 93.56 259 ALA B CA 1
ATOM 10178 C C . ALA B 1 259 ? -31.078 34.75 13.914 1 93.56 259 ALA B C 1
ATOM 10180 O O . ALA B 1 259 ? -30.344 35.75 13.805 1 93.56 259 ALA B O 1
ATOM 10181 N N . ALA B 1 260 ? -31.844 34.531 14.969 1 93.88 260 ALA B N 1
ATOM 10182 C CA . ALA B 1 260 ? -31.797 35.438 16.109 1 93.88 260 ALA B CA 1
ATOM 10183 C C . ALA B 1 260 ? -30.422 35.438 16.766 1 93.88 260 ALA B C 1
ATOM 10185 O O . ALA B 1 260 ? -29.875 36.469 17.125 1 93.88 260 ALA B O 1
ATOM 10186 N N . TYR B 1 261 ? -29.938 34.312 16.906 1 94.19 261 TYR B N 1
ATOM 10187 C CA . TYR B 1 261 ? -28.609 34.219 17.484 1 94.19 261 TYR B CA 1
ATOM 10188 C C . TYR B 1 261 ? -27.578 34.875 16.578 1 94.19 261 TYR B C 1
ATOM 10190 O O . TYR B 1 261 ? -26.672 35.562 17.047 1 94.19 261 TYR B O 1
ATOM 10198 N N . MET B 1 262 ? -27.656 34.625 15.281 1 95.06 262 MET B N 1
ATOM 10199 C CA . MET B 1 262 ? -26.719 35.25 14.344 1 95.06 262 MET B CA 1
ATOM 10200 C C . MET B 1 262 ? -26.734 36.75 14.477 1 95.06 262 MET B C 1
ATOM 10202 O O . MET B 1 262 ? -25.672 37.406 14.469 1 95.06 262 MET B O 1
ATOM 10206 N N . ALA B 1 263 ? -27.875 37.25 14.625 1 94.94 263 ALA B N 1
ATOM 10207 C CA . ALA B 1 263 ? -28.016 38.688 14.781 1 94.94 263 ALA B CA 1
ATOM 10208 C C . ALA B 1 263 ? -27.391 39.156 16.094 1 94.94 263 ALA B C 1
ATOM 10210 O O . ALA B 1 263 ? -26.703 40.188 16.141 1 94.94 263 ALA B O 1
ATOM 10211 N N . VAL B 1 264 ? -27.594 38.375 17.141 1 95.5 264 VAL B N 1
ATOM 10212 C CA . VAL B 1 264 ? -27.031 38.719 18.453 1 95.5 264 VAL B CA 1
ATOM 10213 C C . VAL B 1 264 ? -25.516 38.625 18.391 1 95.5 264 VAL B C 1
ATOM 10215 O O . VAL B 1 264 ? -24.812 39.5 18.938 1 95.5 264 VAL B O 1
ATOM 10218 N N . ALA B 1 265 ? -25.062 37.625 17.781 1 96.19 265 ALA B N 1
ATOM 10219 C CA . ALA B 1 265 ? -23.625 37.406 17.703 1 96.19 265 ALA B CA 1
ATOM 10220 C C . ALA B 1 265 ? -22.953 38.531 16.906 1 96.19 265 ALA B C 1
ATOM 10222 O O . ALA B 1 265 ? -21.891 39.031 17.312 1 96.19 265 ALA B O 1
ATOM 10223 N N . ILE B 1 266 ? -23.531 39 15.82 1 95 266 ILE B N 1
ATOM 10224 C CA . ILE B 1 266 ? -22.984 40.062 15.008 1 95 266 ILE B CA 1
ATOM 10225 C C . ILE B 1 266 ? -23.047 41.375 15.797 1 95 266 ILE B C 1
ATOM 10227 O O . ILE B 1 266 ? -22.078 42.156 15.797 1 95 266 ILE B O 1
ATOM 10231 N N . ALA B 1 267 ? -24.109 41.594 16.516 1 95.44 267 ALA B N 1
ATOM 10232 C CA . ALA B 1 267 ? -24.25 42.812 17.297 1 95.44 267 ALA B CA 1
ATOM 10233 C C . ALA B 1 267 ? -23.219 42.875 18.422 1 95.44 267 ALA B C 1
ATOM 10235 O O . ALA B 1 267 ? -22.625 43.906 18.672 1 95.44 267 ALA B O 1
ATOM 10236 N N . CYS B 1 268 ? -23.031 41.75 19.031 1 95.12 268 CYS B N 1
ATOM 10237 C CA . CYS B 1 268 ? -22.062 41.688 20.125 1 95.12 268 CYS B CA 1
ATOM 10238 C C . CYS B 1 268 ? -20.656 41.875 19.594 1 95.12 268 CYS B C 1
ATOM 10240 O O . CYS B 1 268 ? -19.828 42.531 20.234 1 95.12 268 CYS B O 1
ATOM 10242 N N . ALA B 1 269 ? -20.344 41.375 18.5 1 93.5 269 ALA B N 1
ATOM 10243 C CA . ALA B 1 269 ? -19 41.469 17.938 1 93.5 269 ALA B CA 1
ATOM 10244 C C . ALA B 1 269 ? -18.688 42.875 17.453 1 93.5 269 ALA B C 1
ATOM 10246 O O . ALA B 1 269 ? -17.547 43.344 17.531 1 93.5 269 ALA B O 1
ATOM 10247 N N . VAL B 1 270 ? -19.703 43.656 17.016 1 91.88 270 VAL B N 1
ATOM 10248 C CA . VAL B 1 270 ? -19.5 44.969 16.469 1 91.88 270 VAL B CA 1
ATOM 10249 C C . VAL B 1 270 ? -19.562 46.031 17.594 1 91.88 270 VAL B C 1
ATOM 10251 O O . VAL B 1 270 ? -18.812 47 17.594 1 91.88 270 VAL B O 1
ATOM 10254 N N . LEU B 1 271 ? -20.344 45.719 18.641 1 93.25 271 LEU B N 1
ATOM 10255 C CA . LEU B 1 271 ? -20.609 46.75 19.641 1 93.25 271 LEU B CA 1
ATOM 10256 C C . LEU B 1 271 ? -19.656 46.625 20.828 1 93.25 271 LEU B C 1
ATOM 10258 O O . LEU B 1 271 ? -19.266 47.625 21.438 1 93.25 271 LEU B O 1
ATOM 10262 N N . PHE B 1 272 ? -19.375 45.312 21.109 1 93.75 272 PHE B N 1
ATOM 10263 C CA . PHE B 1 272 ? -18.562 45.094 22.297 1 93.75 272 PHE B CA 1
ATOM 10264 C C . PHE B 1 272 ? -17.141 44.719 21.922 1 93.75 272 PHE B C 1
ATOM 10266 O O . PHE B 1 272 ? -16.891 43.562 21.531 1 93.75 272 PHE B O 1
ATOM 10273 N N . PHE B 1 273 ? -16.219 45.5 22.125 1 90.25 273 PHE B N 1
ATOM 10274 C CA . PHE B 1 273 ? -14.781 45.281 21.938 1 90.25 273 PHE B CA 1
ATOM 10275 C C . PHE B 1 273 ? -14.5 44.688 20.562 1 90.25 273 PHE B C 1
ATOM 10277 O O . PHE B 1 273 ? -13.977 43.594 20.453 1 90.25 273 PHE B O 1
ATOM 10284 N N . PRO B 1 274 ? -14.812 45.375 19.562 1 89.44 274 PRO B N 1
ATOM 10285 C CA . PRO B 1 274 ? -14.57 44.844 18.203 1 89.44 274 PRO B CA 1
ATOM 10286 C C . PRO B 1 274 ? -13.086 44.625 17.922 1 89.44 274 PRO B C 1
ATOM 10288 O O . PRO B 1 274 ? -12.242 45.375 18.422 1 89.44 274 PRO B O 1
ATOM 10291 N N . GLN B 1 275 ? -12.805 43.531 17.328 1 89.94 275 GLN B N 1
ATOM 10292 C CA . GLN B 1 275 ? -11.438 43.219 16.922 1 89.94 275 GLN B CA 1
ATOM 10293 C C . GLN B 1 275 ? -11.367 42.906 15.43 1 89.94 275 GLN B C 1
ATOM 10295 O O . GLN B 1 275 ? -12.203 42.188 14.906 1 89.94 275 GLN B O 1
ATOM 10300 N N . SER B 1 276 ? -10.383 43.625 14.781 1 89.31 276 SER B N 1
ATOM 10301 C CA . SER B 1 276 ? -10.172 43.312 13.367 1 89.31 276 SER B CA 1
ATOM 10302 C C . SER B 1 276 ? -9.156 42.188 13.18 1 89.31 276 SER B C 1
ATOM 10304 O O . SER B 1 276 ? -8.391 41.875 14.102 1 89.31 276 SER B O 1
ATOM 10306 N N . LEU B 1 277 ? -9.219 41.562 12.102 1 90.62 277 LEU B N 1
ATOM 10307 C CA . LEU B 1 277 ? -8.266 40.5 11.789 1 90.62 277 LEU B CA 1
ATOM 10308 C C . LEU B 1 277 ? -6.852 41.062 11.664 1 90.62 277 LEU B C 1
ATOM 10310 O O . LEU B 1 277 ? -5.887 40.406 12.062 1 90.62 277 LEU B O 1
ATOM 10314 N N . SER B 1 278 ? -6.695 42.25 11.141 1 90.75 278 SER B N 1
ATOM 10315 C CA . SER B 1 278 ? -5.391 42.875 11.008 1 90.75 278 SER B CA 1
ATOM 10316 C C . SER B 1 278 ? -4.75 43.094 12.375 1 90.75 278 SER B C 1
ATOM 10318 O O . SER B 1 278 ? -3.535 42.969 12.531 1 90.75 278 SER B O 1
ATOM 10320 N N . HIS B 1 279 ? -5.617 43.469 13.281 1 90.88 279 HIS B N 1
ATOM 10321 C CA . HIS B 1 279 ? -5.117 43.656 14.641 1 90.88 279 HIS B CA 1
ATOM 10322 C C . HIS B 1 279 ? -4.621 42.344 15.234 1 90.88 279 HIS B C 1
ATOM 10324 O O . HIS B 1 279 ? -3.574 42.312 15.891 1 90.88 279 HIS B O 1
ATOM 10330 N N . LEU B 1 280 ? -5.383 41.344 15.086 1 90.19 280 LEU B N 1
ATOM 10331 C CA . LEU B 1 280 ? -5.02 40.031 15.625 1 90.19 280 LEU B CA 1
ATOM 10332 C C . LEU B 1 280 ? -3.744 39.5 14.969 1 90.19 280 LEU B C 1
ATOM 10334 O O . LEU B 1 280 ? -2.869 38.969 15.648 1 90.19 280 LEU B O 1
ATOM 10338 N N . VAL B 1 281 ? -3.609 39.625 13.656 1 91.56 281 VAL B N 1
ATOM 10339 C CA . VAL B 1 281 ? -2.451 39.125 12.914 1 91.56 281 VAL B CA 1
ATOM 10340 C C . VAL B 1 281 ? -1.201 39.875 13.336 1 91.56 281 VAL B C 1
ATOM 10342 O O . VAL B 1 281 ? -0.147 39.281 13.562 1 91.56 281 VAL B O 1
ATOM 10345 N N . LEU B 1 282 ? -1.298 41.188 13.5 1 92.56 282 LEU B N 1
ATOM 10346 C CA . LEU B 1 282 ? -0.154 42 13.898 1 92.56 282 LEU B CA 1
ATOM 10347 C C . LEU B 1 282 ? 0.244 41.688 15.336 1 92.56 282 LEU B C 1
ATOM 10349 O O . LEU B 1 282 ? 1.433 41.656 15.664 1 92.56 282 LEU B O 1
ATOM 10353 N N . SER B 1 283 ? -0.751 41.562 16.141 1 90.94 283 SER B N 1
ATOM 10354 C CA . SER B 1 283 ? -0.448 41.188 17.516 1 90.94 283 SER B CA 1
ATOM 10355 C C . SER B 1 283 ? 0.201 39.812 17.594 1 90.94 283 SER B C 1
ATOM 10357 O O . SER B 1 283 ? 1.096 39.594 18.406 1 90.94 283 SER B O 1
ATOM 10359 N N . GLY B 1 284 ? -0.305 38.906 16.812 1 90.44 284 GLY B N 1
ATOM 10360 C CA . GLY B 1 284 ? 0.285 37.594 16.75 1 90.44 284 GLY B CA 1
ATOM 10361 C C . GLY B 1 284 ? 1.71 37.594 16.219 1 90.44 284 GLY B C 1
ATOM 10362 O O . GLY B 1 284 ? 2.553 36.844 16.703 1 90.44 284 GLY B O 1
ATOM 10363 N N . LEU B 1 285 ? 2.004 38.406 15.258 1 94.06 285 LEU B N 1
ATOM 10364 C CA . LEU B 1 285 ? 3.355 38.531 14.719 1 94.06 285 LEU B CA 1
ATOM 10365 C C . LEU B 1 285 ? 4.309 39.094 15.758 1 94.06 285 LEU B C 1
ATOM 10367 O O . LEU B 1 285 ? 5.43 38.625 15.922 1 94.06 285 LEU B O 1
ATOM 10371 N N . VAL B 1 286 ? 3.867 40.062 16.469 1 94.19 286 VAL B N 1
ATOM 10372 C CA . VAL B 1 286 ? 4.719 40.781 17.438 1 94.19 286 VAL B CA 1
ATOM 10373 C C . VAL B 1 286 ? 4.996 39.875 18.625 1 94.19 286 VAL B C 1
ATOM 10375 O O . VAL B 1 286 ? 6.156 39.625 18.984 1 94.19 286 VAL B O 1
ATOM 10378 N N . GLN B 1 287 ? 3.98 39.281 19.203 1 90 287 GLN B N 1
ATOM 10379 C CA . GLN B 1 287 ? 4.133 38.5 20.422 1 90 287 GLN B CA 1
ATOM 10380 C C . GLN B 1 287 ? 4.582 37.062 20.125 1 90 287 GLN B C 1
ATOM 10382 O O . GLN B 1 287 ? 5.344 36.469 20.891 1 90 287 GLN B O 1
ATOM 10387 N N . GLY B 1 288 ? 4.148 36.594 19.078 1 89.94 288 GLY B N 1
ATOM 10388 C CA . GLY B 1 288 ? 4.383 35.188 18.812 1 89.94 288 GLY B CA 1
ATOM 10389 C C . GLY B 1 288 ? 5.609 34.938 17.953 1 89.94 288 GLY B C 1
ATOM 10390 O O . GLY B 1 288 ? 6.203 33.875 18 1 89.94 288 GLY B O 1
ATOM 10391 N N . THR B 1 289 ? 6.008 35.906 17.094 1 93.5 289 THR B N 1
ATOM 10392 C CA . THR B 1 289 ? 7.09 35.625 16.156 1 93.5 289 THR B CA 1
ATOM 10393 C C . THR B 1 289 ? 8.289 36.531 16.438 1 93.5 289 THR B C 1
ATOM 10395 O O . THR B 1 289 ? 9.375 36.031 16.766 1 93.5 289 THR B O 1
ATOM 10398 N N . TYR B 1 290 ? 8.102 37.875 16.5 1 96.25 290 TYR B N 1
ATOM 10399 C CA . TYR B 1 290 ? 9.219 38.812 16.562 1 96.25 290 TYR B CA 1
ATOM 10400 C C . TYR B 1 290 ? 9.859 38.812 17.953 1 96.25 290 TYR B C 1
ATOM 10402 O O . TYR B 1 290 ? 11.086 38.812 18.078 1 96.25 290 TYR B O 1
ATOM 10410 N N . ARG B 1 291 ? 9.125 38.781 19.016 1 94.62 291 ARG B N 1
ATOM 10411 C CA . ARG B 1 291 ? 9.695 38.812 20.344 1 94.62 291 ARG B CA 1
ATOM 10412 C C . ARG B 1 291 ? 10.516 37.562 20.641 1 94.62 291 ARG B C 1
ATOM 10414 O O . ARG B 1 291 ? 11.609 37.656 21.188 1 94.62 291 ARG B O 1
ATOM 10421 N N . PRO B 1 292 ? 9.992 36.469 20.297 1 94.12 292 PRO B N 1
ATOM 10422 C CA . PRO B 1 292 ? 10.836 35.281 20.469 1 94.12 292 PRO B CA 1
ATOM 10423 C C . PRO B 1 292 ? 12.078 35.312 19.578 1 94.12 292 PRO B C 1
ATOM 10425 O O . PRO B 1 292 ? 13.133 34.781 19.969 1 94.12 292 PRO B O 1
ATOM 10428 N N . MET B 1 293 ? 12.008 35.812 18.406 1 95.31 293 MET B N 1
ATOM 10429 C CA . MET B 1 293 ? 13.18 35.969 17.547 1 95.31 293 MET B CA 1
ATOM 10430 C C . MET B 1 293 ? 14.219 36.875 18.172 1 95.31 293 MET B C 1
ATOM 10432 O O . MET B 1 293 ? 15.422 36.625 18.078 1 95.31 293 MET B O 1
ATOM 10436 N N . LEU B 1 294 ? 13.711 37.969 18.766 1 96.25 294 LEU B N 1
ATOM 10437 C CA . LEU B 1 294 ? 14.602 38.875 19.484 1 96.25 294 LEU B CA 1
ATOM 10438 C C . LEU B 1 294 ? 15.266 38.156 20.656 1 96.25 294 LEU B C 1
ATOM 10440 O O . LEU B 1 294 ? 16.438 38.375 20.953 1 96.25 294 LEU B O 1
ATOM 10444 N N . ALA B 1 295 ? 14.492 37.312 21.312 1 94.62 295 ALA B N 1
ATOM 10445 C CA . ALA B 1 295 ? 15.055 36.531 22.422 1 94.62 295 ALA B CA 1
ATOM 10446 C C . ALA B 1 295 ? 16.156 35.594 21.922 1 94.62 295 ALA B C 1
ATOM 10448 O O . ALA B 1 295 ? 17.141 35.375 22.625 1 94.62 295 ALA B O 1
ATOM 10449 N N . LEU B 1 296 ? 16.031 35.062 20.75 1 94.88 296 LEU B N 1
ATOM 10450 C CA . LEU B 1 296 ? 17.047 34.188 20.156 1 94.88 296 LEU B CA 1
ATOM 10451 C C . LEU B 1 296 ? 18.312 35 19.844 1 94.88 296 LEU B C 1
ATOM 10453 O O . LEU B 1 296 ? 19.422 34.5 20.031 1 94.88 296 LEU B O 1
ATOM 10457 N N . LEU B 1 297 ? 18.109 36.219 19.328 1 95.25 297 LEU B N 1
ATOM 10458 C CA . LEU B 1 297 ? 19.25 37.094 19.062 1 95.25 297 LEU B CA 1
ATOM 10459 C C . LEU B 1 297 ? 19.984 37.438 20.359 1 95.25 297 LEU B C 1
ATOM 10461 O O . LEU B 1 297 ? 21.219 37.438 20.391 1 95.25 297 LEU B O 1
ATOM 10465 N N . ARG B 1 298 ? 19.266 37.625 21.438 1 94.19 298 ARG B N 1
ATOM 10466 C CA . ARG B 1 298 ? 19.859 37.906 22.734 1 94.19 298 ARG B CA 1
ATOM 10467 C C . ARG B 1 298 ? 20.562 36.688 23.297 1 94.19 298 ARG B C 1
ATOM 10469 O O . ARG B 1 298 ? 21.562 36.812 24.016 1 94.19 298 ARG B O 1
ATOM 10476 N N . LEU B 1 299 ? 20.031 35.531 22.938 1 93.88 299 LEU B N 1
ATOM 10477 C CA . LEU B 1 299 ? 20.594 34.281 23.406 1 93.88 299 LEU B CA 1
ATOM 10478 C C . LEU B 1 299 ? 22 34.062 22.844 1 93.88 299 LEU B C 1
ATOM 10480 O O . LEU B 1 299 ? 22.781 33.312 23.391 1 93.88 299 LEU B O 1
ATOM 10484 N N . GLN B 1 300 ? 22.359 34.781 21.719 1 93.44 300 GLN B N 1
ATOM 10485 C CA . GLN B 1 300 ? 23.672 34.625 21.109 1 93.44 300 GLN B CA 1
ATOM 10486 C C . GLN B 1 300 ? 24.781 35.062 22.062 1 93.44 300 GLN B C 1
ATOM 10488 O O . GLN B 1 300 ? 25.875 34.5 22.031 1 93.44 300 GLN B O 1
ATOM 10493 N N . GLU B 1 301 ? 24.469 36 22.938 1 92.44 301 GLU B N 1
ATOM 10494 C CA . GLU B 1 301 ? 25.453 36.438 23.922 1 92.44 301 GLU B CA 1
ATOM 10495 C C . GLU B 1 301 ? 25.797 35.312 24.906 1 92.44 301 GLU B C 1
ATOM 10497 O O . GLU B 1 301 ? 26.969 35.094 25.219 1 92.44 301 GLU B O 1
ATOM 10502 N N . ARG B 1 302 ? 24.812 34.625 25.312 1 91.31 302 ARG B N 1
ATOM 10503 C CA . ARG B 1 302 ? 25.031 33.5 26.234 1 91.31 302 ARG B CA 1
ATOM 10504 C C . ARG B 1 302 ? 25.719 32.344 25.531 1 91.31 302 ARG B C 1
ATOM 10506 O O . ARG B 1 302 ? 26.516 31.609 26.141 1 91.31 302 ARG B O 1
ATOM 10513 N N . ILE B 1 303 ? 25.453 32.125 24.281 1 91.5 303 ILE B N 1
ATOM 10514 C CA . ILE B 1 303 ? 26.062 31.047 23.516 1 91.5 303 ILE B CA 1
ATOM 10515 C C . ILE B 1 303 ? 27.547 31.297 23.344 1 91.5 303 ILE B C 1
ATOM 10517 O O . ILE B 1 303 ? 28.359 30.359 23.422 1 91.5 303 ILE B O 1
ATOM 10521 N N . LEU B 1 304 ? 27.953 32.531 23.156 1 91.44 304 LEU B N 1
ATOM 10522 C CA . LEU B 1 304 ? 29.359 32.906 22.922 1 91.44 304 LEU B CA 1
ATOM 10523 C C . LEU B 1 304 ? 30.141 32.938 24.234 1 91.44 304 LEU B C 1
ATOM 10525 O O . LEU B 1 304 ? 31.359 32.844 24.234 1 91.44 304 LEU B O 1
ATOM 10529 N N . THR B 1 305 ? 29.422 32.906 25.391 1 90.31 305 THR B N 1
ATOM 10530 C CA . THR B 1 305 ? 30.109 33 26.672 1 90.31 305 THR B CA 1
ATOM 10531 C C . THR B 1 305 ? 30.188 31.609 27.328 1 90.31 305 THR B C 1
ATOM 10533 O O . THR B 1 305 ? 31.016 31.375 28.203 1 90.31 305 THR B O 1
ATOM 10536 N N . THR B 1 306 ? 29.359 30.703 26.906 1 90.25 306 THR B N 1
ATOM 10537 C CA . THR B 1 306 ? 29.328 29.375 27.5 1 90.25 306 THR B CA 1
ATOM 10538 C C . THR B 1 306 ? 30.391 28.469 26.875 1 90.25 306 THR B C 1
ATOM 10540 O O . THR B 1 306 ? 30.562 28.469 25.656 1 90.25 306 THR B O 1
ATOM 10543 N N . ASP B 1 307 ? 31.094 27.672 27.75 1 85.69 307 ASP B N 1
ATOM 10544 C CA . ASP B 1 307 ? 32.125 26.766 27.297 1 85.69 307 ASP B CA 1
ATOM 10545 C C . ASP B 1 307 ? 31.531 25.516 26.656 1 85.69 307 ASP B C 1
ATOM 10547 O O . ASP B 1 307 ? 30.734 24.812 27.266 1 85.69 307 ASP B O 1
ATOM 10551 N N . PRO B 1 308 ? 31.891 25.266 25.406 1 85 308 PRO B N 1
ATOM 10552 C CA . PRO B 1 308 ? 31.344 24.109 24.688 1 85 308 PRO B CA 1
ATOM 10553 C C . PRO B 1 308 ? 31.75 22.781 25.312 1 85 308 PRO B C 1
ATOM 10555 O O . PRO B 1 308 ? 31.141 21.734 25.031 1 85 308 PRO B O 1
ATOM 10558 N N . THR B 1 309 ? 32.781 22.703 26.188 1 80.44 309 THR B N 1
ATOM 10559 C CA . THR B 1 309 ? 33.25 21.469 26.797 1 80.44 309 THR B CA 1
ATOM 10560 C C . THR B 1 309 ? 32.281 21.016 27.891 1 80.44 309 THR B C 1
ATOM 10562 O O . THR B 1 309 ? 32.281 19.844 28.281 1 80.44 309 THR B O 1
ATOM 10565 N N . GLN B 1 310 ? 31.516 22 28.297 1 86.06 310 GLN B N 1
ATOM 10566 C CA . GLN B 1 310 ? 30.453 21.625 29.219 1 86.06 310 GLN B CA 1
ATOM 10567 C C . GLN B 1 310 ? 29.219 21.141 28.469 1 86.06 310 GLN B C 1
ATOM 10569 O O . GLN B 1 310 ? 28.281 21.906 28.234 1 86.06 310 GLN B O 1
ATOM 10574 N N . HIS B 1 311 ? 29.156 19.922 28.297 1 85.38 311 HIS B N 1
ATOM 10575 C CA . HIS B 1 311 ? 28.203 19.312 27.375 1 85.38 311 HIS B CA 1
ATOM 10576 C C . HIS B 1 311 ? 26.781 19.453 27.891 1 85.38 311 HIS B C 1
ATOM 10578 O O . HIS B 1 311 ? 25.844 19.625 27.109 1 85.38 311 HIS B O 1
ATOM 10584 N N . GLU B 1 312 ? 26.531 19.453 29.109 1 87.75 312 GLU B N 1
ATOM 10585 C CA . GLU B 1 312 ? 25.172 19.531 29.656 1 87.75 312 GLU B CA 1
ATOM 10586 C C . GLU B 1 312 ? 24.609 20.953 29.516 1 87.75 312 GLU B C 1
ATOM 10588 O O . GLU B 1 312 ? 23.453 21.125 29.156 1 87.75 312 GLU B O 1
ATOM 10593 N N . GLU B 1 313 ? 25.5 21.922 29.781 1 89.19 313 GLU B N 1
ATOM 10594 C CA . GLU B 1 313 ? 25.062 23.312 29.625 1 89.19 313 GLU B CA 1
ATOM 10595 C C . GLU B 1 313 ? 24.828 23.672 28.172 1 89.19 313 GLU B C 1
ATOM 10597 O O . GLU B 1 313 ? 23.906 24.422 27.844 1 89.19 313 GLU B O 1
ATOM 10602 N N . TRP B 1 314 ? 25.656 23.141 27.375 1 88.88 314 TRP B N 1
ATOM 10603 C CA . TRP B 1 314 ? 25.5 23.406 25.953 1 88.88 314 TRP B CA 1
ATOM 10604 C C . TRP B 1 314 ? 24.234 22.75 25.406 1 88.88 314 TRP B C 1
ATOM 10606 O O . TRP B 1 314 ? 23.562 23.312 24.547 1 88.88 314 TRP B O 1
ATOM 10616 N N . HIS B 1 315 ? 23.969 21.625 25.984 1 89.56 315 HIS B N 1
ATOM 10617 C CA . HIS B 1 315 ? 22.734 20.938 25.578 1 89.56 315 HIS B CA 1
ATOM 10618 C C . HIS B 1 315 ? 21.5 21.719 25.984 1 89.56 315 HIS B C 1
ATOM 10620 O O . HIS B 1 315 ? 20.531 21.812 25.234 1 89.56 315 HIS B O 1
ATOM 10626 N N . ALA B 1 316 ? 21.547 22.25 27.109 1 91.31 316 ALA B N 1
ATOM 10627 C CA . ALA B 1 316 ? 20.422 23.062 27.594 1 91.31 316 ALA B CA 1
ATOM 10628 C C . ALA B 1 316 ? 20.219 24.297 26.719 1 91.31 316 ALA B C 1
ATOM 10630 O O . ALA B 1 316 ? 19.094 24.703 26.453 1 91.31 316 ALA B O 1
ATOM 10631 N N . LEU B 1 317 ? 21.328 24.891 26.297 1 91.56 317 LEU B N 1
ATOM 10632 C CA . LEU B 1 317 ? 21.266 26.062 25.422 1 91.56 317 LEU B CA 1
ATOM 10633 C C . LEU B 1 317 ? 20.703 25.688 24.062 1 91.56 317 LEU B C 1
ATOM 10635 O O . LEU B 1 317 ? 19.922 26.438 23.469 1 91.56 317 LEU B O 1
ATOM 10639 N N . ALA B 1 318 ? 21.094 24.547 23.578 1 90.31 318 ALA B N 1
ATOM 10640 C CA . ALA B 1 318 ? 20.609 24.078 22.281 1 90.31 318 ALA B CA 1
ATOM 10641 C C . ALA B 1 318 ? 19.109 23.812 22.344 1 90.31 318 ALA B C 1
ATOM 10643 O O . ALA B 1 318 ? 18.375 24.125 21.391 1 90.31 318 ALA B O 1
ATOM 10644 N N . GLU B 1 319 ? 18.656 23.297 23.422 1 89.19 319 GLU B N 1
ATOM 10645 C CA . GLU B 1 319 ? 17.234 23 23.594 1 89.19 319 GLU B CA 1
ATOM 10646 C C . GLU B 1 319 ? 16.422 24.297 23.703 1 89.19 319 GLU B C 1
ATOM 10648 O O . GLU B 1 319 ? 15.305 24.375 23.203 1 89.19 319 GLU B O 1
ATOM 10653 N N . GLU B 1 320 ? 17 25.234 24.344 1 91.25 320 GLU B N 1
ATOM 10654 C CA . GLU B 1 320 ? 16.328 26.516 24.453 1 91.25 320 GLU B CA 1
ATOM 10655 C C . GLU B 1 320 ? 16.219 27.203 23.078 1 91.25 320 GLU B C 1
ATOM 10657 O O . GLU B 1 320 ? 15.18 27.766 22.75 1 91.25 320 GLU B O 1
ATOM 10662 N N . ALA B 1 321 ? 17.25 27.172 22.328 1 90.75 321 ALA B N 1
ATOM 10663 C CA . ALA B 1 321 ? 17.25 27.75 21 1 90.75 321 ALA B CA 1
ATOM 10664 C C . ALA B 1 321 ? 16.234 27.047 20.094 1 90.75 321 ALA B C 1
ATOM 10666 O O . ALA B 1 321 ? 15.492 27.703 19.359 1 90.75 321 ALA B O 1
ATOM 10667 N N . ARG B 1 322 ? 16.172 25.797 20.266 1 86.75 322 ARG B N 1
ATOM 10668 C CA . ARG B 1 322 ? 15.219 25.016 19.484 1 86.75 322 ARG B CA 1
ATOM 10669 C C . ARG B 1 322 ? 13.781 25.297 19.922 1 86.75 322 ARG B C 1
ATOM 10671 O O . ARG B 1 322 ? 12.875 25.344 19.094 1 86.75 322 ARG B O 1
ATOM 10678 N N . GLY B 1 323 ? 13.609 25.375 21.188 1 85 323 GLY B N 1
ATOM 10679 C CA . GLY B 1 323 ? 12.281 25.688 21.719 1 85 323 GLY B CA 1
ATOM 10680 C C . GLY B 1 323 ? 11.758 27.031 21.25 1 85 323 GLY B C 1
ATOM 10681 O O . GLY B 1 323 ? 10.578 27.156 20.906 1 85 323 GLY B O 1
ATOM 10682 N N . LEU B 1 324 ? 12.617 27.969 21.125 1 89.5 324 LEU B N 1
ATOM 10683 C CA . LEU B 1 324 ? 12.234 29.281 20.625 1 89.5 324 LEU B CA 1
ATOM 10684 C C . LEU B 1 324 ? 11.891 29.219 19.141 1 89.5 324 LEU B C 1
ATOM 10686 O O . LEU B 1 324 ? 10.875 29.781 18.703 1 89.5 324 LEU B O 1
ATOM 10690 N N . ALA B 1 325 ? 12.711 28.547 18.453 1 85.88 325 ALA B N 1
ATOM 10691 C CA . ALA B 1 325 ? 12.469 28.422 17.016 1 85.88 325 ALA B CA 1
ATOM 10692 C C . ALA B 1 325 ? 11.156 27.703 16.734 1 85.88 325 ALA B C 1
ATOM 10694 O O . ALA B 1 325 ? 10.398 28.094 15.852 1 85.88 325 ALA B O 1
ATOM 10695 N N . LYS B 1 326 ? 10.914 26.656 17.453 1 80.81 326 LYS B N 1
ATOM 10696 C CA . LYS B 1 326 ? 9.656 25.938 17.312 1 80.81 326 LYS B CA 1
ATOM 10697 C C . LYS B 1 326 ? 8.461 26.828 17.625 1 80.81 326 LYS B C 1
ATOM 10699 O O . LYS B 1 326 ? 7.438 26.766 16.938 1 80.81 326 LYS B O 1
ATOM 10704 N N . GLY B 1 327 ? 8.656 27.625 18.609 1 82.38 327 GLY B N 1
ATOM 10705 C CA . GLY B 1 327 ? 7.578 28.516 19.047 1 82.38 327 GLY B CA 1
ATOM 10706 C C . GLY B 1 327 ? 7.207 29.547 18 1 82.38 327 GLY B C 1
ATOM 10707 O O . GLY B 1 327 ? 6.031 29.719 17.672 1 82.38 327 GLY B O 1
ATOM 10708 N N . TYR B 1 328 ? 8.258 30.266 17.438 1 88.69 328 TYR B N 1
ATOM 10709 C CA . TYR B 1 328 ? 7.906 31.328 16.516 1 88.69 328 TYR B CA 1
ATOM 10710 C C . TYR B 1 328 ? 7.559 30.781 15.141 1 88.69 328 TYR B C 1
ATOM 10712 O O . TYR B 1 328 ? 6.82 31.406 14.375 1 88.69 328 TYR B O 1
ATOM 10720 N N . VAL B 1 329 ? 8.023 29.625 14.781 1 80.81 329 VAL B N 1
ATOM 10721 C CA . VAL B 1 329 ? 7.633 29.016 13.516 1 80.81 329 VAL B CA 1
ATOM 10722 C C . VAL B 1 329 ? 6.184 28.547 13.594 1 80.81 329 VAL B C 1
ATOM 10724 O O . VAL B 1 329 ? 5.422 28.703 12.633 1 80.81 329 VAL B O 1
ATOM 10727 N N . ALA B 1 330 ? 5.84 27.906 14.672 1 76.62 330 ALA B N 1
ATOM 10728 C CA . ALA B 1 330 ? 4.457 27.484 14.867 1 76.62 330 ALA B CA 1
ATOM 10729 C C . ALA B 1 330 ? 3.506 28.672 14.844 1 76.62 330 ALA B C 1
ATOM 10731 O O . ALA B 1 330 ? 2.432 28.609 14.242 1 76.62 330 ALA B O 1
ATOM 10732 N N . ALA B 1 331 ? 3.918 29.719 15.5 1 83.19 331 ALA B N 1
ATOM 10733 C CA . ALA B 1 331 ? 3.102 30.938 15.523 1 83.19 331 ALA B CA 1
ATOM 10734 C C . ALA B 1 331 ? 2.932 31.516 14.125 1 83.19 331 ALA B C 1
ATOM 10736 O O . ALA B 1 331 ? 1.843 31.969 13.758 1 83.19 331 ALA B O 1
ATOM 10737 N N . TYR B 1 332 ? 3.979 31.547 13.398 1 86.06 332 TYR B N 1
ATOM 10738 C CA . TYR B 1 332 ? 3.916 32.062 12.031 1 86.06 332 TYR B CA 1
ATOM 10739 C C . TYR B 1 332 ? 2.98 31.219 11.172 1 86.06 332 TYR B C 1
ATOM 10741 O O . TYR B 1 332 ? 2.221 31.75 10.367 1 86.06 332 TYR B O 1
ATOM 10749 N N . SER B 1 333 ? 3.084 29.922 11.297 1 76.25 333 SER B N 1
ATOM 10750 C CA . SER B 1 333 ? 2.236 29.047 10.5 1 76.25 333 SER B CA 1
ATOM 10751 C C . SER B 1 333 ? 0.759 29.281 10.797 1 76.25 333 SER B C 1
ATOM 10753 O O . SER B 1 333 ? -0.074 29.25 9.891 1 76.25 333 SER B O 1
ATOM 10755 N N . ASP B 1 334 ? 0.433 29.5 12.023 1 74.5 334 ASP B N 1
ATOM 10756 C CA . ASP B 1 334 ? -0.946 29.797 12.398 1 74.5 334 ASP B CA 1
ATOM 10757 C C . ASP B 1 334 ? -1.413 31.125 11.805 1 74.5 334 ASP B C 1
ATOM 10759 O O . ASP B 1 334 ? -2.547 31.234 11.336 1 74.5 334 ASP B O 1
ATOM 10763 N N . ILE B 1 335 ? -0.517 32.094 11.812 1 83.5 335 ILE B N 1
ATOM 10764 C CA . ILE B 1 335 ? -0.835 33.438 11.328 1 83.5 335 ILE B CA 1
ATOM 10765 C C . ILE B 1 335 ? -0.943 33.406 9.805 1 83.5 335 ILE B C 1
ATOM 10767 O O . ILE B 1 335 ? -1.79 34.094 9.227 1 83.5 335 ILE B O 1
ATOM 10771 N N . ALA B 1 336 ? -0.073 32.625 9.203 1 78.06 336 ALA B N 1
ATOM 10772 C CA . ALA B 1 336 ? -0.089 32.531 7.742 1 78.06 336 ALA B CA 1
ATOM 10773 C C . ALA B 1 336 ? -1.401 31.938 7.242 1 78.06 336 ALA B C 1
ATOM 10775 O O . ALA B 1 336 ? -1.9 32.312 6.18 1 78.06 336 ALA B O 1
ATOM 10776 N N . GLY B 1 337 ? -1.966 31.078 7.98 1 73.31 337 GLY B N 1
ATOM 10777 C CA . GLY B 1 337 ? -3.26 30.516 7.621 1 73.31 337 GLY B CA 1
ATOM 10778 C C . GLY B 1 337 ? -4.391 31.516 7.723 1 73.31 337 GLY B C 1
ATOM 10779 O O . GLY B 1 337 ? -5.281 31.547 6.867 1 73.31 337 GLY B O 1
ATOM 10780 N N . GLN B 1 338 ? -4.273 32.438 8.688 1 76.81 338 GLN B N 1
ATOM 10781 C CA . GLN B 1 338 ? -5.305 33.469 8.898 1 76.81 338 GLN B CA 1
ATOM 10782 C C . GLN B 1 338 ? -5.113 34.656 7.961 1 76.81 338 GLN B C 1
ATOM 10784 O O . GLN B 1 338 ? -6.07 35.344 7.645 1 76.81 338 GLN B O 1
ATOM 10789 N N . ALA B 1 339 ? -3.838 34.812 7.559 1 81.31 339 ALA B N 1
ATOM 10790 C CA . ALA B 1 339 ? -3.488 35.969 6.738 1 81.31 339 ALA B CA 1
ATOM 10791 C C . ALA B 1 339 ? -4.152 35.906 5.367 1 81.31 339 ALA B C 1
ATOM 10793 O O . ALA B 1 339 ? -4.359 36.938 4.715 1 81.31 339 ALA B O 1
ATOM 10794 N N . LYS B 1 340 ? -4.602 34.719 5.012 1 77.25 340 LYS B N 1
ATOM 10795 C CA . LYS B 1 340 ? -5.242 34.594 3.707 1 77.25 340 LYS B CA 1
ATOM 10796 C C . LYS B 1 340 ? -6.605 35.281 3.688 1 77.25 340 LYS B C 1
ATOM 10798 O O . LYS B 1 340 ? -7.113 35.625 2.621 1 77.25 340 LYS B O 1
ATOM 10803 N N . MET B 1 341 ? -7.121 35.688 4.895 1 80.44 341 MET B N 1
ATOM 10804 C CA . MET B 1 341 ? -8.445 36.281 4.973 1 80.44 341 MET B CA 1
ATOM 10805 C C . MET B 1 341 ? -8.328 37.781 5.273 1 80.44 341 MET B C 1
ATOM 10807 O O . MET B 1 341 ? -9.336 38.438 5.527 1 80.44 341 MET B O 1
ATOM 10811 N N . LEU B 1 342 ? -7.121 38.312 5.195 1 84.44 342 LEU B N 1
ATOM 10812 C CA . LEU B 1 342 ? -6.898 39.719 5.516 1 84.44 342 LEU B CA 1
ATOM 10813 C C . LEU B 1 342 ? -7.562 40.625 4.48 1 84.44 342 LEU B C 1
ATOM 10815 O O . LEU B 1 342 ? -7.977 41.75 4.801 1 84.44 342 LEU B O 1
ATOM 10819 N N . GLN B 1 343 ? -7.758 40.094 3.281 1 81 343 GLN B N 1
ATOM 10820 C CA . GLN B 1 343 ? -8.242 40.938 2.201 1 81 343 GLN B CA 1
ATOM 10821 C C . GLN B 1 343 ? -9.766 41 2.182 1 81 343 GLN B C 1
ATOM 10823 O O . GLN B 1 343 ? -10.359 41.625 1.309 1 81 343 GLN B O 1
ATOM 10828 N N . ILE B 1 344 ? -10.367 40.438 3.193 1 78 344 ILE B N 1
ATOM 10829 C CA . ILE B 1 344 ? -11.828 40.469 3.221 1 78 344 ILE B CA 1
ATOM 10830 C C . ILE B 1 344 ? -12.305 41.5 4.258 1 78 344 ILE B C 1
ATOM 10832 O O . ILE B 1 344 ? -13.5 41.781 4.34 1 78 344 ILE B O 1
ATOM 10836 N N . GLU B 1 345 ? -11.352 42.156 4.945 1 81.75 345 GLU B N 1
ATOM 10837 C CA . GLU B 1 345 ? -11.781 43 6.051 1 81.75 345 GLU B CA 1
ATOM 10838 C C . GLU B 1 345 ? -11.422 44.469 5.789 1 81.75 345 GLU B C 1
ATOM 10840 O O . GLU B 1 345 ? -10.445 44.75 5.086 1 81.75 345 GLU B O 1
ATOM 10845 N N . VAL B 1 346 ? -12.312 45.344 6.262 1 81.75 346 VAL B N 1
ATOM 10846 C CA . VAL B 1 346 ? -12.031 46.75 6.32 1 81.75 346 VAL B CA 1
ATOM 10847 C C . VAL B 1 346 ? -11.398 47.125 7.664 1 81.75 346 VAL B C 1
ATOM 10849 O O . VAL B 1 346 ? -11.922 46.75 8.719 1 81.75 346 VAL B O 1
ATOM 10852 N N . THR B 1 347 ? -10.211 47.625 7.594 1 85.12 347 THR B N 1
ATOM 10853 C CA . THR B 1 347 ? -9.539 47.906 8.859 1 85.12 347 THR B CA 1
ATOM 10854 C C . THR B 1 347 ? -9.07 49.375 8.906 1 85.12 347 THR B C 1
ATOM 10856 O O . THR B 1 347 ? -8.93 50.031 7.871 1 85.12 347 THR B O 1
ATOM 10859 N N . ARG B 1 348 ? -9.016 49.781 10.047 1 88.88 348 ARG B N 1
ATOM 10860 C CA . ARG B 1 348 ? -8.43 51.094 10.289 1 88.88 348 ARG B CA 1
ATOM 10861 C C . ARG B 1 348 ? -7.031 50.969 10.875 1 88.88 348 ARG B C 1
ATOM 10863 O O . ARG B 1 348 ? -6.832 50.312 11.891 1 88.88 348 ARG B O 1
ATOM 10870 N N . GLY B 1 349 ? -6.094 51.406 10.211 1 87.12 349 GLY B N 1
ATOM 10871 C CA . GLY B 1 349 ? -4.715 51.375 10.672 1 87.12 349 GLY B CA 1
ATOM 10872 C C . GLY B 1 349 ? -3.74 52 9.695 1 87.12 349 GLY B C 1
ATOM 10873 O O . GLY B 1 349 ? -4.152 52.594 8.688 1 87.12 349 GLY B O 1
ATOM 10874 N N . ARG B 1 350 ? -2.541 51.938 10.039 1 89.81 350 ARG B N 1
ATOM 10875 C CA . ARG B 1 350 ? -1.494 52.531 9.219 1 89.81 350 ARG B CA 1
ATOM 10876 C C . ARG B 1 350 ? -0.981 51.531 8.18 1 89.81 350 ARG B C 1
ATOM 10878 O O . ARG B 1 350 ? -0.325 51.906 7.211 1 89.81 350 ARG B O 1
ATOM 10885 N N . ILE B 1 351 ? -1.308 50.281 8.453 1 91.31 351 ILE B N 1
ATOM 10886 C CA . ILE B 1 351 ? -0.817 49.219 7.566 1 91.31 351 ILE B CA 1
ATOM 10887 C C . ILE B 1 351 ? -1.987 48.625 6.805 1 91.31 351 ILE B C 1
ATOM 10889 O O . ILE B 1 351 ? -2.947 48.125 7.41 1 91.31 351 ILE B O 1
ATOM 10893 N N . SER B 1 352 ? -1.949 48.656 5.512 1 88.5 352 SER B N 1
ATOM 10894 C CA . SER B 1 352 ? -3 48.094 4.676 1 88.5 352 SER B CA 1
ATOM 10895 C C . SER B 1 352 ? -2.889 46.562 4.609 1 88.5 352 SER B C 1
ATOM 10897 O O . SER B 1 352 ? -1.877 46 5.02 1 88.5 352 SER B O 1
ATOM 10899 N N . ALA B 1 353 ? -3.945 45.969 4.148 1 88.25 353 ALA B N 1
ATOM 10900 C CA . ALA B 1 353 ? -3.967 44.5 4.023 1 88.25 353 ALA B CA 1
ATOM 10901 C C . ALA B 1 353 ? -2.881 44.031 3.068 1 88.25 353 ALA B C 1
ATOM 10903 O O . ALA B 1 353 ? -2.256 43 3.305 1 88.25 353 ALA B O 1
ATOM 10904 N N . GLY B 1 354 ? -2.637 44.719 1.945 1 84.62 354 GLY B N 1
ATOM 10905 C CA . GLY B 1 354 ? -1.577 44.375 1.012 1 84.62 354 GLY B CA 1
ATOM 10906 C C . GLY B 1 354 ? -0.188 44.531 1.604 1 84.62 354 GLY B C 1
ATOM 10907 O O . GLY B 1 354 ? 0.682 43.656 1.382 1 84.62 354 GLY B O 1
ATOM 10908 N N . GLN B 1 355 ? -0.013 45.562 2.365 1 89.69 355 GLN B N 1
ATOM 10909 C CA . GLN B 1 355 ? 1.276 45.812 3.008 1 89.69 355 GLN B CA 1
ATOM 10910 C C . GLN B 1 355 ? 1.546 44.781 4.098 1 89.69 355 GLN B C 1
ATOM 10912 O O . GLN B 1 355 ? 2.684 44.344 4.277 1 89.69 355 GLN B O 1
ATOM 10917 N N . LEU B 1 356 ? 0.508 44.469 4.82 1 91 356 LEU B N 1
ATOM 10918 C CA . LEU B 1 356 ? 0.672 43.5 5.875 1 91 356 LEU B CA 1
ATOM 10919 C C . LEU B 1 356 ? 1.044 42.125 5.285 1 91 356 LEU B C 1
ATOM 10921 O O . LEU B 1 356 ? 1.813 41.375 5.887 1 91 356 LEU B O 1
ATOM 10925 N N . THR B 1 357 ? 0.462 41.844 4.137 1 88.44 357 THR B N 1
ATOM 10926 C CA . THR B 1 357 ? 0.838 40.594 3.457 1 88.44 357 THR B CA 1
ATOM 10927 C C . THR B 1 357 ? 2.311 40.625 3.057 1 88.44 357 THR B C 1
ATOM 10929 O O . THR B 1 357 ? 2.996 39.625 3.117 1 88.44 357 THR B O 1
ATOM 10932 N N . GLU B 1 358 ? 2.787 41.719 2.684 1 89.88 358 GLU B N 1
ATOM 10933 C CA . GLU B 1 358 ? 4.199 41.875 2.344 1 89.88 358 GLU B CA 1
ATOM 10934 C C . GLU B 1 358 ? 5.082 41.75 3.58 1 89.88 358 GLU B C 1
ATOM 10936 O O . GLU B 1 358 ? 6.172 41.156 3.51 1 89.88 358 GLU B O 1
ATOM 10941 N N . VAL B 1 359 ? 4.602 42.25 4.66 1 92.94 359 VAL B N 1
ATOM 10942 C CA . VAL B 1 359 ? 5.332 42.125 5.918 1 92.94 359 VAL B CA 1
ATOM 10943 C C . VAL B 1 359 ? 5.422 40.656 6.312 1 92.94 359 VAL B C 1
ATOM 10945 O O . VAL B 1 359 ? 6.461 40.188 6.789 1 92.94 359 VAL B O 1
ATOM 10948 N N . ILE B 1 360 ? 4.367 40.031 6.109 1 90.94 360 ILE B N 1
ATOM 10949 C CA . ILE B 1 360 ? 4.332 38.594 6.438 1 90.94 360 ILE B CA 1
ATOM 10950 C C . ILE B 1 360 ? 5.309 37.844 5.543 1 90.94 360 ILE B C 1
ATOM 10952 O O . ILE B 1 360 ? 6 36.906 6 1 90.94 360 ILE B O 1
ATOM 10956 N N . ASN B 1 361 ? 5.43 38.219 4.281 1 85.94 361 ASN B N 1
ATOM 10957 C CA . ASN B 1 361 ? 6.359 37.562 3.367 1 85.94 361 ASN B CA 1
ATOM 10958 C C . ASN B 1 361 ? 7.809 37.812 3.76 1 85.94 361 ASN B C 1
ATOM 10960 O O . ASN B 1 361 ? 8.648 36.906 3.691 1 85.94 361 ASN B O 1
ATOM 10964 N N . ARG B 1 362 ? 8.086 39.031 4.176 1 89.62 362 ARG B N 1
ATOM 10965 C CA . ARG B 1 362 ? 9.438 39.344 4.605 1 89.62 362 ARG B CA 1
ATOM 10966 C C . ARG B 1 362 ? 9.766 38.688 5.941 1 89.62 362 ARG B C 1
ATOM 10968 O O . ARG B 1 362 ? 10.93 38.375 6.219 1 89.62 362 ARG B O 1
ATOM 10975 N N . THR B 1 363 ? 8.742 38.531 6.754 1 91.38 363 THR B N 1
ATOM 10976 C CA . THR B 1 363 ? 8.93 37.844 8.023 1 91.38 363 THR B CA 1
ATOM 10977 C C . THR B 1 363 ? 9.328 36.375 7.781 1 91.38 363 THR B C 1
ATOM 10979 O O . THR B 1 363 ? 10.102 35.812 8.555 1 91.38 363 THR B O 1
ATOM 10982 N N . ARG B 1 364 ? 8.82 35.844 6.719 1 84.31 364 ARG B N 1
ATOM 10983 C CA . ARG B 1 364 ? 9.203 34.5 6.363 1 84.31 364 ARG B CA 1
ATOM 10984 C C . ARG B 1 364 ? 10.711 34.375 6.137 1 84.31 364 ARG B C 1
ATOM 10986 O O . ARG B 1 364 ? 11.344 33.438 6.574 1 84.31 364 ARG B O 1
ATOM 10993 N N . ALA B 1 365 ? 11.242 35.312 5.426 1 82.88 365 ALA B N 1
ATOM 10994 C CA . ALA B 1 365 ? 12.68 35.344 5.172 1 82.88 365 ALA B CA 1
ATOM 10995 C C . ALA B 1 365 ? 13.461 35.531 6.469 1 82.88 365 ALA B C 1
ATOM 10997 O O . ALA B 1 365 ? 14.531 34.969 6.652 1 82.88 365 ALA B O 1
ATOM 10998 N N . LEU B 1 366 ? 12.914 36.344 7.309 1 89.69 366 LEU B N 1
ATOM 10999 C CA . LEU B 1 366 ? 13.562 36.594 8.594 1 89.69 366 LEU B CA 1
ATOM 11000 C C . LEU B 1 366 ? 13.539 35.344 9.469 1 89.69 366 LEU B C 1
ATOM 11002 O O . LEU B 1 366 ? 14.492 35.094 10.203 1 89.69 366 LEU B O 1
ATOM 11006 N N . ILE B 1 367 ? 12.492 34.656 9.453 1 87.69 367 ILE B N 1
ATOM 11007 C CA . ILE B 1 367 ? 12.375 33.406 10.211 1 87.69 367 ILE B CA 1
ATOM 11008 C C . ILE B 1 367 ? 13.422 32.406 9.719 1 87.69 367 ILE B C 1
ATOM 11010 O O . ILE B 1 367 ? 14.109 31.766 10.523 1 87.69 367 ILE B O 1
ATOM 11014 N N . ALA B 1 368 ? 13.508 32.281 8.391 1 80.38 368 ALA B N 1
ATOM 11015 C CA . ALA B 1 368 ? 14.484 31.344 7.828 1 80.38 368 ALA B CA 1
ATOM 11016 C C . ALA B 1 368 ? 15.898 31.703 8.273 1 80.38 368 ALA B C 1
ATOM 11018 O O . ALA B 1 368 ? 16.688 30.812 8.617 1 80.38 368 ALA B O 1
ATOM 11019 N N . ALA B 1 369 ? 16.203 32.938 8.281 1 85.62 369 ALA B N 1
ATOM 11020 C CA . ALA B 1 369 ? 17.531 33.406 8.695 1 85.62 369 ALA B CA 1
ATOM 11021 C C . ALA B 1 3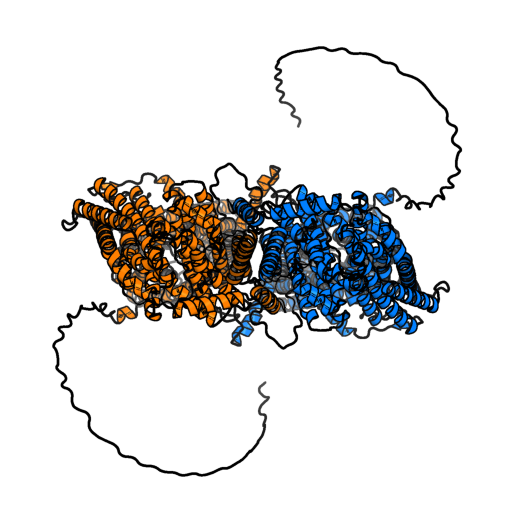69 ? 17.75 33.188 10.195 1 85.62 369 ALA B C 1
ATOM 11023 O O . ALA B 1 369 ? 18.859 32.875 10.633 1 85.62 369 ALA B O 1
ATOM 11024 N N . SER B 1 370 ? 16.703 33.406 10.953 1 90.19 370 SER B N 1
ATOM 11025 C CA . SER B 1 370 ? 16.797 33.25 12.398 1 90.19 370 SER B CA 1
ATOM 11026 C C . SER B 1 370 ? 17.016 31.781 12.773 1 90.19 370 SER B C 1
ATOM 11028 O O . SER B 1 370 ? 17.719 31.469 13.742 1 90.19 370 SER B O 1
ATOM 11030 N N . VAL B 1 371 ? 16.422 30.938 12.047 1 83.56 371 VAL B N 1
ATOM 11031 C CA . VAL B 1 371 ? 16.641 29.516 12.297 1 83.56 371 VAL B CA 1
ATOM 11032 C C . VAL B 1 371 ? 18.109 29.156 12.023 1 83.56 371 VAL B C 1
ATOM 11034 O O . VAL B 1 371 ? 18.688 28.344 12.742 1 83.56 371 VAL B O 1
ATOM 11037 N N . GLY B 1 372 ? 18.641 29.766 10.977 1 83.06 372 GLY B N 1
ATOM 11038 C CA . GLY B 1 372 ? 20.062 29.578 10.703 1 83.06 372 GLY B CA 1
ATOM 11039 C C . GLY B 1 372 ? 20.953 29.984 11.852 1 83.06 372 GLY B C 1
ATOM 11040 O O . GLY B 1 372 ? 21.938 29.297 12.164 1 83.06 372 GLY B O 1
ATOM 11041 N N . LEU B 1 373 ? 20.547 31.016 12.516 1 87.69 373 LEU B N 1
ATOM 11042 C CA . LEU B 1 373 ? 21.312 31.516 13.648 1 87.69 373 LEU B CA 1
ATOM 11043 C C . LEU B 1 373 ? 21.297 30.531 14.805 1 87.69 373 LEU B C 1
ATOM 11045 O O . LEU B 1 373 ? 22.312 30.359 15.5 1 87.69 373 LEU B O 1
ATOM 11049 N N . GLY B 1 374 ? 20.219 29.859 15.008 1 85.81 374 GLY B N 1
ATOM 11050 C CA . GLY B 1 374 ? 20.062 28.906 16.094 1 85.81 374 GLY B CA 1
ATOM 11051 C C . GLY B 1 374 ? 20.672 27.547 15.781 1 85.81 374 GLY B C 1
ATOM 11052 O O . GLY B 1 374 ? 20.875 26.734 16.688 1 85.81 374 GLY B O 1
ATOM 11053 N N . THR B 1 375 ? 21.094 27.312 14.555 1 86.88 375 THR B N 1
ATOM 11054 C CA . THR B 1 375 ? 21.562 26 14.148 1 86.88 375 THR B CA 1
ATOM 11055 C C . THR B 1 375 ? 23 25.781 14.617 1 86.88 375 THR B C 1
ATOM 11057 O O . THR B 1 375 ? 23.453 24.641 14.75 1 86.88 375 THR B O 1
ATOM 11060 N N . VAL B 1 376 ? 23.766 26.812 14.906 1 86.81 376 VAL B N 1
ATOM 11061 C CA . VAL B 1 376 ? 25.172 26.656 15.281 1 86.81 376 VAL B CA 1
ATOM 11062 C C . VAL B 1 376 ? 25.281 25.875 16.578 1 86.81 376 VAL B C 1
ATOM 11064 O O . VAL B 1 376 ? 26.047 24.906 16.672 1 86.81 376 VAL B O 1
ATOM 11067 N N . VAL B 1 377 ? 24.5 26.297 17.547 1 87.31 377 VAL B N 1
ATOM 11068 C CA . VAL B 1 377 ? 24.547 25.625 18.844 1 87.31 377 VAL B CA 1
ATOM 11069 C C . VAL B 1 377 ? 24.016 24.203 18.719 1 87.31 377 VAL B C 1
ATOM 11071 O O . VAL B 1 377 ? 24.547 23.266 19.328 1 87.31 377 VAL B O 1
ATOM 11074 N N . GLY B 1 378 ? 23.047 24.062 17.922 1 87.19 378 GLY B N 1
ATOM 11075 C CA . GLY B 1 378 ? 22.438 22.75 17.734 1 87.19 378 GLY B CA 1
ATOM 11076 C C . GLY B 1 378 ? 23.359 21.766 17.031 1 87.19 378 GLY B C 1
ATOM 11077 O O . GLY B 1 378 ? 23.422 20.594 17.391 1 87.19 378 GLY B O 1
ATOM 11078 N N . MET B 1 379 ? 24.109 22.172 16.062 1 86.81 379 MET B N 1
ATOM 11079 C CA . MET B 1 379 ? 24.969 21.297 15.289 1 86.81 379 MET B CA 1
ATOM 11080 C C . MET B 1 379 ? 26.141 20.812 16.125 1 86.81 379 MET B C 1
ATOM 11082 O O . MET B 1 379 ? 26.594 19.672 15.977 1 86.81 379 MET B O 1
ATOM 11086 N N . VAL B 1 380 ? 26.625 21.688 16.984 1 85.38 380 VAL B N 1
ATOM 11087 C CA . VAL B 1 380 ? 27.734 21.297 17.859 1 85.38 380 VAL B CA 1
ATOM 11088 C C . VAL B 1 380 ? 27.25 20.266 18.875 1 85.38 380 VAL B C 1
ATOM 11090 O O . VAL B 1 380 ? 27.953 19.266 19.141 1 85.38 380 VAL B O 1
ATOM 11093 N N . ASP B 1 381 ? 26.078 20.531 19.375 1 87 381 ASP B N 1
ATOM 11094 C CA . ASP B 1 381 ? 25.5 19.609 20.328 1 87 381 ASP B CA 1
ATOM 11095 C C . ASP B 1 381 ? 25.219 18.25 19.688 1 87 381 ASP B C 1
ATOM 11097 O O . ASP B 1 381 ? 25.516 17.203 20.266 1 87 381 ASP B O 1
ATOM 11101 N N . GLU B 1 382 ? 24.688 18.266 18.484 1 84.94 382 GLU B N 1
ATOM 11102 C CA . GLU B 1 382 ? 24.312 17.031 17.797 1 84.94 382 GLU B CA 1
ATOM 11103 C C . GLU B 1 382 ? 25.547 16.219 17.422 1 84.94 382 GLU B C 1
ATOM 11105 O O . GLU B 1 382 ? 25.516 14.984 17.438 1 84.94 382 GLU B O 1
ATOM 11110 N N . ARG B 1 383 ? 26.516 16.844 17.047 1 76.75 383 ARG B N 1
ATOM 11111 C CA . ARG B 1 383 ? 27.75 16.156 16.703 1 76.75 383 ARG B CA 1
ATOM 11112 C C . ARG B 1 383 ? 28.312 15.414 17.906 1 76.75 383 ARG B C 1
ATOM 11114 O O . ARG B 1 383 ? 28.75 14.266 17.797 1 76.75 383 ARG B O 1
ATOM 11121 N N . ASP B 1 384 ? 28.312 16.109 19.047 1 76.94 384 ASP B N 1
ATOM 11122 C CA . ASP B 1 384 ? 28.844 15.5 20.25 1 76.94 384 ASP B CA 1
ATOM 11123 C C . ASP B 1 384 ? 28.016 14.289 20.672 1 76.94 384 ASP B C 1
ATOM 11125 O O . ASP B 1 384 ? 28.562 13.266 21.094 1 76.94 384 ASP B O 1
ATOM 11129 N N . ARG B 1 385 ? 26.844 14.414 20.453 1 79.88 385 ARG B N 1
ATOM 11130 C CA . ARG B 1 385 ? 25.953 13.305 20.812 1 79.88 385 ARG B CA 1
ATOM 11131 C C . ARG B 1 385 ? 26.062 12.164 19.812 1 79.88 385 ARG B C 1
ATOM 11133 O O . ARG B 1 385 ? 25.984 10.992 20.188 1 79.88 385 ARG B O 1
ATOM 11140 N N . ALA B 1 386 ? 26.172 12.5 18.547 1 75.25 386 ALA B N 1
ATOM 11141 C CA . ALA B 1 386 ? 26.328 11.477 17.516 1 75.25 386 ALA B CA 1
ATOM 11142 C C . ALA B 1 386 ? 27.625 10.695 17.703 1 75.25 386 ALA B C 1
ATOM 11144 O O . ALA B 1 386 ? 27.656 9.477 17.5 1 75.25 386 ALA B O 1
ATOM 11145 N N . LEU B 1 387 ? 28.688 11.367 18.094 1 72.25 387 LEU B N 1
ATOM 11146 C CA . LEU B 1 387 ? 29.969 10.711 18.344 1 72.25 387 LEU B CA 1
ATOM 11147 C C . LEU B 1 387 ? 29.891 9.781 19.547 1 72.25 387 LEU B C 1
ATOM 11149 O O . LEU B 1 387 ? 30.438 8.672 19.516 1 72.25 387 LEU B O 1
ATOM 11153 N N . LYS B 1 388 ? 29.219 10.258 20.5 1 74.56 388 LYS B N 1
ATOM 11154 C CA . LYS B 1 388 ? 29.031 9.422 21.688 1 74.56 388 LYS B CA 1
ATOM 11155 C C . LYS B 1 388 ? 28.203 8.18 21.359 1 74.56 388 LYS B C 1
ATOM 11157 O O . LYS B 1 388 ? 28.516 7.078 21.812 1 74.56 388 LYS B O 1
ATOM 11162 N N . ALA B 1 389 ? 27.234 8.367 20.547 1 75.06 389 ALA B N 1
ATOM 11163 C CA . ALA B 1 389 ? 26.344 7.262 20.188 1 75.06 389 ALA B CA 1
ATOM 11164 C C . ALA B 1 389 ? 27.078 6.254 19.297 1 75.06 389 ALA B C 1
ATOM 11166 O O . ALA B 1 389 ? 26.844 5.047 19.406 1 75.06 389 ALA B O 1
ATOM 11167 N N . GLN B 1 390 ? 27.875 6.684 18.391 1 71.81 390 GLN B N 1
ATOM 11168 C CA . GLN B 1 390 ? 28.609 5.797 17.5 1 71.81 390 GLN B CA 1
ATOM 11169 C C . GLN B 1 390 ? 29.641 4.973 18.266 1 71.81 390 GLN B C 1
ATOM 11171 O O . GLN B 1 390 ? 29.938 3.832 17.891 1 71.81 390 GLN B O 1
ATOM 11176 N N . VAL B 1 391 ? 30.203 5.594 19.297 1 68.81 391 VAL B N 1
ATOM 11177 C CA . VAL B 1 391 ? 31.203 4.895 20.094 1 68.81 391 VAL B CA 1
ATOM 11178 C C . VAL B 1 391 ? 30.516 3.846 20.969 1 68.81 391 VAL B C 1
ATOM 11180 O O . VAL B 1 391 ? 31.031 2.736 21.141 1 68.81 391 VAL B O 1
ATOM 11183 N N . GLU B 1 392 ? 29.359 4.152 21.375 1 72 392 GLU B N 1
ATOM 11184 C CA . GLU B 1 392 ? 28.672 3.26 22.297 1 72 392 GLU B CA 1
ATOM 11185 C C . GLU B 1 392 ? 27.938 2.156 21.547 1 72 392 GLU B C 1
ATOM 11187 O O . GLU B 1 392 ? 27.953 0.996 21.969 1 72 392 GLU B O 1
ATOM 11192 N N . ASN B 1 393 ? 27.219 2.473 20.406 1 70 393 ASN B N 1
ATOM 11193 C CA . ASN B 1 393 ? 26.438 1.518 19.625 1 70 393 ASN B CA 1
ATOM 11194 C C . ASN B 1 393 ? 26.734 1.624 18.141 1 70 393 ASN B C 1
ATOM 11196 O O . ASN B 1 393 ? 25.953 2.225 17.391 1 70 393 ASN B O 1
ATOM 11200 N N . PRO B 1 394 ? 27.844 0.93 17.766 1 68.06 394 PRO B N 1
ATOM 11201 C CA . PRO B 1 394 ? 28.203 1.061 16.344 1 68.06 394 PRO B CA 1
ATOM 11202 C C . PRO B 1 394 ? 27.219 0.338 15.422 1 68.06 394 PRO B C 1
ATOM 11204 O O . PRO B 1 394 ? 26.594 -0.643 15.836 1 68.06 394 PRO B O 1
ATOM 11207 N N . LEU B 1 395 ? 26.922 0.906 14.297 1 68.94 395 LEU B N 1
ATOM 11208 C CA . LEU B 1 395 ? 26.094 0.268 13.289 1 68.94 395 LEU B CA 1
ATOM 11209 C C . LEU B 1 395 ? 26.672 -1.082 12.883 1 68.94 395 LEU B C 1
ATOM 11211 O O . LEU B 1 395 ? 27.875 -1.294 12.961 1 68.94 395 LEU B O 1
ATOM 11215 N N . PRO B 1 396 ? 25.844 -2.227 12.82 1 61.12 396 PRO B N 1
ATOM 11216 C CA . PRO B 1 396 ? 26.25 -3.619 12.617 1 61.12 396 PRO B CA 1
ATOM 11217 C C . PRO B 1 396 ? 27.375 -3.766 11.602 1 61.12 396 PRO B C 1
ATOM 11219 O O . PRO B 1 396 ? 28.219 -4.652 11.734 1 61.12 396 PRO B O 1
ATOM 11222 N N . TYR B 1 397 ? 27.359 -3.17 10.539 1 60.16 397 TYR B N 1
ATOM 11223 C CA . TYR B 1 397 ? 28.344 -3.443 9.508 1 60.16 397 TYR B CA 1
ATOM 11224 C C . TYR B 1 397 ? 29.609 -2.613 9.719 1 60.16 397 TYR B C 1
ATOM 11226 O O . TYR B 1 397 ? 29.578 -1.39 9.562 1 60.16 397 TYR B O 1
ATOM 11234 N N . ALA B 1 398 ? 30.422 -3.191 10.875 1 56.06 398 ALA B N 1
ATOM 11235 C CA . ALA B 1 398 ? 31.641 -2.59 11.414 1 56.06 398 ALA B CA 1
ATOM 11236 C C . ALA B 1 398 ? 32.594 -2.18 10.297 1 56.06 398 ALA B C 1
ATOM 11238 O O . ALA B 1 398 ? 33.031 -3.021 9.516 1 56.06 398 ALA B O 1
ATOM 11239 N N . THR B 1 399 ? 32.406 -1.017 9.859 1 60.16 399 THR B N 1
ATOM 11240 C CA . THR B 1 399 ? 33.125 -0.272 8.828 1 60.16 399 THR B CA 1
ATOM 11241 C C . THR B 1 399 ? 34.531 0.052 9.281 1 60.16 399 THR B C 1
ATOM 11243 O O . THR B 1 399 ? 34.75 0.965 10.086 1 60.16 399 THR B O 1
ATOM 11246 N N . SER B 1 400 ? 35.406 -1.014 9.266 1 67.06 400 SER B N 1
ATOM 11247 C CA . SER B 1 400 ? 36.781 -0.757 9.68 1 67.06 400 SER B CA 1
ATOM 11248 C C . SER B 1 400 ? 37.25 0.62 9.219 1 67.06 400 SER B C 1
ATOM 11250 O O . SER B 1 400 ? 37.938 1.327 9.953 1 67.06 400 SER B O 1
ATOM 11252 N N . ARG B 1 401 ? 36.688 1.029 8.094 1 71.12 401 ARG B N 1
ATOM 11253 C CA . ARG B 1 401 ? 37.156 2.324 7.59 1 71.12 401 ARG B CA 1
ATOM 11254 C C . ARG B 1 401 ? 36.562 3.465 8.414 1 71.12 401 ARG B C 1
ATOM 11256 O O . ARG B 1 401 ? 37.25 4.434 8.727 1 71.12 401 ARG B O 1
ATOM 11263 N N . SER B 1 402 ? 35.312 3.203 8.75 1 70.19 402 SER B N 1
ATOM 11264 C CA . SER B 1 402 ? 34.625 4.238 9.516 1 70.19 402 SER B CA 1
ATOM 11265 C C . SER B 1 402 ? 35.188 4.324 10.938 1 70.19 402 SER B C 1
ATOM 11267 O O . SER B 1 402 ? 35.312 5.414 11.492 1 70.19 402 SER B O 1
ATOM 11269 N N . LYS B 1 403 ? 35.531 3.166 11.469 1 71.56 403 LYS B N 1
ATOM 11270 C CA . LYS B 1 403 ? 36.125 3.145 12.805 1 71.56 403 LYS B CA 1
ATOM 11271 C C . LYS B 1 403 ? 37.469 3.844 12.82 1 71.56 403 LYS B C 1
ATOM 11273 O O . LYS B 1 403 ? 37.781 4.605 13.742 1 71.56 403 LYS B O 1
ATOM 11278 N N . ASN B 1 404 ? 38.219 3.523 11.766 1 69.69 404 ASN B N 1
ATOM 11279 C CA . ASN B 1 404 ? 39.5 4.172 11.672 1 69.69 404 ASN B CA 1
ATOM 11280 C C . ASN B 1 404 ? 39.375 5.68 11.5 1 69.69 404 ASN B C 1
ATOM 11282 O O . ASN B 1 404 ? 40.156 6.445 12.055 1 69.69 404 ASN B O 1
ATOM 11286 N N . MET B 1 405 ? 38.312 6.004 10.82 1 67.75 405 MET B N 1
ATOM 11287 C CA . MET B 1 405 ? 38.094 7.43 10.594 1 67.75 405 MET B CA 1
ATOM 11288 C C . MET B 1 405 ? 37.688 8.117 11.891 1 67.75 405 MET B C 1
ATOM 11290 O O . MET B 1 405 ? 38.156 9.211 12.203 1 67.75 405 MET B O 1
ATOM 11294 N N . TYR B 1 406 ? 36.875 7.484 12.734 1 69.44 406 TYR B N 1
ATOM 11295 C CA . TYR B 1 406 ? 36.406 8.055 13.984 1 69.44 406 TYR B CA 1
ATOM 11296 C C . TYR B 1 406 ? 37.531 8.109 15.016 1 69.44 406 TYR B C 1
ATOM 11298 O O . TYR B 1 406 ? 37.656 9.078 15.773 1 69.44 406 TYR B O 1
ATOM 11306 N N . GLU B 1 407 ? 38.344 7.027 15 1 69.19 407 GLU B N 1
ATOM 11307 C CA . GLU B 1 407 ? 39.469 7 15.938 1 69.19 407 GLU B CA 1
ATOM 11308 C C . GLU B 1 407 ? 40.469 8.102 15.625 1 69.19 407 GLU B C 1
ATOM 11310 O O . GLU B 1 407 ? 41.031 8.727 16.531 1 69.19 407 GLU B O 1
ATOM 11315 N N . ARG B 1 408 ? 40.594 8.367 14.375 1 64.38 408 ARG B N 1
ATOM 11316 C CA . ARG B 1 408 ? 41.5 9.43 13.969 1 64.38 408 ARG B CA 1
ATOM 11317 C C . ARG B 1 408 ? 40.969 10.797 14.352 1 64.38 408 ARG B C 1
ATOM 11319 O O . ARG B 1 408 ? 41.719 11.688 14.75 1 64.38 408 ARG B O 1
ATOM 11326 N N . VAL B 1 409 ? 39.688 10.945 14.242 1 63.97 409 VAL B N 1
ATOM 11327 C CA . VAL B 1 409 ? 39.062 12.219 14.57 1 63.97 409 VAL B CA 1
ATOM 11328 C C . VAL B 1 409 ? 39.125 12.461 16.078 1 63.97 409 VAL B C 1
ATOM 11330 O O . VAL B 1 409 ? 39.406 13.57 16.531 1 63.97 409 VAL B O 1
ATOM 11333 N N . ILE B 1 410 ? 38.938 11.453 16.859 1 65.19 410 ILE B N 1
ATOM 11334 C CA . ILE B 1 410 ? 38.969 11.57 18.312 1 65.19 410 ILE B CA 1
ATOM 11335 C C . ILE B 1 410 ? 40.375 11.867 18.797 1 65.19 410 ILE B C 1
ATOM 11337 O O . ILE B 1 410 ? 40.594 12.695 19.688 1 65.19 410 ILE B O 1
ATOM 11341 N N . THR B 1 411 ? 41.344 11.234 18.156 1 63.81 411 THR B N 1
ATOM 11342 C CA . THR B 1 411 ? 42.75 11.43 18.562 1 63.81 411 THR B CA 1
ATOM 11343 C C . THR B 1 411 ? 43.219 12.82 18.188 1 63.81 411 THR B C 1
ATOM 11345 O O . THR B 1 411 ? 43.969 13.453 18.953 1 63.81 411 THR B O 1
ATOM 11348 N N . SER B 1 412 ? 42.75 13.289 17.016 1 61.44 412 SER B N 1
ATOM 11349 C CA . SER B 1 412 ? 43.156 14.625 16.578 1 61.44 412 SER B CA 1
ATOM 11350 C C . SER B 1 412 ? 42.531 15.711 17.438 1 61.44 412 SER B C 1
ATOM 11352 O O . SER B 1 412 ? 43.125 16.766 17.656 1 61.44 412 SER B O 1
ATOM 11354 N N . GLU B 1 413 ? 41.375 15.562 17.922 1 60.94 413 GLU B N 1
ATOM 11355 C CA . GLU B 1 413 ? 40.656 16.547 18.75 1 60.94 413 GLU B CA 1
ATOM 11356 C C . GLU B 1 413 ? 41.281 16.609 20.141 1 60.94 413 GLU B C 1
ATOM 11358 O O . GLU B 1 413 ? 41.344 17.688 20.75 1 60.94 413 GLU B O 1
ATOM 11363 N N . LYS B 1 414 ? 41.688 15.5 20.656 1 59.06 414 LYS B N 1
ATOM 11364 C CA . LYS B 1 414 ? 42.312 15.508 21.969 1 59.06 414 LYS B CA 1
ATOM 11365 C C . LYS B 1 414 ? 43.688 16.203 21.938 1 59.06 414 LYS B C 1
ATOM 11367 O O . LYS B 1 414 ? 44.062 16.891 22.891 1 59.06 414 LYS B O 1
ATOM 11372 N N . GLY B 1 415 ? 44.438 16.094 20.859 1 52.84 415 GLY B N 1
ATOM 11373 C CA . GLY B 1 415 ? 45.781 16.672 20.781 1 52.84 415 GLY B CA 1
ATOM 11374 C C . GLY B 1 415 ? 45.781 18.141 20.391 1 52.84 415 GLY B C 1
ATOM 11375 O O . GLY B 1 415 ? 46.781 18.828 20.531 1 52.84 415 GLY B O 1
ATOM 11376 N N . ALA B 1 416 ? 44.812 18.688 19.625 1 51.38 416 ALA B N 1
ATOM 11377 C CA . ALA B 1 416 ? 44.938 20.031 19.031 1 51.38 416 ALA B CA 1
ATOM 11378 C C . ALA B 1 416 ? 44.5 21.094 20.031 1 51.38 416 ALA B C 1
ATOM 11380 O O . ALA B 1 416 ? 43.469 20.969 20.703 1 51.38 416 ALA B O 1
ATOM 11381 N N . GLY B 1 417 ? 45.281 21.875 20.828 1 46.22 417 GLY B N 1
ATOM 11382 C CA . GLY B 1 417 ? 45.125 23.016 21.719 1 46.22 417 GLY B CA 1
ATOM 11383 C C . GLY B 1 417 ? 44 23.953 21.312 1 46.22 417 GLY B C 1
ATOM 11384 O O . GLY B 1 417 ? 43.562 24.766 22.125 1 46.22 417 GLY B O 1
ATOM 11385 N N . SER B 1 418 ? 43.875 24.562 20.031 1 53.25 418 SER B N 1
ATOM 11386 C CA . SER B 1 418 ? 43.031 25.656 19.594 1 53.25 418 SER B CA 1
ATOM 11387 C C . SER B 1 418 ? 41.625 25.172 19.219 1 53.25 418 SER B C 1
ATOM 11389 O O . SER B 1 418 ? 41.312 25.031 18.047 1 53.25 418 SER B O 1
ATOM 11391 N N . ASN B 1 419 ? 40.844 24.688 20.219 1 66.19 419 ASN B N 1
ATOM 11392 C CA . ASN B 1 419 ? 39.5 24.109 20.172 1 66.19 419 ASN B CA 1
ATOM 11393 C C . ASN B 1 419 ? 38.438 25.188 20.188 1 66.19 419 ASN B C 1
ATOM 11395 O O . ASN B 1 419 ? 38.719 26.359 20.375 1 66.19 419 ASN B O 1
ATOM 11399 N N . LEU B 1 420 ? 37.188 25.062 19.734 1 76.94 420 LEU B N 1
ATOM 11400 C CA . LEU B 1 420 ? 36.031 25.984 19.703 1 76.94 420 LEU B CA 1
ATOM 11401 C C . LEU B 1 420 ? 35.969 26.812 20.969 1 76.94 420 LEU B C 1
ATOM 11403 O O . LEU B 1 420 ? 35.562 27.969 20.953 1 76.94 420 LEU B O 1
ATOM 11407 N N . GLU B 1 421 ? 36.656 26.375 22.047 1 79.56 421 GLU B N 1
ATOM 11408 C CA . GLU B 1 421 ? 36.625 27.047 23.359 1 79.56 421 GLU B CA 1
ATOM 11409 C C . GLU B 1 421 ? 37.531 28.297 23.344 1 79.56 421 GLU B C 1
ATOM 11411 O O . GLU B 1 421 ? 37.188 29.281 24 1 79.56 421 GLU B O 1
ATOM 11416 N N . ASP B 1 422 ? 38.562 28.266 22.547 1 78.31 422 ASP B N 1
ATOM 11417 C CA . ASP B 1 422 ? 39.5 29.375 22.531 1 78.31 422 ASP B CA 1
ATOM 11418 C C . ASP B 1 422 ? 39.062 30.453 21.531 1 78.31 422 ASP B C 1
ATOM 11420 O O . ASP B 1 422 ? 39.469 31.609 21.641 1 78.31 422 ASP B O 1
ATOM 11424 N N . LEU B 1 423 ? 38.25 30.078 20.609 1 84.56 423 LEU B N 1
ATOM 11425 C CA . LEU B 1 423 ? 37.844 31 19.531 1 84.56 423 LEU B CA 1
ATOM 11426 C C . LEU B 1 423 ? 36.594 31.75 19.891 1 84.56 423 LEU B C 1
ATOM 11428 O O . LEU B 1 423 ? 36.312 32.844 19.359 1 84.56 423 LEU B O 1
ATOM 11432 N N . LEU B 1 424 ? 35.781 31.328 20.828 1 87.94 424 LEU B N 1
ATOM 11433 C CA . LEU B 1 424 ? 34.469 31.891 21.141 1 87.94 424 LEU B CA 1
ATOM 11434 C C . LEU B 1 424 ? 34.594 33.281 21.766 1 87.94 424 LEU B C 1
ATOM 11436 O O . LEU B 1 424 ? 33.844 34.219 21.391 1 87.94 424 LEU B O 1
ATOM 11440 N N . PRO B 1 425 ? 35.594 33.438 22.672 1 86 425 PRO B N 1
ATOM 11441 C CA . PRO B 1 425 ? 35.719 34.781 23.234 1 86 425 PRO B CA 1
ATOM 11442 C C . PRO B 1 425 ? 36.156 35.844 22.219 1 86 425 PRO B C 1
ATOM 11444 O O . PRO B 1 425 ? 35.75 37 22.297 1 86 425 PRO B O 1
ATOM 11447 N N . GLU B 1 426 ? 36.938 35.438 21.234 1 85.38 426 GLU B N 1
ATOM 11448 C CA . GLU B 1 426 ? 37.344 36.375 20.172 1 85.38 426 GLU B CA 1
ATOM 11449 C C . GLU B 1 426 ? 36.188 36.688 19.25 1 85.38 426 GLU B C 1
ATOM 11451 O O . GLU B 1 426 ? 36.031 37.844 18.812 1 85.38 426 GLU B O 1
ATOM 11456 N N . LEU B 1 427 ? 35.438 35.719 19.047 1 89.06 427 LEU B N 1
ATOM 11457 C CA . LEU B 1 427 ? 34.25 35.906 18.219 1 89.06 427 LEU B CA 1
ATOM 11458 C C . LEU B 1 427 ? 33.25 36.812 18.922 1 89.06 427 LEU B C 1
ATOM 11460 O O . LEU B 1 427 ? 32.594 37.625 18.266 1 89.06 427 LEU B O 1
ATOM 11464 N N . LYS B 1 428 ? 33.156 36.688 20.234 1 90.88 428 LYS B N 1
ATOM 11465 C CA . LYS B 1 428 ? 32.25 37.531 21.031 1 90.88 428 LYS B CA 1
ATOM 11466 C C . LYS B 1 428 ? 32.688 39 20.922 1 90.88 428 LYS B C 1
ATOM 11468 O O . LYS B 1 428 ? 31.828 39.875 20.703 1 90.88 428 LYS B O 1
ATOM 11473 N N . ALA B 1 429 ? 33.938 39.25 20.953 1 88.88 429 ALA B N 1
ATOM 11474 C CA . ALA B 1 429 ? 34.438 40.625 20.891 1 88.88 429 ALA B CA 1
ATOM 11475 C C . ALA B 1 429 ? 34.281 41.219 19.5 1 88.88 429 ALA B C 1
ATOM 11477 O O . ALA B 1 429 ? 33.938 42.375 19.344 1 88.88 429 ALA B O 1
ATOM 11478 N N . GLU B 1 430 ? 34.469 40.406 18.516 1 88.75 430 GLU B N 1
ATOM 11479 C CA . GLU B 1 430 ? 34.406 40.875 17.141 1 88.75 430 GLU B CA 1
ATOM 11480 C C . GLU B 1 430 ? 33 41.188 16.719 1 88.75 430 GLU B C 1
ATOM 11482 O O . GLU B 1 430 ? 32.75 42.062 15.891 1 88.75 430 GLU B O 1
ATOM 11487 N N . THR B 1 431 ? 32.031 40.469 17.203 1 92.12 431 THR B N 1
ATOM 11488 C CA . THR B 1 431 ? 30.656 40.594 16.734 1 92.12 431 THR B CA 1
ATOM 11489 C C . THR B 1 431 ? 29.828 41.438 17.719 1 92.12 431 THR B C 1
ATOM 11491 O O . THR B 1 431 ? 28.625 41.594 17.547 1 92.12 431 THR B O 1
ATOM 11494 N N . ALA B 1 432 ? 30.344 41.969 18.781 1 92.31 432 ALA B N 1
ATOM 11495 C CA . ALA B 1 432 ? 29.625 42.656 19.844 1 92.31 432 ALA B CA 1
ATOM 11496 C C . ALA B 1 432 ? 28.891 43.875 19.297 1 92.31 432 ALA B C 1
ATOM 11498 O O . ALA B 1 432 ? 27.703 44.094 19.609 1 92.31 432 ALA B O 1
ATOM 11499 N N . ASP B 1 433 ? 29.562 44.688 18.438 1 92.81 433 ASP B N 1
ATOM 11500 C CA . ASP B 1 433 ? 28.953 45.875 17.906 1 92.81 433 ASP B CA 1
ATOM 11501 C C . ASP B 1 433 ? 27.812 45.562 16.953 1 92.81 433 ASP B C 1
ATOM 11503 O O . ASP B 1 433 ? 26.766 46.188 16.953 1 92.81 433 ASP B O 1
ATOM 11507 N N . LEU B 1 434 ? 28.047 44.594 16.172 1 94.62 434 LEU B N 1
ATOM 11508 C CA . LEU B 1 434 ? 27.031 44.188 15.211 1 94.62 434 LEU B CA 1
ATOM 11509 C C . LEU B 1 434 ? 25.812 43.625 15.922 1 94.62 434 LEU B C 1
ATOM 11511 O O . LEU B 1 434 ? 24.672 43.938 15.562 1 94.62 434 LEU B O 1
ATOM 11515 N N . ARG B 1 435 ? 25.969 42.812 16.969 1 95.56 435 ARG B N 1
ATOM 11516 C CA . ARG B 1 435 ? 24.875 42.219 17.734 1 95.56 435 ARG B CA 1
ATOM 11517 C C . ARG B 1 435 ? 24.078 43.281 18.469 1 95.56 435 ARG B C 1
ATOM 11519 O O . ARG B 1 435 ? 22.844 43.25 18.5 1 95.56 435 ARG B O 1
ATOM 11526 N N . ALA B 1 436 ? 24.766 44.25 18.969 1 95.56 436 ALA B N 1
ATOM 11527 C CA . ALA B 1 436 ? 24.094 45.344 19.672 1 95.56 436 ALA B CA 1
ATOM 11528 C C . ALA B 1 436 ? 23.281 46.188 18.719 1 95.56 436 ALA B C 1
ATOM 11530 O O . ALA B 1 436 ? 22.172 46.625 19.031 1 95.56 436 ALA B O 1
ATOM 11531 N N . ALA B 1 437 ? 23.906 46.5 17.531 1 96.81 437 ALA B N 1
ATOM 11532 C CA . ALA B 1 437 ? 23.188 47.281 16.531 1 96.81 437 ALA B CA 1
ATOM 11533 C C . ALA B 1 437 ? 21.953 46.531 16.031 1 96.81 437 ALA B C 1
ATOM 11535 O O . ALA B 1 437 ? 20.891 47.156 15.82 1 96.81 437 ALA B O 1
ATOM 11536 N N . ALA B 1 438 ? 22.109 45.25 15.82 1 97.38 438 ALA B N 1
ATOM 11537 C CA . ALA B 1 438 ? 20.984 44.438 15.352 1 97.38 438 ALA B CA 1
ATOM 11538 C C . ALA B 1 438 ? 19.891 44.375 16.406 1 97.38 438 ALA B C 1
ATOM 11540 O O . ALA B 1 438 ? 18.703 44.469 16.078 1 97.38 438 ALA B O 1
ATOM 11541 N N . GLU B 1 439 ? 20.234 44.156 17.719 1 96.88 439 GLU B N 1
ATOM 11542 C CA . GLU B 1 439 ? 19.266 44.094 18.797 1 96.88 439 GLU B CA 1
ATOM 11543 C C . GLU B 1 439 ? 18.5 45.406 18.938 1 96.88 439 GLU B C 1
ATOM 11545 O O . GLU B 1 439 ? 17.281 45.438 19.078 1 96.88 439 GLU B O 1
ATOM 11550 N N . GLY B 1 440 ? 19.234 46.531 18.844 1 95.06 440 GLY B N 1
ATOM 11551 C CA . GLY B 1 440 ? 18.609 47.812 18.953 1 95.06 440 GLY B CA 1
ATOM 11552 C C . GLY B 1 440 ? 17.656 48.125 17.812 1 95.06 440 GLY B C 1
ATOM 11553 O O . GLY B 1 440 ? 16.562 48.656 18.031 1 95.06 440 GLY B O 1
ATOM 11554 N N . ALA B 1 441 ? 18.078 47.812 16.609 1 97.19 441 ALA B N 1
ATOM 11555 C CA . ALA B 1 441 ? 17.234 48.094 15.445 1 97.19 441 ALA B CA 1
ATOM 11556 C C . ALA B 1 441 ? 16 47.188 15.461 1 97.19 441 ALA B C 1
ATOM 11558 O O . ALA B 1 441 ? 14.898 47.656 15.133 1 97.19 441 ALA B O 1
ATOM 11559 N N . PHE B 1 442 ? 16.188 45.906 15.836 1 97.19 442 PHE B N 1
ATOM 11560 C CA . PHE B 1 442 ? 15.086 44.969 15.867 1 97.19 442 PHE B CA 1
ATOM 11561 C C . PHE B 1 442 ? 14.078 45.344 16.938 1 97.19 442 PHE B C 1
ATOM 11563 O O . PHE B 1 442 ? 12.867 45.344 16.703 1 97.19 442 PHE B O 1
ATOM 11570 N N . ALA B 1 443 ? 14.523 45.688 18.125 1 95.75 443 ALA B N 1
ATOM 11571 C CA . ALA B 1 443 ? 13.656 46.094 19.219 1 95.75 443 ALA B CA 1
ATOM 11572 C C . ALA B 1 443 ? 12.883 47.375 18.859 1 95.75 443 ALA B C 1
ATOM 11574 O O . ALA B 1 443 ? 11.711 47.5 19.203 1 95.75 443 ALA B O 1
ATOM 11575 N N . GLY B 1 444 ? 13.562 48.344 18.156 1 94.19 444 GLY B N 1
ATOM 11576 C CA . GLY B 1 444 ? 12.891 49.531 17.703 1 94.19 444 GLY B CA 1
ATOM 11577 C C . GLY B 1 444 ? 11.773 49.281 16.719 1 94.19 444 GLY B C 1
ATOM 11578 O O . GLY B 1 444 ? 10.711 49.906 16.781 1 94.19 444 GLY B O 1
ATOM 11579 N N . GLY B 1 445 ? 12.031 48.375 15.805 1 94.88 445 GLY B N 1
ATOM 11580 C CA . GLY B 1 445 ? 10.992 48 14.852 1 94.88 445 GLY B CA 1
ATOM 11581 C C . GLY B 1 445 ? 9.812 47.281 15.508 1 94.88 445 GLY B C 1
ATOM 11582 O O . GLY B 1 445 ? 8.656 47.531 15.148 1 94.88 445 GLY B O 1
ATOM 11583 N N . ILE B 1 446 ? 10.047 46.375 16.5 1 95.88 446 ILE B N 1
ATOM 11584 C CA . ILE B 1 446 ? 9.008 45.656 17.203 1 95.88 446 ILE B CA 1
ATOM 11585 C C . ILE B 1 446 ? 8.141 46.625 18 1 95.88 446 ILE B C 1
ATOM 11587 O O . ILE B 1 446 ? 6.914 46.531 18 1 95.88 446 ILE B O 1
ATOM 11591 N N . ASP B 1 447 ? 8.766 47.594 18.594 1 92.75 447 ASP B N 1
ATOM 11592 C CA . ASP B 1 447 ? 8.031 48.562 19.391 1 92.75 447 ASP B CA 1
ATOM 11593 C C . ASP B 1 447 ? 7.141 49.438 18.516 1 92.75 447 ASP B C 1
ATOM 11595 O O . ASP B 1 447 ? 6.023 49.781 18.906 1 92.75 447 ASP B O 1
ATOM 11599 N N . PHE B 1 448 ? 7.637 49.875 17.375 1 93.12 448 PHE B N 1
ATOM 11600 C CA . PHE B 1 448 ? 6.832 50.625 16.438 1 93.12 448 PHE B CA 1
ATOM 11601 C C . PHE B 1 448 ? 5.562 49.875 16.062 1 93.12 448 PHE B C 1
ATOM 11603 O O . PHE B 1 448 ? 4.461 50.438 16.141 1 93.12 448 PHE B O 1
ATOM 11610 N N . LEU B 1 449 ? 5.727 48.562 15.703 1 94.44 449 LEU B N 1
ATOM 11611 C CA . LEU B 1 449 ? 4.578 47.75 15.289 1 94.44 449 LEU B CA 1
ATOM 11612 C C . LEU B 1 449 ? 3.619 47.531 16.453 1 94.44 449 LEU B C 1
ATOM 11614 O O . LEU B 1 449 ? 2.4 47.531 16.266 1 94.44 449 LEU B O 1
ATOM 11618 N N . ASP B 1 450 ? 4.145 47.312 17.641 1 92.81 450 ASP B N 1
ATOM 11619 C CA . ASP B 1 450 ? 3.32 47.062 18.828 1 92.81 450 ASP B CA 1
ATOM 11620 C C . ASP B 1 450 ? 2.506 48.312 19.172 1 92.81 450 ASP B C 1
ATOM 11622 O O . ASP B 1 450 ? 1.306 48.219 19.438 1 92.81 450 ASP B O 1
ATOM 11626 N N . VAL B 1 451 ? 3.078 49.531 19.078 1 91.5 451 VAL B N 1
ATOM 11627 C CA . VAL B 1 451 ? 2.418 50.781 19.469 1 91.5 451 VAL B CA 1
ATOM 11628 C C . VAL B 1 451 ? 1.378 51.156 18.422 1 91.5 451 VAL B C 1
ATOM 11630 O O . VAL B 1 451 ? 0.268 51.562 18.75 1 91.5 451 VAL B O 1
ATOM 11633 N N . ILE B 1 452 ? 1.678 51.062 17.172 1 90.44 452 ILE B N 1
ATOM 11634 C CA . ILE B 1 452 ? 0.741 51.438 16.125 1 90.44 452 ILE B CA 1
ATOM 11635 C C . ILE B 1 452 ? -0.477 50.5 16.156 1 90.44 452 ILE B C 1
ATOM 11637 O O . ILE B 1 452 ? -1.593 50.938 15.844 1 90.44 452 ILE B O 1
ATOM 11641 N N . ASN B 1 453 ? -0.211 49.25 16.516 1 91.56 453 ASN B N 1
ATOM 11642 C CA . ASN B 1 453 ? -1.314 48.312 16.547 1 91.56 453 ASN B CA 1
ATOM 11643 C C . ASN B 1 453 ? -2.252 48.594 17.719 1 91.56 453 ASN B C 1
ATOM 11645 O O . ASN B 1 453 ? -3.449 48.312 17.641 1 91.56 453 ASN B O 1
ATOM 11649 N N . ASN B 1 454 ? -1.756 49.125 18.797 1 88.25 454 ASN B N 1
ATOM 11650 C CA . ASN B 1 454 ? -2.574 49.375 19.969 1 88.25 454 ASN B CA 1
ATOM 11651 C C . ASN B 1 454 ? -3.08 50.812 20.031 1 88.25 454 ASN B C 1
ATOM 11653 O O . ASN B 1 454 ? -3.826 51.188 20.938 1 88.25 454 ASN B O 1
ATOM 11657 N N . SER B 1 455 ? -2.725 51.656 19.016 1 88.81 455 SER B N 1
ATOM 11658 C CA . SER B 1 455 ? -3.172 53.062 18.969 1 88.81 455 SER B CA 1
ATOM 11659 C C . SER B 1 455 ? -3.955 53.344 17.688 1 88.81 455 SER B C 1
ATOM 11661 O O . SER B 1 455 ? -3.799 54.406 17.094 1 88.81 455 SER B O 1
ATOM 11663 N N . ARG B 1 456 ? -4.684 52.438 17.328 1 88.69 456 ARG B N 1
ATOM 11664 C CA . ARG B 1 456 ? -5.422 52.594 16.078 1 88.69 456 ARG B CA 1
ATOM 11665 C C . ARG B 1 456 ? -6.531 53.656 16.25 1 88.69 456 ARG B C 1
ATOM 11667 O O . ARG B 1 456 ? -6.867 54.344 15.289 1 88.69 456 ARG B O 1
ATOM 11674 N N . TRP B 1 457 ? -7.215 53.688 17.438 1 85.56 457 TRP B N 1
ATOM 11675 C CA . TRP B 1 457 ? -8.344 54.562 17.656 1 85.56 457 TRP B CA 1
ATOM 11676 C C . TRP B 1 457 ? -7.969 55.688 18.656 1 85.56 457 TRP B C 1
ATOM 11678 O O . TRP B 1 457 ? -8.805 56.5 19 1 85.56 457 TRP B O 1
ATOM 11688 N N . LYS B 1 458 ? -6.688 55.562 19.094 1 83.94 458 LYS B N 1
ATOM 11689 C CA . LYS B 1 458 ? -6.16 56.562 20 1 83.94 458 LYS B CA 1
ATOM 11690 C C . LYS B 1 458 ? -4.977 57.281 19.375 1 83.94 458 LYS B C 1
ATOM 11692 O O . LYS B 1 458 ? -4.43 56.844 18.359 1 83.94 458 LYS B O 1
ATOM 11697 N N . LYS B 1 459 ? -4.77 58.375 19.906 1 81.56 459 LYS B N 1
ATOM 11698 C CA . LYS B 1 459 ? -3.609 59.125 19.438 1 81.56 459 LYS B CA 1
ATOM 11699 C C . LYS B 1 459 ? -2.309 58.406 19.766 1 81.56 459 LYS B C 1
ATOM 11701 O O . LYS B 1 459 ? -2.197 57.781 20.828 1 81.56 459 LYS B O 1
ATOM 11706 N N . THR B 1 460 ? -1.397 58.312 18.875 1 82.5 460 THR B N 1
ATOM 11707 C CA . THR B 1 460 ? -0.099 57.688 19.078 1 82.5 460 THR B CA 1
ATOM 11708 C C . THR B 1 460 ? 0.634 58.312 20.266 1 82.5 460 THR B C 1
ATOM 11710 O O . THR B 1 460 ? 0.712 59.531 20.375 1 82.5 460 THR B O 1
ATOM 11713 N N . PRO B 1 461 ? 0.991 57.469 21.156 1 85.38 461 PRO B N 1
ATOM 11714 C CA . PRO B 1 461 ? 1.697 58 22.312 1 85.38 461 PRO B CA 1
ATOM 11715 C C . PRO B 1 461 ? 2.955 58.781 21.938 1 85.38 461 PRO B C 1
ATOM 11717 O O . PRO B 1 461 ? 3.65 58.406 20.984 1 85.38 461 PRO B O 1
ATOM 11720 N N . LYS B 1 462 ? 3.213 59.844 22.609 1 79.75 462 LYS B N 1
ATOM 11721 C CA . LYS B 1 462 ? 4.363 60.688 22.344 1 79.75 462 LYS B CA 1
ATOM 11722 C C . LYS B 1 462 ? 5.672 60 22.703 1 79.75 462 LYS B C 1
ATOM 11724 O O . LYS B 1 462 ? 6.746 60.406 22.266 1 79.75 462 LYS B O 1
ATOM 11729 N N . SER B 1 463 ? 5.539 58.844 23.391 1 80.38 463 SER B N 1
ATOM 11730 C CA . SER B 1 463 ? 6.723 58.125 23.812 1 80.38 463 SER B CA 1
ATOM 11731 C C . SER B 1 463 ? 7.348 57.375 22.641 1 80.38 463 SER B C 1
ATOM 11733 O O . SER B 1 463 ? 8.508 56.969 22.703 1 80.38 463 SER B O 1
ATOM 11735 N N . LEU B 1 464 ? 6.672 57.094 21.578 1 83.25 464 LEU B N 1
ATOM 11736 C CA . LEU B 1 464 ? 7.246 56.438 20.391 1 83.25 464 LEU B CA 1
ATOM 11737 C C . LEU B 1 464 ? 8.195 57.375 19.672 1 83.25 464 LEU B C 1
ATOM 11739 O O . LEU B 1 464 ? 7.812 58.5 19.297 1 83.25 464 LEU B O 1
ATOM 11743 N N . PRO B 1 465 ? 9.43 56.969 19.719 1 84.38 465 PRO B N 1
ATOM 11744 C CA . PRO B 1 465 ? 10.383 57.812 19 1 84.38 465 PRO B CA 1
ATOM 11745 C C . PRO B 1 465 ? 9.984 58.062 17.547 1 84.38 465 PRO B C 1
ATOM 11747 O O . PRO B 1 465 ? 9.359 57.219 16.922 1 84.38 465 PRO B O 1
ATOM 11750 N N . GLY B 1 466 ? 10.258 59.219 17.047 1 81.81 466 GLY B N 1
ATOM 11751 C CA . GLY B 1 466 ? 9.93 59.594 15.672 1 81.81 466 GLY B CA 1
ATOM 11752 C C . GLY B 1 466 ? 10.609 58.688 14.648 1 81.81 466 GLY B C 1
ATOM 11753 O O . GLY B 1 466 ? 11.445 57.875 15 1 81.81 466 GLY B O 1
ATOM 11754 N N . PRO B 1 467 ? 10.164 58.719 13.445 1 89.5 467 PRO B N 1
ATOM 11755 C CA . PRO B 1 467 ? 10.758 57.906 12.367 1 89.5 467 PRO B CA 1
ATOM 11756 C C . PRO B 1 467 ? 12.266 58.125 12.234 1 89.5 467 PRO B C 1
ATOM 11758 O O . PRO B 1 467 ? 12.984 57.25 11.766 1 89.5 467 PRO B O 1
ATOM 11761 N N . GLU B 1 468 ? 12.75 59.25 12.781 1 90.19 468 GLU B N 1
ATOM 11762 C CA . GLU B 1 468 ? 14.164 59.562 12.672 1 90.19 468 GLU B CA 1
ATOM 11763 C C . GLU B 1 468 ? 15.016 58.656 13.539 1 90.19 468 GLU B C 1
ATOM 11765 O O . GLU B 1 468 ? 16.109 58.25 13.148 1 90.19 468 GLU B O 1
ATOM 11770 N N . ALA B 1 469 ? 14.477 58.25 14.672 1 91.94 469 ALA B N 1
ATOM 11771 C CA . ALA B 1 469 ? 15.203 57.344 15.555 1 91.94 469 ALA B CA 1
ATOM 11772 C C . ALA B 1 469 ? 15.352 55.969 14.914 1 91.94 469 ALA B C 1
ATOM 11774 O O . ALA B 1 469 ? 16.391 55.312 15.039 1 91.94 469 ALA B O 1
ATOM 11775 N N . ARG B 1 470 ? 14.328 55.5 14.281 1 92.88 470 ARG B N 1
ATOM 11776 C CA . ARG B 1 470 ? 14.383 54.188 13.625 1 92.88 470 ARG B CA 1
ATOM 11777 C C . ARG B 1 470 ? 15.273 54.25 12.391 1 92.88 470 ARG B C 1
ATOM 11779 O O . ARG B 1 470 ? 15.953 53.25 12.078 1 92.88 470 ARG B O 1
ATOM 11786 N N . GLN B 1 471 ? 15.281 55.406 11.719 1 94.12 471 GLN B N 1
ATOM 11787 C CA . GLN B 1 471 ? 16.188 55.562 10.586 1 94.12 471 GLN B CA 1
ATOM 11788 C C . GLN B 1 471 ? 17.641 55.594 11.047 1 94.12 471 GLN B C 1
ATOM 11790 O O . GLN B 1 471 ? 18.531 55.062 10.367 1 94.12 471 GLN B O 1
ATOM 11795 N N . ALA B 1 472 ? 17.859 56.156 12.227 1 94 472 ALA B N 1
ATOM 11796 C CA . ALA B 1 472 ? 19.203 56.188 12.789 1 94 472 ALA B CA 1
ATOM 11797 C C . ALA B 1 472 ? 19.672 54.781 13.172 1 94 472 ALA B C 1
ATOM 11799 O O . ALA B 1 472 ? 20.828 54.438 12.984 1 94 472 ALA B O 1
ATOM 11800 N N . ASN B 1 473 ? 18.766 54.031 13.781 1 95.19 473 ASN B N 1
ATOM 11801 C CA . ASN B 1 473 ? 19.094 52.656 14.133 1 95.19 473 ASN B CA 1
ATOM 11802 C C . ASN B 1 473 ? 19.391 51.812 12.891 1 95.19 473 ASN B C 1
ATOM 11804 O O . ASN B 1 473 ? 20.297 50.969 12.906 1 95.19 473 ASN B O 1
ATOM 11808 N N . LEU B 1 474 ? 18.594 51.969 11.828 1 96.75 474 LEU B N 1
ATOM 11809 C CA . LEU B 1 474 ? 18.812 51.25 10.578 1 96.75 474 LEU B CA 1
ATOM 11810 C C . LEU B 1 474 ? 20.141 51.656 9.953 1 96.75 474 LEU B C 1
ATOM 11812 O O . LEU B 1 474 ? 20.875 50.781 9.461 1 96.75 474 LEU B O 1
ATOM 11816 N N . ALA B 1 475 ? 20.484 52.938 10.016 1 96.06 475 ALA B N 1
ATOM 11817 C CA . ALA B 1 475 ? 21.75 53.406 9.484 1 96.06 475 ALA B CA 1
ATOM 11818 C C . ALA B 1 475 ? 22.922 52.844 10.289 1 96.06 475 ALA B C 1
ATOM 11820 O O . ALA B 1 475 ? 23.953 52.5 9.727 1 96.06 475 ALA B O 1
ATOM 11821 N N . ARG B 1 476 ? 22.719 52.781 11.57 1 96.19 476 ARG B N 1
ATOM 11822 C CA . ARG B 1 476 ? 23.75 52.219 12.438 1 96.19 476 ARG B CA 1
ATOM 11823 C C . ARG B 1 476 ? 23.969 50.719 12.125 1 96.19 476 ARG B C 1
ATOM 11825 O O . ARG B 1 476 ? 25.109 50.25 12.102 1 96.19 476 ARG B O 1
ATOM 11832 N N . LEU B 1 477 ? 22.953 50.031 11.969 1 97.5 477 LEU B N 1
ATOM 11833 C CA . LEU B 1 477 ? 23.062 48.594 11.641 1 97.5 477 LEU B CA 1
ATOM 11834 C C . LEU B 1 477 ? 23.734 48.406 10.289 1 97.5 477 LEU B C 1
ATOM 11836 O O . LEU B 1 477 ? 24.594 47.531 10.133 1 97.5 477 LEU B O 1
ATOM 11840 N N . ARG B 1 478 ? 23.391 49.25 9.297 1 96.62 478 ARG B N 1
ATOM 11841 C CA . ARG B 1 478 ? 24.031 49.156 7.984 1 96.62 478 ARG B CA 1
ATOM 11842 C C . ARG B 1 478 ? 25.516 49.469 8.078 1 96.62 478 ARG B C 1
ATOM 11844 O O . ARG B 1 478 ? 26.328 48.781 7.453 1 96.62 478 ARG B O 1
ATOM 11851 N N . ALA B 1 479 ? 25.844 50.438 8.891 1 94.94 479 ALA B N 1
ATOM 11852 C CA . ALA B 1 479 ? 27.25 50.812 9.047 1 94.94 479 ALA B CA 1
ATOM 11853 C C . ALA B 1 479 ? 28.047 49.75 9.773 1 94.94 479 ALA B C 1
ATOM 11855 O O . ALA B 1 479 ? 29.172 49.406 9.383 1 94.94 479 ALA B O 1
ATOM 11856 N N . SER B 1 480 ? 27.438 49.281 10.844 1 95 480 SER B N 1
ATOM 11857 C CA . SER B 1 480 ? 28.109 48.219 11.594 1 95 480 SER B CA 1
ATOM 11858 C C . SER B 1 480 ? 28.297 46.969 10.75 1 95 480 SER B C 1
ATOM 11860 O O . SER B 1 480 ? 29.312 46.281 10.867 1 95 480 SER B O 1
ATOM 11862 N N . LEU B 1 481 ? 27.297 46.594 9.977 1 94.94 481 LEU B N 1
ATOM 11863 C CA . LEU B 1 481 ? 27.391 45.406 9.109 1 94.94 481 LEU B CA 1
ATOM 11864 C C . LEU B 1 481 ? 28.469 45.625 8.039 1 94.94 481 LEU B C 1
ATOM 11866 O O . LEU B 1 481 ? 29.219 44.688 7.73 1 94.94 481 LEU B O 1
ATOM 11870 N N . ALA B 1 482 ? 28.547 46.844 7.453 1 92.38 482 ALA B N 1
ATOM 11871 C CA . ALA B 1 482 ? 29.547 47.125 6.438 1 92.38 482 ALA B CA 1
ATOM 11872 C C . ALA B 1 482 ? 30.953 47.062 7.023 1 92.38 482 ALA B C 1
ATOM 11874 O O . ALA B 1 482 ? 31.875 46.562 6.379 1 92.38 482 ALA B O 1
ATOM 11875 N N . THR B 1 483 ? 31.109 47.562 8.25 1 89.69 483 THR B N 1
ATOM 11876 C CA . THR B 1 483 ? 32.406 47.5 8.922 1 89.69 483 THR B CA 1
ATOM 11877 C C . THR B 1 483 ? 32.812 46.062 9.219 1 89.69 483 THR B C 1
ATOM 11879 O O . THR B 1 483 ? 33.969 45.688 9.055 1 89.69 483 THR B O 1
ATOM 11882 N N . PHE B 1 484 ? 31.891 45.344 9.656 1 89.69 484 PHE B N 1
ATOM 11883 C CA . PHE B 1 484 ? 32.156 43.969 9.969 1 89.69 484 PHE B CA 1
ATOM 11884 C C . PHE B 1 484 ? 32.531 43.188 8.703 1 89.69 484 PHE B C 1
ATOM 11886 O O . PHE B 1 484 ? 33.438 42.375 8.719 1 89.69 484 PHE B O 1
ATOM 11893 N N . ARG B 1 485 ? 31.734 43.375 7.648 1 87.44 485 ARG B N 1
ATOM 11894 C CA . ARG B 1 485 ? 31.969 42.688 6.391 1 87.44 485 ARG B CA 1
ATOM 11895 C C . ARG B 1 485 ? 33.344 43.062 5.805 1 87.44 485 ARG B C 1
ATOM 11897 O O . ARG B 1 485 ? 34 42.25 5.156 1 87.44 485 ARG B O 1
ATOM 11904 N N . ALA B 1 486 ? 33.781 44.344 6.035 1 81.31 486 ALA B N 1
ATOM 11905 C CA . ALA B 1 486 ? 35.062 44.812 5.535 1 81.31 486 ALA B CA 1
ATOM 11906 C C . ALA B 1 486 ? 36.219 44.25 6.367 1 81.31 486 ALA B C 1
ATOM 11908 O O . ALA B 1 486 ? 37.281 43.906 5.832 1 81.31 486 ALA B O 1
ATOM 11909 N N . SER B 1 487 ? 36 44.188 7.695 1 75.62 487 SER B N 1
ATOM 11910 C CA . SER B 1 487 ? 37.062 43.688 8.562 1 75.62 487 SER B CA 1
ATOM 11911 C C . SER B 1 487 ? 37.188 42.188 8.453 1 75.62 487 SER B C 1
ATOM 11913 O O . SER B 1 487 ? 38.281 41.625 8.68 1 75.62 487 SER B O 1
ATOM 11915 N N . GLY B 1 488 ? 36.156 41.562 7.949 1 64.19 488 GLY B N 1
ATOM 11916 C CA . GLY B 1 488 ? 36.188 40.125 7.789 1 64.19 488 GLY B CA 1
ATOM 11917 C C . GLY B 1 488 ? 36.375 39.375 9.102 1 64.19 488 GLY B C 1
ATOM 11918 O O . GLY B 1 488 ? 36.125 39.938 10.172 1 64.19 488 GLY B O 1
ATOM 11919 N N . ASN B 1 489 ? 36.594 38.094 9.273 1 63.28 489 ASN B N 1
ATOM 11920 C CA . ASN B 1 489 ? 36.875 37.281 10.445 1 63.28 489 ASN B CA 1
ATOM 11921 C C . ASN B 1 489 ? 38.344 37.406 10.867 1 63.28 489 ASN B C 1
ATOM 11923 O O . ASN B 1 489 ? 39 36.406 11.078 1 63.28 489 ASN B O 1
ATOM 11927 N N . SER B 1 490 ? 38.844 38.656 10.93 1 67.12 490 SER B N 1
ATOM 11928 C CA . SER B 1 490 ? 40.25 38.906 11.055 1 67.12 490 SER B CA 1
ATOM 11929 C C . SER B 1 490 ? 40.781 38.438 12.406 1 67.12 490 SER B C 1
ATOM 11931 O O . SER B 1 490 ? 41.875 37.844 12.492 1 67.12 490 SER B O 1
ATOM 11933 N N . MET B 1 491 ? 40.031 38.594 13.344 1 66.19 491 MET B N 1
ATOM 11934 C CA . MET B 1 491 ? 40.531 38.25 14.672 1 66.19 491 MET B CA 1
ATOM 11935 C C . MET B 1 491 ? 40.625 36.75 14.859 1 66.19 491 MET B C 1
ATOM 11937 O O . MET B 1 491 ? 41.625 36.25 15.383 1 66.19 491 MET B O 1
ATOM 11941 N N . ALA B 1 492 ? 39.594 36.062 14.406 1 68 492 ALA B N 1
ATOM 11942 C CA . ALA B 1 492 ? 39.625 34.625 14.555 1 68 492 ALA B CA 1
ATOM 11943 C C . ALA B 1 492 ? 40.688 34 13.672 1 68 492 ALA B C 1
ATOM 11945 O O . ALA B 1 492 ? 41.312 33 14.055 1 68 492 ALA B O 1
ATOM 11946 N N . LEU B 1 493 ? 40.969 34.656 12.586 1 74.81 493 LEU B N 1
ATOM 11947 C CA . LEU B 1 493 ? 41.938 34.125 11.625 1 74.81 493 LEU B CA 1
ATOM 11948 C C . LEU B 1 493 ? 43.344 34.406 12.039 1 74.81 493 LEU B C 1
ATOM 11950 O O . LEU B 1 493 ? 44.281 33.688 11.664 1 74.81 493 LEU B O 1
ATOM 11954 N N . GLU B 1 494 ? 43.5 35.438 12.859 1 73.5 494 GLU B N 1
ATOM 11955 C CA . GLU B 1 494 ? 44.844 35.844 13.258 1 73.5 494 GLU B CA 1
ATOM 11956 C C . GLU B 1 494 ? 45.562 34.75 14.062 1 73.5 494 GLU B C 1
ATOM 11958 O O . GLU B 1 494 ? 46.781 34.594 13.977 1 73.5 494 GLU B O 1
ATOM 11963 N N . ARG B 1 495 ? 44.781 33.938 14.711 1 71.56 495 ARG B N 1
ATOM 11964 C CA . ARG B 1 495 ? 45.344 32.844 15.492 1 71.56 495 ARG B CA 1
ATOM 11965 C C . ARG B 1 495 ? 45.906 31.766 14.578 1 71.56 495 ARG B C 1
ATOM 11967 O O . ARG B 1 495 ? 46.781 31 14.984 1 71.56 495 ARG B O 1
ATOM 11974 N N . PHE B 1 496 ? 45.406 31.828 13.43 1 72.12 496 PHE B N 1
ATOM 11975 C CA . PHE B 1 496 ? 45.812 30.781 12.508 1 72.12 496 PHE B CA 1
ATOM 11976 C C . PHE B 1 496 ? 46.844 31.312 11.531 1 72.12 496 PHE B C 1
ATOM 11978 O O . PHE B 1 496 ? 47.25 30.609 10.602 1 72.12 496 PHE B O 1
ATOM 11985 N N . ARG B 1 497 ? 47.344 32.469 11.727 1 72 497 ARG B N 1
ATOM 11986 C CA . ARG B 1 497 ? 48.312 33.094 10.828 1 72 497 ARG B CA 1
ATOM 11987 C C . ARG B 1 497 ? 49.594 32.281 10.758 1 72 497 ARG B C 1
ATOM 11989 O O . ARG B 1 497 ? 50.25 32.25 9.703 1 72 497 ARG B O 1
ATOM 11996 N N . THR B 1 498 ? 49.875 31.609 11.828 1 65.88 498 THR B N 1
ATOM 11997 C CA . THR B 1 498 ? 51.125 30.875 11.891 1 65.88 498 THR B CA 1
ATOM 11998 C C . THR B 1 498 ? 51.062 29.625 11.023 1 65.88 498 THR B C 1
ATOM 12000 O O . THR B 1 498 ? 52.125 29.078 10.656 1 65.88 498 THR B O 1
ATOM 12003 N N . HIS B 1 499 ? 49.844 29.312 10.672 1 68.75 499 HIS B N 1
ATOM 12004 C CA . HIS B 1 499 ? 49.719 28.094 9.891 1 68.75 499 HIS B CA 1
ATOM 12005 C C . HIS B 1 499 ? 49.75 28.391 8.391 1 68.75 499 HIS B C 1
ATOM 12007 O O . HIS B 1 499 ? 49.75 27.469 7.57 1 68.75 499 HIS B O 1
ATOM 12013 N N . PHE B 1 500 ? 49.844 29.672 8.133 1 70.56 500 PHE B N 1
ATOM 12014 C CA . PHE B 1 500 ? 49.938 30.062 6.73 1 70.56 500 PHE B CA 1
ATOM 12015 C C . PHE B 1 500 ? 51.312 30.609 6.406 1 70.56 500 PHE B C 1
ATOM 12017 O O . PHE B 1 500 ? 51.938 31.266 7.238 1 70.56 500 PHE B O 1
ATOM 12024 N N . ASP B 1 501 ? 51.844 30.062 5.332 1 65.38 501 ASP B N 1
ATOM 12025 C CA . ASP B 1 501 ? 53.156 30.562 4.891 1 65.38 501 ASP B CA 1
ATOM 12026 C C . ASP B 1 501 ? 53.125 32.094 4.703 1 65.38 501 ASP B C 1
ATOM 12028 O O . ASP B 1 501 ? 52.188 32.625 4.121 1 65.38 501 ASP B O 1
ATOM 12032 N N . ALA B 1 502 ? 54 32.781 5.293 1 64.94 502 ALA B N 1
ATOM 12033 C CA . ALA B 1 502 ? 54.062 34.25 5.273 1 64.94 502 ALA B CA 1
ATOM 12034 C C . ALA B 1 502 ? 54.219 34.781 3.854 1 64.94 502 ALA B C 1
ATOM 12036 O O . ALA B 1 502 ? 53.688 35.844 3.506 1 64.94 502 ALA B O 1
ATOM 12037 N N . ASP B 1 503 ? 54.938 33.938 2.988 1 61.72 503 ASP B N 1
ATOM 12038 C CA . ASP B 1 503 ? 55.25 34.438 1.657 1 61.72 503 ASP B CA 1
ATOM 12039 C C . ASP B 1 503 ? 54.188 34.031 0.64 1 61.72 503 ASP B C 1
ATOM 12041 O O . ASP B 1 503 ? 53.75 34.875 -0.146 1 61.72 503 ASP B O 1
ATOM 12045 N N . THR B 1 504 ? 53.75 32.781 0.714 1 61.62 504 THR B N 1
ATOM 12046 C CA . THR B 1 504 ? 52.844 32.281 -0.332 1 61.62 504 THR B CA 1
ATOM 12047 C C . THR B 1 504 ? 51.406 32.281 0.141 1 61.62 504 THR B C 1
ATOM 12049 O O . THR B 1 504 ? 50.469 32.281 -0.674 1 61.62 504 THR B O 1
ATOM 12052 N N . GLY B 1 505 ? 51.219 32.531 1.349 1 63.19 505 GLY B N 1
ATOM 12053 C CA . GLY B 1 505 ? 49.906 32.531 1.915 1 63.19 505 GLY B CA 1
ATOM 12054 C C . GLY B 1 505 ? 49.25 31.156 1.957 1 63.19 505 GLY B C 1
ATOM 12055 O O . GLY B 1 505 ? 48.062 31.031 2.281 1 63.19 505 GLY B O 1
ATOM 12056 N N . ARG B 1 506 ? 49.938 30.156 1.478 1 64.31 506 ARG B N 1
ATOM 12057 C CA . ARG B 1 506 ? 49.375 28.812 1.41 1 64.31 506 ARG B CA 1
ATOM 12058 C C . ARG B 1 506 ? 49.469 28.125 2.762 1 64.31 506 ARG B C 1
ATOM 12060 O O . ARG B 1 506 ? 50.25 28.516 3.621 1 64.31 506 ARG B O 1
ATOM 12067 N N . LEU B 1 507 ? 48.438 27.25 2.902 1 62.38 507 LEU B N 1
ATOM 12068 C CA . LEU B 1 507 ? 48.375 26.5 4.152 1 62.38 507 LEU B CA 1
ATOM 12069 C C . LEU B 1 507 ? 49.594 25.594 4.293 1 62.38 507 LEU B C 1
ATOM 12071 O O . LEU B 1 507 ? 49.969 24.875 3.355 1 62.38 507 LEU B O 1
ATOM 12075 N N . LEU B 1 508 ? 50.469 25.922 5.27 1 57.84 508 LEU B N 1
ATOM 12076 C CA . LEU B 1 508 ? 51.625 25.047 5.543 1 57.84 508 LEU B CA 1
ATOM 12077 C C . LEU B 1 508 ? 51.156 23.656 5.93 1 57.84 508 LEU B C 1
ATOM 12079 O O . LEU B 1 508 ? 50 23.469 6.348 1 57.84 508 LEU B O 1
ATOM 12083 N N . GLU B 1 509 ? 51.75 22.484 5.5 1 50.72 509 GLU B N 1
ATOM 12084 C CA . GLU B 1 509 ? 51.438 21.078 5.754 1 50.72 509 GLU B CA 1
ATOM 12085 C C . GLU B 1 509 ? 50.844 20.891 7.148 1 50.72 509 GLU B C 1
ATOM 12087 O O . GLU B 1 509 ? 51.469 21.297 8.148 1 50.72 509 GLU B O 1
ATOM 12092 N N . TRP B 1 510 ? 49.531 20.969 7.227 1 47.72 510 TRP B N 1
ATOM 12093 C CA . TRP B 1 510 ? 48.844 20.719 8.492 1 47.72 510 TRP B CA 1
ATOM 12094 C C . TRP B 1 510 ? 49.406 19.469 9.18 1 47.72 510 TRP B C 1
ATOM 12096 O O . TRP B 1 510 ? 48.969 18.359 8.883 1 47.72 510 TRP B O 1
ATOM 12106 N N . GLU B 1 511 ? 50.719 18.938 9.016 1 40.41 511 GLU B N 1
ATOM 12107 C CA . GLU B 1 511 ? 51.219 17.734 9.664 1 40.41 511 GLU B CA 1
ATOM 12108 C C . GLU B 1 511 ? 50.688 17.609 11.094 1 40.41 511 GLU B C 1
ATOM 12110 O O . GLU B 1 511 ? 50.375 18.609 11.727 1 40.41 511 GLU B O 1
ATOM 12115 N N . GLY B 1 512 ? 50.594 16.297 11.82 1 39.41 512 GLY B N 1
ATOM 12116 C CA . GLY B 1 512 ? 50.531 15.703 13.148 1 39.41 512 GLY B CA 1
ATOM 12117 C C . GLY B 1 512 ? 50.938 16.656 14.25 1 39.41 512 GLY B C 1
ATOM 12118 O O . GLY B 1 512 ? 51.156 16.234 15.383 1 39.41 512 GLY B O 1
ATOM 12119 N N . LYS B 1 513 ? 51.594 17.672 13.977 1 40.38 513 LYS B N 1
ATOM 12120 C CA . LYS B 1 513 ? 52.219 18.297 15.141 1 40.38 513 LYS B CA 1
ATOM 12121 C C . LYS B 1 513 ? 51.188 18.797 16.125 1 40.38 513 LYS B C 1
ATOM 12123 O O . LYS B 1 513 ? 50.094 19.25 15.727 1 40.38 513 LYS B O 1
ATOM 12128 N N . ALA B 1 514 ? 51.219 18.359 17.391 1 39.56 514 ALA B N 1
ATOM 12129 C CA . ALA B 1 514 ? 50.531 18.453 18.672 1 39.56 514 ALA B CA 1
ATOM 12130 C C . ALA B 1 514 ? 49.781 19.781 18.797 1 39.56 514 ALA B C 1
ATOM 12132 O O . ALA B 1 514 ? 48.75 19.859 19.438 1 39.56 514 ALA B O 1
ATOM 12133 N N . GLY B 1 515 ? 50.344 20.938 18.5 1 39.34 515 GLY B N 1
ATOM 12134 C CA . GLY B 1 515 ? 49.906 22.25 18.938 1 39.34 515 GLY B CA 1
ATOM 12135 C C . GLY B 1 515 ? 48.938 22.922 17.984 1 39.34 515 GLY B C 1
ATOM 12136 O O . GLY B 1 515 ? 48.5 24.047 18.219 1 39.34 515 GLY B O 1
ATOM 12137 N N . GLY B 1 516 ? 48.781 22.594 16.719 1 42.06 516 GLY B N 1
ATOM 12138 C CA . GLY B 1 516 ? 48.031 23.422 15.773 1 42.06 516 GLY B CA 1
ATOM 12139 C C . GLY B 1 516 ? 46.562 23.172 15.828 1 42.06 516 GLY B C 1
ATOM 12140 O O . GLY B 1 516 ? 46.094 22.094 16.234 1 42.06 516 GLY B O 1
ATOM 12141 N N . GLY B 1 517 ? 45.594 24.203 16.109 1 49.31 517 GLY B N 1
ATOM 12142 C CA . GLY B 1 517 ? 44.156 24.344 16.312 1 49.31 517 GLY B CA 1
ATOM 12143 C C . GLY B 1 517 ? 43.344 23.578 15.281 1 49.31 517 GLY B C 1
ATOM 12144 O O . GLY B 1 517 ? 43.812 23.328 14.172 1 49.31 517 GLY B O 1
ATOM 12145 N N . SER B 1 518 ? 42.5 22.656 15.688 1 58.72 518 SER B N 1
ATOM 12146 C CA . SER B 1 518 ? 41.594 21.906 14.828 1 58.72 518 SER B CA 1
ATOM 12147 C C . SER B 1 518 ? 40.812 22.828 13.891 1 58.72 518 SER B C 1
ATOM 12149 O O . SER B 1 518 ? 40.281 23.859 14.328 1 58.72 518 SER B O 1
ATOM 12151 N N . PRO B 1 519 ? 40.906 22.844 12.469 1 66 519 PRO B N 1
ATOM 12152 C CA . PRO B 1 519 ? 40.156 23.672 11.523 1 66 519 PRO B CA 1
ATOM 12153 C C . PRO B 1 519 ? 38.656 23.625 11.766 1 66 519 PRO B C 1
ATOM 12155 O O . PRO B 1 519 ? 37.906 24.484 11.297 1 66 519 PRO B O 1
ATOM 12158 N N . ARG B 1 520 ? 38.312 22.828 12.648 1 74.5 520 ARG B N 1
ATOM 12159 C CA . ARG B 1 520 ? 36.875 22.688 12.891 1 74.5 520 ARG B CA 1
ATOM 12160 C C . ARG B 1 520 ? 36.344 23.891 13.656 1 74.5 520 ARG B C 1
ATOM 12162 O O . ARG B 1 520 ? 35.25 24.375 13.359 1 74.5 520 ARG B O 1
ATOM 12169 N N . GLY B 1 521 ? 37.125 24.219 14.609 1 75.75 521 GLY B N 1
ATOM 12170 C CA . GLY B 1 521 ? 36.688 25.375 15.375 1 75.75 521 GLY B CA 1
ATOM 12171 C C . GLY B 1 521 ? 36.562 26.641 14.531 1 75.75 521 GLY B C 1
ATOM 12172 O O . GLY B 1 521 ? 35.656 27.422 14.711 1 75.75 521 GLY B O 1
ATOM 12173 N N . LEU B 1 522 ? 37.469 26.734 13.539 1 78.12 522 LEU B N 1
ATOM 12174 C CA . LEU B 1 522 ? 37.438 27.891 12.648 1 78.12 522 LEU B CA 1
ATOM 12175 C C . LEU B 1 522 ? 36.219 27.844 11.734 1 78.12 522 LEU B C 1
ATOM 12177 O O . LEU B 1 522 ? 35.594 28.875 11.477 1 78.12 522 LEU B O 1
ATOM 12181 N N . PHE B 1 523 ? 35.875 26.688 11.281 1 79.81 523 PHE B N 1
ATOM 12182 C CA . PHE B 1 523 ? 34.719 26.562 10.398 1 79.81 523 PHE B CA 1
ATOM 12183 C C . PHE B 1 523 ? 33.406 26.875 11.141 1 79.81 523 PHE B C 1
ATOM 12185 O O . PHE B 1 523 ? 32.469 27.422 10.562 1 79.81 523 PHE B O 1
ATOM 12192 N N . ARG B 1 524 ? 33.406 26.594 12.344 1 84.12 524 ARG B N 1
ATOM 12193 C CA . ARG B 1 524 ? 32.25 26.906 13.148 1 84.12 524 ARG B CA 1
ATOM 12194 C C . ARG B 1 524 ? 32.125 28.406 13.367 1 84.12 524 ARG B C 1
ATOM 12196 O O . ARG B 1 524 ? 31.016 28.953 13.438 1 84.12 524 ARG B O 1
ATOM 12203 N N . CYS B 1 525 ? 33.25 29 13.461 1 85.31 525 CYS B N 1
ATOM 12204 C CA . CYS B 1 525 ? 33.25 30.453 13.578 1 85.31 525 CYS B CA 1
ATOM 12205 C C . CYS B 1 525 ? 32.75 31.094 12.289 1 85.31 525 CYS B C 1
ATOM 12207 O O . CYS B 1 525 ? 31.969 32.062 12.336 1 85.31 525 CYS B O 1
ATOM 12209 N N . PHE B 1 526 ? 33.188 30.5 11.195 1 84.69 526 PHE B N 1
ATOM 12210 C CA . PHE B 1 526 ? 32.719 31 9.914 1 84.69 526 PHE B CA 1
ATOM 12211 C C . PHE B 1 526 ? 31.203 30.812 9.773 1 84.69 526 PHE B C 1
ATOM 12213 O O . PHE B 1 526 ? 30.5 31.672 9.227 1 84.69 526 PHE B O 1
ATOM 12220 N N . GLN B 1 527 ? 30.781 29.719 10.234 1 88.69 527 GLN B N 1
ATOM 12221 C CA . GLN B 1 527 ? 29.359 29.469 10.195 1 88.69 527 GLN B CA 1
ATOM 12222 C C . GLN B 1 527 ? 28.578 30.5 11.008 1 88.69 527 GLN B C 1
ATOM 12224 O O . GLN B 1 527 ? 27.547 31.016 10.562 1 88.69 527 GLN B O 1
ATOM 12229 N N . PHE B 1 528 ? 29.016 30.812 12.203 1 89.94 528 PHE B N 1
ATOM 12230 C CA . PHE B 1 528 ? 28.359 31.781 13.07 1 89.94 528 PHE B CA 1
ATOM 12231 C C . PHE B 1 528 ? 28.328 33.156 12.414 1 89.94 528 PHE B C 1
ATOM 12233 O O . PHE B 1 528 ? 27.297 33.844 12.414 1 89.94 528 PHE B O 1
ATOM 12240 N N . THR B 1 529 ? 29.438 33.562 11.82 1 90.12 529 THR B N 1
ATOM 12241 C CA . THR B 1 529 ? 29.516 34.875 11.203 1 90.12 529 THR B CA 1
ATOM 12242 C C . THR B 1 529 ? 28.656 34.938 9.953 1 90.12 529 THR B C 1
ATOM 12244 O O . THR B 1 529 ? 28.031 35.969 9.688 1 90.12 529 THR B O 1
ATOM 12247 N N . ALA B 1 530 ? 28.609 33.875 9.227 1 89.12 530 ALA B N 1
ATOM 12248 C CA . ALA B 1 530 ? 27.797 33.844 8.023 1 89.12 530 ALA B CA 1
ATOM 12249 C C . ALA B 1 530 ? 26.312 33.938 8.367 1 89.12 530 ALA B C 1
ATOM 12251 O O . ALA B 1 530 ? 25.547 34.625 7.695 1 89.12 530 ALA B O 1
ATOM 12252 N N . THR B 1 531 ? 25.906 33.219 9.352 1 91.62 531 THR B N 1
ATOM 12253 C CA . THR B 1 531 ? 24.5 33.219 9.734 1 91.62 531 THR B CA 1
ATOM 12254 C C . THR B 1 531 ? 24.109 34.562 10.367 1 91.62 531 THR B C 1
ATOM 12256 O O . THR B 1 531 ? 22.984 35.031 10.172 1 91.62 531 THR B O 1
ATOM 12259 N N . LEU B 1 532 ? 25 35.125 11.141 1 92.31 532 LEU B N 1
ATOM 12260 C CA . LEU B 1 532 ? 24.719 36.438 11.719 1 92.31 532 LEU B CA 1
ATOM 12261 C C . LEU B 1 532 ? 24.594 37.5 10.633 1 92.31 532 LEU B C 1
ATOM 12263 O O . LEU B 1 532 ? 23.688 38.344 10.688 1 92.31 532 LEU B O 1
ATOM 12267 N N . THR B 1 533 ? 25.5 37.438 9.648 1 90.81 533 THR B N 1
ATOM 12268 C CA . THR B 1 533 ? 25.422 38.375 8.523 1 90.81 533 THR B CA 1
ATOM 12269 C C . THR B 1 533 ? 24.141 38.156 7.742 1 90.81 533 THR B C 1
ATOM 12271 O O . THR B 1 533 ? 23.484 39.125 7.336 1 90.81 533 THR B O 1
ATOM 12274 N N . GLY B 1 534 ? 23.828 36.844 7.539 1 88.25 534 GLY B N 1
ATOM 12275 C CA . GLY B 1 534 ? 22.594 36.562 6.844 1 88.25 534 GLY B CA 1
ATOM 12276 C C . GLY B 1 534 ? 21.359 37.062 7.578 1 88.25 534 GLY B C 1
ATOM 12277 O O . GLY B 1 534 ? 20.422 37.562 6.957 1 88.25 534 GLY B O 1
ATOM 12278 N N . PHE B 1 535 ? 21.344 36.969 8.891 1 92.06 535 PHE B N 1
ATOM 12279 C CA . PHE B 1 535 ? 20.234 37.469 9.703 1 92.06 535 PHE B CA 1
ATOM 12280 C C . PHE B 1 535 ? 20.141 39 9.633 1 92.06 535 PHE B C 1
ATOM 12282 O O . PHE B 1 535 ? 19.047 39.562 9.5 1 92.06 535 PHE B O 1
ATOM 12289 N N . CYS B 1 536 ? 21.281 39.656 9.656 1 94.81 536 CYS B N 1
ATOM 12290 C CA . CYS B 1 536 ? 21.312 41.094 9.617 1 94.81 536 CYS B CA 1
ATOM 12291 C C . CYS B 1 536 ? 20.828 41.625 8.266 1 94.81 536 CYS B C 1
ATOM 12293 O O . CYS B 1 536 ? 20.141 42.656 8.195 1 94.81 536 CYS B O 1
ATOM 12295 N N . LEU B 1 537 ? 21.172 40.938 7.246 1 91.19 537 LEU B N 1
ATOM 12296 C CA . LEU B 1 537 ? 20.703 41.344 5.926 1 91.19 537 LEU B CA 1
ATOM 12297 C C . LEU B 1 537 ? 19.188 41.219 5.816 1 91.19 537 LEU B C 1
ATOM 12299 O O . LEU B 1 537 ? 18.516 42.094 5.27 1 91.19 537 LEU B O 1
ATOM 12303 N N . ALA B 1 538 ? 18.672 40.125 6.285 1 91 538 ALA B N 1
ATOM 12304 C CA . ALA B 1 538 ? 17.234 39.938 6.273 1 91 538 ALA B CA 1
ATOM 12305 C C . ALA B 1 538 ? 16.531 40.969 7.16 1 91 538 ALA B C 1
ATOM 12307 O O . ALA B 1 538 ? 15.445 41.438 6.832 1 91 538 ALA B O 1
ATOM 12308 N N . LEU B 1 539 ? 17.141 41.25 8.312 1 96.12 539 LEU B N 1
ATOM 12309 C CA . LEU B 1 539 ? 16.609 42.25 9.227 1 96.12 539 LEU B CA 1
ATOM 12310 C C . LEU B 1 539 ? 16.578 43.625 8.57 1 96.12 539 LEU B C 1
ATOM 12312 O O . LEU B 1 539 ? 15.609 44.375 8.742 1 96.12 539 LEU B O 1
ATOM 12316 N N . ILE B 1 540 ? 17.609 44 7.809 1 95.69 540 ILE B N 1
ATOM 12317 C CA . ILE B 1 540 ? 17.672 45.281 7.121 1 95.69 540 ILE B CA 1
ATOM 12318 C C . ILE B 1 540 ? 16.562 45.344 6.078 1 95.69 540 ILE B C 1
ATOM 12320 O O . ILE B 1 540 ? 15.891 46.375 5.957 1 95.69 540 ILE B O 1
ATOM 12324 N N . ASP B 1 541 ? 16.375 44.312 5.398 1 92.94 541 ASP B N 1
ATOM 12325 C CA . ASP B 1 541 ? 15.305 44.25 4.406 1 92.94 541 ASP B CA 1
ATOM 12326 C C . ASP B 1 541 ? 13.938 44.438 5.066 1 92.94 541 ASP B C 1
ATOM 12328 O O . ASP B 1 541 ? 13.078 45.156 4.535 1 92.94 541 ASP B O 1
ATOM 12332 N N . TRP B 1 542 ? 13.719 43.781 6.191 1 95.44 542 TRP B N 1
ATOM 12333 C CA . TRP B 1 542 ? 12.477 43.906 6.945 1 95.44 542 TRP B CA 1
ATOM 12334 C C . TRP B 1 542 ? 12.289 45.312 7.477 1 95.44 542 TRP B C 1
ATOM 12336 O O . TRP B 1 542 ? 11.195 45.875 7.398 1 95.44 542 TRP B O 1
ATOM 12346 N N . LEU B 1 543 ? 13.336 45.969 7.977 1 96.44 543 LEU B N 1
ATOM 12347 C CA . LEU B 1 543 ? 13.273 47.312 8.523 1 96.44 543 LEU B CA 1
ATOM 12348 C C . LEU B 1 543 ? 13.07 48.344 7.414 1 96.44 543 LEU B C 1
ATOM 12350 O O . LEU B 1 543 ? 12.398 49.375 7.621 1 96.44 543 LEU B O 1
ATOM 12354 N N . GLU B 1 544 ? 13.625 48.094 6.219 1 95.19 544 GLU B N 1
ATOM 12355 C CA . GLU B 1 544 ? 13.414 48.969 5.082 1 95.19 544 GLU B CA 1
ATOM 12356 C C . GLU B 1 544 ? 11.953 49 4.652 1 95.19 544 GLU B C 1
ATOM 12358 O O . GLU B 1 544 ? 11.414 50.031 4.301 1 95.19 544 GLU B O 1
ATOM 12363 N N . LEU B 1 545 ? 11.422 47.875 4.691 1 94.88 545 LEU B N 1
ATOM 12364 C CA . LEU B 1 545 ? 10.008 47.781 4.363 1 94.88 545 LEU B CA 1
ATOM 12365 C C . LEU B 1 545 ? 9.172 48.562 5.383 1 94.88 545 LEU B C 1
ATOM 12367 O O . LEU B 1 545 ? 8.242 49.281 5.016 1 94.88 545 LEU B O 1
ATOM 12371 N N . LEU B 1 546 ? 9.469 48.406 6.684 1 94.75 546 LEU B N 1
ATOM 12372 C CA . LEU B 1 546 ? 8.734 49.094 7.727 1 94.75 546 LEU B CA 1
ATOM 12373 C C . LEU B 1 546 ? 8.898 50.625 7.582 1 94.75 546 LEU B C 1
ATOM 12375 O O . LEU B 1 546 ? 7.961 51.375 7.852 1 94.75 546 LEU B O 1
ATOM 12379 N N . GLU B 1 547 ? 10.078 51.031 7.137 1 93.62 547 GLU B N 1
ATOM 12380 C CA . GLU B 1 547 ? 10.32 52.438 6.91 1 93.62 547 GLU B CA 1
ATOM 12381 C C . GLU B 1 547 ? 9.469 52.969 5.762 1 93.62 547 GLU B C 1
ATOM 12383 O O . GLU B 1 547 ? 8.898 54.062 5.852 1 93.62 547 GLU B O 1
ATOM 12388 N N . LEU B 1 548 ? 9.344 52.188 4.754 1 93.38 548 LEU B N 1
ATOM 12389 C CA . LEU B 1 548 ? 8.531 52.594 3.609 1 93.38 548 LEU B CA 1
ATOM 12390 C C . LEU B 1 548 ? 7.062 52.719 4.004 1 93.38 548 LEU B C 1
ATOM 12392 O O . LEU B 1 548 ? 6.363 53.594 3.547 1 93.38 548 LEU B O 1
ATOM 12396 N N . ILE B 1 549 ? 6.621 51.812 4.852 1 93.25 549 ILE B N 1
ATOM 12397 C CA . ILE B 1 549 ? 5.23 51.781 5.285 1 93.25 549 ILE B CA 1
ATOM 12398 C C . ILE B 1 549 ? 4.973 52.969 6.211 1 93.25 549 ILE B C 1
ATOM 12400 O O . ILE B 1 549 ? 3.93 53.625 6.117 1 93.25 549 ILE B O 1
ATOM 12404 N N . GLU B 1 550 ? 5.914 53.25 7.113 1 91.12 550 GLU B N 1
ATOM 12405 C CA . GLU B 1 550 ? 5.766 54.344 8.062 1 91.12 550 GLU B CA 1
ATOM 12406 C C . GLU B 1 550 ? 5.746 55.688 7.348 1 91.12 550 GLU B C 1
ATOM 12408 O O . GLU B 1 550 ? 4.957 56.562 7.699 1 91.12 550 GLU B O 1
ATOM 12413 N N . LEU B 1 551 ? 6.562 55.844 6.316 1 90.69 551 LEU B N 1
ATOM 12414 C CA . LEU B 1 551 ? 6.641 57.125 5.582 1 90.69 551 LEU B CA 1
ATOM 12415 C C . LEU B 1 551 ? 5.461 57.25 4.625 1 90.69 551 LEU B C 1
ATOM 12417 O O . LEU B 1 551 ? 5.012 58.375 4.348 1 90.69 551 LEU B O 1
ATOM 12421 N N . GLY B 1 552 ? 4.922 56.219 4.148 1 88.75 552 GLY B N 1
ATOM 12422 C CA . GLY B 1 552 ? 3.801 56.25 3.221 1 88.75 552 GLY B CA 1
ATOM 12423 C C . GLY B 1 552 ? 2.484 56.594 3.893 1 88.75 552 GLY B C 1
ATOM 12424 O O . GLY B 1 552 ? 1.646 57.281 3.309 1 88.75 552 GLY B O 1
ATOM 12425 N N . THR B 1 553 ? 2.301 55.969 5.098 1 88.94 553 THR B N 1
ATOM 12426 C CA . THR B 1 553 ? 1.065 56.219 5.828 1 88.94 553 THR B CA 1
ATOM 12427 C C . THR B 1 553 ? 1.365 56.688 7.25 1 88.94 553 THR B C 1
ATOM 12429 O O . THR B 1 553 ? 1.324 55.906 8.188 1 88.94 553 THR B O 1
ATOM 12432 N N . PRO B 1 554 ? 1.52 57.875 7.496 1 84.38 554 PRO B N 1
ATOM 12433 C CA . PRO B 1 554 ? 1.924 58.406 8.812 1 84.38 554 PRO B CA 1
ATOM 12434 C C . PRO B 1 554 ? 0.765 58.438 9.805 1 84.38 554 PRO B C 1
ATOM 12436 O O . PRO B 1 554 ? 0.988 58.469 11.016 1 84.38 554 PRO B O 1
ATOM 12439 N N . ALA B 1 555 ? -0.467 58.531 9.258 1 86.31 555 ALA B N 1
ATOM 12440 C CA . ALA B 1 555 ? -1.617 58.594 10.156 1 86.31 555 ALA B CA 1
ATOM 12441 C C . ALA B 1 555 ? -2.59 57.438 9.875 1 86.31 555 ALA B C 1
ATOM 12443 O O . ALA B 1 555 ? -2.564 56.844 8.797 1 86.31 555 ALA B O 1
ATOM 12444 N N . ASN B 1 556 ? -3.35 57.156 10.922 1 90.19 556 ASN B N 1
ATOM 12445 C CA . ASN B 1 556 ? -4.324 56.062 10.812 1 90.19 556 ASN B CA 1
ATOM 12446 C C . ASN B 1 556 ? -5.43 56.406 9.82 1 90.19 556 ASN B C 1
ATOM 12448 O O . ASN B 1 556 ? -5.961 57.531 9.836 1 90.19 556 ASN B O 1
ATOM 12452 N N . LYS B 1 557 ? -5.703 55.562 8.836 1 87.81 557 LYS B N 1
ATOM 12453 C CA . LYS B 1 557 ? -6.777 55.75 7.867 1 87.81 557 LYS B CA 1
ATOM 12454 C C . LYS B 1 557 ? -7.531 54.438 7.621 1 87.81 557 LYS B C 1
ATOM 12456 O O . LYS B 1 557 ? -7.051 53.344 7.98 1 87.81 557 LYS B O 1
ATOM 12461 N N . PHE B 1 558 ? -8.766 54.594 7.121 1 88.44 558 PHE B N 1
ATOM 12462 C CA . PHE B 1 558 ? -9.555 53.406 6.762 1 88.44 558 PHE B CA 1
ATOM 12463 C C . PHE B 1 558 ? -9.039 52.781 5.477 1 88.44 558 PHE B C 1
ATOM 12465 O O . PHE B 1 558 ? -8.859 53.469 4.469 1 88.44 558 PHE B O 1
ATOM 12472 N N . GLN B 1 559 ? -8.641 51.625 5.656 1 87.25 559 GLN B N 1
ATOM 12473 C CA . GLN B 1 559 ? -8.086 50.906 4.52 1 87.25 559 GLN B CA 1
ATOM 12474 C C . GLN B 1 559 ? -9.078 49.875 3.988 1 87.25 559 GLN B C 1
ATOM 12476 O O . GLN B 1 559 ? -9.641 49.062 4.758 1 87.25 559 GLN B O 1
ATOM 12481 N N . PHE B 1 560 ? -9.359 49.781 2.68 1 81.69 560 PHE B N 1
ATOM 12482 C CA . PHE B 1 560 ? -10.312 48.906 2.037 1 81.69 560 PHE B CA 1
ATOM 12483 C C . PHE B 1 560 ? -9.578 47.781 1.278 1 81.69 560 PHE B C 1
ATOM 12485 O O . PHE B 1 560 ? -8.484 48 0.765 1 81.69 560 PHE B O 1
ATOM 12492 N N . PRO B 1 561 ? -10.289 46.594 1.322 1 78.31 561 PRO B N 1
ATOM 12493 C CA . PRO B 1 561 ? -9.633 45.469 0.624 1 78.31 561 PRO B CA 1
ATOM 12494 C C . PRO B 1 561 ? -9.664 45.625 -0.895 1 78.31 561 PRO B C 1
ATOM 12496 O O . PRO B 1 561 ? -10.625 46.188 -1.443 1 78.31 561 PRO B O 1
ATOM 12499 N N . GLY B 1 562 ? -8.625 45.469 -1.606 1 68.81 562 GLY B N 1
ATOM 12500 C CA . GLY B 1 562 ? -8.562 45.594 -3.055 1 68.81 562 GLY B CA 1
ATOM 12501 C C . GLY B 1 562 ? -9.094 44.344 -3.773 1 68.81 562 GLY B C 1
ATOM 12502 O O . GLY B 1 562 ? -9.664 44.469 -4.863 1 68.81 562 GLY B O 1
ATOM 12503 N N . LYS B 1 563 ? -9.023 43.094 -3.359 1 77 563 LYS B N 1
ATOM 12504 C CA . LYS B 1 563 ? -9.406 41.875 -4.062 1 77 563 LYS B CA 1
ATOM 12505 C C . LYS B 1 563 ? -10.352 41.031 -3.223 1 77 563 LYS B C 1
ATOM 12507 O O . LYS B 1 563 ? -10.109 39.844 -2.996 1 77 563 LYS B O 1
ATOM 12512 N N . PHE B 1 564 ? -11.555 41.594 -2.912 1 76.69 564 PHE B N 1
ATOM 12513 C CA . PHE B 1 564 ? -12.492 40.969 -1.986 1 76.69 564 PHE B CA 1
ATOM 12514 C C . PHE B 1 564 ? -13.078 39.688 -2.582 1 76.69 564 PHE B C 1
ATOM 12516 O O . PHE B 1 564 ? -13 38.625 -1.975 1 76.69 564 PHE B O 1
ATOM 12523 N N . VAL B 1 565 ? -13.562 39.719 -3.754 1 72.81 565 VAL B N 1
ATOM 12524 C CA . VAL B 1 565 ? -14.297 38.625 -4.359 1 72.81 565 VAL B CA 1
ATOM 12525 C C . VAL B 1 565 ? -13.336 37.469 -4.66 1 72.81 565 VAL B C 1
ATOM 12527 O O . VAL B 1 565 ? -13.648 36.312 -4.406 1 72.81 565 VAL B O 1
ATOM 12530 N N . GLN B 1 566 ? -12.273 37.812 -5.129 1 77 566 GLN B N 1
ATOM 12531 C CA . GLN B 1 566 ? -11.312 36.781 -5.516 1 77 566 GLN B CA 1
ATOM 12532 C C . GLN B 1 566 ? -10.797 36.031 -4.297 1 77 566 GLN B C 1
ATOM 12534 O O . GLN B 1 566 ? -10.609 34.812 -4.352 1 77 566 GLN B O 1
ATOM 12539 N N . GLU B 1 567 ? -10.734 36.719 -3.254 1 79.12 567 GLU B N 1
ATOM 12540 C CA . GLU B 1 567 ? -10.172 36.094 -2.064 1 79.12 567 GLU B CA 1
ATOM 12541 C C . GLU B 1 567 ? -11.227 35.25 -1.343 1 79.12 567 GLU B C 1
ATOM 12543 O O . GLU B 1 567 ? -10.898 34.25 -0.72 1 79.12 567 GLU B O 1
ATOM 12548 N N . VAL B 1 568 ? -12.391 35.719 -1.469 1 77.06 568 VAL B N 1
ATOM 12549 C CA . VAL B 1 568 ? -13.469 34.938 -0.887 1 77.06 568 VAL B CA 1
ATOM 12550 C C . VAL B 1 568 ? -13.57 33.594 -1.612 1 77.06 568 VAL B C 1
ATOM 12552 O O . VAL B 1 568 ? -13.695 32.531 -0.976 1 77.06 568 VAL B O 1
ATOM 12555 N N . VAL B 1 569 ? -13.438 33.656 -2.855 1 77.25 569 VAL B N 1
ATOM 12556 C CA . VAL B 1 569 ? -13.531 32.438 -3.658 1 77.25 569 VAL B CA 1
ATOM 12557 C C . VAL B 1 569 ? -12.328 31.547 -3.383 1 77.25 569 VAL B C 1
ATOM 12559 O O . VAL B 1 569 ? -12.469 30.328 -3.289 1 77.25 569 VAL B O 1
ATOM 12562 N N . ARG B 1 570 ? -11.258 32.125 -3.213 1 77.94 570 ARG B N 1
ATOM 12563 C CA . ARG B 1 570 ? -10.047 31.359 -2.943 1 77.94 570 ARG B CA 1
ATOM 12564 C C . ARG B 1 570 ? -10.109 30.703 -1.569 1 77.94 570 ARG B C 1
ATOM 12566 O O . ARG B 1 570 ? -9.648 29.578 -1.395 1 77.94 570 ARG B O 1
ATOM 12573 N N . THR B 1 571 ? -10.711 31.375 -0.691 1 74.38 571 THR B N 1
ATOM 12574 C CA . THR B 1 571 ? -10.82 30.844 0.665 1 74.38 571 THR B CA 1
ATOM 12575 C C . THR B 1 571 ? -11.789 29.672 0.711 1 74.38 571 THR B C 1
ATOM 12577 O O . THR B 1 571 ? -11.539 28.688 1.409 1 74.38 571 THR B O 1
ATOM 12580 N N . VAL B 1 572 ? -12.719 29.812 -0.071 1 73.06 572 VAL B N 1
ATOM 12581 C CA . VAL B 1 572 ? -13.734 28.781 -0.089 1 73.06 572 VAL B CA 1
ATOM 12582 C C . VAL B 1 572 ? -13.18 27.531 -0.768 1 73.06 572 VAL B C 1
ATOM 12584 O O . VAL B 1 572 ? -13.508 26.406 -0.374 1 73.06 572 VAL B O 1
ATOM 12587 N N . ASN B 1 573 ? -12.289 27.734 -1.663 1 69.25 573 ASN B N 1
ATOM 12588 C CA . ASN B 1 573 ? -11.766 26.609 -2.443 1 69.25 573 ASN B CA 1
ATOM 12589 C C . ASN B 1 573 ? -10.469 26.078 -1.853 1 69.25 573 ASN B C 1
ATOM 12591 O O . ASN B 1 573 ? -9.883 25.125 -2.385 1 69.25 573 ASN B O 1
ATOM 12595 N N . ASP B 1 574 ? -10.109 26.641 -0.782 1 65.5 574 ASP B N 1
ATOM 12596 C CA . ASP B 1 574 ? -8.844 26.219 -0.189 1 65.5 574 ASP B CA 1
ATOM 12597 C C . ASP B 1 574 ? -8.992 24.891 0.551 1 65.5 574 ASP B C 1
ATOM 12599 O O . ASP B 1 574 ? -9.875 24.75 1.4 1 65.5 574 ASP B O 1
ATOM 12603 N N . SER B 1 575 ? -8.188 23.828 0.079 1 62.03 575 SER B N 1
ATOM 12604 C CA . SER B 1 575 ? -8.266 22.484 0.641 1 62.03 575 SER B CA 1
ATOM 12605 C C . SER B 1 575 ? -7.34 22.328 1.844 1 62.03 575 SER B C 1
ATOM 12607 O O . SER B 1 575 ? -7.34 21.281 2.506 1 62.03 575 SER B O 1
ATOM 12609 N N . SER B 1 576 ? -6.551 23.422 2.145 1 58.28 576 SER B N 1
ATOM 12610 C CA . SER B 1 576 ? -5.605 23.266 3.246 1 58.28 576 SER B CA 1
ATOM 12611 C C . SER B 1 576 ? -6.312 23.359 4.594 1 58.28 576 SER B C 1
ATOM 12613 O O . SER B 1 576 ? -7.27 24.109 4.75 1 58.28 576 SER B O 1
ATOM 12615 N N . ALA B 1 577 ? -6.277 22.234 5.355 1 53.16 577 ALA B N 1
ATOM 12616 C CA . ALA B 1 577 ? -6.926 22.125 6.66 1 53.16 577 ALA B CA 1
ATOM 12617 C C . ALA B 1 577 ? -6.41 23.203 7.617 1 53.16 577 ALA B C 1
ATOM 12619 O O . ALA B 1 577 ? -6.949 23.375 8.711 1 53.16 577 ALA B O 1
ATOM 12620 N N . GLN B 1 578 ? -5.348 23.891 7.207 1 49.53 578 GLN B N 1
ATOM 12621 C CA . GLN B 1 578 ? -4.754 24.859 8.133 1 49.53 578 GLN B CA 1
ATOM 12622 C C . GLN B 1 578 ? -5.699 26.016 8.406 1 49.53 578 GLN B C 1
ATOM 12624 O O . GLN B 1 578 ? -6.297 26.562 7.477 1 49.53 578 GLN B O 1
ATOM 12629 N N . GLY B 1 579 ? -6.359 26.047 9.68 1 45.16 579 GLY B N 1
ATOM 12630 C CA . GLY B 1 579 ? -7.145 27.188 10.125 1 45.16 579 GLY B CA 1
ATOM 12631 C C . GLY B 1 579 ? -8.547 26.812 10.555 1 45.16 579 GLY B C 1
ATOM 12632 O O . GLY B 1 579 ? -9.422 27.672 10.672 1 45.16 579 GLY B O 1
ATOM 12633 N N . GLU B 1 580 ? -8.805 25.469 10.383 1 48.34 580 GLU B N 1
ATOM 12634 C CA . GLU B 1 580 ? -10.164 25.172 10.812 1 48.34 580 GLU B CA 1
ATOM 12635 C C . GLU B 1 580 ? -10.367 25.531 12.281 1 48.34 580 GLU B C 1
ATOM 12637 O O . GLU B 1 580 ? -9.648 25.016 13.148 1 48.34 580 GLU B O 1
ATOM 12642 N N . VAL B 1 581 ? -10.891 26.609 12.555 1 46.25 581 VAL B N 1
ATOM 12643 C CA . VAL B 1 581 ? -11.055 27.281 13.836 1 46.25 581 VAL B CA 1
ATOM 12644 C C . VAL B 1 581 ? -12.156 26.609 14.648 1 46.25 581 VAL B C 1
ATOM 12646 O O . VAL B 1 581 ? -12.289 26.844 15.852 1 46.25 581 VAL B O 1
ATOM 12649 N N . THR B 1 582 ? -13.023 25.75 14 1 46.44 582 THR B N 1
ATOM 12650 C CA . THR B 1 582 ? -14.234 25.438 14.758 1 46.44 582 THR B CA 1
ATOM 12651 C C . THR B 1 582 ? -14.023 24.188 15.617 1 46.44 582 THR B C 1
ATOM 12653 O O . THR B 1 582 ? -14.805 23.938 16.531 1 46.44 582 THR B O 1
ATOM 12656 N N . GLY B 1 583 ? -12.766 23.609 15.656 1 46.19 583 GLY B N 1
ATOM 12657 C CA . GLY B 1 583 ? -12.539 22.422 16.469 1 46.19 583 GLY B CA 1
ATOM 12658 C C . GLY B 1 583 ? -13.555 21.328 16.234 1 46.19 583 GLY B C 1
ATOM 12659 O O . GLY B 1 583 ? -13.57 20.328 16.938 1 46.19 583 GLY B O 1
ATOM 12660 N N . LEU B 1 584 ? -14.578 21.578 15.391 1 45.84 584 LEU B N 1
ATOM 12661 C CA . LEU B 1 584 ? -15.648 20.609 15.172 1 45.84 584 LEU B CA 1
ATOM 12662 C C . LEU B 1 584 ? -15.195 19.484 14.258 1 45.84 584 LEU B C 1
ATOM 12664 O O . LEU B 1 584 ? -15.797 18.406 14.242 1 45.84 584 LEU B O 1
ATOM 12668 N N . SER B 1 585 ? -14.164 19.844 13.375 1 47.94 585 SER B N 1
ATOM 12669 C CA . SER B 1 585 ? -13.766 18.812 12.43 1 47.94 585 SER B CA 1
ATOM 12670 C C . SER B 1 585 ? -12.477 18.125 12.859 1 47.94 585 SER B C 1
ATOM 12672 O O . SER B 1 585 ? -11.578 18.766 13.406 1 47.94 585 SER B O 1
ATOM 12674 N N . ALA B 1 586 ? -12.547 16.906 13.164 1 42.12 586 ALA B N 1
ATOM 12675 C CA . ALA B 1 586 ? -11.359 16.109 13.461 1 42.12 586 ALA B CA 1
ATOM 12676 C C . ALA B 1 586 ? -10.484 15.938 12.219 1 42.12 586 ALA B C 1
ATOM 12678 O O . ALA B 1 586 ? -10.602 14.953 11.492 1 42.12 586 ALA B O 1
ATOM 12679 N N . ARG B 1 587 ? -10.188 16.922 11.359 1 46.47 587 ARG B N 1
ATOM 12680 C CA . ARG B 1 587 ? -9.43 16.688 10.141 1 46.47 587 ARG B CA 1
ATOM 12681 C C . ARG B 1 587 ? -7.93 16.688 10.414 1 46.47 587 ARG B C 1
ATOM 12683 O O . ARG B 1 587 ? -7.395 17.641 10.977 1 46.47 587 ARG B O 1
ATOM 12690 N N . GLY B 1 588 ? -7.332 15.672 10.766 1 38 588 GLY B N 1
ATOM 12691 C CA . GLY B 1 588 ? -5.887 15.711 10.641 1 38 588 GLY B CA 1
ATOM 12692 C C . GLY B 1 588 ? -5.418 15.758 9.195 1 38 588 GLY B C 1
ATOM 12693 O O . GLY B 1 588 ? -6.152 15.375 8.281 1 38 588 GLY B O 1
ATOM 12694 N N . ASP B 1 589 ? -4.715 16.672 8.711 1 37.09 589 ASP B N 1
ATOM 12695 C CA . ASP B 1 589 ? -4.078 16.938 7.426 1 37.09 589 ASP B CA 1
ATOM 12696 C C . ASP B 1 589 ? -3.656 15.641 6.742 1 37.09 589 ASP B C 1
ATOM 12698 O O . ASP B 1 589 ? -2.93 15.664 5.746 1 37.09 589 ASP B O 1
ATOM 12702 N N . VAL B 1 590 ? -3.586 14.516 7.238 1 38.44 590 VAL B N 1
ATOM 12703 C CA . VAL B 1 590 ? -2.82 13.477 6.562 1 38.44 590 VAL B CA 1
ATOM 12704 C C . VAL B 1 590 ? -3.572 13.008 5.316 1 38.44 590 VAL B C 1
ATOM 12706 O O . VAL B 1 590 ? -4.586 12.312 5.422 1 38.44 590 VAL B O 1
ATOM 12709 N N . VAL B 1 591 ? -3.932 13.742 4.418 1 38.38 591 VAL B N 1
ATOM 12710 C CA . VAL B 1 591 ? -4.41 13.219 3.145 1 38.38 591 VAL B CA 1
ATOM 12711 C C . VAL B 1 591 ? -3.631 11.961 2.777 1 38.38 591 VAL B C 1
ATOM 12713 O O . VAL B 1 591 ? -3.186 11.805 1.638 1 38.38 591 VAL B O 1
ATOM 12716 N N . ASP B 1 592 ? -2.676 11.445 3.418 1 38.97 592 ASP B N 1
ATOM 12717 C CA . ASP B 1 592 ? -1.81 10.469 2.773 1 38.97 592 ASP B CA 1
ATOM 12718 C C . ASP B 1 592 ? -2.574 9.18 2.457 1 38.97 592 ASP B C 1
ATOM 12720 O O . ASP B 1 592 ? -2.383 8.164 3.119 1 38.97 592 ASP B O 1
ATOM 12724 N N . GLY B 1 593 ? -3.812 9.203 2.4 1 36.88 593 GLY B N 1
ATOM 12725 C CA . GLY B 1 593 ? -4.215 7.875 1.974 1 36.88 593 GLY B CA 1
ATOM 12726 C C . GLY B 1 593 ? -3.342 7.316 0.866 1 36.88 593 GLY B C 1
ATOM 12727 O O . GLY B 1 593 ? -2.561 8.047 0.254 1 36.88 593 GLY B O 1
ATOM 12728 N N . HIS B 1 594 ? -3.295 5.973 0.646 1 39.72 594 HIS B N 1
ATOM 12729 C CA . HIS B 1 594 ? -2.547 5.191 -0.331 1 39.72 594 HIS B CA 1
ATOM 12730 C C . HIS B 1 594 ? -2.396 5.949 -1.646 1 39.72 594 HIS B C 1
ATOM 12732 O O . HIS B 1 594 ? -1.373 5.828 -2.322 1 39.72 594 HIS B O 1
ATOM 12738 N N . ASP B 1 595 ? -3.439 6.57 -2.193 1 37.44 595 ASP B N 1
ATOM 12739 C CA . ASP B 1 595 ? -3.496 7.039 -3.574 1 37.44 595 ASP B CA 1
ATOM 12740 C C . ASP B 1 595 ? -2.838 8.406 -3.717 1 37.44 595 ASP B C 1
ATOM 12742 O O . ASP B 1 595 ? -2.646 8.898 -4.832 1 37.44 595 ASP B O 1
ATOM 12746 N N . ASP B 1 596 ? -2.791 9.305 -2.742 1 38.44 596 ASP B N 1
ATOM 12747 C CA . ASP B 1 596 ? -2.473 10.703 -3.018 1 38.44 596 ASP B CA 1
ATOM 12748 C C . ASP B 1 596 ? -0.963 10.93 -3.068 1 38.44 596 ASP B C 1
ATOM 12750 O O . ASP B 1 596 ? -0.49 12.055 -2.908 1 38.44 596 ASP B O 1
ATOM 12754 N N . ASP B 1 597 ? -0.223 10.148 -2.908 1 39.31 597 ASP B N 1
ATOM 12755 C CA . ASP B 1 597 ? 1.188 10.469 -3.09 1 39.31 597 ASP B CA 1
ATOM 12756 C C . ASP B 1 597 ? 1.39 11.375 -4.301 1 39.31 597 ASP B C 1
ATOM 12758 O O . ASP B 1 597 ? 2.516 11.789 -4.598 1 39.31 597 ASP B O 1
ATOM 12762 N N . ASP B 1 598 ? 0.538 11.461 -5.219 1 37.16 598 ASP B N 1
ATOM 12763 C CA . ASP B 1 598 ? 0.81 12.18 -6.461 1 37.16 598 ASP B CA 1
ATOM 12764 C C . ASP B 1 598 ? 0.973 13.672 -6.203 1 37.16 598 ASP B C 1
ATOM 12766 O O . ASP B 1 598 ? 1.541 14.391 -7.027 1 37.16 598 ASP B O 1
ATOM 12770 N N . ASP B 1 599 ? 0.245 14.25 -5.289 1 36.97 599 ASP B N 1
ATOM 12771 C CA . ASP B 1 599 ? 0.14 15.703 -5.379 1 36.97 599 ASP B CA 1
ATOM 12772 C C . ASP B 1 599 ? 1.454 16.375 -4.984 1 36.97 599 ASP B C 1
ATOM 12774 O O . ASP B 1 599 ? 1.632 17.578 -5.195 1 36.97 599 ASP B O 1
ATOM 12778 N N . ASP B 1 600 ? 2.148 15.852 -4.129 1 36.59 600 ASP B N 1
ATOM 12779 C CA . ASP B 1 600 ? 3.332 16.641 -3.789 1 36.59 600 ASP B CA 1
ATOM 12780 C C . ASP B 1 600 ? 4.34 16.625 -4.934 1 36.59 600 ASP B C 1
ATOM 12782 O O . ASP B 1 600 ? 5.52 16.938 -4.734 1 36.59 600 ASP B O 1
ATOM 12786 N N . THR B 1 601 ? 4.121 15.789 -5.832 1 37.22 601 THR B N 1
ATOM 12787 C CA . THR B 1 601 ? 5.164 15.914 -6.844 1 37.22 601 THR B CA 1
ATOM 12788 C C . THR B 1 601 ? 5.398 17.375 -7.199 1 37.22 601 THR B C 1
ATOM 12790 O O . THR B 1 601 ? 4.453 18.156 -7.289 1 37.22 601 THR B O 1
ATOM 12793 N N . LEU B 1 602 ? 6.508 17.859 -6.871 1 37.91 602 LEU B N 1
ATOM 12794 C CA . LEU B 1 602 ? 7.105 19.125 -7.293 1 37.91 602 LEU B CA 1
ATOM 12795 C C . LEU B 1 602 ? 6.629 19.516 -8.688 1 37.91 602 LEU B C 1
ATOM 12797 O O . LEU B 1 602 ? 6.969 18.844 -9.672 1 37.91 602 LEU B O 1
ATOM 12801 N N . SER B 1 603 ? 5.406 19.734 -8.906 1 35.41 603 SER B N 1
ATOM 12802 C CA . SER B 1 603 ? 5.18 20.453 -10.156 1 35.41 603 SER B CA 1
ATOM 12803 C C . SER B 1 603 ? 6.242 21.516 -10.391 1 35.41 603 SER B C 1
ATOM 12805 O O . SER B 1 603 ? 6.25 22.547 -9.719 1 35.41 603 SER B O 1
ATOM 12807 N N . HIS B 1 604 ? 7.41 21.312 -10.461 1 36.16 604 HIS B N 1
ATOM 12808 C CA . HIS B 1 604 ? 8.289 22.344 -11.008 1 36.16 604 HIS B CA 1
ATOM 12809 C C . HIS B 1 604 ? 7.594 23.141 -12.102 1 36.16 604 HIS B C 1
ATOM 12811 O O . HIS B 1 604 ? 7.07 22.562 -13.055 1 36.16 604 HIS B O 1
ATOM 12817 N N . ASP B 1 605 ? 6.906 24.156 -11.773 1 35.94 605 ASP B N 1
ATOM 12818 C CA . ASP B 1 605 ? 6.766 25.188 -12.797 1 35.94 605 ASP B CA 1
ATOM 12819 C C . ASP B 1 605 ? 7.906 25.109 -13.812 1 35.94 605 ASP B C 1
ATOM 12821 O O . ASP B 1 605 ? 8.93 25.781 -13.664 1 35.94 605 ASP B O 1
ATOM 12825 N N . ARG B 1 606 ? 8.367 24.062 -14.242 1 36.84 606 ARG B N 1
ATOM 12826 C CA . ARG B 1 606 ? 9.367 23.984 -15.305 1 36.84 606 ARG B CA 1
ATOM 12827 C C . ARG B 1 606 ? 8.938 24.812 -16.516 1 36.84 606 ARG B C 1
ATOM 12829 O O . ARG B 1 606 ? 7.789 24.734 -16.938 1 36.84 606 ARG B O 1
ATOM 12836 N N . GLY B 1 607 ? 9.508 25.797 -16.734 1 35.25 607 GLY B N 1
ATOM 12837 C CA . GLY B 1 607 ? 9.461 26.359 -18.078 1 35.25 607 GLY B CA 1
ATOM 12838 C C . GLY B 1 607 ? 9.258 25.297 -19.141 1 35.25 607 GLY B C 1
ATOM 12839 O O . GLY B 1 607 ? 9.539 24.125 -18.922 1 35.25 607 GLY B O 1
ATOM 12840 N N . ALA B 1 608 ? 8.281 25.438 -20.156 1 37.06 608 ALA B N 1
ATOM 12841 C CA . ALA B 1 608 ? 7.836 24.766 -21.375 1 37.06 608 ALA B CA 1
ATOM 12842 C C . ALA B 1 608 ? 8.938 23.875 -21.953 1 37.06 608 ALA B C 1
ATOM 12844 O O . ALA B 1 608 ? 8.664 22.984 -22.75 1 37.06 608 ALA B O 1
ATOM 12845 N N . ASP B 1 609 ? 10.203 24.141 -21.938 1 40.22 609 ASP B N 1
ATOM 12846 C CA . ASP B 1 609 ? 10.961 23.703 -23.109 1 40.22 609 ASP B CA 1
ATOM 12847 C C . ASP B 1 609 ? 11.344 22.219 -22.969 1 40.22 609 ASP B C 1
ATOM 12849 O O . ASP B 1 609 ? 11.391 21.5 -23.969 1 40.22 609 ASP B O 1
ATOM 12853 N N . ARG B 1 610 ? 12.266 21.703 -22.094 1 45.84 610 ARG B N 1
ATOM 12854 C CA . ARG B 1 610 ? 12.906 20.422 -22.375 1 45.84 610 ARG B CA 1
ATOM 12855 C C . ARG B 1 610 ? 12.156 19.266 -21.703 1 45.84 610 ARG B C 1
ATOM 12857 O O . ARG B 1 610 ? 12.016 19.25 -20.484 1 45.84 610 ARG B O 1
ATOM 12864 N N . LYS B 1 611 ? 11.258 18.625 -22.266 1 50.06 611 LYS B N 1
ATOM 12865 C CA . LYS B 1 611 ? 10.547 17.406 -21.891 1 50.06 611 LYS B CA 1
ATOM 12866 C C . LYS B 1 611 ? 11.492 16.359 -21.312 1 50.06 611 LYS B C 1
ATOM 12868 O O . LYS B 1 611 ? 12.453 15.953 -21.969 1 50.06 611 LYS B O 1
ATOM 12873 N N . PRO B 1 612 ? 11.578 16.188 -19.953 1 56.22 612 PRO B N 1
ATOM 12874 C CA . PRO B 1 612 ? 12.5 15.164 -19.438 1 56.22 612 PRO B CA 1
ATOM 12875 C C . PRO B 1 612 ? 12.344 13.828 -20.156 1 56.22 612 PRO B C 1
ATOM 12877 O O . PRO B 1 612 ? 11.242 13.453 -20.547 1 56.22 612 PRO B O 1
ATOM 12880 N N . LYS B 1 613 ? 13.359 13.266 -20.812 1 59.28 613 LYS B N 1
ATOM 12881 C CA . LYS B 1 613 ? 13.359 12 -21.531 1 59.28 613 LYS B CA 1
ATOM 12882 C C . LYS B 1 613 ? 12.688 10.898 -20.703 1 59.28 613 LYS B C 1
ATOM 12884 O O . LYS B 1 613 ? 11.93 10.094 -21.25 1 59.28 613 LYS B O 1
ATOM 12889 N N . TYR B 1 614 ? 12.828 10.922 -19.234 1 69.06 614 TYR B N 1
ATOM 12890 C CA . TYR B 1 614 ? 12.242 9.852 -18.438 1 69.06 614 TYR B CA 1
ATOM 12891 C C . TYR B 1 614 ? 11.445 10.422 -17.266 1 69.06 614 TYR B C 1
ATOM 12893 O O . TYR B 1 614 ? 11.812 10.227 -16.109 1 69.06 614 TYR B O 1
ATOM 12901 N N . GLY B 1 615 ? 10.477 11.281 -17.562 1 75.94 615 GLY B N 1
ATOM 12902 C CA . GLY B 1 615 ? 9.625 11.828 -16.531 1 75.94 615 GLY B CA 1
ATOM 12903 C C . GLY B 1 615 ? 8.727 10.789 -15.875 1 75.94 615 GLY B C 1
ATOM 12904 O O . GLY B 1 615 ? 8.734 9.625 -16.281 1 75.94 615 GLY B O 1
ATOM 12905 N N . ALA B 1 616 ? 8.117 11.086 -14.734 1 79.19 616 ALA B N 1
ATOM 12906 C CA . ALA B 1 616 ? 7.215 10.188 -14.016 1 79.19 616 ALA B CA 1
ATOM 12907 C C . ALA B 1 616 ? 6.125 9.656 -14.945 1 79.19 616 ALA B C 1
ATOM 12909 O O . ALA B 1 616 ? 5.492 10.422 -15.672 1 79.19 616 ALA B O 1
ATOM 12910 N N . ARG B 1 617 ? 6.023 8.328 -15.172 1 83.19 617 ARG B N 1
ATOM 12911 C CA . ARG B 1 617 ? 5.047 7.652 -16.031 1 83.19 617 ARG B CA 1
ATOM 12912 C C . ARG B 1 617 ? 4.152 6.727 -15.211 1 83.19 617 ARG B C 1
ATOM 12914 O O . ARG B 1 617 ? 4.543 6.27 -14.133 1 83.19 617 ARG B O 1
ATOM 12921 N N . ASP B 1 618 ? 2.883 6.57 -15.664 1 83.06 618 ASP B N 1
ATOM 12922 C CA . ASP B 1 618 ? 1.982 5.59 -15.062 1 83.06 618 ASP B CA 1
ATOM 12923 C C . ASP B 1 618 ? 2.203 4.203 -15.664 1 83.06 618 ASP B C 1
ATOM 12925 O O . ASP B 1 618 ? 1.982 3.996 -16.859 1 83.06 618 ASP B O 1
ATOM 12929 N N . PRO B 1 619 ? 2.697 3.25 -14.875 1 89.31 619 PRO B N 1
ATOM 12930 C CA . PRO B 1 619 ? 3.008 1.917 -15.398 1 89.31 619 PRO B CA 1
ATOM 12931 C C . PRO B 1 619 ? 1.761 1.148 -15.828 1 89.31 619 PRO B C 1
ATOM 12933 O O . PRO B 1 619 ? 1.865 0.152 -16.547 1 89.31 619 PRO B O 1
ATOM 12936 N N . ASP B 1 620 ? 0.518 1.548 -15.43 1 85.88 620 ASP B N 1
ATOM 12937 C CA . ASP B 1 620 ? -0.688 0.781 -15.727 1 85.88 620 ASP B CA 1
ATOM 12938 C C . ASP B 1 620 ? -1.413 1.345 -16.953 1 85.88 620 ASP B C 1
ATOM 12940 O O . ASP B 1 620 ? -2.324 0.71 -17.484 1 85.88 620 ASP B O 1
ATOM 12944 N N . ALA B 1 621 ? -1.106 2.615 -17.391 1 87.31 621 ALA B N 1
ATOM 12945 C CA . ALA B 1 621 ? -1.8 3.215 -18.531 1 87.31 621 ALA B CA 1
ATOM 12946 C C . ALA B 1 621 ? -0.904 4.215 -19.25 1 87.31 621 ALA B C 1
ATOM 12948 O O . ALA B 1 621 ? -0.372 5.141 -18.625 1 87.31 621 ALA B O 1
ATOM 12949 N N . GLY B 1 622 ? -0.691 4.023 -20.531 1 83.81 622 GLY B N 1
ATOM 12950 C CA . GLY B 1 622 ? 0.012 5.004 -21.344 1 83.81 622 GLY B CA 1
ATOM 12951 C C . GLY B 1 622 ? -0.794 6.266 -21.578 1 83.81 622 GLY B C 1
ATOM 12952 O O . GLY B 1 622 ? -1.916 6.398 -21.094 1 83.81 622 GLY B O 1
ATOM 12953 N N . PRO B 1 623 ? -0.277 7.254 -22.172 1 82.56 623 PRO B N 1
ATOM 12954 C CA . PRO B 1 623 ? -1.046 8.461 -22.484 1 82.56 623 PRO B CA 1
ATOM 12955 C C . PRO B 1 623 ? -2.236 8.172 -23.406 1 82.56 623 PRO B C 1
ATOM 12957 O O . PRO B 1 623 ? -2.162 7.293 -24.266 1 82.56 623 PRO B O 1
ATOM 12960 N N . PRO B 1 624 ? -3.379 8.797 -23.125 1 85.5 624 PRO B N 1
ATOM 12961 C CA . PRO B 1 624 ? -4.594 8.531 -23.906 1 85.5 624 PRO B CA 1
ATOM 12962 C C . PRO B 1 624 ? -4.414 8.812 -25.391 1 85.5 624 PRO B C 1
ATOM 12964 O O . PRO B 1 624 ? -3.783 9.805 -25.766 1 85.5 624 PRO B O 1
ATOM 12967 N N . ARG B 1 625 ? -4.781 7.887 -26.25 1 82.31 625 ARG B N 1
ATOM 12968 C CA . ARG B 1 625 ? -4.652 8.016 -27.688 1 82.31 625 ARG B CA 1
ATOM 12969 C C . ARG B 1 625 ? -5.973 8.453 -28.328 1 82.31 625 ARG B C 1
ATOM 12971 O O . ARG B 1 625 ? -5.984 9.148 -29.344 1 82.31 625 ARG B O 1
ATOM 12978 N N . ASN B 1 626 ? -7.156 8.047 -27.688 1 86.12 626 ASN B N 1
ATOM 12979 C CA . ASN B 1 626 ? -8.484 8.289 -28.234 1 86.12 626 ASN B CA 1
ATOM 12980 C C . ASN B 1 626 ? -9.359 9.078 -27.266 1 86.12 626 ASN B C 1
ATOM 12982 O O . ASN B 1 626 ? -8.992 9.273 -26.109 1 86.12 626 ASN B O 1
ATOM 12986 N N . ALA B 1 627 ? -10.477 9.656 -27.719 1 83.62 627 ALA B N 1
ATOM 12987 C CA . ALA B 1 627 ? -11.414 10.445 -26.938 1 83.62 627 ALA B CA 1
ATOM 12988 C C . ALA B 1 627 ? -12.07 9.602 -25.844 1 83.62 627 ALA B C 1
ATOM 12990 O O . ALA B 1 627 ? -12.32 10.086 -24.734 1 83.62 627 ALA B O 1
ATOM 12991 N N . LEU B 1 628 ? -12.281 8.383 -26.172 1 83.88 628 LEU B N 1
ATOM 12992 C CA . LEU B 1 628 ? -12.891 7.496 -25.172 1 83.88 628 LEU B CA 1
ATOM 12993 C C . LEU B 1 628 ? -11.961 7.301 -23.984 1 83.88 628 LEU B C 1
ATOM 12995 O O . LEU B 1 628 ? -12.422 7.227 -22.844 1 83.88 628 LEU B O 1
ATOM 12999 N N . GLN B 1 629 ? -10.781 7.285 -24.375 1 86.69 629 GLN B N 1
ATOM 13000 C CA . GLN B 1 629 ? -9.812 7.102 -23.297 1 86.69 629 GLN B CA 1
ATOM 13001 C C . GLN B 1 629 ? -9.672 8.367 -22.469 1 86.69 629 GLN B C 1
ATOM 13003 O O . GLN B 1 629 ? -9.367 8.305 -21.266 1 86.69 629 GLN B O 1
ATOM 13008 N N . LYS B 1 630 ? -9.93 9.469 -23.062 1 86.75 630 LYS B N 1
ATOM 13009 C CA . LYS B 1 630 ? -9.898 10.703 -22.297 1 86.75 630 LYS B CA 1
ATOM 13010 C C . LYS B 1 630 ? -11.078 10.781 -21.328 1 86.75 630 LYS B C 1
ATOM 13012 O O . LYS B 1 630 ? -10.914 11.203 -20.188 1 86.75 630 LYS B O 1
ATOM 13017 N N . VAL B 1 631 ? -12.242 10.383 -21.812 1 85.56 631 VAL B N 1
ATOM 13018 C CA . VAL B 1 631 ? -13.414 10.32 -20.938 1 85.56 631 VAL B CA 1
ATOM 13019 C C . VAL B 1 631 ? -13.203 9.266 -19.859 1 85.56 631 VAL B C 1
ATOM 13021 O O . VAL B 1 631 ? -13.594 9.469 -18.703 1 85.56 631 VAL B O 1
ATOM 13024 N N . GLY B 1 632 ? -12.625 8.219 -20.328 1 84.31 632 GLY B N 1
ATOM 13025 C CA . GLY B 1 632 ? -12.32 7.172 -19.375 1 84.31 632 GLY B CA 1
ATOM 13026 C C . GLY B 1 632 ? -11.414 7.633 -18.25 1 84.31 632 GLY B C 1
ATOM 13027 O O . GLY B 1 632 ? -11.586 7.227 -17.094 1 84.31 632 GLY B O 1
ATOM 13028 N N . ARG B 1 633 ? -10.57 8.516 -18.531 1 85.38 633 ARG B N 1
ATOM 13029 C CA . ARG B 1 633 ? -9.672 9.047 -17.516 1 85.38 633 ARG B CA 1
ATOM 13030 C C . ARG B 1 633 ? -10.422 9.914 -16.516 1 85.38 633 ARG B C 1
ATOM 13032 O O . ARG B 1 633 ? -10.109 9.906 -15.32 1 85.38 633 ARG B O 1
ATOM 13039 N N . VAL B 1 634 ? -11.414 10.586 -17.016 1 83.81 634 VAL B N 1
ATOM 13040 C CA . VAL B 1 634 ? -12.211 11.438 -16.141 1 83.81 634 VAL B CA 1
ATOM 13041 C C . VAL B 1 634 ? -13.078 10.562 -15.234 1 83.81 634 VAL B C 1
ATOM 13043 O O . VAL B 1 634 ? -13.195 10.82 -14.039 1 83.81 634 VAL B O 1
ATOM 13046 N N . VAL B 1 635 ? -13.633 9.562 -15.812 1 82.5 635 VAL B N 1
ATOM 13047 C CA . VAL B 1 635 ? -14.477 8.656 -15.039 1 82.5 635 VAL B CA 1
ATOM 13048 C C . VAL B 1 635 ? -13.633 7.953 -13.977 1 82.5 635 VAL B C 1
ATOM 13050 O O . VAL B 1 635 ? -14.07 7.789 -12.836 1 82.5 635 VAL B O 1
ATOM 13053 N N . SER B 1 636 ? -12.461 7.598 -14.477 1 82.12 636 SER B N 1
ATOM 13054 C CA . SER B 1 636 ? -11.578 6.934 -13.523 1 82.12 636 SER B CA 1
ATOM 13055 C C . SER B 1 636 ? -11.156 7.883 -12.406 1 82.12 636 SER B C 1
ATOM 13057 O O . SER B 1 636 ? -11.016 7.465 -11.258 1 82.12 636 SER B O 1
ATOM 13059 N N . ALA B 1 637 ? -11 9.086 -12.672 1 82.5 637 ALA B N 1
ATOM 13060 C CA . ALA B 1 637 ? -10.648 10.07 -11.656 1 82.5 637 ALA B CA 1
ATOM 13061 C C . ALA B 1 637 ? -11.812 10.297 -10.688 1 82.5 637 ALA B C 1
ATOM 13063 O O . ALA B 1 637 ? -11.594 10.461 -9.484 1 82.5 637 ALA B O 1
ATOM 13064 N N . MET B 1 638 ? -13 10.203 -11.164 1 79.12 638 MET B N 1
ATOM 13065 C CA . MET B 1 638 ? -14.188 10.367 -10.328 1 79.12 638 MET B CA 1
ATOM 13066 C C . MET B 1 638 ? -14.367 9.172 -9.398 1 79.12 638 MET B C 1
ATOM 13068 O O . MET B 1 638 ? -14.719 9.344 -8.234 1 79.12 638 MET B O 1
ATOM 13072 N N . VAL B 1 639 ? -14.102 8.086 -9.969 1 77.75 639 VAL B N 1
ATOM 13073 C CA . VAL B 1 639 ? -14.219 6.879 -9.164 1 77.75 639 VAL B CA 1
ATOM 13074 C C . VAL B 1 639 ? -13.125 6.871 -8.094 1 77.75 639 VAL B C 1
ATOM 13076 O O . VAL B 1 639 ? -13.375 6.477 -6.949 1 77.75 639 VAL B O 1
ATOM 13079 N N . ARG B 1 640 ? -11.992 7.371 -8.492 1 77.56 640 ARG B N 1
ATOM 13080 C CA . ARG B 1 640 ? -10.906 7.445 -7.523 1 77.56 640 ARG B CA 1
ATOM 13081 C C . ARG B 1 640 ? -11.219 8.453 -6.426 1 77.56 640 ARG B C 1
ATOM 13083 O O . ARG B 1 640 ? -10.891 8.234 -5.258 1 77.56 640 ARG B O 1
ATOM 13090 N N . ALA B 1 641 ? -11.844 9.43 -6.773 1 78.94 641 ALA B N 1
ATOM 13091 C CA . ALA B 1 641 ? -12.242 10.43 -5.789 1 78.94 641 ALA B CA 1
ATOM 13092 C C . ALA B 1 641 ? -13.32 9.891 -4.859 1 78.94 641 ALA B C 1
ATOM 13094 O O . ALA B 1 641 ? -13.305 10.156 -3.656 1 78.94 641 ALA B O 1
ATOM 13095 N N . ALA B 1 642 ? -14.18 9.141 -5.426 1 78.75 642 ALA B N 1
ATOM 13096 C CA . ALA B 1 642 ? -15.273 8.578 -4.645 1 78.75 642 ALA B CA 1
ATOM 13097 C C . ALA B 1 642 ? -14.789 7.461 -3.727 1 78.75 642 ALA B C 1
ATOM 13099 O O . ALA B 1 642 ? -15.367 7.219 -2.668 1 78.75 642 ALA B O 1
ATOM 13100 N N . THR B 1 643 ? -13.695 6.891 -4.195 1 78.5 643 THR B N 1
ATOM 13101 C CA . THR B 1 643 ? -13.195 5.777 -3.396 1 78.5 643 THR B CA 1
ATOM 13102 C C . THR B 1 643 ? -11.977 6.199 -2.582 1 78.5 643 THR B C 1
ATOM 13104 O O . THR B 1 643 ? -11.383 5.387 -1.872 1 78.5 643 THR B O 1
ATOM 13107 N N . GLY B 1 644 ? -11.695 7.43 -2.674 1 75.75 644 GLY B N 1
ATOM 13108 C CA . GLY B 1 644 ? -10.625 7.965 -1.852 1 75.75 644 GLY B CA 1
ATOM 13109 C C . GLY B 1 644 ? -11.016 8.148 -0.398 1 75.75 644 GLY B C 1
ATOM 13110 O O . GLY B 1 644 ? -12.125 7.777 0.001 1 75.75 644 GLY B O 1
ATOM 13111 N N . VAL B 1 645 ? -10.203 8.586 0.415 1 74.31 645 VAL B N 1
ATOM 13112 C CA . VAL B 1 645 ? -10.445 8.75 1.845 1 74.31 645 VAL B CA 1
ATOM 13113 C C . VAL B 1 645 ? -11.641 9.672 2.062 1 74.31 645 VAL B C 1
ATOM 13115 O O . VAL B 1 645 ? -12.5 9.398 2.906 1 74.31 645 VAL B O 1
ATOM 13118 N N . ASN B 1 646 ? -11.766 10.727 1.219 1 81.5 646 ASN B N 1
ATOM 13119 C CA . ASN B 1 646 ? -12.883 11.664 1.338 1 81.5 646 ASN B CA 1
ATOM 13120 C C . ASN B 1 646 ? -14.188 11.039 0.857 1 81.5 646 ASN B C 1
ATOM 13122 O O . ASN B 1 646 ? -15.242 11.266 1.455 1 81.5 646 ASN B O 1
ATOM 13126 N N . GLY B 1 647 ? -14.023 10.297 -0.187 1 82.12 647 GLY B N 1
ATOM 13127 C CA . GLY B 1 647 ? -15.219 9.648 -0.709 1 82.12 647 GLY B CA 1
ATOM 13128 C C . GLY B 1 647 ? -15.758 8.562 0.203 1 82.12 647 GLY B C 1
ATOM 13129 O O . GLY B 1 647 ? -16.969 8.445 0.381 1 82.12 647 GLY B O 1
ATOM 13130 N N . ILE B 1 648 ? -14.906 7.805 0.818 1 82.19 648 ILE B N 1
ATOM 13131 C CA . ILE B 1 648 ? -15.344 6.75 1.73 1 82.19 648 ILE B CA 1
ATOM 13132 C C . ILE B 1 648 ? -15.93 7.371 2.994 1 82.19 648 ILE B C 1
ATOM 13134 O O . ILE B 1 648 ? -16.891 6.852 3.557 1 82.19 648 ILE B O 1
ATOM 13138 N N . PHE B 1 649 ? -15.359 8.461 3.461 1 85.06 649 PHE B N 1
ATOM 13139 C CA . PHE B 1 649 ? -15.953 9.188 4.578 1 85.06 649 PHE B CA 1
ATOM 13140 C C . PHE B 1 649 ? -17.375 9.617 4.246 1 85.06 649 PHE B C 1
ATOM 13142 O O . PHE B 1 649 ? -18.281 9.461 5.062 1 85.06 649 PHE B O 1
ATOM 13149 N N . ALA B 1 650 ? -17.469 10.188 3.1 1 89.88 650 ALA B N 1
ATOM 13150 C CA . ALA B 1 650 ? -18.781 10.648 2.691 1 89.88 650 ALA B CA 1
ATOM 13151 C C . ALA B 1 650 ? -19.766 9.484 2.605 1 89.88 650 ALA B C 1
ATOM 13153 O O . ALA B 1 650 ? -20.938 9.617 2.961 1 89.88 650 ALA B O 1
ATOM 13154 N N . LEU B 1 651 ? -19.312 8.375 2.133 1 87.5 651 LEU B N 1
ATOM 13155 C CA . LEU B 1 651 ? -20.172 7.195 2.051 1 87.5 651 LEU B CA 1
ATOM 13156 C C . LEU B 1 651 ? -20.562 6.711 3.441 1 87.5 651 LEU B C 1
ATOM 13158 O O . LEU B 1 651 ? -21.734 6.375 3.678 1 87.5 651 LEU B O 1
ATOM 13162 N N . LYS B 1 652 ? -19.625 6.684 4.348 1 87.62 652 LYS B N 1
ATOM 13163 C CA . LYS B 1 652 ? -19.922 6.297 5.723 1 87.62 652 LYS B CA 1
ATOM 13164 C C . LYS B 1 652 ? -20.891 7.281 6.371 1 87.62 652 LYS B C 1
ATOM 13166 O O . LYS B 1 652 ? -21.75 6.887 7.16 1 87.62 652 LYS B O 1
ATOM 13171 N N . TYR B 1 653 ? -20.656 8.531 6.051 1 91.62 653 TYR B N 1
ATOM 13172 C CA . TYR B 1 653 ? -21.547 9.578 6.527 1 91.62 653 TYR B CA 1
ATOM 13173 C C . TYR B 1 653 ? -22.984 9.336 6.055 1 91.62 653 TYR B C 1
ATOM 13175 O O . TYR B 1 653 ? -23.922 9.484 6.824 1 91.62 653 TYR B O 1
ATOM 13183 N N . GLY B 1 654 ? -23.125 8.914 4.844 1 92.31 654 GLY B N 1
ATOM 13184 C CA . GLY B 1 654 ? -24.438 8.617 4.293 1 92.31 654 GLY B CA 1
ATOM 13185 C C . GLY B 1 654 ? -25.047 7.355 4.863 1 92.31 654 GLY B C 1
ATOM 13186 O O . GLY B 1 654 ? -26.234 7.344 5.219 1 92.31 654 GLY B O 1
ATOM 13187 N N . ILE B 1 655 ? -24.266 6.332 5.074 1 89.12 655 ILE B N 1
ATOM 13188 C CA . ILE B 1 655 ? -24.766 5.055 5.562 1 89.12 655 ILE B CA 1
ATOM 13189 C C . ILE B 1 655 ? -25.203 5.195 7.02 1 89.12 655 ILE B C 1
ATOM 13191 O O . ILE B 1 655 ? -26.266 4.695 7.41 1 89.12 655 ILE B O 1
ATOM 13195 N N . VAL B 1 656 ? -24.406 5.887 7.797 1 92.19 656 VAL B N 1
ATOM 13196 C CA . VAL B 1 656 ? -24.734 6.059 9.211 1 92.19 656 VAL B CA 1
ATOM 13197 C C . VAL B 1 656 ? -26.016 6.898 9.336 1 92.19 656 VAL B C 1
ATOM 13199 O O . VAL B 1 656 ? -26.844 6.648 10.219 1 92.19 656 VAL B O 1
ATOM 13202 N N . SER B 1 657 ? -26.188 7.844 8.469 1 95 657 SER B N 1
ATOM 13203 C CA . SER B 1 657 ? -27.391 8.68 8.484 1 95 657 SER B CA 1
ATOM 13204 C C . SER B 1 657 ? -28.641 7.863 8.188 1 95 657 SER B C 1
ATOM 13206 O O . SER B 1 657 ? -29.641 7.98 8.883 1 95 657 SER B O 1
ATOM 13208 N N . VAL B 1 658 ? -28.531 7.012 7.25 1 93.44 658 VAL B N 1
ATOM 13209 C CA . VAL B 1 658 ? -29.688 6.211 6.875 1 93.44 658 VAL B CA 1
ATOM 13210 C C . VAL B 1 658 ? -29.969 5.16 7.949 1 93.44 658 VAL B C 1
ATOM 13212 O O . VAL B 1 658 ? -31.125 4.883 8.273 1 93.44 658 VAL B O 1
ATOM 13215 N N . ALA B 1 659 ? -28.891 4.578 8.547 1 90.44 659 ALA B N 1
ATOM 13216 C CA . ALA B 1 659 ? -29.047 3.553 9.57 1 90.44 659 ALA B CA 1
ATOM 13217 C C . ALA B 1 659 ? -29.797 4.098 10.781 1 90.44 659 ALA B C 1
ATOM 13219 O O . ALA B 1 659 ? -30.641 3.41 11.359 1 90.44 659 ALA B O 1
ATOM 13220 N N . PHE B 1 660 ? -29.562 5.328 11.188 1 94.19 660 PHE B N 1
ATOM 13221 C CA . PHE B 1 660 ? -30.203 5.914 12.359 1 94.19 660 PHE B CA 1
ATOM 13222 C C . PHE B 1 660 ? -31.547 6.539 11.984 1 94.19 660 PHE B C 1
ATOM 13224 O O . PHE B 1 660 ? -32.375 6.828 12.859 1 94.19 660 PHE B O 1
ATOM 13231 N N . TRP B 1 661 ? -31.781 6.742 10.672 1 94.62 661 TRP B N 1
ATOM 13232 C CA . TRP B 1 661 ? -33.031 7.309 10.188 1 94.62 661 TRP B CA 1
ATOM 13233 C C . TRP B 1 661 ? -34.094 6.219 10.023 1 94.62 661 TRP B C 1
ATOM 13235 O O . TRP B 1 661 ? -35.281 6.473 10.203 1 94.62 661 TRP B O 1
ATOM 13245 N N . VAL B 1 662 ? -33.781 4.977 9.773 1 90.25 662 VAL B N 1
ATOM 13246 C CA . VAL B 1 662 ? -34.656 3.889 9.406 1 90.25 662 VAL B CA 1
ATOM 13247 C C . VAL B 1 662 ? -35.656 3.635 10.539 1 90.25 662 VAL B C 1
ATOM 13249 O O . VAL B 1 662 ? -36.875 3.48 10.297 1 90.25 662 VAL B O 1
ATOM 13252 N N . PRO B 1 663 ? -35.219 3.656 11.836 1 88.56 663 PRO B N 1
ATOM 13253 C CA . PRO B 1 663 ? -36.188 3.422 12.898 1 88.56 663 PRO B CA 1
ATOM 13254 C C . PRO B 1 663 ? -37.281 4.508 12.969 1 88.56 663 PRO B C 1
ATOM 13256 O O . PRO B 1 663 ? -38.344 4.301 13.562 1 88.56 663 PRO B O 1
ATOM 13259 N N . SER B 1 664 ? -37.094 5.594 12.344 1 91.81 664 SER B N 1
ATOM 13260 C CA . SER B 1 664 ? -38.062 6.68 12.391 1 91.81 664 SER B CA 1
ATOM 13261 C C . SER B 1 664 ? -39.188 6.445 11.391 1 91.81 664 SER B C 1
ATOM 13263 O O . SER B 1 664 ? -40.25 7.039 11.516 1 91.81 664 SER B O 1
ATOM 13265 N N . VAL B 1 665 ? -38.969 5.543 10.414 1 89.19 665 VAL B N 1
ATOM 13266 C CA . VAL B 1 665 ? -39.969 5.383 9.359 1 89.19 665 VAL B CA 1
ATOM 13267 C C . VAL B 1 665 ? -40.562 3.982 9.422 1 89.19 665 VAL B C 1
ATOM 13269 O O . VAL B 1 665 ? -41.344 3.594 8.547 1 89.19 665 VAL B O 1
ATOM 13272 N N . CYS B 1 666 ? -40.281 3.287 10.445 1 84.44 666 CYS B N 1
ATOM 13273 C CA . CYS B 1 666 ? -40.906 1.988 10.648 1 84.44 666 CYS B CA 1
ATOM 13274 C C . CYS B 1 666 ? -42.125 2.117 11.531 1 84.44 666 CYS B C 1
ATOM 13276 O O . CYS B 1 666 ? -42.125 2.816 12.547 1 84.44 666 CYS B O 1
ATOM 13278 N N . PRO B 1 667 ? -43.312 1.519 11.141 1 80.62 667 PRO B N 1
ATOM 13279 C CA . PRO B 1 667 ? -44.562 1.673 11.891 1 80.62 667 PRO B CA 1
ATOM 13280 C C . PRO B 1 667 ? -44.469 1.192 13.336 1 80.62 667 PRO B C 1
ATOM 13282 O O . PRO B 1 667 ? -45.062 1.783 14.242 1 80.62 667 PRO B O 1
ATOM 13285 N N . SER B 1 668 ? -43.531 0.252 13.586 1 77.12 668 SER B N 1
ATOM 13286 C CA . SER B 1 668 ? -43.406 -0.306 14.93 1 77.12 668 SER B CA 1
ATOM 13287 C C . SER B 1 668 ? -42.531 0.572 15.812 1 77.12 668 SER B C 1
ATOM 13289 O O . SER B 1 668 ? -42.688 0.588 17.031 1 77.12 668 SER B O 1
ATOM 13291 N N . SER B 1 669 ? -41.656 1.357 15.25 1 86.5 669 SER B N 1
ATOM 13292 C CA . SER B 1 669 ? -40.688 2.076 16.062 1 86.5 669 SER B CA 1
ATOM 13293 C C . SER B 1 669 ? -40.812 3.584 15.867 1 86.5 669 SER B C 1
ATOM 13295 O O . SER B 1 669 ? -40.094 4.355 16.516 1 86.5 669 SER B O 1
ATOM 13297 N N . ALA B 1 670 ? -41.75 4.023 15.102 1 88.25 670 ALA B N 1
ATOM 13298 C CA . ALA B 1 670 ? -41.875 5.449 14.828 1 88.25 670 ALA B CA 1
ATOM 13299 C C . ALA B 1 670 ? -42.281 6.215 16.078 1 88.25 670 ALA B C 1
ATOM 13301 O O . ALA B 1 670 ? -41.75 7.281 16.375 1 88.25 670 ALA B O 1
ATOM 13302 N N . ALA B 1 671 ? -43.281 5.633 16.859 1 87.06 671 ALA B N 1
ATOM 13303 C CA . ALA B 1 671 ? -43.75 6.289 18.078 1 87.06 671 ALA B CA 1
ATOM 13304 C C . ALA B 1 671 ? -42.625 6.316 19.125 1 87.06 671 ALA B C 1
ATOM 13306 O O . ALA B 1 671 ? -42.469 7.316 19.828 1 87.06 671 ALA B O 1
ATOM 13307 N N . PHE B 1 672 ? -41.844 5.281 19.156 1 86.62 672 PHE B N 1
ATOM 13308 C CA . PHE B 1 672 ? -40.719 5.191 20.078 1 86.62 672 PHE B CA 1
ATOM 13309 C C . PHE B 1 672 ? -39.656 6.199 19.719 1 86.62 672 PHE B C 1
ATOM 13311 O O . PHE B 1 672 ? -39.094 6.867 20.594 1 86.62 672 PHE B O 1
ATOM 13318 N N . TYR B 1 673 ? -39.375 6.324 18.469 1 90.25 673 TYR B N 1
ATOM 13319 C CA . TYR B 1 673 ? -38.344 7.238 17.969 1 90.25 673 TYR B CA 1
ATOM 13320 C C . TYR B 1 673 ? -38.75 8.688 18.266 1 90.25 673 TYR B C 1
ATOM 13322 O O . TYR B 1 673 ? -37.875 9.492 18.656 1 90.25 673 TYR B O 1
ATOM 13330 N N . TYR B 1 674 ? -40 9.023 18.125 1 87 674 TYR B N 1
ATOM 13331 C CA . TYR B 1 674 ? -40.438 10.391 18.359 1 87 674 TYR B CA 1
ATOM 13332 C C . TYR B 1 674 ? -40.5 10.703 19.844 1 87 674 TYR B C 1
ATOM 13334 O O . TYR B 1 674 ? -40.062 11.773 20.281 1 87 674 TYR B O 1
ATOM 13342 N N . ARG B 1 675 ? -41 9.727 20.656 1 83.12 675 ARG B N 1
ATOM 13343 C CA . ARG B 1 675 ? -41.125 9.945 22.094 1 83.12 675 ARG B CA 1
ATOM 13344 C C . ARG B 1 675 ? -39.75 10.141 22.734 1 83.12 675 ARG B C 1
ATOM 13346 O O . ARG B 1 675 ? -39.594 10.938 23.656 1 83.12 675 ARG B O 1
ATOM 13353 N N . ASN B 1 676 ? -38.75 9.469 22.156 1 86.31 676 ASN B N 1
ATOM 13354 C CA . ASN B 1 676 ? -37.438 9.547 22.734 1 86.31 676 ASN B CA 1
ATOM 13355 C C . ASN B 1 676 ? -36.531 10.484 21.938 1 86.31 676 ASN B C 1
ATOM 13357 O O . ASN B 1 676 ? -35.312 10.555 22.188 1 86.31 676 ASN B O 1
ATOM 13361 N N . ARG B 1 677 ? -37.062 11.227 21.016 1 87.12 677 ARG B N 1
ATOM 13362 C CA . ARG B 1 677 ? -36.344 12.203 20.203 1 87.12 677 ARG B CA 1
ATOM 13363 C C . ARG B 1 677 ? -35.094 11.57 19.562 1 87.12 677 ARG B C 1
ATOM 13365 O O . ARG B 1 677 ? -34 12.102 19.688 1 87.12 677 ARG B O 1
ATOM 13372 N N . GLY B 1 678 ? -35.25 10.555 18.859 1 88.62 678 GLY B N 1
ATOM 13373 C CA . GLY B 1 678 ? -34.188 9.82 18.188 1 88.62 678 GLY B CA 1
ATOM 13374 C C . GLY B 1 678 ? -33.438 10.664 17.188 1 88.62 678 GLY B C 1
ATOM 13375 O O . GLY B 1 678 ? -32.312 10.32 16.781 1 88.62 678 GLY B O 1
ATOM 13376 N N . LEU B 1 679 ? -33.969 11.828 16.875 1 89.81 679 LEU B N 1
ATOM 13377 C CA . LEU B 1 679 ? -33.312 12.742 15.938 1 89.81 679 LEU B CA 1
ATOM 13378 C C . LEU B 1 679 ? -31.953 13.172 16.453 1 89.81 679 LEU B C 1
ATOM 13380 O O . LEU B 1 679 ? -31 13.336 15.68 1 89.81 679 LEU B O 1
ATOM 13384 N N . TRP B 1 680 ? -31.859 13.273 17.703 1 88.81 680 TRP B N 1
ATOM 13385 C CA . TRP B 1 680 ? -30.609 13.727 18.297 1 88.81 680 TRP B CA 1
ATOM 13386 C C . TRP B 1 680 ? -29.531 12.656 18.172 1 88.81 680 TRP B C 1
ATOM 13388 O O . TRP B 1 680 ? -28.344 12.969 18.031 1 88.81 680 TRP B O 1
ATOM 13398 N N . ALA B 1 681 ? -29.859 11.43 18.266 1 92.31 681 ALA B N 1
ATOM 13399 C CA . ALA B 1 681 ? -28.891 10.359 18.047 1 92.31 681 ALA B CA 1
ATOM 13400 C C . ALA B 1 681 ? -28.359 10.391 16.625 1 92.31 681 ALA B C 1
ATOM 13402 O O . ALA B 1 681 ? -27.172 10.133 16.391 1 92.31 681 ALA B O 1
ATOM 13403 N N . LEU B 1 682 ? -29.234 10.711 15.719 1 94.88 682 LEU B N 1
ATOM 13404 C CA . LEU B 1 682 ? -28.844 10.82 14.32 1 94.88 682 LEU B CA 1
ATOM 13405 C C . LEU B 1 682 ? -27.844 11.953 14.125 1 94.88 682 LEU B C 1
ATOM 13407 O O . LEU B 1 682 ? -26.812 11.773 13.477 1 94.88 682 LEU B O 1
ATOM 13411 N N . ILE B 1 683 ? -28.094 13.039 14.711 1 90.81 683 ILE B N 1
ATOM 13412 C CA . ILE B 1 683 ? -27.234 14.211 14.578 1 90.81 683 ILE B CA 1
ATOM 13413 C C . ILE B 1 683 ? -25.891 13.938 15.234 1 90.81 683 ILE B C 1
ATOM 13415 O O . ILE B 1 683 ? -24.844 14.297 14.695 1 90.81 683 ILE B O 1
ATOM 13419 N N . MET B 1 684 ? -25.953 13.297 16.344 1 90.56 684 MET B N 1
ATOM 13420 C CA . MET B 1 684 ? -24.719 13.016 17.062 1 90.56 684 MET B CA 1
ATOM 13421 C C . MET B 1 684 ? -23.875 11.984 16.312 1 90.56 684 MET B C 1
ATOM 13423 O O . MET B 1 684 ? -22.641 12.039 16.344 1 90.56 684 MET B O 1
ATOM 13427 N N . ALA B 1 685 ? -24.5 11.07 15.688 1 91.94 685 ALA B N 1
ATOM 13428 C CA . ALA B 1 685 ? -23.781 10.086 14.891 1 91.94 685 ALA B CA 1
ATOM 13429 C C . ALA B 1 685 ? -23.047 10.75 13.727 1 91.94 685 ALA B C 1
ATOM 13431 O O . ALA B 1 685 ? -21.922 10.391 13.406 1 91.94 685 ALA B O 1
ATOM 13432 N N . GLN B 1 686 ? -23.672 11.703 13.141 1 91.81 686 GLN B N 1
ATOM 13433 C CA . GLN B 1 686 ? -23.094 12.414 12 1 91.81 686 GLN B CA 1
ATOM 13434 C C . GLN B 1 686 ? -21.953 13.328 12.43 1 91.81 686 GLN B C 1
ATOM 13436 O O . GLN B 1 686 ? -20.906 13.352 11.789 1 91.81 686 GLN B O 1
ATOM 13441 N N . THR B 1 687 ? -22.109 13.953 13.484 1 83.31 687 THR B N 1
ATOM 13442 C CA . THR B 1 687 ? -21.109 14.914 13.938 1 83.31 687 THR B CA 1
ATOM 13443 C C . THR B 1 687 ? -19.938 14.195 14.602 1 83.31 687 THR B C 1
ATOM 13445 O O . THR B 1 687 ? -18.828 14.734 14.672 1 83.31 687 THR B O 1
ATOM 13448 N N . GLY B 1 688 ? -20.219 13.023 15.047 1 81.25 688 GLY B N 1
ATOM 13449 C CA . GLY B 1 688 ? -19.172 12.266 15.711 1 81.25 688 GLY B CA 1
ATOM 13450 C C . GLY B 1 688 ? -18.234 11.57 14.742 1 81.25 688 GLY B C 1
ATOM 13451 O O . GLY B 1 688 ? -17.141 11.156 15.117 1 81.25 688 GLY B O 1
ATOM 13452 N N . LEU B 1 689 ? -18.594 11.5 13.508 1 83.38 689 LEU B N 1
ATOM 13453 C CA . LEU B 1 689 ? -17.766 10.836 12.516 1 83.38 689 LEU B CA 1
ATOM 13454 C C . LEU B 1 689 ? -16.641 11.742 12.055 1 83.38 689 LEU B C 1
ATOM 13456 O O . LEU B 1 689 ? -16.875 12.891 11.664 1 83.38 689 LEU B O 1
ATOM 13460 N N . GLY B 1 690 ? -15.367 11.32 12.273 1 74.56 690 GLY B N 1
ATOM 13461 C CA . GLY B 1 690 ? -14.211 12.094 11.836 1 74.56 690 GLY B CA 1
ATOM 13462 C C . GLY B 1 690 ? -13.641 11.609 10.516 1 74.56 690 GLY B C 1
ATOM 13463 O O . GLY B 1 690 ? -13.859 10.469 10.117 1 74.56 690 GLY B O 1
ATOM 13464 N N . VAL B 1 691 ? -13.031 12.477 9.797 1 67.31 691 VAL B N 1
ATOM 13465 C CA . VAL B 1 691 ? -12.484 12.18 8.484 1 67.31 691 VAL B CA 1
ATOM 13466 C C . VAL B 1 691 ? -11.25 11.289 8.633 1 67.31 691 VAL B C 1
ATOM 13468 O O . VAL B 1 691 ? -11.039 10.367 7.836 1 67.31 691 VAL B O 1
ATOM 13471 N N . TYR B 1 692 ? -10.438 11.547 9.688 1 62.19 692 TYR B N 1
ATOM 13472 C CA . TYR B 1 692 ? -9.211 10.758 9.789 1 62.19 692 TYR B CA 1
ATOM 13473 C C . TYR B 1 692 ? -9.273 9.812 10.977 1 62.19 692 TYR B C 1
ATOM 13475 O O . TYR B 1 692 ? -9.539 10.234 12.109 1 62.19 692 TYR B O 1
ATOM 13483 N N . ALA B 1 693 ? -9.195 8.516 10.711 1 59.16 693 ALA B N 1
ATOM 13484 C CA . ALA B 1 693 ? -9.438 7.426 11.656 1 59.16 693 ALA B CA 1
ATOM 13485 C C . ALA B 1 693 ? -8.406 7.445 12.781 1 59.16 693 ALA B C 1
ATOM 13487 O O . ALA B 1 693 ? -8.703 7.059 13.914 1 59.16 693 ALA B O 1
ATOM 13488 N N . GLY B 1 694 ? -7.23 7.992 12.586 1 60.59 694 GLY B N 1
ATOM 13489 C CA . GLY B 1 694 ? -6.207 7.867 13.609 1 60.59 694 GLY B CA 1
ATOM 13490 C C . GLY B 1 694 ? -6.52 8.656 14.867 1 60.59 694 GLY B C 1
ATOM 13491 O O . GLY B 1 694 ? -6.172 8.242 15.977 1 60.59 694 GLY B O 1
ATOM 13492 N N . GLU B 1 695 ? -7.266 9.742 14.766 1 69.25 695 GLU B N 1
ATOM 13493 C CA . GLU B 1 695 ? -7.539 10.609 15.914 1 69.25 695 GLU B CA 1
ATOM 13494 C C . GLU B 1 695 ? -8.938 10.359 16.469 1 69.25 695 GLU B C 1
ATOM 13496 O O . GLU B 1 695 ? -9.336 10.984 17.453 1 69.25 695 GLU B O 1
ATOM 13501 N N . GLN B 1 696 ? -9.578 9.414 15.953 1 71.62 696 GLN B N 1
ATOM 13502 C CA . GLN B 1 696 ? -11.008 9.289 16.203 1 71.62 696 GLN B CA 1
ATOM 13503 C C . GLN B 1 696 ? -11.273 8.688 17.578 1 71.62 696 GLN B C 1
ATOM 13505 O O . GLN B 1 696 ? -12.25 9.047 18.25 1 71.62 696 GLN B O 1
ATOM 13510 N N . VAL B 1 697 ? -10.336 7.961 18.016 1 71.38 697 VAL B N 1
ATOM 13511 C CA . VAL B 1 697 ? -10.578 7.352 19.312 1 71.38 697 VAL B CA 1
ATOM 13512 C C . VAL B 1 697 ? -10.414 8.391 20.422 1 71.38 697 VAL B C 1
ATOM 13514 O O . VAL B 1 697 ? -11.203 8.445 21.359 1 71.38 697 VAL B O 1
ATOM 13517 N N . PHE B 1 698 ? -9.43 9.195 20.25 1 75.62 698 PHE B N 1
ATOM 13518 C CA . PHE B 1 698 ? -9.195 10.242 21.25 1 75.62 698 PHE B CA 1
ATOM 13519 C C . PHE B 1 698 ? -10.336 11.25 21.25 1 75.62 698 PHE B C 1
ATOM 13521 O O . PHE B 1 698 ? -10.805 11.672 22.297 1 75.62 698 PHE B O 1
ATOM 13528 N N . VAL B 1 699 ? -10.758 11.609 20.094 1 76.44 699 VAL B N 1
ATOM 13529 C CA . VAL B 1 699 ? -11.836 12.586 19.984 1 76.44 699 VAL B CA 1
ATOM 13530 C C . VAL B 1 699 ? -13.133 11.984 20.516 1 76.44 699 VAL B C 1
ATOM 13532 O O . VAL B 1 699 ? -13.953 12.688 21.109 1 76.44 699 VAL B O 1
ATOM 13535 N N . PHE B 1 700 ? -13.281 10.68 20.406 1 78.19 700 PHE B N 1
ATOM 13536 C CA . PHE B 1 700 ? -14.453 9.984 20.938 1 78.19 700 PHE B CA 1
ATOM 13537 C C . PHE B 1 700 ? -14.477 10.031 22.453 1 78.19 700 PHE B C 1
ATOM 13539 O O . PHE B 1 700 ? -15.516 10.312 23.062 1 78.19 700 PHE B O 1
ATOM 13546 N N . VAL B 1 701 ? -13.32 9.844 23 1 79.94 701 VAL B N 1
ATOM 13547 C CA . VAL B 1 701 ? -13.242 9.859 24.469 1 79.94 701 VAL B CA 1
ATOM 13548 C C . VAL B 1 701 ? -13.461 11.273 24.984 1 79.94 701 VAL B C 1
ATOM 13550 O O . VAL B 1 701 ? -14.117 11.469 26.016 1 79.94 701 VAL B O 1
ATOM 13553 N N . GLN B 1 702 ? -12.953 12.203 24.281 1 83.25 702 GLN B N 1
ATOM 13554 C CA . GLN B 1 702 ? -13.125 13.594 24.688 1 83.25 702 GLN B CA 1
ATOM 13555 C C . GLN B 1 702 ? -14.586 14.023 24.578 1 83.25 702 GLN B C 1
ATOM 13557 O O . GLN B 1 702 ? -15.117 14.688 25.469 1 83.25 702 GLN B O 1
ATOM 13562 N N . ARG B 1 703 ? -15.203 13.617 23.547 1 82.12 703 ARG B N 1
ATOM 13563 C CA . ARG B 1 703 ? -16.594 14 23.328 1 82.12 703 ARG B CA 1
ATOM 13564 C C . ARG B 1 703 ? -17.516 13.297 24.328 1 82.12 703 ARG B C 1
ATOM 13566 O O . ARG B 1 703 ? -18.453 13.898 24.844 1 82.12 703 ARG B O 1
ATOM 13573 N N . MET B 1 704 ? -17.172 12.055 24.594 1 85.25 704 MET B N 1
ATOM 13574 C CA . MET B 1 704 ? -17.984 11.312 25.562 1 85.25 704 MET B CA 1
ATOM 13575 C C . MET B 1 704 ? -17.797 11.883 26.969 1 85.25 704 MET B C 1
ATOM 13577 O O . MET B 1 704 ? -18.781 12.078 27.688 1 85.25 704 MET B O 1
ATOM 13581 N N . SER B 1 705 ? -16.562 12.18 27.297 1 88.44 705 SER B N 1
ATOM 13582 C CA . SER B 1 705 ? -16.297 12.742 28.609 1 88.44 705 SER B CA 1
ATOM 13583 C C . SER B 1 705 ? -16.875 14.148 28.734 1 88.44 705 SER B C 1
ATOM 13585 O O . SER B 1 705 ? -17.359 14.539 29.812 1 88.44 705 SER B O 1
ATOM 13587 N N . GLY B 1 706 ? -16.766 14.906 27.656 1 88.5 706 GLY B N 1
ATOM 13588 C CA . GLY B 1 706 ? -17.375 16.219 27.656 1 88.5 706 GLY B CA 1
ATOM 13589 C C . GLY B 1 706 ? -18.875 16.188 27.812 1 88.5 706 GLY B C 1
ATOM 13590 O O . GLY B 1 706 ? -19.453 17.016 28.516 1 88.5 706 GLY B O 1
ATOM 13591 N N . THR B 1 707 ? -19.469 15.219 27.219 1 88.06 707 THR B N 1
ATOM 13592 C CA . THR B 1 707 ? -20.906 15.07 27.312 1 88.06 707 THR B CA 1
ATOM 13593 C C . THR B 1 707 ? -21.312 14.688 28.734 1 88.06 707 THR B C 1
ATOM 13595 O O . THR B 1 707 ? -22.281 15.227 29.281 1 88.06 707 THR B O 1
ATOM 13598 N N . CYS B 1 708 ? -20.562 13.773 29.312 1 88.94 708 CYS B N 1
ATOM 13599 C CA . CYS B 1 708 ? -20.859 13.375 30.688 1 88.94 708 CYS B CA 1
ATOM 13600 C C . CYS B 1 708 ? -20.688 14.547 31.641 1 88.94 708 CYS B C 1
ATOM 13602 O O . CYS B 1 708 ? -21.516 14.758 32.531 1 88.94 708 CYS B O 1
ATOM 13604 N N . ALA B 1 709 ? -19.625 15.289 31.422 1 91.06 709 ALA B N 1
ATOM 13605 C CA . ALA B 1 709 ? -19.391 16.469 32.25 1 91.06 709 ALA B CA 1
ATOM 13606 C C . ALA B 1 709 ? -20.484 17.516 32.031 1 91.06 709 ALA B C 1
ATOM 13608 O O . ALA B 1 709 ? -20.906 18.188 32.969 1 91.06 709 ALA B O 1
ATOM 13609 N N . GLY B 1 710 ? -20.906 17.719 30.844 1 90.75 710 GLY B N 1
ATOM 13610 C CA . GLY B 1 710 ? -21.953 18.672 30.516 1 90.75 710 GLY B CA 1
ATOM 13611 C C . GLY B 1 710 ? -23.297 18.328 31.156 1 90.75 710 GLY B C 1
ATOM 13612 O O . GLY B 1 710 ? -24.016 19.234 31.594 1 90.75 710 GLY B O 1
ATOM 13613 N N . ILE B 1 711 ? -23.562 17.062 31.234 1 90.31 711 ILE B N 1
ATOM 13614 C CA . ILE B 1 711 ? -24.797 16.625 31.844 1 90.31 711 ILE B CA 1
ATOM 13615 C C . ILE B 1 711 ? -24.781 16.953 33.344 1 90.31 711 ILE B C 1
ATOM 13617 O O . ILE B 1 711 ? -25.781 17.422 33.906 1 90.31 711 ILE B O 1
ATOM 13621 N N . VAL B 1 712 ? -23.672 16.719 33.938 1 90.31 712 VAL B N 1
ATOM 13622 C CA . VAL B 1 712 ? -23.547 16.984 35.344 1 90.31 712 VAL B CA 1
ATOM 13623 C C . VAL B 1 712 ? -23.656 18.5 35.625 1 90.31 712 VAL B C 1
ATOM 13625 O O . VAL B 1 712 ? -24.391 18.938 36.5 1 90.31 712 VAL B O 1
ATOM 13628 N N . VAL B 1 713 ? -22.984 19.266 34.812 1 90.88 713 VAL B N 1
ATOM 13629 C CA . VAL B 1 713 ? -23 20.719 34.969 1 90.88 713 VAL B CA 1
ATOM 13630 C C . VAL B 1 713 ? -24.391 21.266 34.656 1 90.88 713 VAL B C 1
ATOM 13632 O O . VAL B 1 713 ? -24.906 22.125 35.375 1 90.88 713 VAL B O 1
ATOM 13635 N N . GLY B 1 714 ? -24.984 20.797 33.594 1 89.5 714 GLY B N 1
ATOM 13636 C CA . GLY B 1 714 ? -26.312 21.234 33.219 1 89.5 714 GLY B CA 1
ATOM 13637 C C . GLY B 1 714 ? -27.359 20.922 34.281 1 89.5 714 GLY B C 1
ATOM 13638 O O . GLY B 1 714 ? -28.219 21.75 34.562 1 89.5 714 GLY B O 1
ATOM 13639 N N . MET B 1 715 ? -27.234 19.766 34.938 1 89.25 715 MET B N 1
ATOM 13640 C CA . MET B 1 715 ? -28.172 19.391 36 1 89.25 715 MET B CA 1
ATOM 13641 C C . MET B 1 715 ? -27.984 20.281 37.25 1 89.25 715 MET B C 1
ATOM 13643 O O . MET B 1 715 ? -28.953 20.688 37.875 1 89.25 715 MET B O 1
ATOM 13647 N N . VAL B 1 716 ? -26.734 20.531 37.5 1 89.38 716 VAL B N 1
ATOM 13648 C CA . VAL B 1 716 ? -26.453 21.375 38.656 1 89.38 716 VAL B CA 1
ATOM 13649 C C . VAL B 1 716 ? -27.016 22.766 38.406 1 89.38 716 VAL B C 1
ATOM 13651 O O . VAL B 1 716 ? -27.641 23.344 39.312 1 89.38 716 VAL B O 1
ATOM 13654 N N . LEU B 1 717 ? -26.844 23.297 37.25 1 89.69 717 LEU B N 1
ATOM 13655 C CA . LEU B 1 717 ? -27.328 24.641 36.938 1 89.69 717 LEU B CA 1
ATOM 13656 C C . LEU B 1 717 ? -28.844 24.703 36.938 1 89.69 717 LEU B C 1
ATOM 13658 O O . LEU B 1 717 ? -29.438 25.688 37.344 1 89.69 717 LEU B O 1
ATOM 13662 N N . TRP B 1 718 ? -29.484 23.656 36.438 1 88.12 718 TRP B N 1
ATOM 13663 C CA . TRP B 1 718 ? -30.938 23.609 36.406 1 88.12 718 TRP B CA 1
ATOM 13664 C C . TRP B 1 718 ? -31.516 23.562 37.812 1 88.12 718 TRP B C 1
ATOM 13666 O O . TRP B 1 718 ? -32.438 24.297 38.156 1 88.12 718 TRP B O 1
ATOM 13676 N N . TYR B 1 719 ? -30.906 22.734 38.719 1 87 719 TYR B N 1
ATOM 13677 C CA . TYR B 1 719 ? -31.453 22.547 40.062 1 87 719 TYR B CA 1
ATOM 13678 C C . TYR B 1 719 ? -31.156 23.766 40.938 1 87 719 TYR B C 1
ATOM 13680 O O . TYR B 1 719 ? -31.891 24.047 41.875 1 87 719 TYR B O 1
ATOM 13688 N N . ILE B 1 720 ? -30.109 24.484 40.594 1 86.19 720 ILE B N 1
ATOM 13689 C CA . ILE B 1 720 ? -29.844 25.734 41.312 1 86.19 720 ILE B CA 1
ATOM 13690 C C . ILE B 1 720 ? -30.891 26.781 40.938 1 86.19 720 ILE B C 1
ATOM 13692 O O . ILE B 1 720 ? -31.375 27.516 41.812 1 86.19 720 ILE B O 1
ATOM 13696 N N . GLY B 1 721 ? -31.172 26.922 39.688 1 80.31 721 GLY B N 1
ATOM 13697 C CA . GLY B 1 721 ? -32.125 27.922 39.219 1 80.31 721 GLY B CA 1
ATOM 13698 C C . GLY B 1 721 ? -33.562 27.547 39.469 1 80.31 721 GLY B C 1
ATOM 13699 O O . GLY B 1 721 ? -34.375 28.406 39.812 1 80.31 721 GLY B O 1
ATOM 13700 N N . ALA B 1 722 ? -34.062 26.266 39.188 1 76.25 722 ALA B N 1
ATOM 13701 C CA . ALA B 1 722 ? -35.469 25.859 39.219 1 76.25 722 ALA B CA 1
ATOM 13702 C C . ALA B 1 722 ? -35.781 25.188 40.562 1 76.25 722 ALA B C 1
ATOM 13704 O O . ALA B 1 722 ? -36.938 25.141 40.969 1 76.25 722 ALA B O 1
ATOM 13705 N N . GLN B 1 723 ? -34.75 24.906 41.5 1 66.31 723 GLN B N 1
ATOM 13706 C CA . GLN B 1 723 ? -34.969 24.141 42.719 1 66.31 723 GLN B CA 1
ATOM 13707 C C . GLN B 1 723 ? -35.906 22.938 42.469 1 66.31 723 GLN B C 1
ATOM 13709 O O . GLN B 1 723 ? -35.688 22.172 41.531 1 66.31 723 GLN B O 1
ATOM 13714 N N . ARG B 1 724 ? -37.094 22.547 43.094 1 63.09 724 ARG B N 1
ATOM 13715 C CA . ARG B 1 724 ? -38 21.438 42.906 1 63.09 724 ARG B CA 1
ATOM 13716 C C . ARG B 1 724 ? -39.25 21.875 42.094 1 63.09 724 ARG B C 1
ATOM 13718 O O . ARG B 1 724 ? -40.156 21.078 41.906 1 63.09 724 ARG B O 1
ATOM 13725 N N . GLY B 1 725 ? -39.188 23.203 41.5 1 63.75 725 GLY B N 1
ATOM 13726 C CA . GLY B 1 725 ? -40.406 23.703 40.875 1 63.75 725 GLY B CA 1
ATOM 13727 C C . GLY B 1 725 ? -40.219 24 39.375 1 63.75 725 GLY B C 1
ATOM 13728 O O . GLY B 1 725 ? -39.375 23.406 38.719 1 63.75 725 GLY B O 1
ATOM 13729 N N . MET B 1 726 ? -41.188 24.766 38.719 1 65.88 726 MET B N 1
ATOM 13730 C CA . MET B 1 726 ? -41.312 25.078 37.281 1 65.88 726 MET B CA 1
ATOM 13731 C C . MET B 1 726 ? -40.188 26.031 36.844 1 65.88 726 MET B C 1
ATOM 13733 O O . MET B 1 726 ? -39.938 26.203 35.656 1 65.88 726 MET B O 1
ATOM 13737 N N . GLY B 1 727 ? -39.094 26.359 37.656 1 62.59 727 GLY B N 1
ATOM 13738 C CA . GLY B 1 727 ? -37.938 27.188 37.344 1 62.59 727 GLY B CA 1
ATOM 13739 C C . GLY B 1 727 ? -38.281 28.672 37.219 1 62.59 727 GLY B C 1
ATOM 13740 O O . GLY B 1 727 ? -39.281 29.031 36.594 1 62.59 727 GLY B O 1
ATOM 13741 N N . ASN B 1 728 ? -37.906 29.609 38.125 1 80.12 728 ASN B N 1
ATOM 13742 C CA . ASN B 1 728 ? -38.031 31.062 38 1 80.12 728 ASN B CA 1
ATOM 13743 C C . ASN B 1 728 ? -37.156 31.609 36.875 1 80.12 728 ASN B C 1
ATOM 13745 O O . ASN B 1 728 ? -36 31.203 36.75 1 80.12 728 ASN B O 1
ATOM 13749 N N . ALA B 1 729 ? -37.781 32.375 35.875 1 84.5 729 ALA B N 1
ATOM 13750 C CA . ALA B 1 729 ? -37.094 32.906 34.719 1 84.5 729 ALA B CA 1
ATOM 13751 C C . ALA B 1 729 ? -35.812 33.594 35.125 1 84.5 729 ALA B C 1
ATOM 13753 O O . ALA B 1 729 ? -34.75 33.438 34.469 1 84.5 729 ALA B O 1
ATOM 13754 N N . TYR B 1 730 ? -35.781 34.312 36.219 1 86.06 730 TYR B N 1
ATOM 13755 C CA . TYR B 1 730 ? -34.625 35.094 36.656 1 86.06 730 TYR B CA 1
ATOM 13756 C C . TYR B 1 730 ? -33.562 34.156 37.281 1 86.06 730 TYR B C 1
ATOM 13758 O O . TYR B 1 730 ? -32.375 34.312 37.031 1 86.06 730 TYR B O 1
ATOM 13766 N N . GLY B 1 731 ? -34 33.188 38.031 1 86.19 731 GLY B N 1
ATOM 13767 C CA . GLY B 1 731 ? -33.094 32.25 38.656 1 86.19 731 GLY B CA 1
ATOM 13768 C C . GLY B 1 731 ? -32.344 31.359 37.656 1 86.19 731 GLY B C 1
ATOM 13769 O O . GLY B 1 731 ? -31.141 31.172 37.781 1 86.19 731 GLY B O 1
ATOM 13770 N N . VAL B 1 732 ? -33.094 30.906 36.688 1 87.81 732 VAL B N 1
ATOM 13771 C CA . VAL B 1 732 ? -32.5 30.016 35.719 1 87.81 732 VAL B CA 1
ATOM 13772 C C . VAL B 1 732 ? -31.516 30.797 34.844 1 87.81 732 VAL B C 1
ATOM 13774 O O . VAL B 1 732 ? -30.453 30.297 34.5 1 87.81 732 VAL B O 1
ATOM 13777 N N . THR B 1 733 ? -31.875 32 34.469 1 90.75 733 THR B N 1
ATOM 13778 C CA . THR B 1 733 ? -31 32.844 33.656 1 90.75 733 THR B CA 1
ATOM 13779 C C . THR B 1 733 ? -29.719 33.188 34.406 1 90.75 733 THR B C 1
ATOM 13781 O O . THR B 1 733 ? -28.625 33.062 33.875 1 90.75 733 THR B O 1
ATOM 13784 N N . ALA B 1 734 ? -29.828 33.562 35.656 1 91.94 734 ALA B N 1
ATOM 13785 C CA . ALA B 1 734 ? -28.656 33.906 36.469 1 91.94 734 ALA B CA 1
ATOM 13786 C C . ALA B 1 734 ? -27.766 32.688 36.719 1 91.94 734 ALA B C 1
ATOM 13788 O O . ALA B 1 734 ? -26.547 32.781 36.625 1 91.94 734 ALA B O 1
ATOM 13789 N N . ALA B 1 735 ? -28.391 31.609 37.031 1 91.31 735 ALA B N 1
ATOM 13790 C CA . ALA B 1 735 ? -27.609 30.391 37.312 1 91.31 735 ALA B CA 1
ATOM 13791 C C . ALA B 1 735 ? -26.891 29.906 36.062 1 91.31 735 ALA B C 1
ATOM 13793 O O . ALA B 1 735 ? -25.734 29.469 36.125 1 91.31 735 ALA B O 1
ATOM 13794 N N . PHE B 1 736 ? -27.562 30 34.969 1 91.44 736 PHE B N 1
ATOM 13795 C CA . PHE B 1 736 ? -26.969 29.469 33.75 1 91.44 736 PHE B CA 1
ATOM 13796 C C . PHE B 1 736 ? -25.844 30.375 33.25 1 91.44 736 PHE B C 1
ATOM 13798 O O . PHE B 1 736 ? -24.766 29.891 32.875 1 91.44 736 PHE B O 1
ATOM 13805 N N . VAL B 1 737 ? -26.016 31.656 33.219 1 92.62 737 VAL B N 1
ATOM 13806 C CA . VAL B 1 737 ? -25.031 32.594 32.688 1 92.62 737 VAL B CA 1
ATOM 13807 C C . VAL B 1 737 ? -23.812 32.625 33.625 1 92.62 737 VAL B C 1
ATOM 13809 O O . VAL B 1 737 ? -22.672 32.562 33.156 1 92.62 737 VAL B O 1
ATOM 13812 N N . VAL B 1 738 ? -24.031 32.625 34.906 1 92.19 738 VAL B N 1
ATOM 13813 C CA . VAL B 1 738 ? -22.938 32.688 35.844 1 92.19 738 VAL B CA 1
ATOM 13814 C C . VAL B 1 738 ? -22.25 31.344 35.938 1 92.19 738 VAL B C 1
ATOM 13816 O O . VAL B 1 738 ? -21.016 31.25 36.031 1 92.19 738 VAL B O 1
ATOM 13819 N N . GLY B 1 739 ? -23 30.328 35.969 1 91.25 739 GLY B N 1
ATOM 13820 C CA . GLY B 1 739 ? -22.453 28.984 36.062 1 91.25 739 GLY B CA 1
ATOM 13821 C C . GLY B 1 739 ? -21.641 28.578 34.844 1 91.25 739 GLY B C 1
ATOM 13822 O O . GLY B 1 739 ? -20.641 27.875 34.969 1 91.25 739 GLY B O 1
ATOM 13823 N N . MET B 1 740 ? -22.078 29.031 33.656 1 92.19 740 MET B N 1
ATOM 13824 C CA . MET B 1 740 ? -21.406 28.656 32.406 1 92.19 740 MET B CA 1
ATOM 13825 C C . MET B 1 740 ? -20.188 29.531 32.156 1 92.19 740 MET B C 1
ATOM 13827 O O . MET B 1 740 ? -19.359 29.234 31.312 1 92.19 740 MET B O 1
ATOM 13831 N N . SER B 1 741 ? -20.016 30.578 32.906 1 92.19 741 SER B N 1
ATOM 13832 C CA . SER B 1 741 ? -18.984 31.578 32.688 1 92.19 741 SER B CA 1
ATOM 13833 C C . SER B 1 741 ? -17.594 30.953 32.719 1 92.19 741 SER B C 1
ATOM 13835 O O . SER B 1 741 ? -16.797 31.172 31.781 1 92.19 741 SER B O 1
ATOM 13837 N N . PRO B 1 742 ? -17.25 30.062 33.688 1 88.31 742 PRO B N 1
ATOM 13838 C CA . PRO B 1 742 ? -15.906 29.484 33.656 1 88.31 742 PRO B CA 1
ATOM 13839 C C . PRO B 1 742 ? -15.703 28.516 32.5 1 88.31 742 PRO B C 1
ATOM 13841 O O . PRO B 1 742 ? -14.602 28.438 31.938 1 88.31 742 PRO B O 1
ATOM 13844 N N . PHE B 1 743 ? -16.672 27.891 32.094 1 89 743 PHE B N 1
ATOM 13845 C CA . PHE B 1 743 ? -16.562 26.891 31.047 1 89 743 PHE B CA 1
ATOM 13846 C C . PHE B 1 743 ? -16.484 27.547 29.672 1 89 743 PHE B C 1
ATOM 13848 O O . PHE B 1 743 ? -15.844 27.031 28.766 1 89 743 PHE B O 1
ATOM 13855 N N . LEU B 1 744 ? -17.219 28.562 29.594 1 89.75 744 LEU B N 1
ATOM 13856 C CA . LEU B 1 744 ? -17.109 29.312 28.344 1 89.75 744 LEU B CA 1
ATOM 13857 C C . LEU B 1 744 ? -15.719 29.922 28.188 1 89.75 744 LEU B C 1
ATOM 13859 O O . LEU B 1 744 ? -15.195 30.031 27.078 1 89.75 744 LEU B O 1
ATOM 13863 N N . PHE B 1 745 ? -15.18 30.328 29.344 1 90.31 745 PHE B N 1
ATOM 13864 C CA . PHE B 1 745 ? -13.812 30.828 29.328 1 90.31 745 PHE B CA 1
ATOM 13865 C C . PHE B 1 745 ? -12.844 29.75 28.859 1 90.31 745 PHE B C 1
ATOM 13867 O O . PHE B 1 745 ? -11.984 30.016 28.016 1 90.31 745 PHE B O 1
ATOM 13874 N N . LEU B 1 746 ? -13.055 28.594 29.344 1 88.12 746 LEU B N 1
ATOM 13875 C CA . LEU B 1 746 ? -12.188 27.484 28.969 1 88.12 746 LEU B CA 1
ATOM 13876 C C . LEU B 1 746 ? -12.398 27.094 27.5 1 88.12 746 LEU B C 1
ATOM 13878 O O . LEU B 1 746 ? -11.461 26.672 26.828 1 88.12 746 LEU B O 1
ATOM 13882 N N . ARG B 1 747 ? -13.516 27.219 27 1 87.75 747 ARG B N 1
ATOM 13883 C CA . ARG B 1 747 ? -13.797 26.922 25.594 1 87.75 747 ARG B CA 1
ATOM 13884 C C . ARG B 1 747 ? -13.07 27.891 24.672 1 87.75 747 ARG B C 1
ATOM 13886 O O . ARG B 1 747 ? -12.586 27.5 23.609 1 87.75 747 ARG B O 1
ATOM 13893 N N . ILE B 1 748 ? -12.977 29.078 25.141 1 86.69 748 ILE B N 1
ATOM 13894 C CA . ILE B 1 748 ? -12.367 30.125 24.312 1 86.69 748 ILE B CA 1
ATOM 13895 C C . ILE B 1 748 ? -10.852 29.953 24.297 1 86.69 748 ILE B C 1
ATOM 13897 O O . ILE B 1 748 ? -10.211 30.156 23.266 1 86.69 748 ILE B O 1
ATOM 13901 N N . VAL B 1 749 ? -10.32 29.516 25.453 1 86.12 749 VAL B N 1
ATOM 13902 C CA . VAL B 1 749 ? -8.867 29.547 25.594 1 86.12 749 VAL B CA 1
ATOM 13903 C C . VAL B 1 749 ? -8.289 28.172 25.297 1 86.12 749 VAL B C 1
ATOM 13905 O O . VAL B 1 749 ? -7.105 28.031 24.969 1 86.12 749 VAL B O 1
ATOM 13908 N N . ALA B 1 750 ? -9.062 27.109 25.25 1 81.75 750 ALA B N 1
ATOM 13909 C CA . ALA B 1 750 ? -8.555 25.75 25.141 1 81.75 750 ALA B CA 1
ATOM 13910 C C . ALA B 1 750 ? -7.914 25.516 23.766 1 81.75 750 ALA B C 1
ATOM 13912 O O . ALA B 1 750 ? -8.414 26 22.75 1 81.75 750 ALA B O 1
ATOM 13913 N N . PRO B 1 751 ? -6.715 24.828 23.859 1 76.44 751 PRO B N 1
ATOM 13914 C CA . PRO B 1 751 ? -6.062 24.484 22.594 1 76.44 751 PRO B CA 1
ATOM 13915 C C . PRO B 1 751 ? -6.891 23.516 21.75 1 76.44 751 PRO B C 1
ATOM 13917 O O . PRO B 1 751 ? -7.805 22.875 22.266 1 76.44 751 PRO B O 1
ATOM 13920 N N . PRO B 1 752 ? -6.605 23.438 20.453 1 70.44 752 PRO B N 1
ATOM 13921 C CA . PRO B 1 752 ? -7.398 22.609 19.531 1 70.44 752 PRO B CA 1
ATOM 13922 C C . PRO B 1 752 ? -7.41 21.141 19.922 1 70.44 752 PRO B C 1
ATOM 13924 O O . PRO B 1 752 ? -8.383 20.438 19.641 1 70.44 752 PRO B O 1
ATOM 13927 N N . GLN B 1 753 ? -6.48 20.688 20.75 1 71.19 753 GLN B N 1
ATOM 13928 C CA . GLN B 1 753 ? -6.391 19.266 21.125 1 71.19 753 GLN B CA 1
ATOM 13929 C C . GLN B 1 753 ? -7.469 18.891 22.125 1 71.19 753 GLN B C 1
ATOM 13931 O O . GLN B 1 753 ? -7.957 17.766 22.125 1 71.19 753 GLN B O 1
ATOM 13936 N N . VAL B 1 754 ? -7.863 19.906 22.984 1 76.81 754 VAL B N 1
ATOM 13937 C CA . VAL B 1 754 ? -8.82 19.594 24.031 1 76.81 754 VAL B CA 1
ATOM 13938 C C . VAL B 1 754 ? -10.109 20.391 23.812 1 76.81 754 VAL B C 1
ATOM 13940 O O . VAL B 1 754 ? -11.016 20.359 24.656 1 76.81 754 VAL B O 1
ATOM 13943 N N . GLN B 1 755 ? -10.242 20.984 22.734 1 80.69 755 GLN B N 1
ATOM 13944 C CA . GLN B 1 755 ? -11.375 21.875 22.469 1 80.69 755 GLN B CA 1
ATOM 13945 C C . GLN B 1 755 ? -12.672 21.078 22.344 1 80.69 755 GLN B C 1
ATOM 13947 O O . GLN B 1 755 ? -13.734 21.562 22.766 1 80.69 755 GLN B O 1
ATOM 13952 N N . SER B 1 756 ? -12.547 19.828 21.844 1 80.38 756 SER B N 1
ATOM 13953 C CA . SER B 1 756 ? -13.758 19.047 21.641 1 80.38 756 SER B CA 1
ATOM 13954 C C . SER B 1 756 ? -14.438 18.719 22.969 1 80.38 756 SER B C 1
ATOM 13956 O O . SER B 1 756 ? -15.664 18.641 23.047 1 80.38 756 SER B O 1
ATOM 13958 N N . PHE B 1 757 ? -13.695 18.641 24.062 1 86.12 757 PHE B N 1
ATOM 13959 C CA . PHE B 1 757 ? -14.227 18.359 25.391 1 86.12 757 PHE B CA 1
ATOM 13960 C C . PHE B 1 757 ? -15.062 19.531 25.906 1 86.12 757 PHE B C 1
ATOM 13962 O O . PHE B 1 757 ? -16.203 19.328 26.359 1 86.12 757 PHE B O 1
ATOM 13969 N N . PHE B 1 758 ? -14.633 20.688 25.734 1 87.75 758 PHE B N 1
ATOM 13970 C CA . PHE B 1 758 ? -15.297 21.844 26.312 1 87.75 758 PHE B CA 1
ATOM 13971 C C . PHE B 1 758 ? -16.469 22.281 25.438 1 87.75 758 PHE B C 1
ATOM 13973 O O . PHE B 1 758 ? -17.453 22.812 25.953 1 87.75 758 PHE B O 1
ATOM 13980 N N . VAL B 1 759 ? -16.375 22.062 24.156 1 85.19 759 VAL B N 1
ATOM 13981 C CA . VAL B 1 759 ? -17.484 22.391 23.281 1 85.19 759 VAL B CA 1
ATOM 13982 C C . VAL B 1 759 ? -18.672 21.484 23.609 1 85.19 759 VAL B C 1
ATOM 13984 O O . VAL B 1 759 ? -19.812 21.953 23.734 1 85.19 759 VAL B O 1
ATOM 13987 N N . MET B 1 760 ? -18.375 20.219 23.75 1 86.75 760 MET B N 1
ATOM 13988 C CA . MET B 1 760 ? -19.453 19.266 24.031 1 86.75 760 MET B CA 1
ATOM 13989 C C . MET B 1 760 ? -20.031 19.5 25.422 1 86.75 760 MET B C 1
ATOM 13991 O O . MET B 1 760 ? -21.219 19.297 25.641 1 86.75 760 MET B O 1
ATOM 13995 N N . MET B 1 761 ? -19.156 19.906 26.281 1 89.44 761 MET B N 1
ATOM 13996 C CA . MET B 1 761 ? -19.641 20.219 27.625 1 89.44 761 MET B CA 1
ATOM 13997 C C . MET B 1 761 ? -20.609 21.391 27.594 1 89.44 761 MET B C 1
ATOM 13999 O O . MET B 1 761 ? -21.656 21.359 28.234 1 89.44 761 MET B O 1
ATOM 14003 N N . ALA B 1 762 ? -20.234 22.406 26.891 1 88.75 762 ALA B N 1
ATOM 14004 C CA . ALA B 1 762 ? -21.062 23.609 26.812 1 88.75 762 ALA B CA 1
ATOM 14005 C C . ALA B 1 762 ? -22.375 23.328 26.078 1 88.75 762 ALA B C 1
ATOM 14007 O O . ALA B 1 762 ? -23.453 23.766 26.516 1 88.75 762 ALA B O 1
ATOM 14008 N N . VAL B 1 763 ? -22.312 22.594 25.047 1 85.69 763 VAL B N 1
ATOM 14009 C CA . VAL B 1 763 ? -23.5 22.297 24.234 1 85.69 763 VAL B CA 1
ATOM 14010 C C . VAL B 1 763 ? -24.453 21.406 25.031 1 85.69 763 VAL B C 1
ATOM 14012 O O . VAL B 1 763 ? -25.672 21.641 25.016 1 85.69 763 VAL B O 1
ATOM 14015 N N . THR B 1 764 ? -23.922 20.438 25.719 1 88.31 764 THR B N 1
ATOM 14016 C CA . THR B 1 764 ? -24.766 19.5 26.469 1 88.31 764 THR B CA 1
ATOM 14017 C C . THR B 1 764 ? -25.406 20.203 27.672 1 88.31 764 THR B C 1
ATOM 14019 O O . THR B 1 764 ? -26.547 19.922 28.031 1 88.31 764 THR B O 1
ATOM 14022 N N . SER B 1 765 ? -24.703 21.094 28.266 1 90.12 765 SER B N 1
ATOM 14023 C CA . SER B 1 765 ? -25.281 21.875 29.375 1 90.12 765 SER B CA 1
ATOM 14024 C C . SER B 1 765 ? -26.422 22.75 28.891 1 90.12 765 SER B C 1
ATOM 14026 O O . SER B 1 765 ? -27.453 22.859 29.562 1 90.12 765 SER B O 1
ATOM 14028 N N . ALA B 1 766 ? -26.203 23.359 27.734 1 88 766 ALA B N 1
ATOM 14029 C CA . ALA B 1 766 ? -27.25 24.188 27.141 1 88 766 ALA B CA 1
ATOM 14030 C C . ALA B 1 766 ? -28.469 23.328 26.781 1 88 766 ALA B C 1
ATOM 14032 O O . ALA B 1 766 ? -29.609 23.781 26.906 1 88 766 ALA B O 1
ATOM 14033 N N . PHE B 1 767 ? -28.172 22.203 26.359 1 85.38 767 PHE B N 1
ATOM 14034 C CA . PHE B 1 767 ? -29.234 21.266 25.969 1 85.38 767 PHE B CA 1
ATOM 14035 C C . PHE B 1 767 ? -30.047 20.859 27.188 1 85.38 767 PHE B C 1
ATOM 14037 O O . PHE B 1 767 ? -31.281 20.828 27.125 1 85.38 767 PHE B O 1
ATOM 14044 N N . VAL B 1 768 ? -29.469 20.594 28.297 1 86.62 768 VAL B N 1
ATOM 14045 C CA . VAL B 1 768 ? -30.156 20.125 29.484 1 86.62 768 VAL B CA 1
ATOM 14046 C C . VAL B 1 768 ? -30.984 21.25 30.094 1 86.62 768 VAL B C 1
ATOM 14048 O O . VAL B 1 768 ? -32.156 21.062 30.406 1 86.62 768 VAL B O 1
ATOM 14051 N N . VAL B 1 769 ? -30.453 22.375 30.188 1 87 769 VAL B N 1
ATOM 14052 C CA . VAL B 1 769 ? -31.141 23.516 30.797 1 87 769 VAL B CA 1
ATOM 14053 C C . VAL B 1 769 ? -32.25 24 29.844 1 87 769 VAL B C 1
ATOM 14055 O O . VAL B 1 769 ? -33.344 24.312 30.281 1 87 769 VAL B O 1
ATOM 14058 N N . GLY B 1 770 ? -31.891 24.125 28.547 1 84.81 770 GLY B N 1
ATOM 14059 C CA . GLY B 1 770 ? -32.875 24.609 27.562 1 84.81 770 GLY B CA 1
ATOM 14060 C C . GLY B 1 770 ? -34.062 23.703 27.438 1 84.81 770 GLY B C 1
ATOM 14061 O O . GLY B 1 770 ? -35.219 24.172 27.469 1 84.81 770 GLY B O 1
ATOM 14062 N N . TYR B 1 771 ? -33.906 22.406 27.328 1 82.06 771 TYR B N 1
ATOM 14063 C CA . TYR B 1 771 ? -35 21.453 27.203 1 82.06 771 TYR B CA 1
ATOM 14064 C C . TYR B 1 771 ? -35.781 21.359 28.484 1 82.06 771 TYR B C 1
ATOM 14066 O O . TYR B 1 771 ? -37 21.172 28.453 1 82.06 771 TYR B O 1
ATOM 14074 N N . SER B 1 772 ? -35.125 21.453 29.594 1 83 772 SER B N 1
ATOM 14075 C CA . SER B 1 772 ? -35.844 21.422 30.859 1 83 772 SER B CA 1
ATOM 14076 C C . SER B 1 772 ? -36.781 22.625 31 1 83 772 SER B C 1
ATOM 14078 O O . SER B 1 772 ? -37.875 22.5 31.531 1 83 772 SER B O 1
ATOM 14080 N N . TRP B 1 773 ? -36.375 23.719 30.516 1 83.94 773 TRP B N 1
ATOM 14081 C CA . TRP B 1 773 ? -37.219 24.906 30.562 1 83.94 773 TRP B CA 1
ATOM 14082 C C . TRP B 1 773 ? -38.406 24.781 29.625 1 83.94 773 TRP B C 1
ATOM 14084 O O . TRP B 1 773 ? -39.562 25.062 30 1 83.94 773 TRP B O 1
ATOM 14094 N N . VAL B 1 774 ? -38.156 24.328 28.406 1 78.75 774 VAL B N 1
ATOM 14095 C CA . VAL B 1 774 ? -39.219 24.266 27.391 1 78.75 774 VAL B CA 1
ATOM 14096 C C . VAL B 1 774 ? -40.219 23.188 27.766 1 78.75 774 VAL B C 1
ATOM 14098 O O . VAL B 1 774 ? -41.438 23.359 27.562 1 78.75 774 VAL B O 1
ATOM 14101 N N . ASP B 1 775 ? -39.75 22.078 28.266 1 76.94 775 ASP B N 1
ATOM 14102 C CA . ASP B 1 775 ? -40.656 20.984 28.594 1 76.94 775 ASP B CA 1
ATOM 14103 C C . ASP B 1 775 ? -41.531 21.344 29.797 1 76.94 775 ASP B C 1
ATOM 14105 O O . ASP B 1 775 ? -42.656 20.859 29.922 1 76.94 775 ASP B O 1
ATOM 14109 N N . ASN B 1 776 ? -41.031 22.172 30.656 1 75.75 776 ASN B N 1
ATOM 14110 C CA . ASN B 1 776 ? -41.812 22.578 31.812 1 75.75 776 ASN B CA 1
ATOM 14111 C C . ASN B 1 776 ? -42.844 23.672 31.453 1 75.75 776 ASN B C 1
ATOM 14113 O O . ASN B 1 776 ? -43.875 23.781 32.094 1 75.75 776 ASN B O 1
ATOM 14117 N N . HIS B 1 777 ? -42.625 24.375 30.453 1 75.12 777 HIS B N 1
ATOM 14118 C CA . HIS B 1 777 ? -43.469 25.516 30.203 1 75.12 777 HIS B CA 1
ATOM 14119 C C . HIS B 1 777 ? -44.312 25.297 28.953 1 75.12 777 HIS B C 1
ATOM 14121 O O . HIS B 1 777 ? -45.312 26.016 28.734 1 75.12 777 HIS B O 1
ATOM 14127 N N . THR B 1 778 ? -43.938 24.453 28.062 1 70.44 778 THR B N 1
ATOM 14128 C CA . THR B 1 778 ? -44.75 24.203 26.859 1 70.44 778 THR B CA 1
ATOM 14129 C C . THR B 1 778 ? -45.312 22.781 26.875 1 70.44 778 THR B C 1
ATOM 14131 O O . THR B 1 778 ? -44.625 21.844 27.281 1 70.44 778 THR B O 1
ATOM 14134 N N . VAL B 1 779 ? -46.625 22.656 26.812 1 59.72 779 VAL B N 1
ATOM 14135 C CA . VAL B 1 779 ? -47.312 21.359 26.781 1 59.72 779 VAL B CA 1
ATOM 14136 C C . VAL B 1 779 ? -47 20.625 25.484 1 59.72 779 VAL B C 1
ATOM 14138 O O . VAL B 1 779 ? -47.25 21.156 24.391 1 59.72 779 VAL B O 1
ATOM 14141 N N . SER B 1 780 ? -45.938 19.906 25.391 1 61.97 780 SER B N 1
ATOM 14142 C CA . SER B 1 780 ? -45.688 19.156 24.172 1 61.97 780 SER B CA 1
ATOM 14143 C C . SER B 1 780 ? -46.062 17.688 24.344 1 61.97 780 SER B C 1
ATOM 14145 O O . SER B 1 780 ? -46.094 17.172 25.469 1 61.97 780 SER B O 1
ATOM 14147 N N . SER B 1 781 ? -46.688 17.062 23.328 1 58.03 781 SER B N 1
ATOM 14148 C CA . SER B 1 781 ? -47.125 15.664 23.312 1 58.03 781 SER B CA 1
ATOM 14149 C C . SER B 1 781 ? -45.938 14.742 23.656 1 58.03 781 SER B C 1
ATOM 14151 O O . SER B 1 781 ? -46.156 13.602 24.094 1 58.03 781 SER B O 1
ATOM 14153 N N . ALA B 1 782 ? -44.75 15.156 23.484 1 59.97 782 ALA B N 1
ATOM 14154 C CA . ALA B 1 782 ? -43.625 14.281 23.781 1 59.97 782 ALA B CA 1
ATOM 14155 C C . ALA B 1 782 ? -42.812 14.812 24.969 1 59.97 782 ALA B C 1
ATOM 14157 O O . ALA B 1 782 ? -41.656 15.242 24.812 1 59.97 782 ALA B O 1
ATOM 14158 N N . ASN B 1 783 ? -43.406 14.977 26.156 1 64.44 783 ASN B N 1
ATOM 14159 C CA . ASN B 1 783 ? -42.75 15.523 27.344 1 64.44 783 ASN B CA 1
ATOM 14160 C C . ASN B 1 783 ? -41.812 14.508 27.969 1 64.44 783 ASN B C 1
ATOM 14162 O O . ASN B 1 783 ? -42.188 13.375 28.266 1 64.44 783 ASN B O 1
ATOM 14166 N N . GLN B 1 784 ? -40.469 14.641 27.781 1 65.31 784 GLN B N 1
ATOM 14167 C CA . GLN B 1 784 ? -39.469 13.688 28.234 1 65.31 784 GLN B CA 1
ATOM 14168 C C . GLN B 1 784 ? -39.094 13.914 29.703 1 65.31 784 GLN B C 1
ATOM 14170 O O . GLN B 1 784 ? -38.25 13.203 30.25 1 65.31 784 GLN B O 1
ATOM 14175 N N . GLY B 1 785 ? -39.719 14.648 30.406 1 67.81 785 GLY B N 1
ATOM 14176 C CA . GLY B 1 785 ? -39.438 14.852 31.828 1 67.81 785 GLY B CA 1
ATOM 14177 C C . GLY B 1 785 ? -38.531 16.031 32.094 1 67.81 785 GLY B C 1
ATOM 14178 O O . GLY B 1 785 ? -38.062 16.688 31.156 1 67.81 785 GLY B O 1
ATOM 14179 N N . VAL B 1 786 ? -38.406 16.406 33.344 1 74.25 786 VAL B N 1
ATOM 14180 C CA . VAL B 1 786 ? -37.656 17.594 33.75 1 74.25 786 VAL B CA 1
ATOM 14181 C C . VAL B 1 786 ? -36.438 17.188 34.594 1 74.25 786 VAL B C 1
ATOM 14183 O O . VAL B 1 786 ? -36.5 16.188 35.312 1 74.25 786 VAL B O 1
ATOM 14186 N N . GLY B 1 787 ? -35.156 17.734 34.312 1 75.5 787 GLY B N 1
ATOM 14187 C CA . GLY B 1 787 ? -33.969 17.594 35.156 1 75.5 787 GLY B CA 1
ATOM 14188 C C . GLY B 1 787 ? -33.219 16.297 34.906 1 75.5 787 GLY B C 1
ATOM 14189 O O . GLY B 1 787 ? -32.781 16.047 33.781 1 75.5 787 GLY B O 1
ATOM 14190 N N . TYR B 1 788 ? -33.312 15.352 35.844 1 78.81 788 TYR B N 1
ATOM 14191 C CA . TYR B 1 788 ? -32.5 14.148 35.812 1 78.81 788 TYR B CA 1
ATOM 14192 C C . TYR B 1 788 ? -33.031 13.141 34.812 1 78.81 788 TYR B C 1
ATOM 14194 O O . TYR B 1 788 ? -32.25 12.414 34.188 1 78.81 788 TYR B O 1
ATOM 14202 N N . THR B 1 789 ? -34.281 13.047 34.562 1 78.94 789 THR B N 1
ATOM 14203 C CA . THR B 1 789 ? -34.844 12.086 33.625 1 78.94 789 THR B CA 1
ATOM 14204 C C . THR B 1 789 ? -34.5 12.477 32.188 1 78.94 789 THR B C 1
ATOM 14206 O O . THR B 1 789 ? -34.188 11.617 31.359 1 78.94 789 THR B O 1
ATOM 14209 N N . LEU B 1 790 ? -34.531 13.734 31.969 1 82.5 790 LEU B N 1
ATOM 14210 C CA . LEU B 1 790 ? -34.188 14.227 30.641 1 82.5 790 LEU B CA 1
ATOM 14211 C C . LEU B 1 790 ? -32.688 14.062 30.375 1 82.5 790 LEU B C 1
ATOM 14213 O O . LEU B 1 790 ? -32.281 13.656 29.281 1 82.5 790 LEU B O 1
ATOM 14217 N N . ALA B 1 791 ? -31.969 14.367 31.406 1 84 791 ALA B N 1
ATOM 14218 C CA . ALA B 1 791 ? -30.516 14.312 31.266 1 84 791 ALA B CA 1
ATOM 14219 C C . ALA B 1 791 ? -30.047 12.891 30.953 1 84 791 ALA B C 1
ATOM 14221 O O . ALA B 1 791 ? -29.156 12.688 30.125 1 84 791 ALA B O 1
ATOM 14222 N N . GLY B 1 792 ? -30.562 11.914 31.609 1 81.5 792 GLY B N 1
ATOM 14223 C CA . GLY B 1 792 ? -30.188 10.531 31.375 1 81.5 792 GLY B CA 1
ATOM 14224 C C . GLY B 1 792 ? -30.547 10.039 29.984 1 81.5 792 GLY B C 1
ATOM 14225 O O . GLY B 1 792 ? -29.766 9.352 29.328 1 81.5 792 GLY B O 1
ATOM 14226 N N . ARG B 1 793 ? -31.688 10.469 29.516 1 84.19 793 ARG B N 1
ATOM 14227 C CA . ARG B 1 793 ? -32.156 10.047 28.188 1 84.19 793 ARG B CA 1
ATOM 14228 C C . ARG B 1 793 ? -31.297 10.695 27.094 1 84.19 793 ARG B C 1
ATOM 14230 O O . ARG B 1 793 ? -30.984 10.055 26.094 1 84.19 793 ARG B O 1
ATOM 14237 N N . ARG B 1 794 ? -30.984 11.906 27.328 1 80.19 794 ARG B N 1
ATOM 14238 C CA . ARG B 1 794 ? -30.172 12.602 26.344 1 80.19 794 ARG B CA 1
ATOM 14239 C C . ARG B 1 794 ? -28.75 12.039 26.297 1 80.19 794 ARG B C 1
ATOM 14241 O O . ARG B 1 794 ? -28.172 11.898 25.219 1 80.19 794 ARG B O 1
ATOM 14248 N N . ALA B 1 795 ? -28.312 11.82 27.469 1 83.62 795 ALA B N 1
ATOM 14249 C CA . ALA B 1 795 ? -26.984 11.219 27.516 1 83.62 795 ALA B CA 1
ATOM 14250 C C . ALA B 1 795 ? -26.953 9.883 26.781 1 83.62 795 ALA B C 1
ATOM 14252 O O . ALA B 1 795 ? -25.984 9.594 26.062 1 83.62 795 ALA B O 1
ATOM 14253 N N . LEU B 1 796 ? -27.906 9.211 26.938 1 86.56 796 LEU B N 1
ATOM 14254 C CA . LEU B 1 796 ? -27.969 7.906 26.297 1 86.56 796 LEU B CA 1
ATOM 14255 C C . LEU B 1 796 ? -28.031 8.062 24.781 1 86.56 796 LEU B C 1
ATOM 14257 O O . LEU B 1 796 ? -27.406 7.289 24.047 1 86.56 796 LEU B O 1
ATOM 14261 N N . LEU B 1 797 ? -28.781 9.008 24.344 1 89 797 LEU B N 1
ATOM 14262 C CA . LEU B 1 797 ? -28.906 9.234 22.906 1 89 797 LEU B CA 1
ATOM 14263 C C . LEU B 1 797 ? -27.578 9.68 22.312 1 89 797 LEU B C 1
ATOM 14265 O O . LEU B 1 797 ? -27.219 9.273 21.219 1 89 797 LEU B O 1
ATOM 14269 N N . VAL B 1 798 ? -26.984 10.492 23.047 1 86.38 798 VAL B N 1
ATOM 14270 C CA . VAL B 1 798 ? -25.688 10.969 22.562 1 86.38 798 VAL B CA 1
ATOM 14271 C C . VAL B 1 798 ? -24.688 9.805 22.531 1 86.38 798 VAL B C 1
ATOM 14273 O O . VAL B 1 798 ? -23.953 9.656 21.547 1 86.38 798 VAL B O 1
ATOM 14276 N N . ILE B 1 799 ? -24.781 8.969 23.484 1 85.81 799 ILE B N 1
ATOM 14277 C CA . ILE B 1 799 ? -23.891 7.816 23.547 1 85.81 799 ILE B CA 1
ATOM 14278 C C . ILE B 1 799 ? -24.203 6.859 22.406 1 85.81 799 ILE B C 1
ATOM 14280 O O . ILE B 1 799 ? -23.297 6.309 21.766 1 85.81 799 ILE B O 1
ATOM 14284 N N . ILE B 1 800 ? -25.406 6.727 22.109 1 90 800 ILE B N 1
ATOM 14285 C CA . ILE B 1 800 ? -25.812 5.848 21.016 1 90 800 ILE B CA 1
ATOM 14286 C C . ILE B 1 800 ? -25.328 6.418 19.688 1 90 800 ILE B C 1
ATOM 14288 O O . ILE B 1 800 ? -24.812 5.684 18.828 1 90 800 ILE B O 1
ATOM 14292 N N . GLY B 1 801 ? -25.531 7.703 19.578 1 90.88 801 GLY B N 1
ATOM 14293 C CA . GLY B 1 801 ? -25.062 8.344 18.359 1 90.88 801 GLY B CA 1
ATOM 14294 C C . GLY B 1 801 ? -23.562 8.211 18.156 1 90.88 801 GLY B C 1
ATOM 14295 O O . GLY B 1 801 ? -23.109 7.777 17.094 1 90.88 801 GLY B O 1
ATOM 14296 N N . PHE B 1 802 ? -22.859 8.422 19.219 1 87.69 802 PHE B N 1
ATOM 14297 C CA . PHE B 1 802 ? -21.406 8.336 19.125 1 87.69 802 PHE B CA 1
ATOM 14298 C C . PHE B 1 802 ? -20.969 6.887 18.938 1 87.69 802 PHE B C 1
ATOM 14300 O O . PHE B 1 802 ? -19.984 6.617 18.25 1 87.69 802 PHE B O 1
ATOM 14307 N N . ALA B 1 803 ? -21.609 6.012 19.547 1 87.31 803 ALA B N 1
ATOM 14308 C CA . ALA B 1 803 ? -21.281 4.598 19.375 1 87.31 803 ALA B CA 1
ATOM 14309 C C . ALA B 1 803 ? -21.516 4.16 17.938 1 87.31 803 ALA B C 1
ATOM 14311 O O . ALA B 1 803 ? -20.75 3.365 17.391 1 87.31 803 ALA B O 1
ATOM 14312 N N . GLY B 1 804 ? -22.609 4.656 17.328 1 89 804 GLY B N 1
ATOM 14313 C CA . GLY B 1 804 ? -22.844 4.379 15.922 1 89 804 GLY B CA 1
ATOM 14314 C C . GLY B 1 804 ? -21.734 4.902 15.031 1 89 804 GLY B C 1
ATOM 14315 O O . GLY B 1 804 ? -21.297 4.215 14.094 1 89 804 GLY B O 1
ATOM 14316 N N . ALA B 1 805 ? -21.297 6.105 15.344 1 87.81 805 ALA B N 1
ATOM 14317 C CA . ALA B 1 805 ? -20.188 6.68 14.586 1 87.81 805 ALA B CA 1
ATOM 14318 C C . ALA B 1 805 ? -18.922 5.855 14.773 1 87.81 805 ALA B C 1
ATOM 14320 O O . ALA B 1 805 ? -18.172 5.629 13.82 1 87.81 805 ALA B O 1
ATOM 14321 N N . PHE B 1 806 ? -18.672 5.355 15.945 1 82.44 806 PHE B N 1
ATOM 14322 C CA . PHE B 1 806 ? -17.484 4.57 16.25 1 82.44 806 PHE B CA 1
ATOM 14323 C C . PHE B 1 806 ? -17.516 3.229 15.531 1 82.44 806 PHE B C 1
ATOM 14325 O O . PHE B 1 806 ? -16.5 2.748 15.055 1 82.44 806 PHE B O 1
ATOM 14332 N N . ILE B 1 807 ? -18.672 2.666 15.398 1 82.31 807 ILE B N 1
ATOM 14333 C CA . ILE B 1 807 ? -18.812 1.392 14.711 1 82.31 807 ILE B CA 1
ATOM 14334 C C . ILE B 1 807 ? -18.5 1.57 13.227 1 82.31 807 ILE B C 1
ATOM 14336 O O . ILE B 1 807 ? -17.844 0.72 12.617 1 82.31 807 ILE B O 1
ATOM 14340 N N . MET B 1 808 ? -18.938 2.67 12.703 1 83.19 808 MET B N 1
ATOM 14341 C CA . MET B 1 808 ? -18.703 2.932 11.289 1 83.19 808 MET B CA 1
ATOM 14342 C C . MET B 1 808 ? -17.219 3.145 11.008 1 83.19 808 MET B C 1
ATOM 14344 O O . MET B 1 808 ? -16.75 2.842 9.914 1 83.19 808 MET B O 1
ATOM 14348 N N . ILE B 1 809 ? -16.5 3.648 11.961 1 77.44 809 ILE B N 1
ATOM 14349 C CA . ILE B 1 809 ? -15.078 3.895 11.789 1 77.44 809 ILE B CA 1
ATOM 14350 C C . ILE B 1 809 ? -14.32 2.57 11.828 1 77.44 809 ILE B C 1
ATOM 14352 O O . ILE B 1 809 ? -13.273 2.43 11.188 1 77.44 809 ILE B O 1
ATOM 14356 N N . LEU B 1 810 ? -14.867 1.575 12.492 1 73.75 810 LEU B N 1
ATOM 14357 C CA . LEU B 1 810 ? -14.211 0.28 12.641 1 73.75 810 LEU B CA 1
ATOM 14358 C C . LEU B 1 810 ? -14.391 -0.563 11.383 1 73.75 810 LEU B C 1
ATOM 14360 O O . LEU B 1 810 ? -13.609 -1.479 11.125 1 73.75 810 LEU B O 1
ATOM 14364 N N . ILE B 1 811 ? -15.43 -0.249 10.531 1 73 811 ILE B N 1
ATOM 14365 C CA . ILE B 1 811 ? -15.734 -1.036 9.344 1 73 811 ILE B CA 1
ATOM 14366 C C . ILE B 1 811 ? -15.211 -0.319 8.102 1 73 811 ILE B C 1
ATOM 14368 O O . ILE B 1 811 ? -15.469 0.871 7.91 1 73 811 ILE B O 1
ATOM 14372 N N . PRO B 1 812 ? -14.484 -0.974 7.215 1 66.94 812 PRO B N 1
ATOM 14373 C CA . PRO B 1 812 ? -14.07 -2.377 7.125 1 66.94 812 PRO B CA 1
ATOM 14374 C C . PRO B 1 812 ? -12.773 -2.662 7.871 1 66.94 812 PRO B C 1
ATOM 14376 O O . PRO B 1 812 ? -12.547 -3.787 8.328 1 66.94 812 PRO B O 1
ATOM 14379 N N . ARG B 1 813 ? -11.805 -1.685 7.879 1 70.12 813 ARG B N 1
ATOM 14380 C CA . ARG B 1 813 ? -10.555 -1.87 8.609 1 70.12 813 ARG B CA 1
ATOM 14381 C C . ARG B 1 813 ? -10.195 -0.621 9.414 1 70.12 813 ARG B C 1
ATOM 14383 O O . ARG B 1 813 ? -10.086 0.471 8.852 1 70.12 813 ARG B O 1
ATOM 14390 N N . PRO B 1 814 ? -10.164 -0.821 10.75 1 70.5 814 PRO B N 1
ATOM 14391 C CA . PRO B 1 814 ? -9.781 0.348 11.547 1 70.5 814 PRO B CA 1
ATOM 14392 C C . PRO B 1 814 ? -8.367 0.842 11.211 1 70.5 814 PRO B C 1
ATOM 14394 O O . PRO B 1 814 ? -7.457 0.034 11.031 1 70.5 814 PRO B O 1
ATOM 14397 N N . ILE B 1 815 ? -8.25 2.08 10.867 1 71.44 815 ILE B N 1
ATOM 14398 C CA . ILE B 1 815 ? -6.934 2.652 10.602 1 71.44 815 ILE B CA 1
ATOM 14399 C C . ILE B 1 815 ? -6.273 3.062 11.914 1 71.44 815 ILE B C 1
ATOM 14401 O O . ILE B 1 815 ? -6.832 3.859 12.68 1 71.44 815 ILE B O 1
ATOM 14405 N N . SER B 1 816 ? -5.164 2.451 12.266 1 77.5 816 SER B N 1
ATOM 14406 C CA . SER B 1 816 ? -4.441 2.732 13.5 1 77.5 816 SER B CA 1
ATOM 14407 C C . SER B 1 816 ? -3.711 4.07 13.422 1 77.5 816 SER B C 1
ATOM 14409 O O . SER B 1 816 ? -3.197 4.441 12.359 1 77.5 816 SER B O 1
ATOM 14411 N N . ALA B 1 817 ? -3.775 4.895 14.477 1 80.25 817 ALA B N 1
ATOM 14412 C CA . ALA B 1 817 ? -3.043 6.156 14.562 1 80.25 817 ALA B CA 1
ATOM 14413 C C . ALA B 1 817 ? -1.539 5.926 14.453 1 80.25 817 ALA B C 1
ATOM 14415 O O . ALA B 1 817 ? -0.81 6.77 13.93 1 80.25 817 ALA B O 1
ATOM 14416 N N . LYS B 1 818 ? -1.098 4.812 14.969 1 87.19 818 LYS B N 1
ATOM 14417 C CA . LYS B 1 818 ? 0.325 4.488 14.93 1 87.19 818 LYS B CA 1
ATOM 14418 C C . LYS B 1 818 ? 0.8 4.266 13.5 1 87.19 818 LYS B C 1
ATOM 14420 O O . LYS B 1 818 ? 1.898 4.684 13.133 1 87.19 818 LYS B O 1
ATOM 14425 N N . LYS B 1 819 ? -0.047 3.627 12.688 1 85.12 819 LYS B N 1
ATOM 14426 C CA . LYS B 1 819 ? 0.279 3.428 11.281 1 85.12 819 LYS B CA 1
ATOM 14427 C C . LYS B 1 819 ? 0.312 4.758 10.531 1 85.12 819 LYS B C 1
ATOM 14429 O O . LYS B 1 819 ? 1.158 4.961 9.656 1 85.12 819 LYS B O 1
ATOM 14434 N N . VAL B 1 820 ? -0.497 5.668 10.93 1 83.19 820 VAL B N 1
ATOM 14435 C CA . VAL B 1 820 ? -0.557 6.969 10.266 1 83.19 820 VAL B CA 1
ATOM 14436 C C . VAL B 1 820 ? 0.708 7.766 10.578 1 83.19 820 VAL B C 1
ATOM 14438 O O . VAL B 1 820 ? 1.24 8.461 9.711 1 83.19 820 VAL B O 1
ATOM 14441 N N . VAL B 1 821 ? 1.168 7.68 11.805 1 88.88 821 VAL B N 1
ATOM 14442 C CA . VAL B 1 821 ? 2.398 8.367 12.188 1 88.88 821 VAL B CA 1
ATOM 14443 C C . VAL B 1 821 ? 3.566 7.824 11.367 1 88.88 821 VAL B C 1
ATOM 14445 O O . VAL B 1 821 ? 4.379 8.594 10.844 1 88.88 821 VAL B O 1
ATOM 14448 N N . ARG B 1 822 ? 3.625 6.547 11.242 1 91.19 822 ARG B N 1
ATOM 14449 C CA . ARG B 1 822 ? 4.711 5.922 10.492 1 91.19 822 ARG B CA 1
ATOM 14450 C C . ARG B 1 822 ? 4.676 6.336 9.023 1 91.19 822 ARG B C 1
ATOM 14452 O O . ARG B 1 822 ? 5.703 6.691 8.453 1 91.19 822 ARG B O 1
ATOM 14459 N N . GLN B 1 823 ? 3.549 6.312 8.414 1 88.12 823 GLN B N 1
ATOM 14460 C CA . GLN B 1 823 ? 3.414 6.652 7 1 88.12 823 GLN B CA 1
ATOM 14461 C C . GLN B 1 823 ? 3.682 8.133 6.766 1 88.12 823 GLN B C 1
ATOM 14463 O O . GLN B 1 823 ? 4.238 8.516 5.73 1 88.12 823 GLN B O 1
ATOM 14468 N N . SER B 1 824 ? 3.244 8.945 7.711 1 87.69 824 SER B N 1
ATOM 14469 C CA . SER B 1 824 ? 3.537 10.375 7.605 1 87.69 824 SER B CA 1
ATOM 14470 C C . SER B 1 824 ? 5.031 10.641 7.734 1 87.69 824 SER B C 1
ATOM 14472 O O . SER B 1 824 ? 5.566 11.539 7.074 1 87.69 824 SER B O 1
ATOM 14474 N N . MET B 1 825 ? 5.648 9.914 8.609 1 92.69 825 MET B N 1
ATOM 14475 C CA . MET B 1 825 ? 7.098 10.016 8.766 1 92.69 825 MET B CA 1
ATOM 14476 C C . MET B 1 825 ? 7.812 9.641 7.473 1 92.69 825 MET B C 1
ATOM 14478 O O . MET B 1 825 ? 8.758 10.312 7.062 1 92.69 825 MET B O 1
ATOM 14482 N N . ALA B 1 826 ? 7.359 8.562 6.848 1 92.19 826 ALA B N 1
ATOM 14483 C CA . ALA B 1 826 ? 7.949 8.102 5.594 1 92.19 826 ALA B CA 1
ATOM 14484 C C . ALA B 1 826 ? 7.777 9.141 4.492 1 92.19 826 ALA B C 1
ATOM 14486 O O . ALA B 1 826 ? 8.695 9.383 3.709 1 92.19 826 ALA B O 1
ATOM 14487 N N . LYS B 1 827 ? 6.656 9.766 4.457 1 88.44 827 LYS B N 1
ATOM 14488 C CA . LYS B 1 827 ? 6.398 10.805 3.465 1 88.44 827 LYS B CA 1
ATOM 14489 C C . LYS B 1 827 ? 7.32 12.008 3.666 1 88.44 827 LYS B C 1
ATOM 14491 O O . LYS B 1 827 ? 7.805 12.594 2.697 1 88.44 827 LYS B O 1
ATOM 14496 N N . ASN B 1 828 ? 7.555 12.352 4.883 1 91.31 828 ASN B N 1
ATOM 14497 C CA . ASN B 1 828 ? 8.438 13.469 5.176 1 91.31 828 ASN B CA 1
ATOM 14498 C C . ASN B 1 828 ? 9.883 13.148 4.809 1 91.31 828 ASN B C 1
ATOM 14500 O O . ASN B 1 828 ? 10.633 14.031 4.391 1 91.31 828 ASN B O 1
ATOM 14504 N N . ILE B 1 829 ? 10.273 11.93 5.027 1 93.94 829 ILE B N 1
ATOM 14505 C CA . ILE B 1 829 ? 11.617 11.5 4.641 1 93.94 829 ILE B CA 1
ATOM 14506 C C . ILE B 1 829 ? 11.781 11.625 3.127 1 93.94 829 ILE B C 1
ATOM 14508 O O . ILE B 1 829 ? 12.812 12.094 2.645 1 93.94 829 ILE B O 1
ATOM 14512 N N . GLY B 1 830 ? 10.766 11.227 2.422 1 89.69 830 GLY B N 1
ATOM 14513 C CA . GLY B 1 830 ? 10.797 11.383 0.977 1 89.69 830 GLY B CA 1
ATOM 14514 C C . GLY B 1 830 ? 10.867 12.836 0.535 1 89.69 830 GLY B C 1
ATOM 14515 O O . GLY B 1 830 ? 11.602 13.172 -0.398 1 89.69 830 GLY B O 1
ATOM 14516 N N . ALA B 1 831 ? 10.172 13.688 1.222 1 89.5 831 ALA B N 1
ATOM 14517 C CA . ALA B 1 831 ? 10.188 15.117 0.903 1 89.5 831 ALA B CA 1
ATOM 14518 C C . ALA B 1 831 ? 11.555 15.727 1.19 1 89.5 831 ALA B C 1
ATOM 14520 O O . ALA B 1 831 ? 12.008 16.625 0.473 1 89.5 831 ALA B O 1
ATOM 14521 N N . LEU B 1 832 ? 12.203 15.258 2.246 1 92.31 832 LEU B N 1
ATOM 14522 C CA . LEU B 1 832 ? 13.547 15.719 2.566 1 92.31 832 LEU B CA 1
ATOM 14523 C C . LEU B 1 832 ? 14.539 15.297 1.49 1 92.31 832 LEU B C 1
ATOM 14525 O O . LEU B 1 832 ? 15.438 16.062 1.135 1 92.31 832 LEU B O 1
ATOM 14529 N N . GLY B 1 833 ? 14.336 14.047 1.031 1 90.19 833 GLY B N 1
ATOM 14530 C CA . GLY B 1 833 ? 15.172 13.594 -0.064 1 90.19 833 GLY B CA 1
ATOM 14531 C C . GLY B 1 833 ? 14.992 14.398 -1.334 1 90.19 833 GLY B C 1
ATOM 14532 O O . GLY B 1 833 ? 15.961 14.703 -2.027 1 90.19 833 GLY B O 1
ATOM 14533 N N . ASP B 1 834 ? 13.836 14.836 -1.579 1 86.75 834 ASP B N 1
ATOM 14534 C CA . ASP B 1 834 ? 13.555 15.672 -2.744 1 86.75 834 ASP B CA 1
ATOM 14535 C C . ASP B 1 834 ? 14.148 17.062 -2.578 1 86.75 834 ASP B C 1
ATOM 14537 O O . ASP B 1 834 ? 14.617 17.672 -3.547 1 86.75 834 ASP B O 1
ATOM 14541 N N . MET B 1 835 ? 14.047 17.578 -1.373 1 88.75 835 MET B N 1
ATOM 14542 C CA . MET B 1 835 ? 14.641 18.875 -1.093 1 88.75 835 MET B CA 1
ATOM 14543 C C . MET B 1 835 ? 16.156 18.828 -1.298 1 88.75 835 MET B C 1
ATOM 14545 O O . MET B 1 835 ? 16.734 19.75 -1.875 1 88.75 835 MET B O 1
ATOM 14549 N N . TYR B 1 836 ? 16.781 17.797 -0.822 1 89.31 836 TYR B N 1
ATOM 14550 C CA . TYR B 1 836 ? 18.203 17.609 -1.028 1 89.31 836 TYR B CA 1
ATOM 14551 C C . TYR B 1 836 ? 18.547 17.578 -2.514 1 89.31 836 TYR B C 1
ATOM 14553 O O . TYR B 1 836 ? 19.5 18.203 -2.951 1 89.31 836 TYR B O 1
ATOM 14561 N N . ALA B 1 837 ? 17.75 16.891 -3.297 1 87.44 837 ALA B N 1
ATOM 14562 C CA . ALA B 1 837 ? 17.969 16.797 -4.738 1 87.44 837 ALA B CA 1
ATOM 14563 C C . ALA B 1 837 ? 17.812 18.156 -5.414 1 87.44 837 ALA B C 1
ATOM 14565 O O . ALA B 1 837 ? 18.562 18.484 -6.328 1 87.44 837 ALA B O 1
ATOM 14566 N N . LEU B 1 838 ? 16.906 18.922 -4.98 1 85.25 838 LEU B N 1
ATOM 14567 C CA . LEU B 1 838 ? 16.688 20.25 -5.531 1 85.25 838 LEU B CA 1
ATOM 14568 C C . LEU B 1 838 ? 17.844 21.188 -5.195 1 85.25 838 LEU B C 1
ATOM 14570 O O . LEU B 1 838 ? 18.234 22.016 -6.016 1 85.25 838 LEU B O 1
ATOM 14574 N N . GLU B 1 839 ? 18.312 21.062 -4.023 1 87.81 839 GLU B N 1
ATOM 14575 C CA . GLU B 1 839 ? 19.453 21.891 -3.613 1 87.81 839 GLU B CA 1
ATOM 14576 C C . GLU B 1 839 ? 20.703 21.562 -4.418 1 87.81 839 GLU B C 1
ATOM 14578 O O . GLU B 1 839 ? 21.469 22.453 -4.797 1 87.81 839 GLU B O 1
ATOM 14583 N N . LEU B 1 840 ? 20.891 20.312 -4.66 1 88 840 LEU B N 1
ATOM 14584 C CA . LEU B 1 840 ? 22.031 19.891 -5.465 1 88 840 LEU B CA 1
ATOM 14585 C C . LEU B 1 840 ? 21.891 20.391 -6.898 1 88 840 LEU B C 1
ATOM 14587 O O . LEU B 1 840 ? 22.875 20.812 -7.516 1 88 840 LEU B O 1
ATOM 14591 N N . ALA B 1 841 ? 20.672 20.328 -7.41 1 85.31 841 ALA B N 1
ATOM 14592 C CA . ALA B 1 841 ? 20.422 20.828 -8.758 1 85.31 841 ALA B CA 1
ATOM 14593 C C . ALA B 1 841 ? 20.656 22.328 -8.836 1 85.31 841 ALA B C 1
ATOM 14595 O O . ALA B 1 841 ? 21.188 22.828 -9.844 1 85.31 841 ALA B O 1
ATOM 14596 N N . SER B 1 842 ? 20.312 23 -7.777 1 84.75 842 SER B N 1
ATOM 14597 C CA . SER B 1 842 ? 20.516 24.453 -7.746 1 84.75 842 SER B CA 1
ATOM 14598 C C . SER B 1 842 ? 21.984 24.797 -7.648 1 84.75 842 SER B C 1
ATOM 14600 O O . SER B 1 842 ? 22.438 25.797 -8.227 1 84.75 842 SER B O 1
ATOM 14602 N N . LEU B 1 843 ? 22.75 24.016 -6.891 1 85.62 843 LEU B N 1
ATOM 14603 C CA . LEU B 1 843 ? 24.188 24.219 -6.777 1 85.62 843 LEU B CA 1
ATOM 14604 C C . LEU B 1 843 ? 24.875 24 -8.117 1 85.62 843 LEU B C 1
ATOM 14606 O O . LEU B 1 843 ? 25.797 24.719 -8.477 1 85.62 843 LEU B O 1
ATOM 14610 N N . GLU B 1 844 ? 24.391 23.047 -8.852 1 84.62 844 GLU B N 1
ATOM 14611 C CA . GLU B 1 844 ? 24.938 22.75 -10.164 1 84.62 844 GLU B CA 1
ATOM 14612 C C . GLU B 1 844 ? 24.562 23.828 -11.18 1 84.62 844 GLU B C 1
ATOM 14614 O O . GLU B 1 844 ? 25.359 24.188 -12.039 1 84.62 844 GLU B O 1
ATOM 14619 N N . ALA B 1 845 ? 23.406 24.297 -11.055 1 82.62 845 ALA B N 1
ATOM 14620 C CA . ALA B 1 845 ? 22.953 25.359 -11.945 1 82.62 845 ALA B CA 1
ATOM 14621 C C . ALA B 1 845 ? 23.688 26.672 -11.656 1 82.62 845 ALA B C 1
ATOM 14623 O O . ALA B 1 845 ? 23.922 27.469 -12.562 1 82.62 845 ALA B O 1
ATOM 14624 N N . ALA B 1 846 ? 24 26.875 -10.414 1 83.06 846 ALA B N 1
ATOM 14625 C CA . ALA B 1 846 ? 24.625 28.125 -9.984 1 83.06 846 ALA B CA 1
ATOM 14626 C C . ALA B 1 846 ? 26.062 28.219 -10.508 1 83.06 846 ALA B C 1
ATOM 14628 O O . ALA B 1 846 ? 26.656 29.297 -10.531 1 83.06 846 ALA B O 1
ATOM 14629 N N . ARG B 1 847 ? 26.531 27.094 -11.031 1 81.44 847 ARG B N 1
ATOM 14630 C CA . ARG B 1 847 ? 27.859 27.094 -11.633 1 81.44 847 ARG B CA 1
ATOM 14631 C C . ARG B 1 847 ? 27.906 28 -12.859 1 81.44 847 ARG B C 1
ATOM 14633 O O . ARG B 1 847 ? 28.922 28.641 -13.125 1 81.44 847 ARG B O 1
ATOM 14640 N N . THR B 1 848 ? 26.766 27.953 -13.594 1 75.19 848 THR B N 1
ATOM 14641 C CA . THR B 1 848 ? 26.766 28.641 -14.883 1 75.19 848 THR B CA 1
ATOM 14642 C C . THR B 1 848 ? 25.984 29.938 -14.805 1 75.19 848 THR B C 1
ATOM 14644 O O . THR B 1 848 ? 26.234 30.875 -15.586 1 75.19 848 THR B O 1
ATOM 14647 N N . GLU B 1 849 ? 24.938 30 -14.031 1 70.12 849 GLU B N 1
ATOM 14648 C CA . GLU B 1 849 ? 24.016 31.125 -14.078 1 70.12 849 GLU B CA 1
ATOM 14649 C C . GLU B 1 849 ? 24.234 32.062 -12.891 1 70.12 849 GLU B C 1
ATOM 14651 O O . GLU B 1 849 ? 24.297 31.625 -11.75 1 70.12 849 GLU B O 1
ATOM 14656 N N . ARG B 1 850 ? 24.719 33.281 -13.172 1 64.5 850 ARG B N 1
ATOM 14657 C CA . ARG B 1 850 ? 24.766 34.312 -12.141 1 64.5 850 ARG B CA 1
ATOM 14658 C C . ARG B 1 850 ? 23.359 34.781 -11.773 1 64.5 850 ARG B C 1
ATOM 14660 O O . ARG B 1 850 ? 22.641 35.312 -12.617 1 64.5 850 ARG B O 1
ATOM 14667 N N . GLY B 1 851 ? 22.562 33.906 -11.086 1 61.59 851 GLY B N 1
ATOM 14668 C CA . GLY B 1 851 ? 21.203 34.344 -10.82 1 61.59 851 GLY B CA 1
ATOM 14669 C C . GLY B 1 851 ? 21.078 35.156 -9.547 1 61.59 851 GLY B C 1
ATOM 14670 O O . GLY B 1 851 ? 22.062 35.312 -8.805 1 61.59 851 GLY B O 1
ATOM 14671 N N . ASP B 1 852 ? 19.953 35.875 -9.414 1 66.25 852 ASP B N 1
ATOM 14672 C CA . ASP B 1 852 ? 19.578 36.688 -8.273 1 66.25 852 ASP B CA 1
ATOM 14673 C C . ASP B 1 852 ? 19.422 35.875 -7.008 1 66.25 852 ASP B C 1
ATOM 14675 O O . ASP B 1 852 ? 18.766 34.812 -7.031 1 66.25 852 ASP B O 1
ATOM 14679 N N . ALA B 1 853 ? 20.281 36.156 -5.91 1 67.62 853 ALA B N 1
ATOM 14680 C CA . ALA B 1 853 ? 20.266 35.5 -4.617 1 67.62 853 ALA B CA 1
ATOM 14681 C C . ALA B 1 853 ? 18.828 35.312 -4.109 1 67.62 853 ALA B C 1
ATOM 14683 O O . ALA B 1 853 ? 18.469 34.281 -3.549 1 67.62 853 ALA B O 1
ATOM 14684 N N . ALA B 1 854 ? 18.016 36.312 -4.406 1 65.25 854 ALA B N 1
ATOM 14685 C CA . ALA B 1 854 ? 16.656 36.312 -3.889 1 65.25 854 ALA B CA 1
ATOM 14686 C C . ALA B 1 854 ? 15.797 35.25 -4.598 1 65.25 854 ALA B C 1
ATOM 14688 O O . ALA B 1 854 ? 15 34.562 -3.961 1 65.25 854 ALA B O 1
ATOM 14689 N N . SER B 1 855 ? 16.016 35.125 -5.805 1 69.38 855 SER B N 1
ATOM 14690 C CA . SER B 1 855 ? 15.242 34.156 -6.582 1 69.38 855 SER B CA 1
ATOM 14691 C C . SER B 1 855 ? 15.625 32.75 -6.234 1 69.38 855 SER B C 1
ATOM 14693 O O . SER B 1 855 ? 14.766 31.859 -6.184 1 69.38 855 SER B O 1
ATOM 14695 N N . ARG B 1 856 ? 16.859 32.531 -5.867 1 74.12 856 ARG B N 1
ATOM 14696 C CA . ARG B 1 856 ? 17.328 31.219 -5.496 1 74.12 856 ARG B CA 1
ATOM 14697 C C . ARG B 1 856 ? 16.75 30.781 -4.156 1 74.12 856 ARG B C 1
ATOM 14699 O O . ARG B 1 856 ? 16.391 29.625 -3.977 1 74.12 856 ARG B O 1
ATOM 14706 N N . ARG B 1 857 ? 16.609 31.766 -3.332 1 71.19 857 ARG B N 1
ATOM 14707 C CA . ARG B 1 857 ? 16.078 31.453 -2.006 1 71.19 857 ARG B CA 1
ATOM 14708 C C . ARG B 1 857 ? 14.586 31.188 -2.068 1 71.19 857 ARG B C 1
ATOM 14710 O O . ARG B 1 857 ? 14.078 30.312 -1.348 1 71.19 857 ARG B O 1
ATOM 14717 N N . ALA B 1 858 ? 13.906 31.891 -2.92 1 69.62 858 ALA B N 1
ATOM 14718 C CA . ALA B 1 858 ? 12.445 31.797 -3 1 69.62 858 ALA B CA 1
ATOM 14719 C C . ALA B 1 858 ? 12.016 30.453 -3.557 1 69.62 858 ALA B C 1
ATOM 14721 O O . ALA B 1 858 ? 10.961 29.922 -3.186 1 69.62 858 ALA B O 1
ATOM 14722 N N . LYS B 1 859 ? 12.867 29.859 -4.352 1 71.56 859 LYS B N 1
ATOM 14723 C CA . LYS B 1 859 ? 12.523 28.594 -5 1 71.56 859 LYS B CA 1
ATOM 14724 C C . LYS B 1 859 ? 12.359 27.469 -3.973 1 71.56 859 LYS B C 1
ATOM 14726 O O . LYS B 1 859 ? 11.477 26.625 -4.109 1 71.56 859 LYS B O 1
ATOM 14731 N N . HIS B 1 860 ? 13.125 27.516 -2.848 1 77.25 860 HIS B N 1
ATOM 14732 C CA . HIS B 1 860 ? 13.141 26.391 -1.923 1 77.25 860 HIS B CA 1
ATOM 14733 C C . HIS B 1 860 ? 12.375 26.719 -0.646 1 77.25 860 HIS B C 1
ATOM 14735 O O . HIS B 1 860 ? 12.133 25.828 0.179 1 77.25 860 HIS B O 1
ATOM 14741 N N . ARG B 1 861 ? 11.938 27.953 -0.552 1 72.62 861 ARG B N 1
ATOM 14742 C CA . ARG B 1 861 ? 11.297 28.391 0.686 1 72.62 861 ARG B CA 1
ATOM 14743 C C . ARG B 1 861 ? 9.938 27.703 0.86 1 72.62 861 ARG B C 1
ATOM 14745 O O . ARG B 1 861 ? 9.578 27.312 1.968 1 72.62 861 ARG B O 1
ATOM 14752 N N . ASP B 1 862 ? 9.266 27.594 -0.21 1 71.38 862 ASP B N 1
ATOM 14753 C CA . ASP B 1 862 ? 7.938 26.984 -0.122 1 71.38 862 ASP B CA 1
ATOM 14754 C C . ASP B 1 862 ? 8.039 25.516 0.267 1 71.38 862 ASP B C 1
ATOM 14756 O O . ASP B 1 862 ? 7.238 25.016 1.064 1 71.38 862 ASP B O 1
ATOM 14760 N N . HIS B 1 863 ? 9.047 24.859 -0.292 1 76.56 863 HIS B N 1
ATOM 14761 C CA . HIS B 1 863 ? 9.234 23.453 0.04 1 76.56 863 HIS B CA 1
ATOM 14762 C C . HIS B 1 863 ? 9.656 23.297 1.498 1 76.56 863 HIS B C 1
ATOM 14764 O O . HIS B 1 863 ? 9.195 22.359 2.174 1 76.56 863 HIS B O 1
ATOM 14770 N N . PHE B 1 864 ? 10.461 24.203 1.944 1 78.31 864 PHE B N 1
ATOM 14771 C CA . PHE B 1 864 ? 10.938 24.188 3.324 1 78.31 864 PHE B CA 1
ATOM 14772 C C . PHE B 1 864 ? 9.773 24.344 4.297 1 78.31 864 PHE B C 1
ATOM 14774 O O . PHE B 1 864 ? 9.648 23.594 5.262 1 78.31 864 PHE B O 1
ATOM 14781 N N . LEU B 1 865 ? 8.883 25.266 4.051 1 71.88 865 LEU B N 1
ATOM 14782 C CA . LEU B 1 865 ? 7.785 25.547 4.961 1 71.88 865 LEU B CA 1
ATOM 14783 C C . LEU B 1 865 ? 6.773 24.406 4.977 1 71.88 865 LEU B C 1
ATOM 14785 O O . LEU B 1 865 ? 6.184 24.125 6.02 1 71.88 865 LEU B O 1
ATOM 14789 N N . ARG B 1 866 ? 6.633 23.828 3.854 1 74.69 866 ARG B N 1
ATOM 14790 C CA . ARG B 1 866 ? 5.711 22.703 3.785 1 74.69 866 ARG B CA 1
ATOM 14791 C C . ARG B 1 866 ? 6.211 21.531 4.625 1 74.69 866 ARG B C 1
ATOM 14793 O O . ARG B 1 866 ? 5.43 20.891 5.336 1 74.69 866 ARG B O 1
ATOM 14800 N N . ILE B 1 867 ? 7.523 21.234 4.516 1 84.06 867 ILE B N 1
ATOM 14801 C CA . ILE B 1 867 ? 8.102 20.141 5.281 1 84.06 867 ILE B CA 1
ATOM 14802 C C . ILE B 1 867 ? 8.062 20.469 6.77 1 84.06 867 ILE B C 1
ATOM 14804 O O . ILE B 1 867 ? 7.742 19.609 7.598 1 84.06 867 ILE B O 1
ATOM 14808 N N . PHE B 1 868 ? 8.297 21.734 7.102 1 77.5 868 PHE B N 1
ATOM 14809 C CA . PHE B 1 868 ? 8.305 22.156 8.5 1 77.5 868 PHE B CA 1
ATOM 14810 C C . PHE B 1 868 ? 6.91 22.047 9.102 1 77.5 868 PHE B C 1
ATOM 14812 O O . PHE B 1 868 ? 6.754 21.609 10.242 1 77.5 868 PHE B O 1
ATOM 14819 N N . SER B 1 869 ? 5.891 22.453 8.359 1 73.31 869 SER B N 1
ATOM 14820 C CA . SER B 1 869 ? 4.516 22.375 8.852 1 73.31 869 SER B CA 1
ATOM 14821 C C . SER B 1 869 ? 4.09 20.938 9.078 1 73.31 869 SER B C 1
ATOM 14823 O O . SER B 1 869 ? 3.375 20.641 10.039 1 73.31 869 SER B O 1
ATOM 14825 N N . ARG B 1 870 ? 4.512 20.125 8.242 1 80.75 870 ARG B N 1
ATOM 14826 C CA . ARG B 1 870 ? 4.188 18.703 8.398 1 80.75 870 ARG B CA 1
ATOM 14827 C C . ARG B 1 870 ? 4.855 18.125 9.633 1 80.75 870 ARG B C 1
ATOM 14829 O O . ARG B 1 870 ? 4.297 17.234 10.289 1 80.75 870 ARG B O 1
ATOM 14836 N N . LEU B 1 871 ? 6.051 18.562 9.906 1 86 871 LEU B N 1
ATOM 14837 C CA . LEU B 1 871 ? 6.758 18.078 11.086 1 86 871 LEU B CA 1
ATOM 14838 C C . LEU B 1 871 ? 6.055 18.531 12.367 1 86 871 LEU B C 1
ATOM 14840 O O . LEU B 1 871 ? 6.016 17.781 13.352 1 86 871 LEU B O 1
ATOM 14844 N N . GLN B 1 872 ? 5.43 19.672 12.328 1 75.06 872 GLN B N 1
ATOM 14845 C CA . GLN B 1 872 ? 4.691 20.156 13.484 1 75.06 872 GLN B CA 1
ATOM 14846 C C . GLN B 1 872 ? 3.41 19.344 13.695 1 75.06 872 GLN B C 1
ATOM 14848 O O . GLN B 1 872 ? 3.047 19.031 14.836 1 75.06 872 GLN B O 1
ATOM 14853 N N . THR B 1 873 ? 2.801 19.031 12.586 1 75.81 873 THR B N 1
ATOM 14854 C CA . THR B 1 873 ? 1.6 18.203 12.68 1 75.81 873 THR B CA 1
ATOM 14855 C C . THR B 1 873 ? 1.94 16.797 13.188 1 75.81 873 THR B C 1
ATOM 14857 O O . THR B 1 873 ? 1.134 16.172 13.875 1 75.81 873 THR B O 1
ATOM 14860 N N . LEU B 1 874 ? 3.129 16.375 12.859 1 84.94 874 LEU B N 1
ATOM 14861 C CA . LEU B 1 874 ? 3.561 15.047 13.289 1 84.94 874 LEU B CA 1
ATOM 14862 C C . LEU B 1 874 ? 3.748 15 14.805 1 84.94 874 LEU B C 1
ATOM 14864 O O . LEU B 1 874 ? 3.516 13.969 15.438 1 84.94 874 LEU B O 1
ATOM 14868 N N . HIS B 1 875 ? 4.137 16.141 15.414 1 81.94 875 HIS B N 1
ATOM 14869 C CA . HIS B 1 875 ? 4.246 16.203 16.875 1 81.94 875 HIS B CA 1
ATOM 14870 C C . HIS B 1 875 ? 2.887 16 17.531 1 81.94 875 HIS B C 1
ATOM 14872 O O . HIS B 1 875 ? 2.781 15.297 18.547 1 81.94 875 HIS B O 1
ATOM 14878 N N . GLN B 1 876 ? 1.881 16.531 16.953 1 75.06 876 GLN B N 1
ATOM 14879 C CA . GLN B 1 876 ? 0.529 16.391 17.484 1 75.06 876 GLN B CA 1
ATOM 14880 C C . GLN B 1 876 ? 0.012 14.961 17.312 1 75.06 876 GLN B C 1
ATOM 14882 O O . GLN B 1 876 ? -0.62 14.406 18.203 1 75.06 876 GLN B O 1
ATOM 14887 N N . ARG B 1 877 ? 0.342 14.406 16.172 1 80.31 877 ARG B N 1
ATOM 14888 C CA . ARG B 1 877 ? -0.116 13.055 15.891 1 80.31 877 ARG B CA 1
ATOM 14889 C C . ARG B 1 877 ? 0.569 12.039 16.797 1 80.31 877 ARG B C 1
ATOM 14891 O O . ARG B 1 877 ? -0.012 11 17.125 1 80.31 877 ARG B O 1
ATOM 14898 N N . LEU B 1 878 ? 1.807 12.344 17.156 1 86.75 878 LEU B N 1
ATOM 14899 C CA . LEU B 1 878 ? 2.516 11.461 18.078 1 86.75 878 LEU B CA 1
ATOM 14900 C C . LEU B 1 878 ? 1.802 11.398 19.422 1 86.75 878 LEU B C 1
ATOM 14902 O O . LEU B 1 878 ? 1.735 10.328 20.047 1 86.75 878 LEU B O 1
ATOM 14906 N N . ALA B 1 879 ? 1.219 12.477 19.828 1 76.62 879 ALA B N 1
ATOM 14907 C CA . ALA B 1 879 ? 0.491 12.523 21.094 1 76.62 879 ALA B CA 1
ATOM 14908 C C . ALA B 1 879 ? -0.803 11.719 21.016 1 76.62 879 ALA B C 1
ATOM 14910 O O . ALA B 1 879 ? -1.153 10.992 21.953 1 76.62 879 ALA B O 1
ATOM 14911 N N . TYR B 1 880 ? -1.414 11.773 19.844 1 76.75 880 TYR B N 1
ATOM 14912 C CA . TYR B 1 880 ? -2.648 11.016 19.656 1 76.75 880 TYR B CA 1
ATOM 14913 C C . TYR B 1 880 ? -2.371 9.516 19.625 1 76.75 880 TYR B C 1
ATOM 14915 O O . TYR B 1 880 ? -3.135 8.727 20.172 1 76.75 880 TYR B O 1
ATOM 14923 N N . ALA B 1 881 ? -1.268 9.164 18.891 1 83.12 881 ALA B N 1
ATOM 14924 C CA . ALA B 1 881 ? -0.933 7.746 18.734 1 83.12 881 ALA B CA 1
ATOM 14925 C C . ALA B 1 881 ? -0.566 7.121 20.078 1 83.12 881 ALA B C 1
ATOM 14927 O O . ALA B 1 881 ? -0.773 5.922 20.281 1 83.12 881 ALA B O 1
ATOM 14928 N N . SER B 1 882 ? -0.072 7.965 21 1 82.06 882 SER B N 1
ATOM 14929 C CA . SER B 1 882 ? 0.335 7.445 22.297 1 82.06 882 SER B CA 1
ATOM 14930 C C . SER B 1 882 ? -0.876 7.078 23.141 1 82.06 882 SER B C 1
ATOM 14932 O O . SER B 1 882 ? -0.766 6.277 24.078 1 82.06 882 SER B O 1
ATOM 14934 N N . PHE B 1 883 ? -2.064 7.57 22.734 1 75.56 883 PHE B N 1
ATOM 14935 C CA . PHE B 1 883 ? -3.281 7.301 23.484 1 75.56 883 PHE B CA 1
ATOM 14936 C C . PHE B 1 883 ? -3.947 6.02 23 1 75.56 883 PHE B C 1
ATOM 14938 O O . PHE B 1 883 ? -4.77 5.434 23.719 1 75.56 883 PHE B O 1
ATOM 14945 N N . GLU B 1 884 ? -3.598 5.594 21.812 1 77.62 884 GLU B N 1
ATOM 14946 C CA . GLU B 1 884 ? -4.141 4.328 21.328 1 77.62 884 GLU B CA 1
ATOM 14947 C C . GLU B 1 884 ? -3.59 3.152 22.141 1 77.62 884 GLU B C 1
ATOM 14949 O O . GLU B 1 884 ? -2.377 3.047 22.328 1 77.62 884 GLU B O 1
ATOM 14954 N N . PRO B 1 885 ? -4.5 2.383 22.688 1 75.81 885 PRO B N 1
ATOM 14955 C CA . PRO B 1 885 ? -4.02 1.261 23.484 1 75.81 885 PRO B CA 1
ATOM 14956 C C . PRO B 1 885 ? -3.104 0.32 22.703 1 75.81 885 PRO B C 1
ATOM 14958 O O . PRO B 1 885 ? -3.354 0.047 21.531 1 75.81 885 PRO B O 1
ATOM 14961 N N . ALA B 1 886 ? -1.965 0.028 23.312 1 80.81 886 ALA B N 1
ATOM 14962 C CA . ALA B 1 886 ? -0.978 -0.861 22.719 1 80.81 886 ALA B CA 1
ATOM 14963 C C . ALA B 1 886 ? -1.384 -2.324 22.875 1 80.81 886 ALA B C 1
ATOM 14965 O O . ALA B 1 886 ? -0.824 -3.041 23.703 1 80.81 886 ALA B O 1
ATOM 14966 N N . ILE B 1 887 ? -2.291 -2.805 22.062 1 79.94 887 ILE B N 1
ATOM 14967 C CA . ILE B 1 887 ? -2.877 -4.137 22.172 1 79.94 887 ILE B CA 1
ATOM 14968 C C . ILE B 1 887 ? -1.869 -5.188 21.719 1 79.94 887 ILE B C 1
ATOM 14970 O O . ILE B 1 887 ? -1.844 -6.301 22.25 1 79.94 887 ILE B O 1
ATOM 14974 N N . ARG B 1 888 ? -0.955 -4.934 20.859 1 84.44 888 ARG B N 1
ATOM 14975 C CA . ARG B 1 888 ? -0.066 -5.926 20.266 1 84.44 888 ARG B CA 1
ATOM 14976 C C . ARG B 1 888 ? 1.296 -5.922 20.953 1 84.44 888 ARG B C 1
ATOM 14978 O O . ARG B 1 888 ? 2.055 -6.887 20.844 1 84.44 888 ARG B O 1
ATOM 14985 N N . GLY B 1 889 ? 1.646 -4.859 21.547 1 86.94 889 GLY B N 1
ATOM 14986 C CA . GLY B 1 889 ? 2.934 -4.629 22.188 1 86.94 889 GLY B CA 1
ATOM 14987 C C . GLY B 1 889 ? 3.223 -3.16 22.438 1 86.94 889 GLY B C 1
ATOM 14988 O O . GLY B 1 889 ? 2.486 -2.289 21.969 1 86.94 889 GLY B O 1
ATOM 14989 N N . PRO B 1 890 ? 4.258 -2.971 23.156 1 87.56 890 PRO B N 1
ATOM 14990 C CA . PRO B 1 890 ? 4.586 -1.565 23.406 1 87.56 890 PRO B CA 1
ATOM 14991 C C . PRO B 1 890 ? 5.004 -0.813 22.156 1 87.56 890 PRO B C 1
ATOM 14993 O O . PRO B 1 890 ? 5.742 -1.353 21.328 1 87.56 890 PRO B O 1
ATOM 14996 N N . TRP B 1 891 ? 4.41 0.323 21.922 1 89.75 891 TRP B N 1
ATOM 14997 C CA . TRP B 1 891 ? 4.723 1.181 20.781 1 89.75 891 TRP B CA 1
ATOM 14998 C C . TRP B 1 891 ? 6.023 1.944 21.016 1 89.75 891 TRP B C 1
ATOM 15000 O O . TRP B 1 891 ? 6.227 2.516 22.094 1 89.75 891 TRP B O 1
ATOM 15010 N N . PRO B 1 892 ? 7.039 1.888 20.125 1 91.44 892 PRO B N 1
ATOM 15011 C CA . PRO B 1 892 ? 8.312 2.59 20.281 1 91.44 892 PRO B CA 1
ATOM 15012 C C . PRO B 1 892 ? 8.188 4.102 20.094 1 91.44 892 PRO B C 1
ATOM 15014 O O . PRO B 1 892 ? 8.711 4.656 19.141 1 91.44 892 PRO B O 1
ATOM 15017 N N . ARG B 1 893 ? 7.68 4.816 21.078 1 91.12 893 ARG B N 1
ATOM 15018 C CA . ARG B 1 893 ? 7.457 6.258 21.016 1 91.12 893 ARG B CA 1
ATOM 15019 C C . ARG B 1 893 ? 8.773 7.02 21 1 91.12 893 ARG B C 1
ATOM 15021 O O . ARG B 1 893 ? 8.922 8 20.266 1 91.12 893 ARG B O 1
ATOM 15028 N N . ALA B 1 894 ? 9.781 6.578 21.703 1 90.94 894 ALA B N 1
ATOM 15029 C CA . ALA B 1 894 ? 11.07 7.266 21.812 1 90.94 894 ALA B CA 1
ATOM 15030 C C . ALA B 1 894 ? 11.797 7.297 20.469 1 90.94 894 ALA B C 1
ATOM 15032 O O . ALA B 1 894 ? 12.414 8.305 20.125 1 90.94 894 ALA B O 1
ATOM 15033 N N . GLN B 1 895 ? 11.672 6.195 19.734 1 93 895 GLN B N 1
ATOM 15034 C CA . GLN B 1 895 ? 12.352 6.145 18.438 1 93 895 GLN B CA 1
ATOM 15035 C C . GLN B 1 895 ? 11.68 7.082 17.438 1 93 895 GLN B C 1
ATOM 15037 O O . GLN B 1 895 ? 12.359 7.707 16.625 1 93 895 GLN B O 1
ATOM 15042 N N . TYR B 1 896 ? 10.367 7.18 17.5 1 94.06 896 TYR B N 1
ATOM 15043 C CA . TYR B 1 896 ? 9.68 8.078 16.578 1 94.06 896 TYR B CA 1
ATOM 15044 C C . TYR B 1 896 ? 9.922 9.539 16.953 1 94.06 896 TYR B C 1
ATOM 15046 O O . TYR B 1 896 ? 9.992 10.406 16.078 1 94.06 896 TYR B O 1
ATOM 15054 N N . GLU B 1 897 ? 10.094 9.852 18.234 1 92.56 897 GLU B N 1
ATOM 15055 C CA . GLU B 1 897 ? 10.469 11.203 18.656 1 92.56 897 GLU B CA 1
ATOM 15056 C C . GLU B 1 897 ? 11.883 11.555 18.188 1 92.56 897 GLU B C 1
ATOM 15058 O O . GLU B 1 897 ? 12.148 12.68 17.781 1 92.56 897 GLU B O 1
ATOM 15063 N N . LYS B 1 898 ? 12.727 10.578 18.281 1 92.06 898 LYS B N 1
ATOM 15064 C CA . LYS B 1 898 ? 14.086 10.766 17.781 1 92.06 898 LYS B CA 1
ATOM 15065 C C . LYS B 1 898 ? 14.094 11.008 16.281 1 92.06 898 LYS B C 1
ATOM 15067 O O . LYS B 1 898 ? 14.867 11.836 15.781 1 92.06 898 LYS B O 1
ATOM 15072 N N . LEU B 1 899 ? 13.25 10.305 15.531 1 94.69 899 LEU B N 1
ATOM 15073 C CA . LEU B 1 899 ? 13.164 10.484 14.086 1 94.69 899 LEU B CA 1
ATOM 15074 C C . LEU B 1 899 ? 12.688 11.891 13.734 1 94.69 899 LEU B C 1
ATOM 15076 O O . LEU B 1 899 ? 13.172 12.484 12.773 1 94.69 899 LEU B O 1
ATOM 15080 N N . ILE B 1 900 ? 11.742 12.461 14.508 1 93 900 ILE B N 1
ATOM 15081 C CA . ILE B 1 900 ? 11.258 13.82 14.266 1 93 900 ILE B CA 1
ATOM 15082 C C . ILE B 1 900 ? 12.383 14.82 14.523 1 93 900 ILE B C 1
ATOM 15084 O O . ILE B 1 900 ? 12.594 15.75 13.734 1 93 900 ILE B O 1
ATOM 15088 N N . PHE B 1 901 ? 13.133 14.516 15.547 1 89.62 901 PHE B N 1
ATOM 15089 C CA . PHE B 1 901 ? 14.242 15.391 15.898 1 89.62 901 PHE B CA 1
ATOM 15090 C C . PHE B 1 901 ? 15.305 15.391 14.805 1 89.62 901 PHE B C 1
ATOM 15092 O O . PHE B 1 901 ? 15.82 16.453 14.43 1 89.62 901 PHE B O 1
ATOM 15099 N N . ILE B 1 902 ? 15.617 14.258 14.281 1 92.69 902 ILE B N 1
ATOM 15100 C CA . ILE B 1 902 ? 16.625 14.141 13.227 1 92.69 902 ILE B CA 1
ATOM 15101 C C . ILE B 1 902 ? 16.156 14.875 11.977 1 92.69 902 ILE B C 1
ATOM 15103 O O . ILE B 1 902 ? 16.938 15.586 11.336 1 92.69 902 ILE B O 1
ATOM 15107 N N . GLN B 1 903 ? 14.922 14.727 11.656 1 93.5 903 GLN B N 1
ATOM 15108 C CA . GLN B 1 903 ? 14.391 15.375 10.461 1 93.5 903 GLN B CA 1
ATOM 15109 C C . GLN B 1 903 ? 14.367 16.891 10.617 1 93.5 903 GLN B C 1
ATOM 15111 O O . GLN B 1 903 ? 14.602 17.625 9.656 1 93.5 903 GLN B O 1
ATOM 15116 N N . GLU B 1 904 ? 14.086 17.375 11.836 1 88.5 904 GLU B N 1
ATOM 15117 C CA . GLU B 1 904 ? 14.133 18.812 12.094 1 88.5 904 GLU B CA 1
ATOM 15118 C C . GLU B 1 904 ? 15.555 19.359 11.961 1 88.5 904 GLU B C 1
ATOM 15120 O O . GLU B 1 904 ? 15.758 20.453 11.43 1 88.5 904 GLU B O 1
ATOM 15125 N N . SER B 1 905 ? 16.469 18.562 12.445 1 88.38 905 SER B N 1
ATOM 15126 C CA . SER B 1 905 ? 17.859 18.953 12.336 1 88.38 905 SER B CA 1
ATOM 15127 C C . SER B 1 905 ? 18.328 18.969 10.883 1 88.38 905 SER B C 1
ATOM 15129 O O . SER B 1 905 ? 19.062 19.875 10.477 1 88.38 905 SER B O 1
ATOM 15131 N N . MET B 1 906 ? 17.891 18.016 10.102 1 92.06 906 MET B N 1
ATOM 15132 C CA . MET B 1 906 ? 18.234 17.969 8.68 1 92.06 906 MET B CA 1
ATOM 15133 C C . MET B 1 906 ? 17.609 19.125 7.926 1 92.06 906 MET B C 1
ATOM 15135 O O . MET B 1 906 ? 18.234 19.703 7.023 1 92.06 906 MET B O 1
ATOM 15139 N N . LEU B 1 907 ? 16.438 19.438 8.305 1 88.88 907 LEU B N 1
ATOM 15140 C CA . LEU B 1 907 ? 15.758 20.562 7.668 1 88.88 907 LEU B CA 1
ATOM 15141 C C . LEU B 1 907 ? 16.484 21.875 7.969 1 88.88 907 LEU B C 1
ATOM 15143 O O . LEU B 1 907 ? 16.594 22.75 7.098 1 88.88 907 LEU B O 1
ATOM 15147 N N . ALA B 1 908 ? 16.969 22.016 9.195 1 85 908 ALA B N 1
ATOM 15148 C CA . ALA B 1 908 ? 17.734 23.203 9.578 1 85 908 ALA B CA 1
ATOM 15149 C C . ALA B 1 908 ? 19.016 23.297 8.773 1 85 908 ALA B C 1
ATOM 15151 O O . ALA B 1 908 ? 19.422 24.391 8.359 1 85 908 ALA B O 1
ATOM 15152 N N . SER B 1 909 ? 19.625 22.141 8.555 1 89.06 909 SER B N 1
ATOM 15153 C CA . SER B 1 909 ? 20.859 22.125 7.754 1 89.06 909 SER B CA 1
ATOM 15154 C C . SER B 1 909 ? 20.578 22.484 6.301 1 89.06 909 SER B C 1
ATOM 15156 O O . SER B 1 909 ? 21.375 23.156 5.656 1 89.06 909 SER B O 1
ATOM 15158 N N . SER B 1 910 ? 19.469 22.016 5.812 1 88.81 910 SER B N 1
ATOM 15159 C CA . SER B 1 910 ? 19.094 22.344 4.441 1 88.81 910 SER B CA 1
ATOM 15160 C C . SER B 1 910 ? 18.797 23.828 4.285 1 88.81 910 SER B C 1
ATOM 15162 O O . SER B 1 910 ? 19.125 24.422 3.258 1 88.81 910 SER B O 1
ATOM 15164 N N . ALA B 1 911 ? 18.188 24.406 5.312 1 83.31 911 ALA B N 1
ATOM 15165 C CA . ALA B 1 911 ? 17.922 25.844 5.277 1 83.31 911 ALA B CA 1
ATOM 15166 C C . ALA B 1 911 ? 19.234 26.641 5.285 1 83.31 911 ALA B C 1
ATOM 15168 O O . ALA B 1 911 ? 19.344 27.656 4.602 1 83.31 911 ALA B O 1
ATOM 15169 N N . LEU B 1 912 ? 20.172 26.125 6.039 1 85.62 912 LEU B N 1
ATOM 15170 C CA . LEU B 1 912 ? 21.484 26.766 6.094 1 85.62 912 LEU B CA 1
ATOM 15171 C C . LEU B 1 912 ? 22.203 26.656 4.75 1 85.62 912 LEU B C 1
ATOM 15173 O O . LEU B 1 912 ? 22.859 27.609 4.316 1 85.62 912 LEU B O 1
ATOM 15177 N N . LEU B 1 913 ? 22.047 25.562 4.148 1 87.69 913 LEU B N 1
ATOM 15178 C CA . LEU B 1 913 ? 22.672 25.359 2.846 1 87.69 913 LEU B CA 1
ATOM 15179 C C . LEU B 1 913 ? 22.062 26.281 1.798 1 87.69 913 LEU B C 1
ATOM 15181 O O . LEU B 1 913 ? 22.781 26.859 0.988 1 87.69 913 LEU B O 1
ATOM 15185 N N . THR B 1 914 ? 20.812 26.422 1.832 1 84.12 914 THR B N 1
ATOM 15186 C CA . THR B 1 914 ? 20.125 27.281 0.875 1 84.12 914 THR B CA 1
ATOM 15187 C C . THR B 1 914 ? 20.5 28.75 1.096 1 84.12 914 THR B C 1
ATOM 15189 O O . THR B 1 914 ? 20.672 29.5 0.135 1 84.12 914 THR B O 1
ATOM 15192 N N . ALA B 1 915 ? 20.672 29.109 2.352 1 80.69 915 ALA B N 1
ATOM 15193 C CA . ALA B 1 915 ? 21.062 30.484 2.668 1 80.69 915 ALA B CA 1
ATOM 15194 C C . ALA B 1 915 ? 22.5 30.766 2.205 1 80.69 915 ALA B C 1
ATOM 15196 O O . ALA B 1 915 ? 22.797 31.859 1.723 1 80.69 915 ALA B O 1
ATOM 15197 N N . ALA B 1 916 ? 23.344 29.797 2.303 1 83.81 916 ALA B N 1
ATOM 15198 C CA . ALA B 1 916 ? 24.75 29.969 1.938 1 83.81 916 ALA B CA 1
ATOM 15199 C C . ALA B 1 916 ? 24.922 29.984 0.423 1 83.81 916 ALA B C 1
ATOM 15201 O O . ALA B 1 916 ? 25.594 30.859 -0.124 1 83.81 916 ALA B O 1
ATOM 15202 N N . TYR B 1 917 ? 24.328 29.062 -0.258 1 83.5 917 TYR B N 1
ATOM 15203 C CA . TYR B 1 917 ? 24.578 28.953 -1.689 1 83.5 917 TYR B CA 1
ATOM 15204 C C . TYR B 1 917 ? 23.922 30.094 -2.455 1 83.5 917 TYR B C 1
ATOM 15206 O O . TYR B 1 917 ? 24.359 30.453 -3.545 1 83.5 917 TYR B O 1
ATOM 15214 N N . SER B 1 918 ? 22.828 30.672 -1.88 1 81.69 918 SER B N 1
ATOM 15215 C CA . SER B 1 918 ? 22.156 31.766 -2.555 1 81.69 918 SER B CA 1
ATOM 15216 C C . SER B 1 918 ? 23.078 33 -2.674 1 81.69 918 SER B C 1
ATOM 15218 O O . SER B 1 918 ? 22.922 33.812 -3.584 1 81.69 918 SER B O 1
ATOM 15220 N N . GLN B 1 919 ? 24.125 33.062 -1.813 1 82 919 GLN B N 1
ATOM 15221 C CA . GLN B 1 919 ? 25.016 34.188 -1.812 1 82 919 GLN B CA 1
ATOM 15222 C C . GLN B 1 919 ? 26.375 33.844 -2.398 1 82 919 GLN B C 1
ATOM 15224 O O . GLN B 1 919 ? 27.25 34.719 -2.533 1 82 919 GLN B O 1
ATOM 15229 N N . LEU B 1 920 ? 26.516 32.625 -2.826 1 86.62 920 LEU B N 1
ATOM 15230 C CA . LEU B 1 920 ? 27.812 32.188 -3.34 1 86.62 920 LEU B CA 1
ATOM 15231 C C . LEU B 1 920 ? 27.984 32.594 -4.801 1 86.62 920 LEU B C 1
ATOM 15233 O O . LEU B 1 920 ? 27.031 32.5 -5.59 1 86.62 920 LEU B O 1
ATOM 15237 N N . GLU B 1 921 ? 29.141 33.031 -5.078 1 86 921 GLU B N 1
ATOM 15238 C CA . GLU B 1 921 ? 29.484 33.344 -6.465 1 86 921 GLU B CA 1
ATOM 15239 C C . GLU B 1 921 ? 29.719 32.062 -7.27 1 86 921 GLU B C 1
ATOM 15241 O O . GLU B 1 921 ? 30.016 31.031 -6.699 1 86 921 GLU B O 1
ATOM 15246 N N . PRO B 1 922 ? 29.625 32.094 -8.5 1 86.38 922 PRO B N 1
ATOM 15247 C CA . PRO B 1 922 ? 29.719 30.906 -9.359 1 86.38 922 PRO B CA 1
ATOM 15248 C C . PRO B 1 922 ? 31.062 30.203 -9.242 1 86.38 922 PRO B C 1
ATOM 15250 O O . PRO B 1 922 ? 31.141 28.969 -9.297 1 86.38 922 PRO B O 1
ATOM 15253 N N . GLU B 1 923 ? 32.125 30.906 -9.047 1 82.88 923 GLU B N 1
ATOM 15254 C CA . GLU B 1 923 ? 33.438 30.297 -8.961 1 82.88 923 GLU B CA 1
ATOM 15255 C C . GLU B 1 923 ? 33.562 29.391 -7.738 1 82.88 923 GLU B C 1
ATOM 15257 O O . GLU B 1 923 ? 34.156 28.312 -7.805 1 82.88 923 GLU B O 1
ATOM 15262 N N . TRP B 1 924 ? 32.938 29.891 -6.684 1 83.75 924 TRP B N 1
ATOM 15263 C CA . TRP B 1 924 ? 33 29.109 -5.457 1 83.75 924 TRP B CA 1
ATOM 15264 C C . TRP B 1 924 ? 32.031 27.922 -5.523 1 83.75 924 TRP B C 1
ATOM 15266 O O . TRP B 1 924 ? 32.281 26.875 -4.914 1 83.75 924 TRP B O 1
ATOM 15276 N N . CYS B 1 925 ? 30.969 28.094 -6.258 1 86.81 925 CYS B N 1
ATOM 15277 C CA . CYS B 1 925 ? 30.062 26.969 -6.473 1 86.81 925 CYS B CA 1
ATOM 15278 C C . CYS B 1 925 ? 30.734 25.875 -7.285 1 86.81 925 CYS B C 1
ATOM 15280 O O . CYS B 1 925 ? 30.516 24.688 -7.035 1 86.81 925 CYS B O 1
ATOM 15282 N N . GLU B 1 926 ? 31.547 26.266 -8.242 1 85.81 926 GLU B N 1
ATOM 15283 C CA . GLU B 1 926 ? 32.312 25.312 -9.055 1 85.81 926 GLU B CA 1
ATOM 15284 C C . GLU B 1 926 ? 33.312 24.547 -8.203 1 85.81 926 GLU B C 1
ATOM 15286 O O . GLU B 1 926 ? 33.531 23.359 -8.422 1 85.81 926 GLU B O 1
ATOM 15291 N N . ARG B 1 927 ? 33.812 25.219 -7.227 1 81.44 927 ARG B N 1
ATOM 15292 C CA . ARG B 1 927 ? 34.781 24.562 -6.352 1 81.44 927 ARG B CA 1
ATOM 15293 C C . ARG B 1 927 ? 34.094 23.5 -5.488 1 81.44 927 ARG B C 1
ATOM 15295 O O . ARG B 1 927 ? 34.688 22.438 -5.227 1 81.44 927 ARG B O 1
ATOM 15302 N N . ILE B 1 928 ? 32.969 23.781 -5.062 1 83.69 928 ILE B N 1
ATOM 15303 C CA . ILE B 1 928 ? 32.25 22.828 -4.227 1 83.69 928 ILE B CA 1
ATOM 15304 C C . ILE B 1 928 ? 31.828 21.609 -5.062 1 83.69 928 ILE B C 1
ATOM 15306 O O . ILE B 1 928 ? 31.969 20.469 -4.621 1 83.69 928 ILE B O 1
ATOM 15310 N N . THR B 1 929 ? 31.375 21.859 -6.301 1 86 929 THR B N 1
ATOM 15311 C CA . THR B 1 929 ? 30.812 20.797 -7.125 1 86 929 THR B CA 1
ATOM 15312 C C . THR B 1 929 ? 31.922 19.938 -7.73 1 86 929 THR B C 1
ATOM 15314 O O . THR B 1 929 ? 31.719 18.75 -7.977 1 86 929 THR B O 1
ATOM 15317 N N . ASP B 1 930 ? 33.062 20.5 -7.922 1 79.44 930 ASP B N 1
ATOM 15318 C CA . ASP B 1 930 ? 34.094 19.766 -8.617 1 79.44 930 ASP B CA 1
ATOM 15319 C C . ASP B 1 930 ? 35.062 19.125 -7.621 1 79.44 930 ASP B C 1
ATOM 15321 O O . ASP B 1 930 ? 35.688 18.094 -7.918 1 79.44 930 ASP B O 1
ATOM 15325 N N . ARG B 1 931 ? 35.125 19.719 -6.441 1 74.81 931 ARG B N 1
ATOM 15326 C CA . ARG B 1 931 ? 36.25 19.281 -5.586 1 74.81 931 ARG B CA 1
ATOM 15327 C C . ARG B 1 931 ? 35.719 18.562 -4.348 1 74.81 931 ARG B C 1
ATOM 15329 O O . ARG B 1 931 ? 36.438 17.797 -3.707 1 74.81 931 ARG B O 1
ATOM 15336 N N . SER B 1 932 ? 34.531 18.797 -4.023 1 77.81 932 SER B N 1
ATOM 15337 C CA . SER B 1 932 ? 34 18.188 -2.797 1 77.81 932 SER B CA 1
ATOM 15338 C C . SER B 1 932 ? 33.562 16.75 -3.031 1 77.81 932 SER B C 1
ATOM 15340 O O . SER B 1 932 ? 32.844 16.469 -3.975 1 77.81 932 SER B O 1
ATOM 15342 N N . ASP B 1 933 ? 34.031 15.727 -2.234 1 79.25 933 ASP B N 1
ATOM 15343 C CA . ASP B 1 933 ? 33.656 14.32 -2.312 1 79.25 933 ASP B CA 1
ATOM 15344 C C . ASP B 1 933 ? 32.156 14.141 -2.043 1 79.25 933 ASP B C 1
ATOM 15346 O O . ASP B 1 933 ? 31.578 13.117 -2.416 1 79.25 933 ASP B O 1
ATOM 15350 N N . LEU B 1 934 ? 31.641 15.188 -1.425 1 84.19 934 LEU B N 1
ATOM 15351 C CA . LEU B 1 934 ? 30.234 15.094 -1.064 1 84.19 934 LEU B CA 1
ATOM 15352 C C . LEU B 1 934 ? 29.344 15.289 -2.289 1 84.19 934 LEU B C 1
ATOM 15354 O O . LEU B 1 934 ? 28.172 14.93 -2.273 1 84.19 934 LEU B O 1
ATOM 15358 N N . MET B 1 935 ? 30.016 15.859 -3.322 1 85.88 935 MET B N 1
ATOM 15359 C CA . MET B 1 935 ? 29.234 16.156 -4.52 1 85.88 935 MET B CA 1
ATOM 15360 C C . MET B 1 935 ? 29.562 15.164 -5.633 1 85.88 935 MET B C 1
ATOM 15362 O O . MET B 1 935 ? 29.109 15.344 -6.773 1 85.88 935 MET B O 1
ATOM 15366 N N . HIS B 1 936 ? 30.375 14.141 -5.27 1 84.19 936 HIS B N 1
ATOM 15367 C CA . HIS B 1 936 ? 30.625 13.102 -6.262 1 84.19 936 HIS B CA 1
ATOM 15368 C C . HIS B 1 936 ? 29.328 12.422 -6.684 1 84.19 936 HIS B C 1
ATOM 15370 O O . HIS B 1 936 ? 28.531 12.016 -5.832 1 84.19 936 HIS B O 1
ATOM 15376 N N . PRO B 1 937 ? 29.047 12.344 -7.898 1 83.38 937 PRO B N 1
ATOM 15377 C CA . PRO B 1 937 ? 27.766 11.828 -8.367 1 83.38 937 PRO B CA 1
ATOM 15378 C C . PRO B 1 937 ? 27.469 10.422 -7.863 1 83.38 937 PRO B C 1
ATOM 15380 O O . PRO B 1 937 ? 26.312 10.078 -7.617 1 83.38 937 PRO B O 1
ATOM 15383 N N . ALA B 1 938 ? 28.438 9.508 -7.758 1 83.31 938 ALA B N 1
ATOM 15384 C CA . ALA B 1 938 ? 28.203 8.172 -7.219 1 83.31 938 ALA B CA 1
ATOM 15385 C C . ALA B 1 938 ? 27.734 8.242 -5.773 1 83.31 938 ALA B C 1
ATOM 15387 O O . ALA B 1 938 ? 26.875 7.453 -5.355 1 83.31 938 ALA B O 1
ATOM 15388 N N . PHE B 1 939 ? 28.328 9.141 -4.973 1 87.06 939 PHE B N 1
ATOM 15389 C CA . PHE B 1 939 ? 27.922 9.305 -3.584 1 87.06 939 PHE B CA 1
ATOM 15390 C C . PHE B 1 939 ? 26.547 9.938 -3.498 1 87.06 939 PHE B C 1
ATOM 15392 O O . PHE B 1 939 ? 25.734 9.555 -2.656 1 87.06 939 PHE B O 1
ATOM 15399 N N . VAL B 1 940 ? 26.297 10.953 -4.383 1 89.06 940 VAL B N 1
ATOM 15400 C CA . VAL B 1 940 ? 25 11.602 -4.414 1 89.06 940 VAL B CA 1
ATOM 15401 C C . VAL B 1 940 ? 23.922 10.578 -4.785 1 89.06 940 VAL B C 1
ATOM 15403 O O . VAL B 1 940 ? 22.828 10.578 -4.207 1 89.06 940 VAL B O 1
ATOM 15406 N N . ALA B 1 941 ? 24.156 9.727 -5.777 1 87.25 941 ALA B N 1
ATOM 15407 C CA . ALA B 1 941 ? 23.219 8.688 -6.168 1 87.25 941 ALA B CA 1
ATOM 15408 C C . ALA B 1 941 ? 22.953 7.73 -5.008 1 87.25 941 ALA B C 1
ATOM 15410 O O . ALA B 1 941 ? 21.828 7.254 -4.84 1 87.25 941 ALA B O 1
ATOM 15411 N N . ASP B 1 942 ? 23.969 7.449 -4.215 1 89.12 942 ASP B N 1
ATOM 15412 C CA . ASP B 1 942 ? 23.797 6.586 -3.051 1 89.12 942 ASP B CA 1
ATOM 15413 C C . ASP B 1 942 ? 22.906 7.242 -2.002 1 89.12 942 ASP B C 1
ATOM 15415 O O . ASP B 1 942 ? 22.109 6.57 -1.35 1 89.12 942 ASP B O 1
ATOM 15419 N N . LEU B 1 943 ? 23.094 8.531 -1.837 1 92.12 943 LEU B N 1
ATOM 15420 C CA . LEU B 1 943 ? 22.297 9.242 -0.839 1 92.12 943 LEU B CA 1
ATOM 15421 C C . LEU B 1 943 ? 20.828 9.281 -1.238 1 92.12 943 LEU B C 1
ATOM 15423 O O . LEU B 1 943 ? 19.953 9.008 -0.417 1 92.12 943 LEU B O 1
ATOM 15427 N N . VAL B 1 944 ? 20.578 9.602 -2.494 1 91.31 944 VAL B N 1
ATOM 15428 C CA . VAL B 1 944 ? 19.203 9.688 -2.963 1 91.31 944 VAL B CA 1
ATOM 15429 C C . VAL B 1 944 ? 18.547 8.305 -2.934 1 91.31 944 VAL B C 1
ATOM 15431 O O . VAL B 1 944 ? 17.359 8.172 -2.611 1 91.31 944 VAL B O 1
ATOM 15434 N N . SER B 1 945 ? 19.312 7.266 -3.25 1 90.62 945 SER B N 1
ATOM 15435 C CA . SER B 1 945 ? 18.797 5.902 -3.17 1 90.62 945 SER B CA 1
ATOM 15436 C C . SER B 1 945 ? 18.484 5.508 -1.729 1 90.62 945 SER B C 1
ATOM 15438 O O . SER B 1 945 ? 17.516 4.805 -1.467 1 90.62 945 SER B O 1
ATOM 15440 N N . LEU B 1 946 ? 19.344 5.895 -0.864 1 93 946 LEU B N 1
ATOM 15441 C CA . LEU B 1 946 ? 19.109 5.578 0.542 1 93 946 LEU B CA 1
ATOM 15442 C C . LEU B 1 946 ? 17.844 6.258 1.054 1 93 946 LEU B C 1
ATOM 15444 O O . LEU B 1 946 ? 17.078 5.664 1.813 1 93 946 LEU B O 1
ATOM 15448 N N . PHE B 1 947 ? 17.578 7.539 0.657 1 93.69 947 PHE B N 1
ATOM 15449 C CA . PHE B 1 947 ? 16.344 8.219 1.025 1 93.69 947 PHE B CA 1
ATOM 15450 C C . PHE B 1 947 ? 15.125 7.438 0.544 1 93.69 947 PHE B C 1
ATOM 15452 O O . PHE B 1 947 ? 14.156 7.27 1.286 1 93.69 947 PHE B O 1
ATOM 15459 N N . ALA B 1 948 ? 15.25 6.98 -0.649 1 92.44 948 ALA B N 1
ATOM 15460 C CA . ALA B 1 948 ? 14.141 6.238 -1.231 1 92.44 948 ALA B CA 1
ATOM 15461 C C . ALA B 1 948 ? 13.922 4.918 -0.498 1 92.44 948 ALA B C 1
ATOM 15463 O O . ALA B 1 948 ? 12.781 4.523 -0.237 1 92.44 948 ALA B O 1
ATOM 15464 N N . LEU B 1 949 ? 14.977 4.258 -0.156 1 93.25 949 LEU B N 1
ATOM 15465 C CA . LEU B 1 949 ? 14.875 2.984 0.545 1 93.25 949 LEU B CA 1
ATOM 15466 C C . LEU B 1 949 ? 14.273 3.172 1.933 1 93.25 949 LEU B C 1
ATOM 15468 O O . LEU B 1 949 ? 13.422 2.385 2.355 1 93.25 949 LEU B O 1
ATOM 15472 N N . LEU B 1 950 ? 14.711 4.203 2.645 1 95 950 LEU B N 1
ATOM 15473 C CA . LEU B 1 950 ? 14.195 4.473 3.982 1 95 950 LEU B CA 1
ATOM 15474 C C . LEU B 1 950 ? 12.711 4.824 3.934 1 95 950 LEU B C 1
ATOM 15476 O O . LEU B 1 950 ? 11.93 4.363 4.77 1 95 950 LEU B O 1
ATOM 15480 N N . ARG B 1 951 ? 12.367 5.648 2.963 1 93.38 951 ARG B N 1
ATOM 15481 C CA . ARG B 1 951 ? 10.969 6.027 2.797 1 93.38 951 ARG B CA 1
ATOM 15482 C C . ARG B 1 951 ? 10.094 4.805 2.545 1 93.38 951 ARG B C 1
ATOM 15484 O O . ARG B 1 951 ? 9.062 4.625 3.201 1 93.38 951 ARG B O 1
ATOM 15491 N N . HIS B 1 952 ? 10.547 3.93 1.675 1 90.25 952 HIS B N 1
ATOM 15492 C CA . HIS B 1 952 ? 9.742 2.775 1.287 1 90.25 952 HIS B CA 1
ATOM 15493 C C . HIS B 1 952 ? 9.68 1.746 2.41 1 90.25 952 HIS B C 1
ATOM 15495 O O . HIS B 1 952 ? 8.625 1.149 2.654 1 90.25 952 HIS B O 1
ATOM 15501 N N . SER B 1 953 ? 10.797 1.495 3.096 1 91.5 953 SER B N 1
ATOM 15502 C CA . SER B 1 953 ? 10.836 0.516 4.176 1 91.5 953 SER B CA 1
ATOM 15503 C C . SER B 1 953 ? 9.945 0.946 5.34 1 91.5 953 SER B C 1
ATOM 15505 O O . SER B 1 953 ? 9.242 0.122 5.926 1 91.5 953 SER B O 1
ATOM 15507 N N . LEU B 1 954 ? 9.914 2.219 5.672 1 93 954 LEU B N 1
ATOM 15508 C CA . LEU B 1 954 ? 9.086 2.717 6.766 1 93 954 LEU B CA 1
ATOM 15509 C C . LEU B 1 954 ? 7.617 2.742 6.367 1 93 954 LEU B C 1
ATOM 15511 O O . LEU B 1 954 ? 6.742 2.443 7.184 1 93 954 LEU B O 1
ATOM 15515 N N . ARG B 1 955 ? 7.359 3.119 5.117 1 90.44 955 ARG B N 1
ATOM 15516 C CA . ARG B 1 955 ? 5.98 3.203 4.652 1 90.44 955 ARG B CA 1
ATOM 15517 C C . ARG B 1 955 ? 5.32 1.828 4.652 1 90.44 955 ARG B C 1
ATOM 15519 O O . ARG B 1 955 ? 4.172 1.685 5.078 1 90.44 955 ARG B O 1
ATOM 15526 N N . GLN B 1 956 ? 6.062 0.791 4.23 1 86.69 956 GLN B N 1
ATOM 15527 C CA . GLN B 1 956 ? 5.496 -0.549 4.105 1 86.69 956 GLN B CA 1
ATOM 15528 C C . GLN B 1 956 ? 5.879 -1.419 5.301 1 86.69 956 GLN B C 1
ATOM 15530 O O . GLN B 1 956 ? 5.445 -2.57 5.398 1 86.69 956 GLN B O 1
ATOM 15535 N N . ALA B 1 957 ? 6.59 -0.925 6.27 1 88.94 957 ALA B N 1
ATOM 15536 C CA . ALA B 1 957 ? 7.043 -1.668 7.441 1 88.94 957 ALA B CA 1
ATOM 15537 C C . ALA B 1 957 ? 7.805 -2.926 7.031 1 88.94 957 ALA B C 1
ATOM 15539 O O . ALA B 1 957 ? 7.516 -4.02 7.52 1 88.94 957 ALA B O 1
ATOM 15540 N N . THR B 1 958 ? 8.734 -2.84 5.988 1 87.5 958 THR B N 1
ATOM 15541 C CA . THR B 1 958 ? 9.578 -3.939 5.539 1 87.5 958 THR B CA 1
ATOM 15542 C C . THR B 1 958 ? 11.031 -3.719 5.961 1 87.5 958 THR B C 1
ATOM 15544 O O . THR B 1 958 ? 11.477 -2.576 6.094 1 87.5 958 THR B O 1
ATOM 15547 N N . PRO B 1 959 ? 11.68 -4.77 6.211 1 90.06 959 PRO B N 1
ATOM 15548 C CA . PRO B 1 959 ? 13.078 -4.613 6.609 1 90.06 959 PRO B CA 1
ATOM 15549 C C . PRO B 1 959 ? 13.938 -3.998 5.508 1 90.06 959 PRO B C 1
ATOM 15551 O O . PRO B 1 959 ? 13.625 -4.137 4.324 1 90.06 959 PRO B O 1
ATOM 15554 N N . LEU B 1 960 ? 15.016 -3.301 5.914 1 90.88 960 LEU B N 1
ATOM 15555 C CA . LEU B 1 960 ? 15.945 -2.666 4.988 1 90.88 960 LEU B CA 1
ATOM 15556 C C . LEU B 1 960 ? 16.906 -3.688 4.402 1 90.88 960 LEU B C 1
ATOM 15558 O O . LEU B 1 960 ? 17.266 -4.668 5.066 1 90.88 960 LEU B O 1
ATOM 15562 N N . PRO B 1 961 ? 17.25 -3.521 3.076 1 87.88 961 PRO B N 1
ATOM 15563 C CA . PRO B 1 961 ? 18.359 -4.336 2.553 1 87.88 961 PRO B CA 1
ATOM 15564 C C . PRO B 1 961 ? 19.703 -3.992 3.189 1 87.88 961 PRO B C 1
ATOM 15566 O O . PRO B 1 961 ? 19.859 -2.908 3.758 1 87.88 961 PRO B O 1
ATOM 15569 N N . PRO B 1 962 ? 20.562 -4.871 3.182 1 84.5 962 PRO B N 1
ATOM 15570 C CA . PRO B 1 962 ? 21.875 -4.551 3.742 1 84.5 962 PRO B CA 1
ATOM 15571 C C . PRO B 1 962 ? 22.609 -3.469 2.949 1 84.5 962 PRO B C 1
ATOM 15573 O O . PRO B 1 962 ? 22.906 -3.662 1.77 1 84.5 962 PRO B O 1
ATOM 15576 N N . VAL B 1 963 ? 22.641 -2.289 3.455 1 81.06 963 VAL B N 1
ATOM 15577 C CA . VAL B 1 963 ? 23.312 -1.168 2.811 1 81.06 963 VAL B CA 1
ATOM 15578 C C . VAL B 1 963 ? 24.562 -0.798 3.598 1 81.06 963 VAL B C 1
ATOM 15580 O O . VAL B 1 963 ? 24.625 -1.001 4.812 1 81.06 963 VAL B O 1
ATOM 15583 N N . LEU B 1 964 ? 25.594 -0.447 2.883 1 78.56 964 LEU B N 1
ATOM 15584 C CA . LEU B 1 964 ? 26.781 0.091 3.543 1 78.56 964 LEU B CA 1
ATOM 15585 C C . LEU B 1 964 ? 26.484 1.433 4.199 1 78.56 964 LEU B C 1
ATOM 15587 O O . LEU B 1 964 ? 25.781 2.268 3.619 1 78.56 964 LEU B O 1
ATOM 15591 N N . PRO B 1 965 ? 26.922 1.511 5.473 1 78.38 965 PRO B N 1
ATOM 15592 C CA . PRO B 1 965 ? 26.688 2.807 6.117 1 78.38 965 PRO B CA 1
ATOM 15593 C C . PRO B 1 965 ? 27.25 3.975 5.305 1 78.38 965 PRO B C 1
ATOM 15595 O O . PRO B 1 965 ? 28.25 3.824 4.598 1 78.38 965 PRO B O 1
ATOM 15598 N N . ILE B 1 966 ? 26.703 5.055 5.402 1 82.88 966 ILE B N 1
ATOM 15599 C CA . ILE B 1 966 ? 26.969 6.223 4.57 1 82.88 966 ILE B CA 1
ATOM 15600 C C . ILE B 1 966 ? 28.422 6.641 4.707 1 82.88 966 ILE B C 1
ATOM 15602 O O . ILE B 1 966 ? 29.078 6.973 3.715 1 82.88 966 ILE B O 1
ATOM 15606 N N . PHE B 1 967 ? 28.969 6.629 5.914 1 78 967 PHE B N 1
ATOM 15607 C CA . PHE B 1 967 ? 30.328 7.117 6.109 1 78 967 PHE B CA 1
ATOM 15608 C C . PHE B 1 967 ? 31.344 6.109 5.594 1 78 967 PHE B C 1
ATOM 15610 O O . PHE B 1 967 ? 32.469 6.48 5.188 1 78 967 PHE B O 1
ATOM 15617 N N . GLU B 1 968 ? 30.922 4.824 5.547 1 78.38 968 GLU B N 1
ATOM 15618 C CA . GLU B 1 968 ? 31.797 3.842 4.906 1 78.38 968 GLU B CA 1
ATOM 15619 C C . GLU B 1 968 ? 31.828 4.051 3.393 1 78.38 968 GLU B C 1
ATOM 15621 O O . GLU B 1 968 ? 32.875 3.877 2.766 1 78.38 968 GLU B O 1
ATOM 15626 N N . ARG B 1 969 ? 30.766 4.473 2.854 1 81.81 969 ARG B N 1
ATOM 15627 C CA . ARG B 1 969 ? 30.703 4.746 1.422 1 81.81 969 ARG B CA 1
ATOM 15628 C C . ARG B 1 969 ? 31.516 5.988 1.063 1 81.81 969 ARG B C 1
ATOM 15630 O O . ARG B 1 969 ? 32.156 6.023 0.024 1 81.81 969 ARG B O 1
ATOM 15637 N N . LEU B 1 970 ? 31.359 6.945 1.943 1 80.75 970 LEU B N 1
ATOM 15638 C CA . LEU B 1 970 ? 32.125 8.172 1.709 1 80.75 970 LEU B CA 1
ATOM 15639 C C . LEU B 1 970 ? 33.625 7.902 1.792 1 80.75 970 LEU B C 1
ATOM 15641 O O . LEU B 1 970 ? 34.406 8.414 0.979 1 80.75 970 LEU B O 1
ATOM 15645 N N . SER B 1 971 ? 34 7.07 2.809 1 77.12 971 SER B N 1
ATOM 15646 C CA . SER B 1 971 ? 35.406 6.727 2.949 1 77.12 971 SER B CA 1
ATOM 15647 C C . SER B 1 971 ? 35.906 5.926 1.75 1 77.12 971 SER B C 1
ATOM 15649 O O . SER B 1 971 ? 37.062 6.066 1.338 1 77.12 971 SER B O 1
ATOM 15651 N N . TYR B 1 972 ? 35.031 5.145 1.257 1 77.5 972 TYR B N 1
ATOM 15652 C CA . TYR B 1 972 ? 35.375 4.363 0.072 1 77.5 972 TYR B CA 1
ATOM 15653 C C . TYR B 1 972 ? 35.625 5.273 -1.118 1 77.5 972 TYR B C 1
ATOM 15655 O O . TYR B 1 972 ? 36.625 5.09 -1.828 1 77.5 972 TYR B O 1
ATOM 15663 N N . HIS B 1 973 ? 34.875 6.281 -1.342 1 76.12 973 HIS B N 1
ATOM 15664 C CA . HIS B 1 973 ? 35.062 7.211 -2.451 1 76.12 973 HIS B CA 1
ATOM 15665 C C . HIS B 1 973 ? 36.281 8.07 -2.252 1 76.12 973 HIS B C 1
ATOM 15667 O O . HIS B 1 973 ? 37 8.391 -3.215 1 76.12 973 HIS B O 1
ATOM 15673 N N . ARG B 1 974 ? 36.562 8.344 -1.021 1 74.75 974 ARG B N 1
ATOM 15674 C CA . ARG B 1 974 ? 37.719 9.156 -0.716 1 74.75 974 ARG B CA 1
ATOM 15675 C C . ARG B 1 974 ? 39 8.375 -0.976 1 74.75 974 ARG B C 1
ATOM 15677 O O . ARG B 1 974 ? 39.969 8.914 -1.526 1 74.75 974 ARG B O 1
ATOM 15684 N N . THR B 1 975 ? 39 7.148 -0.537 1 74 975 THR B N 1
ATOM 15685 C CA . THR B 1 975 ? 40.156 6.309 -0.751 1 74 975 THR B CA 1
ATOM 15686 C C . THR B 1 975 ? 40.438 6.113 -2.242 1 74 975 THR B C 1
ATOM 15688 O O . THR B 1 975 ? 41.594 6.043 -2.674 1 74 975 THR B O 1
ATOM 15691 N N . TYR B 1 976 ? 39.438 6.066 -2.916 1 75.75 976 TYR B N 1
ATOM 15692 C CA . TYR B 1 976 ? 39.531 5.91 -4.363 1 75.75 976 TYR B CA 1
ATOM 15693 C C . TYR B 1 976 ? 40.188 7.141 -4.996 1 75.75 976 TYR B C 1
ATOM 15695 O O . TYR B 1 976 ? 41.094 7.023 -5.805 1 75.75 976 TYR B O 1
ATOM 15703 N N . ARG B 1 977 ? 39.719 8.258 -4.648 1 74.19 977 ARG B N 1
ATOM 15704 C CA . ARG B 1 977 ? 40.25 9.5 -5.227 1 74.19 977 ARG B CA 1
ATOM 15705 C C . ARG B 1 977 ? 41.688 9.727 -4.836 1 74.19 977 ARG B C 1
ATOM 15707 O O . ARG B 1 977 ? 42.5 10.195 -5.645 1 74.19 977 ARG B O 1
ATOM 15714 N N . HIS B 1 978 ? 41.969 9.367 -3.625 1 72.38 978 HIS B N 1
ATOM 15715 C CA . HIS B 1 978 ? 43.344 9.492 -3.176 1 72.38 978 HIS B CA 1
ATOM 15716 C C . HIS B 1 978 ? 44.25 8.555 -3.939 1 72.38 978 HIS B C 1
ATOM 15718 O O . HIS B 1 978 ? 45.375 8.914 -4.273 1 72.38 978 HIS B O 1
ATOM 15724 N N . ALA B 1 979 ? 43.75 7.398 -4.148 1 74.62 979 ALA B N 1
ATOM 15725 C CA . ALA B 1 979 ? 44.531 6.414 -4.883 1 74.62 979 ALA B CA 1
ATOM 15726 C C . ALA B 1 979 ? 44.781 6.867 -6.316 1 74.62 979 ALA B C 1
ATOM 15728 O O . ALA B 1 979 ? 45.875 6.676 -6.855 1 74.62 979 ALA B O 1
ATOM 15729 N N . LEU B 1 980 ? 43.844 7.473 -6.934 1 75.81 980 LEU B N 1
ATOM 15730 C CA . LEU B 1 980 ? 43.969 7.957 -8.305 1 75.81 980 LEU B CA 1
ATOM 15731 C C . LEU B 1 980 ? 44.969 9.102 -8.391 1 75.81 980 LEU B C 1
ATOM 15733 O O . LEU B 1 980 ? 45.781 9.141 -9.305 1 75.81 980 LEU B O 1
ATOM 15737 N N . ARG B 1 981 ? 44.938 9.961 -7.445 1 72.44 981 ARG B N 1
ATOM 15738 C CA . ARG B 1 981 ? 45.844 11.102 -7.438 1 72.44 981 ARG B CA 1
ATOM 15739 C C . ARG B 1 981 ? 47.25 10.656 -7.129 1 72.44 981 ARG B C 1
ATOM 15741 O O . ARG B 1 981 ? 48.219 11.195 -7.688 1 72.44 981 ARG B O 1
ATOM 15748 N N . ARG B 1 982 ? 47.312 9.758 -6.234 1 73.38 982 ARG B N 1
ATOM 15749 C CA . ARG B 1 982 ? 48.625 9.203 -5.895 1 73.38 982 ARG B CA 1
ATOM 15750 C C . ARG B 1 982 ? 49.25 8.516 -7.102 1 73.38 982 ARG B C 1
ATOM 15752 O O . ARG B 1 982 ? 50.469 8.672 -7.352 1 73.38 982 ARG B O 1
ATOM 15759 N N . ALA B 1 983 ? 48.469 7.789 -7.77 1 74.12 983 ALA B N 1
ATOM 15760 C CA . ALA B 1 983 ? 48.969 7.098 -8.953 1 74.12 983 ALA B CA 1
ATOM 15761 C C . ALA B 1 983 ? 49.438 8.094 -10.023 1 74.12 983 ALA B C 1
ATOM 15763 O O . ALA B 1 983 ? 50.469 7.902 -10.664 1 74.12 983 ALA B O 1
ATOM 15764 N N . ALA B 1 984 ? 48.688 9.086 -10.211 1 73.31 984 ALA B N 1
ATOM 15765 C CA . ALA B 1 984 ? 49.031 10.117 -11.188 1 73.31 984 ALA B CA 1
ATOM 15766 C C . ALA B 1 984 ? 50.312 10.852 -10.805 1 73.31 984 ALA B C 1
ATOM 15768 O O . ALA B 1 984 ? 51.125 11.172 -11.664 1 73.31 984 ALA B O 1
ATOM 15769 N N . ARG B 1 985 ? 50.5 11.07 -9.555 1 72.75 985 ARG B N 1
ATOM 15770 C CA . ARG B 1 985 ? 51.688 11.766 -9.062 1 72.75 985 ARG B CA 1
ATOM 15771 C C . ARG B 1 985 ? 52.938 10.906 -9.258 1 72.75 985 ARG B C 1
ATOM 15773 O O . ARG B 1 985 ? 54 11.414 -9.648 1 72.75 985 ARG B O 1
ATOM 15780 N N . LEU B 1 986 ? 52.75 9.703 -8.828 1 73 986 LEU B N 1
ATOM 15781 C CA . LEU B 1 986 ? 53.875 8.789 -8.93 1 73 986 LEU B CA 1
ATOM 15782 C C . LEU B 1 986 ? 54.312 8.625 -10.383 1 73 986 LEU B C 1
ATOM 15784 O O . LEU B 1 986 ? 55.5 8.406 -10.656 1 73 986 LEU B O 1
ATOM 15788 N N . GLU B 1 987 ? 53.344 8.766 -11.266 1 71.81 987 GLU B N 1
ATOM 15789 C CA . GLU B 1 987 ? 53.656 8.633 -12.688 1 71.81 987 GLU B CA 1
ATOM 15790 C C . GLU B 1 987 ? 54.312 9.898 -13.234 1 71.81 987 GLU B C 1
ATOM 15792 O O . GLU B 1 987 ? 55.219 9.828 -14.062 1 71.81 987 GLU B O 1
ATOM 15797 N N . THR B 1 988 ? 53.75 11.078 -12.883 1 65.56 988 THR B N 1
ATOM 15798 C CA . THR B 1 988 ? 54.25 12.336 -13.43 1 65.56 988 THR B CA 1
ATOM 15799 C C . THR B 1 988 ? 55.469 12.836 -12.633 1 65.56 988 THR B C 1
ATOM 15801 O O . THR B 1 988 ? 56.188 13.734 -13.078 1 65.56 988 THR B O 1
ATOM 15804 N N . GLY B 1 989 ? 55.969 12.156 -11.656 1 58.28 989 GLY B N 1
ATOM 15805 C CA . GLY B 1 989 ? 57.125 12.586 -10.852 1 58.28 989 GLY B CA 1
ATOM 15806 C C . GLY B 1 989 ? 56.844 13.883 -10.109 1 58.28 989 GLY B C 1
ATOM 15807 O O . GLY B 1 989 ? 57.781 14.562 -9.688 1 58.28 989 GLY B O 1
ATOM 15808 N N . ALA B 1 990 ? 55.781 14.367 -10.352 1 54.5 990 ALA B N 1
ATOM 15809 C CA . ALA B 1 990 ? 55.469 15.672 -9.766 1 54.5 990 ALA B CA 1
ATOM 15810 C C . ALA B 1 990 ? 55.531 15.617 -8.242 1 54.5 990 ALA B C 1
ATOM 15812 O O . ALA B 1 990 ? 55.25 14.578 -7.637 1 54.5 990 ALA B O 1
ATOM 15813 N N . PRO B 1 991 ? 56.375 16.562 -7.668 1 46.88 991 PRO B N 1
ATOM 15814 C CA . PRO B 1 991 ? 56.5 16.562 -6.211 1 46.88 991 PRO B CA 1
ATOM 15815 C C . PRO B 1 991 ? 55.156 16.422 -5.488 1 46.88 991 PRO B C 1
ATOM 15817 O O . PRO B 1 991 ? 54.125 16.75 -6.059 1 46.88 991 PRO B O 1
ATOM 15820 N N . ALA B 1 992 ? 55.219 15.625 -4.551 1 43.59 992 ALA B N 1
ATOM 15821 C CA . ALA B 1 992 ? 54.031 15.383 -3.74 1 43.59 992 ALA B CA 1
ATOM 15822 C C . ALA B 1 992 ? 53.219 16.672 -3.527 1 43.59 992 ALA B C 1
ATOM 15824 O O . ALA B 1 992 ? 53.75 17.641 -2.955 1 43.59 992 ALA B O 1
ATOM 15825 N N . ASP B 1 993 ? 52.812 17.297 -4.504 1 38.53 993 ASP B N 1
ATOM 15826 C CA . ASP B 1 993 ? 52 18.484 -4.277 1 38.53 993 ASP B CA 1
ATOM 15827 C C . ASP B 1 993 ? 51.156 18.328 -3.02 1 38.53 993 ASP B C 1
ATOM 15829 O O . ASP B 1 993 ? 50.719 17.234 -2.695 1 38.53 993 ASP B O 1
ATOM 15833 N N . SER B 1 994 ? 51.281 19.281 -2.098 1 36.41 994 SER B N 1
ATOM 15834 C CA . SER B 1 994 ? 50.594 19.344 -0.806 1 36.41 994 SER B CA 1
ATOM 15835 C C . SER B 1 994 ? 49.156 18.875 -0.916 1 36.41 994 SER B C 1
ATOM 15837 O O . SER B 1 994 ? 48.438 18.734 0.095 1 36.41 994 SER B O 1
ATOM 15839 N N . ARG B 1 995 ? 48.719 18.812 -2.035 1 36.47 995 ARG B N 1
ATOM 15840 C CA . ARG B 1 995 ? 47.344 18.484 -2.314 1 36.47 995 ARG B CA 1
ATOM 15841 C C . ARG B 1 995 ? 47.062 17.016 -1.997 1 36.47 995 ARG B C 1
ATOM 15843 O O . ARG B 1 995 ? 45.906 16.594 -1.992 1 36.47 995 ARG B O 1
ATOM 15850 N N . ASP B 1 996 ? 48 16.172 -2.221 1 36.31 996 ASP B N 1
ATOM 15851 C CA . ASP B 1 996 ? 48 14.719 -2.262 1 36.31 996 ASP B CA 1
ATOM 15852 C C . ASP B 1 996 ? 48.125 14.133 -0.859 1 36.31 996 ASP B C 1
ATOM 15854 O O . ASP B 1 996 ? 48.281 12.922 -0.704 1 36.31 996 ASP B O 1
ATOM 15858 N N . ALA B 1 997 ? 48.844 14.852 0.059 1 33 997 ALA B N 1
ATOM 15859 C CA . ALA B 1 997 ? 48.969 14.227 1.372 1 33 997 ALA B CA 1
ATOM 15860 C C . ALA B 1 997 ? 47.625 13.703 1.859 1 33 997 ALA B C 1
ATOM 15862 O O . ALA B 1 997 ? 46.594 14.359 1.682 1 33 997 ALA B O 1
ATOM 15863 N N . PRO B 1 998 ? 47.562 12.453 1.901 1 35 998 PRO B N 1
ATOM 15864 C CA . PRO B 1 998 ? 46.375 11.977 2.594 1 35 998 PRO B CA 1
ATOM 15865 C C . PRO B 1 998 ? 45.906 12.914 3.713 1 35 998 PRO B C 1
ATOM 15867 O O . PRO B 1 998 ? 46.688 13.203 4.625 1 35 998 PRO B O 1
ATOM 15870 N N . VAL B 1 999 ? 45.531 14.039 3.559 1 31.31 999 VAL B N 1
ATOM 15871 C CA . VAL B 1 999 ? 45.031 14.688 4.762 1 31.31 999 VAL B CA 1
ATOM 15872 C C . VAL B 1 999 ? 44.438 13.633 5.707 1 31.31 999 VAL B C 1
ATOM 15874 O O . VAL B 1 999 ? 43.344 13.102 5.461 1 31.31 999 VAL B O 1
ATOM 15877 N N . GLU B 1 1000 ? 45.156 12.703 6.16 1 31.61 1000 GLU B N 1
ATOM 15878 C CA . GLU B 1 1000 ? 44.906 11.852 7.32 1 31.61 1000 GLU B CA 1
ATOM 15879 C C . GLU B 1 1000 ? 44.125 12.609 8.398 1 31.61 1000 GLU B C 1
ATOM 15881 O O . GLU B 1 1000 ? 44.406 12.438 9.594 1 31.61 1000 GLU B O 1
ATOM 15886 N N . SER B 1 1001 ? 43.812 13.781 8.227 1 30.7 1001 SER B N 1
ATOM 15887 C CA . SER B 1 1001 ? 43.188 14.492 9.336 1 30.7 1001 SER B CA 1
ATOM 15888 C C . SER B 1 1001 ? 42 13.727 9.867 1 30.7 1001 SER B C 1
ATOM 15890 O O . SER B 1 1001 ? 41.281 13.078 9.109 1 30.7 1001 SER B O 1
ATOM 15892 N N . GLY B 1 1002 ? 42.094 13.172 11 1 29.88 1002 GLY B N 1
ATOM 15893 C CA . GLY B 1 1002 ? 41.219 12.594 12 1 29.88 1002 GLY B CA 1
ATOM 15894 C C . GLY B 1 1002 ? 39.812 13.125 11.922 1 29.88 1002 GLY B C 1
ATOM 15895 O O . GLY B 1 1002 ? 39.062 13.07 12.906 1 29.88 1002 GLY B O 1
ATOM 15896 N N . LEU B 1 1003 ? 39.656 14.031 11.07 1 33.06 1003 LEU B N 1
ATOM 15897 C CA . LEU B 1 1003 ? 38.375 14.719 11.109 1 33.06 1003 LEU B CA 1
ATOM 15898 C C . LEU B 1 1003 ? 37.25 13.797 10.633 1 33.06 1003 LEU B C 1
ATOM 15900 O O . LEU B 1 1003 ? 37.5 12.852 9.875 1 33.06 1003 LEU B O 1
ATOM 15904 N N . MET B 1 1004 ? 36.281 13.781 11.297 1 39.56 1004 MET B N 1
ATOM 15905 C CA . MET B 1 1004 ? 35.062 13.102 10.883 1 39.56 1004 MET B CA 1
ATOM 15906 C C . MET B 1 1004 ? 34.844 13.25 9.383 1 39.56 1004 MET B C 1
ATOM 15908 O O . MET B 1 1004 ? 35.188 14.273 8.797 1 39.56 1004 MET B O 1
ATOM 15912 N N . PRO B 1 1005 ? 34.625 12.289 8.711 1 40.38 1005 PRO B N 1
ATOM 15913 C CA . PRO B 1 1005 ? 34.438 12.32 7.254 1 40.38 1005 PRO B CA 1
ATOM 15914 C C . PRO B 1 1005 ? 33.812 13.625 6.758 1 40.38 1005 PRO B C 1
ATOM 15916 O O . PRO B 1 1005 ? 34.031 14.008 5.605 1 40.38 1005 PRO B O 1
ATOM 15919 N N . GLN B 1 1006 ? 33 14.195 7.566 1 40.38 1006 GLN B N 1
ATOM 15920 C CA . GLN B 1 1006 ? 32.125 15.312 7.199 1 40.38 1006 GLN B CA 1
ATOM 15921 C C . GLN B 1 1006 ? 32.969 16.547 6.852 1 40.38 1006 GLN B C 1
ATOM 15923 O O . GLN B 1 1006 ? 32.75 17.172 5.805 1 40.38 1006 GLN B O 1
ATOM 15928 N N . GLU B 1 1007 ? 33.75 17.031 7.887 1 41.19 1007 GLU B N 1
ATOM 15929 C CA . GLU B 1 1007 ? 34.469 18.281 7.848 1 41.19 1007 GLU B CA 1
ATOM 15930 C C . GLU B 1 1007 ? 35.812 18.125 7.137 1 41.19 1007 GLU B C 1
ATOM 15932 O O . GLU B 1 1007 ? 36.281 19.062 6.5 1 41.19 1007 GLU B O 1
ATOM 15937 N N . SER B 1 1008 ? 36.281 17.016 7.281 1 41.59 1008 SER B N 1
ATOM 15938 C CA . SER B 1 1008 ? 37.562 16.766 6.621 1 41.59 1008 SER B CA 1
ATOM 15939 C C . SER B 1 1008 ? 37.438 16.859 5.105 1 41.59 1008 SER B C 1
ATOM 15941 O O . SER B 1 1008 ? 38.344 17.359 4.426 1 41.59 1008 SER B O 1
ATOM 15943 N N . SER B 1 1009 ? 36.375 16.312 4.746 1 42.72 1009 SER B N 1
ATOM 15944 C CA . SER B 1 1009 ? 36.156 16.406 3.307 1 42.72 1009 SER B CA 1
ATOM 15945 C C . SER B 1 1009 ? 36.094 17.859 2.857 1 42.72 1009 SER B C 1
ATOM 15947 O O . SER B 1 1009 ? 36.594 18.203 1.783 1 42.72 1009 SER B O 1
ATOM 15949 N N . ALA B 1 1010 ? 35.5 18.688 3.762 1 43.22 1010 ALA B N 1
ATOM 15950 C CA . ALA B 1 1010 ? 35.438 20.109 3.439 1 43.22 1010 ALA B CA 1
ATOM 15951 C C . ALA B 1 1010 ? 36.844 20.719 3.406 1 43.22 1010 ALA B C 1
ATOM 15953 O O . ALA B 1 1010 ? 37.156 21.547 2.541 1 43.22 1010 ALA B O 1
ATOM 15954 N N . LEU B 1 1011 ? 37.75 20.281 4.367 1 44.53 1011 LEU B N 1
ATOM 15955 C CA . LEU B 1 1011 ? 39.062 20.875 4.445 1 44.53 1011 LEU B CA 1
ATOM 15956 C C . LEU B 1 1011 ? 39.938 20.391 3.303 1 44.53 1011 LEU B C 1
ATOM 15958 O O . LEU B 1 1011 ? 40.75 21.156 2.756 1 44.53 1011 LEU B O 1
ATOM 15962 N N . VAL B 1 1012 ? 39.812 19.141 3.127 1 44.66 1012 VAL B N 1
ATOM 15963 C CA . VAL B 1 1012 ? 40.625 18.609 2.039 1 44.66 1012 VAL B CA 1
ATOM 15964 C C . VAL B 1 1012 ? 40.25 19.312 0.731 1 44.66 1012 VAL B C 1
ATOM 15966 O O . VAL B 1 1012 ? 41.125 19.594 -0.089 1 44.66 1012 VAL B O 1
ATOM 15969 N N . SER B 1 1013 ? 38.938 19.5 0.657 1 45.88 1013 SER B N 1
ATOM 15970 C CA . SER B 1 1013 ? 38.5 20.234 -0.53 1 45.88 1013 SER B CA 1
ATOM 15971 C C . SER B 1 1013 ? 39.125 21.641 -0.545 1 45.88 1013 SER B C 1
ATOM 15973 O O . SER B 1 1013 ? 39.188 22.281 -1.598 1 45.88 1013 SER B O 1
ATOM 15975 N N . LEU B 1 1014 ? 39.469 22.156 0.703 1 47.25 1014 LEU B N 1
ATOM 15976 C CA . LEU B 1 1014 ? 39.969 23.516 0.893 1 47.25 1014 LEU B CA 1
ATOM 15977 C C . LEU B 1 1014 ? 41.469 23.562 0.721 1 47.25 1014 LEU B C 1
ATOM 15979 O O . LEU B 1 1014 ? 42.062 24.641 0.647 1 47.25 1014 LEU B O 1
ATOM 15983 N N . GLU B 1 1015 ? 42.156 22.562 1.031 1 45.88 1015 GLU B N 1
ATOM 15984 C CA . GLU B 1 1015 ? 43.625 22.641 1.104 1 45.88 1015 GLU B CA 1
ATOM 15985 C C . GLU B 1 1015 ? 44.188 23.422 -0.082 1 45.88 1015 GLU B C 1
ATOM 15987 O O . GLU B 1 1015 ? 45.125 24.219 0.074 1 45.88 1015 GLU B O 1
ATOM 15992 N N . GLY B 1 1016 ? 43.75 23.172 -1.193 1 48.94 1016 GLY B N 1
ATOM 15993 C CA . GLY B 1 1016 ? 44.344 23.984 -2.236 1 48.94 1016 GLY B CA 1
ATOM 15994 C C . GLY B 1 1016 ? 43.844 25.422 -2.238 1 48.94 1016 GLY B C 1
ATOM 15995 O O . GLY B 1 1016 ? 44.562 26.328 -2.678 1 48.94 1016 GLY B O 1
ATOM 15996 N N . ASP B 1 1017 ? 42.719 25.625 -1.752 1 54.75 1017 ASP B N 1
ATOM 15997 C CA . ASP B 1 1017 ? 42.094 26.938 -1.966 1 54.75 1017 ASP B CA 1
ATOM 15998 C C . ASP B 1 1017 ? 42.219 27.812 -0.718 1 54.75 1017 ASP B C 1
ATOM 16000 O O . ASP B 1 1017 ? 41.906 29 -0.752 1 54.75 1017 ASP B O 1
ATOM 16004 N N . LEU B 1 1018 ? 42.656 27.172 0.418 1 63.03 1018 LEU B N 1
ATOM 16005 C CA . LEU B 1 1018 ? 42.719 28.016 1.611 1 63.03 1018 LEU B CA 1
ATOM 16006 C C . LEU B 1 1018 ? 44 28.844 1.637 1 63.03 1018 LEU B C 1
ATOM 16008 O O . LEU B 1 1018 ? 45.062 28.328 1.978 1 63.03 1018 LEU B O 1
ATOM 16012 N N . THR B 1 1019 ? 43.938 29.906 0.967 1 68.94 1019 THR B N 1
ATOM 16013 C CA . THR B 1 1019 ? 45 30.891 1.07 1 68.94 1019 THR B CA 1
ATOM 16014 C C . THR B 1 1019 ? 44.656 31.984 2.074 1 68.94 1019 THR B C 1
ATOM 16016 O O . THR B 1 1019 ? 43.469 32.156 2.424 1 68.94 1019 THR B O 1
ATOM 16019 N N . TRP B 1 1020 ? 45.625 32.562 2.689 1 71.75 1020 TRP B N 1
ATOM 16020 C CA . TRP B 1 1020 ? 45.406 33.625 3.652 1 71.75 1020 TRP B CA 1
ATOM 16021 C C . TRP B 1 1020 ? 44.531 34.719 3.068 1 71.75 1020 TRP B C 1
ATOM 16023 O O . TRP B 1 1020 ? 43.656 35.25 3.764 1 71.75 1020 TRP B O 1
ATOM 16033 N N . SER B 1 1021 ? 44.656 34.906 1.78 1 70.94 1021 SER B N 1
ATOM 16034 C CA . SER B 1 1021 ? 43.844 35.938 1.146 1 70.94 1021 SER B CA 1
ATOM 16035 C C . SER B 1 1021 ? 42.406 35.5 0.964 1 70.94 1021 SER B C 1
ATOM 16037 O O . SER B 1 1021 ? 41.469 36.281 1.166 1 70.94 1021 SER B O 1
ATOM 16039 N N . ASN B 1 1022 ? 42.25 34.219 0.708 1 74.94 1022 ASN B N 1
ATOM 16040 C CA . ASN B 1 1022 ? 40.906 33.688 0.477 1 74.94 1022 ASN B CA 1
ATOM 16041 C C . ASN B 1 1022 ? 40.125 33.531 1.786 1 74.94 1022 ASN B C 1
ATOM 16043 O O . ASN B 1 1022 ? 38.906 33.594 1.805 1 74.94 1022 ASN B O 1
ATOM 16047 N N . ALA B 1 1023 ? 40.875 33.375 2.836 1 73.62 1023 ALA B N 1
ATOM 16048 C CA . ALA B 1 1023 ? 40.25 33.188 4.133 1 73.62 1023 ALA B CA 1
ATOM 16049 C C . ALA B 1 1023 ? 39.562 34.469 4.613 1 73.62 1023 ALA B C 1
ATOM 16051 O O . ALA B 1 1023 ? 38.625 34.406 5.406 1 73.62 1023 ALA B O 1
ATOM 16052 N N . HIS B 1 1024 ? 40.062 35.625 4.086 1 76.38 1024 HIS B N 1
ATOM 16053 C CA . HIS B 1 1024 ? 39.469 36.906 4.508 1 76.38 1024 HIS B CA 1
ATOM 16054 C C . HIS B 1 1024 ? 38.312 37.281 3.615 1 76.38 1024 HIS B C 1
ATOM 16056 O O . HIS B 1 1024 ? 37.594 38.25 3.914 1 76.38 1024 HIS B O 1
ATOM 16062 N N . ASN B 1 1025 ? 38.156 36.469 2.611 1 78.69 1025 ASN B N 1
ATOM 16063 C CA . ASN B 1 1025 ? 37.031 36.75 1.694 1 78.69 1025 ASN B CA 1
ATOM 16064 C C . ASN B 1 1025 ? 35.719 36.219 2.232 1 78.69 1025 ASN B C 1
ATOM 16066 O O . ASN B 1 1025 ? 35.656 35.094 2.756 1 78.69 1025 ASN B O 1
ATOM 16070 N N . GLU B 1 1026 ? 34.719 37.031 2.195 1 83.31 1026 GLU B N 1
ATOM 16071 C CA . GLU B 1 1026 ? 33.375 36.656 2.658 1 83.31 1026 GLU B CA 1
ATOM 16072 C C . GLU B 1 1026 ? 32.875 35.406 1.936 1 83.31 1026 GLU B C 1
ATOM 16074 O O . GLU B 1 1026 ? 32.094 34.625 2.502 1 83.31 1026 GLU B O 1
ATOM 16079 N N . GLN B 1 1027 ? 33.344 35.219 0.728 1 84.62 1027 GLN B N 1
ATOM 16080 C CA . GLN B 1 1027 ? 32.875 34.062 -0.06 1 84.62 1027 GLN B CA 1
ATOM 16081 C C . GLN B 1 1027 ? 33.406 32.75 0.51 1 84.62 1027 GLN B C 1
ATOM 16083 O O . GLN B 1 1027 ? 32.75 31.719 0.419 1 84.62 1027 GLN B O 1
ATOM 16088 N N . PHE B 1 1028 ? 34.531 32.875 1.123 1 83.19 1028 PHE B N 1
ATOM 16089 C CA . PHE B 1 1028 ? 35.062 31.656 1.73 1 83.19 1028 PHE B CA 1
ATOM 16090 C C . PHE B 1 1028 ? 34.25 31.266 2.961 1 83.19 1028 PHE B C 1
ATOM 16092 O O . PHE B 1 1028 ? 34.094 30.062 3.234 1 83.19 1028 PHE B O 1
ATOM 16099 N N . THR B 1 1029 ? 33.875 32.281 3.686 1 85.31 1029 THR B N 1
ATOM 16100 C CA . THR B 1 1029 ? 33.031 32 4.852 1 85.31 1029 THR B CA 1
ATOM 16101 C C . THR B 1 1029 ? 31.734 31.297 4.434 1 85.31 1029 THR B C 1
ATOM 16103 O O . THR B 1 1029 ? 31.281 30.375 5.105 1 85.31 1029 THR B O 1
ATOM 16106 N N . LEU B 1 1030 ? 31.203 31.719 3.328 1 88 1030 LEU B N 1
ATOM 16107 C CA . LEU B 1 1030 ? 29.969 31.125 2.814 1 88 1030 LEU B CA 1
ATOM 16108 C C . LEU B 1 1030 ? 30.25 29.719 2.285 1 88 1030 LEU B C 1
ATOM 16110 O O . LEU B 1 1030 ? 29.422 28.812 2.447 1 88 1030 LEU B O 1
ATOM 16114 N N . TYR B 1 1031 ? 31.375 29.578 1.646 1 85.94 1031 TYR B N 1
ATOM 16115 C CA . TYR B 1 1031 ? 31.812 28.266 1.147 1 85.94 1031 TYR B CA 1
ATOM 16116 C C . TYR B 1 1031 ? 31.969 27.281 2.289 1 85.94 1031 TYR B C 1
ATOM 16118 O O . TYR B 1 1031 ? 31.469 26.141 2.209 1 85.94 1031 TYR B O 1
ATOM 16126 N N . ALA B 1 1032 ? 32.625 27.703 3.33 1 84 1032 ALA B N 1
ATOM 16127 C CA . ALA B 1 1032 ? 32.812 26.844 4.492 1 84 1032 ALA B CA 1
ATOM 16128 C C . ALA B 1 1032 ? 31.484 26.484 5.148 1 84 1032 ALA B C 1
ATOM 16130 O O . ALA B 1 1032 ? 31.297 25.344 5.59 1 84 1032 ALA B O 1
ATOM 16131 N N . THR B 1 1033 ? 30.625 27.453 5.234 1 88.06 1033 THR B N 1
ATOM 16132 C CA . THR B 1 1033 ? 29.312 27.203 5.832 1 88.06 1033 THR B CA 1
ATOM 16133 C C . THR B 1 1033 ? 28.516 26.219 5 1 88.06 1033 THR B C 1
ATOM 16135 O O . THR B 1 1033 ? 27.812 25.359 5.551 1 88.06 1033 THR B O 1
ATOM 16138 N N . ALA B 1 1034 ? 28.547 26.281 3.68 1 88.44 1034 ALA B N 1
ATOM 16139 C CA . ALA B 1 1034 ? 27.859 25.344 2.805 1 88.44 1034 ALA B CA 1
ATOM 16140 C C . ALA B 1 1034 ? 28.375 23.922 3.006 1 88.44 1034 ALA B C 1
ATOM 16142 O O . ALA B 1 1034 ? 27.594 22.969 3.012 1 88.44 1034 ALA B O 1
ATOM 16143 N N . LEU B 1 1035 ? 29.625 23.812 3.209 1 85.69 1035 LEU B N 1
ATOM 16144 C CA . LEU B 1 1035 ? 30.219 22.484 3.396 1 85.69 1035 LEU B CA 1
ATOM 16145 C C . LEU B 1 1035 ? 29.812 21.891 4.742 1 85.69 1035 LEU B C 1
ATOM 16147 O O . LEU B 1 1035 ? 29.578 20.688 4.852 1 85.69 1035 LEU B O 1
ATOM 16151 N N . ILE B 1 1036 ? 29.781 22.734 5.758 1 85.94 1036 ILE B N 1
ATOM 16152 C CA . ILE B 1 1036 ? 29.344 22.281 7.07 1 85.94 1036 ILE B CA 1
ATOM 16153 C C . ILE B 1 1036 ? 27.891 21.828 7.012 1 85.94 1036 ILE B C 1
ATOM 16155 O O . ILE B 1 1036 ? 27.516 20.812 7.605 1 85.94 1036 ILE B O 1
ATOM 16159 N N . ALA B 1 1037 ? 27.109 22.625 6.316 1 89.31 1037 ALA B N 1
ATOM 16160 C CA . ALA B 1 1037 ? 25.688 22.297 6.188 1 89.31 1037 ALA B CA 1
ATOM 16161 C C . ALA B 1 1037 ? 25.5 20.969 5.461 1 89.31 1037 ALA B C 1
ATOM 16163 O O . ALA B 1 1037 ? 24.688 20.141 5.875 1 89.31 1037 ALA B O 1
ATOM 16164 N N . LEU B 1 1038 ? 26.25 20.75 4.445 1 88.81 1038 LEU B N 1
ATOM 16165 C CA . LEU B 1 1038 ? 26.156 19.5 3.689 1 88.81 1038 LEU B CA 1
ATOM 16166 C C . LEU B 1 1038 ? 26.625 18.312 4.535 1 88.81 1038 LEU B C 1
ATOM 16168 O O . LEU B 1 1038 ? 26 17.25 4.508 1 88.81 1038 LEU B O 1
ATOM 16172 N N . SER B 1 1039 ? 27.688 18.484 5.254 1 85.56 1039 SER B N 1
ATOM 16173 C CA . SER B 1 1039 ? 28.203 17.406 6.098 1 85.56 1039 SER B CA 1
ATOM 16174 C C . SER B 1 1039 ? 27.219 17.078 7.219 1 85.56 1039 SER B C 1
ATOM 16176 O O . SER B 1 1039 ? 27.047 15.898 7.57 1 85.56 1039 SER B O 1
ATOM 16178 N N . HIS B 1 1040 ? 26.688 18.125 7.789 1 87.88 1040 HIS B N 1
ATOM 16179 C CA . HIS B 1 1040 ? 25.719 17.891 8.852 1 87.88 1040 HIS B CA 1
ATOM 16180 C C . HIS B 1 1040 ? 24.469 17.203 8.312 1 87.88 1040 HIS B C 1
ATOM 16182 O O . HIS B 1 1040 ? 23.844 16.391 9 1 87.88 1040 HIS B O 1
ATOM 16188 N N . PHE B 1 1041 ? 24.078 17.609 7.141 1 90.75 1041 PHE B N 1
ATOM 16189 C CA . PHE B 1 1041 ? 22.922 16.969 6.5 1 90.75 1041 PHE B CA 1
ATOM 16190 C C . PHE B 1 1041 ? 23.172 15.477 6.305 1 90.75 1041 PHE B C 1
ATOM 16192 O O . PHE B 1 1041 ? 22.297 14.656 6.562 1 90.75 1041 PHE B O 1
ATOM 16199 N N . ILE B 1 1042 ? 24.328 15.109 5.945 1 89.62 1042 ILE B N 1
ATOM 16200 C CA . ILE B 1 1042 ? 24.688 13.711 5.723 1 89.62 1042 ILE B CA 1
ATOM 16201 C C . ILE B 1 1042 ? 24.766 12.977 7.059 1 89.62 1042 ILE B C 1
ATOM 16203 O O . ILE B 1 1042 ? 24.391 11.805 7.156 1 89.62 1042 ILE B O 1
ATOM 16207 N N . GLY B 1 1043 ? 25.312 13.68 8.07 1 86.62 1043 GLY B N 1
ATOM 16208 C CA . GLY B 1 1043 ? 25.297 13.094 9.398 1 86.62 1043 GLY B CA 1
ATOM 16209 C C . GLY B 1 1043 ? 23.891 12.797 9.898 1 86.62 1043 GLY B C 1
ATOM 16210 O O . GLY B 1 1043 ? 23.672 11.797 10.586 1 86.62 1043 GLY B O 1
ATOM 16211 N N . GLY B 1 1044 ? 23.016 13.734 9.523 1 90.12 1044 GLY B N 1
ATOM 16212 C CA . GLY B 1 1044 ? 21.625 13.5 9.859 1 90.12 1044 GLY B CA 1
ATOM 16213 C C . GLY B 1 1044 ? 21.031 12.297 9.148 1 90.12 1044 GLY B C 1
ATOM 16214 O O . GLY B 1 1044 ? 20.266 11.531 9.734 1 90.12 1044 GLY B O 1
ATOM 16215 N N . LEU B 1 1045 ? 21.406 12.094 7.859 1 92.56 1045 LEU B N 1
ATOM 16216 C CA . LEU B 1 1045 ? 20.922 10.938 7.102 1 92.56 1045 LEU B CA 1
ATOM 16217 C C . LEU B 1 1045 ? 21.453 9.641 7.699 1 92.56 1045 LEU B C 1
ATOM 16219 O O . LEU B 1 1045 ? 20.75 8.625 7.703 1 92.56 1045 LEU B O 1
ATOM 16223 N N . ASN B 1 1046 ? 22.656 9.656 8.18 1 88.12 1046 ASN B N 1
ATOM 16224 C CA . ASN B 1 1046 ? 23.219 8.484 8.844 1 88.12 1046 ASN B CA 1
ATOM 16225 C C . ASN B 1 1046 ? 22.453 8.133 10.117 1 88.12 1046 ASN B C 1
ATOM 16227 O O . ASN B 1 1046 ? 22.188 6.961 10.375 1 88.12 1046 ASN B O 1
ATOM 16231 N N . SER B 1 1047 ? 22.172 9.188 10.875 1 89.25 1047 SER B N 1
ATOM 16232 C CA . SER B 1 1047 ? 21.391 8.953 12.086 1 89.25 1047 SER B CA 1
ATOM 16233 C C . SER B 1 1047 ? 19.984 8.461 11.742 1 89.25 1047 SER B C 1
ATOM 16235 O O . SER B 1 1047 ? 19.406 7.652 12.469 1 89.25 1047 SER B O 1
ATOM 16237 N N . LEU B 1 1048 ? 19.484 9.055 10.664 1 93 1048 LEU B N 1
ATOM 16238 C CA . LEU B 1 1048 ? 18.188 8.609 10.188 1 93 1048 LEU B CA 1
ATOM 16239 C C . LEU B 1 1048 ? 18.219 7.129 9.82 1 93 1048 LEU B C 1
ATOM 16241 O O . LEU B 1 1048 ? 17.297 6.375 10.172 1 93 1048 LEU B O 1
ATOM 16245 N N . HIS B 1 1049 ? 19.219 6.691 9.109 1 91.25 1049 HIS B N 1
ATOM 16246 C CA . HIS B 1 1049 ? 19.391 5.297 8.711 1 91.25 1049 HIS B CA 1
ATOM 16247 C C . HIS B 1 1049 ? 19.5 4.387 9.93 1 91.25 1049 HIS B C 1
ATOM 16249 O O . HIS B 1 1049 ? 18.844 3.344 9.984 1 91.25 1049 HIS B O 1
ATOM 16255 N N . ALA B 1 1050 ? 20.25 4.734 10.922 1 88.5 1050 ALA B N 1
ATOM 16256 C CA . ALA B 1 1050 ? 20.453 3.934 12.125 1 88.5 1050 ALA B CA 1
ATOM 16257 C C . ALA B 1 1050 ? 19.141 3.764 12.898 1 88.5 1050 ALA B C 1
ATOM 16259 O O . ALA B 1 1050 ? 18.844 2.676 13.398 1 88.5 1050 ALA B O 1
ATOM 16260 N N . THR B 1 1051 ? 18.406 4.875 12.992 1 91.69 1051 THR B N 1
ATOM 16261 C CA . THR B 1 1051 ? 17.156 4.828 13.758 1 91.69 1051 THR B CA 1
ATOM 16262 C C . THR B 1 1051 ? 16.109 3.994 13.031 1 91.69 1051 THR B C 1
ATOM 16264 O O . THR B 1 1051 ? 15.367 3.24 13.656 1 91.69 1051 THR B O 1
ATOM 16267 N N . VAL B 1 1052 ? 16 4.156 11.711 1 92.88 1052 VAL B N 1
ATOM 16268 C CA . VAL B 1 1052 ? 15.039 3.369 10.938 1 92.88 1052 VAL B CA 1
ATOM 16269 C C . VAL B 1 1052 ? 15.43 1.894 10.984 1 92.88 1052 VAL B C 1
ATOM 16271 O O . VAL B 1 1052 ? 14.562 1.017 11.031 1 92.88 1052 VAL B O 1
ATOM 16274 N N . LEU B 1 1053 ? 16.734 1.596 10.953 1 90.31 1053 LEU B N 1
ATOM 16275 C CA . LEU B 1 1053 ? 17.219 0.225 11.07 1 90.31 1053 LEU B CA 1
ATOM 16276 C C . LEU B 1 1053 ? 16.781 -0.396 12.391 1 90.31 1053 LEU B C 1
ATOM 16278 O O . LEU B 1 1053 ? 16.438 -1.581 12.445 1 90.31 1053 LEU B O 1
ATOM 16282 N N . GLU B 1 1054 ? 16.766 0.397 13.43 1 88.44 1054 GLU B N 1
ATOM 16283 C CA . GLU B 1 1054 ? 16.312 -0.086 14.734 1 88.44 1054 GLU B CA 1
ATOM 16284 C C . GLU B 1 1054 ? 14.812 -0.36 14.742 1 88.44 1054 GLU B C 1
ATOM 16286 O O . GLU B 1 1054 ? 14.344 -1.23 15.477 1 88.44 1054 GLU B O 1
ATOM 16291 N N . LEU B 1 1055 ? 14.109 0.362 13.984 1 92.44 1055 LEU B N 1
ATOM 16292 C CA . LEU B 1 1055 ? 12.656 0.248 13.977 1 92.44 1055 LEU B CA 1
ATOM 16293 C C . LEU B 1 1055 ? 12.203 -0.912 13.094 1 92.44 1055 LEU B C 1
ATOM 16295 O O . LEU B 1 1055 ? 11.352 -1.705 13.492 1 92.44 1055 LEU B O 1
ATOM 16299 N N . VAL B 1 1056 ? 12.688 -1.051 11.828 1 92.12 1056 VAL B N 1
ATOM 16300 C CA . VAL B 1 1056 ? 12.172 -2.01 10.859 1 92.12 1056 VAL B CA 1
ATOM 16301 C C . VAL B 1 1056 ? 13.086 -3.236 10.812 1 92.12 1056 VAL B C 1
ATOM 16303 O O . VAL B 1 1056 ? 12.664 -4.316 10.391 1 92.12 1056 VAL B O 1
ATOM 16306 N N . GLY B 1 1057 ? 14.305 -3.125 11.219 1 88.5 1057 GLY B N 1
ATOM 16307 C CA . GLY B 1 1057 ? 15.266 -4.215 11.125 1 88.5 1057 GLY B CA 1
ATOM 16308 C C . GLY B 1 1057 ? 15.891 -4.348 9.75 1 88.5 1057 GLY B C 1
ATOM 16309 O O . GLY B 1 1057 ? 15.789 -3.436 8.93 1 88.5 1057 GLY B O 1
ATOM 16310 N N . GLU B 1 1058 ? 16.781 -5.312 9.484 1 87.12 1058 GLU B N 1
ATOM 16311 C CA . GLU B 1 1058 ? 17.484 -5.535 8.227 1 87.12 1058 GLU B CA 1
ATOM 16312 C C . GLU B 1 1058 ? 17.344 -6.984 7.766 1 87.12 1058 GLU B C 1
ATOM 16314 O O . GLU B 1 1058 ? 17.188 -7.891 8.586 1 87.12 1058 GLU B O 1
ATOM 16319 N N . ARG B 1 1059 ? 17.234 -7.141 6.43 1 82.38 1059 ARG B N 1
ATOM 16320 C CA . ARG B 1 1059 ? 17.312 -8.477 5.848 1 82.38 1059 ARG B CA 1
ATOM 16321 C C . ARG B 1 1059 ? 18.766 -8.945 5.762 1 82.38 1059 ARG B C 1
ATOM 16323 O O . ARG B 1 1059 ? 19.469 -8.609 4.809 1 82.38 1059 ARG B O 1
ATOM 16330 N N . GLU B 1 1060 ? 19.266 -9.562 6.719 1 76.31 1060 GLU B N 1
ATOM 16331 C CA . GLU B 1 1060 ? 20.672 -9.898 6.836 1 76.31 1060 GLU B CA 1
ATOM 16332 C C . GLU B 1 1060 ? 21.062 -11.008 5.871 1 76.31 1060 GLU B C 1
ATOM 16334 O O . GLU B 1 1060 ? 20.297 -11.945 5.652 1 76.31 1060 GLU B O 1
ATOM 16339 N N . ILE B 1 1061 ? 22.141 -10.773 5.121 1 78.12 1061 ILE B N 1
ATOM 16340 C CA . ILE B 1 1061 ? 22.812 -11.812 4.344 1 78.12 1061 ILE B CA 1
ATOM 16341 C C . ILE B 1 1061 ? 23.938 -12.438 5.176 1 78.12 1061 ILE B C 1
ATOM 16343 O O . ILE B 1 1061 ? 24.891 -11.75 5.566 1 78.12 1061 ILE B O 1
ATOM 16347 N N . ASP B 1 1062 ? 23.844 -13.617 5.387 1 77.75 1062 ASP B N 1
ATOM 16348 C CA . ASP B 1 1062 ? 24.844 -14.289 6.215 1 77.75 1062 ASP B CA 1
ATOM 16349 C C . ASP B 1 1062 ? 26.234 -14.172 5.594 1 77.75 1062 ASP B C 1
ATOM 16351 O O . ASP B 1 1062 ? 26.422 -14.453 4.41 1 77.75 1062 ASP B O 1
ATOM 16355 N N . GLY B 1 1063 ? 27.219 -13.703 6.344 1 78.38 1063 GLY B N 1
ATOM 16356 C CA . GLY B 1 1063 ? 28.609 -13.609 5.898 1 78.38 1063 GLY B CA 1
ATOM 16357 C C . GLY B 1 1063 ? 28.938 -12.289 5.234 1 78.38 1063 GLY B C 1
ATOM 16358 O O . GLY B 1 1063 ? 30.078 -12.047 4.863 1 78.38 1063 GLY B O 1
ATOM 16359 N N . PHE B 1 1064 ? 27.969 -11.477 5.078 1 82.69 1064 PHE B N 1
ATOM 16360 C CA . PHE B 1 1064 ? 28.188 -10.211 4.391 1 82.69 1064 PHE B CA 1
ATOM 16361 C C . PHE B 1 1064 ? 29.047 -9.273 5.227 1 82.69 1064 PHE B C 1
ATOM 16363 O O . PHE B 1 1064 ? 29.922 -8.594 4.699 1 82.69 1064 PHE B O 1
ATOM 16370 N N . ALA B 1 1065 ? 28.859 -9.195 6.535 1 79.56 1065 ALA B N 1
ATOM 16371 C CA . ALA B 1 1065 ? 29.641 -8.336 7.418 1 79.56 1065 ALA B CA 1
ATOM 16372 C C . ALA B 1 1065 ? 31.109 -8.766 7.434 1 79.56 1065 ALA B C 1
ATOM 16374 O O . ALA B 1 1065 ? 32 -7.922 7.434 1 79.56 1065 ALA B O 1
ATOM 16375 N N . GLU B 1 1066 ? 31.312 -10.07 7.375 1 81.69 1066 GLU B N 1
ATOM 16376 C CA . GLU B 1 1066 ? 32.688 -10.594 7.379 1 81.69 1066 GLU B CA 1
ATOM 16377 C C . GLU B 1 1066 ? 33.375 -10.312 6.051 1 81.69 1066 GLU B C 1
ATOM 16379 O O . GLU B 1 1066 ? 34.594 -10.039 6.02 1 81.69 1066 GLU B O 1
ATOM 16384 N N . ALA B 1 1067 ? 32.625 -10.422 4.98 1 85.19 1067 ALA B N 1
ATOM 16385 C CA . ALA B 1 1067 ? 33.188 -10.125 3.668 1 85.19 1067 ALA B CA 1
ATOM 16386 C C . ALA B 1 1067 ? 33.594 -8.656 3.566 1 85.19 1067 ALA B C 1
ATOM 16388 O O . ALA B 1 1067 ? 34.656 -8.328 2.996 1 85.19 1067 ALA B O 1
ATOM 16389 N N . GLN B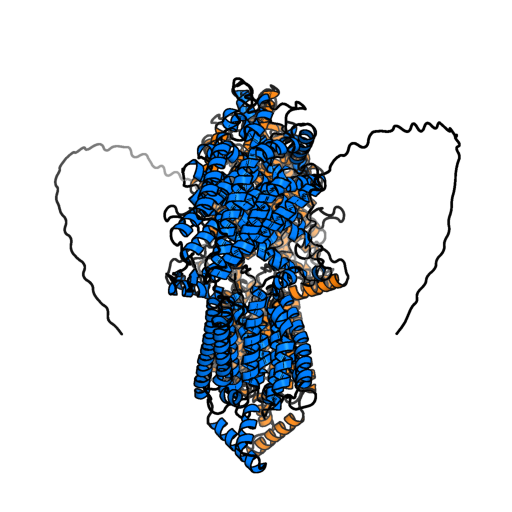 1 1068 ? 32.844 -7.816 4.129 1 83.25 1068 GLN B N 1
ATOM 16390 C CA . GLN B 1 1068 ? 33.156 -6.387 4.102 1 83.25 1068 GLN B CA 1
ATOM 16391 C C . GLN B 1 1068 ? 34.406 -6.07 4.883 1 83.25 1068 GLN B C 1
ATOM 16393 O O . GLN B 1 1068 ? 35.25 -5.258 4.445 1 83.25 1068 GLN B O 1
ATOM 16398 N N . GLU B 1 1069 ? 34.562 -6.691 6.07 1 82.38 1069 GLU B N 1
ATOM 16399 C CA . GLU B 1 1069 ? 35.75 -6.469 6.883 1 82.38 1069 GLU B CA 1
ATOM 16400 C C . GLU B 1 1069 ? 37 -7.004 6.188 1 82.38 1069 GLU B C 1
ATOM 16402 O O . GLU B 1 1069 ? 38.062 -6.371 6.23 1 82.38 1069 GLU B O 1
ATOM 16407 N N . ARG B 1 1070 ? 36.844 -8.148 5.582 1 83.75 1070 ARG B N 1
ATOM 16408 C CA . ARG B 1 1070 ? 38 -8.758 4.891 1 83.75 1070 ARG B CA 1
ATOM 16409 C C . ARG B 1 1070 ? 38.469 -7.879 3.738 1 83.75 1070 ARG B C 1
ATOM 16411 O O . ARG B 1 1070 ? 39.656 -7.645 3.582 1 83.75 1070 ARG B O 1
ATOM 16418 N N . TRP B 1 1071 ? 37.531 -7.363 2.902 1 81.81 1071 TRP B N 1
ATOM 16419 C CA . TRP B 1 1071 ? 37.875 -6.52 1.762 1 81.81 1071 TRP B CA 1
ATOM 16420 C C . TRP B 1 1071 ? 38.438 -5.172 2.225 1 81.81 1071 TRP B C 1
ATOM 16422 O O . TRP B 1 1071 ? 39.375 -4.648 1.638 1 81.81 1071 TRP B O 1
ATOM 16432 N N . ALA B 1 1072 ? 37.812 -4.594 3.293 1 79.19 1072 ALA B N 1
ATOM 16433 C CA . ALA B 1 1072 ? 38.281 -3.311 3.812 1 79.19 1072 ALA B CA 1
ATOM 16434 C C . ALA B 1 1072 ? 39.688 -3.416 4.352 1 79.19 1072 ALA B C 1
ATOM 16436 O O . ALA B 1 1072 ? 40.531 -2.533 4.113 1 79.19 1072 ALA B O 1
ATOM 16437 N N . ARG B 1 1073 ? 40.094 -4.535 5.008 1 78.94 1073 ARG B N 1
ATOM 16438 C CA . ARG B 1 1073 ? 41.438 -4.746 5.547 1 78.94 1073 ARG B CA 1
ATOM 16439 C C . ARG B 1 1073 ? 42.469 -4.926 4.426 1 78.94 1073 ARG B C 1
ATOM 16441 O O . ARG B 1 1073 ? 43.594 -4.43 4.516 1 78.94 1073 ARG B O 1
ATOM 16448 N N . ALA B 1 1074 ? 42 -5.598 3.41 1 77.69 1074 ALA B N 1
ATOM 16449 C CA . ALA B 1 1074 ? 42.875 -5.832 2.283 1 77.69 1074 ALA B CA 1
ATOM 16450 C C . ALA B 1 1074 ? 43.188 -4.531 1.546 1 77.69 1074 ALA B C 1
ATOM 16452 O O . ALA B 1 1074 ? 44.344 -4.309 1.115 1 77.69 1074 ALA B O 1
ATOM 16453 N N . GLU B 1 1075 ? 42.25 -3.664 1.441 1 77.12 1075 GLU B N 1
ATOM 16454 C CA . GLU B 1 1075 ? 42.438 -2.408 0.717 1 77.12 1075 GLU B CA 1
ATOM 16455 C C . GLU B 1 1075 ? 43.219 -1.4 1.541 1 77.12 1075 GLU B C 1
ATOM 16457 O O . GLU B 1 1075 ? 44 -0.611 0.99 1 77.12 1075 GLU B O 1
ATOM 16462 N N . MET B 1 1076 ? 43 -1.438 2.916 1 74.19 1076 MET B N 1
ATOM 16463 C CA . MET B 1 1076 ? 43.719 -0.511 3.785 1 74.19 1076 MET B CA 1
ATOM 16464 C C . MET B 1 1076 ? 45.188 -0.914 3.918 1 74.19 1076 MET B C 1
ATOM 16466 O O . MET B 1 1076 ? 46.031 -0.062 4.121 1 74.19 1076 MET B O 1
ATOM 16470 N N . SER B 1 1077 ? 45.375 -2.193 3.768 1 71.38 1077 SER B N 1
ATOM 16471 C CA . SER B 1 1077 ? 46.75 -2.668 3.883 1 71.38 1077 SER B CA 1
ATOM 16472 C C . SER B 1 1077 ? 47.594 -2.248 2.678 1 71.38 1077 SER B C 1
ATOM 16474 O O . SER B 1 1077 ? 48.812 -2.086 2.785 1 71.38 1077 SER B O 1
ATOM 16476 N N . VAL B 1 1078 ? 46.969 -2.018 1.608 1 67.94 1078 VAL B N 1
ATOM 16477 C CA . VAL B 1 1078 ? 47.688 -1.576 0.415 1 67.94 1078 VAL B CA 1
ATOM 16478 C C . VAL B 1 1078 ? 47.938 -0.067 0.477 1 67.94 1078 VAL B C 1
ATOM 16480 O O . VAL B 1 1078 ? 48.875 0.447 -0.101 1 67.94 1078 VAL B O 1
#

InterPro domains:
  IPR018820 Brefeldin A sensitivity protein-related, domain of unknown function DUF2421 [PF10334] (816-1059)
  IPR018823 Putative ER transporter, 6TM, N-terminal [PF10337] (63-396)
  IPR049453 Integral membrane bound transporter domain [PF13515] (676-807)